Protein 1WWV (pdb70)

Solvent-accessible surface area: 6374 Å² total; per-residue (Å²): 133,120,95,62,129,84,79,85,79,44,0,87,80,39,74,56,59,87,2,17,98,57,2,133,50,48,61,105,53,0,86,127,28,81,14,163,107,28,133,26,36,0,131,54,0,8,133,29,46,54,137,41,0,72,95,56,49,0,169,65,108,47,48,6,110,69,0,42,34,22,7,126,132,10,74,60,67,8,78,123,152,125,55,165,112,78,42,124,114,125,124

Secondary structure (DSSP, 8-state):
----S-S---TTT--TTTHHHHHHHH-HHHHTS-HHHH---HHHHTT--TTTGGGGT---HHHHHHHHHHHHHHHHHHS-SSTTT------

Radius of gyration: 14.3 Å; Cα contacts (8 Å, |Δi|>4): 81; chains: 1; bounding box: 41×28×28 Å

Organism: Homo sapiens (NCBI:txid9606)

GO terms:
  GO:0005938 cell cortex (C, IDA)
  GO:0030674 protein-macromolecule adaptor activity (F, IDA)
  GO:0005886 plasma membrane (C, TAS)
  GO:0005911 cell-cell junction (C, TAS)
  GO:0007169 cell surface receptor protein tyrosine kinase signaling pathway (P, TAS)
  GO:0005515 protein binding (F, IPI)

CATH classification: 1.10.150.50

Nearest PDB structures (foldseek):
  1wwv-assembly1_A  TM=8.717E-01  e=1.378E-13  Homo sapiens
  6qwv-assembly1_C  TM=7.365E-01  e=6.106E-02  Homo sapiens
  8p2m-assembly1_A  TM=7.527E-01  e=7.814E-02  Caenorhabditis elegans
  8gnj-assembly1_A  TM=6.851E-01  e=7.347E-02  Homo sapiens
  8p2m-assembly1_I  TM=7.032E-01  e=1.448E-01  Caenorhabditis elegans

Sequence (91 aa):
GSSGSSGMEPVETWTPGKVATWLRGLDDSLQDYPFEDWQLPGKNLLQLCPQSLEALAVRSLGHQELILGGVEQLQALSSRLQTENSGPSSGGSSGSSGMEPVETWTPGKVATWLRGLDDSLQDYPFEDWQLPGKNLLQLCPQSLEALAVRSLGHQELILGGVEQLQALSSRLQTENSGPSSGGSSGSSGMEPVETWTPGKVATWLRGLDDSLQDYPFEDWQLPGKNLLQLCPQSLEALAVRSLGHQELILGGVEQLQALSSRLQTENSGPSSGGSSGSSGMEPVETWTPGKVATWLRGLDDSLQDYPFEDWQLPGKNLLQLCPQSLEALAVRSLGHQELILGGVEQLQALSSRLQTENSGPSSGGSSGSSGMEPVETWTPGKVATWLRGLDDSLQDYPFEDWQLPGKNLLQLCPQSLEALAVRSLGHQELILGGVEQLQALSSRLQTENSGPSSGGSSGSSGMEPVETWTPGKVATWLRGLDDSLQDYPFEDWQLPGKNLLQLCPQSLEALAVRSLGHQELILGGVEQLQALSSRLQTENSGPSSGGSSGSSGMEPVETWTPGKVATWLRGLDDSLQDYPFEDWQLPGKNLLQLCPQSLEALAVRSLGHQELILGGVEQLQALSSRLQTENSGPSSGGSSGSSGMEPVETWTPGKVATWLRGLDDSLQDYPFEDWQLPGKNLLQLCPQSLEALAVRSLGHQELILGGVEQLQALSSRLQTENSGPSSGGSSGSSGMEPVETWTPGKVATWLRGLDDSLQDYPFEDWQLPGKNLLQLCPQSLEALAVRSLGHQELILGGVEQLQALSSRLQTENSGPSSGGSSGSSGMEPVETWTPGKVATWLRGLDDSLQDYPFEDWQLPGKNLLQLCPQSLEALAVRSLGHQELILGGVEQLQALSSRLQTENSGPSSGGSSGSSGMEPVETWTPGKVATWLRGLDDSLQDYPFEDWQLPGKNLLQLCPQSLEALAVRSLGHQELILGGVEQLQALSSRLQTENSGPSSGGSSGSSGMEPVETWTPGKVATWLRGLDDSLQDYPFEDWQLPGKNLLQLCPQSLEALAVRSLGHQELILGGVEQLQALSSRLQTENSGPSSGGSSGSSGMEPVETWTPGKVATWLRGLDDSLQDYPFEDWQLPGKNLLQLCPQSLEALAVRSLGHQELILGGVEQLQALSSRLQTENSGPSSGGSSGSSGMEPVETWTPGKVATWLRGLDDSLQDYPFEDWQLPGKNLLQLCPQSLEALAVRSLGHQELILGGVEQLQALSSRLQTENSGPSSGGSSGSSGMEPVETWTPGKVATWLRGLDDSLQDYPFEDWQLPGKNLLQLCPQSLEALAVRSLGHQELILGGVEQLQALSSRLQTENSGPSSGGSSGSSGMEPVETWTPGKVATWLRGLDDSLQDYPFEDWQLPGKNLLQLCPQSLEALAVRSLGHQELILGGVEQLQALSSRLQTENSGPSSGGSSGSSGMEPVETWTPGKVATWLRGLDDSLQDYPFEDWQLPGKNLLQLCPQSLEALAVRSLGHQELILGGVEQLQALSSRLQTENSGPSSGGSSGSSGMEPVETWTPGKVATWLRGLDDSLQDYPFEDWQLPGKNLLQLCPQSLEALAVRSLGHQELILGGVEQLQALSSRLQTENSGPSSGGSSGSSGMEPVETWTPGKVATWLRGLDDSLQDYPFEDWQLPGKNLLQLCPQSLEALAVRSLGHQELILGGVEQLQALSSRLQTENSGPSSGGSSGSSGMEPVETWTPGKVATWLRGLDDSLQDYPFEDWQLPGKNLLQLCPQSLEALAVRSLGHQELILGGVEQLQALSSRLQTENSGPSSG

Structure (mmCIF, N/CA/C/O backbone):
data_1WWV
#
_entry.id   1WWV
#
loop_
_atom_site.group_PDB
_atom_site.id
_atom_site.type_symbol
_atom_site.label_atom_id
_atom_site.label_alt_id
_atom_site.label_comp_id
_atom_site.label_asym_id
_atom_site.label_entity_id
_atom_site.label_seq_id
_atom_site.pdbx_PDB_ins_code
_atom_site.Cartn_x
_atom_site.Cartn_y
_atom_site.Cartn_z
_atom_site.occupancy
_atom_site.B_iso_or_equiv
_atom_site.auth_seq_id
_atom_site.auth_comp_id
_atom_site.auth_asym_id
_atom_site.auth_atom_id
_atom_site.pdbx_PDB_model_num
ATOM 1 N N . GLY A 1 1 ? 13.255 16.485 4.589 1.00 0.00 1 GLY A N 1
ATOM 2 C CA . GLY A 1 1 ? 13.997 16.486 3.341 1.00 0.00 1 GLY A CA 1
ATOM 3 C C . GLY A 1 1 ? 13.342 15.630 2.276 1.00 0.00 1 GLY A C 1
ATOM 4 O O . GLY A 1 1 ? 12.222 15.152 2.457 1.00 0.00 1 GLY A O 1
ATOM 8 N N . SER A 1 2 ? 14.040 15.436 1.162 1.00 0.00 2 SER A N 1
ATOM 9 C CA . SER A 1 2 ? 13.516 14.636 0.061 1.00 0.00 2 SER A CA 1
ATOM 10 C C . SER A 1 2 ? 14.616 13.782 -0.561 1.00 0.00 2 SER A C 1
ATOM 11 O O . SER A 1 2 ? 15.638 14.298 -1.014 1.00 0.00 2 SER A O 1
ATOM 19 N N . SER A 1 3 ? 14.400 12.470 -0.579 1.00 0.00 3 SER A N 1
ATOM 20 C CA . SER A 1 3 ? 15.373 11.542 -1.141 1.00 0.00 3 SER A CA 1
ATOM 21 C C . SER A 1 3 ? 15.205 11.427 -2.653 1.00 0.00 3 SER A C 1
ATOM 22 O O . SER A 1 3 ? 14.122 11.664 -3.188 1.00 0.00 3 SER A O 1
ATOM 30 N N . GLY A 1 4 ? 16.285 11.062 -3.337 1.00 0.00 4 GLY A N 1
ATOM 31 C CA . GLY A 1 4 ? 16.237 10.922 -4.780 1.00 0.00 4 GLY A CA 1
ATOM 32 C C . GLY A 1 4 ? 16.267 9.472 -5.223 1.00 0.00 4 GLY A C 1
ATOM 33 O O . GLY A 1 4 ? 17.315 8.956 -5.611 1.00 0.00 4 GLY A O 1
ATOM 37 N N . SER A 1 5 ? 15.114 8.813 -5.165 1.00 0.00 5 SER A N 1
ATOM 38 C CA . SER A 1 5 ? 15.014 7.413 -5.558 1.00 0.00 5 SER A CA 1
ATOM 39 C C . SER A 1 5 ? 16.203 6.614 -5.033 1.00 0.00 5 SER A C 1
ATOM 40 O O . SER A 1 5 ? 16.713 5.721 -5.710 1.00 0.00 5 SER A O 1
ATOM 48 N N . SER A 1 6 ? 16.640 6.943 -3.822 1.00 0.00 6 SER A N 1
ATOM 49 C CA . SER A 1 6 ? 17.772 6.260 -3.206 1.00 0.00 6 SER A CA 1
ATOM 50 C C . SER A 1 6 ? 17.332 5.493 -1.962 1.00 0.00 6 SER A C 1
ATOM 51 O O . SER A 1 6 ? 16.951 6.088 -0.955 1.00 0.00 6 SER A O 1
ATOM 59 N N . GLY A 1 7 ? 17.389 4.167 -2.041 1.00 0.00 7 GLY A N 1
ATOM 60 C CA . GLY A 1 7 ? 16.994 3.339 -0.916 1.00 0.00 7 GLY A CA 1
ATOM 61 C C . GLY A 1 7 ? 15.551 2.885 -1.009 1.00 0.00 7 GLY A C 1
ATOM 62 O O . GLY A 1 7 ? 14.733 3.525 -1.669 1.00 0.00 7 GLY A O 1
ATOM 66 N N . MET A 1 8 ? 15.238 1.775 -0.349 1.00 0.00 8 MET A N 1
ATOM 67 C CA . MET A 1 8 ? 13.883 1.235 -0.361 1.00 0.00 8 MET A CA 1
ATOM 68 C C . MET A 1 8 ? 13.225 1.389 1.006 1.00 0.00 8 MET A C 1
ATOM 69 O O . MET A 1 8 ? 13.216 0.457 1.809 1.00 0.00 8 MET A O 1
ATOM 83 N N . GLU A 1 9 ? 12.674 2.572 1.263 1.00 0.00 9 GLU A N 1
ATOM 84 C CA . GLU A 1 9 ? 12.015 2.847 2.535 1.00 0.00 9 GLU A CA 1
ATOM 85 C C . GLU A 1 9 ? 10.747 2.010 2.682 1.00 0.00 9 GLU A C 1
ATOM 86 O O . GLU A 1 9 ? 10.133 1.590 1.701 1.00 0.00 9 GLU A O 1
ATOM 98 N N . PRO A 1 10 ? 10.347 1.760 3.937 1.00 0.00 10 PRO A N 1
ATOM 99 C CA . PRO A 1 10 ? 9.149 0.971 4.244 1.00 0.00 10 PRO A CA 1
ATOM 100 C C . PRO A 1 10 ? 7.863 1.702 3.874 1.00 0.00 10 PRO A C 1
ATOM 101 O O . PRO A 1 10 ? 7.783 2.927 3.974 1.00 0.00 10 PRO A O 1
ATOM 112 N N . VAL A 1 11 ? 6.858 0.944 3.448 1.00 0.00 11 VAL A N 1
ATOM 113 C CA . VAL A 1 11 ? 5.575 1.520 3.065 1.00 0.00 11 VAL A CA 1
ATOM 114 C C . VAL A 1 11 ? 4.839 2.078 4.278 1.00 0.00 11 VAL A C 1
ATOM 115 O O . VAL A 1 11 ? 4.063 3.026 4.163 1.00 0.00 11 VAL A O 1
ATOM 128 N N . GLU A 1 12 ? 5.089 1.483 5.440 1.00 0.00 12 GLU A N 1
ATOM 129 C CA . GLU A 1 12 ? 4.450 1.921 6.675 1.00 0.00 12 GLU A CA 1
ATOM 130 C C . GLU A 1 12 ? 4.812 3.369 6.992 1.00 0.00 12 GLU A C 1
ATOM 131 O O . GLU A 1 12 ? 4.200 4.001 7.854 1.00 0.00 12 GLU A O 1
ATOM 143 N N . THR A 1 13 ? 5.812 3.890 6.288 1.00 0.00 13 THR A N 1
ATOM 144 C CA . THR A 1 13 ? 6.258 5.263 6.494 1.00 0.00 13 THR A CA 1
ATOM 145 C C . THR A 1 13 ? 5.878 6.147 5.312 1.00 0.00 13 THR A C 1
ATOM 146 O O . THR A 1 13 ? 5.759 7.365 5.450 1.00 0.00 13 THR A O 1
ATOM 157 N N . TRP A 1 14 ? 5.686 5.528 4.153 1.00 0.00 14 TRP A N 1
ATOM 158 C CA . TRP A 1 14 ? 5.318 6.261 2.947 1.00 0.00 14 TRP A CA 1
ATOM 159 C C . TRP A 1 14 ? 4.232 7.289 3.245 1.00 0.00 14 TRP A C 1
ATOM 160 O O . TRP A 1 14 ? 3.475 7.147 4.206 1.00 0.00 14 TRP A O 1
ATOM 181 N N . THR A 1 15 ? 4.161 8.326 2.416 1.00 0.00 15 THR A N 1
ATOM 182 C CA . THR A 1 15 ? 3.169 9.379 2.592 1.00 0.00 15 THR A CA 1
ATOM 183 C C . THR A 1 15 ? 1.884 9.055 1.838 1.00 0.00 15 THR A C 1
ATOM 184 O O . THR A 1 15 ? 1.872 8.264 0.895 1.00 0.00 15 THR A O 1
ATOM 195 N N . PRO A 1 16 ? 0.775 9.679 2.262 1.00 0.00 16 PRO A N 1
ATOM 196 C CA . PRO A 1 16 ? -0.536 9.474 1.639 1.00 0.00 16 PRO A CA 1
ATOM 197 C C . PRO A 1 16 ? -0.614 10.074 0.240 1.00 0.00 16 PRO A C 1
ATOM 198 O O . PRO A 1 16 ? -1.662 10.042 -0.403 1.00 0.00 16 PRO A O 1
ATOM 209 N N . GLY A 1 17 ? 0.504 10.623 -0.227 1.00 0.00 17 GLY A N 1
ATOM 210 C CA . GLY A 1 17 ? 0.540 11.223 -1.548 1.00 0.00 17 GLY A CA 1
ATOM 211 C C . GLY A 1 17 ? 1.252 10.349 -2.562 1.00 0.00 17 GLY A C 1
ATOM 212 O O . GLY A 1 17 ? 1.100 10.536 -3.770 1.00 0.00 17 GLY A O 1
ATOM 216 N N . LYS A 1 18 ? 2.034 9.394 -2.072 1.00 0.00 18 LYS A N 1
ATOM 217 C CA . LYS A 1 18 ? 2.774 8.488 -2.943 1.00 0.00 18 LYS A CA 1
ATOM 218 C C . LYS A 1 18 ? 1.956 7.236 -3.246 1.00 0.00 18 LYS A C 1
ATOM 219 O O . LYS A 1 18 ? 1.962 6.736 -4.371 1.00 0.00 18 LYS A O 1
ATOM 238 N N . VAL A 1 19 ? 1.253 6.735 -2.235 1.00 0.00 19 VAL A N 1
ATOM 239 C CA . VAL A 1 19 ? 0.428 5.543 -2.395 1.00 0.00 19 VAL A CA 1
ATOM 240 C C . VAL A 1 19 ? -0.362 5.592 -3.698 1.00 0.00 19 VAL A C 1
ATOM 241 O O . VAL A 1 19 ? -0.382 4.625 -4.459 1.00 0.00 19 VAL A O 1
ATOM 254 N N . ALA A 1 20 ? -1.011 6.724 -3.948 1.00 0.00 20 ALA A N 1
ATOM 255 C CA . ALA A 1 20 ? -1.801 6.900 -5.160 1.00 0.00 20 ALA A CA 1
ATOM 256 C C . ALA A 1 20 ? -1.041 6.406 -6.387 1.00 0.00 20 ALA A C 1
ATOM 257 O O . ALA A 1 20 ? -1.633 5.863 -7.320 1.00 0.00 20 ALA A O 1
ATOM 264 N N . THR A 1 21 ? 0.275 6.597 -6.379 1.00 0.00 21 THR A N 1
ATOM 265 C CA . THR A 1 21 ? 1.115 6.173 -7.492 1.00 0.00 21 THR A CA 1
ATOM 266 C C . THR A 1 21 ? 1.318 4.662 -7.482 1.00 0.00 21 THR A C 1
ATOM 267 O O . THR A 1 21 ? 1.427 4.035 -8.536 1.00 0.00 21 THR A O 1
ATOM 278 N N . TRP A 1 22 ? 1.368 4.084 -6.288 1.00 0.00 22 TRP A N 1
ATOM 279 C CA . TRP A 1 22 ? 1.557 2.645 -6.142 1.00 0.00 22 TRP A CA 1
ATOM 280 C C . TRP A 1 22 ? 0.246 1.899 -6.363 1.00 0.00 22 TRP A C 1
ATOM 281 O O . TRP A 1 22 ? 0.243 0.701 -6.650 1.00 0.00 22 TRP A O 1
ATOM 302 N N . LEU A 1 23 ? -0.866 2.612 -6.229 1.00 0.00 23 LEU A N 1
ATOM 303 C CA . LEU A 1 23 ? -2.185 2.016 -6.414 1.00 0.00 23 LEU A CA 1
ATOM 304 C C . LEU A 1 23 ? -2.591 2.041 -7.884 1.00 0.00 23 LEU A C 1
ATOM 305 O O . LEU A 1 23 ? -3.155 1.076 -8.399 1.00 0.00 23 LEU A O 1
ATOM 321 N N . ARG A 1 24 ? -2.299 3.151 -8.555 1.00 0.00 24 ARG A N 1
ATOM 322 C CA . ARG A 1 24 ? -2.634 3.302 -9.966 1.00 0.00 24 ARG A CA 1
ATOM 323 C C . ARG A 1 24 ? -1.821 2.336 -10.823 1.00 0.00 24 ARG A C 1
ATOM 324 O O . ARG A 1 24 ? -2.266 1.908 -11.887 1.00 0.00 24 ARG A O 1
ATOM 345 N N . GLY A 1 25 ? -0.624 1.998 -10.352 1.00 0.00 25 GLY A N 1
ATOM 346 C CA . GLY A 1 25 ? 0.233 1.087 -11.088 1.00 0.00 25 GLY A CA 1
ATOM 347 C C . GLY A 1 25 ? -0.209 -0.357 -10.957 1.00 0.00 25 GLY A C 1
ATOM 348 O O . GLY A 1 25 ? -0.137 -1.125 -11.917 1.00 0.00 25 GLY A O 1
ATOM 352 N N . LEU A 1 26 ? -0.664 -0.729 -9.766 1.00 0.00 26 LEU A N 1
ATOM 353 C CA . LEU A 1 26 ? -1.118 -2.092 -9.512 1.00 0.00 26 LEU A CA 1
ATOM 354 C C . LEU A 1 26 ? -1.893 -2.639 -10.706 1.00 0.00 26 LEU A C 1
ATOM 355 O O . LEU A 1 26 ? -1.598 -3.725 -11.205 1.00 0.00 26 LEU A O 1
ATOM 371 N N . ASP A 1 27 ? -2.884 -1.880 -11.160 1.00 0.00 27 ASP A N 1
ATOM 372 C CA . ASP A 1 27 ? -3.700 -2.288 -12.298 1.00 0.00 27 ASP A CA 1
ATOM 373 C C . ASP A 1 27 ? -4.651 -1.170 -12.712 1.00 0.00 27 ASP A C 1
ATOM 374 O O . ASP A 1 27 ? -4.902 -0.239 -11.946 1.00 0.00 27 ASP A O 1
ATOM 383 N N . ASP A 1 28 ? -5.177 -1.268 -13.928 1.00 0.00 28 ASP A N 1
ATOM 384 C CA . ASP A 1 28 ? -6.102 -0.265 -14.445 1.00 0.00 28 ASP A CA 1
ATOM 385 C C . ASP A 1 28 ? -7.459 -0.372 -13.757 1.00 0.00 28 ASP A C 1
ATOM 386 O O . ASP A 1 28 ? -8.096 0.638 -13.457 1.00 0.00 28 ASP A O 1
ATOM 395 N N . SER A 1 29 ? -7.898 -1.603 -13.513 1.00 0.00 29 SER A N 1
ATOM 396 C CA . SER A 1 29 ? -9.182 -1.843 -12.866 1.00 0.00 29 SER A CA 1
ATOM 397 C C . SER A 1 29 ? -9.299 -1.038 -11.575 1.00 0.00 29 SER A C 1
ATOM 398 O O . SER A 1 29 ? -10.399 -0.803 -11.073 1.00 0.00 29 SER A O 1
ATOM 406 N N . LEU A 1 30 ? -8.156 -0.619 -11.042 1.00 0.00 30 LEU A N 1
ATOM 407 C CA . LEU A 1 30 ? -8.128 0.160 -9.809 1.00 0.00 30 LEU A CA 1
ATOM 408 C C . LEU A 1 30 ? -7.819 1.626 -10.097 1.00 0.00 30 LEU A C 1
ATOM 409 O O . LEU A 1 30 ? -8.147 2.506 -9.303 1.00 0.00 30 LEU A O 1
ATOM 425 N N . GLN A 1 31 ? -7.189 1.878 -11.240 1.00 0.00 31 GLN A N 1
ATOM 426 C CA . GLN A 1 31 ? -6.837 3.238 -11.633 1.00 0.00 31 GLN A CA 1
ATOM 427 C C . GLN A 1 31 ? -8.068 4.139 -11.635 1.00 0.00 31 GLN A C 1
ATOM 428 O O . GLN A 1 31 ? -7.952 5.364 -11.655 1.00 0.00 31 GLN A O 1
ATOM 442 N N . ASP A 1 32 ? -9.245 3.524 -11.615 1.00 0.00 32 ASP A N 1
ATOM 443 C CA . ASP A 1 32 ? -10.498 4.271 -11.614 1.00 0.00 32 ASP A CA 1
ATOM 444 C C . ASP A 1 32 ? -10.751 4.906 -10.251 1.00 0.00 32 ASP A C 1
ATOM 445 O O . ASP A 1 32 ? -11.110 6.080 -10.158 1.00 0.00 32 ASP A O 1
ATOM 454 N N . TYR A 1 33 ? -10.562 4.123 -9.195 1.00 0.00 33 TYR A N 1
ATOM 455 C CA . TYR A 1 33 ? -10.773 4.607 -7.836 1.00 0.00 33 TYR A CA 1
ATOM 456 C C . TYR A 1 33 ? -10.028 5.918 -7.603 1.00 0.00 33 TYR A C 1
ATOM 457 O O . TYR A 1 33 ? -8.881 6.092 -8.015 1.00 0.00 33 TYR A O 1
ATOM 475 N N . PRO A 1 34 ? -10.695 6.864 -6.926 1.00 0.00 34 PRO A N 1
ATOM 476 C CA . PRO A 1 34 ? -10.117 8.176 -6.621 1.00 0.00 34 PRO A CA 1
ATOM 477 C C . PRO A 1 34 ? -8.996 8.090 -5.590 1.00 0.00 34 PRO A C 1
ATOM 478 O O . PRO A 1 34 ? -9.204 8.366 -4.408 1.00 0.00 34 PRO A O 1
ATOM 489 N N . PHE A 1 35 ? -7.808 7.708 -6.046 1.00 0.00 35 PHE A N 1
ATOM 490 C CA . PHE A 1 35 ? -6.654 7.585 -5.163 1.00 0.00 35 PHE A CA 1
ATOM 491 C C . PHE A 1 35 ? -6.210 8.954 -4.654 1.00 0.00 35 PHE A C 1
ATOM 492 O O . PHE A 1 35 ? -6.011 9.147 -3.455 1.00 0.00 35 PHE A O 1
ATOM 509 N N . GLU A 1 36 ? -6.058 9.900 -5.575 1.00 0.00 36 GLU A N 1
ATOM 510 C CA . GLU A 1 36 ? -5.637 11.250 -5.221 1.00 0.00 36 GLU A CA 1
ATOM 511 C C . GLU A 1 36 ? -6.505 11.814 -4.099 1.00 0.00 36 GLU A C 1
ATOM 512 O O . GLU A 1 36 ? -6.094 12.724 -3.379 1.00 0.00 36 GLU A O 1
ATOM 524 N N . ASP A 1 37 ? -7.707 11.267 -3.959 1.00 0.00 37 ASP A N 1
ATOM 525 C CA . ASP A 1 37 ? -8.634 11.714 -2.925 1.00 0.00 37 ASP A CA 1
ATOM 526 C C . ASP A 1 37 ? -8.519 10.843 -1.678 1.00 0.00 37 ASP A C 1
ATOM 527 O O . ASP A 1 37 ? -8.657 11.329 -0.555 1.00 0.00 37 ASP A O 1
ATOM 536 N N . TRP A 1 38 ? -8.267 9.556 -1.883 1.00 0.00 38 TRP A N 1
ATOM 537 C CA . TRP A 1 38 ? -8.134 8.617 -0.775 1.00 0.00 38 TRP A CA 1
ATOM 538 C C . TRP A 1 38 ? -7.254 9.197 0.327 1.00 0.00 38 TRP A C 1
ATOM 539 O O . TRP A 1 38 ? -7.464 8.924 1.509 1.00 0.00 38 TRP A O 1
ATOM 560 N N . GLN A 1 39 ? -6.268 9.997 -0.068 1.00 0.00 39 GLN A N 1
ATOM 561 C CA . GLN A 1 39 ? -5.357 10.614 0.888 1.00 0.00 39 GLN A CA 1
ATOM 562 C C . GLN A 1 39 ? -5.031 9.654 2.028 1.00 0.00 39 GLN A C 1
ATOM 563 O O . GLN A 1 39 ? -4.919 10.063 3.185 1.00 0.00 39 GLN A O 1
ATOM 577 N N . LEU A 1 40 ? -4.882 8.377 1.695 1.00 0.00 40 LEU A N 1
ATOM 578 C CA . LEU A 1 40 ? -4.569 7.358 2.691 1.00 0.00 40 LEU A CA 1
ATOM 579 C C . LEU A 1 40 ? -3.061 7.197 2.850 1.00 0.00 40 LEU A C 1
ATOM 580 O O . LEU A 1 40 ? -2.340 6.894 1.899 1.00 0.00 40 LEU A O 1
ATOM 596 N N . PRO A 1 41 ? -2.571 7.400 4.082 1.00 0.00 41 PRO A N 1
ATOM 597 C CA . PRO A 1 41 ? -1.144 7.280 4.396 1.00 0.00 41 PRO A CA 1
ATOM 598 C C . PRO A 1 41 ? -0.656 5.836 4.335 1.00 0.00 41 PRO A C 1
ATOM 599 O O . PRO A 1 41 ? -1.445 4.899 4.446 1.00 0.00 41 PRO A O 1
ATOM 610 N N . GLY A 1 42 ? 0.650 5.665 4.156 1.00 0.00 42 GLY A N 1
ATOM 611 C CA . GLY A 1 42 ? 1.220 4.332 4.083 1.00 0.00 42 GLY A CA 1
ATOM 612 C C . GLY A 1 42 ? 0.913 3.502 5.314 1.00 0.00 42 GLY A C 1
ATOM 613 O O . GLY A 1 42 ? 0.434 2.373 5.208 1.00 0.00 42 GLY A O 1
ATOM 617 N N . LYS A 1 43 ? 1.192 4.061 6.487 1.00 0.00 43 LYS A N 1
ATOM 618 C CA . LYS A 1 43 ? 0.944 3.366 7.744 1.00 0.00 43 LYS A CA 1
ATOM 619 C C . LYS A 1 43 ? -0.406 2.656 7.716 1.00 0.00 43 LYS A C 1
ATOM 620 O O . LYS A 1 43 ? -0.577 1.604 8.331 1.00 0.00 43 LYS A O 1
ATOM 639 N N . ASN A 1 44 ? -1.361 3.237 6.998 1.00 0.00 44 ASN A N 1
ATOM 640 C CA . ASN A 1 44 ? -2.695 2.659 6.889 1.00 0.00 44 ASN A CA 1
ATOM 641 C C . ASN A 1 44 ? -2.782 1.711 5.697 1.00 0.00 44 ASN A C 1
ATOM 642 O O . ASN A 1 44 ? -3.608 0.798 5.674 1.00 0.00 44 ASN A O 1
ATOM 653 N N . LEU A 1 45 ? -1.923 1.934 4.708 1.00 0.00 45 LEU A N 1
ATOM 654 C CA . LEU A 1 45 ? -1.902 1.099 3.511 1.00 0.00 45 LEU A CA 1
ATOM 655 C C . LEU A 1 45 ? -1.467 -0.324 3.848 1.00 0.00 45 LEU A C 1
ATOM 656 O O . LEU A 1 45 ? -1.941 -1.288 3.245 1.00 0.00 45 LEU A O 1
ATOM 672 N N . LEU A 1 46 ? -0.565 -0.448 4.814 1.00 0.00 46 LEU A N 1
ATOM 673 C CA . LEU A 1 46 ? -0.067 -1.754 5.234 1.00 0.00 46 LEU A CA 1
ATOM 674 C C . LEU A 1 46 ? -0.980 -2.371 6.288 1.00 0.00 46 LEU A C 1
ATOM 675 O O . LEU A 1 46 ? -0.916 -3.572 6.551 1.00 0.00 46 LEU A O 1
ATOM 691 N N . GLN A 1 47 ? -1.830 -1.543 6.887 1.00 0.00 47 GLN A N 1
ATOM 692 C CA . GLN A 1 47 ? -2.757 -2.008 7.911 1.00 0.00 47 GLN A CA 1
ATOM 693 C C . GLN A 1 47 ? -4.191 -2.000 7.393 1.00 0.00 47 GLN A C 1
ATOM 694 O O . GLN A 1 47 ? -5.143 -1.943 8.171 1.00 0.00 47 GLN A O 1
ATOM 708 N N . LEU A 1 48 ? -4.338 -2.057 6.073 1.00 0.00 48 LEU A N 1
ATOM 709 C CA . LEU A 1 48 ? -5.656 -2.055 5.450 1.00 0.00 48 LEU A CA 1
ATOM 710 C C . LEU A 1 48 ? -6.400 -3.353 5.747 1.00 0.00 48 LEU A C 1
ATOM 711 O O . LEU A 1 48 ? -5.841 -4.281 6.334 1.00 0.00 48 LEU A O 1
ATOM 727 N N . CYS A 1 49 ? -7.662 -3.413 5.336 1.00 0.00 49 CYS A N 1
ATOM 728 C CA . CYS A 1 49 ? -8.483 -4.599 5.556 1.00 0.00 49 CYS A CA 1
ATOM 729 C C . CYS A 1 49 ? -9.710 -4.586 4.651 1.00 0.00 49 CYS A C 1
ATOM 730 O O . CYS A 1 49 ? -10.113 -3.549 4.125 1.00 0.00 49 CYS A O 1
ATOM 738 N N . PRO A 1 50 ? -10.319 -5.766 4.464 1.00 0.00 50 PRO A N 1
ATOM 739 C CA . PRO A 1 50 ? -11.509 -5.918 3.621 1.00 0.00 50 PRO A CA 1
ATOM 740 C C . PRO A 1 50 ? -12.743 -5.268 4.238 1.00 0.00 50 PRO A C 1
ATOM 741 O O . PRO A 1 50 ? -13.759 -5.085 3.569 1.00 0.00 50 PRO A O 1
ATOM 752 N N . GLN A 1 51 ? -12.646 -4.922 5.518 1.00 0.00 51 GLN A N 1
ATOM 753 C CA . GLN A 1 51 ? -13.756 -4.293 6.225 1.00 0.00 51 GLN A CA 1
ATOM 754 C C . GLN A 1 51 ? -13.697 -2.775 6.089 1.00 0.00 51 GLN A C 1
ATOM 755 O O . GLN A 1 51 ? -14.717 -2.093 6.185 1.00 0.00 51 GLN A O 1
ATOM 769 N N . SER A 1 52 ? -12.495 -2.252 5.867 1.00 0.00 52 SER A N 1
ATOM 770 C CA . SER A 1 52 ? -12.302 -0.814 5.723 1.00 0.00 52 SER A CA 1
ATOM 771 C C . SER A 1 52 ? -12.450 -0.389 4.265 1.00 0.00 52 SER A C 1
ATOM 772 O O . SER A 1 52 ? -13.254 0.485 3.939 1.00 0.00 52 SER A O 1
ATOM 780 N N . LEU A 1 53 ? -11.668 -1.014 3.391 1.00 0.00 53 LEU A N 1
ATOM 781 C CA . LEU A 1 53 ? -11.711 -0.702 1.967 1.00 0.00 53 LEU A CA 1
ATOM 782 C C . LEU A 1 53 ? -13.137 -0.400 1.518 1.00 0.00 53 LEU A C 1
ATOM 783 O O . LEU A 1 53 ? -13.371 0.532 0.749 1.00 0.00 53 LEU A O 1
ATOM 799 N N . GLU A 1 54 ? -14.086 -1.193 2.005 1.00 0.00 54 GLU A N 1
ATOM 800 C CA . GLU A 1 54 ? -15.489 -1.008 1.655 1.00 0.00 54 GLU A CA 1
ATOM 801 C C . GLU A 1 54 ? -15.884 0.463 1.748 1.00 0.00 54 GLU A C 1
ATOM 802 O O . GLU A 1 54 ? -16.503 1.009 0.835 1.00 0.00 54 GLU A O 1
ATOM 814 N N . ALA A 1 55 ? -15.522 1.098 2.858 1.00 0.00 55 ALA A N 1
ATOM 815 C CA . ALA A 1 55 ? -15.837 2.505 3.071 1.00 0.00 55 ALA A CA 1
ATOM 816 C C . ALA A 1 55 ? -15.413 3.349 1.874 1.00 0.00 55 ALA A C 1
ATOM 817 O O . ALA A 1 55 ? -16.068 4.335 1.533 1.00 0.00 55 ALA A O 1
ATOM 824 N N . LEU A 1 56 ? -14.313 2.958 1.240 1.00 0.00 56 LEU A N 1
ATOM 825 C CA . LEU A 1 56 ? -13.800 3.679 0.080 1.00 0.00 56 LEU A CA 1
ATOM 826 C C . LEU A 1 56 ? -14.503 3.228 -1.196 1.00 0.00 56 LEU A C 1
ATOM 827 O O . LEU A 1 56 ? -13.964 3.363 -2.294 1.00 0.00 56 LEU A O 1
ATOM 843 N N . ALA A 1 57 ? -15.711 2.694 -1.044 1.00 0.00 57 ALA A N 1
ATOM 844 C CA . ALA A 1 57 ? -16.489 2.228 -2.184 1.00 0.00 57 ALA A CA 1
ATOM 845 C C . ALA A 1 57 ? -15.837 1.011 -2.833 1.00 0.00 57 ALA A C 1
ATOM 846 O O . ALA A 1 57 ? -15.946 0.807 -4.042 1.00 0.00 57 ALA A O 1
ATOM 853 N N . VAL A 1 58 ? -15.159 0.206 -2.021 1.00 0.00 58 VAL A N 1
ATOM 854 C CA . VAL A 1 58 ? -14.490 -0.991 -2.516 1.00 0.00 58 VAL A CA 1
ATOM 855 C C . VAL A 1 58 ? -15.094 -2.251 -1.905 1.00 0.00 58 VAL A C 1
ATOM 856 O O . VAL A 1 58 ? -14.467 -2.913 -1.078 1.00 0.00 58 VAL A O 1
ATOM 869 N N . ARG A 1 59 ? -16.314 -2.576 -2.318 1.00 0.00 59 ARG A N 1
ATOM 870 C CA . ARG A 1 59 ? -17.003 -3.757 -1.810 1.00 0.00 59 ARG A CA 1
ATOM 871 C C . ARG A 1 59 ? -16.603 -5.000 -2.598 1.00 0.00 59 ARG A C 1
ATOM 872 O O . ARG A 1 59 ? -16.340 -6.055 -2.021 1.00 0.00 59 ARG A O 1
ATOM 893 N N . SER A 1 60 ? -16.561 -4.869 -3.920 1.00 0.00 60 SER A N 1
ATOM 894 C CA . SER A 1 60 ? -16.197 -5.983 -4.788 1.00 0.00 60 SER A CA 1
ATOM 895 C C . SER A 1 60 ? -14.972 -6.714 -4.249 1.00 0.00 60 SER A C 1
ATOM 896 O O . SER A 1 60 ? -14.073 -6.102 -3.670 1.00 0.00 60 SER A O 1
ATOM 904 N N . LEU A 1 61 ? -14.942 -8.028 -4.443 1.00 0.00 61 LEU A N 1
ATOM 905 C CA . LEU A 1 61 ? -13.827 -8.845 -3.977 1.00 0.00 61 LEU A CA 1
ATOM 906 C C . LEU A 1 61 ? -12.656 -8.776 -4.952 1.00 0.00 61 LEU A C 1
ATOM 907 O O . LEU A 1 61 ? -11.525 -8.489 -4.561 1.00 0.00 61 LEU A O 1
ATOM 923 N N . GLY A 1 62 ? -12.936 -9.040 -6.225 1.00 0.00 62 GLY A N 1
ATOM 924 C CA . GLY A 1 62 ? -11.897 -9.001 -7.237 1.00 0.00 62 GLY A CA 1
ATOM 925 C C . GLY A 1 62 ? -10.940 -7.841 -7.041 1.00 0.00 62 GLY A C 1
ATOM 926 O O . GLY A 1 62 ? -9.722 -8.019 -7.072 1.00 0.00 62 GLY A O 1
ATOM 930 N N . HIS A 1 63 ? -11.492 -6.648 -6.840 1.00 0.00 63 HIS A N 1
ATOM 931 C CA . HIS A 1 63 ? -10.679 -5.454 -6.639 1.00 0.00 63 HIS A CA 1
ATOM 932 C C . HIS A 1 63 ? -9.859 -5.564 -5.357 1.00 0.00 63 HIS A C 1
ATOM 933 O O . HIS A 1 63 ? -8.695 -5.165 -5.318 1.00 0.00 63 HIS A O 1
ATOM 948 N N . GLN A 1 64 ? -10.474 -6.107 -4.311 1.00 0.00 64 GLN A N 1
ATOM 949 C CA . GLN A 1 64 ? -9.800 -6.268 -3.028 1.00 0.00 64 GLN A CA 1
ATOM 950 C C . GLN A 1 64 ? -8.608 -7.211 -3.153 1.00 0.00 64 GLN A C 1
ATOM 951 O O . GLN A 1 64 ? -7.524 -6.924 -2.648 1.00 0.00 64 GLN A O 1
ATOM 965 N N . GLU A 1 65 ? -8.818 -8.336 -3.830 1.00 0.00 65 GLU A N 1
ATOM 966 C CA . GLU A 1 65 ? -7.760 -9.321 -4.020 1.00 0.00 65 GLU A CA 1
ATOM 967 C C . GLU A 1 65 ? -6.570 -8.707 -4.752 1.00 0.00 65 GLU A C 1
ATOM 968 O O . GLU A 1 65 ? -5.415 -8.984 -4.425 1.00 0.00 65 GLU A O 1
ATOM 980 N N . LEU A 1 66 ? -6.860 -7.872 -5.743 1.00 0.00 66 LEU A N 1
ATOM 981 C CA . LEU A 1 66 ? -5.815 -7.218 -6.523 1.00 0.00 66 LEU A CA 1
ATOM 982 C C . LEU A 1 66 ? -4.870 -6.434 -5.618 1.00 0.00 66 LEU A C 1
ATOM 983 O O . LEU A 1 66 ? -3.653 -6.613 -5.672 1.00 0.00 66 LEU A O 1
ATOM 999 N N . ILE A 1 67 ? -5.439 -5.568 -4.787 1.00 0.00 67 ILE A N 1
ATOM 1000 C CA . ILE A 1 67 ? -4.647 -4.759 -3.868 1.00 0.00 67 ILE A CA 1
ATOM 1001 C C . ILE A 1 67 ? -4.121 -5.600 -2.710 1.00 0.00 67 ILE A C 1
ATOM 1002 O O . ILE A 1 67 ? -2.920 -5.855 -2.609 1.00 0.00 67 ILE A O 1
ATOM 1018 N N . LEU A 1 68 ? -5.027 -6.029 -1.838 1.00 0.00 68 LEU A N 1
ATOM 1019 C CA . LEU A 1 68 ? -4.655 -6.843 -0.687 1.00 0.00 68 LEU A CA 1
ATOM 1020 C C . LEU A 1 68 ? -3.530 -7.810 -1.044 1.00 0.00 68 LEU A C 1
ATOM 1021 O O . LEU A 1 68 ? -2.606 -8.020 -0.260 1.00 0.00 68 LEU A O 1
ATOM 1037 N N . GLY A 1 69 ? -3.615 -8.395 -2.235 1.00 0.00 69 GLY A N 1
ATOM 1038 C CA . GLY A 1 69 ? -2.598 -9.331 -2.676 1.00 0.00 69 GLY A CA 1
ATOM 1039 C C . GLY A 1 69 ? -1.217 -8.706 -2.724 1.00 0.00 69 GLY A C 1
ATOM 1040 O O . GLY A 1 69 ? -0.265 -9.245 -2.162 1.00 0.00 69 GLY A O 1
ATOM 1044 N N . GLY A 1 70 ? -1.108 -7.566 -3.398 1.00 0.00 70 GLY A N 1
ATOM 1045 C CA . GLY A 1 70 ? 0.170 -6.887 -3.506 1.00 0.00 70 GLY A CA 1
ATOM 1046 C C . GLY A 1 70 ? 0.674 -6.384 -2.168 1.00 0.00 70 GLY A C 1
ATOM 1047 O O . GLY A 1 70 ? 1.875 -6.413 -1.898 1.00 0.00 70 GLY A O 1
ATOM 1051 N N . VAL A 1 71 ? -0.245 -5.920 -1.328 1.00 0.00 71 VAL A N 1
ATOM 1052 C CA . VAL A 1 71 ? 0.113 -5.407 -0.011 1.00 0.00 71 VAL A CA 1
ATOM 1053 C C . VAL A 1 71 ? 0.855 -6.460 0.806 1.00 0.00 71 VAL A C 1
ATOM 1054 O O . VAL A 1 71 ? 1.831 -6.154 1.490 1.00 0.00 71 VAL A O 1
ATOM 1067 N N . GLU A 1 72 ? 0.386 -7.701 0.727 1.00 0.00 72 GLU A N 1
ATOM 1068 C CA . GLU A 1 72 ? 1.006 -8.799 1.460 1.00 0.00 72 GLU A CA 1
ATOM 1069 C C . GLU A 1 72 ? 2.511 -8.838 1.210 1.00 0.00 72 GLU A C 1
ATOM 1070 O O . GLU A 1 72 ? 3.290 -9.158 2.108 1.00 0.00 72 GLU A O 1
ATOM 1082 N N . GLN A 1 73 ? 2.910 -8.511 -0.014 1.00 0.00 73 GLN A N 1
ATOM 1083 C CA . GLN A 1 73 ? 4.321 -8.510 -0.382 1.00 0.00 73 GLN A CA 1
ATOM 1084 C C . GLN A 1 73 ? 5.048 -7.328 0.250 1.00 0.00 73 GLN A C 1
ATOM 1085 O O . GLN A 1 73 ? 6.211 -7.437 0.640 1.00 0.00 73 GLN A O 1
ATOM 1099 N N . LEU A 1 74 ? 4.355 -6.198 0.347 1.00 0.00 74 LEU A N 1
ATOM 1100 C CA . LEU A 1 74 ? 4.935 -4.994 0.932 1.00 0.00 74 LEU A CA 1
ATOM 1101 C C . LEU A 1 74 ? 5.206 -5.187 2.420 1.00 0.00 74 LEU A C 1
ATOM 1102 O O . LEU A 1 74 ? 6.323 -4.971 2.890 1.00 0.00 74 LEU A O 1
ATOM 1118 N N . GLN A 1 75 ? 4.178 -5.597 3.156 1.00 0.00 75 GLN A N 1
ATOM 1119 C CA . GLN A 1 75 ? 4.306 -5.821 4.591 1.00 0.00 75 GLN A CA 1
ATOM 1120 C C . GLN A 1 75 ? 5.608 -6.547 4.914 1.00 0.00 75 GLN A C 1
ATOM 1121 O O . GLN A 1 75 ? 6.153 -6.408 6.008 1.00 0.00 75 GLN A O 1
ATOM 1135 N N . ALA A 1 76 ? 6.100 -7.324 3.954 1.00 0.00 76 ALA A N 1
ATOM 1136 C CA . ALA A 1 76 ? 7.338 -8.071 4.136 1.00 0.00 76 ALA A CA 1
ATOM 1137 C C . ALA A 1 76 ? 8.553 -7.158 4.015 1.00 0.00 76 ALA A C 1
ATOM 1138 O O . ALA A 1 76 ? 9.272 -6.931 4.990 1.00 0.00 76 ALA A O 1
ATOM 1145 N N . LEU A 1 77 ? 8.779 -6.637 2.814 1.00 0.00 77 LEU A N 1
ATOM 1146 C CA . LEU A 1 77 ? 9.908 -5.748 2.566 1.00 0.00 77 LEU A CA 1
ATOM 1147 C C . LEU A 1 77 ? 9.929 -4.599 3.570 1.00 0.00 77 LEU A C 1
ATOM 1148 O O . LEU A 1 77 ? 10.994 -4.154 3.997 1.00 0.00 77 LEU A O 1
ATOM 1164 N N . SER A 1 78 ? 8.744 -4.126 3.943 1.00 0.00 78 SER A N 1
ATOM 1165 C CA . SER A 1 78 ? 8.626 -3.028 4.896 1.00 0.00 78 SER A CA 1
ATOM 1166 C C . SER A 1 78 ? 9.010 -3.484 6.300 1.00 0.00 78 SER A C 1
ATOM 1167 O O . SER A 1 78 ? 9.861 -2.878 6.951 1.00 0.00 78 SER A O 1
ATOM 1175 N N . SER A 1 79 ? 8.375 -4.557 6.761 1.00 0.00 79 SER A N 1
ATOM 1176 C CA . SER A 1 79 ? 8.646 -5.093 8.090 1.00 0.00 79 SER A CA 1
ATOM 1177 C C . SER A 1 79 ? 9.948 -5.889 8.100 1.00 0.00 79 SER A C 1
ATOM 1178 O O . SER A 1 79 ? 9.962 -7.080 7.788 1.00 0.00 79 SER A O 1
ATOM 1186 N N . ARG A 1 80 ? 11.039 -5.222 8.459 1.00 0.00 80 ARG A N 1
ATOM 1187 C CA . ARG A 1 80 ? 12.347 -5.865 8.509 1.00 0.00 80 ARG A CA 1
ATOM 1188 C C . ARG A 1 80 ? 12.733 -6.202 9.946 1.00 0.00 80 ARG A C 1
ATOM 1189 O O . ARG A 1 80 ? 12.103 -5.734 10.895 1.00 0.00 80 ARG A O 1
ATOM 1210 N N . LEU A 1 81 ? 13.771 -7.017 10.098 1.00 0.00 81 LEU A N 1
ATOM 1211 C CA . LEU A 1 81 ? 14.241 -7.418 11.420 1.00 0.00 81 LEU A CA 1
ATOM 1212 C C . LEU A 1 81 ? 15.509 -6.659 11.800 1.00 0.00 81 LEU A C 1
ATOM 1213 O O . LEU A 1 81 ? 16.595 -6.960 11.305 1.00 0.00 81 LEU A O 1
ATOM 1229 N N . GLN A 1 82 ? 15.361 -5.676 12.682 1.00 0.00 82 GLN A N 1
ATOM 1230 C CA . GLN A 1 82 ? 16.495 -4.875 13.129 1.00 0.00 82 GLN A CA 1
ATOM 1231 C C . GLN A 1 82 ? 17.439 -4.572 11.969 1.00 0.00 82 GLN A C 1
ATOM 1232 O O . GLN A 1 82 ? 18.643 -4.814 12.055 1.00 0.00 82 GLN A O 1
ATOM 1246 N N . THR A 1 83 ? 16.884 -4.041 10.884 1.00 0.00 83 THR A N 1
ATOM 1247 C CA . THR A 1 83 ? 17.675 -3.707 9.707 1.00 0.00 83 THR A CA 1
ATOM 1248 C C . THR A 1 83 ? 18.558 -2.492 9.965 1.00 0.00 83 THR A C 1
ATOM 1249 O O . THR A 1 83 ? 19.624 -2.350 9.367 1.00 0.00 83 THR A O 1
ATOM 1260 N N . GLU A 1 84 ? 18.109 -1.618 10.861 1.00 0.00 84 GLU A N 1
ATOM 1261 C CA . GLU A 1 84 ? 18.860 -0.415 11.198 1.00 0.00 84 GLU A CA 1
ATOM 1262 C C . GLU A 1 84 ? 20.329 -0.743 11.447 1.00 0.00 84 GLU A C 1
ATOM 1263 O O . GLU A 1 84 ? 21.222 -0.059 10.950 1.00 0.00 84 GLU A O 1
ATOM 1275 N N . ASN A 1 85 ? 20.571 -1.796 12.222 1.00 0.00 85 ASN A N 1
ATOM 1276 C CA . ASN A 1 85 ? 21.932 -2.215 12.539 1.00 0.00 85 ASN A CA 1
ATOM 1277 C C . ASN A 1 85 ? 22.514 -3.066 11.415 1.00 0.00 85 ASN A C 1
ATOM 1278 O O . ASN A 1 85 ? 23.582 -2.764 10.883 1.00 0.00 85 ASN A O 1
ATOM 1289 N N . SER A 1 86 ? 21.805 -4.132 11.059 1.00 0.00 86 SER A N 1
ATOM 1290 C CA . SER A 1 86 ? 22.253 -5.030 10.001 1.00 0.00 86 SER A CA 1
ATOM 1291 C C . SER A 1 86 ? 21.078 -5.808 9.415 1.00 0.00 86 SER A C 1
ATOM 1292 O O . SER A 1 86 ? 20.179 -6.234 10.139 1.00 0.00 86 SER A O 1
ATOM 1300 N N . GLY A 1 87 ? 21.094 -5.990 8.098 1.00 0.00 87 GLY A N 1
ATOM 1301 C CA . GLY A 1 87 ? 20.026 -6.716 7.436 1.00 0.00 87 GLY A CA 1
ATOM 1302 C C . GLY A 1 87 ? 20.548 -7.755 6.463 1.00 0.00 87 GLY A C 1
ATOM 1303 O O . GLY A 1 87 ? 21.742 -8.053 6.421 1.00 0.00 87 GLY A O 1
ATOM 1307 N N . PRO A 1 88 ? 19.640 -8.326 5.658 1.00 0.00 88 PRO A N 1
ATOM 1308 C CA . PRO A 1 88 ? 19.991 -9.347 4.667 1.00 0.00 88 PRO A CA 1
ATOM 1309 C C . PRO A 1 88 ? 20.802 -8.776 3.509 1.00 0.00 88 PRO A C 1
ATOM 1310 O O . PRO A 1 88 ? 20.688 -7.595 3.182 1.00 0.00 88 PRO A O 1
ATOM 1321 N N . SER A 1 89 ? 21.620 -9.622 2.892 1.00 0.00 89 SER A N 1
ATOM 1322 C CA . SER A 1 89 ? 22.453 -9.200 1.771 1.00 0.00 89 SER A CA 1
ATOM 1323 C C . SER A 1 89 ? 22.103 -9.983 0.509 1.00 0.00 89 SER A C 1
ATOM 1324 O O . SER A 1 89 ? 22.216 -11.208 0.474 1.00 0.00 89 SER A O 1
ATOM 1332 N N . SER A 1 90 ? 21.678 -9.265 -0.526 1.00 0.00 90 SER A N 1
ATOM 1333 C CA . SER A 1 90 ? 21.308 -9.892 -1.789 1.00 0.00 90 SER A CA 1
ATOM 1334 C C . SER A 1 90 ? 22.475 -9.865 -2.771 1.00 0.00 90 SER A C 1
ATOM 1335 O O . SER A 1 90 ? 22.716 -8.861 -3.440 1.00 0.00 90 SER A O 1
ATOM 1343 N N . GLY A 1 91 ? 23.198 -10.978 -2.853 1.00 0.00 91 GLY A N 1
ATOM 1344 C CA . GLY A 1 91 ? 24.331 -11.063 -3.755 1.00 0.00 91 GLY A CA 1
ATOM 1345 C C . GLY A 1 91 ? 24.824 -12.485 -3.935 1.00 0.00 91 GLY A C 1
ATOM 1346 O O . GLY A 1 91 ? 24.038 -13.390 -4.214 1.00 0.00 91 GLY A O 1
ATOM 1350 N N . GLY A 1 1 ? 21.564 11.381 5.266 1.00 0.00 1 GLY A N 2
ATOM 1351 C CA . GLY A 1 1 ? 21.857 11.086 3.876 1.00 0.00 1 GLY A CA 2
ATOM 1352 C C . GLY A 1 1 ? 21.203 12.068 2.924 1.00 0.00 1 GLY A C 2
ATOM 1353 O O . GLY A 1 1 ? 20.275 12.783 3.301 1.00 0.00 1 GLY A O 2
ATOM 1357 N N . SER A 1 2 ? 21.689 12.105 1.688 1.00 0.00 2 SER A N 2
ATOM 1358 C CA . SER A 1 2 ? 21.150 13.011 0.681 1.00 0.00 2 SER A CA 2
ATOM 1359 C C . SER A 1 2 ? 21.582 12.586 -0.719 1.00 0.00 2 SER A C 2
ATOM 1360 O O . SER A 1 2 ? 22.364 11.650 -0.882 1.00 0.00 2 SER A O 2
ATOM 1368 N N . SER A 1 3 ? 21.065 13.282 -1.727 1.00 0.00 3 SER A N 2
ATOM 1369 C CA . SER A 1 3 ? 21.394 12.976 -3.115 1.00 0.00 3 SER A CA 2
ATOM 1370 C C . SER A 1 3 ? 21.580 11.474 -3.310 1.00 0.00 3 SER A C 2
ATOM 1371 O O . SER A 1 3 ? 22.510 11.035 -3.986 1.00 0.00 3 SER A O 2
ATOM 1379 N N . GLY A 1 4 ? 20.687 10.690 -2.713 1.00 0.00 4 GLY A N 2
ATOM 1380 C CA . GLY A 1 4 ? 20.769 9.247 -2.832 1.00 0.00 4 GLY A CA 2
ATOM 1381 C C . GLY A 1 4 ? 19.789 8.533 -1.923 1.00 0.00 4 GLY A C 2
ATOM 1382 O O . GLY A 1 4 ? 19.394 9.065 -0.885 1.00 0.00 4 GLY A O 2
ATOM 1386 N N . SER A 1 5 ? 19.393 7.325 -2.313 1.00 0.00 5 SER A N 2
ATOM 1387 C CA . SER A 1 5 ? 18.449 6.539 -1.527 1.00 0.00 5 SER A CA 2
ATOM 1388 C C . SER A 1 5 ? 18.934 5.101 -1.373 1.00 0.00 5 SER A C 2
ATOM 1389 O O . SER A 1 5 ? 18.878 4.311 -2.315 1.00 0.00 5 SER A O 2
ATOM 1397 N N . SER A 1 6 ? 19.412 4.770 -0.178 1.00 0.00 6 SER A N 2
ATOM 1398 C CA . SER A 1 6 ? 19.912 3.429 0.101 1.00 0.00 6 SER A CA 2
ATOM 1399 C C . SER A 1 6 ? 18.764 2.478 0.427 1.00 0.00 6 SER A C 2
ATOM 1400 O O . SER A 1 6 ? 17.767 2.875 1.030 1.00 0.00 6 SER A O 2
ATOM 1408 N N . GLY A 1 7 ? 18.913 1.220 0.024 1.00 0.00 7 GLY A N 2
ATOM 1409 C CA . GLY A 1 7 ? 17.882 0.231 0.282 1.00 0.00 7 GLY A CA 2
ATOM 1410 C C . GLY A 1 7 ? 16.498 0.728 -0.086 1.00 0.00 7 GLY A C 2
ATOM 1411 O O . GLY A 1 7 ? 16.356 1.684 -0.847 1.00 0.00 7 GLY A O 2
ATOM 1415 N N . MET A 1 8 ? 15.474 0.076 0.455 1.00 0.00 8 MET A N 2
ATOM 1416 C CA . MET A 1 8 ? 14.094 0.457 0.179 1.00 0.00 8 MET A CA 2
ATOM 1417 C C . MET A 1 8 ? 13.397 0.935 1.449 1.00 0.00 8 MET A C 2
ATOM 1418 O O . MET A 1 8 ? 13.601 0.377 2.526 1.00 0.00 8 MET A O 2
ATOM 1432 N N . GLU A 1 9 ? 12.575 1.971 1.314 1.00 0.00 9 GLU A N 2
ATOM 1433 C CA . GLU A 1 9 ? 11.850 2.524 2.451 1.00 0.00 9 GLU A CA 2
ATOM 1434 C C . GLU A 1 9 ? 10.582 1.722 2.730 1.00 0.00 9 GLU A C 2
ATOM 1435 O O . GLU A 1 9 ? 9.892 1.267 1.817 1.00 0.00 9 GLU A O 2
ATOM 1447 N N . PRO A 1 10 ? 10.267 1.544 4.021 1.00 0.00 10 PRO A N 2
ATOM 1448 C CA . PRO A 1 10 ? 9.081 0.797 4.451 1.00 0.00 10 PRO A CA 2
ATOM 1449 C C . PRO A 1 10 ? 7.785 1.535 4.135 1.00 0.00 10 PRO A C 2
ATOM 1450 O O . PRO A 1 10 ? 7.618 2.700 4.498 1.00 0.00 10 PRO A O 2
ATOM 1461 N N . VAL A 1 11 ? 6.869 0.850 3.458 1.00 0.00 11 VAL A N 2
ATOM 1462 C CA . VAL A 1 11 ? 5.586 1.441 3.095 1.00 0.00 11 VAL A CA 2
ATOM 1463 C C . VAL A 1 11 ? 4.868 1.992 4.321 1.00 0.00 11 VAL A C 2
ATOM 1464 O O . VAL A 1 11 ? 4.157 2.992 4.238 1.00 0.00 11 VAL A O 2
ATOM 1477 N N . GLU A 1 12 ? 5.060 1.331 5.459 1.00 0.00 12 GLU A N 2
ATOM 1478 C CA . GLU A 1 12 ? 4.429 1.756 6.703 1.00 0.00 12 GLU A CA 2
ATOM 1479 C C . GLU A 1 12 ? 4.775 3.208 7.021 1.00 0.00 12 GLU A C 2
ATOM 1480 O O . GLU A 1 12 ? 4.131 3.844 7.856 1.00 0.00 12 GLU A O 2
ATOM 1492 N N . THR A 1 13 ? 5.799 3.727 6.349 1.00 0.00 13 THR A N 2
ATOM 1493 C CA . THR A 1 13 ? 6.233 5.102 6.560 1.00 0.00 13 THR A CA 2
ATOM 1494 C C . THR A 1 13 ? 5.889 5.977 5.360 1.00 0.00 13 THR A C 2
ATOM 1495 O O . THR A 1 13 ? 5.732 7.191 5.490 1.00 0.00 13 THR A O 2
ATOM 1506 N N . TRP A 1 14 ? 5.774 5.353 4.193 1.00 0.00 14 TRP A N 2
ATOM 1507 C CA . TRP A 1 14 ? 5.448 6.077 2.969 1.00 0.00 14 TRP A CA 2
ATOM 1508 C C . TRP A 1 14 ? 4.383 7.136 3.230 1.00 0.00 14 TRP A C 2
ATOM 1509 O O . TRP A 1 14 ? 3.562 6.996 4.138 1.00 0.00 14 TRP A O 2
ATOM 1530 N N . THR A 1 15 ? 4.400 8.197 2.429 1.00 0.00 15 THR A N 2
ATOM 1531 C CA . THR A 1 15 ? 3.436 9.280 2.574 1.00 0.00 15 THR A CA 2
ATOM 1532 C C . THR A 1 15 ? 2.139 8.964 1.838 1.00 0.00 15 THR A C 2
ATOM 1533 O O . THR A 1 15 ? 2.105 8.159 0.907 1.00 0.00 15 THR A O 2
ATOM 1544 N N . PRO A 1 16 ? 1.044 9.613 2.263 1.00 0.00 16 PRO A N 2
ATOM 1545 C CA . PRO A 1 16 ? -0.276 9.418 1.656 1.00 0.00 16 PRO A CA 2
ATOM 1546 C C . PRO A 1 16 ? -0.359 9.998 0.248 1.00 0.00 16 PRO A C 2
ATOM 1547 O O . PRO A 1 16 ? -1.415 9.974 -0.383 1.00 0.00 16 PRO A O 2
ATOM 1558 N N . GLY A 1 17 ? 0.764 10.518 -0.239 1.00 0.00 17 GLY A N 2
ATOM 1559 C CA . GLY A 1 17 ? 0.796 11.097 -1.570 1.00 0.00 17 GLY A CA 2
ATOM 1560 C C . GLY A 1 17 ? 1.492 10.201 -2.575 1.00 0.00 17 GLY A C 2
ATOM 1561 O O . GLY A 1 17 ? 1.384 10.409 -3.784 1.00 0.00 17 GLY A O 2
ATOM 1565 N N . LYS A 1 18 ? 2.210 9.200 -2.076 1.00 0.00 18 LYS A N 2
ATOM 1566 C CA . LYS A 1 18 ? 2.927 8.268 -2.938 1.00 0.00 18 LYS A CA 2
ATOM 1567 C C . LYS A 1 18 ? 2.063 7.054 -3.264 1.00 0.00 18 LYS A C 2
ATOM 1568 O O . LYS A 1 18 ? 2.002 6.613 -4.412 1.00 0.00 18 LYS A O 2
ATOM 1587 N N . VAL A 1 19 ? 1.395 6.519 -2.247 1.00 0.00 19 VAL A N 2
ATOM 1588 C CA . VAL A 1 19 ? 0.532 5.357 -2.427 1.00 0.00 19 VAL A CA 2
ATOM 1589 C C . VAL A 1 19 ? -0.295 5.479 -3.702 1.00 0.00 19 VAL A C 2
ATOM 1590 O O . VAL A 1 19 ? -0.527 4.492 -4.400 1.00 0.00 19 VAL A O 2
ATOM 1603 N N . ALA A 1 20 ? -0.736 6.696 -4.000 1.00 0.00 20 ALA A N 2
ATOM 1604 C CA . ALA A 1 20 ? -1.536 6.948 -5.193 1.00 0.00 20 ALA A CA 2
ATOM 1605 C C . ALA A 1 20 ? -0.894 6.321 -6.426 1.00 0.00 20 ALA A C 2
ATOM 1606 O O . ALA A 1 20 ? -1.580 5.746 -7.272 1.00 0.00 20 ALA A O 2
ATOM 1613 N N . THR A 1 21 ? 0.427 6.436 -6.524 1.00 0.00 21 THR A N 2
ATOM 1614 C CA . THR A 1 21 ? 1.161 5.883 -7.655 1.00 0.00 21 THR A CA 2
ATOM 1615 C C . THR A 1 21 ? 1.203 4.360 -7.591 1.00 0.00 21 THR A C 2
ATOM 1616 O O . THR A 1 21 ? 0.894 3.680 -8.570 1.00 0.00 21 THR A O 2
ATOM 1627 N N . TRP A 1 22 ? 1.585 3.832 -6.434 1.00 0.00 22 TRP A N 2
ATOM 1628 C CA . TRP A 1 22 ? 1.665 2.388 -6.244 1.00 0.00 22 TRP A CA 2
ATOM 1629 C C . TRP A 1 22 ? 0.305 1.734 -6.457 1.00 0.00 22 TRP A C 2
ATOM 1630 O O . TRP A 1 22 ? 0.219 0.556 -6.809 1.00 0.00 22 TRP A O 2
ATOM 1651 N N . LEU A 1 23 ? -0.757 2.503 -6.242 1.00 0.00 23 LEU A N 2
ATOM 1652 C CA . LEU A 1 23 ? -2.115 1.997 -6.412 1.00 0.00 23 LEU A CA 2
ATOM 1653 C C . LEU A 1 23 ? -2.554 2.095 -7.869 1.00 0.00 23 LEU A C 2
ATOM 1654 O O . LEU A 1 23 ? -3.196 1.186 -8.396 1.00 0.00 23 LEU A O 2
ATOM 1670 N N . ARG A 1 24 ? -2.203 3.202 -8.515 1.00 0.00 24 ARG A N 2
ATOM 1671 C CA . ARG A 1 24 ? -2.561 3.418 -9.911 1.00 0.00 24 ARG A CA 2
ATOM 1672 C C . ARG A 1 24 ? -1.844 2.420 -10.816 1.00 0.00 24 ARG A C 2
ATOM 1673 O O . ARG A 1 24 ? -2.425 1.904 -11.770 1.00 0.00 24 ARG A O 2
ATOM 1694 N N . GLY A 1 25 ? -0.578 2.154 -10.510 1.00 0.00 25 GLY A N 2
ATOM 1695 C CA . GLY A 1 25 ? 0.197 1.219 -11.305 1.00 0.00 25 GLY A CA 2
ATOM 1696 C C . GLY A 1 25 ? -0.320 -0.202 -11.198 1.00 0.00 25 GLY A C 2
ATOM 1697 O O . GLY A 1 25 ? -0.328 -0.944 -12.181 1.00 0.00 25 GLY A O 2
ATOM 1701 N N . LEU A 1 26 ? -0.752 -0.583 -10.001 1.00 0.00 26 LEU A N 2
ATOM 1702 C CA . LEU A 1 26 ? -1.272 -1.926 -9.767 1.00 0.00 26 LEU A CA 2
ATOM 1703 C C . LEU A 1 26 ? -2.014 -2.444 -10.995 1.00 0.00 26 LEU A C 2
ATOM 1704 O O . LEU A 1 26 ? -1.650 -3.472 -11.566 1.00 0.00 26 LEU A O 2
ATOM 1720 N N . ASP A 1 27 ? -3.056 -1.723 -11.396 1.00 0.00 27 ASP A N 2
ATOM 1721 C CA . ASP A 1 27 ? -3.849 -2.108 -12.559 1.00 0.00 27 ASP A CA 2
ATOM 1722 C C . ASP A 1 27 ? -4.891 -1.042 -12.882 1.00 0.00 27 ASP A C 2
ATOM 1723 O O . ASP A 1 27 ? -5.255 -0.236 -12.026 1.00 0.00 27 ASP A O 2
ATOM 1732 N N . ASP A 1 28 ? -5.366 -1.043 -14.123 1.00 0.00 28 ASP A N 2
ATOM 1733 C CA . ASP A 1 28 ? -6.366 -0.076 -14.559 1.00 0.00 28 ASP A CA 2
ATOM 1734 C C . ASP A 1 28 ? -7.674 -0.266 -13.798 1.00 0.00 28 ASP A C 2
ATOM 1735 O O . ASP A 1 28 ? -8.326 0.704 -13.412 1.00 0.00 28 ASP A O 2
ATOM 1744 N N . SER A 1 29 ? -8.053 -1.523 -13.586 1.00 0.00 29 SER A N 2
ATOM 1745 C CA . SER A 1 29 ? -9.285 -1.840 -12.875 1.00 0.00 29 SER A CA 2
ATOM 1746 C C . SER A 1 29 ? -9.359 -1.085 -11.551 1.00 0.00 29 SER A C 2
ATOM 1747 O O . SER A 1 29 ? -10.430 -0.952 -10.957 1.00 0.00 29 SER A O 2
ATOM 1755 N N . LEU A 1 30 ? -8.214 -0.591 -11.095 1.00 0.00 30 LEU A N 2
ATOM 1756 C CA . LEU A 1 30 ? -8.146 0.152 -9.841 1.00 0.00 30 LEU A CA 2
ATOM 1757 C C . LEU A 1 30 ? -7.787 1.613 -10.093 1.00 0.00 30 LEU A C 2
ATOM 1758 O O . LEU A 1 30 ? -8.151 2.494 -9.314 1.00 0.00 30 LEU A O 2
ATOM 1774 N N . GLN A 1 31 ? -7.073 1.862 -11.186 1.00 0.00 31 GLN A N 2
ATOM 1775 C CA . GLN A 1 31 ? -6.666 3.217 -11.540 1.00 0.00 31 GLN A CA 2
ATOM 1776 C C . GLN A 1 31 ? -7.879 4.132 -11.674 1.00 0.00 31 GLN A C 2
ATOM 1777 O O . GLN A 1 31 ? -7.744 5.354 -11.731 1.00 0.00 31 GLN A O 2
ATOM 1791 N N . ASP A 1 32 ? -9.064 3.532 -11.723 1.00 0.00 32 ASP A N 2
ATOM 1792 C CA . ASP A 1 32 ? -10.301 4.293 -11.849 1.00 0.00 32 ASP A CA 2
ATOM 1793 C C . ASP A 1 32 ? -10.654 4.979 -10.533 1.00 0.00 32 ASP A C 2
ATOM 1794 O O . ASP A 1 32 ? -11.092 6.129 -10.519 1.00 0.00 32 ASP A O 2
ATOM 1803 N N . TYR A 1 33 ? -10.460 4.265 -9.430 1.00 0.00 33 TYR A N 2
ATOM 1804 C CA . TYR A 1 33 ? -10.761 4.803 -8.109 1.00 0.00 33 TYR A CA 2
ATOM 1805 C C . TYR A 1 33 ? -9.932 6.052 -7.827 1.00 0.00 33 TYR A C 2
ATOM 1806 O O . TYR A 1 33 ? -8.753 6.137 -8.173 1.00 0.00 33 TYR A O 2
ATOM 1824 N N . PRO A 1 34 ? -10.561 7.047 -7.183 1.00 0.00 34 PRO A N 2
ATOM 1825 C CA . PRO A 1 34 ? -9.901 8.309 -6.839 1.00 0.00 34 PRO A CA 2
ATOM 1826 C C . PRO A 1 34 ? -8.850 8.136 -5.747 1.00 0.00 34 PRO A C 2
ATOM 1827 O O . PRO A 1 34 ? -9.107 8.412 -4.575 1.00 0.00 34 PRO A O 2
ATOM 1838 N N . PHE A 1 35 ? -7.666 7.677 -6.139 1.00 0.00 35 PHE A N 2
ATOM 1839 C CA . PHE A 1 35 ? -6.577 7.466 -5.194 1.00 0.00 35 PHE A CA 2
ATOM 1840 C C . PHE A 1 35 ? -6.077 8.795 -4.634 1.00 0.00 35 PHE A C 2
ATOM 1841 O O . PHE A 1 35 ? -5.919 8.950 -3.424 1.00 0.00 35 PHE A O 2
ATOM 1858 N N . GLU A 1 36 ? -5.831 9.750 -5.526 1.00 0.00 36 GLU A N 2
ATOM 1859 C CA . GLU A 1 36 ? -5.347 11.065 -5.121 1.00 0.00 36 GLU A CA 2
ATOM 1860 C C . GLU A 1 36 ? -6.271 11.686 -4.077 1.00 0.00 36 GLU A C 2
ATOM 1861 O O . GLU A 1 36 ? -5.894 12.632 -3.383 1.00 0.00 36 GLU A O 2
ATOM 1873 N N . ASP A 1 37 ? -7.481 11.149 -3.971 1.00 0.00 37 ASP A N 2
ATOM 1874 C CA . ASP A 1 37 ? -8.458 11.649 -3.011 1.00 0.00 37 ASP A CA 2
ATOM 1875 C C . ASP A 1 37 ? -8.439 10.817 -1.733 1.00 0.00 37 ASP A C 2
ATOM 1876 O O . ASP A 1 37 ? -8.805 11.300 -0.661 1.00 0.00 37 ASP A O 2
ATOM 1885 N N . TRP A 1 38 ? -8.012 9.565 -1.854 1.00 0.00 38 TRP A N 2
ATOM 1886 C CA . TRP A 1 38 ? -7.947 8.666 -0.707 1.00 0.00 38 TRP A CA 2
ATOM 1887 C C . TRP A 1 38 ? -7.037 9.231 0.377 1.00 0.00 38 TRP A C 2
ATOM 1888 O O . TRP A 1 38 ? -7.228 8.959 1.562 1.00 0.00 38 TRP A O 2
ATOM 1909 N N . GLN A 1 39 ? -6.050 10.019 -0.036 1.00 0.00 39 GLN A N 2
ATOM 1910 C CA . GLN A 1 39 ? -5.111 10.622 0.903 1.00 0.00 39 GLN A CA 2
ATOM 1911 C C . GLN A 1 39 ? -4.792 9.664 2.045 1.00 0.00 39 GLN A C 2
ATOM 1912 O O . GLN A 1 39 ? -4.683 10.074 3.202 1.00 0.00 39 GLN A O 2
ATOM 1926 N N . LEU A 1 40 ? -4.645 8.386 1.715 1.00 0.00 40 LEU A N 2
ATOM 1927 C CA . LEU A 1 40 ? -4.339 7.368 2.714 1.00 0.00 40 LEU A CA 2
ATOM 1928 C C . LEU A 1 40 ? -2.831 7.189 2.865 1.00 0.00 40 LEU A C 2
ATOM 1929 O O . LEU A 1 40 ? -2.121 6.866 1.913 1.00 0.00 40 LEU A O 2
ATOM 1945 N N . PRO A 1 41 ? -2.330 7.401 4.091 1.00 0.00 41 PRO A N 2
ATOM 1946 C CA . PRO A 1 41 ? -0.902 7.266 4.397 1.00 0.00 41 PRO A CA 2
ATOM 1947 C C . PRO A 1 41 ? -0.434 5.815 4.349 1.00 0.00 41 PRO A C 2
ATOM 1948 O O . PRO A 1 41 ? -1.228 4.890 4.514 1.00 0.00 41 PRO A O 2
ATOM 1959 N N . GLY A 1 42 ? 0.862 5.624 4.122 1.00 0.00 42 GLY A N 2
ATOM 1960 C CA . GLY A 1 42 ? 1.414 4.283 4.057 1.00 0.00 42 GLY A CA 2
ATOM 1961 C C . GLY A 1 42 ? 1.210 3.509 5.344 1.00 0.00 42 GLY A C 2
ATOM 1962 O O . GLY A 1 42 ? 0.848 2.332 5.320 1.00 0.00 42 GLY A O 2
ATOM 1966 N N . LYS A 1 43 ? 1.444 4.170 6.473 1.00 0.00 43 LYS A N 2
ATOM 1967 C CA . LYS A 1 43 ? 1.284 3.538 7.777 1.00 0.00 43 LYS A CA 2
ATOM 1968 C C . LYS A 1 43 ? -0.047 2.797 7.864 1.00 0.00 43 LYS A C 2
ATOM 1969 O O . LYS A 1 43 ? -0.130 1.719 8.450 1.00 0.00 43 LYS A O 2
ATOM 1988 N N . ASN A 1 44 ? -1.084 3.383 7.275 1.00 0.00 44 ASN A N 2
ATOM 1989 C CA . ASN A 1 44 ? -2.411 2.778 7.286 1.00 0.00 44 ASN A CA 2
ATOM 1990 C C . ASN A 1 44 ? -2.588 1.834 6.100 1.00 0.00 44 ASN A C 2
ATOM 1991 O O . ASN A 1 44 ? -3.349 0.869 6.170 1.00 0.00 44 ASN A O 2
ATOM 2002 N N . LEU A 1 45 ? -1.880 2.120 5.013 1.00 0.00 45 LEU A N 2
ATOM 2003 C CA . LEU A 1 45 ? -1.957 1.296 3.812 1.00 0.00 45 LEU A CA 2
ATOM 2004 C C . LEU A 1 45 ? -1.646 -0.163 4.130 1.00 0.00 45 LEU A C 2
ATOM 2005 O O . LEU A 1 45 ? -2.271 -1.075 3.587 1.00 0.00 45 LEU A O 2
ATOM 2021 N N . LEU A 1 46 ? -0.679 -0.376 5.016 1.00 0.00 46 LEU A N 2
ATOM 2022 C CA . LEU A 1 46 ? -0.287 -1.725 5.409 1.00 0.00 46 LEU A CA 2
ATOM 2023 C C . LEU A 1 46 ? -1.229 -2.277 6.475 1.00 0.00 46 LEU A C 2
ATOM 2024 O O . LEU A 1 46 ? -1.247 -3.479 6.737 1.00 0.00 46 LEU A O 2
ATOM 2040 N N . GLN A 1 47 ? -2.010 -1.391 7.083 1.00 0.00 47 GLN A N 2
ATOM 2041 C CA . GLN A 1 47 ? -2.956 -1.790 8.119 1.00 0.00 47 GLN A CA 2
ATOM 2042 C C . GLN A 1 47 ? -4.355 -1.967 7.539 1.00 0.00 47 GLN A C 2
ATOM 2043 O O . GLN A 1 47 ? -5.269 -2.428 8.225 1.00 0.00 47 GLN A O 2
ATOM 2057 N N . LEU A 1 48 ? -4.517 -1.596 6.274 1.00 0.00 48 LEU A N 2
ATOM 2058 C CA . LEU A 1 48 ? -5.807 -1.713 5.601 1.00 0.00 48 LEU A CA 2
ATOM 2059 C C . LEU A 1 48 ? -6.345 -3.137 5.700 1.00 0.00 48 LEU A C 2
ATOM 2060 O O . LEU A 1 48 ? -5.617 -4.063 6.059 1.00 0.00 48 LEU A O 2
ATOM 2076 N N . CYS A 1 49 ? -7.623 -3.304 5.378 1.00 0.00 49 CYS A N 2
ATOM 2077 C CA . CYS A 1 49 ? -8.260 -4.615 5.430 1.00 0.00 49 CYS A CA 2
ATOM 2078 C C . CYS A 1 49 ? -9.308 -4.754 4.330 1.00 0.00 49 CYS A C 2
ATOM 2079 O O . CYS A 1 49 ? -9.792 -3.769 3.772 1.00 0.00 49 CYS A O 2
ATOM 2087 N N . PRO A 1 50 ? -9.667 -6.006 4.010 1.00 0.00 50 PRO A N 2
ATOM 2088 C CA . PRO A 1 50 ? -10.660 -6.304 2.974 1.00 0.00 50 PRO A CA 2
ATOM 2089 C C . PRO A 1 50 ? -12.071 -5.902 3.390 1.00 0.00 50 PRO A C 2
ATOM 2090 O O . PRO A 1 50 ? -12.948 -5.718 2.547 1.00 0.00 50 PRO A O 2
ATOM 2101 N N . GLN A 1 51 ? -12.281 -5.766 4.696 1.00 0.00 51 GLN A N 2
ATOM 2102 C CA . GLN A 1 51 ? -13.586 -5.386 5.223 1.00 0.00 51 GLN A CA 2
ATOM 2103 C C . GLN A 1 51 ? -13.722 -3.868 5.298 1.00 0.00 51 GLN A C 2
ATOM 2104 O O . GLN A 1 51 ? -14.827 -3.330 5.239 1.00 0.00 51 GLN A O 2
ATOM 2118 N N . SER A 1 52 ? -12.590 -3.184 5.428 1.00 0.00 52 SER A N 2
ATOM 2119 C CA . SER A 1 52 ? -12.583 -1.728 5.515 1.00 0.00 52 SER A CA 2
ATOM 2120 C C . SER A 1 52 ? -12.667 -1.100 4.128 1.00 0.00 52 SER A C 2
ATOM 2121 O O . SER A 1 52 ? -13.504 -0.233 3.875 1.00 0.00 52 SER A O 2
ATOM 2129 N N . LEU A 1 53 ? -11.794 -1.545 3.230 1.00 0.00 53 LEU A N 2
ATOM 2130 C CA . LEU A 1 53 ? -11.768 -1.028 1.867 1.00 0.00 53 LEU A CA 2
ATOM 2131 C C . LEU A 1 53 ? -13.179 -0.730 1.370 1.00 0.00 53 LEU A C 2
ATOM 2132 O O . LEU A 1 53 ? -13.397 0.228 0.630 1.00 0.00 53 LEU A O 2
ATOM 2148 N N . GLU A 1 54 ? -14.134 -1.557 1.785 1.00 0.00 54 GLU A N 2
ATOM 2149 C CA . GLU A 1 54 ? -15.524 -1.380 1.384 1.00 0.00 54 GLU A CA 2
ATOM 2150 C C . GLU A 1 54 ? -15.960 0.072 1.555 1.00 0.00 54 GLU A C 2
ATOM 2151 O O . GLU A 1 54 ? -16.506 0.681 0.635 1.00 0.00 54 GLU A O 2
ATOM 2163 N N . ALA A 1 55 ? -15.715 0.621 2.740 1.00 0.00 55 ALA A N 2
ATOM 2164 C CA . ALA A 1 55 ? -16.080 2.002 3.033 1.00 0.00 55 ALA A CA 2
ATOM 2165 C C . ALA A 1 55 ? -15.583 2.944 1.942 1.00 0.00 55 ALA A C 2
ATOM 2166 O O . ALA A 1 55 ? -16.175 3.997 1.699 1.00 0.00 55 ALA A O 2
ATOM 2173 N N . LEU A 1 56 ? -14.492 2.561 1.288 1.00 0.00 56 LEU A N 2
ATOM 2174 C CA . LEU A 1 56 ? -13.914 3.372 0.222 1.00 0.00 56 LEU A CA 2
ATOM 2175 C C . LEU A 1 56 ? -14.572 3.060 -1.118 1.00 0.00 56 LEU A C 2
ATOM 2176 O O . LEU A 1 56 ? -14.020 3.361 -2.176 1.00 0.00 56 LEU A O 2
ATOM 2192 N N . ALA A 1 57 ? -15.755 2.456 -1.065 1.00 0.00 57 ALA A N 2
ATOM 2193 C CA . ALA A 1 57 ? -16.489 2.107 -2.274 1.00 0.00 57 ALA A CA 2
ATOM 2194 C C . ALA A 1 57 ? -15.852 0.914 -2.978 1.00 0.00 57 ALA A C 2
ATOM 2195 O O . ALA A 1 57 ? -15.984 0.753 -4.192 1.00 0.00 57 ALA A O 2
ATOM 2202 N N . VAL A 1 58 ? -15.160 0.079 -2.210 1.00 0.00 58 VAL A N 2
ATOM 2203 C CA . VAL A 1 58 ? -14.502 -1.100 -2.760 1.00 0.00 58 VAL A CA 2
ATOM 2204 C C . VAL A 1 58 ? -15.120 -2.381 -2.210 1.00 0.00 58 VAL A C 2
ATOM 2205 O O . VAL A 1 58 ? -14.569 -3.009 -1.306 1.00 0.00 58 VAL A O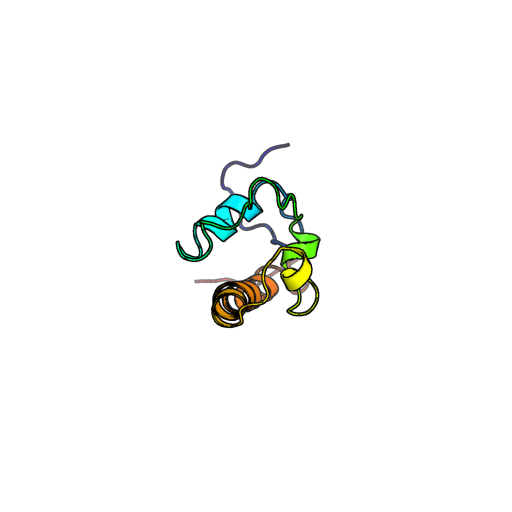 2
ATOM 2218 N N . ARG A 1 59 ? -16.267 -2.762 -2.762 1.00 0.00 59 ARG A N 2
ATOM 2219 C CA . ARG A 1 59 ? -16.960 -3.969 -2.327 1.00 0.00 59 ARG A CA 2
ATOM 2220 C C . ARG A 1 59 ? -16.582 -5.160 -3.202 1.00 0.00 59 ARG A C 2
ATOM 2221 O O . ARG A 1 59 ? -16.408 -6.274 -2.710 1.00 0.00 59 ARG A O 2
ATOM 2242 N N . SER A 1 60 ? -16.455 -4.915 -4.502 1.00 0.00 60 SER A N 2
ATOM 2243 C CA . SER A 1 60 ? -16.102 -5.968 -5.447 1.00 0.00 60 SER A CA 2
ATOM 2244 C C . SER A 1 60 ? -14.894 -6.759 -4.952 1.00 0.00 60 SER A C 2
ATOM 2245 O O . SER A 1 60 ? -13.753 -6.311 -5.072 1.00 0.00 60 SER A O 2
ATOM 2253 N N . LEU A 1 61 ? -15.154 -7.937 -4.397 1.00 0.00 61 LEU A N 2
ATOM 2254 C CA . LEU A 1 61 ? -14.090 -8.792 -3.883 1.00 0.00 61 LEU A CA 2
ATOM 2255 C C . LEU A 1 61 ? -12.872 -8.757 -4.801 1.00 0.00 61 LEU A C 2
ATOM 2256 O O . LEU A 1 61 ? -11.782 -8.365 -4.388 1.00 0.00 61 LEU A O 2
ATOM 2272 N N . GLY A 1 62 ? -13.067 -9.169 -6.050 1.00 0.00 62 GLY A N 2
ATOM 2273 C CA . GLY A 1 62 ? -11.977 -9.175 -7.008 1.00 0.00 62 GLY A CA 2
ATOM 2274 C C . GLY A 1 62 ? -11.043 -7.994 -6.831 1.00 0.00 62 GLY A C 2
ATOM 2275 O O . GLY A 1 62 ? -9.828 -8.164 -6.733 1.00 0.00 62 GLY A O 2
ATOM 2279 N N . HIS A 1 63 ? -11.611 -6.793 -6.792 1.00 0.00 63 HIS A N 2
ATOM 2280 C CA . HIS A 1 63 ? -10.821 -5.578 -6.626 1.00 0.00 63 HIS A CA 2
ATOM 2281 C C . HIS A 1 63 ? -9.913 -5.683 -5.404 1.00 0.00 63 HIS A C 2
ATOM 2282 O O . HIS A 1 63 ? -8.725 -5.370 -5.475 1.00 0.00 63 HIS A O 2
ATOM 2297 N N . GLN A 1 64 ? -10.481 -6.125 -4.287 1.00 0.00 64 GLN A N 2
ATOM 2298 C CA . GLN A 1 64 ? -9.723 -6.269 -3.050 1.00 0.00 64 GLN A CA 2
ATOM 2299 C C . GLN A 1 64 ? -8.496 -7.149 -3.263 1.00 0.00 64 GLN A C 2
ATOM 2300 O O . GLN A 1 64 ? -7.370 -6.739 -2.983 1.00 0.00 64 GLN A O 2
ATOM 2314 N N . GLU A 1 65 ? -8.722 -8.361 -3.761 1.00 0.00 65 GLU A N 2
ATOM 2315 C CA . GLU A 1 65 ? -7.634 -9.299 -4.010 1.00 0.00 65 GLU A CA 2
ATOM 2316 C C . GLU A 1 65 ? -6.488 -8.618 -4.753 1.00 0.00 65 GLU A C 2
ATOM 2317 O O . GLU A 1 65 ? -5.325 -8.737 -4.366 1.00 0.00 65 GLU A O 2
ATOM 2329 N N . LEU A 1 66 ? -6.825 -7.905 -5.822 1.00 0.00 66 LEU A N 2
ATOM 2330 C CA . LEU A 1 66 ? -5.825 -7.205 -6.621 1.00 0.00 66 LEU A CA 2
ATOM 2331 C C . LEU A 1 66 ? -4.896 -6.384 -5.733 1.00 0.00 66 LEU A C 2
ATOM 2332 O O . LEU A 1 66 ? -3.677 -6.560 -5.763 1.00 0.00 66 LEU A O 2
ATOM 2348 N N . ILE A 1 67 ? -5.479 -5.490 -4.942 1.00 0.00 67 ILE A N 2
ATOM 2349 C CA . ILE A 1 67 ? -4.703 -4.645 -4.043 1.00 0.00 67 ILE A CA 2
ATOM 2350 C C . ILE A 1 67 ? -4.064 -5.468 -2.929 1.00 0.00 67 ILE A C 2
ATOM 2351 O O . ILE A 1 67 ? -2.840 -5.514 -2.800 1.00 0.00 67 ILE A O 2
ATOM 2367 N N . LEU A 1 68 ? -4.900 -6.119 -2.128 1.00 0.00 68 LEU A N 2
ATOM 2368 C CA . LEU A 1 68 ? -4.418 -6.943 -1.026 1.00 0.00 68 LEU A CA 2
ATOM 2369 C C . LEU A 1 68 ? -3.191 -7.747 -1.443 1.00 0.00 68 LEU A C 2
ATOM 2370 O O . LEU A 1 68 ? -2.244 -7.899 -0.673 1.00 0.00 68 LEU A O 2
ATOM 2386 N N . GLY A 1 69 ? -3.213 -8.259 -2.670 1.00 0.00 69 GLY A N 2
ATOM 2387 C CA . GLY A 1 69 ? -2.096 -9.038 -3.170 1.00 0.00 69 GLY A CA 2
ATOM 2388 C C . GLY A 1 69 ? -0.778 -8.299 -3.059 1.00 0.00 69 GLY A C 2
ATOM 2389 O O . GLY A 1 69 ? 0.233 -8.875 -2.659 1.00 0.00 69 GLY A O 2
ATOM 2393 N N . GLY A 1 70 ? -0.787 -7.018 -3.417 1.00 0.00 70 GLY A N 2
ATOM 2394 C CA . GLY A 1 70 ? 0.424 -6.221 -3.350 1.00 0.00 70 GLY A CA 2
ATOM 2395 C C . GLY A 1 70 ? 0.750 -5.780 -1.937 1.00 0.00 70 GLY A C 2
ATOM 2396 O O . GLY A 1 70 ? 1.920 -5.685 -1.563 1.00 0.00 70 GLY A O 2
ATOM 2400 N N . VAL A 1 71 ? -0.285 -5.507 -1.150 1.00 0.00 71 VAL A N 2
ATOM 2401 C CA . VAL A 1 71 ? -0.103 -5.072 0.230 1.00 0.00 71 VAL A CA 2
ATOM 2402 C C . VAL A 1 71 ? 0.547 -6.167 1.069 1.00 0.00 71 VAL A C 2
ATOM 2403 O O . VAL A 1 71 ? 1.556 -5.936 1.733 1.00 0.00 71 VAL A O 2
ATOM 2416 N N . GLU A 1 72 ? -0.041 -7.359 1.034 1.00 0.00 72 GLU A N 2
ATOM 2417 C CA . GLU A 1 72 ? 0.482 -8.489 1.793 1.00 0.00 72 GLU A CA 2
ATOM 2418 C C . GLU A 1 72 ? 1.980 -8.657 1.557 1.00 0.00 72 GLU A C 2
ATOM 2419 O O . GLU A 1 72 ? 2.726 -9.008 2.470 1.00 0.00 72 GLU A O 2
ATOM 2431 N N . GLN A 1 73 ? 2.411 -8.405 0.325 1.00 0.00 73 GLN A N 2
ATOM 2432 C CA . GLN A 1 73 ? 3.819 -8.530 -0.031 1.00 0.00 73 GLN A CA 2
ATOM 2433 C C . GLN A 1 73 ? 4.626 -7.357 0.518 1.00 0.00 73 GLN A C 2
ATOM 2434 O O . GLN A 1 73 ? 5.794 -7.508 0.877 1.00 0.00 73 GLN A O 2
ATOM 2448 N N . LEU A 1 74 ? 3.995 -6.190 0.580 1.00 0.00 74 LEU A N 2
ATOM 2449 C CA . LEU A 1 74 ? 4.654 -4.991 1.086 1.00 0.00 74 LEU A CA 2
ATOM 2450 C C . LEU A 1 74 ? 5.008 -5.145 2.561 1.00 0.00 74 LEU A C 2
ATOM 2451 O O . LEU A 1 74 ? 6.159 -4.957 2.955 1.00 0.00 74 LEU A O 2
ATOM 2467 N N . GLN A 1 75 ? 4.013 -5.490 3.371 1.00 0.00 75 GLN A N 2
ATOM 2468 C CA . GLN A 1 75 ? 4.221 -5.671 4.803 1.00 0.00 75 GLN A CA 2
ATOM 2469 C C . GLN A 1 75 ? 5.490 -6.474 5.071 1.00 0.00 75 GLN A C 2
ATOM 2470 O O . GLN A 1 75 ? 6.102 -6.349 6.131 1.00 0.00 75 GLN A O 2
ATOM 2484 N N . ALA A 1 76 ? 5.878 -7.298 4.104 1.00 0.00 76 ALA A N 2
ATOM 2485 C CA . ALA A 1 76 ? 7.075 -8.120 4.235 1.00 0.00 76 ALA A CA 2
ATOM 2486 C C . ALA A 1 76 ? 8.337 -7.289 4.027 1.00 0.00 76 ALA A C 2
ATOM 2487 O O . ALA A 1 76 ? 9.125 -7.095 4.954 1.00 0.00 76 ALA A O 2
ATOM 2494 N N . LEU A 1 77 ? 8.524 -6.802 2.805 1.00 0.00 77 LEU A N 2
ATOM 2495 C CA . LEU A 1 77 ? 9.691 -5.992 2.475 1.00 0.00 77 LEU A CA 2
ATOM 2496 C C . LEU A 1 77 ? 9.831 -4.819 3.440 1.00 0.00 77 LEU A C 2
ATOM 2497 O O . LEU A 1 77 ? 10.920 -4.544 3.944 1.00 0.00 77 LEU A O 2
ATOM 2513 N N . SER A 1 78 ? 8.721 -4.133 3.695 1.00 0.00 78 SER A N 2
ATOM 2514 C CA . SER A 1 78 ? 8.721 -2.989 4.599 1.00 0.00 78 SER A CA 2
ATOM 2515 C C . SER A 1 78 ? 9.379 -3.346 5.928 1.00 0.00 78 SER A C 2
ATOM 2516 O O . SER A 1 78 ? 10.473 -2.874 6.238 1.00 0.00 78 SER A O 2
ATOM 2524 N N . SER A 1 79 ? 8.705 -4.183 6.710 1.00 0.00 79 SER A N 2
ATOM 2525 C CA . SER A 1 79 ? 9.222 -4.601 8.007 1.00 0.00 79 SER A CA 2
ATOM 2526 C C . SER A 1 79 ? 9.401 -6.116 8.058 1.00 0.00 79 SER A C 2
ATOM 2527 O O . SER A 1 79 ? 8.525 -6.870 7.635 1.00 0.00 79 SER A O 2
ATOM 2535 N N . ARG A 1 80 ? 10.543 -6.553 8.579 1.00 0.00 80 ARG A N 2
ATOM 2536 C CA . ARG A 1 80 ? 10.839 -7.976 8.684 1.00 0.00 80 ARG A CA 2
ATOM 2537 C C . ARG A 1 80 ? 10.918 -8.409 10.146 1.00 0.00 80 ARG A C 2
ATOM 2538 O O . ARG A 1 80 ? 11.939 -8.218 10.807 1.00 0.00 80 ARG A O 2
ATOM 2559 N N . LEU A 1 81 ? 9.832 -8.991 10.644 1.00 0.00 81 LEU A N 2
ATOM 2560 C CA . LEU A 1 81 ? 9.778 -9.450 12.027 1.00 0.00 81 LEU A CA 2
ATOM 2561 C C . LEU A 1 81 ? 10.457 -10.807 12.178 1.00 0.00 81 LEU A C 2
ATOM 2562 O O . LEU A 1 81 ? 11.511 -10.918 12.804 1.00 0.00 81 LEU A O 2
ATOM 2578 N N . GLN A 1 82 ? 9.847 -11.836 11.598 1.00 0.00 82 GLN A N 2
ATOM 2579 C CA . GLN A 1 82 ? 10.394 -13.186 11.667 1.00 0.00 82 GLN A CA 2
ATOM 2580 C C . GLN A 1 82 ? 10.047 -13.979 10.412 1.00 0.00 82 GLN A C 2
ATOM 2581 O O . GLN A 1 82 ? 8.942 -13.869 9.881 1.00 0.00 82 GLN A O 2
ATOM 2595 N N . THR A 1 83 ? 10.999 -14.779 9.941 1.00 0.00 83 THR A N 2
ATOM 2596 C CA . THR A 1 83 ? 10.795 -15.589 8.747 1.00 0.00 83 THR A CA 2
ATOM 2597 C C . THR A 1 83 ? 10.755 -17.074 9.090 1.00 0.00 83 THR A C 2
ATOM 2598 O O . THR A 1 83 ? 11.796 -17.705 9.272 1.00 0.00 83 THR A O 2
ATOM 2609 N N . GLU A 1 84 ? 9.549 -17.625 9.177 1.00 0.00 84 GLU A N 2
ATOM 2610 C CA . GLU A 1 84 ? 9.375 -19.036 9.499 1.00 0.00 84 GLU A CA 2
ATOM 2611 C C . GLU A 1 84 ? 9.639 -19.910 8.275 1.00 0.00 84 GLU A C 2
ATOM 2612 O O . GLU A 1 84 ? 9.657 -19.424 7.145 1.00 0.00 84 GLU A O 2
ATOM 2624 N N . ASN A 1 85 ? 9.842 -21.202 8.511 1.00 0.00 85 ASN A N 2
ATOM 2625 C CA . ASN A 1 85 ? 10.106 -22.144 7.429 1.00 0.00 85 ASN A CA 2
ATOM 2626 C C . ASN A 1 85 ? 9.092 -23.284 7.441 1.00 0.00 85 ASN A C 2
ATOM 2627 O O . ASN A 1 85 ? 8.934 -23.976 8.447 1.00 0.00 85 ASN A O 2
ATOM 2638 N N . SER A 1 86 ? 8.409 -23.473 6.317 1.00 0.00 86 SER A N 2
ATOM 2639 C CA . SER A 1 86 ? 7.408 -24.527 6.199 1.00 0.00 86 SER A CA 2
ATOM 2640 C C . SER A 1 86 ? 8.043 -25.902 6.383 1.00 0.00 86 SER A C 2
ATOM 2641 O O . SER A 1 86 ? 7.700 -26.638 7.307 1.00 0.00 86 SER A O 2
ATOM 2649 N N . GLY A 1 87 ? 8.972 -26.241 5.494 1.00 0.00 87 GLY A N 2
ATOM 2650 C CA . GLY A 1 87 ? 9.641 -27.527 5.574 1.00 0.00 87 GLY A CA 2
ATOM 2651 C C . GLY A 1 87 ? 9.710 -28.229 4.233 1.00 0.00 87 GLY A C 2
ATOM 2652 O O . GLY A 1 87 ? 8.809 -28.115 3.401 1.00 0.00 87 GLY A O 2
ATOM 2656 N N . PRO A 1 88 ? 10.803 -28.973 4.006 1.00 0.00 88 PRO A N 2
ATOM 2657 C CA . PRO A 1 88 ? 11.013 -29.710 2.756 1.00 0.00 88 PRO A CA 2
ATOM 2658 C C . PRO A 1 88 ? 10.059 -30.891 2.612 1.00 0.00 88 PRO A C 2
ATOM 2659 O O . PRO A 1 88 ? 10.109 -31.625 1.625 1.00 0.00 88 PRO A O 2
ATOM 2670 N N . SER A 1 89 ? 9.189 -31.067 3.601 1.00 0.00 89 SER A N 2
ATOM 2671 C CA . SER A 1 89 ? 8.225 -32.161 3.585 1.00 0.00 89 SER A CA 2
ATOM 2672 C C . SER A 1 89 ? 7.632 -32.342 2.191 1.00 0.00 89 SER A C 2
ATOM 2673 O O . SER A 1 89 ? 6.714 -31.623 1.797 1.00 0.00 89 SER A O 2
ATOM 2681 N N . SER A 1 90 ? 8.163 -33.309 1.450 1.00 0.00 90 SER A N 2
ATOM 2682 C CA . SER A 1 90 ? 7.690 -33.583 0.098 1.00 0.00 90 SER A CA 2
ATOM 2683 C C . SER A 1 90 ? 7.353 -32.288 -0.633 1.00 0.00 90 SER A C 2
ATOM 2684 O O . SER A 1 90 ? 6.481 -32.260 -1.500 1.00 0.00 90 SER A O 2
ATOM 2692 N N . GLY A 1 91 ? 8.051 -31.214 -0.275 1.00 0.00 91 GLY A N 2
ATOM 2693 C CA . GLY A 1 91 ? 7.812 -29.929 -0.905 1.00 0.00 91 GLY A CA 2
ATOM 2694 C C . GLY A 1 91 ? 7.708 -30.034 -2.414 1.00 0.00 91 GLY A C 2
ATOM 2695 O O . GLY A 1 91 ? 8.375 -30.863 -3.032 1.00 0.00 91 GLY A O 2
ATOM 2699 N N . GLY A 1 1 ? 16.473 8.201 14.897 1.00 0.00 1 GLY A N 3
ATOM 2700 C CA . GLY A 1 1 ? 16.038 7.555 13.672 1.00 0.00 1 GLY A CA 3
ATOM 2701 C C . GLY A 1 1 ? 16.836 8.004 12.464 1.00 0.00 1 GLY A C 3
ATOM 2702 O O . GLY A 1 1 ? 16.444 8.938 11.765 1.00 0.00 1 GLY A O 3
ATOM 2706 N N . SER A 1 2 ? 17.960 7.339 12.219 1.00 0.00 2 SER A N 3
ATOM 2707 C CA . SER A 1 2 ? 18.819 7.679 11.091 1.00 0.00 2 SER A CA 3
ATOM 2708 C C . SER A 1 2 ? 19.317 6.419 10.388 1.00 0.00 2 SER A C 3
ATOM 2709 O O . SER A 1 2 ? 19.751 5.466 11.034 1.00 0.00 2 SER A O 3
ATOM 2717 N N . SER A 1 3 ? 19.250 6.424 9.061 1.00 0.00 3 SER A N 3
ATOM 2718 C CA . SER A 1 3 ? 19.690 5.282 8.269 1.00 0.00 3 SER A CA 3
ATOM 2719 C C . SER A 1 3 ? 20.934 5.630 7.457 1.00 0.00 3 SER A C 3
ATOM 2720 O O . SER A 1 3 ? 21.118 6.773 7.042 1.00 0.00 3 SER A O 3
ATOM 2728 N N . GLY A 1 4 ? 21.787 4.633 7.236 1.00 0.00 4 GLY A N 3
ATOM 2729 C CA . GLY A 1 4 ? 23.003 4.853 6.475 1.00 0.00 4 GLY A CA 3
ATOM 2730 C C . GLY A 1 4 ? 22.931 4.260 5.082 1.00 0.00 4 GLY A C 3
ATOM 2731 O O . GLY A 1 4 ? 23.333 4.896 4.108 1.00 0.00 4 GLY A O 3
ATOM 2735 N N . SER A 1 5 ? 22.418 3.038 4.987 1.00 0.00 5 SER A N 3
ATOM 2736 C CA . SER A 1 5 ? 22.299 2.356 3.703 1.00 0.00 5 SER A CA 3
ATOM 2737 C C . SER A 1 5 ? 20.938 2.624 3.069 1.00 0.00 5 SER A C 3
ATOM 2738 O O . SER A 1 5 ? 19.897 2.399 3.688 1.00 0.00 5 SER A O 3
ATOM 2746 N N . SER A 1 6 ? 20.953 3.107 1.831 1.00 0.00 6 SER A N 3
ATOM 2747 C CA . SER A 1 6 ? 19.720 3.410 1.113 1.00 0.00 6 SER A CA 3
ATOM 2748 C C . SER A 1 6 ? 19.228 2.190 0.340 1.00 0.00 6 SER A C 3
ATOM 2749 O O . SER A 1 6 ? 19.778 1.838 -0.702 1.00 0.00 6 SER A O 3
ATOM 2757 N N . GLY A 1 7 ? 18.185 1.548 0.861 1.00 0.00 7 GLY A N 3
ATOM 2758 C CA . GLY A 1 7 ? 17.635 0.375 0.208 1.00 0.00 7 GLY A CA 3
ATOM 2759 C C . GLY A 1 7 ? 16.230 0.606 -0.312 1.00 0.00 7 GLY A C 3
ATOM 2760 O O . GLY A 1 7 ? 16.025 0.766 -1.515 1.00 0.00 7 GLY A O 3
ATOM 2764 N N . MET A 1 8 ? 15.260 0.621 0.596 1.00 0.00 8 MET A N 3
ATOM 2765 C CA . MET A 1 8 ? 13.867 0.833 0.221 1.00 0.00 8 MET A CA 3
ATOM 2766 C C . MET A 1 8 ? 13.020 1.169 1.445 1.00 0.00 8 MET A C 3
ATOM 2767 O O . MET A 1 8 ? 12.797 0.320 2.308 1.00 0.00 8 MET A O 3
ATOM 2781 N N . GLU A 1 9 ? 12.553 2.411 1.513 1.00 0.00 9 GLU A N 3
ATOM 2782 C CA . GLU A 1 9 ? 11.732 2.858 2.632 1.00 0.00 9 GLU A CA 3
ATOM 2783 C C . GLU A 1 9 ? 10.523 1.946 2.818 1.00 0.00 9 GLU A C 3
ATOM 2784 O O . GLU A 1 9 ? 9.938 1.445 1.857 1.00 0.00 9 GLU A O 3
ATOM 2796 N N . PRO A 1 10 ? 10.137 1.725 4.084 1.00 0.00 10 PRO A N 3
ATOM 2797 C CA . PRO A 1 10 ? 8.995 0.873 4.426 1.00 0.00 10 PRO A CA 3
ATOM 2798 C C . PRO A 1 10 ? 7.664 1.501 4.027 1.00 0.00 10 PRO A C 3
ATOM 2799 O O . PRO A 1 10 ? 7.418 2.679 4.287 1.00 0.00 10 PRO A O 3
ATOM 2810 N N . VAL A 1 11 ? 6.806 0.707 3.394 1.00 0.00 11 VAL A N 3
ATOM 2811 C CA . VAL A 1 11 ? 5.498 1.185 2.961 1.00 0.00 11 VAL A CA 3
ATOM 2812 C C . VAL A 1 11 ? 4.660 1.645 4.148 1.00 0.00 11 VAL A C 3
ATOM 2813 O O . VAL A 1 11 ? 3.626 2.289 3.977 1.00 0.00 11 VAL A O 3
ATOM 2826 N N . GLU A 1 12 ? 5.114 1.310 5.352 1.00 0.00 12 GLU A N 3
ATOM 2827 C CA . GLU A 1 12 ? 4.405 1.689 6.568 1.00 0.00 12 GLU A CA 3
ATOM 2828 C C . GLU A 1 12 ? 4.695 3.141 6.937 1.00 0.00 12 GLU A C 3
ATOM 2829 O O . GLU A 1 12 ? 3.959 3.757 7.709 1.00 0.00 12 GLU A O 3
ATOM 2841 N N . THR A 1 13 ? 5.772 3.683 6.379 1.00 0.00 13 THR A N 3
ATOM 2842 C CA . THR A 1 13 ? 6.161 5.062 6.649 1.00 0.00 13 THR A CA 3
ATOM 2843 C C . THR A 1 13 ? 5.830 5.968 5.469 1.00 0.00 13 THR A C 3
ATOM 2844 O O . THR A 1 13 ? 5.823 7.192 5.597 1.00 0.00 13 THR A O 3
ATOM 2855 N N . TRP A 1 14 ? 5.555 5.360 4.321 1.00 0.00 14 TRP A N 3
ATOM 2856 C CA . TRP A 1 14 ? 5.221 6.113 3.117 1.00 0.00 14 TRP A CA 3
ATOM 2857 C C . TRP A 1 14 ? 4.155 7.163 3.410 1.00 0.00 14 TRP A C 3
ATOM 2858 O O . TRP A 1 14 ? 3.384 7.031 4.361 1.00 0.00 14 TRP A O 3
ATOM 2879 N N . THR A 1 15 ? 4.115 8.206 2.587 1.00 0.00 15 THR A N 3
ATOM 2880 C CA . THR A 1 15 ? 3.144 9.279 2.759 1.00 0.00 15 THR A CA 3
ATOM 2881 C C . THR A 1 15 ? 1.861 8.986 1.990 1.00 0.00 15 THR A C 3
ATOM 2882 O O . THR A 1 15 ? 1.844 8.209 1.035 1.00 0.00 15 THR A O 3
ATOM 2893 N N . PRO A 1 16 ? 0.758 9.623 2.413 1.00 0.00 16 PRO A N 3
ATOM 2894 C CA . PRO A 1 16 ? -0.551 9.448 1.776 1.00 0.00 16 PRO A CA 3
ATOM 2895 C C . PRO A 1 16 ? -0.606 10.070 0.385 1.00 0.00 16 PRO A C 3
ATOM 2896 O O . PRO A 1 16 ? -1.650 10.063 -0.267 1.00 0.00 16 PRO A O 3
ATOM 2907 N N . GLY A 1 17 ? 0.524 10.606 -0.064 1.00 0.00 17 GLY A N 3
ATOM 2908 C CA . GLY A 1 17 ? 0.582 11.225 -1.376 1.00 0.00 17 GLY A CA 3
ATOM 2909 C C . GLY A 1 17 ? 1.263 10.343 -2.403 1.00 0.00 17 GLY A C 3
ATOM 2910 O O . GLY A 1 17 ? 1.141 10.570 -3.607 1.00 0.00 17 GLY A O 3
ATOM 2914 N N . LYS A 1 18 ? 1.986 9.334 -1.928 1.00 0.00 18 LYS A N 3
ATOM 2915 C CA . LYS A 1 18 ? 2.691 8.414 -2.813 1.00 0.00 18 LYS A CA 3
ATOM 2916 C C . LYS A 1 18 ? 1.839 7.184 -3.110 1.00 0.00 18 LYS A C 3
ATOM 2917 O O . LYS A 1 18 ? 1.826 6.682 -4.233 1.00 0.00 18 LYS A O 3
ATOM 2936 N N . VAL A 1 19 ? 1.127 6.704 -2.095 1.00 0.00 19 VAL A N 3
ATOM 2937 C CA . VAL A 1 19 ? 0.270 5.534 -2.248 1.00 0.00 19 VAL A CA 3
ATOM 2938 C C . VAL A 1 19 ? -0.518 5.597 -3.552 1.00 0.00 19 VAL A C 3
ATOM 2939 O O . VAL A 1 19 ? -0.551 4.632 -4.316 1.00 0.00 19 VAL A O 3
ATOM 2952 N N . ALA A 1 20 ? -1.150 6.739 -3.801 1.00 0.00 20 ALA A N 3
ATOM 2953 C CA . ALA A 1 20 ? -1.936 6.929 -5.014 1.00 0.00 20 ALA A CA 3
ATOM 2954 C C . ALA A 1 20 ? -1.153 6.493 -6.248 1.00 0.00 20 ALA A C 3
ATOM 2955 O O . ALA A 1 20 ? -1.723 5.970 -7.206 1.00 0.00 20 ALA A O 3
ATOM 2962 N N . THR A 1 21 ? 0.158 6.714 -6.221 1.00 0.00 21 THR A N 3
ATOM 2963 C CA . THR A 1 21 ? 1.018 6.347 -7.338 1.00 0.00 21 THR A CA 3
ATOM 2964 C C . THR A 1 21 ? 1.288 4.847 -7.354 1.00 0.00 21 THR A C 3
ATOM 2965 O O . THR A 1 21 ? 1.547 4.265 -8.408 1.00 0.00 21 THR A O 3
ATOM 2976 N N . TRP A 1 22 ? 1.224 4.226 -6.182 1.00 0.00 22 TRP A N 3
ATOM 2977 C CA . TRP A 1 22 ? 1.460 2.792 -6.063 1.00 0.00 22 TRP A CA 3
ATOM 2978 C C . TRP A 1 22 ? 0.175 2.007 -6.300 1.00 0.00 22 TRP A C 3
ATOM 2979 O O . TRP A 1 22 ? 0.207 0.794 -6.515 1.00 0.00 22 TRP A O 3
ATOM 3000 N N . LEU A 1 23 ? -0.955 2.704 -6.259 1.00 0.00 23 LEU A N 3
ATOM 3001 C CA . LEU A 1 23 ? -2.252 2.071 -6.471 1.00 0.00 23 LEU A CA 3
ATOM 3002 C C . LEU A 1 23 ? -2.657 2.137 -7.940 1.00 0.00 23 LEU A C 3
ATOM 3003 O O . LEU A 1 23 ? -3.140 1.155 -8.505 1.00 0.00 23 LEU A O 3
ATOM 3019 N N . ARG A 1 24 ? -2.456 3.298 -8.553 1.00 0.00 24 ARG A N 3
ATOM 3020 C CA . ARG A 1 24 ? -2.799 3.491 -9.956 1.00 0.00 24 ARG A CA 3
ATOM 3021 C C . ARG A 1 24 ? -1.970 2.574 -10.850 1.00 0.00 24 ARG A C 3
ATOM 3022 O O . ARG A 1 24 ? -2.361 2.266 -11.975 1.00 0.00 24 ARG A O 3
ATOM 3043 N N . GLY A 1 25 ? -0.820 2.141 -10.340 1.00 0.00 25 GLY A N 3
ATOM 3044 C CA . GLY A 1 25 ? 0.046 1.263 -11.106 1.00 0.00 25 GLY A CA 3
ATOM 3045 C C . GLY A 1 25 ? -0.310 -0.200 -10.932 1.00 0.00 25 GLY A C 3
ATOM 3046 O O . GLY A 1 25 ? -0.171 -0.995 -11.863 1.00 0.00 25 GLY A O 3
ATOM 3050 N N . LEU A 1 26 ? -0.770 -0.557 -9.738 1.00 0.00 26 LEU A N 3
ATOM 3051 C CA . LEU A 1 26 ? -1.146 -1.936 -9.445 1.00 0.00 26 LEU A CA 3
ATOM 3052 C C . LEU A 1 26 ? -1.786 -2.596 -10.662 1.00 0.00 26 LEU A C 3
ATOM 3053 O O . LEU A 1 26 ? -1.365 -3.671 -11.091 1.00 0.00 26 LEU A O 3
ATOM 3069 N N . ASP A 1 27 ? -2.803 -1.946 -11.215 1.00 0.00 27 ASP A N 3
ATOM 3070 C CA . ASP A 1 27 ? -3.499 -2.468 -12.386 1.00 0.00 27 ASP A CA 3
ATOM 3071 C C . ASP A 1 27 ? -4.464 -1.431 -12.952 1.00 0.00 27 ASP A C 3
ATOM 3072 O O . ASP A 1 27 ? -4.757 -0.424 -12.307 1.00 0.00 27 ASP A O 3
ATOM 3081 N N . ASP A 1 28 ? -4.952 -1.683 -14.162 1.00 0.00 28 ASP A N 3
ATOM 3082 C CA . ASP A 1 28 ? -5.883 -0.771 -14.816 1.00 0.00 28 ASP A CA 3
ATOM 3083 C C . ASP A 1 28 ? -7.283 -0.907 -14.224 1.00 0.00 28 ASP A C 3
ATOM 3084 O O . ASP A 1 28 ? -8.090 0.019 -14.296 1.00 0.00 28 ASP A O 3
ATOM 3093 N N . SER A 1 29 ? -7.563 -2.068 -13.640 1.00 0.00 29 SER A N 3
ATOM 3094 C CA . SER A 1 29 ? -8.866 -2.326 -13.040 1.00 0.00 29 SER A CA 3
ATOM 3095 C C . SER A 1 29 ? -9.060 -1.488 -11.780 1.00 0.00 29 SER A C 3
ATOM 3096 O O . SER A 1 29 ? -10.187 -1.272 -11.331 1.00 0.00 29 SER A O 3
ATOM 3104 N N . LEU A 1 30 ? -7.954 -1.018 -11.214 1.00 0.00 30 LEU A N 3
ATOM 3105 C CA . LEU A 1 30 ? -8.001 -0.203 -10.005 1.00 0.00 30 LEU A CA 3
ATOM 3106 C C . LEU A 1 30 ? -7.792 1.271 -10.334 1.00 0.00 30 LEU A C 3
ATOM 3107 O O . LEU A 1 30 ? -7.827 2.125 -9.448 1.00 0.00 30 LEU A O 3
ATOM 3123 N N . GLN A 1 31 ? -7.577 1.562 -11.613 1.00 0.00 31 GLN A N 3
ATOM 3124 C CA . GLN A 1 31 ? -7.365 2.934 -12.059 1.00 0.00 31 GLN A CA 3
ATOM 3125 C C . GLN A 1 31 ? -8.695 3.647 -12.278 1.00 0.00 31 GLN A C 3
ATOM 3126 O O . GLN A 1 31 ? -8.830 4.462 -13.191 1.00 0.00 31 GLN A O 3
ATOM 3140 N N . ASP A 1 32 ? -9.673 3.335 -11.435 1.00 0.00 32 ASP A N 3
ATOM 3141 C CA . ASP A 1 32 ? -10.993 3.947 -11.536 1.00 0.00 32 ASP A CA 3
ATOM 3142 C C . ASP A 1 32 ? -11.352 4.682 -10.248 1.00 0.00 32 ASP A C 3
ATOM 3143 O O . ASP A 1 32 ? -12.128 5.637 -10.262 1.00 0.00 32 ASP A O 3
ATOM 3152 N N . TYR A 1 33 ? -10.782 4.230 -9.137 1.00 0.00 33 TYR A N 3
ATOM 3153 C CA . TYR A 1 33 ? -11.044 4.842 -7.840 1.00 0.00 33 TYR A CA 3
ATOM 3154 C C . TYR A 1 33 ? -10.197 6.096 -7.648 1.00 0.00 33 TYR A C 3
ATOM 3155 O O . TYR A 1 33 ? -9.031 6.155 -8.040 1.00 0.00 33 TYR A O 3
ATOM 3173 N N . PRO A 1 34 ? -10.796 7.125 -7.030 1.00 0.00 34 PRO A N 3
ATOM 3174 C CA . PRO A 1 34 ? -10.116 8.397 -6.770 1.00 0.00 34 PRO A CA 3
ATOM 3175 C C . PRO A 1 34 ? -9.028 8.267 -5.711 1.00 0.00 34 PRO A C 3
ATOM 3176 O O . PRO A 1 34 ? -9.244 8.588 -4.542 1.00 0.00 34 PRO A O 3
ATOM 3187 N N . PHE A 1 35 ? -7.857 7.794 -6.126 1.00 0.00 35 PHE A N 3
ATOM 3188 C CA . PHE A 1 35 ? -6.734 7.621 -5.212 1.00 0.00 35 PHE A CA 3
ATOM 3189 C C . PHE A 1 35 ? -6.237 8.970 -4.700 1.00 0.00 35 PHE A C 3
ATOM 3190 O O . PHE A 1 35 ? -5.857 9.102 -3.537 1.00 0.00 35 PHE A O 3
ATOM 3207 N N . GLU A 1 36 ? -6.243 9.968 -5.578 1.00 0.00 36 GLU A N 3
ATOM 3208 C CA . GLU A 1 36 ? -5.791 11.307 -5.215 1.00 0.00 36 GLU A CA 3
ATOM 3209 C C . GLU A 1 36 ? -6.645 11.882 -4.088 1.00 0.00 36 GLU A C 3
ATOM 3210 O O . GLU A 1 36 ? -6.234 12.816 -3.399 1.00 0.00 36 GLU A O 3
ATOM 3222 N N . ASP A 1 37 ? -7.834 11.318 -3.908 1.00 0.00 37 ASP A N 3
ATOM 3223 C CA . ASP A 1 37 ? -8.746 11.774 -2.866 1.00 0.00 37 ASP A CA 3
ATOM 3224 C C . ASP A 1 37 ? -8.613 10.915 -1.613 1.00 0.00 37 ASP A C 3
ATOM 3225 O O . ASP A 1 37 ? -8.772 11.402 -0.494 1.00 0.00 37 ASP A O 3
ATOM 3234 N N . TRP A 1 38 ? -8.321 9.634 -1.809 1.00 0.00 38 TRP A N 3
ATOM 3235 C CA . TRP A 1 38 ? -8.167 8.706 -0.694 1.00 0.00 38 TRP A CA 3
ATOM 3236 C C . TRP A 1 38 ? -7.284 9.305 0.395 1.00 0.00 38 TRP A C 3
ATOM 3237 O O . TRP A 1 38 ? -7.571 9.165 1.584 1.00 0.00 38 TRP A O 3
ATOM 3258 N N . GLN A 1 39 ? -6.212 9.973 -0.018 1.00 0.00 39 GLN A N 3
ATOM 3259 C CA . GLN A 1 39 ? -5.288 10.593 0.925 1.00 0.00 39 GLN A CA 3
ATOM 3260 C C . GLN A 1 39 ? -4.981 9.651 2.084 1.00 0.00 39 GLN A C 3
ATOM 3261 O O . GLN A 1 39 ? -4.837 10.084 3.228 1.00 0.00 39 GLN A O 3
ATOM 3275 N N . LEU A 1 40 ? -4.881 8.361 1.782 1.00 0.00 40 LEU A N 3
ATOM 3276 C CA . LEU A 1 40 ? -4.590 7.357 2.799 1.00 0.00 40 LEU A CA 3
ATOM 3277 C C . LEU A 1 40 ? -3.085 7.177 2.972 1.00 0.00 40 LEU A C 3
ATOM 3278 O O . LEU A 1 40 ? -2.360 6.866 2.027 1.00 0.00 40 LEU A O 3
ATOM 3294 N N . PRO A 1 41 ? -2.604 7.374 4.208 1.00 0.00 41 PRO A N 3
ATOM 3295 C CA . PRO A 1 41 ? -1.181 7.235 4.535 1.00 0.00 41 PRO A CA 3
ATOM 3296 C C . PRO A 1 41 ? -0.711 5.786 4.477 1.00 0.00 41 PRO A C 3
ATOM 3297 O O . PRO A 1 41 ? -1.509 4.859 4.606 1.00 0.00 41 PRO A O 3
ATOM 3308 N N . GLY A 1 42 ? 0.590 5.598 4.281 1.00 0.00 42 GLY A N 3
ATOM 3309 C CA . GLY A 1 42 ? 1.144 4.258 4.210 1.00 0.00 42 GLY A CA 3
ATOM 3310 C C . GLY A 1 42 ? 0.903 3.463 5.477 1.00 0.00 42 GLY A C 3
ATOM 3311 O O . GLY A 1 42 ? 0.456 2.317 5.425 1.00 0.00 42 GLY A O 3
ATOM 3315 N N . LYS A 1 43 ? 1.200 4.071 6.621 1.00 0.00 43 LYS A N 3
ATOM 3316 C CA . LYS A 1 43 ? 1.014 3.413 7.908 1.00 0.00 43 LYS A CA 3
ATOM 3317 C C . LYS A 1 43 ? -0.271 2.590 7.919 1.00 0.00 43 LYS A C 3
ATOM 3318 O O . LYS A 1 43 ? -0.326 1.516 8.515 1.00 0.00 43 LYS A O 3
ATOM 3337 N N . ASN A 1 44 ? -1.301 3.102 7.253 1.00 0.00 44 ASN A N 3
ATOM 3338 C CA . ASN A 1 44 ? -2.585 2.414 7.185 1.00 0.00 44 ASN A CA 3
ATOM 3339 C C . ASN A 1 44 ? -2.628 1.460 5.995 1.00 0.00 44 ASN A C 3
ATOM 3340 O O . ASN A 1 44 ? -3.245 0.395 6.061 1.00 0.00 44 ASN A O 3
ATOM 3351 N N . LEU A 1 45 ? -1.970 1.848 4.909 1.00 0.00 45 LEU A N 3
ATOM 3352 C CA . LEU A 1 45 ? -1.933 1.027 3.703 1.00 0.00 45 LEU A CA 3
ATOM 3353 C C . LEU A 1 45 ? -1.634 -0.429 4.045 1.00 0.00 45 LEU A C 3
ATOM 3354 O O . LEU A 1 45 ? -2.273 -1.344 3.523 1.00 0.00 45 LEU A O 3
ATOM 3370 N N . LEU A 1 46 ? -0.661 -0.637 4.926 1.00 0.00 46 LEU A N 3
ATOM 3371 C CA . LEU A 1 46 ? -0.279 -1.983 5.340 1.00 0.00 46 LEU A CA 3
ATOM 3372 C C . LEU A 1 46 ? -1.237 -2.519 6.398 1.00 0.00 46 LEU A C 3
ATOM 3373 O O . LEU A 1 46 ? -1.296 -3.724 6.642 1.00 0.00 46 LEU A O 3
ATOM 3389 N N . GLN A 1 47 ? -1.987 -1.617 7.022 1.00 0.00 47 GLN A N 3
ATOM 3390 C CA . GLN A 1 47 ? -2.944 -2.001 8.054 1.00 0.00 47 GLN A CA 3
ATOM 3391 C C . GLN A 1 47 ? -4.370 -1.966 7.514 1.00 0.00 47 GLN A C 3
ATOM 3392 O O . GLN A 1 47 ? -5.333 -1.886 8.278 1.00 0.00 47 GLN A O 3
ATOM 3406 N N . LEU A 1 48 ? -4.498 -2.025 6.193 1.00 0.00 48 LEU A N 3
ATOM 3407 C CA . LEU A 1 48 ? -5.808 -2.000 5.550 1.00 0.00 48 LEU A CA 3
ATOM 3408 C C . LEU A 1 48 ? -6.554 -3.310 5.783 1.00 0.00 48 LEU A C 3
ATOM 3409 O O . LEU A 1 48 ? -6.076 -4.188 6.502 1.00 0.00 48 LEU A O 3
ATOM 3425 N N . CYS A 1 49 ? -7.726 -3.434 5.170 1.00 0.00 49 CYS A N 3
ATOM 3426 C CA . CYS A 1 49 ? -8.538 -4.638 5.310 1.00 0.00 49 CYS A CA 3
ATOM 3427 C C . CYS A 1 49 ? -9.677 -4.646 4.296 1.00 0.00 49 CYS A C 3
ATOM 3428 O O . CYS A 1 49 ? -10.050 -3.615 3.736 1.00 0.00 49 CYS A O 3
ATOM 3436 N N . PRO A 1 50 ? -10.243 -5.837 4.051 1.00 0.00 50 PRO A N 3
ATOM 3437 C CA . PRO A 1 50 ? -11.347 -6.009 3.102 1.00 0.00 50 PRO A CA 3
ATOM 3438 C C . PRO A 1 50 ? -12.645 -5.385 3.603 1.00 0.00 50 PRO A C 3
ATOM 3439 O O . PRO A 1 50 ? -13.576 -5.163 2.829 1.00 0.00 50 PRO A O 3
ATOM 3450 N N . GLN A 1 51 ? -12.699 -5.105 4.901 1.00 0.00 51 GLN A N 3
ATOM 3451 C CA . GLN A 1 51 ? -13.884 -4.507 5.505 1.00 0.00 51 GLN A CA 3
ATOM 3452 C C . GLN A 1 51 ? -13.804 -2.985 5.468 1.00 0.00 51 GLN A C 3
ATOM 3453 O O . GLN A 1 51 ? -14.814 -2.305 5.284 1.00 0.00 51 GLN A O 3
ATOM 3467 N N . SER A 1 52 ? -12.597 -2.456 5.644 1.00 0.00 52 SER A N 3
ATOM 3468 C CA . SER A 1 52 ? -12.386 -1.013 5.635 1.00 0.00 52 SER A CA 3
ATOM 3469 C C . SER A 1 52 ? -12.456 -0.463 4.213 1.00 0.00 52 SER A C 3
ATOM 3470 O O . SER A 1 52 ? -13.111 0.548 3.958 1.00 0.00 52 SER A O 3
ATOM 3478 N N . LEU A 1 53 ? -11.775 -1.135 3.292 1.00 0.00 53 LEU A N 3
ATOM 3479 C CA . LEU A 1 53 ? -11.758 -0.715 1.895 1.00 0.00 53 LEU A CA 3
ATOM 3480 C C . LEU A 1 53 ? -13.162 -0.366 1.414 1.00 0.00 53 LEU A C 3
ATOM 3481 O O . LEU A 1 53 ? -13.343 0.540 0.602 1.00 0.00 53 LEU A O 3
ATOM 3497 N N . GLU A 1 54 ? -14.154 -1.091 1.923 1.00 0.00 54 GLU A N 3
ATOM 3498 C CA . GLU A 1 54 ? -15.543 -0.856 1.546 1.00 0.00 54 GLU A CA 3
ATOM 3499 C C . GLU A 1 54 ? -15.918 0.611 1.736 1.00 0.00 54 GLU A C 3
ATOM 3500 O O . GLU A 1 54 ? -16.650 1.184 0.930 1.00 0.00 54 GLU A O 3
ATOM 3512 N N . ALA A 1 55 ? -15.410 1.211 2.807 1.00 0.00 55 ALA A N 3
ATOM 3513 C CA . ALA A 1 55 ? -15.690 2.611 3.103 1.00 0.00 55 ALA A CA 3
ATOM 3514 C C . ALA A 1 55 ? -15.296 3.508 1.934 1.00 0.00 55 ALA A C 3
ATOM 3515 O O . ALA A 1 55 ? -15.952 4.515 1.663 1.00 0.00 55 ALA A O 3
ATOM 3522 N N . LEU A 1 56 ? -14.222 3.138 1.246 1.00 0.00 56 LEU A N 3
ATOM 3523 C CA . LEU A 1 56 ? -13.740 3.910 0.106 1.00 0.00 56 LEU A CA 3
ATOM 3524 C C . LEU A 1 56 ? -14.428 3.468 -1.181 1.00 0.00 56 LEU A C 3
ATOM 3525 O O . LEU A 1 56 ? -13.887 3.631 -2.274 1.00 0.00 56 LEU A O 3
ATOM 3541 N N . ALA A 1 57 ? -15.627 2.910 -1.044 1.00 0.00 57 ALA A N 3
ATOM 3542 C CA . ALA A 1 57 ? -16.391 2.449 -2.195 1.00 0.00 57 ALA A CA 3
ATOM 3543 C C . ALA A 1 57 ? -15.746 1.219 -2.825 1.00 0.00 57 ALA A C 3
ATOM 3544 O O . ALA A 1 57 ? -15.882 0.980 -4.025 1.00 0.00 57 ALA A O 3
ATOM 3551 N N . VAL A 1 58 ? -15.043 0.441 -2.008 1.00 0.00 58 VAL A N 3
ATOM 3552 C CA . VAL A 1 58 ? -14.377 -0.765 -2.486 1.00 0.00 58 VAL A CA 3
ATOM 3553 C C . VAL A 1 58 ? -14.908 -2.004 -1.774 1.00 0.00 58 VAL A C 3
ATOM 3554 O O . VAL A 1 58 ? -14.358 -2.434 -0.760 1.00 0.00 58 VAL A O 3
ATOM 3567 N N . ARG A 1 59 ? -15.981 -2.575 -2.312 1.00 0.00 59 ARG A N 3
ATOM 3568 C CA . ARG A 1 59 ? -16.587 -3.766 -1.728 1.00 0.00 59 ARG A CA 3
ATOM 3569 C C . ARG A 1 59 ? -16.260 -5.005 -2.556 1.00 0.00 59 ARG A C 3
ATOM 3570 O O . ARG A 1 59 ? -15.962 -6.067 -2.011 1.00 0.00 59 ARG A O 3
ATOM 3591 N N . SER A 1 60 ? -16.317 -4.860 -3.877 1.00 0.00 60 SER A N 3
ATOM 3592 C CA . SER A 1 60 ? -16.031 -5.969 -4.780 1.00 0.00 60 SER A CA 3
ATOM 3593 C C . SER A 1 60 ? -14.770 -6.710 -4.348 1.00 0.00 60 SER A C 3
ATOM 3594 O O . SER A 1 60 ? -13.716 -6.104 -4.148 1.00 0.00 60 SER A O 3
ATOM 3602 N N . LEU A 1 61 ? -14.885 -8.026 -4.205 1.00 0.00 61 LEU A N 3
ATOM 3603 C CA . LEU A 1 61 ? -13.754 -8.853 -3.796 1.00 0.00 61 LEU A CA 3
ATOM 3604 C C . LEU A 1 61 ? -12.613 -8.751 -4.803 1.00 0.00 61 LEU A C 3
ATOM 3605 O O . LEU A 1 61 ? -11.489 -8.396 -4.449 1.00 0.00 61 LEU A O 3
ATOM 3621 N N . GLY A 1 62 ? -12.910 -9.062 -6.061 1.00 0.00 62 GLY A N 3
ATOM 3622 C CA . GLY A 1 62 ? -11.899 -8.998 -7.100 1.00 0.00 62 GLY A CA 3
ATOM 3623 C C . GLY A 1 62 ? -10.942 -7.839 -6.906 1.00 0.00 62 GLY A C 3
ATOM 3624 O O . GLY A 1 62 ? -9.724 -8.020 -6.931 1.00 0.00 62 GLY A O 3
ATOM 3628 N N . HIS A 1 63 ? -11.491 -6.645 -6.712 1.00 0.00 63 HIS A N 3
ATOM 3629 C CA . HIS A 1 63 ? -10.677 -5.451 -6.514 1.00 0.00 63 HIS A CA 3
ATOM 3630 C C . HIS A 1 63 ? -9.794 -5.595 -5.278 1.00 0.00 63 HIS A C 3
ATOM 3631 O O . HIS A 1 63 ? -8.578 -5.421 -5.350 1.00 0.00 63 HIS A O 3
ATOM 3646 N N . GLN A 1 64 ? -10.414 -5.915 -4.147 1.00 0.00 64 GLN A N 3
ATOM 3647 C CA . GLN A 1 64 ? -9.684 -6.081 -2.896 1.00 0.00 64 GLN A CA 3
ATOM 3648 C C . GLN A 1 64 ? -8.495 -7.018 -3.080 1.00 0.00 64 GLN A C 3
ATOM 3649 O O . GLN A 1 64 ? -7.383 -6.717 -2.646 1.00 0.00 64 GLN A O 3
ATOM 3663 N N . GLU A 1 65 ? -8.738 -8.154 -3.726 1.00 0.00 65 GLU A N 3
ATOM 3664 C CA . GLU A 1 65 ? -7.686 -9.135 -3.966 1.00 0.00 65 GLU A CA 3
ATOM 3665 C C . GLU A 1 65 ? -6.521 -8.510 -4.727 1.00 0.00 65 GLU A C 3
ATOM 3666 O O . GLU A 1 65 ? -5.358 -8.692 -4.365 1.00 0.00 65 GLU A O 3
ATOM 3678 N N . LEU A 1 66 ? -6.842 -7.771 -5.784 1.00 0.00 66 LEU A N 3
ATOM 3679 C CA . LEU A 1 66 ? -5.823 -7.118 -6.598 1.00 0.00 66 LEU A CA 3
ATOM 3680 C C . LEU A 1 66 ? -4.865 -6.310 -5.727 1.00 0.00 66 LEU A C 3
ATOM 3681 O O . LEU A 1 66 ? -3.651 -6.512 -5.771 1.00 0.00 66 LEU A O 3
ATOM 3697 N N . ILE A 1 67 ? -5.419 -5.398 -4.936 1.00 0.00 67 ILE A N 3
ATOM 3698 C CA . ILE A 1 67 ? -4.615 -4.563 -4.053 1.00 0.00 67 ILE A CA 3
ATOM 3699 C C . ILE A 1 67 ? -4.018 -5.383 -2.914 1.00 0.00 67 ILE A C 3
ATOM 3700 O O . ILE A 1 67 ? -2.800 -5.543 -2.822 1.00 0.00 67 ILE A O 3
ATOM 3716 N N . LEU A 1 68 ? -4.883 -5.902 -2.050 1.00 0.00 68 LEU A N 3
ATOM 3717 C CA . LEU A 1 68 ? -4.442 -6.709 -0.917 1.00 0.00 68 LEU A CA 3
ATOM 3718 C C . LEU A 1 68 ? -3.255 -7.586 -1.302 1.00 0.00 68 LEU A C 3
ATOM 3719 O O . LEU A 1 68 ? -2.283 -7.696 -0.556 1.00 0.00 68 LEU A O 3
ATOM 3735 N N . GLY A 1 69 ? -3.340 -8.207 -2.475 1.00 0.00 69 GLY A N 3
ATOM 3736 C CA . GLY A 1 69 ? -2.265 -9.064 -2.940 1.00 0.00 69 GLY A CA 3
ATOM 3737 C C . GLY A 1 69 ? -0.910 -8.390 -2.861 1.00 0.00 69 GLY A C 3
ATOM 3738 O O . GLY A 1 69 ? 0.022 -8.923 -2.260 1.00 0.00 69 GLY A O 3
ATOM 3742 N N . GLY A 1 70 ? -0.799 -7.213 -3.470 1.00 0.00 70 GLY A N 3
ATOM 3743 C CA . GLY A 1 70 ? 0.456 -6.485 -3.456 1.00 0.00 70 GLY A CA 3
ATOM 3744 C C . GLY A 1 70 ? 0.844 -6.025 -2.064 1.00 0.00 70 GLY A C 3
ATOM 3745 O O . GLY A 1 70 ? 2.019 -6.049 -1.699 1.00 0.00 70 GLY A O 3
ATOM 3749 N N . VAL A 1 71 ? -0.147 -5.602 -1.285 1.00 0.00 71 VAL A N 3
ATOM 3750 C CA . VAL A 1 71 ? 0.096 -5.133 0.074 1.00 0.00 71 VAL A CA 3
ATOM 3751 C C . VAL A 1 71 ? 0.720 -6.229 0.930 1.00 0.00 71 VAL A C 3
ATOM 3752 O O . VAL A 1 71 ? 1.627 -5.971 1.721 1.00 0.00 71 VAL A O 3
ATOM 3765 N N . GLU A 1 72 ? 0.228 -7.453 0.766 1.00 0.00 72 GLU A N 3
ATOM 3766 C CA . GLU A 1 72 ? 0.738 -8.589 1.524 1.00 0.00 72 GLU A CA 3
ATOM 3767 C C . GLU A 1 72 ? 2.242 -8.749 1.319 1.00 0.00 72 GLU A C 3
ATOM 3768 O O . GLU A 1 72 ? 2.985 -8.997 2.268 1.00 0.00 72 GLU A O 3
ATOM 3780 N N . GLN A 1 73 ? 2.682 -8.606 0.073 1.00 0.00 73 GLN A N 3
ATOM 3781 C CA . GLN A 1 73 ? 4.096 -8.736 -0.257 1.00 0.00 73 GLN A CA 3
ATOM 3782 C C . GLN A 1 73 ? 4.908 -7.608 0.371 1.00 0.00 73 GLN A C 3
ATOM 3783 O O . GLN A 1 73 ? 6.009 -7.828 0.876 1.00 0.00 73 GLN A O 3
ATOM 3797 N N . LEU A 1 74 ? 4.357 -6.399 0.336 1.00 0.00 74 LEU A N 3
ATOM 3798 C CA . LEU A 1 74 ? 5.030 -5.235 0.902 1.00 0.00 74 LEU A CA 3
ATOM 3799 C C . LEU A 1 74 ? 5.274 -5.420 2.396 1.00 0.00 74 LEU A C 3
ATOM 3800 O O . LEU A 1 74 ? 6.407 -5.320 2.866 1.00 0.00 74 LEU A O 3
ATOM 3816 N N . GLN A 1 75 ? 4.205 -5.693 3.136 1.00 0.00 75 GLN A N 3
ATOM 3817 C CA . GLN A 1 75 ? 4.304 -5.894 4.577 1.00 0.00 75 GLN A CA 3
ATOM 3818 C C . GLN A 1 75 ? 5.565 -6.675 4.932 1.00 0.00 75 GLN A C 3
ATOM 3819 O O . GLN A 1 75 ? 6.097 -6.546 6.034 1.00 0.00 75 GLN A O 3
ATOM 3833 N N . ALA A 1 76 ? 6.039 -7.485 3.990 1.00 0.00 76 ALA A N 3
ATOM 3834 C CA . ALA A 1 76 ? 7.238 -8.285 4.203 1.00 0.00 76 ALA A CA 3
ATOM 3835 C C . ALA A 1 76 ? 8.497 -7.437 4.053 1.00 0.00 76 ALA A C 3
ATOM 3836 O O . ALA A 1 76 ? 9.200 -7.174 5.030 1.00 0.00 76 ALA A O 3
ATOM 3843 N N . LEU A 1 77 ? 8.777 -7.014 2.826 1.00 0.00 77 LEU A N 3
ATOM 3844 C CA . LEU A 1 77 ? 9.952 -6.197 2.547 1.00 0.00 77 LEU A CA 3
ATOM 3845 C C . LEU A 1 77 ? 10.044 -5.026 3.521 1.00 0.00 77 LEU A C 3
ATOM 3846 O O . LEU A 1 77 ? 11.126 -4.686 3.998 1.00 0.00 77 LEU A O 3
ATOM 3862 N N . SER A 1 78 ? 8.900 -4.414 3.812 1.00 0.00 78 SER A N 3
ATOM 3863 C CA . SER A 1 78 ? 8.852 -3.280 4.727 1.00 0.00 78 SER A CA 3
ATOM 3864 C C . SER A 1 78 ? 9.279 -3.697 6.131 1.00 0.00 78 SER A C 3
ATOM 3865 O O . SER A 1 78 ? 10.354 -3.324 6.601 1.00 0.00 78 SER A O 3
ATOM 3873 N N . SER A 1 79 ? 8.428 -4.472 6.796 1.00 0.00 79 SER A N 3
ATOM 3874 C CA . SER A 1 79 ? 8.714 -4.936 8.149 1.00 0.00 79 SER A CA 3
ATOM 3875 C C . SER A 1 79 ? 10.203 -5.220 8.322 1.00 0.00 79 SER A C 3
ATOM 3876 O O . SER A 1 79 ? 10.870 -4.608 9.155 1.00 0.00 79 SER A O 3
ATOM 3884 N N . ARG A 1 80 ? 10.717 -6.154 7.528 1.00 0.00 80 ARG A N 3
ATOM 3885 C CA . ARG A 1 80 ? 12.127 -6.521 7.593 1.00 0.00 80 ARG A CA 3
ATOM 3886 C C . ARG A 1 80 ? 12.862 -6.081 6.331 1.00 0.00 80 ARG A C 3
ATOM 3887 O O . ARG A 1 80 ? 12.492 -6.461 5.219 1.00 0.00 80 ARG A O 3
ATOM 3908 N N . LEU A 1 81 ? 13.905 -5.277 6.510 1.00 0.00 81 LEU A N 3
ATOM 3909 C CA . LEU A 1 81 ? 14.692 -4.784 5.385 1.00 0.00 81 LEU A CA 3
ATOM 3910 C C . LEU A 1 81 ? 16.105 -5.359 5.416 1.00 0.00 81 LEU A C 3
ATOM 3911 O O . LEU A 1 81 ? 16.820 -5.219 6.407 1.00 0.00 81 LEU A O 3
ATOM 3927 N N . GLN A 1 82 ? 16.499 -6.005 4.323 1.00 0.00 82 GLN A N 3
ATOM 3928 C CA . GLN A 1 82 ? 17.827 -6.600 4.225 1.00 0.00 82 GLN A CA 3
ATOM 3929 C C . GLN A 1 82 ? 18.715 -5.797 3.280 1.00 0.00 82 GLN A C 3
ATOM 3930 O O . GLN A 1 82 ? 19.523 -6.360 2.542 1.00 0.00 82 GLN A O 3
ATOM 3944 N N . THR A 1 83 ? 18.559 -4.477 3.309 1.00 0.00 83 THR A N 3
ATOM 3945 C CA . THR A 1 83 ? 19.345 -3.596 2.454 1.00 0.00 83 THR A CA 3
ATOM 3946 C C . THR A 1 83 ? 19.445 -4.150 1.038 1.00 0.00 83 THR A C 3
ATOM 3947 O O . THR A 1 83 ? 20.504 -4.092 0.413 1.00 0.00 83 THR A O 3
ATOM 3958 N N . GLU A 1 84 ? 18.337 -4.685 0.537 1.00 0.00 84 GLU A N 3
ATOM 3959 C CA . GLU A 1 84 ? 18.301 -5.250 -0.807 1.00 0.00 84 GLU A CA 3
ATOM 3960 C C . GLU A 1 84 ? 17.669 -4.270 -1.792 1.00 0.00 84 GLU A C 3
ATOM 3961 O O . GLU A 1 84 ? 17.182 -3.210 -1.403 1.00 0.00 84 GLU A O 3
ATOM 3973 N N . ASN A 1 85 ? 17.681 -4.635 -3.070 1.00 0.00 85 ASN A N 3
ATOM 3974 C CA . ASN A 1 85 ? 17.110 -3.789 -4.112 1.00 0.00 85 ASN A CA 3
ATOM 3975 C C . ASN A 1 85 ? 16.140 -4.580 -4.984 1.00 0.00 85 ASN A C 3
ATOM 3976 O O . ASN A 1 85 ? 16.526 -5.550 -5.637 1.00 0.00 85 ASN A O 3
ATOM 3987 N N . SER A 1 86 ? 14.879 -4.158 -4.992 1.00 0.00 86 SER A N 3
ATOM 3988 C CA . SER A 1 86 ? 13.853 -4.828 -5.781 1.00 0.00 86 SER A CA 3
ATOM 3989 C C . SER A 1 86 ? 13.248 -3.875 -6.807 1.00 0.00 86 SER A C 3
ATOM 3990 O O . SER A 1 86 ? 12.737 -2.812 -6.457 1.00 0.00 86 SER A O 3
ATOM 3998 N N . GLY A 1 87 ? 13.310 -4.264 -8.077 1.00 0.00 87 GLY A N 3
ATOM 3999 C CA . GLY A 1 87 ? 12.764 -3.433 -9.135 1.00 0.00 87 GLY A CA 3
ATOM 4000 C C . GLY A 1 87 ? 13.038 -3.998 -10.514 1.00 0.00 87 GLY A C 3
ATOM 4001 O O . GLY A 1 87 ? 13.998 -3.618 -11.185 1.00 0.00 87 GLY A O 3
ATOM 4005 N N . PRO A 1 88 ? 12.180 -4.930 -10.957 1.00 0.00 88 PRO A N 3
ATOM 4006 C CA . PRO A 1 88 ? 12.314 -5.569 -12.270 1.00 0.00 88 PRO A CA 3
ATOM 4007 C C . PRO A 1 88 ? 12.015 -4.608 -13.415 1.00 0.00 88 PRO A C 3
ATOM 4008 O O . PRO A 1 88 ? 12.333 -4.888 -14.571 1.00 0.00 88 PRO A O 3
ATOM 4019 N N . SER A 1 89 ? 11.402 -3.475 -13.087 1.00 0.00 89 SER A N 3
ATOM 4020 C CA . SER A 1 89 ? 11.056 -2.475 -14.090 1.00 0.00 89 SER A CA 3
ATOM 4021 C C . SER A 1 89 ? 11.869 -1.199 -13.887 1.00 0.00 89 SER A C 3
ATOM 4022 O O . SER A 1 89 ? 11.392 -0.235 -13.290 1.00 0.00 89 SER A O 3
ATOM 4030 N N . SER A 1 90 ? 13.100 -1.204 -14.388 1.00 0.00 90 SER A N 3
ATOM 4031 C CA . SER A 1 90 ? 13.982 -0.049 -14.259 1.00 0.00 90 SER A CA 3
ATOM 4032 C C . SER A 1 90 ? 13.216 1.248 -14.500 1.00 0.00 90 SER A C 3
ATOM 4033 O O . SER A 1 90 ? 13.290 2.182 -13.702 1.00 0.00 90 SER A O 3
ATOM 4041 N N . GLY A 1 91 ? 12.481 1.298 -15.607 1.00 0.00 91 GLY A N 3
ATOM 4042 C CA . GLY A 1 91 ? 11.713 2.485 -15.934 1.00 0.00 91 GLY A CA 3
ATOM 4043 C C . GLY A 1 91 ? 10.266 2.378 -15.495 1.00 0.00 91 GLY A C 3
ATOM 4044 O O . GLY A 1 91 ? 9.680 3.352 -15.021 1.00 0.00 91 GLY A O 3
ATOM 4048 N N . GLY A 1 1 ? 11.782 17.008 -14.637 1.00 0.00 1 GLY A N 4
ATOM 4049 C CA . GLY A 1 1 ? 12.494 15.874 -14.079 1.00 0.00 1 GLY A CA 4
ATOM 4050 C C . GLY A 1 1 ? 12.018 15.520 -12.684 1.00 0.00 1 GLY A C 4
ATOM 4051 O O . GLY A 1 1 ? 12.825 15.225 -11.802 1.00 0.00 1 GLY A O 4
ATOM 4055 N N . SER A 1 2 ? 10.705 15.550 -12.483 1.00 0.00 2 SER A N 4
ATOM 4056 C CA . SER A 1 2 ? 10.123 15.235 -11.183 1.00 0.00 2 SER A CA 4
ATOM 4057 C C . SER A 1 2 ? 10.368 13.774 -10.818 1.00 0.00 2 SER A C 4
ATOM 4058 O O . SER A 1 2 ? 9.523 12.912 -11.059 1.00 0.00 2 SER A O 4
ATOM 4066 N N . SER A 1 3 ? 11.532 13.504 -10.235 1.00 0.00 3 SER A N 4
ATOM 4067 C CA . SER A 1 3 ? 11.891 12.148 -9.839 1.00 0.00 3 SER A CA 4
ATOM 4068 C C . SER A 1 3 ? 12.933 12.166 -8.724 1.00 0.00 3 SER A C 4
ATOM 4069 O O . SER A 1 3 ? 13.729 13.098 -8.617 1.00 0.00 3 SER A O 4
ATOM 4077 N N . GLY A 1 4 ? 12.922 11.126 -7.895 1.00 0.00 4 GLY A N 4
ATOM 4078 C CA . GLY A 1 4 ? 13.869 11.041 -6.799 1.00 0.00 4 GLY A CA 4
ATOM 4079 C C . GLY A 1 4 ? 13.624 9.836 -5.913 1.00 0.00 4 GLY A C 4
ATOM 4080 O O . GLY A 1 4 ? 12.519 9.295 -5.881 1.00 0.00 4 GLY A O 4
ATOM 4084 N N . SER A 1 5 ? 14.658 9.413 -5.192 1.00 0.00 5 SER A N 4
ATOM 4085 C CA . SER A 1 5 ? 14.551 8.260 -4.306 1.00 0.00 5 SER A CA 4
ATOM 4086 C C . SER A 1 5 ? 15.805 8.116 -3.449 1.00 0.00 5 SER A C 4
ATOM 4087 O O . SER A 1 5 ? 16.890 7.836 -3.958 1.00 0.00 5 SER A O 4
ATOM 4095 N N . SER A 1 6 ? 15.647 8.310 -2.143 1.00 0.00 6 SER A N 4
ATOM 4096 C CA . SER A 1 6 ? 16.766 8.206 -1.214 1.00 0.00 6 SER A CA 4
ATOM 4097 C C . SER A 1 6 ? 16.449 7.224 -0.090 1.00 0.00 6 SER A C 4
ATOM 4098 O O . SER A 1 6 ? 15.894 7.602 0.941 1.00 0.00 6 SER A O 4
ATOM 4106 N N . GLY A 1 7 ? 16.807 5.960 -0.297 1.00 0.00 7 GLY A N 4
ATOM 4107 C CA . GLY A 1 7 ? 16.553 4.943 0.706 1.00 0.00 7 GLY A CA 4
ATOM 4108 C C . GLY A 1 7 ? 15.176 4.324 0.569 1.00 0.00 7 GLY A C 4
ATOM 4109 O O . GLY A 1 7 ? 14.164 5.013 0.692 1.00 0.00 7 GLY A O 4
ATOM 4113 N N . MET A 1 8 ? 15.138 3.021 0.312 1.00 0.00 8 MET A N 4
ATOM 4114 C CA . MET A 1 8 ? 13.874 2.309 0.158 1.00 0.00 8 MET A CA 4
ATOM 4115 C C . MET A 1 8 ? 13.083 2.317 1.462 1.00 0.00 8 MET A C 4
ATOM 4116 O O . MET A 1 8 ? 13.068 1.328 2.194 1.00 0.00 8 MET A O 4
ATOM 4130 N N . GLU A 1 9 ? 12.428 3.438 1.744 1.00 0.00 9 GLU A N 4
ATOM 4131 C CA . GLU A 1 9 ? 11.635 3.573 2.961 1.00 0.00 9 GLU A CA 4
ATOM 4132 C C . GLU A 1 9 ? 10.483 2.573 2.973 1.00 0.00 9 GLU A C 4
ATOM 4133 O O . GLU A 1 9 ? 9.967 2.169 1.931 1.00 0.00 9 GLU A O 4
ATOM 4145 N N . PRO A 1 10 ? 10.068 2.163 4.182 1.00 0.00 10 PRO A N 4
ATOM 4146 C CA . PRO A 1 10 ? 8.972 1.206 4.360 1.00 0.00 10 PRO A CA 4
ATOM 4147 C C . PRO A 1 10 ? 7.618 1.800 3.988 1.00 0.00 10 PRO A C 4
ATOM 4148 O O . PRO A 1 10 ? 7.338 2.963 4.276 1.00 0.00 10 PRO A O 4
ATOM 4159 N N . VAL A 1 11 ? 6.779 0.992 3.346 1.00 0.00 11 VAL A N 4
ATOM 4160 C CA . VAL A 1 11 ? 5.453 1.437 2.936 1.00 0.00 11 VAL A CA 4
ATOM 4161 C C . VAL A 1 11 ? 4.642 1.924 4.132 1.00 0.00 11 VAL A C 4
ATOM 4162 O O . VAL A 1 11 ? 3.662 2.651 3.975 1.00 0.00 11 VAL A O 4
ATOM 4175 N N . GLU A 1 12 ? 5.059 1.518 5.327 1.00 0.00 12 GLU A N 4
ATOM 4176 C CA . GLU A 1 12 ? 4.371 1.913 6.551 1.00 0.00 12 GLU A CA 4
ATOM 4177 C C . GLU A 1 12 ? 4.655 3.374 6.887 1.00 0.00 12 GLU A C 4
ATOM 4178 O O . GLU A 1 12 ? 3.816 4.065 7.466 1.00 0.00 12 GLU A O 4
ATOM 4190 N N . THR A 1 13 ? 5.845 3.839 6.521 1.00 0.00 13 THR A N 4
ATOM 4191 C CA . THR A 1 13 ? 6.242 5.216 6.784 1.00 0.00 13 THR A CA 4
ATOM 4192 C C . THR A 1 13 ? 5.822 6.137 5.645 1.00 0.00 13 THR A C 4
ATOM 4193 O O . THR A 1 13 ? 5.623 7.336 5.844 1.00 0.00 13 THR A O 4
ATOM 4204 N N . TRP A 1 14 ? 5.687 5.570 4.452 1.00 0.00 14 TRP A N 4
ATOM 4205 C CA . TRP A 1 14 ? 5.289 6.342 3.280 1.00 0.00 14 TRP A CA 4
ATOM 4206 C C . TRP A 1 14 ? 4.179 7.328 3.628 1.00 0.00 14 TRP A C 4
ATOM 4207 O O . TRP A 1 14 ? 3.509 7.188 4.652 1.00 0.00 14 TRP A O 4
ATOM 4228 N N . THR A 1 15 ? 3.989 8.326 2.771 1.00 0.00 15 THR A N 4
ATOM 4229 C CA . THR A 1 15 ? 2.961 9.335 2.989 1.00 0.00 15 THR A CA 4
ATOM 4230 C C . THR A 1 15 ? 1.702 9.020 2.189 1.00 0.00 15 THR A C 4
ATOM 4231 O O . THR A 1 15 ? 1.730 8.273 1.211 1.00 0.00 15 THR A O 4
ATOM 4242 N N . PRO A 1 16 ? 0.570 9.602 2.613 1.00 0.00 16 PRO A N 4
ATOM 4243 C CA . PRO A 1 16 ? -0.721 9.398 1.948 1.00 0.00 16 PRO A CA 4
ATOM 4244 C C . PRO A 1 16 ? -0.778 10.061 0.576 1.00 0.00 16 PRO A C 4
ATOM 4245 O O . PRO A 1 16 ? -1.809 10.036 -0.093 1.00 0.00 16 PRO A O 4
ATOM 4256 N N . GLY A 1 17 ? 0.339 10.653 0.163 1.00 0.00 17 GLY A N 4
ATOM 4257 C CA . GLY A 1 17 ? 0.394 11.314 -1.127 1.00 0.00 17 GLY A CA 4
ATOM 4258 C C . GLY A 1 17 ? 1.148 10.503 -2.162 1.00 0.00 17 GLY A C 4
ATOM 4259 O O . GLY A 1 17 ? 1.004 10.728 -3.364 1.00 0.00 17 GLY A O 4
ATOM 4263 N N . LYS A 1 18 ? 1.957 9.558 -1.696 1.00 0.00 18 LYS A N 4
ATOM 4264 C CA . LYS A 1 18 ? 2.739 8.710 -2.588 1.00 0.00 18 LYS A CA 4
ATOM 4265 C C . LYS A 1 18 ? 1.974 7.437 -2.937 1.00 0.00 18 LYS A C 4
ATOM 4266 O O . LYS A 1 18 ? 2.025 6.962 -4.071 1.00 0.00 18 LYS A O 4
ATOM 4285 N N . VAL A 1 19 ? 1.266 6.889 -1.954 1.00 0.00 19 VAL A N 4
ATOM 4286 C CA . VAL A 1 19 ? 0.489 5.672 -2.158 1.00 0.00 19 VAL A CA 4
ATOM 4287 C C . VAL A 1 19 ? -0.305 5.739 -3.458 1.00 0.00 19 VAL A C 4
ATOM 4288 O O . VAL A 1 19 ? -0.210 4.848 -4.301 1.00 0.00 19 VAL A O 4
ATOM 4301 N N . ALA A 1 20 ? -1.088 6.802 -3.613 1.00 0.00 20 ALA A N 4
ATOM 4302 C CA . ALA A 1 20 ? -1.897 6.986 -4.811 1.00 0.00 20 ALA A CA 4
ATOM 4303 C C . ALA A 1 20 ? -1.142 6.538 -6.058 1.00 0.00 20 ALA A C 4
ATOM 4304 O O . ALA A 1 20 ? -1.747 6.135 -7.052 1.00 0.00 20 ALA A O 4
ATOM 4311 N N . THR A 1 21 ? 0.184 6.613 -5.999 1.00 0.00 21 THR A N 4
ATOM 4312 C CA . THR A 1 21 ? 1.022 6.217 -7.124 1.00 0.00 21 THR A CA 4
ATOM 4313 C C . THR A 1 21 ? 1.126 4.699 -7.225 1.00 0.00 21 THR A C 4
ATOM 4314 O O . THR A 1 21 ? 0.957 4.127 -8.302 1.00 0.00 21 THR A O 4
ATOM 4325 N N . TRP A 1 22 ? 1.403 4.054 -6.099 1.00 0.00 22 TRP A N 4
ATOM 4326 C CA . TRP A 1 22 ? 1.528 2.601 -6.061 1.00 0.00 22 TRP A CA 4
ATOM 4327 C C . TRP A 1 22 ? 0.193 1.931 -6.370 1.00 0.00 22 TRP A C 4
ATOM 4328 O O . TRP A 1 22 ? 0.142 0.922 -7.075 1.00 0.00 22 TRP A O 4
ATOM 4349 N N . LEU A 1 23 ? -0.885 2.498 -5.840 1.00 0.00 23 LEU A N 4
ATOM 4350 C CA . LEU A 1 23 ? -2.221 1.956 -6.060 1.00 0.00 23 LEU A CA 4
ATOM 4351 C C . LEU A 1 23 ? -2.603 2.030 -7.535 1.00 0.00 23 LEU A C 4
ATOM 4352 O O . LEU A 1 23 ? -3.216 1.109 -8.074 1.00 0.00 23 LEU A O 4
ATOM 4368 N N . ARG A 1 24 ? -2.234 3.131 -8.182 1.00 0.00 24 ARG A N 4
ATOM 4369 C CA . ARG A 1 24 ? -2.537 3.324 -9.594 1.00 0.00 24 ARG A CA 4
ATOM 4370 C C . ARG A 1 24 ? -1.706 2.384 -10.462 1.00 0.00 24 ARG A C 4
ATOM 4371 O O . ARG A 1 24 ? -2.147 1.954 -11.527 1.00 0.00 24 ARG A O 4
ATOM 4392 N N . GLY A 1 25 ? -0.500 2.069 -9.999 1.00 0.00 25 GLY A N 4
ATOM 4393 C CA . GLY A 1 25 ? 0.374 1.183 -10.745 1.00 0.00 25 GLY A CA 4
ATOM 4394 C C . GLY A 1 25 ? -0.004 -0.276 -10.582 1.00 0.00 25 GLY A C 4
ATOM 4395 O O . GLY A 1 25 ? 0.337 -1.111 -11.421 1.00 0.00 25 GLY A O 4
ATOM 4399 N N . LEU A 1 26 ? -0.708 -0.585 -9.499 1.00 0.00 26 LEU A N 4
ATOM 4400 C CA . LEU A 1 26 ? -1.131 -1.955 -9.226 1.00 0.00 26 LEU A CA 4
ATOM 4401 C C . LEU A 1 26 ? -1.741 -2.594 -10.470 1.00 0.00 26 LEU A C 4
ATOM 4402 O O . LEU A 1 26 ? -1.141 -3.476 -11.085 1.00 0.00 26 LEU A O 4
ATOM 4418 N N . ASP A 1 27 ? -2.935 -2.141 -10.836 1.00 0.00 27 ASP A N 4
ATOM 4419 C CA . ASP A 1 27 ? -3.625 -2.666 -12.008 1.00 0.00 27 ASP A CA 4
ATOM 4420 C C . ASP A 1 27 ? -4.394 -1.561 -12.726 1.00 0.00 27 ASP A C 4
ATOM 4421 O O . ASP A 1 27 ? -4.520 -0.447 -12.217 1.00 0.00 27 ASP A O 4
ATOM 4430 N N . ASP A 1 28 ? -4.905 -1.877 -13.911 1.00 0.00 28 ASP A N 4
ATOM 4431 C CA . ASP A 1 28 ? -5.662 -0.911 -14.699 1.00 0.00 28 ASP A CA 4
ATOM 4432 C C . ASP A 1 28 ? -7.116 -0.855 -14.240 1.00 0.00 28 ASP A C 4
ATOM 4433 O O . ASP A 1 28 ? -7.822 0.119 -14.501 1.00 0.00 28 ASP A O 4
ATOM 4442 N N . SER A 1 29 ? -7.556 -1.906 -13.557 1.00 0.00 29 SER A N 4
ATOM 4443 C CA . SER A 1 29 ? -8.928 -1.979 -13.066 1.00 0.00 29 SER A CA 4
ATOM 4444 C C . SER A 1 29 ? -9.074 -1.220 -11.750 1.00 0.00 29 SER A C 4
ATOM 4445 O O . SER A 1 29 ? -10.187 -0.928 -11.310 1.00 0.00 29 SER A O 4
ATOM 4453 N N . LEU A 1 30 ? -7.944 -0.904 -11.128 1.00 0.00 30 LEU A N 4
ATOM 4454 C CA . LEU A 1 30 ? -7.945 -0.179 -9.862 1.00 0.00 30 LEU A CA 4
ATOM 4455 C C . LEU A 1 30 ? -7.581 1.287 -10.074 1.00 0.00 30 LEU A C 4
ATOM 4456 O O . LEU A 1 30 ? -8.008 2.158 -9.316 1.00 0.00 30 LEU A O 4
ATOM 4472 N N . GLN A 1 31 ? -6.791 1.552 -11.110 1.00 0.00 31 GLN A N 4
ATOM 4473 C CA . GLN A 1 31 ? -6.372 2.913 -11.422 1.00 0.00 31 GLN A CA 4
ATOM 4474 C C . GLN A 1 31 ? -7.577 3.838 -11.551 1.00 0.00 31 GLN A C 4
ATOM 4475 O O . GLN A 1 31 ? -7.448 5.059 -11.453 1.00 0.00 31 GLN A O 4
ATOM 4489 N N . ASP A 1 32 ? -8.747 3.250 -11.770 1.00 0.00 32 ASP A N 4
ATOM 4490 C CA . ASP A 1 32 ? -9.977 4.022 -11.911 1.00 0.00 32 ASP A CA 4
ATOM 4491 C C . ASP A 1 32 ? -10.341 4.708 -10.599 1.00 0.00 32 ASP A C 4
ATOM 4492 O O . ASP A 1 32 ? -10.568 5.917 -10.561 1.00 0.00 32 ASP A O 4
ATOM 4501 N N . TYR A 1 33 ? -10.397 3.928 -9.525 1.00 0.00 33 TYR A N 4
ATOM 4502 C CA . TYR A 1 33 ? -10.737 4.460 -8.211 1.00 0.00 33 TYR A CA 4
ATOM 4503 C C . TYR A 1 33 ? -9.967 5.746 -7.927 1.00 0.00 33 TYR A C 4
ATOM 4504 O O . TYR A 1 33 ? -8.784 5.874 -8.243 1.00 0.00 33 TYR A O 4
ATOM 4522 N N . PRO A 1 34 ? -10.653 6.722 -7.315 1.00 0.00 34 PRO A N 4
ATOM 4523 C CA . PRO A 1 34 ? -10.055 8.016 -6.973 1.00 0.00 34 PRO A CA 4
ATOM 4524 C C . PRO A 1 34 ? -9.027 7.901 -5.852 1.00 0.00 34 PRO A C 4
ATOM 4525 O O . PRO A 1 34 ? -9.326 8.182 -4.691 1.00 0.00 34 PRO A O 4
ATOM 4536 N N . PHE A 1 35 ? -7.815 7.487 -6.207 1.00 0.00 35 PHE A N 4
ATOM 4537 C CA . PHE A 1 35 ? -6.743 7.335 -5.230 1.00 0.00 35 PHE A CA 4
ATOM 4538 C C . PHE A 1 35 ? -6.281 8.695 -4.714 1.00 0.00 35 PHE A C 4
ATOM 4539 O O . PHE A 1 35 ? -6.112 8.888 -3.511 1.00 0.00 35 PHE A O 4
ATOM 4556 N N . GLU A 1 36 ? -6.077 9.632 -5.634 1.00 0.00 36 GLU A N 4
ATOM 4557 C CA . GLU A 1 36 ? -5.633 10.973 -5.272 1.00 0.00 36 GLU A CA 4
ATOM 4558 C C . GLU A 1 36 ? -6.605 11.622 -4.291 1.00 0.00 36 GLU A C 4
ATOM 4559 O O . GLU A 1 36 ? -6.299 12.649 -3.685 1.00 0.00 36 GLU A O 4
ATOM 4571 N N . ASP A 1 37 ? -7.777 11.015 -4.140 1.00 0.00 37 ASP A N 4
ATOM 4572 C CA . ASP A 1 37 ? -8.795 11.533 -3.233 1.00 0.00 37 ASP A CA 4
ATOM 4573 C C . ASP A 1 37 ? -9.069 10.544 -2.104 1.00 0.00 37 ASP A C 4
ATOM 4574 O O . ASP A 1 37 ? -10.139 10.563 -1.495 1.00 0.00 37 ASP A O 4
ATOM 4583 N N . TRP A 1 38 ? -8.096 9.683 -1.830 1.00 0.00 38 TRP A N 4
ATOM 4584 C CA . TRP A 1 38 ? -8.233 8.686 -0.774 1.00 0.00 38 TRP A CA 4
ATOM 4585 C C . TRP A 1 38 ? -7.603 9.178 0.524 1.00 0.00 38 TRP A C 4
ATOM 4586 O O . TRP A 1 38 ? -8.116 8.914 1.611 1.00 0.00 38 TRP A O 4
ATOM 4607 N N . GLN A 1 39 ? -6.490 9.894 0.403 1.00 0.00 39 GLN A N 4
ATOM 4608 C CA . GLN A 1 39 ? -5.791 10.422 1.568 1.00 0.00 39 GLN A CA 4
ATOM 4609 C C . GLN A 1 39 ? -5.465 9.308 2.558 1.00 0.00 39 GLN A C 4
ATOM 4610 O O . GLN A 1 39 ? -5.635 9.469 3.767 1.00 0.00 39 GLN A O 4
ATOM 4624 N N . LEU A 1 40 ? -4.996 8.180 2.037 1.00 0.00 40 LEU A N 4
ATOM 4625 C CA . LEU A 1 40 ? -4.646 7.038 2.876 1.00 0.00 40 LEU A CA 4
ATOM 4626 C C . LEU A 1 40 ? -3.135 6.941 3.061 1.00 0.00 40 LEU A C 4
ATOM 4627 O O . LEU A 1 40 ? -2.384 6.702 2.115 1.00 0.00 40 LEU A O 4
ATOM 4643 N N . PRO A 1 41 ? -2.678 7.129 4.307 1.00 0.00 41 PRO A N 4
ATOM 4644 C CA . PRO A 1 41 ? -1.253 7.065 4.646 1.00 0.00 41 PRO A CA 4
ATOM 4645 C C . PRO A 1 41 ? -0.698 5.648 4.552 1.00 0.00 41 PRO A C 4
ATOM 4646 O O . PRO A 1 41 ? -1.445 4.673 4.621 1.00 0.00 41 PRO A O 4
ATOM 4657 N N . GLY A 1 42 ? 0.618 5.542 4.393 1.00 0.00 42 GLY A N 4
ATOM 4658 C CA . GLY A 1 42 ? 1.250 4.240 4.292 1.00 0.00 42 GLY A CA 4
ATOM 4659 C C . GLY A 1 42 ? 0.998 3.376 5.512 1.00 0.00 42 GLY A C 4
ATOM 4660 O O . GLY A 1 42 ? 0.523 2.247 5.395 1.00 0.00 42 GLY A O 4
ATOM 4664 N N . LYS A 1 43 ? 1.319 3.908 6.687 1.00 0.00 43 LYS A N 4
ATOM 4665 C CA . LYS A 1 43 ? 1.125 3.179 7.935 1.00 0.00 43 LYS A CA 4
ATOM 4666 C C . LYS A 1 43 ? -0.200 2.424 7.924 1.00 0.00 43 LYS A C 4
ATOM 4667 O O . LYS A 1 43 ? -0.290 1.301 8.418 1.00 0.00 43 LYS A O 4
ATOM 4686 N N . ASN A 1 44 ? -1.227 3.049 7.357 1.00 0.00 44 ASN A N 4
ATOM 4687 C CA . ASN A 1 44 ? -2.548 2.435 7.281 1.00 0.00 44 ASN A CA 4
ATOM 4688 C C . ASN A 1 44 ? -2.647 1.503 6.077 1.00 0.00 44 ASN A C 4
ATOM 4689 O O . ASN A 1 44 ? -3.319 0.473 6.129 1.00 0.00 44 ASN A O 4
ATOM 4700 N N . LEU A 1 45 ? -1.972 1.873 4.994 1.00 0.00 45 LEU A N 4
ATOM 4701 C CA . LEU A 1 45 ? -1.983 1.070 3.775 1.00 0.00 45 LEU A CA 4
ATOM 4702 C C . LEU A 1 45 ? -1.701 -0.396 4.086 1.00 0.00 45 LEU A C 4
ATOM 4703 O O . LEU A 1 45 ? -2.306 -1.294 3.500 1.00 0.00 45 LEU A O 4
ATOM 4719 N N . LEU A 1 46 ? -0.780 -0.632 5.014 1.00 0.00 46 LEU A N 4
ATOM 4720 C CA . LEU A 1 46 ? -0.419 -1.990 5.406 1.00 0.00 46 LEU A CA 4
ATOM 4721 C C . LEU A 1 46 ? -1.383 -2.528 6.459 1.00 0.00 46 LEU A C 4
ATOM 4722 O O . LEU A 1 46 ? -1.435 -3.732 6.708 1.00 0.00 46 LEU A O 4
ATOM 4738 N N . GLN A 1 47 ? -2.145 -1.627 7.070 1.00 0.00 47 GLN A N 4
ATOM 4739 C CA . GLN A 1 47 ? -3.109 -2.012 8.095 1.00 0.00 47 GLN A CA 4
ATOM 4740 C C . GLN A 1 47 ? -4.520 -2.070 7.520 1.00 0.00 47 GLN A C 4
ATOM 4741 O O . GLN A 1 47 ? -5.484 -2.340 8.239 1.00 0.00 47 GLN A O 4
ATOM 4755 N N . LEU A 1 48 ? -4.636 -1.815 6.222 1.00 0.00 48 LEU A N 4
ATOM 4756 C CA . LEU A 1 48 ? -5.931 -1.838 5.550 1.00 0.00 48 LEU A CA 4
ATOM 4757 C C . LEU A 1 48 ? -6.650 -3.160 5.799 1.00 0.00 48 LEU A C 4
ATOM 4758 O O . LEU A 1 48 ? -6.113 -4.057 6.449 1.00 0.00 48 LEU A O 4
ATOM 4774 N N . CYS A 1 49 ? -7.866 -3.273 5.277 1.00 0.00 49 CYS A N 4
ATOM 4775 C CA . CYS A 1 49 ? -8.659 -4.486 5.442 1.00 0.00 49 CYS A CA 4
ATOM 4776 C C . CYS A 1 49 ? -9.750 -4.571 4.379 1.00 0.00 49 CYS A C 4
ATOM 4777 O O . CYS A 1 49 ? -10.118 -3.578 3.751 1.00 0.00 49 CYS A O 4
ATOM 4785 N N . PRO A 1 50 ? -10.280 -5.785 4.170 1.00 0.00 50 PRO A N 4
ATOM 4786 C CA . PRO A 1 50 ? -11.336 -6.029 3.183 1.00 0.00 50 PRO A CA 4
ATOM 4787 C C . PRO A 1 50 ? -12.668 -5.411 3.594 1.00 0.00 50 PRO A C 4
ATOM 4788 O O . PRO A 1 50 ? -13.543 -5.189 2.757 1.00 0.00 50 PRO A O 4
ATOM 4799 N N . GLN A 1 51 ? -12.813 -5.135 4.886 1.00 0.00 51 GLN A N 4
ATOM 4800 C CA . GLN A 1 51 ? -14.040 -4.542 5.406 1.00 0.00 51 GLN A CA 4
ATOM 4801 C C . GLN A 1 51 ? -13.963 -3.019 5.378 1.00 0.00 51 GLN A C 4
ATOM 4802 O O . GLN A 1 51 ? -14.918 -2.347 4.991 1.00 0.00 51 GLN A O 4
ATOM 4816 N N . SER A 1 52 ? -12.820 -2.482 5.792 1.00 0.00 52 SER A N 4
ATOM 4817 C CA . SER A 1 52 ? -12.619 -1.038 5.819 1.00 0.00 52 SER A CA 4
ATOM 4818 C C . SER A 1 52 ? -12.621 -0.463 4.406 1.00 0.00 52 SER A C 4
ATOM 4819 O O . SER A 1 52 ? -13.201 0.593 4.153 1.00 0.00 52 SER A O 4
ATOM 4827 N N . LEU A 1 53 ? -11.967 -1.166 3.487 1.00 0.00 53 LEU A N 4
ATOM 4828 C CA . LEU A 1 53 ? -11.891 -0.727 2.098 1.00 0.00 53 LEU A CA 4
ATOM 4829 C C . LEU A 1 53 ? -13.264 -0.304 1.585 1.00 0.00 53 LEU A C 4
ATOM 4830 O O . LEU A 1 53 ? -13.385 0.662 0.833 1.00 0.00 53 LEU A O 4
ATOM 4846 N N . GLU A 1 54 ? -14.295 -1.034 2.000 1.00 0.00 54 GLU A N 4
ATOM 4847 C CA . GLU A 1 54 ? -15.660 -0.732 1.583 1.00 0.00 54 GLU A CA 4
ATOM 4848 C C . GLU A 1 54 ? -15.962 0.755 1.744 1.00 0.00 54 GLU A C 4
ATOM 4849 O O . GLU A 1 54 ? -16.689 1.341 0.943 1.00 0.00 54 GLU A O 4
ATOM 4861 N N . ALA A 1 55 ? -15.399 1.357 2.786 1.00 0.00 55 ALA A N 4
ATOM 4862 C CA . ALA A 1 55 ? -15.606 2.775 3.052 1.00 0.00 55 ALA A CA 4
ATOM 4863 C C . ALA A 1 55 ? -15.164 3.627 1.867 1.00 0.00 55 ALA A C 4
ATOM 4864 O O . ALA A 1 55 ? -15.784 4.644 1.554 1.00 0.00 55 ALA A O 4
ATOM 4871 N N . LEU A 1 56 ? -14.087 3.207 1.212 1.00 0.00 56 LEU A N 4
ATOM 4872 C CA . LEU A 1 56 ? -13.560 3.932 0.061 1.00 0.00 56 LEU A CA 4
ATOM 4873 C C . LEU A 1 56 ? -14.264 3.501 -1.222 1.00 0.00 56 LEU A C 4
ATOM 4874 O O . LEU A 1 56 ? -13.720 3.643 -2.317 1.00 0.00 56 LEU A O 4
ATOM 4890 N N . ALA A 1 57 ? -15.476 2.976 -1.079 1.00 0.00 57 ALA A N 4
ATOM 4891 C CA . ALA A 1 57 ? -16.255 2.528 -2.226 1.00 0.00 57 ALA A CA 4
ATOM 4892 C C . ALA A 1 57 ? -15.619 1.306 -2.880 1.00 0.00 57 ALA A C 4
ATOM 4893 O O . ALA A 1 57 ? -15.698 1.128 -4.095 1.00 0.00 57 ALA A O 4
ATOM 4900 N N . VAL A 1 58 ? -14.986 0.467 -2.065 1.00 0.00 58 VAL A N 4
ATOM 4901 C CA . VAL A 1 58 ? -14.336 -0.738 -2.564 1.00 0.00 58 VAL A CA 4
ATOM 4902 C C . VAL A 1 58 ? -14.897 -1.985 -1.889 1.00 0.00 58 VAL A C 4
ATOM 4903 O O . VAL A 1 58 ? -14.332 -2.484 -0.916 1.00 0.00 58 VAL A O 4
ATOM 4916 N N . ARG A 1 59 ? -16.013 -2.483 -2.413 1.00 0.00 59 ARG A N 4
ATOM 4917 C CA . ARG A 1 59 ? -16.652 -3.671 -1.861 1.00 0.00 59 ARG A CA 4
ATOM 4918 C C . ARG A 1 59 ? -16.373 -4.893 -2.732 1.00 0.00 59 ARG A C 4
ATOM 4919 O O . ARG A 1 59 ? -16.213 -6.004 -2.228 1.00 0.00 59 ARG A O 4
ATOM 4940 N N . SER A 1 60 ? -16.318 -4.678 -4.043 1.00 0.00 60 SER A N 4
ATOM 4941 C CA . SER A 1 60 ? -16.063 -5.762 -4.985 1.00 0.00 60 SER A CA 4
ATOM 4942 C C . SER A 1 60 ? -14.838 -6.569 -4.566 1.00 0.00 60 SER A C 4
ATOM 4943 O O . SER A 1 60 ? -13.764 -6.013 -4.333 1.00 0.00 60 SER A O 4
ATOM 4951 N N . LEU A 1 61 ? -15.007 -7.883 -4.473 1.00 0.00 61 LEU A N 4
ATOM 4952 C CA . LEU A 1 61 ? -13.916 -8.769 -4.083 1.00 0.00 61 LEU A CA 4
ATOM 4953 C C . LEU A 1 61 ? -12.773 -8.702 -5.091 1.00 0.00 61 LEU A C 4
ATOM 4954 O O . LEU A 1 61 ? -11.657 -8.311 -4.754 1.00 0.00 61 LEU A O 4
ATOM 4970 N N . GLY A 1 62 ? -13.061 -9.086 -6.331 1.00 0.00 62 GLY A N 4
ATOM 4971 C CA . GLY A 1 62 ? -12.049 -9.060 -7.370 1.00 0.00 62 GLY A CA 4
ATOM 4972 C C . GLY A 1 62 ? -11.082 -7.904 -7.209 1.00 0.00 62 GLY A C 4
ATOM 4973 O O . GLY A 1 62 ? -9.866 -8.086 -7.279 1.00 0.00 62 GLY A O 4
ATOM 4977 N N . HIS A 1 63 ? -11.623 -6.708 -6.994 1.00 0.00 63 HIS A N 4
ATOM 4978 C CA . HIS A 1 63 ? -10.799 -5.516 -6.823 1.00 0.00 63 HIS A CA 4
ATOM 4979 C C . HIS A 1 63 ? -9.959 -5.613 -5.554 1.00 0.00 63 HIS A C 4
ATOM 4980 O O . HIS A 1 63 ? -8.755 -5.360 -5.575 1.00 0.00 63 HIS A O 4
ATOM 4995 N N . GLN A 1 64 ? -10.602 -5.981 -4.451 1.00 0.00 64 GLN A N 4
ATOM 4996 C CA . GLN A 1 64 ? -9.913 -6.110 -3.172 1.00 0.00 64 GLN A CA 4
ATOM 4997 C C . GLN A 1 64 ? -8.741 -7.079 -3.280 1.00 0.00 64 GLN A C 4
ATOM 4998 O O . GLN A 1 64 ? -7.595 -6.713 -3.020 1.00 0.00 64 GLN A O 4
ATOM 5012 N N . GLU A 1 65 ? -9.036 -8.317 -3.666 1.00 0.00 65 GLU A N 4
ATOM 5013 C CA . GLU A 1 65 ? -8.006 -9.339 -3.807 1.00 0.00 65 GLU A CA 4
ATOM 5014 C C . GLU A 1 65 ? -6.808 -8.799 -4.583 1.00 0.00 65 GLU A C 4
ATOM 5015 O O . GLU A 1 65 ? -5.657 -9.033 -4.211 1.00 0.00 65 GLU A O 4
ATOM 5027 N N . LEU A 1 66 ? -7.086 -8.078 -5.663 1.00 0.00 66 LEU A N 4
ATOM 5028 C CA . LEU A 1 66 ? -6.032 -7.505 -6.493 1.00 0.00 66 LEU A CA 4
ATOM 5029 C C . LEU A 1 66 ? -5.083 -6.653 -5.656 1.00 0.00 66 LEU A C 4
ATOM 5030 O O . LEU A 1 66 ? -3.862 -6.779 -5.763 1.00 0.00 66 LEU A O 4
ATOM 5046 N N . ILE A 1 67 ? -5.651 -5.788 -4.823 1.00 0.00 67 ILE A N 4
ATOM 5047 C CA . ILE A 1 67 ? -4.855 -4.918 -3.966 1.00 0.00 67 ILE A CA 4
ATOM 5048 C C . ILE A 1 67 ? -4.254 -5.696 -2.799 1.00 0.00 67 ILE A C 4
ATOM 5049 O O . ILE A 1 67 ? -3.034 -5.816 -2.681 1.00 0.00 67 ILE A O 4
ATOM 5065 N N . LEU A 1 68 ? -5.119 -6.224 -1.940 1.00 0.00 68 LEU A N 4
ATOM 5066 C CA . LEU A 1 68 ? -4.675 -6.993 -0.783 1.00 0.00 68 LEU A CA 4
ATOM 5067 C C . LEU A 1 68 ? -3.450 -7.835 -1.126 1.00 0.00 68 LEU A C 4
ATOM 5068 O O . LEU A 1 68 ? -2.499 -7.910 -0.349 1.00 0.00 68 LEU A O 4
ATOM 5084 N N . GLY A 1 69 ? -3.480 -8.465 -2.296 1.00 0.00 69 GLY A N 4
ATOM 5085 C CA . GLY A 1 69 ? -2.365 -9.291 -2.722 1.00 0.00 69 GLY A CA 4
ATOM 5086 C C . GLY A 1 69 ? -1.054 -8.531 -2.740 1.00 0.00 69 GLY A C 4
ATOM 5087 O O . GLY A 1 69 ? -0.050 -9.000 -2.206 1.00 0.00 69 GLY A O 4
ATOM 5091 N N . GLY A 1 70 ? -1.061 -7.353 -3.357 1.00 0.00 70 GLY A N 4
ATOM 5092 C CA . GLY A 1 70 ? 0.143 -6.547 -3.432 1.00 0.00 70 GLY A CA 4
ATOM 5093 C C . GLY A 1 70 ? 0.586 -6.040 -2.074 1.00 0.00 70 GLY A C 4
ATOM 5094 O O . GLY A 1 70 ? 1.766 -6.116 -1.729 1.00 0.00 70 GLY A O 4
ATOM 5098 N N . VAL A 1 71 ? -0.361 -5.519 -1.300 1.00 0.00 71 VAL A N 4
ATOM 5099 C CA . VAL A 1 71 ? -0.061 -4.997 0.028 1.00 0.00 71 VAL A CA 4
ATOM 5100 C C . VAL A 1 71 ? 0.693 -6.023 0.865 1.00 0.00 71 VAL A C 4
ATOM 5101 O O . VAL A 1 71 ? 1.786 -5.751 1.361 1.00 0.00 71 VAL A O 4
ATOM 5114 N N . GLU A 1 72 ? 0.102 -7.205 1.017 1.00 0.00 72 GLU A N 4
ATOM 5115 C CA . GLU A 1 72 ? 0.720 -8.272 1.795 1.00 0.00 72 GLU A CA 4
ATOM 5116 C C . GLU A 1 72 ? 2.180 -8.464 1.394 1.00 0.00 72 GLU A C 4
ATOM 5117 O O . GLU A 1 72 ? 3.028 -8.773 2.230 1.00 0.00 72 GLU A O 4
ATOM 5129 N N . GLN A 1 73 ? 2.463 -8.278 0.109 1.00 0.00 73 GLN A N 4
ATOM 5130 C CA . GLN A 1 73 ? 3.819 -8.431 -0.404 1.00 0.00 73 GLN A CA 4
ATOM 5131 C C . GLN A 1 73 ? 4.705 -7.272 0.043 1.00 0.00 73 GLN A C 4
ATOM 5132 O O . GLN A 1 73 ? 5.899 -7.448 0.286 1.00 0.00 73 GLN A O 4
ATOM 5146 N N . LEU A 1 74 ? 4.111 -6.089 0.150 1.00 0.00 74 LEU A N 4
ATOM 5147 C CA . LEU A 1 74 ? 4.846 -4.900 0.568 1.00 0.00 74 LEU A CA 4
ATOM 5148 C C . LEU A 1 74 ? 5.262 -5.003 2.032 1.00 0.00 74 LEU A C 4
ATOM 5149 O O . LEU A 1 74 ? 6.435 -4.837 2.366 1.00 0.00 74 LEU A O 4
ATOM 5165 N N . GLN A 1 75 ? 4.294 -5.280 2.899 1.00 0.00 75 GLN A N 4
ATOM 5166 C CA . GLN A 1 75 ? 4.560 -5.407 4.327 1.00 0.00 75 GLN A CA 4
ATOM 5167 C C . GLN A 1 75 ? 5.842 -6.195 4.573 1.00 0.00 75 GLN A C 4
ATOM 5168 O O . GLN A 1 75 ? 6.561 -5.944 5.540 1.00 0.00 75 GLN A O 4
ATOM 5182 N N . ALA A 1 76 ? 6.123 -7.150 3.692 1.00 0.00 76 ALA A N 4
ATOM 5183 C CA . ALA A 1 76 ? 7.319 -7.974 3.813 1.00 0.00 76 ALA A CA 4
ATOM 5184 C C . ALA A 1 76 ? 8.581 -7.144 3.604 1.00 0.00 76 ALA A C 4
ATOM 5185 O O . ALA A 1 76 ? 9.338 -6.899 4.545 1.00 0.00 76 ALA A O 4
ATOM 5192 N N . LEU A 1 77 ? 8.803 -6.714 2.367 1.00 0.00 77 LEU A N 4
ATOM 5193 C CA . LEU A 1 77 ? 9.975 -5.911 2.035 1.00 0.00 77 LEU A CA 4
ATOM 5194 C C . LEU A 1 77 ? 10.070 -4.686 2.939 1.00 0.00 77 LEU A C 4
ATOM 5195 O O . LEU A 1 77 ? 11.139 -4.096 3.090 1.00 0.00 77 LEU A O 4
ATOM 5211 N N . SER A 1 78 ? 8.945 -4.312 3.540 1.00 0.00 78 SER A N 4
ATOM 5212 C CA . SER A 1 78 ? 8.901 -3.156 4.428 1.00 0.00 78 SER A CA 4
ATOM 5213 C C . SER A 1 78 ? 9.444 -3.512 5.809 1.00 0.00 78 SER A C 4
ATOM 5214 O O . SER A 1 78 ? 10.151 -2.721 6.433 1.00 0.00 78 SER A O 4
ATOM 5222 N N . SER A 1 79 ? 9.106 -4.708 6.280 1.00 0.00 79 SER A N 4
ATOM 5223 C CA . SER A 1 79 ? 9.556 -5.169 7.589 1.00 0.00 79 SER A CA 4
ATOM 5224 C C . SER A 1 79 ? 11.042 -4.883 7.784 1.00 0.00 79 SER A C 4
ATOM 5225 O O . SER A 1 79 ? 11.434 -4.194 8.726 1.00 0.00 79 SER A O 4
ATOM 5233 N N . ARG A 1 80 ? 11.863 -5.420 6.888 1.00 0.00 80 ARG A N 4
ATOM 5234 C CA . ARG A 1 80 ? 13.306 -5.224 6.961 1.00 0.00 80 ARG A CA 4
ATOM 5235 C C . ARG A 1 80 ? 13.801 -4.380 5.791 1.00 0.00 80 ARG A C 4
ATOM 5236 O O . ARG A 1 80 ? 13.339 -4.536 4.659 1.00 0.00 80 ARG A O 4
ATOM 5257 N N . LEU A 1 81 ? 14.742 -3.484 6.070 1.00 0.00 81 LEU A N 4
ATOM 5258 C CA . LEU A 1 81 ? 15.299 -2.614 5.040 1.00 0.00 81 LEU A CA 4
ATOM 5259 C C . LEU A 1 81 ? 16.462 -3.294 4.324 1.00 0.00 81 LEU A C 4
ATOM 5260 O O . LEU A 1 81 ? 16.984 -4.306 4.791 1.00 0.00 81 LEU A O 4
ATOM 5276 N N . GLN A 1 82 ? 16.862 -2.729 3.189 1.00 0.00 82 GLN A N 4
ATOM 5277 C CA . GLN A 1 82 ? 17.964 -3.281 2.409 1.00 0.00 82 GLN A CA 4
ATOM 5278 C C . GLN A 1 82 ? 17.703 -4.741 2.054 1.00 0.00 82 GLN A C 4
ATOM 5279 O O . GLN A 1 82 ? 18.536 -5.612 2.306 1.00 0.00 82 GLN A O 4
ATOM 5293 N N . THR A 1 83 ? 16.539 -5.002 1.466 1.00 0.00 83 THR A N 4
ATOM 5294 C CA . THR A 1 83 ? 16.167 -6.356 1.076 1.00 0.00 83 THR A CA 4
ATOM 5295 C C . THR A 1 83 ? 16.921 -6.796 -0.173 1.00 0.00 83 THR A C 4
ATOM 5296 O O . THR A 1 83 ? 17.501 -5.973 -0.880 1.00 0.00 83 THR A O 4
ATOM 5307 N N . GLU A 1 84 ? 16.907 -8.098 -0.440 1.00 0.00 84 GLU A N 4
ATOM 5308 C CA . GLU A 1 84 ? 17.590 -8.646 -1.605 1.00 0.00 84 GLU A CA 4
ATOM 5309 C C . GLU A 1 84 ? 16.626 -9.451 -2.473 1.00 0.00 84 GLU A C 4
ATOM 5310 O O . GLU A 1 84 ? 15.722 -10.113 -1.964 1.00 0.00 84 GLU A O 4
ATOM 5322 N N . ASN A 1 85 ? 16.827 -9.388 -3.785 1.00 0.00 85 ASN A N 4
ATOM 5323 C CA . ASN A 1 85 ? 15.975 -10.109 -4.724 1.00 0.00 85 ASN A CA 4
ATOM 5324 C C . ASN A 1 85 ? 16.642 -10.215 -6.092 1.00 0.00 85 ASN A C 4
ATOM 5325 O O . ASN A 1 85 ? 17.625 -9.529 -6.370 1.00 0.00 85 ASN A O 4
ATOM 5336 N N . SER A 1 86 ? 16.099 -11.079 -6.944 1.00 0.00 86 SER A N 4
ATOM 5337 C CA . SER A 1 86 ? 16.643 -11.278 -8.282 1.00 0.00 86 SER A CA 4
ATOM 5338 C C . SER A 1 86 ? 15.557 -11.107 -9.340 1.00 0.00 86 SER A C 4
ATOM 5339 O O . SER A 1 86 ? 14.714 -11.983 -9.528 1.00 0.00 86 SER A O 4
ATOM 5347 N N . GLY A 1 87 ? 15.585 -9.970 -10.030 1.00 0.00 87 GLY A N 4
ATOM 5348 C CA . GLY A 1 87 ? 14.599 -9.703 -11.061 1.00 0.00 87 GLY A CA 4
ATOM 5349 C C . GLY A 1 87 ? 13.552 -8.702 -10.616 1.00 0.00 87 GLY A C 4
ATOM 5350 O O . GLY A 1 87 ? 12.466 -9.066 -10.165 1.00 0.00 87 GLY A O 4
ATOM 5354 N N . PRO A 1 88 ? 13.876 -7.406 -10.740 1.00 0.00 88 PRO A N 4
ATOM 5355 C CA . PRO A 1 88 ? 12.969 -6.322 -10.351 1.00 0.00 88 PRO A CA 4
ATOM 5356 C C . PRO A 1 88 ? 11.766 -6.211 -11.282 1.00 0.00 88 PRO A C 4
ATOM 5357 O O . PRO A 1 88 ? 10.757 -5.597 -10.937 1.00 0.00 88 PRO A O 4
ATOM 5368 N N . SER A 1 89 ? 11.881 -6.809 -12.464 1.00 0.00 89 SER A N 4
ATOM 5369 C CA . SER A 1 89 ? 10.804 -6.774 -13.446 1.00 0.00 89 SER A CA 4
ATOM 5370 C C . SER A 1 89 ? 9.493 -7.254 -12.831 1.00 0.00 89 SER A C 4
ATOM 5371 O O . SER A 1 89 ? 8.451 -6.619 -12.990 1.00 0.00 89 SER A O 4
ATOM 5379 N N . SER A 1 90 ? 9.553 -8.381 -12.129 1.00 0.00 90 SER A N 4
ATOM 5380 C CA . SER A 1 90 ? 8.371 -8.950 -11.493 1.00 0.00 90 SER A CA 4
ATOM 5381 C C . SER A 1 90 ? 7.226 -9.082 -12.493 1.00 0.00 90 SER A C 4
ATOM 5382 O O . SER A 1 90 ? 6.078 -8.765 -12.186 1.00 0.00 90 SER A O 4
ATOM 5390 N N . GLY A 1 91 ? 7.549 -9.554 -13.694 1.00 0.00 91 GLY A N 4
ATOM 5391 C CA . GLY A 1 91 ? 6.539 -9.720 -14.722 1.00 0.00 91 GLY A CA 4
ATOM 5392 C C . GLY A 1 91 ? 6.794 -8.844 -15.933 1.00 0.00 91 GLY A C 4
ATOM 5393 O O . GLY A 1 91 ? 5.942 -8.726 -16.813 1.00 0.00 91 GLY A O 4
ATOM 5397 N N . GLY A 1 1 ? 13.589 16.155 -8.445 1.00 0.00 1 GLY A N 5
ATOM 5398 C CA . GLY A 1 1 ? 14.943 16.096 -7.927 1.00 0.00 1 GLY A CA 5
ATOM 5399 C C . GLY A 1 1 ? 14.993 16.222 -6.418 1.00 0.00 1 GLY A C 5
ATOM 5400 O O . GLY A 1 1 ? 14.881 17.321 -5.875 1.00 0.00 1 GLY A O 5
ATOM 5404 N N . SER A 1 2 ? 15.160 15.092 -5.737 1.00 0.00 2 SER A N 5
ATOM 5405 C CA . SER A 1 2 ? 15.219 15.079 -4.280 1.00 0.00 2 SER A CA 5
ATOM 5406 C C . SER A 1 2 ? 16.632 15.386 -3.791 1.00 0.00 2 SER A C 5
ATOM 5407 O O . SER A 1 2 ? 17.613 15.104 -4.478 1.00 0.00 2 SER A O 5
ATOM 5415 N N . SER A 1 3 ? 16.725 15.965 -2.598 1.00 0.00 3 SER A N 5
ATOM 5416 C CA . SER A 1 3 ? 18.016 16.314 -2.017 1.00 0.00 3 SER A CA 5
ATOM 5417 C C . SER A 1 3 ? 18.999 15.153 -2.141 1.00 0.00 3 SER A C 5
ATOM 5418 O O . SER A 1 3 ? 20.161 15.345 -2.497 1.00 0.00 3 SER A O 5
ATOM 5426 N N . GLY A 1 4 ? 18.523 13.948 -1.843 1.00 0.00 4 GLY A N 5
ATOM 5427 C CA . GLY A 1 4 ? 19.371 12.774 -1.927 1.00 0.00 4 GLY A CA 5
ATOM 5428 C C . GLY A 1 4 ? 18.577 11.483 -1.924 1.00 0.00 4 GLY A C 5
ATOM 5429 O O . GLY A 1 4 ? 17.355 11.497 -2.074 1.00 0.00 4 GLY A O 5
ATOM 5433 N N . SER A 1 5 ? 19.272 10.362 -1.754 1.00 0.00 5 SER A N 5
ATOM 5434 C CA . SER A 1 5 ? 18.624 9.056 -1.738 1.00 0.00 5 SER A CA 5
ATOM 5435 C C . SER A 1 5 ? 19.330 8.111 -0.771 1.00 0.00 5 SER A C 5
ATOM 5436 O O . SER A 1 5 ? 20.515 8.276 -0.479 1.00 0.00 5 SER A O 5
ATOM 5444 N N . SER A 1 6 ? 18.594 7.121 -0.277 1.00 0.00 6 SER A N 5
ATOM 5445 C CA . SER A 1 6 ? 19.148 6.151 0.661 1.00 0.00 6 SER A CA 5
ATOM 5446 C C . SER A 1 6 ? 19.025 4.733 0.112 1.00 0.00 6 SER A C 5
ATOM 5447 O O . SER A 1 6 ? 20.001 3.986 0.065 1.00 0.00 6 SER A O 5
ATOM 5455 N N . GLY A 1 7 ? 17.815 4.369 -0.304 1.00 0.00 7 GLY A N 5
ATOM 5456 C CA . GLY A 1 7 ? 17.585 3.042 -0.844 1.00 0.00 7 GLY A CA 5
ATOM 5457 C C . GLY A 1 7 ? 16.110 2.718 -0.976 1.00 0.00 7 GLY A C 5
ATOM 5458 O O . GLY A 1 7 ? 15.460 3.132 -1.936 1.00 0.00 7 GLY A O 5
ATOM 5462 N N . MET A 1 8 ? 15.581 1.973 -0.011 1.00 0.00 8 MET A N 5
ATOM 5463 C CA . MET A 1 8 ? 14.173 1.592 -0.025 1.00 0.00 8 MET A CA 5
ATOM 5464 C C . MET A 1 8 ? 13.560 1.728 1.365 1.00 0.00 8 MET A C 5
ATOM 5465 O O . MET A 1 8 ? 13.866 0.948 2.266 1.00 0.00 8 MET A O 5
ATOM 5479 N N . GLU A 1 9 ? 12.694 2.723 1.531 1.00 0.00 9 GLU A N 5
ATOM 5480 C CA . GLU A 1 9 ? 12.040 2.960 2.813 1.00 0.00 9 GLU A CA 5
ATOM 5481 C C . GLU A 1 9 ? 10.791 2.094 2.954 1.00 0.00 9 GLU A C 5
ATOM 5482 O O . GLU A 1 9 ? 10.171 1.689 1.971 1.00 0.00 9 GLU A O 5
ATOM 5494 N N . PRO A 1 10 ? 10.413 1.803 4.208 1.00 0.00 10 PRO A N 5
ATOM 5495 C CA . PRO A 1 10 ? 9.236 0.982 4.509 1.00 0.00 10 PRO A CA 5
ATOM 5496 C C . PRO A 1 10 ? 7.931 1.698 4.177 1.00 0.00 10 PRO A C 5
ATOM 5497 O O . PRO A 1 10 ? 7.835 2.919 4.292 1.00 0.00 10 PRO A O 5
ATOM 5508 N N . VAL A 1 11 ? 6.928 0.928 3.766 1.00 0.00 11 VAL A N 5
ATOM 5509 C CA . VAL A 1 11 ? 5.627 1.488 3.419 1.00 0.00 11 VAL A CA 5
ATOM 5510 C C . VAL A 1 11 ? 4.905 2.007 4.658 1.00 0.00 11 VAL A C 5
ATOM 5511 O O . VAL A 1 11 ? 4.187 3.005 4.596 1.00 0.00 11 VAL A O 5
ATOM 5524 N N . GLU A 1 12 ? 5.100 1.323 5.780 1.00 0.00 12 GLU A N 5
ATOM 5525 C CA . GLU A 1 12 ? 4.466 1.716 7.033 1.00 0.00 12 GLU A CA 5
ATOM 5526 C C . GLU A 1 12 ? 4.781 3.170 7.371 1.00 0.00 12 GLU A C 5
ATOM 5527 O O . GLU A 1 12 ? 4.140 3.774 8.231 1.00 0.00 12 GLU A O 5
ATOM 5539 N N . THR A 1 13 ? 5.776 3.728 6.686 1.00 0.00 13 THR A N 5
ATOM 5540 C CA . THR A 1 13 ? 6.179 5.110 6.913 1.00 0.00 13 THR A CA 5
ATOM 5541 C C . THR A 1 13 ? 5.791 5.996 5.735 1.00 0.00 13 THR A C 5
ATOM 5542 O O . THR A 1 13 ? 5.636 7.208 5.883 1.00 0.00 13 THR A O 5
ATOM 5553 N N . TRP A 1 14 ? 5.637 5.384 4.567 1.00 0.00 14 TRP A N 5
ATOM 5554 C CA . TRP A 1 14 ? 5.267 6.119 3.362 1.00 0.00 14 TRP A CA 5
ATOM 5555 C C . TRP A 1 14 ? 4.173 7.138 3.661 1.00 0.00 14 TRP A C 5
ATOM 5556 O O . TRP A 1 14 ? 3.414 6.988 4.620 1.00 0.00 14 TRP A O 5
ATOM 5577 N N . THR A 1 15 ? 4.095 8.176 2.834 1.00 0.00 15 THR A N 5
ATOM 5578 C CA . THR A 1 15 ? 3.094 9.221 3.011 1.00 0.00 15 THR A CA 5
ATOM 5579 C C . THR A 1 15 ? 1.821 8.899 2.236 1.00 0.00 15 THR A C 5
ATOM 5580 O O . THR A 1 15 ? 1.829 8.132 1.273 1.00 0.00 15 THR A O 5
ATOM 5591 N N . PRO A 1 16 ? 0.700 9.499 2.663 1.00 0.00 16 PRO A N 5
ATOM 5592 C CA . PRO A 1 16 ? -0.602 9.292 2.021 1.00 0.00 16 PRO A CA 5
ATOM 5593 C C . PRO A 1 16 ? -0.673 9.927 0.636 1.00 0.00 16 PRO A C 5
ATOM 5594 O O . PRO A 1 16 ? -1.714 9.896 -0.019 1.00 0.00 16 PRO A O 5
ATOM 5605 N N . GLY A 1 17 ? 0.442 10.502 0.196 1.00 0.00 17 GLY A N 5
ATOM 5606 C CA . GLY A 1 17 ? 0.484 11.136 -1.109 1.00 0.00 17 GLY A CA 5
ATOM 5607 C C . GLY A 1 17 ? 1.217 10.297 -2.137 1.00 0.00 17 GLY A C 5
ATOM 5608 O O . GLY A 1 17 ? 1.108 10.540 -3.339 1.00 0.00 17 GLY A O 5
ATOM 5612 N N . LYS A 1 18 ? 1.967 9.307 -1.665 1.00 0.00 18 LYS A N 5
ATOM 5613 C CA . LYS A 1 18 ? 2.722 8.429 -2.551 1.00 0.00 18 LYS A CA 5
ATOM 5614 C C . LYS A 1 18 ? 1.914 7.184 -2.901 1.00 0.00 18 LYS A C 5
ATOM 5615 O O . LYS A 1 18 ? 1.926 6.724 -4.043 1.00 0.00 18 LYS A O 5
ATOM 5634 N N . VAL A 1 19 ? 1.210 6.643 -1.911 1.00 0.00 19 VAL A N 5
ATOM 5635 C CA . VAL A 1 19 ? 0.394 5.452 -2.115 1.00 0.00 19 VAL A CA 5
ATOM 5636 C C . VAL A 1 19 ? -0.457 5.578 -3.373 1.00 0.00 19 VAL A C 5
ATOM 5637 O O . VAL A 1 19 ? -0.608 4.621 -4.131 1.00 0.00 19 VAL A O 5
ATOM 5650 N N . ALA A 1 20 ? -1.011 6.767 -3.590 1.00 0.00 20 ALA A N 5
ATOM 5651 C CA . ALA A 1 20 ? -1.845 7.019 -4.759 1.00 0.00 20 ALA A CA 5
ATOM 5652 C C . ALA A 1 20 ? -1.178 6.505 -6.030 1.00 0.00 20 ALA A C 5
ATOM 5653 O O . ALA A 1 20 ? -1.852 6.075 -6.967 1.00 0.00 20 ALA A O 5
ATOM 5660 N N . THR A 1 21 ? 0.150 6.552 -6.058 1.00 0.00 21 THR A N 5
ATOM 5661 C CA . THR A 1 21 ? 0.907 6.092 -7.215 1.00 0.00 21 THR A CA 5
ATOM 5662 C C . THR A 1 21 ? 1.059 4.575 -7.206 1.00 0.00 21 THR A C 5
ATOM 5663 O O . THR A 1 21 ? 0.961 3.926 -8.247 1.00 0.00 21 THR A O 5
ATOM 5674 N N . TRP A 1 22 ? 1.297 4.017 -6.025 1.00 0.00 22 TRP A N 5
ATOM 5675 C CA . TRP A 1 22 ? 1.462 2.574 -5.881 1.00 0.00 22 TRP A CA 5
ATOM 5676 C C . TRP A 1 22 ? 0.133 1.853 -6.077 1.00 0.00 22 TRP A C 5
ATOM 5677 O O . TRP A 1 22 ? 0.100 0.685 -6.465 1.00 0.00 22 TRP A O 5
ATOM 5698 N N . LEU A 1 23 ? -0.962 2.555 -5.805 1.00 0.00 23 LEU A N 5
ATOM 5699 C CA . LEU A 1 23 ? -2.295 1.981 -5.952 1.00 0.00 23 LEU A CA 5
ATOM 5700 C C . LEU A 1 23 ? -2.739 2.000 -7.411 1.00 0.00 23 LEU A C 5
ATOM 5701 O O . LEU A 1 23 ? -3.146 0.976 -7.960 1.00 0.00 23 LEU A O 5
ATOM 5717 N N . ARG A 1 24 ? -2.655 3.171 -8.035 1.00 0.00 24 ARG A N 5
ATOM 5718 C CA . ARG A 1 24 ? -3.046 3.323 -9.431 1.00 0.00 24 ARG A CA 5
ATOM 5719 C C . ARG A 1 24 ? -2.151 2.488 -10.341 1.00 0.00 24 ARG A C 5
ATOM 5720 O O . ARG A 1 24 ? -2.528 2.154 -11.463 1.00 0.00 24 ARG A O 5
ATOM 5741 N N . GLY A 1 25 ? -0.961 2.155 -9.848 1.00 0.00 25 GLY A N 5
ATOM 5742 C CA . GLY A 1 25 ? -0.030 1.363 -10.630 1.00 0.00 25 GLY A CA 5
ATOM 5743 C C . GLY A 1 25 ? -0.278 -0.126 -10.493 1.00 0.00 25 GLY A C 5
ATOM 5744 O O . GLY A 1 25 ? -0.090 -0.885 -11.446 1.00 0.00 25 GLY A O 5
ATOM 5748 N N . LEU A 1 26 ? -0.699 -0.547 -9.306 1.00 0.00 26 LEU A N 5
ATOM 5749 C CA . LEU A 1 26 ? -0.972 -1.957 -9.046 1.00 0.00 26 LEU A CA 5
ATOM 5750 C C . LEU A 1 26 ? -1.602 -2.623 -10.265 1.00 0.00 26 LEU A C 5
ATOM 5751 O O . LEU A 1 26 ? -1.230 -3.735 -10.639 1.00 0.00 26 LEU A O 5
ATOM 5767 N N . ASP A 1 27 ? -2.557 -1.934 -10.881 1.00 0.00 27 ASP A N 5
ATOM 5768 C CA . ASP A 1 27 ? -3.237 -2.457 -12.061 1.00 0.00 27 ASP A CA 5
ATOM 5769 C C . ASP A 1 27 ? -4.187 -1.417 -12.646 1.00 0.00 27 ASP A C 5
ATOM 5770 O O . ASP A 1 27 ? -4.625 -0.500 -11.950 1.00 0.00 27 ASP A O 5
ATOM 5779 N N . ASP A 1 28 ? -4.500 -1.565 -13.929 1.00 0.00 28 ASP A N 5
ATOM 5780 C CA . ASP A 1 28 ? -5.398 -0.638 -14.608 1.00 0.00 28 ASP A CA 5
ATOM 5781 C C . ASP A 1 28 ? -6.803 -0.712 -14.019 1.00 0.00 28 ASP A C 5
ATOM 5782 O O . ASP A 1 28 ? -7.426 0.313 -13.742 1.00 0.00 28 ASP A O 5
ATOM 5791 N N . SER A 1 29 ? -7.297 -1.932 -13.831 1.00 0.00 29 SER A N 5
ATOM 5792 C CA . SER A 1 29 ? -8.631 -2.140 -13.280 1.00 0.00 29 SER A CA 5
ATOM 5793 C C . SER A 1 29 ? -8.805 -1.370 -11.975 1.00 0.00 29 SER A C 5
ATOM 5794 O O . SER A 1 29 ? -9.927 -1.139 -11.522 1.00 0.00 29 SER A O 5
ATOM 5802 N N . LEU A 1 30 ? -7.688 -0.974 -11.375 1.00 0.00 30 LEU A N 5
ATOM 5803 C CA . LEU A 1 30 ? -7.715 -0.229 -10.121 1.00 0.00 30 LEU A CA 5
ATOM 5804 C C . LEU A 1 30 ? -7.509 1.262 -10.369 1.00 0.00 30 LEU A C 5
ATOM 5805 O O . LEU A 1 30 ? -7.937 2.098 -9.574 1.00 0.00 30 LEU A O 5
ATOM 5821 N N . GLN A 1 31 ? -6.854 1.587 -11.479 1.00 0.00 31 GLN A N 5
ATOM 5822 C CA . GLN A 1 31 ? -6.593 2.977 -11.832 1.00 0.00 31 GLN A CA 5
ATOM 5823 C C . GLN A 1 31 ? -7.887 3.784 -11.861 1.00 0.00 31 GLN A C 5
ATOM 5824 O O . GLN A 1 31 ? -7.863 5.015 -11.871 1.00 0.00 31 GLN A O 5
ATOM 5838 N N . ASP A 1 32 ? -9.015 3.082 -11.875 1.00 0.00 32 ASP A N 5
ATOM 5839 C CA . ASP A 1 32 ? -10.320 3.733 -11.902 1.00 0.00 32 ASP A CA 5
ATOM 5840 C C . ASP A 1 32 ? -10.600 4.445 -10.582 1.00 0.00 32 ASP A C 5
ATOM 5841 O O . ASP A 1 32 ? -10.924 5.632 -10.563 1.00 0.00 32 ASP A O 5
ATOM 5850 N N . TYR A 1 33 ? -10.474 3.711 -9.482 1.00 0.00 33 TYR A N 5
ATOM 5851 C CA . TYR A 1 33 ? -10.717 4.271 -8.158 1.00 0.00 33 TYR A CA 5
ATOM 5852 C C . TYR A 1 33 ? -9.922 5.557 -7.957 1.00 0.00 33 TYR A C 5
ATOM 5853 O O . TYR A 1 33 ? -8.747 5.654 -8.313 1.00 0.00 33 TYR A O 5
ATOM 5871 N N . PRO A 1 34 ? -10.577 6.570 -7.370 1.00 0.00 34 PRO A N 5
ATOM 5872 C CA . PRO A 1 34 ? -9.951 7.870 -7.106 1.00 0.00 34 PRO A CA 5
ATOM 5873 C C . PRO A 1 34 ? -8.892 7.791 -6.011 1.00 0.00 34 PRO A C 5
ATOM 5874 O O . PRO A 1 34 ? -9.158 8.111 -4.852 1.00 0.00 34 PRO A O 5
ATOM 5885 N N . PHE A 1 35 ? -7.691 7.365 -6.386 1.00 0.00 35 PHE A N 5
ATOM 5886 C CA . PHE A 1 35 ? -6.591 7.244 -5.436 1.00 0.00 35 PHE A CA 5
ATOM 5887 C C . PHE A 1 35 ? -6.044 8.618 -5.061 1.00 0.00 35 PHE A C 5
ATOM 5888 O O . PHE A 1 35 ? -5.329 8.763 -4.069 1.00 0.00 35 PHE A O 5
ATOM 5905 N N . GLU A 1 36 ? -6.384 9.623 -5.862 1.00 0.00 36 GLU A N 5
ATOM 5906 C CA . GLU A 1 36 ? -5.925 10.985 -5.615 1.00 0.00 36 GLU A CA 5
ATOM 5907 C C . GLU A 1 36 ? -6.768 11.656 -4.535 1.00 0.00 36 GLU A C 5
ATOM 5908 O O . GLU A 1 36 ? -6.350 12.643 -3.930 1.00 0.00 36 GLU A O 5
ATOM 5920 N N . ASP A 1 37 ? -7.957 11.113 -4.299 1.00 0.00 37 ASP A N 5
ATOM 5921 C CA . ASP A 1 37 ? -8.860 11.657 -3.291 1.00 0.00 37 ASP A CA 5
ATOM 5922 C C . ASP A 1 37 ? -9.012 10.693 -2.119 1.00 0.00 37 ASP A C 5
ATOM 5923 O O . ASP A 1 37 ? -9.937 10.817 -1.317 1.00 0.00 37 ASP A O 5
ATOM 5932 N N . TRP A 1 38 ? -8.098 9.734 -2.027 1.00 0.00 38 TRP A N 5
ATOM 5933 C CA . TRP A 1 38 ? -8.130 8.748 -0.952 1.00 0.00 38 TRP A CA 5
ATOM 5934 C C . TRP A 1 38 ? -7.448 9.286 0.301 1.00 0.00 38 TRP A C 5
ATOM 5935 O O . TRP A 1 38 ? -7.982 9.175 1.404 1.00 0.00 38 TRP A O 5
ATOM 5956 N N . GLN A 1 39 ? -6.266 9.867 0.122 1.00 0.00 39 GLN A N 5
ATOM 5957 C CA . GLN A 1 39 ? -5.511 10.421 1.240 1.00 0.00 39 GLN A CA 5
ATOM 5958 C C . GLN A 1 39 ? -5.193 9.342 2.270 1.00 0.00 39 GLN A C 5
ATOM 5959 O O . GLN A 1 39 ? -5.196 9.599 3.475 1.00 0.00 39 GLN A O 5
ATOM 5973 N N . LEU A 1 40 ? -4.920 8.135 1.789 1.00 0.00 40 LEU A N 5
ATOM 5974 C CA . LEU A 1 40 ? -4.600 7.015 2.668 1.00 0.00 40 LEU A CA 5
ATOM 5975 C C . LEU A 1 40 ? -3.092 6.894 2.868 1.00 0.00 40 LEU A C 5
ATOM 5976 O O . LEU A 1 40 ? -2.336 6.629 1.933 1.00 0.00 40 LEU A O 5
ATOM 5992 N N . PRO A 1 41 ? -2.643 7.089 4.117 1.00 0.00 41 PRO A N 5
ATOM 5993 C CA . PRO A 1 41 ? -1.223 7.004 4.470 1.00 0.00 41 PRO A CA 5
ATOM 5994 C C . PRO A 1 41 ? -0.693 5.576 4.398 1.00 0.00 41 PRO A C 5
ATOM 5995 O O . PRO A 1 41 ? -1.457 4.615 4.473 1.00 0.00 41 PRO A O 5
ATOM 6006 N N . GLY A 1 42 ? 0.623 5.445 4.252 1.00 0.00 42 GLY A N 5
ATOM 6007 C CA . GLY A 1 42 ? 1.233 4.131 4.173 1.00 0.00 42 GLY A CA 5
ATOM 6008 C C . GLY A 1 42 ? 0.976 3.296 5.412 1.00 0.00 42 GLY A C 5
ATOM 6009 O O . GLY A 1 42 ? 0.495 2.167 5.321 1.00 0.00 42 GLY A O 5
ATOM 6013 N N . LYS A 1 43 ? 1.299 3.852 6.575 1.00 0.00 43 LYS A N 5
ATOM 6014 C CA . LYS A 1 43 ? 1.101 3.153 7.839 1.00 0.00 43 LYS A CA 5
ATOM 6015 C C . LYS A 1 43 ? -0.210 2.373 7.830 1.00 0.00 43 LYS A C 5
ATOM 6016 O O . LYS A 1 43 ? -0.272 1.239 8.303 1.00 0.00 43 LYS A O 5
ATOM 6035 N N . ASN A 1 44 ? -1.256 2.989 7.288 1.00 0.00 44 ASN A N 5
ATOM 6036 C CA . ASN A 1 44 ? -2.566 2.352 7.217 1.00 0.00 44 ASN A CA 5
ATOM 6037 C C . ASN A 1 44 ? -2.640 1.391 6.034 1.00 0.00 44 ASN A C 5
ATOM 6038 O O . ASN A 1 44 ? -3.327 0.370 6.091 1.00 0.00 44 ASN A O 5
ATOM 6049 N N . LEU A 1 45 ? -1.928 1.724 4.963 1.00 0.00 45 LEU A N 5
ATOM 6050 C CA . LEU A 1 45 ? -1.911 0.891 3.766 1.00 0.00 45 LEU A CA 5
ATOM 6051 C C . LEU A 1 45 ? -1.610 -0.562 4.117 1.00 0.00 45 LEU A C 5
ATOM 6052 O O . LEU A 1 45 ? -2.236 -1.483 3.590 1.00 0.00 45 LEU A O 5
ATOM 6068 N N . LEU A 1 46 ? -0.648 -0.761 5.013 1.00 0.00 46 LEU A N 5
ATOM 6069 C CA . LEU A 1 46 ? -0.265 -2.103 5.437 1.00 0.00 46 LEU A CA 5
ATOM 6070 C C . LEU A 1 46 ? -1.214 -2.627 6.510 1.00 0.00 46 LEU A C 5
ATOM 6071 O O . LEU A 1 46 ? -1.269 -3.829 6.769 1.00 0.00 46 LEU A O 5
ATOM 6087 N N . GLN A 1 47 ? -1.961 -1.717 7.128 1.00 0.00 47 GLN A N 5
ATOM 6088 C CA . GLN A 1 47 ? -2.909 -2.089 8.171 1.00 0.00 47 GLN A CA 5
ATOM 6089 C C . GLN A 1 47 ? -4.332 -2.129 7.624 1.00 0.00 47 GLN A C 5
ATOM 6090 O O . GLN A 1 47 ? -5.291 -2.325 8.372 1.00 0.00 47 GLN A O 5
ATOM 6104 N N . LEU A 1 48 ? -4.463 -1.943 6.315 1.00 0.00 48 LEU A N 5
ATOM 6105 C CA . LEU A 1 48 ? -5.769 -1.958 5.666 1.00 0.00 48 LEU A CA 5
ATOM 6106 C C . LEU A 1 48 ? -6.500 -3.268 5.944 1.00 0.00 48 LEU A C 5
ATOM 6107 O O . LEU A 1 48 ? -6.000 -4.127 6.671 1.00 0.00 48 LEU A O 5
ATOM 6123 N N . CYS A 1 49 ? -7.683 -3.414 5.358 1.00 0.00 49 CYS A N 5
ATOM 6124 C CA . CYS A 1 49 ? -8.483 -4.621 5.541 1.00 0.00 49 CYS A CA 5
ATOM 6125 C C . CYS A 1 49 ? -9.573 -4.716 4.479 1.00 0.00 49 CYS A C 5
ATOM 6126 O O . CYS A 1 49 ? -9.931 -3.732 3.831 1.00 0.00 49 CYS A O 5
ATOM 6134 N N . PRO A 1 50 ? -10.115 -5.929 4.294 1.00 0.00 50 PRO A N 5
ATOM 6135 C CA . PRO A 1 50 ? -11.172 -6.183 3.311 1.00 0.00 50 PRO A CA 5
ATOM 6136 C C . PRO A 1 50 ? -12.498 -5.544 3.708 1.00 0.00 50 PRO A C 5
ATOM 6137 O O . PRO A 1 50 ? -13.365 -5.319 2.864 1.00 0.00 50 PRO A O 5
ATOM 6148 N N . GLN A 1 51 ? -12.648 -5.254 4.996 1.00 0.00 51 GLN A N 5
ATOM 6149 C CA . GLN A 1 51 ? -13.870 -4.641 5.504 1.00 0.00 51 GLN A CA 5
ATOM 6150 C C . GLN A 1 51 ? -13.775 -3.119 5.457 1.00 0.00 51 GLN A C 5
ATOM 6151 O O . GLN A 1 51 ? -14.750 -2.436 5.144 1.00 0.00 51 GLN A O 5
ATOM 6165 N N . SER A 1 52 ? -12.595 -2.594 5.770 1.00 0.00 52 SER A N 5
ATOM 6166 C CA . SER A 1 52 ? -12.374 -1.153 5.767 1.00 0.00 52 SER A CA 5
ATOM 6167 C C . SER A 1 52 ? -12.437 -0.596 4.348 1.00 0.00 52 SER A C 5
ATOM 6168 O O . SER A 1 52 ? -13.084 0.421 4.096 1.00 0.00 52 SER A O 5
ATOM 6176 N N . LEU A 1 53 ? -11.761 -1.270 3.425 1.00 0.00 53 LEU A N 5
ATOM 6177 C CA . LEU A 1 53 ? -11.738 -0.844 2.030 1.00 0.00 53 LEU A CA 5
ATOM 6178 C C . LEU A 1 53 ? -13.134 -0.447 1.559 1.00 0.00 53 LEU A C 5
ATOM 6179 O O . LEU A 1 53 ? -13.303 0.551 0.860 1.00 0.00 53 LEU A O 5
ATOM 6195 N N . GLU A 1 54 ? -14.131 -1.235 1.950 1.00 0.00 54 GLU A N 5
ATOM 6196 C CA . GLU A 1 54 ? -15.512 -0.965 1.569 1.00 0.00 54 GLU A CA 5
ATOM 6197 C C . GLU A 1 54 ? -15.851 0.510 1.764 1.00 0.00 54 GLU A C 5
ATOM 6198 O O . GLU A 1 54 ? -16.575 1.103 0.964 1.00 0.00 54 GLU A O 5
ATOM 6210 N N . ALA A 1 55 ? -15.324 1.096 2.834 1.00 0.00 55 ALA A N 5
ATOM 6211 C CA . ALA A 1 55 ? -15.569 2.501 3.134 1.00 0.00 55 ALA A CA 5
ATOM 6212 C C . ALA A 1 55 ? -15.144 3.393 1.972 1.00 0.00 55 ALA A C 5
ATOM 6213 O O . ALA A 1 55 ? -15.775 4.414 1.697 1.00 0.00 55 ALA A O 5
ATOM 6220 N N . LEU A 1 56 ? -14.070 3.002 1.295 1.00 0.00 56 LEU A N 5
ATOM 6221 C CA . LEU A 1 56 ? -13.560 3.767 0.162 1.00 0.00 56 LEU A CA 5
ATOM 6222 C C . LEU A 1 56 ? -14.243 3.343 -1.134 1.00 0.00 56 LEU A C 5
ATOM 6223 O O . LEU A 1 56 ? -13.656 3.424 -2.212 1.00 0.00 56 LEU A O 5
ATOM 6239 N N . ALA A 1 57 ? -15.488 2.892 -1.020 1.00 0.00 57 ALA A N 5
ATOM 6240 C CA . ALA A 1 57 ? -16.253 2.459 -2.182 1.00 0.00 57 ALA A CA 5
ATOM 6241 C C . ALA A 1 57 ? -15.599 1.256 -2.853 1.00 0.00 57 ALA A C 5
ATOM 6242 O O . ALA A 1 57 ? -15.674 1.095 -4.071 1.00 0.00 57 ALA A O 5
ATOM 6249 N N . VAL A 1 58 ? -14.957 0.413 -2.050 1.00 0.00 58 VAL A N 5
ATOM 6250 C CA . VAL A 1 58 ? -14.289 -0.776 -2.566 1.00 0.00 58 VAL A CA 5
ATOM 6251 C C . VAL A 1 58 ? -14.850 -2.041 -1.927 1.00 0.00 58 VAL A C 5
ATOM 6252 O O . VAL A 1 58 ? -14.294 -2.558 -0.957 1.00 0.00 58 VAL A O 5
ATOM 6265 N N . ARG A 1 59 ? -15.954 -2.537 -2.477 1.00 0.00 59 ARG A N 5
ATOM 6266 C CA . ARG A 1 59 ? -16.590 -3.742 -1.960 1.00 0.00 59 ARG A CA 5
ATOM 6267 C C . ARG A 1 59 ? -16.244 -4.952 -2.823 1.00 0.00 59 ARG A C 5
ATOM 6268 O O . ARG A 1 59 ? -15.950 -6.031 -2.307 1.00 0.00 59 ARG A O 5
ATOM 6289 N N . SER A 1 60 ? -16.280 -4.765 -4.138 1.00 0.00 60 SER A N 5
ATOM 6290 C CA . SER A 1 60 ? -15.974 -5.843 -5.072 1.00 0.00 60 SER A CA 5
ATOM 6291 C C . SER A 1 60 ? -14.742 -6.620 -4.620 1.00 0.00 60 SER A C 5
ATOM 6292 O O . SER A 1 60 ? -13.671 -6.046 -4.419 1.00 0.00 60 SER A O 5
ATOM 6300 N N . LEU A 1 61 ? -14.901 -7.929 -4.462 1.00 0.00 61 LEU A N 5
ATOM 6301 C CA . LEU A 1 61 ? -13.802 -8.788 -4.034 1.00 0.00 61 LEU A CA 5
ATOM 6302 C C . LEU A 1 61 ? -12.668 -8.770 -5.054 1.00 0.00 61 LEU A C 5
ATOM 6303 O O . LEU A 1 61 ? -11.506 -8.576 -4.702 1.00 0.00 61 LEU A O 5
ATOM 6319 N N . GLY A 1 62 ? -13.015 -8.973 -6.321 1.00 0.00 62 GLY A N 5
ATOM 6320 C CA . GLY A 1 62 ? -12.016 -8.974 -7.373 1.00 0.00 62 GLY A CA 5
ATOM 6321 C C . GLY A 1 62 ? -11.054 -7.808 -7.261 1.00 0.00 62 GLY A C 5
ATOM 6322 O O . GLY A 1 62 ? -9.854 -7.958 -7.495 1.00 0.00 62 GLY A O 5
ATOM 6326 N N . HIS A 1 63 ? -11.581 -6.641 -6.904 1.00 0.00 63 HIS A N 5
ATOM 6327 C CA . HIS A 1 63 ? -10.760 -5.443 -6.762 1.00 0.00 63 HIS A CA 5
ATOM 6328 C C . HIS A 1 63 ? -9.978 -5.473 -5.452 1.00 0.00 63 HIS A C 5
ATOM 6329 O O . HIS A 1 63 ? -8.790 -5.153 -5.422 1.00 0.00 63 HIS A O 5
ATOM 6344 N N . GLN A 1 64 ? -10.653 -5.858 -4.374 1.00 0.00 64 GLN A N 5
ATOM 6345 C CA . GLN A 1 64 ? -10.020 -5.927 -3.062 1.00 0.00 64 GLN A CA 5
ATOM 6346 C C . GLN A 1 64 ? -8.804 -6.847 -3.092 1.00 0.00 64 GLN A C 5
ATOM 6347 O O . GLN A 1 64 ? -7.781 -6.559 -2.471 1.00 0.00 64 GLN A O 5
ATOM 6361 N N . GLU A 1 65 ? -8.923 -7.954 -3.818 1.00 0.00 65 GLU A N 5
ATOM 6362 C CA . GLU A 1 65 ? -7.833 -8.916 -3.927 1.00 0.00 65 GLU A CA 5
ATOM 6363 C C . GLU A 1 65 ? -6.649 -8.314 -4.679 1.00 0.00 65 GLU A C 5
ATOM 6364 O O . GLU A 1 65 ? -5.495 -8.490 -4.286 1.00 0.00 65 GLU A O 5
ATOM 6376 N N . LEU A 1 66 ? -6.944 -7.604 -5.763 1.00 0.00 66 LEU A N 5
ATOM 6377 C CA . LEU A 1 66 ? -5.905 -6.976 -6.572 1.00 0.00 66 LEU A CA 5
ATOM 6378 C C . LEU A 1 66 ? -4.971 -6.139 -5.704 1.00 0.00 66 LEU A C 5
ATOM 6379 O O . LEU A 1 66 ? -3.753 -6.167 -5.880 1.00 0.00 66 LEU A O 5
ATOM 6395 N N . ILE A 1 67 ? -5.550 -5.396 -4.767 1.00 0.00 67 ILE A N 5
ATOM 6396 C CA . ILE A 1 67 ? -4.769 -4.554 -3.869 1.00 0.00 67 ILE A CA 5
ATOM 6397 C C . ILE A 1 67 ? -4.269 -5.347 -2.667 1.00 0.00 67 ILE A C 5
ATOM 6398 O O . ILE A 1 67 ? -3.070 -5.594 -2.527 1.00 0.00 67 ILE A O 5
ATOM 6414 N N . LEU A 1 68 ? -5.195 -5.745 -1.802 1.00 0.00 68 LEU A N 5
ATOM 6415 C CA . LEU A 1 68 ? -4.849 -6.513 -0.611 1.00 0.00 68 LEU A CA 5
ATOM 6416 C C . LEU A 1 68 ? -3.717 -7.493 -0.904 1.00 0.00 68 LEU A C 5
ATOM 6417 O O . LEU A 1 68 ? -2.779 -7.625 -0.119 1.00 0.00 68 LEU A O 5
ATOM 6433 N N . GLY A 1 69 ? -3.812 -8.176 -2.040 1.00 0.00 69 GLY A N 5
ATOM 6434 C CA . GLY A 1 69 ? -2.788 -9.133 -2.418 1.00 0.00 69 GLY A CA 5
ATOM 6435 C C . GLY A 1 69 ? -1.419 -8.496 -2.549 1.00 0.00 69 GLY A C 5
ATOM 6436 O O . GLY A 1 69 ? -0.442 -8.984 -1.982 1.00 0.00 69 GLY A O 5
ATOM 6440 N N . GLY A 1 70 ? -1.346 -7.401 -3.300 1.00 0.00 70 GLY A N 5
ATOM 6441 C CA . GLY A 1 70 ? -0.081 -6.715 -3.491 1.00 0.00 70 GLY A CA 5
ATOM 6442 C C . GLY A 1 70 ? 0.486 -6.172 -2.194 1.00 0.00 70 GLY A C 5
ATOM 6443 O O . GLY A 1 70 ? 1.694 -6.228 -1.965 1.00 0.00 70 GLY A O 5
ATOM 6447 N N . VAL A 1 71 ? -0.388 -5.644 -1.343 1.00 0.00 71 VAL A N 5
ATOM 6448 C CA . VAL A 1 71 ? 0.032 -5.088 -0.063 1.00 0.00 71 VAL A CA 5
ATOM 6449 C C . VAL A 1 71 ? 0.738 -6.138 0.787 1.00 0.00 71 VAL A C 5
ATOM 6450 O O . VAL A 1 71 ? 1.840 -5.910 1.285 1.00 0.00 71 VAL A O 5
ATOM 6463 N N . GLU A 1 72 ? 0.095 -7.290 0.949 1.00 0.00 72 GLU A N 5
ATOM 6464 C CA . GLU A 1 72 ? 0.662 -8.376 1.740 1.00 0.00 72 GLU A CA 5
ATOM 6465 C C . GLU A 1 72 ? 2.132 -8.593 1.392 1.00 0.00 72 GLU A C 5
ATOM 6466 O O . GLU A 1 72 ? 2.942 -8.927 2.257 1.00 0.00 72 GLU A O 5
ATOM 6478 N N . GLN A 1 73 ? 2.468 -8.399 0.121 1.00 0.00 73 GLN A N 5
ATOM 6479 C CA . GLN A 1 73 ? 3.840 -8.575 -0.342 1.00 0.00 73 GLN A CA 5
ATOM 6480 C C . GLN A 1 73 ? 4.740 -7.465 0.192 1.00 0.00 73 GLN A C 5
ATOM 6481 O O . GLN A 1 73 ? 5.921 -7.686 0.464 1.00 0.00 73 GLN A O 5
ATOM 6495 N N . LEU A 1 74 ? 4.175 -6.271 0.338 1.00 0.00 74 LEU A N 5
ATOM 6496 C CA . LEU A 1 74 ? 4.927 -5.126 0.839 1.00 0.00 74 LEU A CA 5
ATOM 6497 C C . LEU A 1 74 ? 5.335 -5.336 2.294 1.00 0.00 74 LEU A C 5
ATOM 6498 O O . LEU A 1 74 ? 6.513 -5.249 2.636 1.00 0.00 74 LEU A O 5
ATOM 6514 N N . GLN A 1 75 ? 4.352 -5.614 3.144 1.00 0.00 75 GLN A N 5
ATOM 6515 C CA . GLN A 1 75 ? 4.609 -5.838 4.562 1.00 0.00 75 GLN A CA 5
ATOM 6516 C C . GLN A 1 75 ? 5.929 -6.574 4.766 1.00 0.00 75 GLN A C 5
ATOM 6517 O O . GLN A 1 75 ? 6.597 -6.400 5.784 1.00 0.00 75 GLN A O 5
ATOM 6531 N N . ALA A 1 76 ? 6.299 -7.397 3.790 1.00 0.00 76 ALA A N 5
ATOM 6532 C CA . ALA A 1 76 ? 7.540 -8.159 3.862 1.00 0.00 76 ALA A CA 5
ATOM 6533 C C . ALA A 1 76 ? 8.751 -7.256 3.653 1.00 0.00 76 ALA A C 5
ATOM 6534 O O . ALA A 1 76 ? 9.516 -7.001 4.584 1.00 0.00 76 ALA A O 5
ATOM 6541 N N . LEU A 1 77 ? 8.919 -6.775 2.426 1.00 0.00 77 LEU A N 5
ATOM 6542 C CA . LEU A 1 77 ? 10.039 -5.900 2.095 1.00 0.00 77 LEU A CA 5
ATOM 6543 C C . LEU A 1 77 ? 10.096 -4.706 3.042 1.00 0.00 77 LEU A C 5
ATOM 6544 O O . LEU A 1 77 ? 11.144 -4.404 3.613 1.00 0.00 77 LEU A O 5
ATOM 6560 N N . SER A 1 78 ? 8.962 -4.033 3.207 1.00 0.00 78 SER A N 5
ATOM 6561 C CA . SER A 1 78 ? 8.884 -2.871 4.085 1.00 0.00 78 SER A CA 5
ATOM 6562 C C . SER A 1 78 ? 9.673 -3.106 5.369 1.00 0.00 78 SER A C 5
ATOM 6563 O O . SER A 1 78 ? 10.518 -2.295 5.748 1.00 0.00 78 SER A O 5
ATOM 6571 N N . SER A 1 79 ? 9.392 -4.222 6.034 1.00 0.00 79 SER A N 5
ATOM 6572 C CA . SER A 1 79 ? 10.072 -4.563 7.277 1.00 0.00 79 SER A CA 5
ATOM 6573 C C . SER A 1 79 ? 9.777 -6.005 7.680 1.00 0.00 79 SER A C 5
ATOM 6574 O O . SER A 1 79 ? 8.642 -6.349 8.010 1.00 0.00 79 SER A O 5
ATOM 6582 N N . ARG A 1 80 ? 10.808 -6.844 7.650 1.00 0.00 80 ARG A N 5
ATOM 6583 C CA . ARG A 1 80 ? 10.660 -8.249 8.010 1.00 0.00 80 ARG A CA 5
ATOM 6584 C C . ARG A 1 80 ? 10.449 -8.405 9.513 1.00 0.00 80 ARG A C 5
ATOM 6585 O O . ARG A 1 80 ? 11.389 -8.282 10.299 1.00 0.00 80 ARG A O 5
ATOM 6606 N N . LEU A 1 81 ? 9.210 -8.677 9.906 1.00 0.00 81 LEU A N 5
ATOM 6607 C CA . LEU A 1 81 ? 8.874 -8.850 11.315 1.00 0.00 81 LEU A CA 5
ATOM 6608 C C . LEU A 1 81 ? 8.446 -10.286 11.601 1.00 0.00 81 LEU A C 5
ATOM 6609 O O . LEU A 1 81 ? 7.255 -10.598 11.608 1.00 0.00 81 LEU A O 5
ATOM 6625 N N . GLN A 1 82 ? 9.424 -11.154 11.837 1.00 0.00 82 GLN A N 5
ATOM 6626 C CA . GLN A 1 82 ? 9.147 -12.556 12.125 1.00 0.00 82 GLN A CA 5
ATOM 6627 C C . GLN A 1 82 ? 8.509 -12.714 13.501 1.00 0.00 82 GLN A C 5
ATOM 6628 O O . GLN A 1 82 ? 9.185 -13.035 14.478 1.00 0.00 82 GLN A O 5
ATOM 6642 N N . THR A 1 83 ? 7.201 -12.486 13.571 1.00 0.00 83 THR A N 5
ATOM 6643 C CA . THR A 1 83 ? 6.471 -12.601 14.828 1.00 0.00 83 THR A CA 5
ATOM 6644 C C . THR A 1 83 ? 6.063 -14.045 15.096 1.00 0.00 83 THR A C 5
ATOM 6645 O O . THR A 1 83 ? 5.605 -14.747 14.195 1.00 0.00 83 THR A O 5
ATOM 6656 N N . GLU A 1 84 ? 6.232 -14.482 16.340 1.00 0.00 84 GLU A N 5
ATOM 6657 C CA . GLU A 1 84 ? 5.880 -15.843 16.726 1.00 0.00 84 GLU A CA 5
ATOM 6658 C C . GLU A 1 84 ? 4.368 -16.044 16.694 1.00 0.00 84 GLU A C 5
ATOM 6659 O O . GLU A 1 84 ? 3.690 -15.892 17.709 1.00 0.00 84 GLU A O 5
ATOM 6671 N N . ASN A 1 85 ? 3.847 -16.387 15.520 1.00 0.00 85 ASN A N 5
ATOM 6672 C CA . ASN A 1 85 ? 2.415 -16.608 15.355 1.00 0.00 85 ASN A CA 5
ATOM 6673 C C . ASN A 1 85 ? 2.147 -17.665 14.288 1.00 0.00 85 ASN A C 5
ATOM 6674 O O . ASN A 1 85 ? 2.914 -17.808 13.336 1.00 0.00 85 ASN A O 5
ATOM 6685 N N . SER A 1 86 ? 1.054 -18.402 14.454 1.00 0.00 86 SER A N 5
ATOM 6686 C CA . SER A 1 86 ? 0.686 -19.448 13.507 1.00 0.00 86 SER A CA 5
ATOM 6687 C C . SER A 1 86 ? -0.135 -18.875 12.356 1.00 0.00 86 SER A C 5
ATOM 6688 O O . SER A 1 86 ? -1.162 -18.232 12.571 1.00 0.00 86 SER A O 5
ATOM 6696 N N . GLY A 1 87 ? 0.326 -19.113 11.132 1.00 0.00 87 GLY A N 5
ATOM 6697 C CA . GLY A 1 87 ? -0.377 -18.614 9.965 1.00 0.00 87 GLY A CA 5
ATOM 6698 C C . GLY A 1 87 ? -1.719 -19.290 9.763 1.00 0.00 87 GLY A C 5
ATOM 6699 O O . GLY A 1 87 ? -2.305 -19.844 10.693 1.00 0.00 87 GLY A O 5
ATOM 6703 N N . PRO A 1 88 ? -2.226 -19.248 8.522 1.00 0.00 88 PRO A N 5
ATOM 6704 C CA . PRO A 1 88 ? -3.513 -19.856 8.172 1.00 0.00 88 PRO A CA 5
ATOM 6705 C C . PRO A 1 88 ? -3.464 -21.379 8.206 1.00 0.00 88 PRO A C 5
ATOM 6706 O O . PRO A 1 88 ? -4.446 -22.049 7.888 1.00 0.00 88 PRO A O 5
ATOM 6717 N N . SER A 1 89 ? -2.313 -21.921 8.594 1.00 0.00 89 SER A N 5
ATOM 6718 C CA . SER A 1 89 ? -2.135 -23.366 8.666 1.00 0.00 89 SER A CA 5
ATOM 6719 C C . SER A 1 89 ? -3.429 -24.053 9.094 1.00 0.00 89 SER A C 5
ATOM 6720 O O . SER A 1 89 ? -3.919 -24.955 8.415 1.00 0.00 89 SER A O 5
ATOM 6728 N N . SER A 1 90 ? -3.976 -23.618 10.224 1.00 0.00 90 SER A N 5
ATOM 6729 C CA . SER A 1 90 ? -5.211 -24.192 10.746 1.00 0.00 90 SER A CA 5
ATOM 6730 C C . SER A 1 90 ? -6.207 -23.096 11.113 1.00 0.00 90 SER A C 5
ATOM 6731 O O . SER A 1 90 ? -7.258 -23.366 11.692 1.00 0.00 90 SER A O 5
ATOM 6739 N N . GLY A 1 91 ? -5.867 -21.857 10.771 1.00 0.00 91 GLY A N 5
ATOM 6740 C CA . GLY A 1 91 ? -6.740 -20.738 11.072 1.00 0.00 91 GLY A CA 5
ATOM 6741 C C . GLY A 1 91 ? -5.979 -19.527 11.574 1.00 0.00 91 GLY A C 5
ATOM 6742 O O . GLY A 1 91 ? -4.778 -19.604 11.832 1.00 0.00 91 GLY A O 5
ATOM 6746 N N . GLY A 1 1 ? 13.534 16.474 2.433 1.00 0.00 1 GLY A N 6
ATOM 6747 C CA . GLY A 1 1 ? 14.950 16.711 2.644 1.00 0.00 1 GLY A CA 6
ATOM 6748 C C . GLY A 1 1 ? 15.661 17.145 1.378 1.00 0.00 1 GLY A C 6
ATOM 6749 O O . GLY A 1 1 ? 15.054 17.750 0.494 1.00 0.00 1 GLY A O 6
ATOM 6753 N N . SER A 1 2 ? 16.951 16.838 1.290 1.00 0.00 2 SER A N 6
ATOM 6754 C CA . SER A 1 2 ? 17.747 17.205 0.124 1.00 0.00 2 SER A CA 6
ATOM 6755 C C . SER A 1 2 ? 17.146 16.620 -1.150 1.00 0.00 2 SER A C 6
ATOM 6756 O O . SER A 1 2 ? 16.247 15.780 -1.097 1.00 0.00 2 SER A O 6
ATOM 6764 N N . SER A 1 3 ? 17.648 17.071 -2.295 1.00 0.00 3 SER A N 6
ATOM 6765 C CA . SER A 1 3 ? 17.159 16.597 -3.584 1.00 0.00 3 SER A CA 6
ATOM 6766 C C . SER A 1 3 ? 17.780 15.249 -3.938 1.00 0.00 3 SER A C 6
ATOM 6767 O O . SER A 1 3 ? 18.999 15.124 -4.050 1.00 0.00 3 SER A O 6
ATOM 6775 N N . GLY A 1 4 ? 16.931 14.241 -4.112 1.00 0.00 4 GLY A N 6
ATOM 6776 C CA . GLY A 1 4 ? 17.413 12.914 -4.451 1.00 0.00 4 GLY A CA 6
ATOM 6777 C C . GLY A 1 4 ? 17.784 12.102 -3.226 1.00 0.00 4 GLY A C 6
ATOM 6778 O O . GLY A 1 4 ? 18.413 12.614 -2.301 1.00 0.00 4 GLY A O 6
ATOM 6782 N N . SER A 1 5 ? 17.392 10.832 -3.220 1.00 0.00 5 SER A N 6
ATOM 6783 C CA . SER A 1 5 ? 17.683 9.948 -2.097 1.00 0.00 5 SER A CA 6
ATOM 6784 C C . SER A 1 5 ? 17.583 8.485 -2.517 1.00 0.00 5 SER A C 6
ATOM 6785 O O . SER A 1 5 ? 16.576 8.058 -3.082 1.00 0.00 5 SER A O 6
ATOM 6793 N N . SER A 1 6 ? 18.634 7.722 -2.236 1.00 0.00 6 SER A N 6
ATOM 6794 C CA . SER A 1 6 ? 18.667 6.307 -2.587 1.00 0.00 6 SER A CA 6
ATOM 6795 C C . SER A 1 6 ? 18.150 5.449 -1.437 1.00 0.00 6 SER A C 6
ATOM 6796 O O . SER A 1 6 ? 18.006 5.922 -0.310 1.00 0.00 6 SER A O 6
ATOM 6804 N N . GLY A 1 7 ? 17.870 4.183 -1.730 1.00 0.00 7 GLY A N 6
ATOM 6805 C CA . GLY A 1 7 ? 17.371 3.278 -0.712 1.00 0.00 7 GLY A CA 6
ATOM 6806 C C . GLY A 1 7 ? 15.918 2.906 -0.927 1.00 0.00 7 GLY A C 6
ATOM 6807 O O . GLY A 1 7 ? 15.232 3.509 -1.753 1.00 0.00 7 GLY A O 6
ATOM 6811 N N . MET A 1 8 ? 15.446 1.910 -0.185 1.00 0.00 8 MET A N 6
ATOM 6812 C CA . MET A 1 8 ? 14.064 1.459 -0.300 1.00 0.00 8 MET A CA 6
ATOM 6813 C C . MET A 1 8 ? 13.339 1.584 1.036 1.00 0.00 8 MET A C 6
ATOM 6814 O O . MET A 1 8 ? 13.236 0.616 1.789 1.00 0.00 8 MET A O 6
ATOM 6828 N N . GLU A 1 9 ? 12.838 2.782 1.323 1.00 0.00 9 GLU A N 6
ATOM 6829 C CA . GLU A 1 9 ? 12.124 3.031 2.569 1.00 0.00 9 GLU A CA 6
ATOM 6830 C C . GLU A 1 9 ? 10.885 2.146 2.673 1.00 0.00 9 GLU A C 6
ATOM 6831 O O . GLU A 1 9 ? 10.313 1.716 1.671 1.00 0.00 9 GLU A O 6
ATOM 6843 N N . PRO A 1 10 ? 10.459 1.867 3.914 1.00 0.00 10 PRO A N 6
ATOM 6844 C CA . PRO A 1 10 ? 9.285 1.031 4.179 1.00 0.00 10 PRO A CA 6
ATOM 6845 C C . PRO A 1 10 ? 7.983 1.719 3.782 1.00 0.00 10 PRO A C 6
ATOM 6846 O O . PRO A 1 10 ? 7.883 2.945 3.809 1.00 0.00 10 PRO A O 6
ATOM 6857 N N . VAL A 1 11 ? 6.986 0.920 3.414 1.00 0.00 11 VAL A N 6
ATOM 6858 C CA . VAL A 1 11 ? 5.689 1.452 3.013 1.00 0.00 11 VAL A CA 6
ATOM 6859 C C . VAL A 1 11 ? 4.944 2.043 4.205 1.00 0.00 11 VAL A C 6
ATOM 6860 O O . VAL A 1 11 ? 4.119 2.942 4.050 1.00 0.00 11 VAL A O 6
ATOM 6873 N N . GLU A 1 12 ? 5.244 1.532 5.395 1.00 0.00 12 GLU A N 6
ATOM 6874 C CA . GLU A 1 12 ? 4.602 2.009 6.615 1.00 0.00 12 GLU A CA 6
ATOM 6875 C C . GLU A 1 12 ? 4.969 3.465 6.888 1.00 0.00 12 GLU A C 6
ATOM 6876 O O . GLU A 1 12 ? 4.278 4.163 7.631 1.00 0.00 12 GLU A O 6
ATOM 6888 N N . THR A 1 13 ? 6.062 3.918 6.281 1.00 0.00 13 THR A N 6
ATOM 6889 C CA . THR A 1 13 ? 6.523 5.289 6.460 1.00 0.00 13 THR A CA 6
ATOM 6890 C C . THR A 1 13 ? 6.136 6.158 5.268 1.00 0.00 13 THR A C 6
ATOM 6891 O O . THR A 1 13 ? 6.129 7.386 5.360 1.00 0.00 13 THR A O 6
ATOM 6902 N N . TRP A 1 14 ? 5.815 5.514 4.152 1.00 0.00 14 TRP A N 6
ATOM 6903 C CA . TRP A 1 14 ? 5.427 6.230 2.942 1.00 0.00 14 TRP A CA 6
ATOM 6904 C C . TRP A 1 14 ? 4.336 7.253 3.241 1.00 0.00 14 TRP A C 6
ATOM 6905 O O . TRP A 1 14 ? 3.593 7.117 4.214 1.00 0.00 14 TRP A O 6
ATOM 6926 N N . THR A 1 15 ? 4.243 8.277 2.398 1.00 0.00 15 THR A N 6
ATOM 6927 C CA . THR A 1 15 ? 3.243 9.322 2.573 1.00 0.00 15 THR A CA 6
ATOM 6928 C C . THR A 1 15 ? 1.949 8.973 1.848 1.00 0.00 15 THR A C 6
ATOM 6929 O O . THR A 1 15 ? 1.929 8.167 0.917 1.00 0.00 15 THR A O 6
ATOM 6940 N N . PRO A 1 16 ? 0.841 9.592 2.281 1.00 0.00 16 PRO A N 6
ATOM 6941 C CA . PRO A 1 16 ? -0.478 9.363 1.685 1.00 0.00 16 PRO A CA 6
ATOM 6942 C C . PRO A 1 16 ? -0.588 9.940 0.279 1.00 0.00 16 PRO A C 6
ATOM 6943 O O . PRO A 1 16 ? -1.647 9.886 -0.345 1.00 0.00 16 PRO A O 6
ATOM 6954 N N . GLY A 1 17 ? 0.515 10.494 -0.216 1.00 0.00 17 GLY A N 6
ATOM 6955 C CA . GLY A 1 17 ? 0.522 11.074 -1.547 1.00 0.00 17 GLY A CA 6
ATOM 6956 C C . GLY A 1 17 ? 1.231 10.196 -2.558 1.00 0.00 17 GLY A C 6
ATOM 6957 O O . GLY A 1 17 ? 1.102 10.397 -3.766 1.00 0.00 17 GLY A O 6
ATOM 6961 N N . LYS A 1 18 ? 1.985 9.218 -2.066 1.00 0.00 18 LYS A N 6
ATOM 6962 C CA . LYS A 1 18 ? 2.719 8.306 -2.934 1.00 0.00 18 LYS A CA 6
ATOM 6963 C C . LYS A 1 18 ? 1.908 7.043 -3.206 1.00 0.00 18 LYS A C 6
ATOM 6964 O O . LYS A 1 18 ? 1.923 6.510 -4.316 1.00 0.00 18 LYS A O 6
ATOM 6983 N N . VAL A 1 19 ? 1.201 6.568 -2.185 1.00 0.00 19 VAL A N 6
ATOM 6984 C CA . VAL A 1 19 ? 0.381 5.369 -2.315 1.00 0.00 19 VAL A CA 6
ATOM 6985 C C . VAL A 1 19 ? -0.444 5.404 -3.596 1.00 0.00 19 VAL A C 6
ATOM 6986 O O . VAL A 1 19 ? -0.685 4.370 -4.219 1.00 0.00 19 VAL A O 6
ATOM 6999 N N . ALA A 1 20 ? -0.876 6.600 -3.983 1.00 0.00 20 ALA A N 6
ATOM 7000 C CA . ALA A 1 20 ? -1.673 6.769 -5.192 1.00 0.00 20 ALA A CA 6
ATOM 7001 C C . ALA A 1 20 ? -0.921 6.269 -6.420 1.00 0.00 20 ALA A C 6
ATOM 7002 O O . ALA A 1 20 ? -1.516 5.709 -7.341 1.00 0.00 20 ALA A O 6
ATOM 7009 N N . THR A 1 21 ? 0.393 6.475 -6.429 1.00 0.00 21 THR A N 6
ATOM 7010 C CA . THR A 1 21 ? 1.226 6.047 -7.545 1.00 0.00 21 THR A CA 6
ATOM 7011 C C . THR A 1 21 ? 1.437 4.538 -7.527 1.00 0.00 21 THR A C 6
ATOM 7012 O O . THR A 1 21 ? 1.558 3.906 -8.576 1.00 0.00 21 THR A O 6
ATOM 7023 N N . TRP A 1 22 ? 1.479 3.966 -6.329 1.00 0.00 22 TRP A N 6
ATOM 7024 C CA . TRP A 1 22 ? 1.674 2.528 -6.175 1.00 0.00 22 TRP A CA 6
ATOM 7025 C C . TRP A 1 22 ? 0.368 1.774 -6.400 1.00 0.00 22 TRP A C 6
ATOM 7026 O O . TRP A 1 22 ? 0.371 0.566 -6.642 1.00 0.00 22 TRP A O 6
ATOM 7047 N N . LEU A 1 23 ? -0.746 2.493 -6.321 1.00 0.00 23 LEU A N 6
ATOM 7048 C CA . LEU A 1 23 ? -2.061 1.891 -6.517 1.00 0.00 23 LEU A CA 6
ATOM 7049 C C . LEU A 1 23 ? -2.484 1.973 -7.980 1.00 0.00 23 LEU A C 6
ATOM 7050 O O . LEU A 1 23 ? -3.112 1.054 -8.506 1.00 0.00 23 LEU A O 6
ATOM 7066 N N . ARG A 1 24 ? -2.135 3.077 -8.631 1.00 0.00 24 ARG A N 6
ATOM 7067 C CA . ARG A 1 24 ? -2.478 3.278 -10.033 1.00 0.00 24 ARG A CA 6
ATOM 7068 C C . ARG A 1 24 ? -1.678 2.337 -10.929 1.00 0.00 24 ARG A C 6
ATOM 7069 O O . ARG A 1 24 ? -2.077 2.047 -12.056 1.00 0.00 24 ARG A O 6
ATOM 7090 N N . GLY A 1 25 ? -0.546 1.863 -10.419 1.00 0.00 25 GLY A N 6
ATOM 7091 C CA . GLY A 1 25 ? 0.293 0.960 -11.186 1.00 0.00 25 GLY A CA 6
ATOM 7092 C C . GLY A 1 25 ? -0.090 -0.494 -10.991 1.00 0.00 25 GLY A C 6
ATOM 7093 O O . GLY A 1 25 ? 0.118 -1.323 -11.878 1.00 0.00 25 GLY A O 6
ATOM 7097 N N . LEU A 1 26 ? -0.650 -0.805 -9.827 1.00 0.00 26 LEU A N 6
ATOM 7098 C CA . LEU A 1 26 ? -1.063 -2.170 -9.518 1.00 0.00 26 LEU A CA 6
ATOM 7099 C C . LEU A 1 26 ? -1.852 -2.776 -10.674 1.00 0.00 26 LEU A C 6
ATOM 7100 O O . LEU A 1 26 ? -1.560 -3.884 -11.124 1.00 0.00 26 LEU A O 6
ATOM 7116 N N . ASP A 1 27 ? -2.851 -2.041 -11.151 1.00 0.00 27 ASP A N 6
ATOM 7117 C CA . ASP A 1 27 ? -3.680 -2.505 -12.257 1.00 0.00 27 ASP A CA 6
ATOM 7118 C C . ASP A 1 27 ? -4.581 -1.384 -12.767 1.00 0.00 27 ASP A C 6
ATOM 7119 O O . ASP A 1 27 ? -4.768 -0.370 -12.095 1.00 0.00 27 ASP A O 6
ATOM 7128 N N . ASP A 1 28 ? -5.135 -1.574 -13.959 1.00 0.00 28 ASP A N 6
ATOM 7129 C CA . ASP A 1 28 ? -6.016 -0.579 -14.560 1.00 0.00 28 ASP A CA 6
ATOM 7130 C C . ASP A 1 28 ? -7.424 -0.679 -13.979 1.00 0.00 28 ASP A C 6
ATOM 7131 O O . ASP A 1 28 ? -8.167 0.302 -13.956 1.00 0.00 28 ASP A O 6
ATOM 7140 N N . SER A 1 29 ? -7.783 -1.870 -13.513 1.00 0.00 29 SER A N 6
ATOM 7141 C CA . SER A 1 29 ? -9.103 -2.099 -12.937 1.00 0.00 29 SER A CA 6
ATOM 7142 C C . SER A 1 29 ? -9.299 -1.261 -11.678 1.00 0.00 29 SER A C 6
ATOM 7143 O O . SER A 1 29 ? -10.425 -1.059 -11.222 1.00 0.00 29 SER A O 6
ATOM 7151 N N . LEU A 1 30 ? -8.196 -0.774 -11.121 1.00 0.00 30 LEU A N 6
ATOM 7152 C CA . LEU A 1 30 ? -8.244 0.043 -9.914 1.00 0.00 30 LEU A CA 6
ATOM 7153 C C . LEU A 1 30 ? -7.952 1.506 -10.235 1.00 0.00 30 LEU A C 6
ATOM 7154 O O . LEU A 1 30 ? -8.314 2.402 -9.473 1.00 0.00 30 LEU A O 6
ATOM 7170 N N . GLN A 1 31 ? -7.295 1.738 -11.367 1.00 0.00 31 GLN A N 6
ATOM 7171 C CA . GLN A 1 31 ? -6.956 3.092 -11.788 1.00 0.00 31 GLN A CA 6
ATOM 7172 C C . GLN A 1 31 ? -8.184 3.996 -11.758 1.00 0.00 31 GLN A C 6
ATOM 7173 O O . GLN A 1 31 ? -8.065 5.218 -11.673 1.00 0.00 31 GLN A O 6
ATOM 7187 N N . ASP A 1 32 ? -9.362 3.387 -11.828 1.00 0.00 32 ASP A N 6
ATOM 7188 C CA . ASP A 1 32 ? -10.613 4.136 -11.808 1.00 0.00 32 ASP A CA 6
ATOM 7189 C C . ASP A 1 32 ? -10.830 4.794 -10.448 1.00 0.00 32 ASP A C 6
ATOM 7190 O O . ASP A 1 32 ? -11.104 5.991 -10.363 1.00 0.00 32 ASP A O 6
ATOM 7199 N N . TYR A 1 33 ? -10.707 4.003 -9.388 1.00 0.00 33 TYR A N 6
ATOM 7200 C CA . TYR A 1 33 ? -10.894 4.507 -8.033 1.00 0.00 33 TYR A CA 6
ATOM 7201 C C . TYR A 1 33 ? -10.020 5.732 -7.782 1.00 0.00 33 TYR A C 6
ATOM 7202 O O . TYR A 1 33 ? -8.825 5.745 -8.075 1.00 0.00 33 TYR A O 6
ATOM 7220 N N . PRO A 1 34 ? -10.631 6.789 -7.226 1.00 0.00 34 PRO A N 6
ATOM 7221 C CA . PRO A 1 34 ? -9.929 8.039 -6.922 1.00 0.00 34 PRO A CA 6
ATOM 7222 C C . PRO A 1 34 ? -8.939 7.883 -5.773 1.00 0.00 34 PRO A C 6
ATOM 7223 O O . PRO A 1 34 ? -9.268 8.145 -4.616 1.00 0.00 34 PRO A O 6
ATOM 7234 N N . PHE A 1 35 ? -7.723 7.456 -6.100 1.00 0.00 35 PHE A N 6
ATOM 7235 C CA . PHE A 1 35 ? -6.685 7.264 -5.094 1.00 0.00 35 PHE A CA 6
ATOM 7236 C C . PHE A 1 35 ? -6.235 8.603 -4.515 1.00 0.00 35 PHE A C 6
ATOM 7237 O O . PHE A 1 35 ? -5.883 8.695 -3.340 1.00 0.00 35 PHE A O 6
ATOM 7254 N N . GLU A 1 36 ? -6.249 9.637 -5.351 1.00 0.00 36 GLU A N 6
ATOM 7255 C CA . GLU A 1 36 ? -5.841 10.970 -4.922 1.00 0.00 36 GLU A CA 6
ATOM 7256 C C . GLU A 1 36 ? -6.795 11.516 -3.864 1.00 0.00 36 GLU A C 6
ATOM 7257 O O . GLU A 1 36 ? -6.457 12.444 -3.128 1.00 0.00 36 GLU A O 6
ATOM 7269 N N . ASP A 1 37 ? -7.987 10.936 -3.794 1.00 0.00 37 ASP A N 6
ATOM 7270 C CA . ASP A 1 37 ? -8.991 11.363 -2.826 1.00 0.00 37 ASP A CA 6
ATOM 7271 C C . ASP A 1 37 ? -8.882 10.555 -1.537 1.00 0.00 37 ASP A C 6
ATOM 7272 O O . ASP A 1 37 ? -9.181 11.054 -0.453 1.00 0.00 37 ASP A O 6
ATOM 7281 N N . TRP A 1 38 ? -8.453 9.304 -1.664 1.00 0.00 38 TRP A N 6
ATOM 7282 C CA . TRP A 1 38 ? -8.306 8.426 -0.509 1.00 0.00 38 TRP A CA 6
ATOM 7283 C C . TRP A 1 38 ? -7.420 9.068 0.553 1.00 0.00 38 TRP A C 6
ATOM 7284 O O . TRP A 1 38 ? -7.694 8.962 1.748 1.00 0.00 38 TRP A O 6
ATOM 7305 N N . GLN A 1 39 ? -6.358 9.733 0.110 1.00 0.00 39 GLN A N 6
ATOM 7306 C CA . GLN A 1 39 ? -5.432 10.391 1.024 1.00 0.00 39 GLN A CA 6
ATOM 7307 C C . GLN A 1 39 ? -5.075 9.475 2.190 1.00 0.00 39 GLN A C 6
ATOM 7308 O O . GLN A 1 39 ? -5.036 9.906 3.343 1.00 0.00 39 GLN A O 6
ATOM 7322 N N . LEU A 1 40 ? -4.815 8.209 1.882 1.00 0.00 40 LEU A N 6
ATOM 7323 C CA . LEU A 1 40 ? -4.461 7.231 2.905 1.00 0.00 40 LEU A CA 6
ATOM 7324 C C . LEU A 1 40 ? -2.947 7.089 3.021 1.00 0.00 40 LEU A C 6
ATOM 7325 O O . LEU A 1 40 ? -2.251 6.781 2.054 1.00 0.00 40 LEU A O 6
ATOM 7341 N N . PRO A 1 41 ? -2.422 7.316 4.235 1.00 0.00 41 PRO A N 6
ATOM 7342 C CA . PRO A 1 41 ? -0.986 7.217 4.508 1.00 0.00 41 PRO A CA 6
ATOM 7343 C C . PRO A 1 41 ? -0.483 5.778 4.453 1.00 0.00 41 PRO A C 6
ATOM 7344 O O . PRO A 1 41 ? -1.251 4.835 4.638 1.00 0.00 41 PRO A O 6
ATOM 7355 N N . GLY A 1 42 ? 0.812 5.618 4.197 1.00 0.00 42 GLY A N 6
ATOM 7356 C CA . GLY A 1 42 ? 1.394 4.291 4.123 1.00 0.00 42 GLY A CA 6
ATOM 7357 C C . GLY A 1 42 ? 1.152 3.480 5.380 1.00 0.00 42 GLY A C 6
ATOM 7358 O O . GLY A 1 42 ? 0.820 2.296 5.310 1.00 0.00 42 GLY A O 6
ATOM 7362 N N . LYS A 1 43 ? 1.319 4.116 6.534 1.00 0.00 43 LYS A N 6
ATOM 7363 C CA . LYS A 1 43 ? 1.116 3.447 7.814 1.00 0.00 43 LYS A CA 6
ATOM 7364 C C . LYS A 1 43 ? -0.169 2.626 7.801 1.00 0.00 43 LYS A C 6
ATOM 7365 O O . LYS A 1 43 ? -0.203 1.502 8.300 1.00 0.00 43 LYS A O 6
ATOM 7384 N N . ASN A 1 44 ? -1.224 3.194 7.225 1.00 0.00 44 ASN A N 6
ATOM 7385 C CA . ASN A 1 44 ? -2.511 2.513 7.146 1.00 0.00 44 ASN A CA 6
ATOM 7386 C C . ASN A 1 44 ? -2.543 1.546 5.966 1.00 0.00 44 ASN A C 6
ATOM 7387 O O . ASN A 1 44 ? -3.157 0.480 6.039 1.00 0.00 44 ASN A O 6
ATOM 7398 N N . LEU A 1 45 ? -1.879 1.925 4.880 1.00 0.00 45 LEU A N 6
ATOM 7399 C CA . LEU A 1 45 ? -1.831 1.092 3.683 1.00 0.00 45 LEU A CA 6
ATOM 7400 C C . LEU A 1 45 ? -1.518 -0.358 4.041 1.00 0.00 45 LEU A C 6
ATOM 7401 O O . LEU A 1 45 ? -2.143 -1.285 3.525 1.00 0.00 45 LEU A O 6
ATOM 7417 N N . LEU A 1 46 ? -0.548 -0.546 4.929 1.00 0.00 46 LEU A N 6
ATOM 7418 C CA . LEU A 1 46 ? -0.154 -1.883 5.359 1.00 0.00 46 LEU A CA 6
ATOM 7419 C C . LEU A 1 46 ? -1.138 -2.439 6.384 1.00 0.00 46 LEU A C 6
ATOM 7420 O O . LEU A 1 46 ? -1.270 -3.653 6.536 1.00 0.00 46 LEU A O 6
ATOM 7436 N N . GLN A 1 47 ? -1.827 -1.541 7.082 1.00 0.00 47 GLN A N 6
ATOM 7437 C CA . GLN A 1 47 ? -2.800 -1.942 8.091 1.00 0.00 47 GLN A CA 6
ATOM 7438 C C . GLN A 1 47 ? -4.216 -1.906 7.526 1.00 0.00 47 GLN A C 6
ATOM 7439 O O . GLN A 1 47 ? -5.192 -1.828 8.273 1.00 0.00 47 GLN A O 6
ATOM 7453 N N . LEU A 1 48 ? -4.321 -1.964 6.203 1.00 0.00 48 LEU A N 6
ATOM 7454 C CA . LEU A 1 48 ? -5.619 -1.937 5.537 1.00 0.00 48 LEU A CA 6
ATOM 7455 C C . LEU A 1 48 ? -6.353 -3.262 5.722 1.00 0.00 48 LEU A C 6
ATOM 7456 O O . LEU A 1 48 ? -5.836 -4.187 6.350 1.00 0.00 48 LEU A O 6
ATOM 7472 N N . CYS A 1 49 ? -7.558 -3.346 5.170 1.00 0.00 49 CYS A N 6
ATOM 7473 C CA . CYS A 1 49 ? -8.363 -4.558 5.273 1.00 0.00 49 CYS A CA 6
ATOM 7474 C C . CYS A 1 49 ? -9.562 -4.496 4.332 1.00 0.00 49 CYS A C 6
ATOM 7475 O O . CYS A 1 49 ? -9.990 -3.425 3.902 1.00 0.00 49 CYS A O 6
ATOM 7483 N N . PRO A 1 50 ? -10.116 -5.672 4.002 1.00 0.00 50 PRO A N 6
ATOM 7484 C CA . PRO A 1 50 ? -11.272 -5.779 3.107 1.00 0.00 50 PRO A CA 6
ATOM 7485 C C . PRO A 1 50 ? -12.550 -5.244 3.744 1.00 0.00 50 PRO A C 6
ATOM 7486 O O . PRO A 1 50 ? -13.568 -5.083 3.072 1.00 0.00 50 PRO A O 6
ATOM 7497 N N . GLN A 1 51 ? -12.488 -4.971 5.044 1.00 0.00 51 GLN A N 6
ATOM 7498 C CA . GLN A 1 51 ? -13.641 -4.454 5.771 1.00 0.00 51 GLN A CA 6
ATOM 7499 C C . GLN A 1 51 ? -13.672 -2.930 5.731 1.00 0.00 51 GLN A C 6
ATOM 7500 O O . GLN A 1 51 ? -14.741 -2.320 5.755 1.00 0.00 51 GLN A O 6
ATOM 7514 N N . SER A 1 52 ? -12.493 -2.321 5.670 1.00 0.00 52 SER A N 6
ATOM 7515 C CA . SER A 1 52 ? -12.385 -0.867 5.630 1.00 0.00 52 SER A CA 6
ATOM 7516 C C . SER A 1 52 ? -12.487 -0.353 4.197 1.00 0.00 52 SER A C 6
ATOM 7517 O O . SER A 1 52 ? -13.213 0.602 3.918 1.00 0.00 52 SER A O 6
ATOM 7525 N N . LEU A 1 53 ? -11.754 -0.993 3.293 1.00 0.00 53 LEU A N 6
ATOM 7526 C CA . LEU A 1 53 ? -11.761 -0.602 1.887 1.00 0.00 53 LEU A CA 6
ATOM 7527 C C . LEU A 1 53 ? -13.182 -0.334 1.404 1.00 0.00 53 LEU A C 6
ATOM 7528 O O . LEU A 1 53 ? -13.411 0.555 0.584 1.00 0.00 53 LEU A O 6
ATOM 7544 N N . GLU A 1 54 ? -14.133 -1.107 1.919 1.00 0.00 54 GLU A N 6
ATOM 7545 C CA . GLU A 1 54 ? -15.532 -0.951 1.539 1.00 0.00 54 GLU A CA 6
ATOM 7546 C C . GLU A 1 54 ? -15.986 0.495 1.714 1.00 0.00 54 GLU A C 6
ATOM 7547 O O . GLU A 1 54 ? -16.708 1.036 0.877 1.00 0.00 54 GLU A O 6
ATOM 7559 N N . ALA A 1 55 ? -15.556 1.116 2.808 1.00 0.00 55 ALA A N 6
ATOM 7560 C CA . ALA A 1 55 ? -15.915 2.499 3.092 1.00 0.00 55 ALA A CA 6
ATOM 7561 C C . ALA A 1 55 ? -15.540 3.414 1.931 1.00 0.00 55 ALA A C 6
ATOM 7562 O O . ALA A 1 55 ? -16.227 4.399 1.656 1.00 0.00 55 ALA A O 6
ATOM 7569 N N . LEU A 1 56 ? -14.446 3.084 1.254 1.00 0.00 56 LEU A N 6
ATOM 7570 C CA . LEU A 1 56 ? -13.978 3.876 0.122 1.00 0.00 56 LEU A CA 6
ATOM 7571 C C . LEU A 1 56 ? -14.638 3.417 -1.174 1.00 0.00 56 LEU A C 6
ATOM 7572 O O . LEU A 1 56 ? -14.074 3.568 -2.257 1.00 0.00 56 LEU A O 6
ATOM 7588 N N . ALA A 1 57 ? -15.837 2.857 -1.055 1.00 0.00 57 ALA A N 6
ATOM 7589 C CA . ALA A 1 57 ? -16.576 2.379 -2.218 1.00 0.00 57 ALA A CA 6
ATOM 7590 C C . ALA A 1 57 ? -15.871 1.193 -2.867 1.00 0.00 57 ALA A C 6
ATOM 7591 O O . ALA A 1 57 ? -15.996 0.967 -4.071 1.00 0.00 57 ALA A O 6
ATOM 7598 N N . VAL A 1 58 ? -15.128 0.439 -2.063 1.00 0.00 58 VAL A N 6
ATOM 7599 C CA . VAL A 1 58 ? -14.402 -0.724 -2.560 1.00 0.00 58 VAL A CA 6
ATOM 7600 C C . VAL A 1 58 ? -14.904 -2.005 -1.904 1.00 0.00 58 VAL A C 6
ATOM 7601 O O . VAL A 1 58 ? -14.335 -2.475 -0.918 1.00 0.00 58 VAL A O 6
ATOM 7614 N N . ARG A 1 59 ? -15.973 -2.568 -2.459 1.00 0.00 59 ARG A N 6
ATOM 7615 C CA . ARG A 1 59 ? -16.552 -3.796 -1.928 1.00 0.00 59 ARG A CA 6
ATOM 7616 C C . ARG A 1 59 ? -16.176 -4.994 -2.795 1.00 0.00 59 ARG A C 6
ATOM 7617 O O . ARG A 1 59 ? -15.808 -6.051 -2.284 1.00 0.00 59 ARG A O 6
ATOM 7638 N N . SER A 1 60 ? -16.272 -4.820 -4.109 1.00 0.00 60 SER A N 6
ATOM 7639 C CA . SER A 1 60 ? -15.946 -5.888 -5.047 1.00 0.00 60 SER A CA 6
ATOM 7640 C C . SER A 1 60 ? -14.705 -6.650 -4.593 1.00 0.00 60 SER A C 6
ATOM 7641 O O . SER A 1 60 ? -13.626 -6.073 -4.448 1.00 0.00 60 SER A O 6
ATOM 7649 N N . LEU A 1 61 ? -14.865 -7.949 -4.369 1.00 0.00 61 LEU A N 6
ATOM 7650 C CA . LEU A 1 61 ? -13.759 -8.793 -3.931 1.00 0.00 61 LEU A CA 6
ATOM 7651 C C . LEU A 1 61 ? -12.607 -8.743 -4.930 1.00 0.00 61 LEU A C 6
ATOM 7652 O O . LEU A 1 61 ? -11.472 -8.437 -4.570 1.00 0.00 61 LEU A O 6
ATOM 7668 N N . GLY A 1 62 ? -12.910 -9.044 -6.189 1.00 0.00 62 GLY A N 6
ATOM 7669 C CA . GLY A 1 62 ? -11.890 -9.026 -7.222 1.00 0.00 62 GLY A CA 6
ATOM 7670 C C . GLY A 1 62 ? -10.981 -7.817 -7.118 1.00 0.00 62 GLY A C 6
ATOM 7671 O O . GLY A 1 62 ? -9.761 -7.937 -7.236 1.00 0.00 62 GLY A O 6
ATOM 7675 N N . HIS A 1 63 ? -11.576 -6.649 -6.897 1.00 0.00 63 HIS A N 6
ATOM 7676 C CA . HIS A 1 63 ? -10.811 -5.413 -6.778 1.00 0.00 63 HIS A CA 6
ATOM 7677 C C . HIS A 1 63 ? -9.944 -5.429 -5.523 1.00 0.00 63 HIS A C 6
ATOM 7678 O O . HIS A 1 63 ? -8.781 -5.028 -5.557 1.00 0.00 63 HIS A O 6
ATOM 7693 N N . GLN A 1 64 ? -10.519 -5.892 -4.418 1.00 0.00 64 GLN A N 6
ATOM 7694 C CA . GLN A 1 64 ? -9.798 -5.959 -3.153 1.00 0.00 64 GLN A CA 6
ATOM 7695 C C . GLN A 1 64 ? -8.592 -6.885 -3.261 1.00 0.00 64 GLN A C 6
ATOM 7696 O O . GLN A 1 64 ? -7.527 -6.598 -2.717 1.00 0.00 64 GLN A O 6
ATOM 7710 N N . GLU A 1 65 ? -8.768 -7.998 -3.966 1.00 0.00 65 GLU A N 6
ATOM 7711 C CA . GLU A 1 65 ? -7.693 -8.967 -4.144 1.00 0.00 65 GLU A CA 6
ATOM 7712 C C . GLU A 1 65 ? -6.509 -8.339 -4.872 1.00 0.00 65 GLU A C 6
ATOM 7713 O O . GLU A 1 65 ? -5.352 -8.626 -4.562 1.00 0.00 65 GLU A O 6
ATOM 7725 N N . LEU A 1 66 ? -6.805 -7.480 -5.841 1.00 0.00 66 LEU A N 6
ATOM 7726 C CA . LEU A 1 66 ? -5.766 -6.810 -6.614 1.00 0.00 66 LEU A CA 6
ATOM 7727 C C . LEU A 1 66 ? -4.820 -6.036 -5.701 1.00 0.00 66 LEU A C 6
ATOM 7728 O O . LEU A 1 66 ? -3.603 -6.208 -5.763 1.00 0.00 66 LEU A O 6
ATOM 7744 N N . ILE A 1 67 ? -5.390 -5.187 -4.852 1.00 0.00 67 ILE A N 6
ATOM 7745 C CA . ILE A 1 67 ? -4.598 -4.390 -3.923 1.00 0.00 67 ILE A CA 6
ATOM 7746 C C . ILE A 1 67 ? -4.094 -5.239 -2.761 1.00 0.00 67 ILE A C 6
ATOM 7747 O O . ILE A 1 67 ? -2.887 -5.390 -2.565 1.00 0.00 67 ILE A O 6
ATOM 7763 N N . LEU A 1 68 ? -5.026 -5.795 -1.994 1.00 0.00 68 LEU A N 6
ATOM 7764 C CA . LEU A 1 68 ? -4.677 -6.632 -0.852 1.00 0.00 68 LEU A CA 6
ATOM 7765 C C . LEU A 1 68 ? -3.480 -7.520 -1.173 1.00 0.00 68 LEU A C 6
ATOM 7766 O O . LEU A 1 68 ? -2.568 -7.668 -0.360 1.00 0.00 68 LEU A O 6
ATOM 7782 N N . GLY A 1 69 ? -3.489 -8.109 -2.365 1.00 0.00 69 GLY A N 6
ATOM 7783 C CA . GLY A 1 69 ? -2.398 -8.974 -2.773 1.00 0.00 69 GLY A CA 6
ATOM 7784 C C . GLY A 1 69 ? -1.052 -8.279 -2.710 1.00 0.00 69 GLY A C 6
ATOM 7785 O O . GLY A 1 69 ? -0.120 -8.772 -2.075 1.00 0.00 69 GLY A O 6
ATOM 7789 N N . GLY A 1 70 ? -0.949 -7.130 -3.371 1.00 0.00 70 GLY A N 6
ATOM 7790 C CA . GLY A 1 70 ? 0.297 -6.386 -3.375 1.00 0.00 70 GLY A CA 6
ATOM 7791 C C . GLY A 1 70 ? 0.749 -6.004 -1.979 1.00 0.00 70 GLY A C 6
ATOM 7792 O O . GLY A 1 70 ? 1.933 -6.093 -1.656 1.00 0.00 70 GLY A O 6
ATOM 7796 N N . VAL A 1 71 ? -0.197 -5.574 -1.150 1.00 0.00 71 VAL A N 6
ATOM 7797 C CA . VAL A 1 71 ? 0.110 -5.175 0.219 1.00 0.00 71 VAL A CA 6
ATOM 7798 C C . VAL A 1 71 ? 0.815 -6.297 0.973 1.00 0.00 71 VAL A C 6
ATOM 7799 O O . VAL A 1 71 ? 1.898 -6.103 1.524 1.00 0.00 71 VAL A O 6
ATOM 7812 N N . GLU A 1 72 ? 0.192 -7.472 0.992 1.00 0.00 72 GLU A N 6
ATOM 7813 C CA . GLU A 1 72 ? 0.760 -8.626 1.680 1.00 0.00 72 GLU A CA 6
ATOM 7814 C C . GLU A 1 72 ? 2.258 -8.738 1.408 1.00 0.00 72 GLU A C 6
ATOM 7815 O O . GLU A 1 72 ? 3.035 -9.085 2.296 1.00 0.00 72 GLU A O 6
ATOM 7827 N N . GLN A 1 73 ? 2.653 -8.442 0.174 1.00 0.00 73 GLN A N 6
ATOM 7828 C CA . GLN A 1 73 ? 4.056 -8.512 -0.216 1.00 0.00 73 GLN A CA 6
ATOM 7829 C C . GLN A 1 73 ? 4.846 -7.356 0.389 1.00 0.00 73 GLN A C 6
ATOM 7830 O O . GLN A 1 73 ? 5.988 -7.528 0.819 1.00 0.00 73 GLN A O 6
ATOM 7844 N N . LEU A 1 74 ? 4.233 -6.178 0.419 1.00 0.00 74 LEU A N 6
ATOM 7845 C CA . LEU A 1 74 ? 4.879 -4.992 0.971 1.00 0.00 74 LEU A CA 6
ATOM 7846 C C . LEU A 1 74 ? 5.194 -5.183 2.451 1.00 0.00 74 LEU A C 6
ATOM 7847 O O . LEU A 1 74 ? 6.339 -5.031 2.876 1.00 0.00 74 LEU A O 6
ATOM 7863 N N . GLN A 1 75 ? 4.171 -5.520 3.230 1.00 0.00 75 GLN A N 6
ATOM 7864 C CA . GLN A 1 75 ? 4.340 -5.733 4.662 1.00 0.00 75 GLN A CA 6
ATOM 7865 C C . GLN A 1 75 ? 5.644 -6.469 4.953 1.00 0.00 75 GLN A C 6
ATOM 7866 O O . GLN A 1 75 ? 6.268 -6.258 5.993 1.00 0.00 75 GLN A O 6
ATOM 7880 N N . ALA A 1 76 ? 6.049 -7.332 4.028 1.00 0.00 76 ALA A N 6
ATOM 7881 C CA . ALA A 1 76 ? 7.280 -8.098 4.185 1.00 0.00 76 ALA A CA 6
ATOM 7882 C C . ALA A 1 76 ? 8.505 -7.223 3.944 1.00 0.00 76 ALA A C 6
ATOM 7883 O O . ALA A 1 76 ? 9.245 -6.903 4.875 1.00 0.00 76 ALA A O 6
ATOM 7890 N N . LEU A 1 77 ? 8.715 -6.840 2.689 1.00 0.00 77 LEU A N 6
ATOM 7891 C CA . LEU A 1 77 ? 9.852 -6.001 2.325 1.00 0.00 77 LEU A CA 6
ATOM 7892 C C . LEU A 1 77 ? 9.938 -4.777 3.231 1.00 0.00 77 LEU A C 6
ATOM 7893 O O . LEU A 1 77 ? 11.012 -4.204 3.417 1.00 0.00 77 LEU A O 6
ATOM 7909 N N . SER A 1 78 ? 8.800 -4.383 3.795 1.00 0.00 78 SER A N 6
ATOM 7910 C CA . SER A 1 78 ? 8.747 -3.226 4.680 1.00 0.00 78 SER A CA 6
ATOM 7911 C C . SER A 1 78 ? 9.261 -3.583 6.072 1.00 0.00 78 SER A C 6
ATOM 7912 O O . SER A 1 78 ? 10.088 -2.871 6.642 1.00 0.00 78 SER A O 6
ATOM 7920 N N . SER A 1 79 ? 8.765 -4.691 6.613 1.00 0.00 79 SER A N 6
ATOM 7921 C CA . SER A 1 79 ? 9.170 -5.142 7.939 1.00 0.00 79 SER A CA 6
ATOM 7922 C C . SER A 1 79 ? 10.543 -5.806 7.891 1.00 0.00 79 SER A C 6
ATOM 7923 O O . SER A 1 79 ? 11.523 -5.270 8.409 1.00 0.00 79 SER A O 6
ATOM 7931 N N . ARG A 1 80 ? 10.604 -6.978 7.266 1.00 0.00 80 ARG A N 6
ATOM 7932 C CA . ARG A 1 80 ? 11.855 -7.717 7.151 1.00 0.00 80 ARG A CA 6
ATOM 7933 C C . ARG A 1 80 ? 12.437 -8.020 8.529 1.00 0.00 80 ARG A C 6
ATOM 7934 O O . ARG A 1 80 ? 13.654 -8.117 8.693 1.00 0.00 80 ARG A O 6
ATOM 7955 N N . LEU A 1 81 ? 11.560 -8.168 9.516 1.00 0.00 81 LEU A N 6
ATOM 7956 C CA . LEU A 1 81 ? 11.986 -8.460 10.880 1.00 0.00 81 LEU A CA 6
ATOM 7957 C C . LEU A 1 81 ? 12.317 -9.940 11.043 1.00 0.00 81 LEU A C 6
ATOM 7958 O O . LEU A 1 81 ? 12.057 -10.745 10.149 1.00 0.00 81 LEU A O 6
ATOM 7974 N N . GLN A 1 82 ? 12.890 -10.290 12.190 1.00 0.00 82 GLN A N 6
ATOM 7975 C CA . GLN A 1 82 ? 13.254 -11.674 12.470 1.00 0.00 82 GLN A CA 6
ATOM 7976 C C . GLN A 1 82 ? 14.001 -12.289 11.291 1.00 0.00 82 GLN A C 6
ATOM 7977 O O . GLN A 1 82 ? 13.819 -13.464 10.972 1.00 0.00 82 GLN A O 6
ATOM 7991 N N . THR A 1 83 ? 14.842 -11.487 10.645 1.00 0.00 83 THR A N 6
ATOM 7992 C CA . THR A 1 83 ? 15.615 -11.952 9.501 1.00 0.00 83 THR A CA 6
ATOM 7993 C C . THR A 1 83 ? 16.494 -13.139 9.876 1.00 0.00 83 THR A C 6
ATOM 7994 O O . THR A 1 83 ? 17.515 -12.980 10.543 1.00 0.00 83 THR A O 6
ATOM 8005 N N . GLU A 1 84 ? 16.090 -14.329 9.443 1.00 0.00 84 GLU A N 6
ATOM 8006 C CA . GLU A 1 84 ? 16.842 -15.544 9.734 1.00 0.00 84 GLU A CA 6
ATOM 8007 C C . GLU A 1 84 ? 17.849 -15.839 8.627 1.00 0.00 84 GLU A C 6
ATOM 8008 O O . GLU A 1 84 ? 17.495 -16.376 7.578 1.00 0.00 84 GLU A O 6
ATOM 8020 N N . ASN A 1 85 ? 19.107 -15.483 8.869 1.00 0.00 85 ASN A N 6
ATOM 8021 C CA . ASN A 1 85 ? 20.166 -15.708 7.892 1.00 0.00 85 ASN A CA 6
ATOM 8022 C C . ASN A 1 85 ? 20.724 -17.124 8.011 1.00 0.00 85 ASN A C 6
ATOM 8023 O O . ASN A 1 85 ? 20.683 -17.900 7.057 1.00 0.00 85 ASN A O 6
ATOM 8034 N N . SER A 1 86 ? 21.245 -17.451 9.189 1.00 0.00 86 SER A N 6
ATOM 8035 C CA . SER A 1 86 ? 21.814 -18.771 9.433 1.00 0.00 86 SER A CA 6
ATOM 8036 C C . SER A 1 86 ? 20.721 -19.835 9.473 1.00 0.00 86 SER A C 6
ATOM 8037 O O . SER A 1 86 ? 20.706 -20.757 8.658 1.00 0.00 86 SER A O 6
ATOM 8045 N N . GLY A 1 87 ? 19.806 -19.700 10.428 1.00 0.00 87 GLY A N 6
ATOM 8046 C CA . GLY A 1 87 ? 18.722 -20.655 10.558 1.00 0.00 87 GLY A CA 6
ATOM 8047 C C . GLY A 1 87 ? 19.041 -21.765 11.540 1.00 0.00 87 GLY A C 6
ATOM 8048 O O . GLY A 1 87 ? 20.187 -22.197 11.670 1.00 0.00 87 GLY A O 6
ATOM 8052 N N . PRO A 1 88 ? 18.011 -22.243 12.254 1.00 0.00 88 PRO A N 6
ATOM 8053 C CA . PRO A 1 88 ? 18.163 -23.314 13.243 1.00 0.00 88 PRO A CA 6
ATOM 8054 C C . PRO A 1 88 ? 18.467 -24.661 12.597 1.00 0.00 88 PRO A C 6
ATOM 8055 O O . PRO A 1 88 ? 18.574 -25.679 13.281 1.00 0.00 88 PRO A O 6
ATOM 8066 N N . SER A 1 89 ? 18.605 -24.660 11.275 1.00 0.00 89 SER A N 6
ATOM 8067 C CA . SER A 1 89 ? 18.893 -25.883 10.535 1.00 0.00 89 SER A CA 6
ATOM 8068 C C . SER A 1 89 ? 19.842 -26.783 11.321 1.00 0.00 89 SER A C 6
ATOM 8069 O O . SER A 1 89 ? 19.573 -27.968 11.517 1.00 0.00 89 SER A O 6
ATOM 8077 N N . SER A 1 90 ? 20.955 -26.210 11.769 1.00 0.00 90 SER A N 6
ATOM 8078 C CA . SER A 1 90 ? 21.947 -26.959 12.531 1.00 0.00 90 SER A CA 6
ATOM 8079 C C . SER A 1 90 ? 21.470 -27.194 13.961 1.00 0.00 90 SER A C 6
ATOM 8080 O O . SER A 1 90 ? 21.385 -26.262 14.760 1.00 0.00 90 SER A O 6
ATOM 8088 N N . GLY A 1 91 ? 21.160 -28.448 14.277 1.00 0.00 91 GLY A N 6
ATOM 8089 C CA . GLY A 1 91 ? 20.696 -28.784 15.610 1.00 0.00 91 GLY A CA 6
ATOM 8090 C C . GLY A 1 91 ? 19.202 -29.037 15.657 1.00 0.00 91 GLY A C 6
ATOM 8091 O O . GLY A 1 91 ? 18.582 -29.323 14.633 1.00 0.00 91 GLY A O 6
ATOM 8095 N N . GLY A 1 1 ? 18.618 18.006 -1.437 1.00 0.00 1 GLY A N 7
ATOM 8096 C CA . GLY A 1 1 ? 17.556 17.986 -0.448 1.00 0.00 1 GLY A CA 7
ATOM 8097 C C . GLY A 1 1 ? 17.524 16.693 0.342 1.00 0.00 1 GLY A C 7
ATOM 8098 O O . GLY A 1 1 ? 16.514 15.989 0.353 1.00 0.00 1 GLY A O 7
ATOM 8102 N N . SER A 1 2 ? 18.633 16.378 1.005 1.00 0.00 2 SER A N 7
ATOM 8103 C CA . SER A 1 2 ? 18.730 15.158 1.797 1.00 0.00 2 SER A CA 7
ATOM 8104 C C . SER A 1 2 ? 18.095 13.981 1.062 1.00 0.00 2 SER A C 7
ATOM 8105 O O . SER A 1 2 ? 17.375 13.180 1.657 1.00 0.00 2 SER A O 7
ATOM 8113 N N . SER A 1 3 ? 18.369 13.885 -0.235 1.00 0.00 3 SER A N 7
ATOM 8114 C CA . SER A 1 3 ? 17.822 12.809 -1.053 1.00 0.00 3 SER A CA 7
ATOM 8115 C C . SER A 1 3 ? 18.930 11.879 -1.538 1.00 0.00 3 SER A C 7
ATOM 8116 O O . SER A 1 3 ? 20.023 12.324 -1.884 1.00 0.00 3 SER A O 7
ATOM 8124 N N . GLY A 1 4 ? 18.638 10.582 -1.559 1.00 0.00 4 GLY A N 7
ATOM 8125 C CA . GLY A 1 4 ? 19.618 9.608 -2.003 1.00 0.00 4 GLY A CA 7
ATOM 8126 C C . GLY A 1 4 ? 19.735 8.430 -1.055 1.00 0.00 4 GLY A C 7
ATOM 8127 O O . GLY A 1 4 ? 20.378 8.527 -0.010 1.00 0.00 4 GLY A O 7
ATOM 8131 N N . SER A 1 5 ? 19.111 7.315 -1.420 1.00 0.00 5 SER A N 7
ATOM 8132 C CA . SER A 1 5 ? 19.143 6.115 -0.592 1.00 0.00 5 SER A CA 7
ATOM 8133 C C . SER A 1 5 ? 19.424 4.878 -1.439 1.00 0.00 5 SER A C 7
ATOM 8134 O O . SER A 1 5 ? 19.187 4.872 -2.647 1.00 0.00 5 SER A O 7
ATOM 8142 N N . SER A 1 6 ? 19.931 3.831 -0.796 1.00 0.00 6 SER A N 7
ATOM 8143 C CA . SER A 1 6 ? 20.249 2.588 -1.490 1.00 0.00 6 SER A CA 7
ATOM 8144 C C . SER A 1 6 ? 18.979 1.904 -1.988 1.00 0.00 6 SER A C 7
ATOM 8145 O O . SER A 1 6 ? 18.770 1.760 -3.192 1.00 0.00 6 SER A O 7
ATOM 8153 N N . GLY A 1 7 ? 18.134 1.484 -1.051 1.00 0.00 7 GLY A N 7
ATOM 8154 C CA . GLY A 1 7 ? 16.896 0.820 -1.413 1.00 0.00 7 GLY A CA 7
ATOM 8155 C C . GLY A 1 7 ? 15.720 1.775 -1.465 1.00 0.00 7 GLY A C 7
ATOM 8156 O O . GLY A 1 7 ? 15.732 2.745 -2.222 1.00 0.00 7 GLY A O 7
ATOM 8160 N N . MET A 1 8 ? 14.700 1.499 -0.658 1.00 0.00 8 MET A N 7
ATOM 8161 C CA . MET A 1 8 ? 13.510 2.341 -0.616 1.00 0.00 8 MET A CA 7
ATOM 8162 C C . MET A 1 8 ? 12.902 2.354 0.783 1.00 0.00 8 MET A C 7
ATOM 8163 O O . MET A 1 8 ? 12.946 1.353 1.497 1.00 0.00 8 MET A O 7
ATOM 8177 N N . GLU A 1 9 ? 12.338 3.494 1.168 1.00 0.00 9 GLU A N 7
ATOM 8178 C CA . GLU A 1 9 ? 11.723 3.636 2.482 1.00 0.00 9 GLU A CA 7
ATOM 8179 C C . GLU A 1 9 ? 10.534 2.690 2.632 1.00 0.00 9 GLU A C 7
ATOM 8180 O O . GLU A 1 9 ? 9.901 2.289 1.655 1.00 0.00 9 GLU A O 7
ATOM 8192 N N . PRO A 1 10 ? 10.223 2.325 3.884 1.00 0.00 10 PRO A N 7
ATOM 8193 C CA . PRO A 1 10 ? 9.110 1.422 4.192 1.00 0.00 10 PRO A CA 7
ATOM 8194 C C . PRO A 1 10 ? 7.753 2.070 3.940 1.00 0.00 10 PRO A C 7
ATOM 8195 O O . PRO A 1 10 ? 7.589 3.278 4.107 1.00 0.00 10 PRO A O 7
ATOM 8206 N N . VAL A 1 11 ? 6.780 1.258 3.537 1.00 0.00 11 VAL A N 7
ATOM 8207 C CA . VAL A 1 11 ? 5.436 1.752 3.263 1.00 0.00 11 VAL A CA 7
ATOM 8208 C C . VAL A 1 11 ? 4.776 2.279 4.531 1.00 0.00 11 VAL A C 7
ATOM 8209 O O . VAL A 1 11 ? 4.080 3.294 4.504 1.00 0.00 11 VAL A O 7
ATOM 8222 N N . GLU A 1 12 ? 4.999 1.584 5.642 1.00 0.00 12 GLU A N 7
ATOM 8223 C CA . GLU A 1 12 ? 4.424 1.983 6.921 1.00 0.00 12 GLU A CA 7
ATOM 8224 C C . GLU A 1 12 ? 4.779 3.431 7.249 1.00 0.00 12 GLU A C 7
ATOM 8225 O O . GLU A 1 12 ? 4.181 4.044 8.133 1.00 0.00 12 GLU A O 7
ATOM 8237 N N . THR A 1 13 ? 5.758 3.971 6.529 1.00 0.00 13 THR A N 7
ATOM 8238 C CA . THR A 1 13 ? 6.194 5.345 6.744 1.00 0.00 13 THR A CA 7
ATOM 8239 C C . THR A 1 13 ? 5.774 6.242 5.585 1.00 0.00 13 THR A C 7
ATOM 8240 O O . THR A 1 13 ? 5.657 7.458 5.740 1.00 0.00 13 THR A O 7
ATOM 8251 N N . TRP A 1 14 ? 5.548 5.636 4.425 1.00 0.00 14 TRP A N 7
ATOM 8252 C CA . TRP A 1 14 ? 5.140 6.382 3.240 1.00 0.00 14 TRP A CA 7
ATOM 8253 C C . TRP A 1 14 ? 3.997 7.338 3.566 1.00 0.00 14 TRP A C 7
ATOM 8254 O O . TRP A 1 14 ? 3.222 7.103 4.492 1.00 0.00 14 TRP A O 7
ATOM 8275 N N . THR A 1 15 ? 3.899 8.419 2.797 1.00 0.00 15 THR A N 7
ATOM 8276 C CA . THR A 1 15 ? 2.852 9.411 3.005 1.00 0.00 15 THR A CA 7
ATOM 8277 C C . THR A 1 15 ? 1.590 9.048 2.231 1.00 0.00 15 THR A C 7
ATOM 8278 O O . THR A 1 15 ? 1.627 8.313 1.244 1.00 0.00 15 THR A O 7
ATOM 8289 N N . PRO A 1 16 ? 0.443 9.575 2.686 1.00 0.00 16 PRO A N 7
ATOM 8290 C CA . PRO A 1 16 ? -0.853 9.321 2.050 1.00 0.00 16 PRO A CA 7
ATOM 8291 C C . PRO A 1 16 ? -0.971 9.995 0.687 1.00 0.00 16 PRO A C 7
ATOM 8292 O O . PRO A 1 16 ? -2.016 9.932 0.041 1.00 0.00 16 PRO A O 7
ATOM 8303 N N . GLY A 1 17 ? 0.109 10.638 0.254 1.00 0.00 17 GLY A N 7
ATOM 8304 C CA . GLY A 1 17 ? 0.105 11.313 -1.031 1.00 0.00 17 GLY A CA 7
ATOM 8305 C C . GLY A 1 17 ? 0.880 10.552 -2.088 1.00 0.00 17 GLY A C 7
ATOM 8306 O O . GLY A 1 17 ? 0.752 10.828 -3.281 1.00 0.00 17 GLY A O 7
ATOM 8310 N N . LYS A 1 18 ? 1.687 9.592 -1.651 1.00 0.00 18 LYS A N 7
ATOM 8311 C CA . LYS A 1 18 ? 2.487 8.788 -2.568 1.00 0.00 18 LYS A CA 7
ATOM 8312 C C . LYS A 1 18 ? 1.742 7.518 -2.969 1.00 0.00 18 LYS A C 7
ATOM 8313 O O . LYS A 1 18 ? 1.749 7.125 -4.136 1.00 0.00 18 LYS A O 7
ATOM 8332 N N . VAL A 1 19 ? 1.098 6.882 -1.995 1.00 0.00 19 VAL A N 7
ATOM 8333 C CA . VAL A 1 19 ? 0.347 5.659 -2.248 1.00 0.00 19 VAL A CA 7
ATOM 8334 C C . VAL A 1 19 ? -0.465 5.768 -3.534 1.00 0.00 19 VAL A C 7
ATOM 8335 O O . VAL A 1 19 ? -0.468 4.854 -4.358 1.00 0.00 19 VAL A O 7
ATOM 8348 N N . ALA A 1 20 ? -1.153 6.893 -3.699 1.00 0.00 20 ALA A N 7
ATOM 8349 C CA . ALA A 1 20 ? -1.967 7.124 -4.886 1.00 0.00 20 ALA A CA 7
ATOM 8350 C C . ALA A 1 20 ? -1.278 6.589 -6.136 1.00 0.00 20 ALA A C 7
ATOM 8351 O O . ALA A 1 20 ? -1.928 6.061 -7.039 1.00 0.00 20 ALA A O 7
ATOM 8358 N N . THR A 1 21 ? 0.044 6.731 -6.185 1.00 0.00 21 THR A N 7
ATOM 8359 C CA . THR A 1 21 ? 0.821 6.264 -7.326 1.00 0.00 21 THR A CA 7
ATOM 8360 C C . THR A 1 21 ? 0.907 4.742 -7.347 1.00 0.00 21 THR A C 7
ATOM 8361 O O . THR A 1 21 ? 0.460 4.099 -8.297 1.00 0.00 21 THR A O 7
ATOM 8372 N N . TRP A 1 22 ? 1.483 4.173 -6.295 1.00 0.00 22 TRP A N 7
ATOM 8373 C CA . TRP A 1 22 ? 1.627 2.725 -6.193 1.00 0.00 22 TRP A CA 7
ATOM 8374 C C . TRP A 1 22 ? 0.295 2.027 -6.442 1.00 0.00 22 TRP A C 7
ATOM 8375 O O . TRP A 1 22 ? 0.250 0.943 -7.026 1.00 0.00 22 TRP A O 7
ATOM 8396 N N . LEU A 1 23 ? -0.789 2.653 -5.997 1.00 0.00 23 LEU A N 7
ATOM 8397 C CA . LEU A 1 23 ? -2.123 2.091 -6.172 1.00 0.00 23 LEU A CA 7
ATOM 8398 C C . LEU A 1 23 ? -2.525 2.091 -7.644 1.00 0.00 23 LEU A C 7
ATOM 8399 O O . LEU A 1 23 ? -3.119 1.131 -8.135 1.00 0.00 23 LEU A O 7
ATOM 8415 N N . ARG A 1 24 ? -2.195 3.173 -8.342 1.00 0.00 24 ARG A N 7
ATOM 8416 C CA . ARG A 1 24 ? -2.520 3.297 -9.757 1.00 0.00 24 ARG A CA 7
ATOM 8417 C C . ARG A 1 24 ? -1.735 2.285 -10.587 1.00 0.00 24 ARG A C 7
ATOM 8418 O O . ARG A 1 24 ? -2.257 1.712 -11.542 1.00 0.00 24 ARG A O 7
ATOM 8439 N N . GLY A 1 25 ? -0.477 2.072 -10.214 1.00 0.00 25 GLY A N 7
ATOM 8440 C CA . GLY A 1 25 ? 0.360 1.130 -10.935 1.00 0.00 25 GLY A CA 7
ATOM 8441 C C . GLY A 1 25 ? -0.093 -0.305 -10.754 1.00 0.00 25 GLY A C 7
ATOM 8442 O O . GLY A 1 25 ? -0.012 -1.111 -11.681 1.00 0.00 25 GLY A O 7
ATOM 8446 N N . LEU A 1 26 ? -0.571 -0.626 -9.556 1.00 0.00 26 LEU A N 7
ATOM 8447 C CA . LEU A 1 26 ? -1.038 -1.975 -9.255 1.00 0.00 26 LEU A CA 7
ATOM 8448 C C . LEU A 1 26 ? -1.701 -2.606 -10.475 1.00 0.00 26 LEU A C 7
ATOM 8449 O O . LEU A 1 26 ? -1.281 -3.664 -10.945 1.00 0.00 26 LEU A O 7
ATOM 8465 N N . ASP A 1 27 ? -2.738 -1.950 -10.985 1.00 0.00 27 ASP A N 7
ATOM 8466 C CA . ASP A 1 27 ? -3.457 -2.444 -12.152 1.00 0.00 27 ASP A CA 7
ATOM 8467 C C . ASP A 1 27 ? -4.343 -1.354 -12.747 1.00 0.00 27 ASP A C 7
ATOM 8468 O O . ASP A 1 27 ? -4.597 -0.331 -12.111 1.00 0.00 27 ASP A O 7
ATOM 8477 N N . ASP A 1 28 ? -4.809 -1.580 -13.971 1.00 0.00 28 ASP A N 7
ATOM 8478 C CA . ASP A 1 28 ? -5.667 -0.617 -14.652 1.00 0.00 28 ASP A CA 7
ATOM 8479 C C . ASP A 1 28 ? -7.072 -0.626 -14.059 1.00 0.00 28 ASP A C 7
ATOM 8480 O O . ASP A 1 28 ? -7.633 0.425 -13.748 1.00 0.00 28 ASP A O 7
ATOM 8489 N N . SER A 1 29 ? -7.636 -1.820 -13.905 1.00 0.00 29 SER A N 7
ATOM 8490 C CA . SER A 1 29 ? -8.978 -1.966 -13.354 1.00 0.00 29 SER A CA 7
ATOM 8491 C C . SER A 1 29 ? -9.135 -1.141 -12.080 1.00 0.00 29 SER A C 7
ATOM 8492 O O . SER A 1 29 ? -10.245 -0.754 -11.709 1.00 0.00 29 SER A O 7
ATOM 8500 N N . LEU A 1 30 ? -8.017 -0.874 -11.414 1.00 0.00 30 LEU A N 7
ATOM 8501 C CA . LEU A 1 30 ? -8.029 -0.094 -10.181 1.00 0.00 30 LEU A CA 7
ATOM 8502 C C . LEU A 1 30 ? -7.617 1.350 -10.446 1.00 0.00 30 LEU A C 7
ATOM 8503 O O . LEU A 1 30 ? -8.108 2.274 -9.798 1.00 0.00 30 LEU A O 7
ATOM 8519 N N . GLN A 1 31 ? -6.715 1.537 -11.404 1.00 0.00 31 GLN A N 7
ATOM 8520 C CA . GLN A 1 31 ? -6.239 2.869 -11.756 1.00 0.00 31 GLN A CA 7
ATOM 8521 C C . GLN A 1 31 ? -7.403 3.846 -11.888 1.00 0.00 31 GLN A C 7
ATOM 8522 O O . GLN A 1 31 ? -7.225 5.059 -11.773 1.00 0.00 31 GLN A O 7
ATOM 8536 N N . ASP A 1 32 ? -8.594 3.309 -12.129 1.00 0.00 32 ASP A N 7
ATOM 8537 C CA . ASP A 1 32 ? -9.788 4.133 -12.276 1.00 0.00 32 ASP A CA 7
ATOM 8538 C C . ASP A 1 32 ? -10.213 4.719 -10.934 1.00 0.00 32 ASP A C 7
ATOM 8539 O O . ASP A 1 32 ? -10.539 5.902 -10.836 1.00 0.00 32 ASP A O 7
ATOM 8548 N N . TYR A 1 33 ? -10.208 3.883 -9.901 1.00 0.00 33 TYR A N 7
ATOM 8549 C CA . TYR A 1 33 ? -10.596 4.317 -8.564 1.00 0.00 33 TYR A CA 7
ATOM 8550 C C . TYR A 1 33 ? -9.928 5.641 -8.206 1.00 0.00 33 TYR A C 7
ATOM 8551 O O . TYR A 1 33 ? -8.762 5.882 -8.519 1.00 0.00 33 TYR A O 7
ATOM 8569 N N . PRO A 1 34 ? -10.684 6.520 -7.532 1.00 0.00 34 PRO A N 7
ATOM 8570 C CA . PRO A 1 34 ? -10.187 7.835 -7.114 1.00 0.00 34 PRO A CA 7
ATOM 8571 C C . PRO A 1 34 ? -9.143 7.735 -6.007 1.00 0.00 34 PRO A C 7
ATOM 8572 O O . PRO A 1 34 ? -9.449 7.932 -4.831 1.00 0.00 34 PRO A O 7
ATOM 8583 N N . PHE A 1 35 ? -7.908 7.427 -6.391 1.00 0.00 35 PHE A N 7
ATOM 8584 C CA . PHE A 1 35 ? -6.819 7.300 -5.430 1.00 0.00 35 PHE A CA 7
ATOM 8585 C C . PHE A 1 35 ? -6.387 8.669 -4.913 1.00 0.00 35 PHE A C 7
ATOM 8586 O O . PHE A 1 35 ? -5.870 8.790 -3.803 1.00 0.00 35 PHE A O 7
ATOM 8603 N N . GLU A 1 36 ? -6.604 9.698 -5.727 1.00 0.00 36 GLU A N 7
ATOM 8604 C CA . GLU A 1 36 ? -6.236 11.058 -5.352 1.00 0.00 36 GLU A CA 7
ATOM 8605 C C . GLU A 1 36 ? -7.173 11.598 -4.276 1.00 0.00 36 GLU A C 7
ATOM 8606 O O . GLU A 1 36 ? -6.898 12.627 -3.658 1.00 0.00 36 GLU A O 7
ATOM 8618 N N . ASP A 1 37 ? -8.281 10.898 -4.059 1.00 0.00 37 ASP A N 7
ATOM 8619 C CA . ASP A 1 37 ? -9.260 11.306 -3.058 1.00 0.00 37 ASP A CA 7
ATOM 8620 C C . ASP A 1 37 ? -9.362 10.269 -1.944 1.00 0.00 37 ASP A C 7
ATOM 8621 O O . ASP A 1 37 ? -10.396 10.150 -1.287 1.00 0.00 37 ASP A O 7
ATOM 8630 N N . TRP A 1 38 ? -8.284 9.521 -1.739 1.00 0.00 38 TRP A N 7
ATOM 8631 C CA . TRP A 1 38 ? -8.253 8.492 -0.705 1.00 0.00 38 TRP A CA 7
ATOM 8632 C C . TRP A 1 38 ? -7.567 9.008 0.555 1.00 0.00 38 TRP A C 7
ATOM 8633 O O . TRP A 1 38 ? -8.028 8.760 1.668 1.00 0.00 38 TRP A O 7
ATOM 8654 N N . GLN A 1 39 ? -6.463 9.725 0.371 1.00 0.00 39 GLN A N 7
ATOM 8655 C CA . GLN A 1 39 ? -5.714 10.275 1.494 1.00 0.00 39 GLN A CA 7
ATOM 8656 C C . GLN A 1 39 ? -5.402 9.192 2.522 1.00 0.00 39 GLN A C 7
ATOM 8657 O O . GLN A 1 39 ? -5.490 9.423 3.729 1.00 0.00 39 GLN A O 7
ATOM 8671 N N . LEU A 1 40 ? -5.038 8.010 2.037 1.00 0.00 40 LEU A N 7
ATOM 8672 C CA . LEU A 1 40 ? -4.713 6.890 2.914 1.00 0.00 40 LEU A CA 7
ATOM 8673 C C . LEU A 1 40 ? -3.211 6.812 3.164 1.00 0.00 40 LEU A C 7
ATOM 8674 O O . LEU A 1 40 ? -2.417 6.574 2.253 1.00 0.00 40 LEU A O 7
ATOM 8690 N N . PRO A 1 41 ? -2.809 7.016 4.427 1.00 0.00 41 PRO A N 7
ATOM 8691 C CA . PRO A 1 41 ? -1.399 6.970 4.827 1.00 0.00 41 PRO A CA 7
ATOM 8692 C C . PRO A 1 41 ? -0.825 5.559 4.768 1.00 0.00 41 PRO A C 7
ATOM 8693 O O . PRO A 1 41 ? -1.526 4.582 5.030 1.00 0.00 41 PRO A O 7
ATOM 8704 N N . GLY A 1 42 ? 0.455 5.460 4.423 1.00 0.00 42 GLY A N 7
ATOM 8705 C CA . GLY A 1 42 ? 1.101 4.163 4.336 1.00 0.00 42 GLY A CA 7
ATOM 8706 C C . GLY A 1 42 ? 0.917 3.338 5.594 1.00 0.00 42 GLY A C 7
ATOM 8707 O O . GLY A 1 42 ? 0.521 2.174 5.531 1.00 0.00 42 GLY A O 7
ATOM 8711 N N . LYS A 1 43 ? 1.207 3.941 6.743 1.00 0.00 43 LYS A N 7
ATOM 8712 C CA . LYS A 1 43 ? 1.072 3.255 8.022 1.00 0.00 43 LYS A CA 7
ATOM 8713 C C . LYS A 1 43 ? -0.176 2.380 8.042 1.00 0.00 43 LYS A C 7
ATOM 8714 O O . LYS A 1 43 ? -0.162 1.274 8.580 1.00 0.00 43 LYS A O 7
ATOM 8733 N N . ASN A 1 44 ? -1.255 2.882 7.449 1.00 0.00 44 ASN A N 7
ATOM 8734 C CA . ASN A 1 44 ? -2.512 2.144 7.398 1.00 0.00 44 ASN A CA 7
ATOM 8735 C C . ASN A 1 44 ? -2.574 1.261 6.155 1.00 0.00 44 ASN A C 7
ATOM 8736 O O . ASN A 1 44 ? -3.122 0.158 6.190 1.00 0.00 44 ASN A O 7
ATOM 8747 N N . LEU A 1 45 ? -2.008 1.752 5.058 1.00 0.00 45 LEU A N 7
ATOM 8748 C CA . LEU A 1 45 ? -1.998 1.008 3.803 1.00 0.00 45 LEU A CA 7
ATOM 8749 C C . LEU A 1 45 ? -1.628 -0.453 4.039 1.00 0.00 45 LEU A C 7
ATOM 8750 O O . LEU A 1 45 ? -2.183 -1.354 3.410 1.00 0.00 45 LEU A O 7
ATOM 8766 N N . LEU A 1 46 ? -0.689 -0.679 4.951 1.00 0.00 46 LEU A N 7
ATOM 8767 C CA . LEU A 1 46 ? -0.245 -2.032 5.273 1.00 0.00 46 LEU A CA 7
ATOM 8768 C C . LEU A 1 46 ? -1.160 -2.671 6.313 1.00 0.00 46 LEU A C 7
ATOM 8769 O O . LEU A 1 46 ? -1.217 -3.895 6.433 1.00 0.00 46 LEU A O 7
ATOM 8785 N N . GLN A 1 47 ? -1.873 -1.835 7.060 1.00 0.00 47 GLN A N 7
ATOM 8786 C CA . GLN A 1 47 ? -2.786 -2.320 8.089 1.00 0.00 47 GLN A CA 7
ATOM 8787 C C . GLN A 1 47 ? -4.234 -2.223 7.621 1.00 0.00 47 GLN A C 7
ATOM 8788 O O . GLN A 1 47 ? -5.159 -2.186 8.433 1.00 0.00 47 GLN A O 7
ATOM 8802 N N . LEU A 1 48 ? -4.424 -2.182 6.307 1.00 0.00 48 LEU A N 7
ATOM 8803 C CA . LEU A 1 48 ? -5.761 -2.090 5.730 1.00 0.00 48 LEU A CA 7
ATOM 8804 C C . LEU A 1 48 ? -6.553 -3.369 5.981 1.00 0.00 48 LEU A C 7
ATOM 8805 O O . LEU A 1 48 ? -6.075 -4.285 6.652 1.00 0.00 48 LEU A O 7
ATOM 8821 N N . CYS A 1 49 ? -7.763 -3.426 5.436 1.00 0.00 49 CYS A N 7
ATOM 8822 C CA . CYS A 1 49 ? -8.620 -4.595 5.600 1.00 0.00 49 CYS A CA 7
ATOM 8823 C C . CYS A 1 49 ? -9.730 -4.605 4.553 1.00 0.00 49 CYS A C 7
ATOM 8824 O O . CYS A 1 49 ? -10.048 -3.587 3.939 1.00 0.00 49 CYS A O 7
ATOM 8832 N N . PRO A 1 50 ? -10.334 -5.784 4.343 1.00 0.00 50 PRO A N 7
ATOM 8833 C CA . PRO A 1 50 ? -11.417 -5.957 3.370 1.00 0.00 50 PRO A CA 7
ATOM 8834 C C . PRO A 1 50 ? -12.704 -5.264 3.806 1.00 0.00 50 PRO A C 7
ATOM 8835 O O . PRO A 1 50 ? -13.561 -4.953 2.980 1.00 0.00 50 PRO A O 7
ATOM 8846 N N . GLN A 1 51 ? -12.830 -5.026 5.108 1.00 0.00 51 GLN A N 7
ATOM 8847 C CA . GLN A 1 51 ? -14.013 -4.370 5.652 1.00 0.00 51 GLN A CA 7
ATOM 8848 C C . GLN A 1 51 ? -13.868 -2.853 5.596 1.00 0.00 51 GLN A C 7
ATOM 8849 O O . GLN A 1 51 ? -14.842 -2.134 5.368 1.00 0.00 51 GLN A O 7
ATOM 8863 N N . SER A 1 52 ? -12.648 -2.371 5.807 1.00 0.00 52 SER A N 7
ATOM 8864 C CA . SER A 1 52 ? -12.376 -0.939 5.785 1.00 0.00 52 SER A CA 7
ATOM 8865 C C . SER A 1 52 ? -12.372 -0.409 4.355 1.00 0.00 52 SER A C 7
ATOM 8866 O O . SER A 1 52 ? -12.987 0.617 4.058 1.00 0.00 52 SER A O 7
ATOM 8874 N N . LEU A 1 53 ? -11.675 -1.114 3.471 1.00 0.00 53 LEU A N 7
ATOM 8875 C CA . LEU A 1 53 ? -11.590 -0.716 2.070 1.00 0.00 53 LEU A CA 7
ATOM 8876 C C . LEU A 1 53 ? -12.951 -0.267 1.548 1.00 0.00 53 LEU A C 7
ATOM 8877 O O . LEU A 1 53 ? -13.043 0.668 0.753 1.00 0.00 53 LEU A O 7
ATOM 8893 N N . GLU A 1 54 ? -14.005 -0.939 2.002 1.00 0.00 54 GLU A N 7
ATOM 8894 C CA . GLU A 1 54 ? -15.361 -0.607 1.581 1.00 0.00 54 GLU A CA 7
ATOM 8895 C C . GLU A 1 54 ? -15.622 0.890 1.719 1.00 0.00 54 GLU A C 7
ATOM 8896 O O . GLU A 1 54 ? -16.235 1.507 0.848 1.00 0.00 54 GLU A O 7
ATOM 8908 N N . ALA A 1 55 ? -15.153 1.468 2.820 1.00 0.00 55 ALA A N 7
ATOM 8909 C CA . ALA A 1 55 ? -15.335 2.892 3.072 1.00 0.00 55 ALA A CA 7
ATOM 8910 C C . ALA A 1 55 ? -14.832 3.726 1.899 1.00 0.00 55 ALA A C 7
ATOM 8911 O O . ALA A 1 55 ? -15.406 4.764 1.570 1.00 0.00 55 ALA A O 7
ATOM 8918 N N . LEU A 1 56 ? -13.755 3.265 1.271 1.00 0.00 56 LEU A N 7
ATOM 8919 C CA . LEU A 1 56 ? -13.174 3.970 0.133 1.00 0.00 56 LEU A CA 7
ATOM 8920 C C . LEU A 1 56 ? -13.842 3.544 -1.170 1.00 0.00 56 LEU A C 7
ATOM 8921 O O . LEU A 1 56 ? -13.232 3.594 -2.238 1.00 0.00 56 LEU A O 7
ATOM 8937 N N . ALA A 1 57 ? -15.101 3.129 -1.075 1.00 0.00 57 ALA A N 7
ATOM 8938 C CA . ALA A 1 57 ? -15.854 2.700 -2.247 1.00 0.00 57 ALA A CA 7
ATOM 8939 C C . ALA A 1 57 ? -15.256 1.434 -2.851 1.00 0.00 57 ALA A C 7
ATOM 8940 O O . ALA A 1 57 ? -15.267 1.249 -4.068 1.00 0.00 57 ALA A O 7
ATOM 8947 N N . VAL A 1 58 ? -14.734 0.564 -1.992 1.00 0.00 58 VAL A N 7
ATOM 8948 C CA . VAL A 1 58 ? -14.131 -0.686 -2.440 1.00 0.00 58 VAL A CA 7
ATOM 8949 C C . VAL A 1 58 ? -14.748 -1.882 -1.724 1.00 0.00 58 VAL A C 7
ATOM 8950 O O . VAL A 1 58 ? -14.214 -2.362 -0.724 1.00 0.00 58 VAL A O 7
ATOM 8963 N N . ARG A 1 59 ? -15.875 -2.358 -2.243 1.00 0.00 59 ARG A N 7
ATOM 8964 C CA . ARG A 1 59 ? -16.566 -3.498 -1.653 1.00 0.00 59 ARG A CA 7
ATOM 8965 C C . ARG A 1 59 ? -16.303 -4.769 -2.457 1.00 0.00 59 ARG A C 7
ATOM 8966 O O . ARG A 1 59 ? -16.082 -5.839 -1.890 1.00 0.00 59 ARG A O 7
ATOM 8987 N N . SER A 1 60 ? -16.330 -4.642 -3.779 1.00 0.00 60 SER A N 7
ATOM 8988 C CA . SER A 1 60 ? -16.100 -5.780 -4.661 1.00 0.00 60 SER A CA 7
ATOM 8989 C C . SER A 1 60 ? -14.848 -6.545 -4.245 1.00 0.00 60 SER A C 7
ATOM 8990 O O . SER A 1 60 ? -13.784 -5.957 -4.046 1.00 0.00 60 SER A O 7
ATOM 8998 N N . LEU A 1 61 ? -14.982 -7.860 -4.114 1.00 0.00 61 LEU A N 7
ATOM 8999 C CA . LEU A 1 61 ? -13.862 -8.709 -3.721 1.00 0.00 61 LEU A CA 7
ATOM 9000 C C . LEU A 1 61 ? -12.752 -8.663 -4.766 1.00 0.00 61 LEU A C 7
ATOM 9001 O O . LEU A 1 61 ? -11.621 -8.279 -4.469 1.00 0.00 61 LEU A O 7
ATOM 9017 N N . GLY A 1 62 ? -13.083 -9.056 -5.992 1.00 0.00 62 GLY A N 7
ATOM 9018 C CA . GLY A 1 62 ? -12.104 -9.051 -7.063 1.00 0.00 62 GLY A CA 7
ATOM 9019 C C . GLY A 1 62 ? -11.123 -7.900 -6.947 1.00 0.00 62 GLY A C 7
ATOM 9020 O O . GLY A 1 62 ? -9.910 -8.109 -6.926 1.00 0.00 62 GLY A O 7
ATOM 9024 N N . HIS A 1 63 ? -11.649 -6.682 -6.872 1.00 0.00 63 HIS A N 7
ATOM 9025 C CA . HIS A 1 63 ? -10.812 -5.493 -6.758 1.00 0.00 63 HIS A CA 7
ATOM 9026 C C . HIS A 1 63 ? -9.948 -5.556 -5.502 1.00 0.00 63 HIS A C 7
ATOM 9027 O O . HIS A 1 63 ? -8.738 -5.334 -5.558 1.00 0.00 63 HIS A O 7
ATOM 9042 N N . GLN A 1 64 ? -10.577 -5.858 -4.371 1.00 0.00 64 GLN A N 7
ATOM 9043 C CA . GLN A 1 64 ? -9.865 -5.948 -3.102 1.00 0.00 64 GLN A CA 7
ATOM 9044 C C . GLN A 1 64 ? -8.695 -6.921 -3.202 1.00 0.00 64 GLN A C 7
ATOM 9045 O O . GLN A 1 64 ? -7.579 -6.607 -2.789 1.00 0.00 64 GLN A O 7
ATOM 9059 N N . GLU A 1 65 ? -8.958 -8.102 -3.752 1.00 0.00 65 GLU A N 7
ATOM 9060 C CA . GLU A 1 65 ? -7.926 -9.120 -3.905 1.00 0.00 65 GLU A CA 7
ATOM 9061 C C . GLU A 1 65 ? -6.692 -8.545 -4.593 1.00 0.00 65 GLU A C 7
ATOM 9062 O O . GLU A 1 65 ? -5.562 -8.761 -4.151 1.00 0.00 65 GLU A O 7
ATOM 9074 N N . LEU A 1 66 ? -6.915 -7.811 -5.678 1.00 0.00 66 LEU A N 7
ATOM 9075 C CA . LEU A 1 66 ? -5.821 -7.204 -6.429 1.00 0.00 66 LEU A CA 7
ATOM 9076 C C . LEU A 1 66 ? -4.909 -6.400 -5.508 1.00 0.00 66 LEU A C 7
ATOM 9077 O O . LEU A 1 66 ? -3.696 -6.613 -5.480 1.00 0.00 66 LEU A O 7
ATOM 9093 N N . ILE A 1 67 ? -5.500 -5.479 -4.755 1.00 0.00 67 ILE A N 7
ATOM 9094 C CA . ILE A 1 67 ? -4.740 -4.646 -3.831 1.00 0.00 67 ILE A CA 7
ATOM 9095 C C . ILE A 1 67 ? -4.195 -5.470 -2.669 1.00 0.00 67 ILE A C 7
ATOM 9096 O O . ILE A 1 67 ? -2.982 -5.597 -2.499 1.00 0.00 67 ILE A O 7
ATOM 9112 N N . LEU A 1 68 ? -5.099 -6.030 -1.873 1.00 0.00 68 LEU A N 7
ATOM 9113 C CA . LEU A 1 68 ? -4.710 -6.845 -0.727 1.00 0.00 68 LEU A CA 7
ATOM 9114 C C . LEU A 1 68 ? -3.554 -7.773 -1.086 1.00 0.00 68 LEU A C 7
ATOM 9115 O O . LEU A 1 68 ? -2.597 -7.912 -0.326 1.00 0.00 68 LEU A O 7
ATOM 9131 N N . GLY A 1 69 ? -3.650 -8.405 -2.252 1.00 0.00 69 GLY A N 7
ATOM 9132 C CA . GLY A 1 69 ? -2.604 -9.310 -2.693 1.00 0.00 69 GLY A CA 7
ATOM 9133 C C . GLY A 1 69 ? -1.249 -8.636 -2.774 1.00 0.00 69 GLY A C 7
ATOM 9134 O O . GLY A 1 69 ? -0.264 -9.142 -2.239 1.00 0.00 69 GLY A O 7
ATOM 9138 N N . GLY A 1 70 ? -1.199 -7.490 -3.446 1.00 0.00 70 GLY A N 7
ATOM 9139 C CA . GLY A 1 70 ? 0.050 -6.765 -3.584 1.00 0.00 70 GLY A CA 7
ATOM 9140 C C . GLY A 1 70 ? 0.578 -6.260 -2.255 1.00 0.00 70 GLY A C 7
ATOM 9141 O O . GLY A 1 70 ? 1.781 -6.306 -1.999 1.00 0.00 70 GLY A O 7
ATOM 9145 N N . VAL A 1 71 ? -0.324 -5.775 -1.408 1.00 0.00 71 VAL A N 7
ATOM 9146 C CA . VAL A 1 71 ? 0.057 -5.259 -0.099 1.00 0.00 71 VAL A CA 7
ATOM 9147 C C . VAL A 1 71 ? 0.775 -6.323 0.724 1.00 0.00 71 VAL A C 7
ATOM 9148 O O . VAL A 1 71 ? 1.786 -6.045 1.368 1.00 0.00 71 VAL A O 7
ATOM 9161 N N . GLU A 1 72 ? 0.245 -7.542 0.696 1.00 0.00 72 GLU A N 7
ATOM 9162 C CA . GLU A 1 72 ? 0.836 -8.648 1.440 1.00 0.00 72 GLU A CA 7
ATOM 9163 C C . GLU A 1 72 ? 2.346 -8.701 1.227 1.00 0.00 72 GLU A C 7
ATOM 9164 O O . GLU A 1 72 ? 3.109 -8.909 2.170 1.00 0.00 72 GLU A O 7
ATOM 9176 N N . GLN A 1 73 ? 2.769 -8.513 -0.019 1.00 0.00 73 GLN A N 7
ATOM 9177 C CA . GLN A 1 73 ? 4.187 -8.541 -0.356 1.00 0.00 73 GLN A CA 7
ATOM 9178 C C . GLN A 1 73 ? 4.914 -7.343 0.245 1.00 0.00 73 GLN A C 7
ATOM 9179 O O . GLN A 1 73 ? 6.063 -7.452 0.675 1.00 0.00 73 GLN A O 7
ATOM 9193 N N . LEU A 1 74 ? 4.237 -6.200 0.272 1.00 0.00 74 LEU A N 7
ATOM 9194 C CA . LEU A 1 74 ? 4.819 -4.979 0.821 1.00 0.00 74 LEU A CA 7
ATOM 9195 C C . LEU A 1 74 ? 5.129 -5.144 2.305 1.00 0.00 74 LEU A C 7
ATOM 9196 O O . LEU A 1 74 ? 6.261 -4.932 2.739 1.00 0.00 74 LEU A O 7
ATOM 9212 N N . GLN A 1 75 ? 4.116 -5.524 3.077 1.00 0.00 75 GLN A N 7
ATOM 9213 C CA . GLN A 1 75 ? 4.282 -5.718 4.513 1.00 0.00 75 GLN A CA 7
ATOM 9214 C C . GLN A 1 75 ? 5.580 -6.459 4.816 1.00 0.00 75 GLN A C 7
ATOM 9215 O O . GLN A 1 75 ? 6.169 -6.289 5.883 1.00 0.00 75 GLN A O 7
ATOM 9229 N N . ALA A 1 76 ? 6.020 -7.283 3.870 1.00 0.00 76 ALA A N 7
ATOM 9230 C CA . ALA A 1 76 ? 7.249 -8.049 4.035 1.00 0.00 76 ALA A CA 7
ATOM 9231 C C . ALA A 1 76 ? 8.476 -7.169 3.825 1.00 0.00 76 ALA A C 7
ATOM 9232 O O . ALA A 1 76 ? 9.213 -6.878 4.769 1.00 0.00 76 ALA A O 7
ATOM 9239 N N . LEU A 1 77 ? 8.692 -6.749 2.584 1.00 0.00 77 LEU A N 7
ATOM 9240 C CA . LEU A 1 77 ? 9.832 -5.902 2.250 1.00 0.00 77 LEU A CA 7
ATOM 9241 C C . LEU A 1 77 ? 9.949 -4.736 3.227 1.00 0.00 77 LEU A C 7
ATOM 9242 O O . LEU A 1 77 ? 11.034 -4.440 3.727 1.00 0.00 77 LEU A O 7
ATOM 9258 N N . SER A 1 78 ? 8.825 -4.081 3.497 1.00 0.00 78 SER A N 7
ATOM 9259 C CA . SER A 1 78 ? 8.802 -2.947 4.413 1.00 0.00 78 SER A CA 7
ATOM 9260 C C . SER A 1 78 ? 9.413 -3.324 5.759 1.00 0.00 78 SER A C 7
ATOM 9261 O O . SER A 1 78 ? 10.315 -2.649 6.255 1.00 0.00 78 SER A O 7
ATOM 9269 N N . SER A 1 79 ? 8.914 -4.408 6.346 1.00 0.00 79 SER A N 7
ATOM 9270 C CA . SER A 1 79 ? 9.408 -4.874 7.636 1.00 0.00 79 SER A CA 7
ATOM 9271 C C . SER A 1 79 ? 10.598 -5.811 7.456 1.00 0.00 79 SER A C 7
ATOM 9272 O O . SER A 1 79 ? 10.433 -6.984 7.121 1.00 0.00 79 SER A O 7
ATOM 9280 N N . ARG A 1 80 ? 11.797 -5.285 7.682 1.00 0.00 80 ARG A N 7
ATOM 9281 C CA . ARG A 1 80 ? 13.016 -6.073 7.544 1.00 0.00 80 ARG A CA 7
ATOM 9282 C C . ARG A 1 80 ? 13.944 -5.852 8.735 1.00 0.00 80 ARG A C 7
ATOM 9283 O O . ARG A 1 80 ? 13.886 -4.814 9.397 1.00 0.00 80 ARG A O 7
ATOM 9304 N N . LEU A 1 81 ? 14.799 -6.833 9.003 1.00 0.00 81 LEU A N 7
ATOM 9305 C CA . LEU A 1 81 ? 15.739 -6.746 10.114 1.00 0.00 81 LEU A CA 7
ATOM 9306 C C . LEU A 1 81 ? 17.033 -7.488 9.792 1.00 0.00 81 LEU A C 7
ATOM 9307 O O . LEU A 1 81 ? 17.099 -8.247 8.825 1.00 0.00 81 LEU A O 7
ATOM 9323 N N . GLN A 1 82 ? 18.056 -7.265 10.610 1.00 0.00 82 GLN A N 7
ATOM 9324 C CA . GLN A 1 82 ? 19.347 -7.914 10.412 1.00 0.00 82 GLN A CA 7
ATOM 9325 C C . GLN A 1 82 ? 19.948 -8.348 11.745 1.00 0.00 82 GLN A C 7
ATOM 9326 O O . GLN A 1 82 ? 19.979 -7.577 12.705 1.00 0.00 82 GLN A O 7
ATOM 9340 N N . THR A 1 83 ? 20.425 -9.588 11.798 1.00 0.00 83 THR A N 7
ATOM 9341 C CA . THR A 1 83 ? 21.024 -10.125 13.014 1.00 0.00 83 THR A CA 7
ATOM 9342 C C . THR A 1 83 ? 22.175 -9.248 13.493 1.00 0.00 83 THR A C 7
ATOM 9343 O O . THR A 1 83 ? 22.212 -8.837 14.652 1.00 0.00 83 THR A O 7
ATOM 9354 N N . GLU A 1 84 ? 23.112 -8.966 12.594 1.00 0.00 84 GLU A N 7
ATOM 9355 C CA . GLU A 1 84 ? 24.265 -8.137 12.927 1.00 0.00 84 GLU A CA 7
ATOM 9356 C C . GLU A 1 84 ? 24.223 -6.815 12.166 1.00 0.00 84 GLU A C 7
ATOM 9357 O O . GLU A 1 84 ? 23.822 -6.768 11.004 1.00 0.00 84 GLU A O 7
ATOM 9369 N N . ASN A 1 85 ? 24.640 -5.742 12.831 1.00 0.00 85 ASN A N 7
ATOM 9370 C CA . ASN A 1 85 ? 24.649 -4.419 12.219 1.00 0.00 85 ASN A CA 7
ATOM 9371 C C . ASN A 1 85 ? 25.672 -4.349 11.089 1.00 0.00 85 ASN A C 7
ATOM 9372 O O . ASN A 1 85 ? 26.876 -4.280 11.332 1.00 0.00 85 ASN A O 7
ATOM 9383 N N . SER A 1 86 ? 25.182 -4.368 9.853 1.00 0.00 86 SER A N 7
ATOM 9384 C CA . SER A 1 86 ? 26.054 -4.310 8.685 1.00 0.00 86 SER A CA 7
ATOM 9385 C C . SER A 1 86 ? 25.242 -4.092 7.412 1.00 0.00 86 SER A C 7
ATOM 9386 O O . SER A 1 86 ? 24.012 -4.109 7.436 1.00 0.00 86 SER A O 7
ATOM 9394 N N . GLY A 1 87 ? 25.941 -3.886 6.300 1.00 0.00 87 GLY A N 7
ATOM 9395 C CA . GLY A 1 87 ? 25.270 -3.666 5.032 1.00 0.00 87 GLY A CA 7
ATOM 9396 C C . GLY A 1 87 ? 25.045 -4.954 4.264 1.00 0.00 87 GLY A C 7
ATOM 9397 O O . GLY A 1 87 ? 25.230 -6.053 4.787 1.00 0.00 87 GLY A O 7
ATOM 9401 N N . PRO A 1 88 ? 24.635 -4.826 2.994 1.00 0.00 88 PRO A N 7
ATOM 9402 C CA . PRO A 1 88 ? 24.374 -5.979 2.126 1.00 0.00 88 PRO A CA 7
ATOM 9403 C C . PRO A 1 88 ? 25.653 -6.715 1.742 1.00 0.00 88 PRO A C 7
ATOM 9404 O O . PRO A 1 88 ? 26.277 -6.407 0.727 1.00 0.00 88 PRO A O 7
ATOM 9415 N N . SER A 1 89 ? 26.037 -7.691 2.560 1.00 0.00 89 SER A N 7
ATOM 9416 C CA . SER A 1 89 ? 27.243 -8.469 2.307 1.00 0.00 89 SER A CA 7
ATOM 9417 C C . SER A 1 89 ? 27.376 -8.800 0.823 1.00 0.00 89 SER A C 7
ATOM 9418 O O . SER A 1 89 ? 26.448 -9.326 0.208 1.00 0.00 89 SER A O 7
ATOM 9426 N N . SER A 1 90 ? 28.536 -8.487 0.255 1.00 0.00 90 SER A N 7
ATOM 9427 C CA . SER A 1 90 ? 28.790 -8.746 -1.157 1.00 0.00 90 SER A CA 7
ATOM 9428 C C . SER A 1 90 ? 28.542 -10.214 -1.493 1.00 0.00 90 SER A C 7
ATOM 9429 O O . SER A 1 90 ? 29.185 -11.106 -0.941 1.00 0.00 90 SER A O 7
ATOM 9437 N N . GLY A 1 91 ? 27.604 -10.456 -2.403 1.00 0.00 91 GLY A N 7
ATOM 9438 C CA . GLY A 1 91 ? 27.286 -11.816 -2.798 1.00 0.00 91 GLY A CA 7
ATOM 9439 C C . GLY A 1 91 ? 27.296 -12.777 -1.626 1.00 0.00 91 GLY A C 7
ATOM 9440 O O . GLY A 1 91 ? 26.755 -13.879 -1.714 1.00 0.00 91 GLY A O 7
ATOM 9444 N N . GLY A 1 1 ? 27.540 13.895 4.426 1.00 0.00 1 GLY A N 8
ATOM 9445 C CA . GLY A 1 1 ? 27.537 13.601 3.005 1.00 0.00 1 GLY A CA 8
ATOM 9446 C C . GLY A 1 1 ? 28.258 12.309 2.678 1.00 0.00 1 GLY A C 8
ATOM 9447 O O . GLY A 1 1 ? 28.348 11.411 3.516 1.00 0.00 1 GLY A O 8
ATOM 9451 N N . SER A 1 2 ? 28.772 12.212 1.456 1.00 0.00 2 SER A N 8
ATOM 9452 C CA . SER A 1 2 ? 29.484 11.018 1.019 1.00 0.00 2 SER A CA 8
ATOM 9453 C C . SER A 1 2 ? 28.643 9.767 1.253 1.00 0.00 2 SER A C 8
ATOM 9454 O O . SER A 1 2 ? 29.140 8.753 1.744 1.00 0.00 2 SER A O 8
ATOM 9462 N N . SER A 1 3 ? 27.364 9.846 0.898 1.00 0.00 3 SER A N 8
ATOM 9463 C CA . SER A 1 3 ? 26.451 8.723 1.073 1.00 0.00 3 SER A CA 8
ATOM 9464 C C . SER A 1 3 ? 26.074 8.115 -0.275 1.00 0.00 3 SER A C 8
ATOM 9465 O O . SER A 1 3 ? 26.068 8.799 -1.297 1.00 0.00 3 SER A O 8
ATOM 9473 N N . GLY A 1 4 ? 25.760 6.823 -0.266 1.00 0.00 4 GLY A N 8
ATOM 9474 C CA . GLY A 1 4 ? 25.386 6.142 -1.493 1.00 0.00 4 GLY A CA 8
ATOM 9475 C C . GLY A 1 4 ? 24.081 5.384 -1.360 1.00 0.00 4 GLY A C 8
ATOM 9476 O O . GLY A 1 4 ? 23.350 5.558 -0.386 1.00 0.00 4 GLY A O 8
ATOM 9480 N N . SER A 1 5 ? 23.787 4.539 -2.344 1.00 0.00 5 SER A N 8
ATOM 9481 C CA . SER A 1 5 ? 22.557 3.755 -2.335 1.00 0.00 5 SER A CA 8
ATOM 9482 C C . SER A 1 5 ? 22.495 2.855 -1.104 1.00 0.00 5 SER A C 8
ATOM 9483 O O . SER A 1 5 ? 23.522 2.392 -0.608 1.00 0.00 5 SER A O 8
ATOM 9491 N N . SER A 1 6 ? 21.282 2.614 -0.617 1.00 0.00 6 SER A N 8
ATOM 9492 C CA . SER A 1 6 ? 21.085 1.774 0.559 1.00 0.00 6 SER A CA 8
ATOM 9493 C C . SER A 1 6 ? 19.988 0.743 0.311 1.00 0.00 6 SER A C 8
ATOM 9494 O O . SER A 1 6 ? 20.208 -0.460 0.448 1.00 0.00 6 SER A O 8
ATOM 9502 N N . GLY A 1 7 ? 18.803 1.224 -0.054 1.00 0.00 7 GLY A N 8
ATOM 9503 C CA . GLY A 1 7 ? 17.689 0.332 -0.315 1.00 0.00 7 GLY A CA 8
ATOM 9504 C C . GLY A 1 7 ? 16.402 1.080 -0.600 1.00 0.00 7 GLY A C 8
ATOM 9505 O O . GLY A 1 7 ? 16.417 2.137 -1.231 1.00 0.00 7 GLY A O 8
ATOM 9509 N N . MET A 1 8 ? 15.284 0.531 -0.136 1.00 0.00 8 MET A N 8
ATOM 9510 C CA . MET A 1 8 ? 13.983 1.154 -0.345 1.00 0.00 8 MET A CA 8
ATOM 9511 C C . MET A 1 8 ? 13.262 1.367 0.983 1.00 0.00 8 MET A C 8
ATOM 9512 O O . MET A 1 8 ? 13.074 0.427 1.754 1.00 0.00 8 MET A O 8
ATOM 9526 N N . GLU A 1 9 ? 12.862 2.608 1.241 1.00 0.00 9 GLU A N 8
ATOM 9527 C CA . GLU A 1 9 ? 12.163 2.943 2.477 1.00 0.00 9 GLU A CA 8
ATOM 9528 C C . GLU A 1 9 ? 10.912 2.085 2.644 1.00 0.00 9 GLU A C 8
ATOM 9529 O O . GLU A 1 9 ? 10.300 1.639 1.673 1.00 0.00 9 GLU A O 8
ATOM 9541 N N . PRO A 1 10 ? 10.522 1.847 3.905 1.00 0.00 10 PRO A N 8
ATOM 9542 C CA . PRO A 1 10 ? 9.342 1.042 4.230 1.00 0.00 10 PRO A CA 8
ATOM 9543 C C . PRO A 1 10 ? 8.040 1.743 3.857 1.00 0.00 10 PRO A C 8
ATOM 9544 O O . PRO A 1 10 ? 7.964 2.972 3.856 1.00 0.00 10 PRO A O 8
ATOM 9555 N N . VAL A 1 11 ? 7.018 0.955 3.540 1.00 0.00 11 VAL A N 8
ATOM 9556 C CA . VAL A 1 11 ? 5.719 1.501 3.166 1.00 0.00 11 VAL A CA 8
ATOM 9557 C C . VAL A 1 11 ? 5.002 2.091 4.375 1.00 0.00 11 VAL A C 8
ATOM 9558 O O . VAL A 1 11 ? 4.281 3.081 4.258 1.00 0.00 11 VAL A O 8
ATOM 9571 N N . GLU A 1 12 ? 5.207 1.477 5.535 1.00 0.00 12 GLU A N 8
ATOM 9572 C CA . GLU A 1 12 ? 4.579 1.942 6.767 1.00 0.00 12 GLU A CA 8
ATOM 9573 C C . GLU A 1 12 ? 4.942 3.398 7.046 1.00 0.00 12 GLU A C 8
ATOM 9574 O O . GLU A 1 12 ? 4.338 4.048 7.899 1.00 0.00 12 GLU A O 8
ATOM 9586 N N . THR A 1 13 ? 5.934 3.904 6.320 1.00 0.00 13 THR A N 8
ATOM 9587 C CA . THR A 1 13 ? 6.380 5.281 6.489 1.00 0.00 13 THR A CA 8
ATOM 9588 C C . THR A 1 13 ? 5.985 6.138 5.292 1.00 0.00 13 THR A C 8
ATOM 9589 O O . THR A 1 13 ? 5.819 7.352 5.414 1.00 0.00 13 THR A O 8
ATOM 9600 N N . TRP A 1 14 ? 5.834 5.499 4.138 1.00 0.00 14 TRP A N 8
ATOM 9601 C CA . TRP A 1 14 ? 5.458 6.205 2.918 1.00 0.00 14 TRP A CA 8
ATOM 9602 C C . TRP A 1 14 ? 4.373 7.239 3.200 1.00 0.00 14 TRP A C 8
ATOM 9603 O O . TRP A 1 14 ? 3.600 7.100 4.148 1.00 0.00 14 TRP A O 8
ATOM 9624 N N . THR A 1 15 ? 4.322 8.277 2.371 1.00 0.00 15 THR A N 8
ATOM 9625 C CA . THR A 1 15 ? 3.333 9.335 2.533 1.00 0.00 15 THR A CA 8
ATOM 9626 C C . THR A 1 15 ? 2.038 8.994 1.804 1.00 0.00 15 THR A C 8
ATOM 9627 O O . THR A 1 15 ? 2.014 8.182 0.879 1.00 0.00 15 THR A O 8
ATOM 9638 N N . PRO A 1 16 ? 0.934 9.627 2.229 1.00 0.00 16 PRO A N 8
ATOM 9639 C CA . PRO A 1 16 ? -0.385 9.407 1.629 1.00 0.00 16 PRO A CA 8
ATOM 9640 C C . PRO A 1 16 ? -0.482 9.976 0.217 1.00 0.00 16 PRO A C 8
ATOM 9641 O O . PRO A 1 16 ? -1.541 9.933 -0.408 1.00 0.00 16 PRO A O 8
ATOM 9652 N N . GLY A 1 17 ? 0.630 10.508 -0.279 1.00 0.00 17 GLY A N 8
ATOM 9653 C CA . GLY A 1 17 ? 0.648 11.078 -1.614 1.00 0.00 17 GLY A CA 8
ATOM 9654 C C . GLY A 1 17 ? 1.326 10.171 -2.622 1.00 0.00 17 GLY A C 8
ATOM 9655 O O . GLY A 1 17 ? 1.145 10.328 -3.830 1.00 0.00 17 GLY A O 8
ATOM 9659 N N . LYS A 1 18 ? 2.111 9.220 -2.127 1.00 0.00 18 LYS A N 8
ATOM 9660 C CA . LYS A 1 18 ? 2.820 8.284 -2.991 1.00 0.00 18 LYS A CA 8
ATOM 9661 C C . LYS A 1 18 ? 1.978 7.039 -3.251 1.00 0.00 18 LYS A C 8
ATOM 9662 O O . LYS A 1 18 ? 1.955 6.514 -4.364 1.00 0.00 18 LYS A O 8
ATOM 9681 N N . VAL A 1 19 ? 1.286 6.572 -2.216 1.00 0.00 19 VAL A N 8
ATOM 9682 C CA . VAL A 1 19 ? 0.440 5.390 -2.333 1.00 0.00 19 VAL A CA 8
ATOM 9683 C C . VAL A 1 19 ? -0.404 5.442 -3.602 1.00 0.00 19 VAL A C 8
ATOM 9684 O O . VAL A 1 19 ? -0.571 4.435 -4.290 1.00 0.00 19 VAL A O 8
ATOM 9697 N N . ALA A 1 20 ? -0.934 6.622 -3.905 1.00 0.00 20 ALA A N 8
ATOM 9698 C CA . ALA A 1 20 ? -1.760 6.806 -5.093 1.00 0.00 20 ALA A CA 8
ATOM 9699 C C . ALA A 1 20 ? -1.025 6.348 -6.348 1.00 0.00 20 ALA A C 8
ATOM 9700 O O . ALA A 1 20 ? -1.635 5.826 -7.282 1.00 0.00 20 ALA A O 8
ATOM 9707 N N . THR A 1 21 ? 0.289 6.549 -6.366 1.00 0.00 21 THR A N 8
ATOM 9708 C CA . THR A 1 21 ? 1.107 6.158 -7.507 1.00 0.00 21 THR A CA 8
ATOM 9709 C C . THR A 1 21 ? 1.341 4.652 -7.527 1.00 0.00 21 THR A C 8
ATOM 9710 O O . THR A 1 21 ? 1.454 4.046 -8.592 1.00 0.00 21 THR A O 8
ATOM 9721 N N . TRP A 1 22 ? 1.411 4.054 -6.343 1.00 0.00 22 TRP A N 8
ATOM 9722 C CA . TRP A 1 22 ? 1.631 2.617 -6.225 1.00 0.00 22 TRP A CA 8
ATOM 9723 C C . TRP A 1 22 ? 0.326 1.850 -6.410 1.00 0.00 22 TRP A C 8
ATOM 9724 O O . TRP A 1 22 ? 0.330 0.688 -6.820 1.00 0.00 22 TRP A O 8
ATOM 9745 N N . LEU A 1 23 ? -0.789 2.505 -6.106 1.00 0.00 23 LEU A N 8
ATOM 9746 C CA . LEU A 1 23 ? -2.102 1.883 -6.239 1.00 0.00 23 LEU A CA 8
ATOM 9747 C C . LEU A 1 23 ? -2.581 1.928 -7.686 1.00 0.00 23 LEU A C 8
ATOM 9748 O O . LEU A 1 23 ? -3.166 0.968 -8.187 1.00 0.00 23 LEU A O 8
ATOM 9764 N N . ARG A 1 24 ? -2.328 3.049 -8.353 1.00 0.00 24 ARG A N 8
ATOM 9765 C CA . ARG A 1 24 ? -2.733 3.219 -9.744 1.00 0.00 24 ARG A CA 8
ATOM 9766 C C . ARG A 1 24 ? -1.955 2.275 -10.656 1.00 0.00 24 ARG A C 8
ATOM 9767 O O . ARG A 1 24 ? -2.476 1.798 -11.663 1.00 0.00 24 ARG A O 8
ATOM 9788 N N . GLY A 1 25 ? -0.702 2.010 -10.295 1.00 0.00 25 GLY A N 8
ATOM 9789 C CA . GLY A 1 25 ? 0.127 1.125 -11.091 1.00 0.00 25 GLY A CA 8
ATOM 9790 C C . GLY A 1 25 ? -0.270 -0.330 -10.944 1.00 0.00 25 GLY A C 8
ATOM 9791 O O . GLY A 1 25 ? -0.135 -1.117 -11.882 1.00 0.00 25 GLY A O 8
ATOM 9795 N N . LEU A 1 26 ? -0.759 -0.692 -9.763 1.00 0.00 26 LEU A N 8
ATOM 9796 C CA . LEU A 1 26 ? -1.176 -2.064 -9.495 1.00 0.00 26 LEU A CA 8
ATOM 9797 C C . LEU A 1 26 ? -1.931 -2.646 -10.686 1.00 0.00 26 LEU A C 8
ATOM 9798 O O . LEU A 1 26 ? -1.656 -3.764 -11.121 1.00 0.00 26 LEU A O 8
ATOM 9814 N N . ASP A 1 27 ? -2.882 -1.880 -11.209 1.00 0.00 27 ASP A N 8
ATOM 9815 C CA . ASP A 1 27 ? -3.675 -2.318 -12.351 1.00 0.00 27 ASP A CA 8
ATOM 9816 C C . ASP A 1 27 ? -4.582 -1.196 -12.846 1.00 0.00 27 ASP A C 8
ATOM 9817 O O . ASP A 1 27 ? -4.884 -0.258 -12.108 1.00 0.00 27 ASP A O 8
ATOM 9826 N N . ASP A 1 28 ? -5.012 -1.299 -14.098 1.00 0.00 28 ASP A N 8
ATOM 9827 C CA . ASP A 1 28 ? -5.886 -0.293 -14.691 1.00 0.00 28 ASP A CA 8
ATOM 9828 C C . ASP A 1 28 ? -7.291 -0.379 -14.105 1.00 0.00 28 ASP A C 8
ATOM 9829 O O . ASP A 1 28 ? -7.939 0.640 -13.867 1.00 0.00 28 ASP A O 8
ATOM 9838 N N . SER A 1 29 ? -7.757 -1.603 -13.876 1.00 0.00 29 SER A N 8
ATOM 9839 C CA . SER A 1 29 ? -9.088 -1.822 -13.322 1.00 0.00 29 SER A CA 8
ATOM 9840 C C . SER A 1 29 ? -9.287 -1.009 -12.047 1.00 0.00 29 SER A C 8
ATOM 9841 O O . SER A 1 29 ? -10.417 -0.714 -11.654 1.00 0.00 29 SER A O 8
ATOM 9849 N N . LEU A 1 30 ? -8.182 -0.648 -11.404 1.00 0.00 30 LEU A N 8
ATOM 9850 C CA . LEU A 1 30 ? -8.233 0.133 -10.173 1.00 0.00 30 LEU A CA 8
ATOM 9851 C C . LEU A 1 30 ? -7.898 1.596 -10.442 1.00 0.00 30 LEU A C 8
ATOM 9852 O O . LEU A 1 30 ? -8.395 2.491 -9.758 1.00 0.00 30 LEU A O 8
ATOM 9868 N N . GLN A 1 31 ? -7.055 1.831 -11.442 1.00 0.00 31 GLN A N 8
ATOM 9869 C CA . GLN A 1 31 ? -6.656 3.187 -11.801 1.00 0.00 31 GLN A CA 8
ATOM 9870 C C . GLN A 1 31 ? -7.861 4.120 -11.829 1.00 0.00 31 GLN A C 8
ATOM 9871 O O . GLN A 1 31 ? -7.720 5.337 -11.707 1.00 0.00 31 GLN A O 8
ATOM 9885 N N . ASP A 1 32 ? -9.047 3.542 -11.991 1.00 0.00 32 ASP A N 8
ATOM 9886 C CA . ASP A 1 32 ? -10.278 4.322 -12.035 1.00 0.00 32 ASP A CA 8
ATOM 9887 C C . ASP A 1 32 ? -10.578 4.940 -10.673 1.00 0.00 32 ASP A C 8
ATOM 9888 O O . ASP A 1 32 ? -10.881 6.129 -10.572 1.00 0.00 32 ASP A O 8
ATOM 9897 N N . TYR A 1 33 ? -10.493 4.125 -9.627 1.00 0.00 33 TYR A N 8
ATOM 9898 C CA . TYR A 1 33 ? -10.759 4.590 -8.271 1.00 0.00 33 TYR A CA 8
ATOM 9899 C C . TYR A 1 33 ? -9.960 5.852 -7.962 1.00 0.00 33 TYR A C 8
ATOM 9900 O O . TYR A 1 33 ? -8.766 5.947 -8.247 1.00 0.00 33 TYR A O 8
ATOM 9918 N N . PRO A 1 34 ? -10.633 6.845 -7.362 1.00 0.00 34 PRO A N 8
ATOM 9919 C CA . PRO A 1 34 ? -10.006 8.119 -6.998 1.00 0.00 34 PRO A CA 8
ATOM 9920 C C . PRO A 1 34 ? -9.011 7.970 -5.852 1.00 0.00 34 PRO A C 8
ATOM 9921 O O . PRO A 1 34 ? -9.335 8.245 -4.697 1.00 0.00 34 PRO A O 8
ATOM 9932 N N . PHE A 1 35 ? -7.800 7.532 -6.180 1.00 0.00 35 PHE A N 8
ATOM 9933 C CA . PHE A 1 35 ? -6.758 7.346 -5.177 1.00 0.00 35 PHE A CA 8
ATOM 9934 C C . PHE A 1 35 ? -6.324 8.685 -4.588 1.00 0.00 35 PHE A C 8
ATOM 9935 O O . PHE A 1 35 ? -6.160 8.817 -3.376 1.00 0.00 35 PHE A O 8
ATOM 9952 N N . GLU A 1 36 ? -6.139 9.674 -5.456 1.00 0.00 36 GLU A N 8
ATOM 9953 C CA . GLU A 1 36 ? -5.722 11.002 -5.023 1.00 0.00 36 GLU A CA 8
ATOM 9954 C C . GLU A 1 36 ? -6.659 11.541 -3.945 1.00 0.00 36 GLU A C 8
ATOM 9955 O O . GLU A 1 36 ? -6.325 12.491 -3.236 1.00 0.00 36 GLU A O 8
ATOM 9967 N N . ASP A 1 37 ? -7.831 10.928 -3.828 1.00 0.00 37 ASP A N 8
ATOM 9968 C CA . ASP A 1 37 ? -8.816 11.344 -2.837 1.00 0.00 37 ASP A CA 8
ATOM 9969 C C . ASP A 1 37 ? -8.657 10.550 -1.544 1.00 0.00 37 ASP A C 8
ATOM 9970 O O . ASP A 1 37 ? -8.821 11.088 -0.449 1.00 0.00 37 ASP A O 8
ATOM 9979 N N . TRP A 1 38 ? -8.336 9.268 -1.680 1.00 0.00 38 TRP A N 8
ATOM 9980 C CA . TRP A 1 38 ? -8.155 8.400 -0.522 1.00 0.00 38 TRP A CA 8
ATOM 9981 C C . TRP A 1 38 ? -7.274 9.067 0.527 1.00 0.00 38 TRP A C 8
ATOM 9982 O O . TRP A 1 38 ? -7.512 8.932 1.727 1.00 0.00 38 TRP A O 8
ATOM 10003 N N . GLN A 1 39 ? -6.256 9.788 0.068 1.00 0.00 39 GLN A N 8
ATOM 10004 C CA . GLN A 1 39 ? -5.339 10.476 0.969 1.00 0.00 39 GLN A CA 8
ATOM 10005 C C . GLN A 1 39 ? -4.966 9.586 2.150 1.00 0.00 39 GLN A C 8
ATOM 10006 O O . GLN A 1 39 ? -4.867 10.052 3.286 1.00 0.00 39 GLN A O 8
ATOM 10020 N N . LEU A 1 40 ? -4.760 8.303 1.875 1.00 0.00 40 LEU A N 8
ATOM 10021 C CA . LEU A 1 40 ? -4.397 7.346 2.915 1.00 0.00 40 LEU A CA 8
ATOM 10022 C C . LEU A 1 40 ? -2.883 7.188 3.005 1.00 0.00 40 LEU A C 8
ATOM 10023 O O . LEU A 1 40 ? -2.207 6.872 2.026 1.00 0.00 40 LEU A O 8
ATOM 10039 N N . PRO A 1 41 ? -2.335 7.410 4.210 1.00 0.00 41 PRO A N 8
ATOM 10040 C CA . PRO A 1 41 ? -0.895 7.296 4.458 1.00 0.00 41 PRO A CA 8
ATOM 10041 C C . PRO A 1 41 ? -0.409 5.852 4.395 1.00 0.00 41 PRO A C 8
ATOM 10042 O O . PRO A 1 41 ? -1.190 4.916 4.561 1.00 0.00 41 PRO A O 8
ATOM 10053 N N . GLY A 1 42 ? 0.887 5.678 4.154 1.00 0.00 42 GLY A N 8
ATOM 10054 C CA . GLY A 1 42 ? 1.454 4.345 4.074 1.00 0.00 42 GLY A CA 8
ATOM 10055 C C . GLY A 1 42 ? 1.240 3.546 5.345 1.00 0.00 42 GLY A C 8
ATOM 10056 O O . GLY A 1 42 ? 0.874 2.372 5.295 1.00 0.00 42 GLY A O 8
ATOM 10060 N N . LYS A 1 43 ? 1.471 4.183 6.488 1.00 0.00 43 LYS A N 8
ATOM 10061 C CA . LYS A 1 43 ? 1.301 3.526 7.778 1.00 0.00 43 LYS A CA 8
ATOM 10062 C C . LYS A 1 43 ? -0.042 2.807 7.851 1.00 0.00 43 LYS A C 8
ATOM 10063 O O . LYS A 1 43 ? -0.168 1.771 8.502 1.00 0.00 43 LYS A O 8
ATOM 10082 N N . ASN A 1 44 ? -1.043 3.364 7.177 1.00 0.00 44 ASN A N 8
ATOM 10083 C CA . ASN A 1 44 ? -2.377 2.775 7.165 1.00 0.00 44 ASN A CA 8
ATOM 10084 C C . ASN A 1 44 ? -2.513 1.758 6.036 1.00 0.00 44 ASN A C 8
ATOM 10085 O O . ASN A 1 44 ? -3.142 0.712 6.200 1.00 0.00 44 ASN A O 8
ATOM 10096 N N . LEU A 1 45 ? -1.918 2.072 4.890 1.00 0.00 45 LEU A N 8
ATOM 10097 C CA . LEU A 1 45 ? -1.971 1.186 3.733 1.00 0.00 45 LEU A CA 8
ATOM 10098 C C . LEU A 1 45 ? -1.738 -0.264 4.146 1.00 0.00 45 LEU A C 8
ATOM 10099 O O . LEU A 1 45 ? -2.510 -1.154 3.788 1.00 0.00 45 LEU A O 8
ATOM 10115 N N . LEU A 1 46 ? -0.670 -0.493 4.902 1.00 0.00 46 LEU A N 8
ATOM 10116 C CA . LEU A 1 46 ? -0.335 -1.835 5.366 1.00 0.00 46 LEU A CA 8
ATOM 10117 C C . LEU A 1 46 ? -1.315 -2.300 6.438 1.00 0.00 46 LEU A C 8
ATOM 10118 O O . LEU A 1 46 ? -1.487 -3.499 6.656 1.00 0.00 46 LEU A O 8
ATOM 10134 N N . GLN A 1 47 ? -1.957 -1.344 7.101 1.00 0.00 47 GLN A N 8
ATOM 10135 C CA . GLN A 1 47 ? -2.922 -1.657 8.149 1.00 0.00 47 GLN A CA 8
ATOM 10136 C C . GLN A 1 47 ? -4.341 -1.683 7.592 1.00 0.00 47 GLN A C 8
ATOM 10137 O O . GLN A 1 47 ? -5.316 -1.680 8.345 1.00 0.00 47 GLN A O 8
ATOM 10151 N N . LEU A 1 48 ? -4.452 -1.710 6.268 1.00 0.00 48 LEU A N 8
ATOM 10152 C CA . LEU A 1 48 ? -5.753 -1.736 5.609 1.00 0.00 48 LEU A CA 8
ATOM 10153 C C . LEU A 1 48 ? -6.425 -3.094 5.785 1.00 0.00 48 LEU A C 8
ATOM 10154 O O . LEU A 1 48 ? -5.779 -4.073 6.165 1.00 0.00 48 LEU A O 8
ATOM 10170 N N . CYS A 1 49 ? -7.722 -3.147 5.506 1.00 0.00 49 CYS A N 8
ATOM 10171 C CA . CYS A 1 49 ? -8.482 -4.386 5.632 1.00 0.00 49 CYS A CA 8
ATOM 10172 C C . CYS A 1 49 ? -9.586 -4.456 4.582 1.00 0.00 49 CYS A C 8
ATOM 10173 O O . CYS A 1 49 ? -9.982 -3.450 3.994 1.00 0.00 49 CYS A O 8
ATOM 10181 N N . PRO A 1 50 ? -10.094 -5.674 4.339 1.00 0.00 50 PRO A N 8
ATOM 10182 C CA . PRO A 1 50 ? -11.159 -5.905 3.358 1.00 0.00 50 PRO A CA 8
ATOM 10183 C C . PRO A 1 50 ? -12.497 -5.328 3.808 1.00 0.00 50 PRO A C 8
ATOM 10184 O O . PRO A 1 50 ? -13.415 -5.169 3.004 1.00 0.00 50 PRO A O 8
ATOM 10195 N N . GLN A 1 51 ? -12.599 -5.017 5.096 1.00 0.00 51 GLN A N 8
ATOM 10196 C CA . GLN A 1 51 ? -13.826 -4.459 5.652 1.00 0.00 51 GLN A CA 8
ATOM 10197 C C . GLN A 1 51 ? -13.812 -2.935 5.579 1.00 0.00 51 GLN A C 8
ATOM 10198 O O . GLN A 1 51 ? -14.857 -2.301 5.435 1.00 0.00 51 GLN A O 8
ATOM 10212 N N . SER A 1 52 ? -12.621 -2.354 5.680 1.00 0.00 52 SER A N 8
ATOM 10213 C CA . SER A 1 52 ? -12.471 -0.904 5.630 1.00 0.00 52 SER A CA 8
ATOM 10214 C C . SER A 1 52 ? -12.526 -0.402 4.191 1.00 0.00 52 SER A C 8
ATOM 10215 O O . SER A 1 52 ? -13.139 0.627 3.903 1.00 0.00 52 SER A O 8
ATOM 10223 N N . LEU A 1 53 ? -11.881 -1.135 3.290 1.00 0.00 53 LEU A N 8
ATOM 10224 C CA . LEU A 1 53 ? -11.855 -0.765 1.879 1.00 0.00 53 LEU A CA 8
ATOM 10225 C C . LEU A 1 53 ? -13.264 -0.494 1.362 1.00 0.00 53 LEU A C 8
ATOM 10226 O O . LEU A 1 53 ? -13.472 0.396 0.537 1.00 0.00 53 LEU A O 8
ATOM 10242 N N . GLU A 1 54 ? -14.228 -1.266 1.853 1.00 0.00 54 GLU A N 8
ATOM 10243 C CA . GLU A 1 54 ? -15.618 -1.107 1.440 1.00 0.00 54 GLU A CA 8
ATOM 10244 C C . GLU A 1 54 ? -16.082 0.333 1.634 1.00 0.00 54 GLU A C 8
ATOM 10245 O O . GLU A 1 54 ? -16.878 0.851 0.852 1.00 0.00 54 GLU A O 8
ATOM 10257 N N . ALA A 1 55 ? -15.578 0.975 2.683 1.00 0.00 55 ALA A N 8
ATOM 10258 C CA . ALA A 1 55 ? -15.939 2.355 2.980 1.00 0.00 55 ALA A CA 8
ATOM 10259 C C . ALA A 1 55 ? -15.511 3.289 1.853 1.00 0.00 55 ALA A C 8
ATOM 10260 O O . ALA A 1 55 ? -16.177 4.286 1.572 1.00 0.00 55 ALA A O 8
ATOM 10267 N N . LEU A 1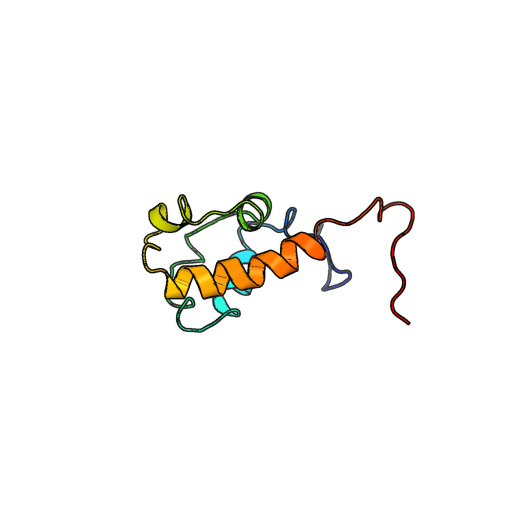 56 ? -14.395 2.961 1.211 1.00 0.00 56 LEU A N 8
ATOM 10268 C CA . LEU A 1 56 ? -13.877 3.772 0.114 1.00 0.00 56 LEU A CA 8
ATOM 10269 C C . LEU A 1 56 ? -14.523 3.373 -1.209 1.00 0.00 56 LEU A C 8
ATOM 10270 O O . LEU A 1 56 ? -13.950 3.583 -2.278 1.00 0.00 56 LEU A O 8
ATOM 10286 N N . ALA A 1 57 ? -15.719 2.800 -1.129 1.00 0.00 57 ALA A N 8
ATOM 10287 C CA . ALA A 1 57 ? -16.444 2.377 -2.320 1.00 0.00 57 ALA A CA 8
ATOM 10288 C C . ALA A 1 57 ? -15.771 1.175 -2.975 1.00 0.00 57 ALA A C 8
ATOM 10289 O O . ALA A 1 57 ? -15.872 0.978 -4.186 1.00 0.00 57 ALA A O 8
ATOM 10296 N N . VAL A 1 58 ? -15.082 0.376 -2.167 1.00 0.00 58 VAL A N 8
ATOM 10297 C CA . VAL A 1 58 ? -14.392 -0.807 -2.668 1.00 0.00 58 VAL A CA 8
ATOM 10298 C C . VAL A 1 58 ? -14.920 -2.074 -2.005 1.00 0.00 58 VAL A C 8
ATOM 10299 O O . VAL A 1 58 ? -14.377 -2.534 -1.001 1.00 0.00 58 VAL A O 8
ATOM 10312 N N . ARG A 1 59 ? -15.982 -2.634 -2.574 1.00 0.00 59 ARG A N 8
ATOM 10313 C CA . ARG A 1 59 ? -16.585 -3.849 -2.038 1.00 0.00 59 ARG A CA 8
ATOM 10314 C C . ARG A 1 59 ? -16.210 -5.061 -2.885 1.00 0.00 59 ARG A C 8
ATOM 10315 O O . ARG A 1 59 ? -15.850 -6.113 -2.356 1.00 0.00 59 ARG A O 8
ATOM 10336 N N . SER A 1 60 ? -16.298 -4.907 -4.202 1.00 0.00 60 SER A N 8
ATOM 10337 C CA . SER A 1 60 ? -15.973 -5.990 -5.122 1.00 0.00 60 SER A CA 8
ATOM 10338 C C . SER A 1 60 ? -14.725 -6.738 -4.662 1.00 0.00 60 SER A C 8
ATOM 10339 O O . SER A 1 60 ? -13.640 -6.162 -4.572 1.00 0.00 60 SER A O 8
ATOM 10347 N N . LEU A 1 61 ? -14.888 -8.024 -4.371 1.00 0.00 61 LEU A N 8
ATOM 10348 C CA . LEU A 1 61 ? -13.776 -8.852 -3.919 1.00 0.00 61 LEU A CA 8
ATOM 10349 C C . LEU A 1 61 ? -12.638 -8.837 -4.934 1.00 0.00 61 LEU A C 8
ATOM 10350 O O . LEU A 1 61 ? -11.478 -8.630 -4.580 1.00 0.00 61 LEU A O 8
ATOM 10366 N N . GLY A 1 62 ? -12.978 -9.057 -6.201 1.00 0.00 62 GLY A N 8
ATOM 10367 C CA . GLY A 1 62 ? -11.974 -9.062 -7.249 1.00 0.00 62 GLY A CA 8
ATOM 10368 C C . GLY A 1 62 ? -11.043 -7.869 -7.165 1.00 0.00 62 GLY A C 8
ATOM 10369 O O . GLY A 1 62 ? -9.824 -8.016 -7.263 1.00 0.00 62 GLY A O 8
ATOM 10373 N N . HIS A 1 63 ? -11.616 -6.684 -6.985 1.00 0.00 63 HIS A N 8
ATOM 10374 C CA . HIS A 1 63 ? -10.829 -5.460 -6.889 1.00 0.00 63 HIS A CA 8
ATOM 10375 C C . HIS A 1 63 ? -9.966 -5.466 -5.631 1.00 0.00 63 HIS A C 8
ATOM 10376 O O . HIS A 1 63 ? -8.802 -5.068 -5.664 1.00 0.00 63 HIS A O 8
ATOM 10391 N N . GLN A 1 64 ? -10.545 -5.919 -4.524 1.00 0.00 64 GLN A N 8
ATOM 10392 C CA . GLN A 1 64 ? -9.829 -5.975 -3.255 1.00 0.00 64 GLN A CA 8
ATOM 10393 C C . GLN A 1 64 ? -8.601 -6.873 -3.363 1.00 0.00 64 GLN A C 8
ATOM 10394 O O . GLN A 1 64 ? -7.481 -6.445 -3.082 1.00 0.00 64 GLN A O 8
ATOM 10408 N N . GLU A 1 65 ? -8.818 -8.119 -3.770 1.00 0.00 65 GLU A N 8
ATOM 10409 C CA . GLU A 1 65 ? -7.728 -9.077 -3.913 1.00 0.00 65 GLU A CA 8
ATOM 10410 C C . GLU A 1 65 ? -6.530 -8.437 -4.609 1.00 0.00 65 GLU A C 8
ATOM 10411 O O . GLU A 1 65 ? -5.391 -8.575 -4.160 1.00 0.00 65 GLU A O 8
ATOM 10423 N N . LEU A 1 66 ? -6.794 -7.738 -5.707 1.00 0.00 66 LEU A N 8
ATOM 10424 C CA . LEU A 1 66 ? -5.738 -7.077 -6.465 1.00 0.00 66 LEU A CA 8
ATOM 10425 C C . LEU A 1 66 ? -4.839 -6.256 -5.546 1.00 0.00 66 LEU A C 8
ATOM 10426 O O . LEU A 1 66 ? -3.614 -6.311 -5.650 1.00 0.00 66 LEU A O 8
ATOM 10442 N N . ILE A 1 67 ? -5.457 -5.497 -4.647 1.00 0.00 67 ILE A N 8
ATOM 10443 C CA . ILE A 1 67 ? -4.712 -4.668 -3.707 1.00 0.00 67 ILE A CA 8
ATOM 10444 C C . ILE A 1 67 ? -4.134 -5.507 -2.573 1.00 0.00 67 ILE A C 8
ATOM 10445 O O . ILE A 1 67 ? -2.917 -5.648 -2.448 1.00 0.00 67 ILE A O 8
ATOM 10461 N N . LEU A 1 68 ? -5.014 -6.063 -1.748 1.00 0.00 68 LEU A N 8
ATOM 10462 C CA . LEU A 1 68 ? -4.592 -6.891 -0.623 1.00 0.00 68 LEU A CA 8
ATOM 10463 C C . LEU A 1 68 ? -3.367 -7.722 -0.989 1.00 0.00 68 LEU A C 8
ATOM 10464 O O . LEU A 1 68 ? -2.393 -7.775 -0.238 1.00 0.00 68 LEU A O 8
ATOM 10480 N N . GLY A 1 69 ? -3.422 -8.370 -2.149 1.00 0.00 69 GLY A N 8
ATOM 10481 C CA . GLY A 1 69 ? -2.310 -9.188 -2.595 1.00 0.00 69 GLY A CA 8
ATOM 10482 C C . GLY A 1 69 ? -0.989 -8.446 -2.549 1.00 0.00 69 GLY A C 8
ATOM 10483 O O . GLY A 1 69 ? -0.069 -8.845 -1.836 1.00 0.00 69 GLY A O 8
ATOM 10487 N N . GLY A 1 70 ? -0.893 -7.363 -3.314 1.00 0.00 70 GLY A N 8
ATOM 10488 C CA . GLY A 1 70 ? 0.330 -6.582 -3.345 1.00 0.00 70 GLY A CA 8
ATOM 10489 C C . GLY A 1 70 ? 0.734 -6.083 -1.972 1.00 0.00 70 GLY A C 8
ATOM 10490 O O . GLY A 1 70 ? 1.910 -6.120 -1.611 1.00 0.00 70 GLY A O 8
ATOM 10494 N N . VAL A 1 71 ? -0.244 -5.613 -1.204 1.00 0.00 71 VAL A N 8
ATOM 10495 C CA . VAL A 1 71 ? 0.015 -5.103 0.138 1.00 0.00 71 VAL A CA 8
ATOM 10496 C C . VAL A 1 71 ? 0.674 -6.165 1.011 1.00 0.00 71 VAL A C 8
ATOM 10497 O O . VAL A 1 71 ? 1.628 -5.882 1.735 1.00 0.00 71 VAL A O 8
ATOM 10510 N N . GLU A 1 72 ? 0.158 -7.388 0.937 1.00 0.00 72 GLU A N 8
ATOM 10511 C CA . GLU A 1 72 ? 0.697 -8.493 1.722 1.00 0.00 72 GLU A CA 8
ATOM 10512 C C . GLU A 1 72 ? 2.205 -8.614 1.527 1.00 0.00 72 GLU A C 8
ATOM 10513 O O . GLU A 1 72 ? 2.958 -8.732 2.493 1.00 0.00 72 GLU A O 8
ATOM 10525 N N . GLN A 1 73 ? 2.638 -8.584 0.270 1.00 0.00 73 GLN A N 8
ATOM 10526 C CA . GLN A 1 73 ? 4.056 -8.692 -0.052 1.00 0.00 73 GLN A CA 8
ATOM 10527 C C . GLN A 1 73 ? 4.829 -7.493 0.488 1.00 0.00 73 GLN A C 8
ATOM 10528 O O . GLN A 1 73 ? 5.969 -7.627 0.935 1.00 0.00 73 GLN A O 8
ATOM 10542 N N . LEU A 1 74 ? 4.203 -6.323 0.444 1.00 0.00 74 LEU A N 8
ATOM 10543 C CA . LEU A 1 74 ? 4.832 -5.099 0.929 1.00 0.00 74 LEU A CA 8
ATOM 10544 C C . LEU A 1 74 ? 5.178 -5.215 2.410 1.00 0.00 74 LEU A C 8
ATOM 10545 O O . LEU A 1 74 ? 6.334 -5.055 2.801 1.00 0.00 74 LEU A O 8
ATOM 10561 N N . GLN A 1 75 ? 4.168 -5.494 3.228 1.00 0.00 75 GLN A N 8
ATOM 10562 C CA . GLN A 1 75 ? 4.367 -5.632 4.666 1.00 0.00 75 GLN A CA 8
ATOM 10563 C C . GLN A 1 75 ? 5.643 -6.410 4.967 1.00 0.00 75 GLN A C 8
ATOM 10564 O O . GLN A 1 75 ? 6.301 -6.174 5.980 1.00 0.00 75 GLN A O 8
ATOM 10578 N N . ALA A 1 76 ? 5.987 -7.340 4.081 1.00 0.00 76 ALA A N 8
ATOM 10579 C CA . ALA A 1 76 ? 7.186 -8.151 4.252 1.00 0.00 76 ALA A CA 8
ATOM 10580 C C . ALA A 1 76 ? 8.445 -7.335 3.979 1.00 0.00 76 ALA A C 8
ATOM 10581 O O . ALA A 1 76 ? 9.202 -7.018 4.897 1.00 0.00 76 ALA A O 8
ATOM 10588 N N . LEU A 1 77 ? 8.663 -6.998 2.713 1.00 0.00 77 LEU A N 8
ATOM 10589 C CA . LEU A 1 77 ? 9.831 -6.219 2.319 1.00 0.00 77 LEU A CA 8
ATOM 10590 C C . LEU A 1 77 ? 9.977 -4.976 3.191 1.00 0.00 77 LEU A C 8
ATOM 10591 O O . LEU A 1 77 ? 11.057 -4.690 3.706 1.00 0.00 77 LEU A O 8
ATOM 10607 N N . SER A 1 78 ? 8.880 -4.242 3.354 1.00 0.00 78 SER A N 8
ATOM 10608 C CA . SER A 1 78 ? 8.885 -3.029 4.163 1.00 0.00 78 SER A CA 8
ATOM 10609 C C . SER A 1 78 ? 9.473 -3.300 5.545 1.00 0.00 78 SER A C 8
ATOM 10610 O O . SER A 1 78 ? 10.450 -2.671 5.951 1.00 0.00 78 SER A O 8
ATOM 10618 N N . SER A 1 79 ? 8.870 -4.242 6.263 1.00 0.00 79 SER A N 8
ATOM 10619 C CA . SER A 1 79 ? 9.330 -4.595 7.601 1.00 0.00 79 SER A CA 8
ATOM 10620 C C . SER A 1 79 ? 10.491 -5.582 7.534 1.00 0.00 79 SER A C 8
ATOM 10621 O O . SER A 1 79 ? 10.490 -6.607 8.217 1.00 0.00 79 SER A O 8
ATOM 10629 N N . ARG A 1 80 ? 11.480 -5.267 6.704 1.00 0.00 80 ARG A N 8
ATOM 10630 C CA . ARG A 1 80 ? 12.648 -6.126 6.546 1.00 0.00 80 ARG A CA 8
ATOM 10631 C C . ARG A 1 80 ? 13.926 -5.296 6.463 1.00 0.00 80 ARG A C 8
ATOM 10632 O O . ARG A 1 80 ? 14.040 -4.392 5.634 1.00 0.00 80 ARG A O 8
ATOM 10653 N N . LEU A 1 81 ? 14.884 -5.609 7.328 1.00 0.00 81 LEU A N 8
ATOM 10654 C CA . LEU A 1 81 ? 16.155 -4.893 7.354 1.00 0.00 81 LEU A CA 8
ATOM 10655 C C . LEU A 1 81 ? 16.962 -5.170 6.089 1.00 0.00 81 LEU A C 8
ATOM 10656 O O . LEU A 1 81 ? 17.670 -6.172 6.001 1.00 0.00 81 LEU A O 8
ATOM 10672 N N . GLN A 1 82 ? 16.850 -4.273 5.114 1.00 0.00 82 GLN A N 8
ATOM 10673 C CA . GLN A 1 82 ? 17.571 -4.421 3.855 1.00 0.00 82 GLN A CA 8
ATOM 10674 C C . GLN A 1 82 ? 19.077 -4.327 4.076 1.00 0.00 82 GLN A C 8
ATOM 10675 O O . GLN A 1 82 ? 19.680 -3.271 3.881 1.00 0.00 82 GLN A O 8
ATOM 10689 N N . THR A 1 83 ? 19.681 -5.439 4.485 1.00 0.00 83 THR A N 8
ATOM 10690 C CA . THR A 1 83 ? 21.116 -5.482 4.735 1.00 0.00 83 THR A CA 8
ATOM 10691 C C . THR A 1 83 ? 21.878 -4.660 3.702 1.00 0.00 83 THR A C 8
ATOM 10692 O O . THR A 1 83 ? 21.785 -4.915 2.501 1.00 0.00 83 THR A O 8
ATOM 10703 N N . GLU A 1 84 ? 22.633 -3.674 4.176 1.00 0.00 84 GLU A N 8
ATOM 10704 C CA . GLU A 1 84 ? 23.411 -2.814 3.292 1.00 0.00 84 GLU A CA 8
ATOM 10705 C C . GLU A 1 84 ? 24.387 -3.637 2.455 1.00 0.00 84 GLU A C 8
ATOM 10706 O O . GLU A 1 84 ? 24.710 -4.773 2.798 1.00 0.00 84 GLU A O 8
ATOM 10718 N N . ASN A 1 85 ? 24.852 -3.053 1.355 1.00 0.00 85 ASN A N 8
ATOM 10719 C CA . ASN A 1 85 ? 25.790 -3.731 0.468 1.00 0.00 85 ASN A CA 8
ATOM 10720 C C . ASN A 1 85 ? 25.122 -4.913 -0.228 1.00 0.00 85 ASN A C 8
ATOM 10721 O O . ASN A 1 85 ? 25.737 -5.963 -0.419 1.00 0.00 85 ASN A O 8
ATOM 10732 N N . SER A 1 86 ? 23.861 -4.735 -0.607 1.00 0.00 86 SER A N 8
ATOM 10733 C CA . SER A 1 86 ? 23.108 -5.787 -1.280 1.00 0.00 86 SER A CA 8
ATOM 10734 C C . SER A 1 86 ? 23.391 -5.784 -2.779 1.00 0.00 86 SER A C 8
ATOM 10735 O O . SER A 1 86 ? 23.789 -6.798 -3.349 1.00 0.00 86 SER A O 8
ATOM 10743 N N . GLY A 1 87 ? 23.180 -4.633 -3.412 1.00 0.00 87 GLY A N 8
ATOM 10744 C CA . GLY A 1 87 ? 23.417 -4.518 -4.839 1.00 0.00 87 GLY A CA 8
ATOM 10745 C C . GLY A 1 87 ? 22.647 -3.371 -5.463 1.00 0.00 87 GLY A C 8
ATOM 10746 O O . GLY A 1 87 ? 21.737 -2.804 -4.859 1.00 0.00 87 GLY A O 8
ATOM 10750 N N . PRO A 1 88 ? 23.014 -3.012 -6.703 1.00 0.00 88 PRO A N 8
ATOM 10751 C CA . PRO A 1 88 ? 22.365 -1.921 -7.436 1.00 0.00 88 PRO A CA 8
ATOM 10752 C C . PRO A 1 88 ? 20.941 -2.271 -7.853 1.00 0.00 88 PRO A C 8
ATOM 10753 O O . PRO A 1 88 ? 20.157 -1.393 -8.214 1.00 0.00 88 PRO A O 8
ATOM 10764 N N . SER A 1 89 ? 20.613 -3.558 -7.802 1.00 0.00 89 SER A N 8
ATOM 10765 C CA . SER A 1 89 ? 19.283 -4.023 -8.179 1.00 0.00 89 SER A CA 8
ATOM 10766 C C . SER A 1 89 ? 18.204 -3.241 -7.437 1.00 0.00 89 SER A C 8
ATOM 10767 O O . SER A 1 89 ? 18.132 -3.273 -6.208 1.00 0.00 89 SER A O 8
ATOM 10775 N N . SER A 1 90 ? 17.365 -2.539 -8.193 1.00 0.00 90 SER A N 8
ATOM 10776 C CA . SER A 1 90 ? 16.291 -1.745 -7.608 1.00 0.00 90 SER A CA 8
ATOM 10777 C C . SER A 1 90 ? 15.197 -2.645 -7.041 1.00 0.00 90 SER A C 8
ATOM 10778 O O . SER A 1 90 ? 14.680 -2.401 -5.951 1.00 0.00 90 SER A O 8
ATOM 10786 N N . GLY A 1 91 ? 14.850 -3.687 -7.790 1.00 0.00 91 GLY A N 8
ATOM 10787 C CA . GLY A 1 91 ? 13.819 -4.608 -7.346 1.00 0.00 91 GLY A CA 8
ATOM 10788 C C . GLY A 1 91 ? 12.492 -3.918 -7.099 1.00 0.00 91 GLY A C 8
ATOM 10789 O O . GLY A 1 91 ? 11.997 -3.898 -5.973 1.00 0.00 91 GLY A O 8
ATOM 10793 N N . GLY A 1 1 ? 11.547 14.375 -0.498 1.00 0.00 1 GLY A N 9
ATOM 10794 C CA . GLY A 1 1 ? 12.955 14.216 -0.811 1.00 0.00 1 GLY A CA 9
ATOM 10795 C C . GLY A 1 1 ? 13.536 12.939 -0.238 1.00 0.00 1 GLY A C 9
ATOM 10796 O O . GLY A 1 1 ? 13.121 12.484 0.828 1.00 0.00 1 GLY A O 9
ATOM 10800 N N . SER A 1 2 ? 14.499 12.358 -0.947 1.00 0.00 2 SER A N 9
ATOM 10801 C CA . SER A 1 2 ? 15.134 11.122 -0.505 1.00 0.00 2 SER A CA 9
ATOM 10802 C C . SER A 1 2 ? 16.502 10.950 -1.159 1.00 0.00 2 SER A C 9
ATOM 10803 O O . SER A 1 2 ? 16.623 10.971 -2.384 1.00 0.00 2 SER A O 9
ATOM 10811 N N . SER A 1 3 ? 17.529 10.780 -0.333 1.00 0.00 3 SER A N 9
ATOM 10812 C CA . SER A 1 3 ? 18.889 10.608 -0.830 1.00 0.00 3 SER A CA 9
ATOM 10813 C C . SER A 1 3 ? 19.583 9.448 -0.123 1.00 0.00 3 SER A C 9
ATOM 10814 O O . SER A 1 3 ? 19.148 9.003 0.938 1.00 0.00 3 SER A O 9
ATOM 10822 N N . GLY A 1 4 ? 20.666 8.961 -0.721 1.00 0.00 4 GLY A N 9
ATOM 10823 C CA . GLY A 1 4 ? 21.404 7.857 -0.136 1.00 0.00 4 GLY A CA 9
ATOM 10824 C C . GLY A 1 4 ? 20.497 6.849 0.543 1.00 0.00 4 GLY A C 9
ATOM 10825 O O . GLY A 1 4 ? 19.441 6.500 0.015 1.00 0.00 4 GLY A O 9
ATOM 10829 N N . SER A 1 5 ? 20.911 6.379 1.715 1.00 0.00 5 SER A N 9
ATOM 10830 C CA . SER A 1 5 ? 20.131 5.402 2.465 1.00 0.00 5 SER A CA 9
ATOM 10831 C C . SER A 1 5 ? 19.930 4.127 1.650 1.00 0.00 5 SER A C 9
ATOM 10832 O O . SER A 1 5 ? 18.819 3.606 1.556 1.00 0.00 5 SER A O 9
ATOM 10840 N N . SER A 1 6 ? 21.015 3.631 1.063 1.00 0.00 6 SER A N 9
ATOM 10841 C CA . SER A 1 6 ? 20.959 2.420 0.253 1.00 0.00 6 SER A CA 9
ATOM 10842 C C . SER A 1 6 ? 20.125 1.344 0.941 1.00 0.00 6 SER A C 9
ATOM 10843 O O . SER A 1 6 ? 20.434 0.921 2.054 1.00 0.00 6 SER A O 9
ATOM 10851 N N . GLY A 1 7 ? 19.065 0.905 0.269 1.00 0.00 7 GLY A N 9
ATOM 10852 C CA . GLY A 1 7 ? 18.202 -0.118 0.831 1.00 0.00 7 GLY A CA 9
ATOM 10853 C C . GLY A 1 7 ? 16.772 -0.004 0.340 1.00 0.00 7 GLY A C 9
ATOM 10854 O O . GLY A 1 7 ? 16.484 -0.288 -0.822 1.00 0.00 7 GLY A O 9
ATOM 10858 N N . MET A 1 8 ? 15.875 0.411 1.227 1.00 0.00 8 MET A N 9
ATOM 10859 C CA . MET A 1 8 ? 14.467 0.561 0.877 1.00 0.00 8 MET A CA 9
ATOM 10860 C C . MET A 1 8 ? 13.685 1.189 2.026 1.00 0.00 8 MET A C 9
ATOM 10861 O O . MET A 1 8 ? 13.902 0.857 3.191 1.00 0.00 8 MET A O 9
ATOM 10875 N N . GLU A 1 9 ? 12.776 2.099 1.690 1.00 0.00 9 GLU A N 9
ATOM 10876 C CA . GLU A 1 9 ? 11.963 2.774 2.695 1.00 0.00 9 GLU A CA 9
ATOM 10877 C C . GLU A 1 9 ? 10.701 1.972 3.002 1.00 0.00 9 GLU A C 9
ATOM 10878 O O . GLU A 1 9 ? 10.055 1.418 2.112 1.00 0.00 9 GLU A O 9
ATOM 10890 N N . PRO A 1 10 ? 10.341 1.908 4.293 1.00 0.00 10 PRO A N 9
ATOM 10891 C CA . PRO A 1 10 ? 9.155 1.177 4.748 1.00 0.00 10 PRO A CA 9
ATOM 10892 C C . PRO A 1 10 ? 7.857 1.853 4.318 1.00 0.00 10 PRO A C 9
ATOM 10893 O O . PRO A 1 10 ? 7.697 3.064 4.469 1.00 0.00 10 PRO A O 9
ATOM 10904 N N . VAL A 1 11 ? 6.933 1.062 3.782 1.00 0.00 11 VAL A N 9
ATOM 10905 C CA . VAL A 1 11 ? 5.648 1.585 3.332 1.00 0.00 11 VAL A CA 9
ATOM 10906 C C . VAL A 1 11 ? 4.826 2.108 4.504 1.00 0.00 11 VAL A C 9
ATOM 10907 O O . VAL A 1 11 ? 4.062 3.062 4.362 1.00 0.00 11 VAL A O 9
ATOM 10920 N N . GLU A 1 12 ? 4.989 1.477 5.663 1.00 0.00 12 GLU A N 9
ATOM 10921 C CA . GLU A 1 12 ? 4.261 1.880 6.860 1.00 0.00 12 GLU A CA 9
ATOM 10922 C C . GLU A 1 12 ? 4.494 3.356 7.167 1.00 0.00 12 GLU A C 9
ATOM 10923 O O . GLU A 1 12 ? 3.769 3.960 7.958 1.00 0.00 12 GLU A O 9
ATOM 10935 N N . THR A 1 13 ? 5.512 3.932 6.537 1.00 0.00 13 THR A N 9
ATOM 10936 C CA . THR A 1 13 ? 5.843 5.337 6.743 1.00 0.00 13 THR A CA 9
ATOM 10937 C C . THR A 1 13 ? 5.506 6.168 5.510 1.00 0.00 13 THR A C 9
ATOM 10938 O O . THR A 1 13 ? 5.271 7.372 5.608 1.00 0.00 13 THR A O 9
ATOM 10949 N N . TRP A 1 14 ? 5.482 5.518 4.353 1.00 0.00 14 TRP A N 9
ATOM 10950 C CA . TRP A 1 14 ? 5.172 6.198 3.100 1.00 0.00 14 TRP A CA 9
ATOM 10951 C C . TRP A 1 14 ? 4.068 7.230 3.300 1.00 0.00 14 TRP A C 9
ATOM 10952 O O . TRP A 1 14 ? 3.151 7.027 4.097 1.00 0.00 14 TRP A O 9
ATOM 10973 N N . THR A 1 15 ? 4.160 8.339 2.572 1.00 0.00 15 THR A N 9
ATOM 10974 C CA . THR A 1 15 ? 3.169 9.402 2.671 1.00 0.00 15 THR A CA 9
ATOM 10975 C C . THR A 1 15 ? 1.870 9.010 1.975 1.00 0.00 15 THR A C 9
ATOM 10976 O O . THR A 1 15 ? 1.852 8.187 1.060 1.00 0.00 15 THR A O 9
ATOM 10987 N N . PRO A 1 16 ? 0.756 9.613 2.417 1.00 0.00 16 PRO A N 9
ATOM 10988 C CA . PRO A 1 16 ? -0.568 9.343 1.849 1.00 0.00 16 PRO A CA 9
ATOM 10989 C C . PRO A 1 16 ? -0.714 9.891 0.434 1.00 0.00 16 PRO A C 9
ATOM 10990 O O . PRO A 1 16 ? -1.790 9.823 -0.161 1.00 0.00 16 PRO A O 9
ATOM 11001 N N . GLY A 1 17 ? 0.375 10.435 -0.102 1.00 0.00 17 GLY A N 9
ATOM 11002 C CA . GLY A 1 17 ? 0.345 10.986 -1.444 1.00 0.00 17 GLY A CA 9
ATOM 11003 C C . GLY A 1 17 ? 1.058 10.104 -2.449 1.00 0.00 17 GLY A C 9
ATOM 11004 O O . GLY A 1 17 ? 0.954 10.316 -3.657 1.00 0.00 17 GLY A O 9
ATOM 11008 N N . LYS A 1 18 ? 1.787 9.111 -1.950 1.00 0.00 18 LYS A N 9
ATOM 11009 C CA . LYS A 1 18 ? 2.521 8.193 -2.812 1.00 0.00 18 LYS A CA 9
ATOM 11010 C C . LYS A 1 18 ? 1.700 6.939 -3.097 1.00 0.00 18 LYS A C 9
ATOM 11011 O O . LYS A 1 18 ? 1.642 6.468 -4.233 1.00 0.00 18 LYS A O 9
ATOM 11030 N N . VAL A 1 19 ? 1.064 6.405 -2.059 1.00 0.00 19 VAL A N 9
ATOM 11031 C CA . VAL A 1 19 ? 0.243 5.208 -2.199 1.00 0.00 19 VAL A CA 9
ATOM 11032 C C . VAL A 1 19 ? -0.592 5.260 -3.474 1.00 0.00 19 VAL A C 9
ATOM 11033 O O . VAL A 1 19 ? -0.821 4.238 -4.120 1.00 0.00 19 VAL A O 9
ATOM 11046 N N . ALA A 1 20 ? -1.044 6.458 -3.830 1.00 0.00 20 ALA A N 9
ATOM 11047 C CA . ALA A 1 20 ? -1.851 6.644 -5.029 1.00 0.00 20 ALA A CA 9
ATOM 11048 C C . ALA A 1 20 ? -1.118 6.143 -6.268 1.00 0.00 20 ALA A C 9
ATOM 11049 O O . ALA A 1 20 ? -1.709 5.495 -7.133 1.00 0.00 20 ALA A O 9
ATOM 11056 N N . THR A 1 21 ? 0.174 6.447 -6.349 1.00 0.00 21 THR A N 9
ATOM 11057 C CA . THR A 1 21 ? 0.987 6.028 -7.484 1.00 0.00 21 THR A CA 9
ATOM 11058 C C . THR A 1 21 ? 1.134 4.512 -7.526 1.00 0.00 21 THR A C 9
ATOM 11059 O O . THR A 1 21 ? 0.870 3.881 -8.550 1.00 0.00 21 THR A O 9
ATOM 11070 N N . TRP A 1 22 ? 1.556 3.932 -6.408 1.00 0.00 22 TRP A N 9
ATOM 11071 C CA . TRP A 1 22 ? 1.736 2.487 -6.318 1.00 0.00 22 TRP A CA 9
ATOM 11072 C C . TRP A 1 22 ? 0.430 1.756 -6.605 1.00 0.00 22 TRP A C 9
ATOM 11073 O O . TRP A 1 22 ? 0.432 0.649 -7.146 1.00 0.00 22 TRP A O 9
ATOM 11094 N N . LEU A 1 23 ? -0.685 2.380 -6.240 1.00 0.00 23 LEU A N 9
ATOM 11095 C CA . LEU A 1 23 ? -2.000 1.788 -6.460 1.00 0.00 23 LEU A CA 9
ATOM 11096 C C . LEU A 1 23 ? -2.406 1.892 -7.926 1.00 0.00 23 LEU A C 9
ATOM 11097 O O . LEU A 1 23 ? -3.055 0.996 -8.466 1.00 0.00 23 LEU A O 9
ATOM 11113 N N . ARG A 1 24 ? -2.019 2.991 -8.566 1.00 0.00 24 ARG A N 9
ATOM 11114 C CA . ARG A 1 24 ? -2.342 3.212 -9.970 1.00 0.00 24 ARG A CA 9
ATOM 11115 C C . ARG A 1 24 ? -1.609 2.213 -10.860 1.00 0.00 24 ARG A C 9
ATOM 11116 O O . ARG A 1 24 ? -2.089 1.854 -11.935 1.00 0.00 24 ARG A O 9
ATOM 11137 N N . GLY A 1 25 ? -0.442 1.767 -10.405 1.00 0.00 25 GLY A N 9
ATOM 11138 C CA . GLY A 1 25 ? 0.339 0.814 -11.172 1.00 0.00 25 GLY A CA 9
ATOM 11139 C C . GLY A 1 25 ? -0.142 -0.612 -10.988 1.00 0.00 25 GLY A C 9
ATOM 11140 O O . GLY A 1 25 ? 0.001 -1.444 -11.885 1.00 0.00 25 GLY A O 9
ATOM 11144 N N . LEU A 1 26 ? -0.713 -0.896 -9.822 1.00 0.00 26 LEU A N 9
ATOM 11145 C CA . LEU A 1 26 ? -1.215 -2.232 -9.522 1.00 0.00 26 LEU A CA 9
ATOM 11146 C C . LEU A 1 26 ? -1.938 -2.825 -10.727 1.00 0.00 26 LEU A C 9
ATOM 11147 O O . LEU A 1 26 ? -1.581 -3.899 -11.211 1.00 0.00 26 LEU A O 9
ATOM 11163 N N . ASP A 1 27 ? -2.955 -2.118 -11.208 1.00 0.00 27 ASP A N 9
ATOM 11164 C CA . ASP A 1 27 ? -3.726 -2.572 -12.358 1.00 0.00 27 ASP A CA 9
ATOM 11165 C C . ASP A 1 27 ? -4.492 -1.414 -12.991 1.00 0.00 27 ASP A C 9
ATOM 11166 O O . ASP A 1 27 ? -4.533 -0.312 -12.444 1.00 0.00 27 ASP A O 9
ATOM 11175 N N . ASP A 1 28 ? -5.096 -1.672 -14.146 1.00 0.00 28 ASP A N 9
ATOM 11176 C CA . ASP A 1 28 ? -5.861 -0.651 -14.853 1.00 0.00 28 ASP A CA 9
ATOM 11177 C C . ASP A 1 28 ? -7.303 -0.610 -14.356 1.00 0.00 28 ASP A C 9
ATOM 11178 O O . ASP A 1 28 ? -7.977 0.414 -14.461 1.00 0.00 28 ASP A O 9
ATOM 11187 N N . SER A 1 29 ? -7.769 -1.731 -13.815 1.00 0.00 29 SER A N 9
ATOM 11188 C CA . SER A 1 29 ? -9.132 -1.825 -13.307 1.00 0.00 29 SER A CA 9
ATOM 11189 C C . SER A 1 29 ? -9.278 -1.056 -11.997 1.00 0.00 29 SER A C 9
ATOM 11190 O O . SER A 1 29 ? -10.390 -0.804 -11.532 1.00 0.00 29 SER A O 9
ATOM 11198 N N . LEU A 1 30 ? -8.147 -0.685 -11.407 1.00 0.00 30 LEU A N 9
ATOM 11199 C CA . LEU A 1 30 ? -8.146 0.056 -10.151 1.00 0.00 30 LEU A CA 9
ATOM 11200 C C . LEU A 1 30 ? -7.734 1.507 -10.375 1.00 0.00 30 LEU A C 9
ATOM 11201 O O . LEU A 1 30 ? -8.231 2.413 -9.707 1.00 0.00 30 LEU A O 9
ATOM 11217 N N . GLN A 1 31 ? -6.824 1.719 -11.321 1.00 0.00 31 GLN A N 9
ATOM 11218 C CA . GLN A 1 31 ? -6.347 3.061 -11.634 1.00 0.00 31 GLN A CA 9
ATOM 11219 C C . GLN A 1 31 ? -7.512 4.038 -11.756 1.00 0.00 31 GLN A C 9
ATOM 11220 O O . GLN A 1 31 ? -7.333 5.251 -11.636 1.00 0.00 31 GLN A O 9
ATOM 11234 N N . ASP A 1 32 ? -8.704 3.503 -11.995 1.00 0.00 32 ASP A N 9
ATOM 11235 C CA . ASP A 1 32 ? -9.898 4.328 -12.133 1.00 0.00 32 ASP A CA 9
ATOM 11236 C C . ASP A 1 32 ? -10.298 4.934 -10.792 1.00 0.00 32 ASP A C 9
ATOM 11237 O O . ASP A 1 32 ? -10.626 6.118 -10.707 1.00 0.00 32 ASP A O 9
ATOM 11246 N N . TYR A 1 33 ? -10.269 4.115 -9.747 1.00 0.00 33 TYR A N 9
ATOM 11247 C CA . TYR A 1 33 ? -10.632 4.570 -8.409 1.00 0.00 33 TYR A CA 9
ATOM 11248 C C . TYR A 1 33 ? -9.866 5.836 -8.038 1.00 0.00 33 TYR A C 9
ATOM 11249 O O . TYR A 1 33 ? -8.675 5.976 -8.317 1.00 0.00 33 TYR A O 9
ATOM 11267 N N . PRO A 1 34 ? -10.565 6.781 -7.391 1.00 0.00 34 PRO A N 9
ATOM 11268 C CA . PRO A 1 34 ? -9.972 8.052 -6.966 1.00 0.00 34 PRO A CA 9
ATOM 11269 C C . PRO A 1 34 ? -8.973 7.873 -5.827 1.00 0.00 34 PRO A C 9
ATOM 11270 O O . PRO A 1 34 ? -9.312 8.053 -4.657 1.00 0.00 34 PRO A O 9
ATOM 11281 N N . PHE A 1 35 ? -7.741 7.519 -6.177 1.00 0.00 35 PHE A N 9
ATOM 11282 C CA . PHE A 1 35 ? -6.693 7.315 -5.184 1.00 0.00 35 PHE A CA 9
ATOM 11283 C C . PHE A 1 35 ? -6.253 8.645 -4.577 1.00 0.00 35 PHE A C 9
ATOM 11284 O O . PHE A 1 35 ? -5.848 8.705 -3.417 1.00 0.00 35 PHE A O 9
ATOM 11301 N N . GLU A 1 36 ? -6.335 9.707 -5.372 1.00 0.00 36 GLU A N 9
ATOM 11302 C CA . GLU A 1 36 ? -5.944 11.035 -4.914 1.00 0.00 36 GLU A CA 9
ATOM 11303 C C . GLU A 1 36 ? -6.951 11.581 -3.906 1.00 0.00 36 GLU A C 9
ATOM 11304 O O . GLU A 1 36 ? -6.713 12.607 -3.269 1.00 0.00 36 GLU A O 9
ATOM 11316 N N . ASP A 1 37 ? -8.076 10.888 -3.767 1.00 0.00 37 ASP A N 9
ATOM 11317 C CA . ASP A 1 37 ? -9.119 11.302 -2.836 1.00 0.00 37 ASP A CA 9
ATOM 11318 C C . ASP A 1 37 ? -9.042 10.499 -1.542 1.00 0.00 37 ASP A C 9
ATOM 11319 O O . ASP A 1 37 ? -9.514 10.944 -0.495 1.00 0.00 37 ASP A O 9
ATOM 11328 N N . TRP A 1 38 ? -8.446 9.315 -1.621 1.00 0.00 38 TRP A N 9
ATOM 11329 C CA . TRP A 1 38 ? -8.309 8.449 -0.455 1.00 0.00 38 TRP A CA 9
ATOM 11330 C C . TRP A 1 38 ? -7.473 9.123 0.628 1.00 0.00 38 TRP A C 9
ATOM 11331 O O . TRP A 1 38 ? -7.845 9.121 1.801 1.00 0.00 38 TRP A O 9
ATOM 11352 N N . GLN A 1 39 ? -6.345 9.698 0.226 1.00 0.00 39 GLN A N 9
ATOM 11353 C CA . GLN A 1 39 ? -5.457 10.375 1.164 1.00 0.00 39 GLN A CA 9
ATOM 11354 C C . GLN A 1 39 ? -5.093 9.459 2.328 1.00 0.00 39 GLN A C 9
ATOM 11355 O O . GLN A 1 39 ? -4.996 9.901 3.473 1.00 0.00 39 GLN A O 9
ATOM 11369 N N . LEU A 1 40 ? -4.894 8.180 2.027 1.00 0.00 40 LEU A N 9
ATOM 11370 C CA . LEU A 1 40 ? -4.541 7.200 3.049 1.00 0.00 40 LEU A CA 9
ATOM 11371 C C . LEU A 1 40 ? -3.027 7.068 3.177 1.00 0.00 40 LEU A C 9
ATOM 11372 O O . LEU A 1 40 ? -2.324 6.752 2.217 1.00 0.00 40 LEU A O 9
ATOM 11388 N N . PRO A 1 41 ? -2.512 7.314 4.390 1.00 0.00 41 PRO A N 9
ATOM 11389 C CA . PRO A 1 41 ? -1.076 7.226 4.674 1.00 0.00 41 PRO A CA 9
ATOM 11390 C C . PRO A 1 41 ? -0.566 5.789 4.640 1.00 0.00 41 PRO A C 9
ATOM 11391 O O . PRO A 1 41 ? -1.297 4.853 4.959 1.00 0.00 41 PRO A O 9
ATOM 11402 N N . GLY A 1 42 ? 0.695 5.623 4.251 1.00 0.00 42 GLY A N 9
ATOM 11403 C CA . GLY A 1 42 ? 1.281 4.297 4.183 1.00 0.00 42 GLY A CA 9
ATOM 11404 C C . GLY A 1 42 ? 1.053 3.496 5.450 1.00 0.00 42 GLY A C 9
ATOM 11405 O O . GLY A 1 42 ? 0.760 2.302 5.395 1.00 0.00 42 GLY A O 9
ATOM 11409 N N . LYS A 1 43 ? 1.189 4.155 6.596 1.00 0.00 43 LYS A N 9
ATOM 11410 C CA . LYS A 1 43 ? 0.996 3.498 7.883 1.00 0.00 43 LYS A CA 9
ATOM 11411 C C . LYS A 1 43 ? -0.248 2.616 7.864 1.00 0.00 43 LYS A C 9
ATOM 11412 O O . LYS A 1 43 ? -0.214 1.468 8.305 1.00 0.00 43 LYS A O 9
ATOM 11431 N N . ASN A 1 44 ? -1.346 3.161 7.348 1.00 0.00 44 ASN A N 9
ATOM 11432 C CA . ASN A 1 44 ? -2.601 2.423 7.270 1.00 0.00 44 ASN A CA 9
ATOM 11433 C C . ASN A 1 44 ? -2.603 1.478 6.073 1.00 0.00 44 ASN A C 9
ATOM 11434 O O . ASN A 1 44 ? -3.215 0.409 6.112 1.00 0.00 44 ASN A O 9
ATOM 11445 N N . LEU A 1 45 ? -1.915 1.878 5.009 1.00 0.00 45 LEU A N 9
ATOM 11446 C CA . LEU A 1 45 ? -1.836 1.067 3.799 1.00 0.00 45 LEU A CA 9
ATOM 11447 C C . LEU A 1 45 ? -1.554 -0.393 4.140 1.00 0.00 45 LEU A C 9
ATOM 11448 O O . LEU A 1 45 ? -2.173 -1.302 3.586 1.00 0.00 45 LEU A O 9
ATOM 11464 N N . LEU A 1 46 ? -0.617 -0.611 5.056 1.00 0.00 46 LEU A N 9
ATOM 11465 C CA . LEU A 1 46 ? -0.254 -1.961 5.474 1.00 0.00 46 LEU A CA 9
ATOM 11466 C C . LEU A 1 46 ? -1.209 -2.475 6.546 1.00 0.00 46 LEU A C 9
ATOM 11467 O O . LEU A 1 46 ? -1.295 -3.678 6.787 1.00 0.00 46 LEU A O 9
ATOM 11483 N N . GLN A 1 47 ? -1.925 -1.554 7.183 1.00 0.00 47 GLN A N 9
ATOM 11484 C CA . GLN A 1 47 ? -2.876 -1.915 8.229 1.00 0.00 47 GLN A CA 9
ATOM 11485 C C . GLN A 1 47 ? -4.303 -1.913 7.691 1.00 0.00 47 GLN A C 9
ATOM 11486 O O . GLN A 1 47 ? -5.266 -1.985 8.456 1.00 0.00 47 GLN A O 9
ATOM 11500 N N . LEU A 1 48 ? -4.433 -1.828 6.372 1.00 0.00 48 LEU A N 9
ATOM 11501 C CA . LEU A 1 48 ? -5.743 -1.815 5.731 1.00 0.00 48 LEU A CA 9
ATOM 11502 C C . LEU A 1 48 ? -6.463 -3.144 5.938 1.00 0.00 48 LEU A C 9
ATOM 11503 O O . LEU A 1 48 ? -5.885 -4.101 6.454 1.00 0.00 48 LEU A O 9
ATOM 11519 N N . CYS A 1 49 ? -7.726 -3.197 5.529 1.00 0.00 49 CYS A N 9
ATOM 11520 C CA . CYS A 1 49 ? -8.525 -4.409 5.667 1.00 0.00 49 CYS A CA 9
ATOM 11521 C C . CYS A 1 49 ? -9.693 -4.405 4.687 1.00 0.00 49 CYS A C 9
ATOM 11522 O O . CYS A 1 49 ? -10.096 -3.365 4.167 1.00 0.00 49 CYS A O 9
ATOM 11530 N N . PRO A 1 50 ? -10.251 -5.597 4.426 1.00 0.00 50 PRO A N 9
ATOM 11531 C CA . PRO A 1 50 ? -11.380 -5.758 3.506 1.00 0.00 50 PRO A CA 9
ATOM 11532 C C . PRO A 1 50 ? -12.671 -5.167 4.062 1.00 0.00 50 PRO A C 9
ATOM 11533 O O . PRO A 1 50 ? -13.645 -4.985 3.333 1.00 0.00 50 PRO A O 9
ATOM 11544 N N . GLN A 1 51 ? -12.669 -4.868 5.357 1.00 0.00 51 GLN A N 9
ATOM 11545 C CA . GLN A 1 51 ? -13.841 -4.297 6.011 1.00 0.00 51 GLN A CA 9
ATOM 11546 C C . GLN A 1 51 ? -13.839 -2.776 5.899 1.00 0.00 51 GLN A C 9
ATOM 11547 O O . GLN A 1 51 ? -14.896 -2.147 5.844 1.00 0.00 51 GLN A O 9
ATOM 11561 N N . SER A 1 52 ? -12.646 -2.191 5.865 1.00 0.00 52 SER A N 9
ATOM 11562 C CA . SER A 1 52 ? -12.507 -0.743 5.764 1.00 0.00 52 SER A CA 9
ATOM 11563 C C . SER A 1 52 ? -12.565 -0.292 4.308 1.00 0.00 52 SER A C 9
ATOM 11564 O O . SER A 1 52 ? -13.269 0.659 3.967 1.00 0.00 52 SER A O 9
ATOM 11572 N N . LEU A 1 53 ? -11.818 -0.982 3.452 1.00 0.00 53 LEU A N 9
ATOM 11573 C CA . LEU A 1 53 ? -11.783 -0.654 2.031 1.00 0.00 53 LEU A CA 9
ATOM 11574 C C . LEU A 1 53 ? -13.178 -0.320 1.514 1.00 0.00 53 LEU A C 9
ATOM 11575 O O . LEU A 1 53 ? -13.348 0.590 0.703 1.00 0.00 53 LEU A O 9
ATOM 11591 N N . GLU A 1 54 ? -14.174 -1.061 1.991 1.00 0.00 54 GLU A N 9
ATOM 11592 C CA . GLU A 1 54 ? -15.555 -0.841 1.578 1.00 0.00 54 GLU A CA 9
ATOM 11593 C C . GLU A 1 54 ? -15.940 0.628 1.726 1.00 0.00 54 GLU A C 9
ATOM 11594 O O . GLU A 1 54 ? -16.581 1.204 0.848 1.00 0.00 54 GLU A O 9
ATOM 11606 N N . ALA A 1 55 ? -15.544 1.227 2.844 1.00 0.00 55 ALA A N 9
ATOM 11607 C CA . ALA A 1 55 ? -15.846 2.629 3.108 1.00 0.00 55 ALA A CA 9
ATOM 11608 C C . ALA A 1 55 ? -15.363 3.518 1.967 1.00 0.00 55 ALA A C 9
ATOM 11609 O O . ALA A 1 55 ? -15.985 4.534 1.652 1.00 0.00 55 ALA A O 9
ATOM 11616 N N . LEU A 1 56 ? -14.250 3.132 1.353 1.00 0.00 56 LEU A N 9
ATOM 11617 C CA . LEU A 1 56 ? -13.682 3.895 0.247 1.00 0.00 56 LEU A CA 9
ATOM 11618 C C . LEU A 1 56 ? -14.301 3.471 -1.081 1.00 0.00 56 LEU A C 9
ATOM 11619 O O . LEU A 1 56 ? -13.671 3.581 -2.133 1.00 0.00 56 LEU A O 9
ATOM 11635 N N . ALA A 1 57 ? -15.537 2.988 -1.025 1.00 0.00 57 ALA A N 9
ATOM 11636 C CA . ALA A 1 57 ? -16.242 2.552 -2.224 1.00 0.00 57 ALA A CA 9
ATOM 11637 C C . ALA A 1 57 ? -15.555 1.347 -2.857 1.00 0.00 57 ALA A C 9
ATOM 11638 O O . ALA A 1 57 ? -15.500 1.223 -4.081 1.00 0.00 57 ALA A O 9
ATOM 11645 N N . VAL A 1 58 ? -15.031 0.461 -2.016 1.00 0.00 58 VAL A N 9
ATOM 11646 C CA . VAL A 1 58 ? -14.347 -0.735 -2.494 1.00 0.00 58 VAL A CA 9
ATOM 11647 C C . VAL A 1 58 ? -14.924 -1.991 -1.852 1.00 0.00 58 VAL A C 9
ATOM 11648 O O . VAL A 1 58 ? -14.380 -2.507 -0.875 1.00 0.00 58 VAL A O 9
ATOM 11661 N N . ARG A 1 59 ? -16.029 -2.479 -2.407 1.00 0.00 59 ARG A N 9
ATOM 11662 C CA . ARG A 1 59 ? -16.680 -3.676 -1.888 1.00 0.00 59 ARG A CA 9
ATOM 11663 C C . ARG A 1 59 ? -16.334 -4.895 -2.737 1.00 0.00 59 ARG A C 9
ATOM 11664 O O . ARG A 1 59 ? -16.059 -5.973 -2.210 1.00 0.00 59 ARG A O 9
ATOM 11685 N N . SER A 1 60 ? -16.351 -4.717 -4.054 1.00 0.00 60 SER A N 9
ATOM 11686 C CA . SER A 1 60 ? -16.043 -5.803 -4.977 1.00 0.00 60 SER A CA 9
ATOM 11687 C C . SER A 1 60 ? -14.830 -6.595 -4.498 1.00 0.00 60 SER A C 9
ATOM 11688 O O . SER A 1 60 ? -13.736 -6.049 -4.350 1.00 0.00 60 SER A O 9
ATOM 11696 N N . LEU A 1 61 ? -15.032 -7.886 -4.257 1.00 0.00 61 LEU A N 9
ATOM 11697 C CA . LEU A 1 61 ? -13.955 -8.755 -3.794 1.00 0.00 61 LEU A CA 9
ATOM 11698 C C . LEU A 1 61 ? -12.785 -8.740 -4.772 1.00 0.00 61 LEU A C 9
ATOM 11699 O O . LEU A 1 61 ? -11.633 -8.568 -4.375 1.00 0.00 61 LEU A O 9
ATOM 11715 N N . GLY A 1 62 ? -13.089 -8.917 -6.054 1.00 0.00 62 GLY A N 9
ATOM 11716 C CA . GLY A 1 62 ? -12.051 -8.918 -7.069 1.00 0.00 62 GLY A CA 9
ATOM 11717 C C . GLY A 1 62 ? -11.098 -7.748 -6.925 1.00 0.00 62 GLY A C 9
ATOM 11718 O O . GLY A 1 62 ? -9.882 -7.932 -6.868 1.00 0.00 62 GLY A O 9
ATOM 11722 N N . HIS A 1 63 ? -11.651 -6.540 -6.868 1.00 0.00 63 HIS A N 9
ATOM 11723 C CA . HIS A 1 63 ? -10.841 -5.335 -6.731 1.00 0.00 63 HIS A CA 9
ATOM 11724 C C . HIS A 1 63 ? -9.977 -5.401 -5.476 1.00 0.00 63 HIS A C 9
ATOM 11725 O O . HIS A 1 63 ? -8.812 -5.004 -5.493 1.00 0.00 63 HIS A O 9
ATOM 11740 N N . GLN A 1 64 ? -10.555 -5.904 -4.391 1.00 0.00 64 GLN A N 9
ATOM 11741 C CA . GLN A 1 64 ? -9.837 -6.020 -3.127 1.00 0.00 64 GLN A CA 9
ATOM 11742 C C . GLN A 1 64 ? -8.634 -6.946 -3.268 1.00 0.00 64 GLN A C 9
ATOM 11743 O O . GLN A 1 64 ? -7.522 -6.599 -2.871 1.00 0.00 64 GLN A O 9
ATOM 11757 N N . GLU A 1 65 ? -8.865 -8.127 -3.834 1.00 0.00 65 GLU A N 9
ATOM 11758 C CA . GLU A 1 65 ? -7.799 -9.103 -4.025 1.00 0.00 65 GLU A CA 9
ATOM 11759 C C . GLU A 1 65 ? -6.617 -8.481 -4.763 1.00 0.00 65 GLU A C 9
ATOM 11760 O O . GLU A 1 65 ? -5.459 -8.742 -4.435 1.00 0.00 65 GLU A O 9
ATOM 11772 N N . LEU A 1 66 ? -6.917 -7.657 -5.761 1.00 0.00 66 LEU A N 9
ATOM 11773 C CA . LEU A 1 66 ? -5.881 -6.997 -6.546 1.00 0.00 66 LEU A CA 9
ATOM 11774 C C . LEU A 1 66 ? -4.960 -6.173 -5.651 1.00 0.00 66 LEU A C 9
ATOM 11775 O O . LEU A 1 66 ? -3.737 -6.268 -5.749 1.00 0.00 66 LEU A O 9
ATOM 11791 N N . ILE A 1 67 ? -5.557 -5.369 -4.779 1.00 0.00 67 ILE A N 9
ATOM 11792 C CA . ILE A 1 67 ? -4.791 -4.532 -3.864 1.00 0.00 67 ILE A CA 9
ATOM 11793 C C . ILE A 1 67 ? -4.194 -5.359 -2.731 1.00 0.00 67 ILE A C 9
ATOM 11794 O O . ILE A 1 67 ? -2.979 -5.550 -2.660 1.00 0.00 67 ILE A O 9
ATOM 11810 N N . LEU A 1 68 ? -5.056 -5.850 -1.847 1.00 0.00 68 LEU A N 9
ATOM 11811 C CA . LEU A 1 68 ? -4.615 -6.660 -0.717 1.00 0.00 68 LEU A CA 9
ATOM 11812 C C . LEU A 1 68 ? -3.444 -7.555 -1.112 1.00 0.00 68 LEU A C 9
ATOM 11813 O O . LEU A 1 68 ? -2.483 -7.706 -0.359 1.00 0.00 68 LEU A O 9
ATOM 11829 N N . GLY A 1 69 ? -3.531 -8.144 -2.301 1.00 0.00 69 GLY A N 9
ATOM 11830 C CA . GLY A 1 69 ? -2.472 -9.015 -2.776 1.00 0.00 69 GLY A CA 9
ATOM 11831 C C . GLY A 1 69 ? -1.124 -8.324 -2.807 1.00 0.00 69 GLY A C 9
ATOM 11832 O O . GLY A 1 69 ? -0.143 -8.837 -2.271 1.00 0.00 69 GLY A O 9
ATOM 11836 N N . GLY A 1 70 ? -1.073 -7.154 -3.438 1.00 0.00 70 GLY A N 9
ATOM 11837 C CA . GLY A 1 70 ? 0.171 -6.412 -3.526 1.00 0.00 70 GLY A CA 9
ATOM 11838 C C . GLY A 1 70 ? 0.691 -5.990 -2.166 1.00 0.00 70 GLY A C 9
ATOM 11839 O O . GLY A 1 70 ? 1.895 -6.039 -1.912 1.00 0.00 70 GLY A O 9
ATOM 11843 N N . VAL A 1 71 ? -0.216 -5.571 -1.290 1.00 0.00 71 VAL A N 9
ATOM 11844 C CA . VAL A 1 71 ? 0.158 -5.138 0.051 1.00 0.00 71 VAL A CA 9
ATOM 11845 C C . VAL A 1 71 ? 0.858 -6.256 0.814 1.00 0.00 71 VAL A C 9
ATOM 11846 O O . VAL A 1 71 ? 1.825 -6.016 1.537 1.00 0.00 71 VAL A O 9
ATOM 11859 N N . GLU A 1 72 ? 0.364 -7.479 0.648 1.00 0.00 72 GLU A N 9
ATOM 11860 C CA . GLU A 1 72 ? 0.943 -8.634 1.322 1.00 0.00 72 GLU A CA 9
ATOM 11861 C C . GLU A 1 72 ? 2.454 -8.682 1.119 1.00 0.00 72 GLU A C 9
ATOM 11862 O O . GLU A 1 72 ? 3.204 -9.012 2.037 1.00 0.00 72 GLU A O 9
ATOM 11874 N N . GLN A 1 73 ? 2.893 -8.352 -0.092 1.00 0.00 73 GLN A N 9
ATOM 11875 C CA . GLN A 1 73 ? 4.315 -8.358 -0.416 1.00 0.00 73 GLN A CA 9
ATOM 11876 C C . GLN A 1 73 ? 5.038 -7.210 0.281 1.00 0.00 73 GLN A C 9
ATOM 11877 O O . GLN A 1 73 ? 6.143 -7.381 0.796 1.00 0.00 73 GLN A O 9
ATOM 11891 N N . LEU A 1 74 ? 4.407 -6.041 0.293 1.00 0.00 74 LEU A N 9
ATOM 11892 C CA . LEU A 1 74 ? 4.990 -4.864 0.926 1.00 0.00 74 LEU A CA 9
ATOM 11893 C C . LEU A 1 74 ? 5.236 -5.110 2.411 1.00 0.00 74 LEU A C 9
ATOM 11894 O O . LEU A 1 74 ? 6.355 -4.955 2.898 1.00 0.00 74 LEU A O 9
ATOM 11910 N N . GLN A 1 75 ? 4.183 -5.496 3.124 1.00 0.00 75 GLN A N 9
ATOM 11911 C CA . GLN A 1 75 ? 4.285 -5.765 4.553 1.00 0.00 75 GLN A CA 9
ATOM 11912 C C . GLN A 1 75 ? 5.588 -6.488 4.879 1.00 0.00 75 GLN A C 9
ATOM 11913 O O . GLN A 1 75 ? 6.163 -6.299 5.951 1.00 0.00 75 GLN A O 9
ATOM 11927 N N . ALA A 1 76 ? 6.049 -7.316 3.947 1.00 0.00 76 ALA A N 9
ATOM 11928 C CA . ALA A 1 76 ? 7.285 -8.066 4.135 1.00 0.00 76 ALA A CA 9
ATOM 11929 C C . ALA A 1 76 ? 8.503 -7.162 3.984 1.00 0.00 76 ALA A C 9
ATOM 11930 O O . ALA A 1 76 ? 9.190 -6.860 4.961 1.00 0.00 76 ALA A O 9
ATOM 11937 N N . LEU A 1 77 ? 8.767 -6.733 2.755 1.00 0.00 77 LEU A N 9
ATOM 11938 C CA . LEU A 1 77 ? 9.905 -5.863 2.476 1.00 0.00 77 LEU A CA 9
ATOM 11939 C C . LEU A 1 77 ? 10.001 -4.744 3.508 1.00 0.00 77 LEU A C 9
ATOM 11940 O O . LEU A 1 77 ? 11.072 -4.480 4.054 1.00 0.00 77 LEU A O 9
ATOM 11956 N N . SER A 1 78 ? 8.873 -4.092 3.773 1.00 0.00 78 SER A N 9
ATOM 11957 C CA . SER A 1 78 ? 8.830 -3.000 4.739 1.00 0.00 78 SER A CA 9
ATOM 11958 C C . SER A 1 78 ? 9.351 -3.457 6.098 1.00 0.00 78 SER A C 9
ATOM 11959 O O . SER A 1 78 ? 10.366 -2.960 6.585 1.00 0.00 78 SER A O 9
ATOM 11967 N N . SER A 1 79 ? 8.647 -4.407 6.705 1.00 0.00 79 SER A N 9
ATOM 11968 C CA . SER A 1 79 ? 9.035 -4.930 8.010 1.00 0.00 79 SER A CA 9
ATOM 11969 C C . SER A 1 79 ? 9.851 -6.210 7.862 1.00 0.00 79 SER A C 9
ATOM 11970 O O . SER A 1 79 ? 9.299 -7.289 7.644 1.00 0.00 79 SER A O 9
ATOM 11978 N N . ARG A 1 80 ? 11.168 -6.083 7.983 1.00 0.00 80 ARG A N 9
ATOM 11979 C CA . ARG A 1 80 ? 12.061 -7.229 7.861 1.00 0.00 80 ARG A CA 9
ATOM 11980 C C . ARG A 1 80 ? 11.936 -8.147 9.074 1.00 0.00 80 ARG A C 9
ATOM 11981 O O . ARG A 1 80 ? 11.443 -7.739 10.126 1.00 0.00 80 ARG A O 9
ATOM 12002 N N . LEU A 1 81 ? 12.384 -9.387 8.919 1.00 0.00 81 LEU A N 9
ATOM 12003 C CA . LEU A 1 81 ? 12.322 -10.364 10.001 1.00 0.00 81 LEU A CA 9
ATOM 12004 C C . LEU A 1 81 ? 13.695 -10.974 10.263 1.00 0.00 81 LEU A C 9
ATOM 12005 O O . LEU A 1 81 ? 14.449 -11.252 9.331 1.00 0.00 81 LEU A O 9
ATOM 12021 N N . GLN A 1 82 ? 14.012 -11.181 11.537 1.00 0.00 82 GLN A N 9
ATOM 12022 C CA . GLN A 1 82 ? 15.294 -11.761 11.921 1.00 0.00 82 GLN A CA 9
ATOM 12023 C C . GLN A 1 82 ? 15.216 -13.284 11.950 1.00 0.00 82 GLN A C 9
ATOM 12024 O O . GLN A 1 82 ? 16.034 -13.970 11.337 1.00 0.00 82 GLN A O 9
ATOM 12038 N N . THR A 1 83 ? 14.227 -13.807 12.668 1.00 0.00 83 THR A N 9
ATOM 12039 C CA . THR A 1 83 ? 14.043 -15.249 12.779 1.00 0.00 83 THR A CA 9
ATOM 12040 C C . THR A 1 83 ? 12.638 -15.658 12.353 1.00 0.00 83 THR A C 9
ATOM 12041 O O . THR A 1 83 ? 11.658 -15.332 13.022 1.00 0.00 83 THR A O 9
ATOM 12052 N N . GLU A 1 84 ? 12.548 -16.375 11.237 1.00 0.00 84 GLU A N 9
ATOM 12053 C CA . GLU A 1 84 ? 11.261 -16.829 10.724 1.00 0.00 84 GLU A CA 9
ATOM 12054 C C . GLU A 1 84 ? 10.503 -17.626 11.782 1.00 0.00 84 GLU A C 9
ATOM 12055 O O . GLU A 1 84 ? 11.075 -18.042 12.788 1.00 0.00 84 GLU A O 9
ATOM 12067 N N . ASN A 1 85 ? 9.211 -17.832 11.546 1.00 0.00 85 ASN A N 9
ATOM 12068 C CA . ASN A 1 85 ? 8.373 -18.578 12.478 1.00 0.00 85 ASN A CA 9
ATOM 12069 C C . ASN A 1 85 ? 8.953 -19.964 12.741 1.00 0.00 85 ASN A C 9
ATOM 12070 O O . ASN A 1 85 ? 9.107 -20.768 11.821 1.00 0.00 85 ASN A O 9
ATOM 12081 N N . SER A 1 86 ? 9.271 -20.238 14.002 1.00 0.00 86 SER A N 9
ATOM 12082 C CA . SER A 1 86 ? 9.836 -21.526 14.386 1.00 0.00 86 SER A CA 9
ATOM 12083 C C . SER A 1 86 ? 8.760 -22.607 14.408 1.00 0.00 86 SER A C 9
ATOM 12084 O O . SER A 1 86 ? 7.567 -22.310 14.456 1.00 0.00 86 SER A O 9
ATOM 12092 N N . GLY A 1 87 ? 9.191 -23.864 14.371 1.00 0.00 87 GLY A N 9
ATOM 12093 C CA . GLY A 1 87 ? 8.253 -24.971 14.387 1.00 0.00 87 GLY A CA 9
ATOM 12094 C C . GLY A 1 87 ? 8.705 -26.127 13.517 1.00 0.00 87 GLY A C 9
ATOM 12095 O O . GLY A 1 87 ? 9.603 -25.992 12.686 1.00 0.00 87 GLY A O 9
ATOM 12099 N N . PRO A 1 88 ? 8.076 -27.296 13.705 1.00 0.00 88 PRO A N 9
ATOM 12100 C CA . PRO A 1 88 ? 8.403 -28.504 12.941 1.00 0.00 88 PRO A CA 9
ATOM 12101 C C . PRO A 1 88 ? 7.978 -28.398 11.480 1.00 0.00 88 PRO A C 9
ATOM 12102 O O . PRO A 1 88 ? 7.431 -27.380 11.055 1.00 0.00 88 PRO A O 9
ATOM 12113 N N . SER A 1 89 ? 8.231 -29.456 10.717 1.00 0.00 89 SER A N 9
ATOM 12114 C CA . SER A 1 89 ? 7.877 -29.481 9.303 1.00 0.00 89 SER A CA 9
ATOM 12115 C C . SER A 1 89 ? 6.832 -30.557 9.023 1.00 0.00 89 SER A C 9
ATOM 12116 O O . SER A 1 89 ? 6.700 -31.521 9.777 1.00 0.00 89 SER A O 9
ATOM 12124 N N . SER A 1 90 ? 6.092 -30.385 7.933 1.00 0.00 90 SER A N 9
ATOM 12125 C CA . SER A 1 90 ? 5.056 -31.338 7.554 1.00 0.00 90 SER A CA 9
ATOM 12126 C C . SER A 1 90 ? 5.154 -31.687 6.072 1.00 0.00 90 SER A C 9
ATOM 12127 O O . SER A 1 90 ? 5.242 -32.858 5.702 1.00 0.00 90 SER A O 9
ATOM 12135 N N . GLY A 1 91 ? 5.139 -30.661 5.226 1.00 0.00 91 GLY A N 9
ATOM 12136 C CA . GLY A 1 91 ? 5.226 -30.879 3.794 1.00 0.00 91 GLY A CA 9
ATOM 12137 C C . GLY A 1 91 ? 5.551 -29.609 3.033 1.00 0.00 91 GLY A C 9
ATOM 12138 O O . GLY A 1 91 ? 4.814 -28.626 3.109 1.00 0.00 91 GLY A O 9
ATOM 12142 N N . GLY A 1 1 ? 18.585 6.192 16.172 1.00 0.00 1 GLY A N 10
ATOM 12143 C CA . GLY A 1 1 ? 17.875 5.742 14.989 1.00 0.00 1 GLY A CA 10
ATOM 12144 C C . GLY A 1 1 ? 18.794 5.090 13.974 1.00 0.00 1 GLY A C 10
ATOM 12145 O O . GLY A 1 1 ? 19.940 4.765 14.283 1.00 0.00 1 GLY A O 10
ATOM 12149 N N . SER A 1 2 ? 18.289 4.897 12.760 1.00 0.00 2 SER A N 10
ATOM 12150 C CA . SER A 1 2 ? 19.071 4.274 11.698 1.00 0.00 2 SER A CA 10
ATOM 12151 C C . SER A 1 2 ? 18.972 5.081 10.407 1.00 0.00 2 SER A C 10
ATOM 12152 O O . SER A 1 2 ? 17.898 5.559 10.040 1.00 0.00 2 SER A O 10
ATOM 12160 N N . SER A 1 3 ? 20.101 5.229 9.721 1.00 0.00 3 SER A N 10
ATOM 12161 C CA . SER A 1 3 ? 20.144 5.981 8.472 1.00 0.00 3 SER A CA 10
ATOM 12162 C C . SER A 1 3 ? 20.535 5.077 7.307 1.00 0.00 3 SER A C 10
ATOM 12163 O O . SER A 1 3 ? 21.114 4.009 7.502 1.00 0.00 3 SER A O 10
ATOM 12171 N N . GLY A 1 4 ? 20.214 5.514 6.093 1.00 0.00 4 GLY A N 10
ATOM 12172 C CA . GLY A 1 4 ? 20.539 4.734 4.913 1.00 0.00 4 GLY A CA 10
ATOM 12173 C C . GLY A 1 4 ? 19.647 5.068 3.734 1.00 0.00 4 GLY A C 10
ATOM 12174 O O . GLY A 1 4 ? 18.422 5.017 3.839 1.00 0.00 4 GLY A O 10
ATOM 12178 N N . SER A 1 5 ? 20.263 5.411 2.607 1.00 0.00 5 SER A N 10
ATOM 12179 C CA . SER A 1 5 ? 19.516 5.761 1.404 1.00 0.00 5 SER A CA 10
ATOM 12180 C C . SER A 1 5 ? 19.314 4.536 0.516 1.00 0.00 5 SER A C 10
ATOM 12181 O O . SER A 1 5 ? 18.242 4.342 -0.056 1.00 0.00 5 SER A O 10
ATOM 12189 N N . SER A 1 6 ? 20.352 3.714 0.407 1.00 0.00 6 SER A N 10
ATOM 12190 C CA . SER A 1 6 ? 20.291 2.511 -0.414 1.00 0.00 6 SER A CA 10
ATOM 12191 C C . SER A 1 6 ? 18.904 1.878 -0.348 1.00 0.00 6 SER A C 10
ATOM 12192 O O . SER A 1 6 ? 18.170 1.860 -1.335 1.00 0.00 6 SER A O 10
ATOM 12200 N N . GLY A 1 7 ? 18.553 1.359 0.824 1.00 0.00 7 GLY A N 10
ATOM 12201 C CA . GLY A 1 7 ? 17.255 0.732 0.999 1.00 0.00 7 GLY A CA 10
ATOM 12202 C C . GLY A 1 7 ? 16.109 1.695 0.761 1.00 0.00 7 GLY A C 10
ATOM 12203 O O . GLY A 1 7 ? 16.290 2.911 0.818 1.00 0.00 7 GLY A O 10
ATOM 12207 N N . MET A 1 8 ? 14.927 1.150 0.492 1.00 0.00 8 MET A N 10
ATOM 12208 C CA . MET A 1 8 ? 13.747 1.971 0.244 1.00 0.00 8 MET A CA 10
ATOM 12209 C C . MET A 1 8 ? 13.003 2.259 1.543 1.00 0.00 8 MET A C 10
ATOM 12210 O O . MET A 1 8 ? 13.068 1.479 2.492 1.00 0.00 8 MET A O 10
ATOM 12224 N N . GLU A 1 9 ? 12.297 3.386 1.578 1.00 0.00 9 GLU A N 10
ATOM 12225 C CA . GLU A 1 9 ? 11.542 3.776 2.763 1.00 0.00 9 GLU A CA 10
ATOM 12226 C C . GLU A 1 9 ? 10.417 2.784 3.043 1.00 0.00 9 GLU A C 10
ATOM 12227 O O . GLU A 1 9 ? 9.861 2.165 2.135 1.00 0.00 9 GLU A O 10
ATOM 12239 N N . PRO A 1 10 ? 10.073 2.627 4.330 1.00 0.00 10 PRO A N 10
ATOM 12240 C CA . PRO A 1 10 ? 9.012 1.712 4.760 1.00 0.00 10 PRO A CA 10
ATOM 12241 C C . PRO A 1 10 ? 7.627 2.196 4.348 1.00 0.00 10 PRO A C 10
ATOM 12242 O O . PRO A 1 10 ? 7.234 3.322 4.654 1.00 0.00 10 PRO A O 10
ATOM 12253 N N . VAL A 1 11 ? 6.888 1.338 3.650 1.00 0.00 11 VAL A N 10
ATOM 12254 C CA . VAL A 1 11 ? 5.545 1.678 3.197 1.00 0.00 11 VAL A CA 10
ATOM 12255 C C . VAL A 1 11 ? 4.662 2.101 4.365 1.00 0.00 11 VAL A C 10
ATOM 12256 O O . VAL A 1 11 ? 3.721 2.876 4.195 1.00 0.00 11 VAL A O 10
ATOM 12269 N N . GLU A 1 12 ? 4.971 1.587 5.551 1.00 0.00 12 GLU A N 10
ATOM 12270 C CA . GLU A 1 12 ? 4.204 1.913 6.748 1.00 0.00 12 GLU A CA 10
ATOM 12271 C C . GLU A 1 12 ? 4.333 3.394 7.090 1.00 0.00 12 GLU A C 10
ATOM 12272 O O . GLU A 1 12 ? 3.558 3.930 7.883 1.00 0.00 12 GLU A O 10
ATOM 12284 N N . THR A 1 13 ? 5.319 4.051 6.487 1.00 0.00 13 THR A N 10
ATOM 12285 C CA . THR A 1 13 ? 5.552 5.470 6.729 1.00 0.00 13 THR A CA 10
ATOM 12286 C C . THR A 1 13 ? 5.175 6.304 5.510 1.00 0.00 13 THR A C 10
ATOM 12287 O O . THR A 1 13 ? 4.878 7.493 5.627 1.00 0.00 13 THR A O 10
ATOM 12298 N N . TRP A 1 14 ? 5.189 5.674 4.341 1.00 0.00 14 TRP A N 10
ATOM 12299 C CA . TRP A 1 14 ? 4.848 6.360 3.099 1.00 0.00 14 TRP A CA 10
ATOM 12300 C C . TRP A 1 14 ? 3.687 7.325 3.312 1.00 0.00 14 TRP A C 10
ATOM 12301 O O . TRP A 1 14 ? 2.746 7.029 4.049 1.00 0.00 14 TRP A O 10
ATOM 12322 N N . THR A 1 15 ? 3.759 8.483 2.662 1.00 0.00 15 THR A N 10
ATOM 12323 C CA . THR A 1 15 ? 2.715 9.492 2.781 1.00 0.00 15 THR A CA 10
ATOM 12324 C C . THR A 1 15 ? 1.444 9.056 2.061 1.00 0.00 15 THR A C 10
ATOM 12325 O O . THR A 1 15 ? 1.475 8.255 1.126 1.00 0.00 15 THR A O 10
ATOM 12336 N N . PRO A 1 16 ? 0.298 9.594 2.503 1.00 0.00 16 PRO A N 10
ATOM 12337 C CA . PRO A 1 16 ? -1.006 9.276 1.913 1.00 0.00 16 PRO A CA 10
ATOM 12338 C C . PRO A 1 16 ? -1.163 9.850 0.510 1.00 0.00 16 PRO A C 10
ATOM 12339 O O . PRO A 1 16 ? -2.223 9.733 -0.104 1.00 0.00 16 PRO A O 10
ATOM 12350 N N . GLY A 1 17 ? -0.101 10.472 0.007 1.00 0.00 17 GLY A N 10
ATOM 12351 C CA . GLY A 1 17 ? -0.143 11.055 -1.321 1.00 0.00 17 GLY A CA 10
ATOM 12352 C C . GLY A 1 17 ? 0.652 10.253 -2.332 1.00 0.00 17 GLY A C 10
ATOM 12353 O O . GLY A 1 17 ? 0.572 10.501 -3.535 1.00 0.00 17 GLY A O 10
ATOM 12357 N N . LYS A 1 18 ? 1.424 9.288 -1.844 1.00 0.00 18 LYS A N 10
ATOM 12358 C CA . LYS A 1 18 ? 2.238 8.445 -2.712 1.00 0.00 18 LYS A CA 10
ATOM 12359 C C . LYS A 1 18 ? 1.496 7.164 -3.078 1.00 0.00 18 LYS A C 10
ATOM 12360 O O . LYS A 1 18 ? 1.479 6.754 -4.239 1.00 0.00 18 LYS A O 10
ATOM 12379 N N . VAL A 1 19 ? 0.882 6.535 -2.081 1.00 0.00 19 VAL A N 10
ATOM 12380 C CA . VAL A 1 19 ? 0.136 5.302 -2.298 1.00 0.00 19 VAL A CA 10
ATOM 12381 C C . VAL A 1 19 ? -0.692 5.379 -3.576 1.00 0.00 19 VAL A C 10
ATOM 12382 O O . VAL A 1 19 ? -0.922 4.369 -4.241 1.00 0.00 19 VAL A O 10
ATOM 12395 N N . ALA A 1 20 ? -1.138 6.584 -3.914 1.00 0.00 20 ALA A N 10
ATOM 12396 C CA . ALA A 1 20 ? -1.939 6.794 -5.113 1.00 0.00 20 ALA A CA 10
ATOM 12397 C C . ALA A 1 20 ? -1.222 6.267 -6.351 1.00 0.00 20 ALA A C 10
ATOM 12398 O O . ALA A 1 20 ? -1.829 5.620 -7.206 1.00 0.00 20 ALA A O 10
ATOM 12405 N N . THR A 1 21 ? 0.074 6.548 -6.443 1.00 0.00 21 THR A N 10
ATOM 12406 C CA . THR A 1 21 ? 0.874 6.103 -7.578 1.00 0.00 21 THR A CA 10
ATOM 12407 C C . THR A 1 21 ? 1.038 4.588 -7.575 1.00 0.00 21 THR A C 10
ATOM 12408 O O . THR A 1 21 ? 0.704 3.916 -8.551 1.00 0.00 21 THR A O 10
ATOM 12419 N N . TRP A 1 22 ? 1.553 4.056 -6.473 1.00 0.00 22 TRP A N 10
ATOM 12420 C CA . TRP A 1 22 ? 1.761 2.618 -6.344 1.00 0.00 22 TRP A CA 10
ATOM 12421 C C . TRP A 1 22 ? 0.475 1.853 -6.639 1.00 0.00 22 TRP A C 10
ATOM 12422 O O . TRP A 1 22 ? 0.511 0.725 -7.132 1.00 0.00 22 TRP A O 10
ATOM 12443 N N . LEU A 1 23 ? -0.660 2.473 -6.334 1.00 0.00 23 LEU A N 10
ATOM 12444 C CA . LEU A 1 23 ? -1.958 1.851 -6.567 1.00 0.00 23 LEU A CA 10
ATOM 12445 C C . LEU A 1 23 ? -2.299 1.842 -8.054 1.00 0.00 23 LEU A C 10
ATOM 12446 O O . LEU A 1 23 ? -2.825 0.858 -8.574 1.00 0.00 23 LEU A O 10
ATOM 12462 N N . ARG A 1 24 ? -1.993 2.943 -8.732 1.00 0.00 24 ARG A N 10
ATOM 12463 C CA . ARG A 1 24 ? -2.266 3.062 -10.160 1.00 0.00 24 ARG A CA 10
ATOM 12464 C C . ARG A 1 24 ? -1.473 2.027 -10.953 1.00 0.00 24 ARG A C 10
ATOM 12465 O O . ARG A 1 24 ? -1.925 1.546 -11.991 1.00 0.00 24 ARG A O 10
ATOM 12486 N N . GLY A 1 25 ? -0.286 1.690 -10.456 1.00 0.00 25 GLY A N 10
ATOM 12487 C CA . GLY A 1 25 ? 0.551 0.715 -11.130 1.00 0.00 25 GLY A CA 10
ATOM 12488 C C . GLY A 1 25 ? 0.045 -0.703 -10.957 1.00 0.00 25 GLY A C 10
ATOM 12489 O O . GLY A 1 25 ? 0.104 -1.510 -11.886 1.00 0.00 25 GLY A O 10
ATOM 12493 N N . LEU A 1 26 ? -0.453 -1.010 -9.764 1.00 0.00 26 LEU A N 10
ATOM 12494 C CA . LEU A 1 26 ? -0.971 -2.342 -9.471 1.00 0.00 26 LEU A CA 10
ATOM 12495 C C . LEU A 1 26 ? -1.727 -2.909 -10.668 1.00 0.00 26 LEU A C 10
ATOM 12496 O O . LEU A 1 26 ? -1.424 -4.003 -11.145 1.00 0.00 26 LEU A O 10
ATOM 12512 N N . ASP A 1 27 ? -2.709 -2.156 -11.151 1.00 0.00 27 ASP A N 10
ATOM 12513 C CA . ASP A 1 27 ? -3.507 -2.581 -12.295 1.00 0.00 27 ASP A CA 10
ATOM 12514 C C . ASP A 1 27 ? -4.290 -1.409 -12.878 1.00 0.00 27 ASP A C 10
ATOM 12515 O O . ASP A 1 27 ? -4.369 -0.340 -12.272 1.00 0.00 27 ASP A O 10
ATOM 12524 N N . ASP A 1 28 ? -4.866 -1.616 -14.057 1.00 0.00 28 ASP A N 10
ATOM 12525 C CA . ASP A 1 28 ? -5.643 -0.576 -14.722 1.00 0.00 28 ASP A CA 10
ATOM 12526 C C . ASP A 1 28 ? -7.103 -0.624 -14.283 1.00 0.00 28 ASP A C 10
ATOM 12527 O O . ASP A 1 28 ? -7.848 0.338 -14.465 1.00 0.00 28 ASP A O 10
ATOM 12536 N N . SER A 1 29 ? -7.505 -1.752 -13.705 1.00 0.00 29 SER A N 10
ATOM 12537 C CA . SER A 1 29 ? -8.877 -1.928 -13.245 1.00 0.00 29 SER A CA 10
ATOM 12538 C C . SER A 1 29 ? -9.119 -1.158 -11.949 1.00 0.00 29 SER A C 10
ATOM 12539 O O . SER A 1 29 ? -10.256 -1.020 -11.498 1.00 0.00 29 SER A O 10
ATOM 12547 N N . LEU A 1 30 ? -8.040 -0.659 -11.356 1.00 0.00 30 LEU A N 10
ATOM 12548 C CA . LEU A 1 30 ? -8.132 0.097 -10.112 1.00 0.00 30 LEU A CA 10
ATOM 12549 C C . LEU A 1 30 ? -7.838 1.575 -10.349 1.00 0.00 30 LEU A C 10
ATOM 12550 O O . LEU A 1 30 ? -8.330 2.439 -9.625 1.00 0.00 30 LEU A O 10
ATOM 12566 N N . GLN A 1 31 ? -7.035 1.856 -11.370 1.00 0.00 31 GLN A N 10
ATOM 12567 C CA . GLN A 1 31 ? -6.677 3.229 -11.704 1.00 0.00 31 GLN A CA 10
ATOM 12568 C C . GLN A 1 31 ? -7.915 4.118 -11.753 1.00 0.00 31 GLN A C 10
ATOM 12569 O O . GLN A 1 31 ? -7.817 5.342 -11.663 1.00 0.00 31 GLN A O 10
ATOM 12583 N N . ASP A 1 32 ? -9.079 3.494 -11.898 1.00 0.00 32 ASP A N 10
ATOM 12584 C CA . ASP A 1 32 ? -10.338 4.229 -11.959 1.00 0.00 32 ASP A CA 10
ATOM 12585 C C . ASP A 1 32 ? -10.663 4.862 -10.609 1.00 0.00 32 ASP A C 10
ATOM 12586 O O . ASP A 1 32 ? -10.966 6.052 -10.528 1.00 0.00 32 ASP A O 10
ATOM 12595 N N . TYR A 1 33 ? -10.600 4.057 -9.554 1.00 0.00 33 TYR A N 10
ATOM 12596 C CA . TYR A 1 33 ? -10.892 4.538 -8.208 1.00 0.00 33 TYR A CA 10
ATOM 12597 C C . TYR A 1 33 ? -10.130 5.826 -7.913 1.00 0.00 33 TYR A C 10
ATOM 12598 O O . TYR A 1 33 ? -8.953 5.972 -8.244 1.00 0.00 33 TYR A O 10
ATOM 12616 N N . PRO A 1 34 ? -10.816 6.785 -7.273 1.00 0.00 34 PRO A N 10
ATOM 12617 C CA . PRO A 1 34 ? -10.225 8.078 -6.917 1.00 0.00 34 PRO A CA 10
ATOM 12618 C C . PRO A 1 34 ? -9.180 7.953 -5.814 1.00 0.00 34 PRO A C 10
ATOM 12619 O O . PRO A 1 34 ? -9.486 8.127 -4.633 1.00 0.00 34 PRO A O 10
ATOM 12630 N N . PHE A 1 35 ? -7.946 7.652 -6.205 1.00 0.00 35 PHE A N 10
ATOM 12631 C CA . PHE A 1 35 ? -6.856 7.504 -5.248 1.00 0.00 35 PHE A CA 10
ATOM 12632 C C . PHE A 1 35 ? -6.444 8.858 -4.678 1.00 0.00 35 PHE A C 10
ATOM 12633 O O . PHE A 1 35 ? -5.993 8.952 -3.537 1.00 0.00 35 PHE A O 10
ATOM 12650 N N . GLU A 1 36 ? -6.603 9.905 -5.483 1.00 0.00 36 GLU A N 10
ATOM 12651 C CA . GLU A 1 36 ? -6.246 11.254 -5.059 1.00 0.00 36 GLU A CA 10
ATOM 12652 C C . GLU A 1 36 ? -7.177 11.740 -3.952 1.00 0.00 36 GLU A C 10
ATOM 12653 O O . GLU A 1 36 ? -6.927 12.769 -3.324 1.00 0.00 36 GLU A O 10
ATOM 12665 N N . ASP A 1 37 ? -8.250 10.994 -3.719 1.00 0.00 37 ASP A N 10
ATOM 12666 C CA . ASP A 1 37 ? -9.219 11.347 -2.688 1.00 0.00 37 ASP A CA 10
ATOM 12667 C C . ASP A 1 37 ? -9.115 10.399 -1.497 1.00 0.00 37 ASP A C 10
ATOM 12668 O O . ASP A 1 37 ? -9.438 10.768 -0.368 1.00 0.00 37 ASP A O 10
ATOM 12677 N N . TRP A 1 38 ? -8.665 9.177 -1.758 1.00 0.00 38 TRP A N 10
ATOM 12678 C CA . TRP A 1 38 ? -8.521 8.176 -0.708 1.00 0.00 38 TRP A CA 10
ATOM 12679 C C . TRP A 1 38 ? -7.731 8.733 0.471 1.00 0.00 38 TRP A C 10
ATOM 12680 O O . TRP A 1 38 ? -8.001 8.397 1.624 1.00 0.00 38 TRP A O 10
ATOM 12701 N N . GLN A 1 39 ? -6.755 9.585 0.174 1.00 0.00 39 GLN A N 10
ATOM 12702 C CA . GLN A 1 39 ? -5.926 10.188 1.211 1.00 0.00 39 GLN A CA 10
ATOM 12703 C C . GLN A 1 39 ? -5.544 9.159 2.269 1.00 0.00 39 GLN A C 10
ATOM 12704 O O . GLN A 1 39 ? -5.506 9.464 3.462 1.00 0.00 39 GLN A O 10
ATOM 12718 N N . LEU A 1 40 ? -5.262 7.939 1.826 1.00 0.00 40 LEU A N 10
ATOM 12719 C CA . LEU A 1 40 ? -4.883 6.863 2.736 1.00 0.00 40 LEU A CA 10
ATOM 12720 C C . LEU A 1 40 ? -3.369 6.810 2.915 1.00 0.00 40 LEU A C 10
ATOM 12721 O O . LEU A 1 40 ? -2.616 6.551 1.976 1.00 0.00 40 LEU A O 10
ATOM 12737 N N . PRO A 1 41 ? -2.911 7.060 4.151 1.00 0.00 41 PRO A N 10
ATOM 12738 C CA . PRO A 1 41 ? -1.483 7.044 4.484 1.00 0.00 41 PRO A CA 10
ATOM 12739 C C . PRO A 1 41 ? -0.894 5.638 4.444 1.00 0.00 41 PRO A C 10
ATOM 12740 O O . PRO A 1 41 ? -1.616 4.648 4.556 1.00 0.00 41 PRO A O 10
ATOM 12751 N N . GLY A 1 42 ? 0.423 5.558 4.282 1.00 0.00 42 GLY A N 10
ATOM 12752 C CA . GLY A 1 42 ? 1.087 4.268 4.230 1.00 0.00 42 GLY A CA 10
ATOM 12753 C C . GLY A 1 42 ? 0.848 3.442 5.479 1.00 0.00 42 GLY A C 10
ATOM 12754 O O . GLY A 1 42 ? 0.408 2.295 5.399 1.00 0.00 42 GLY A O 10
ATOM 12758 N N . LYS A 1 43 ? 1.140 4.025 6.637 1.00 0.00 43 LYS A N 10
ATOM 12759 C CA . LYS A 1 43 ? 0.955 3.336 7.909 1.00 0.00 43 LYS A CA 10
ATOM 12760 C C . LYS A 1 43 ? -0.352 2.551 7.917 1.00 0.00 43 LYS A C 10
ATOM 12761 O O . LYS A 1 43 ? -0.430 1.464 8.488 1.00 0.00 43 LYS A O 10
ATOM 12780 N N . ASN A 1 44 ? -1.376 3.108 7.278 1.00 0.00 44 ASN A N 10
ATOM 12781 C CA . ASN A 1 44 ? -2.680 2.458 7.212 1.00 0.00 44 ASN A CA 10
ATOM 12782 C C . ASN A 1 44 ? -2.728 1.451 6.067 1.00 0.00 44 ASN A C 10
ATOM 12783 O O . ASN A 1 44 ? -3.417 0.433 6.150 1.00 0.00 44 ASN A O 10
ATOM 12794 N N . LEU A 1 45 ? -1.992 1.740 5.000 1.00 0.00 45 LEU A N 10
ATOM 12795 C CA . LEU A 1 45 ? -1.950 0.860 3.838 1.00 0.00 45 LEU A CA 10
ATOM 12796 C C . LEU A 1 45 ? -1.634 -0.574 4.253 1.00 0.00 45 LEU A C 10
ATOM 12797 O O . LEU A 1 45 ? -2.384 -1.501 3.942 1.00 0.00 45 LEU A O 10
ATOM 12813 N N . LEU A 1 46 ? -0.522 -0.749 4.957 1.00 0.00 46 LEU A N 10
ATOM 12814 C CA . LEU A 1 46 ? -0.108 -2.070 5.417 1.00 0.00 46 LEU A CA 10
ATOM 12815 C C . LEU A 1 46 ? -1.042 -2.585 6.507 1.00 0.00 46 LEU A C 10
ATOM 12816 O O . LEU A 1 46 ? -1.119 -3.788 6.754 1.00 0.00 46 LEU A O 10
ATOM 12832 N N . GLN A 1 47 ? -1.753 -1.666 7.153 1.00 0.00 47 GLN A N 10
ATOM 12833 C CA . GLN A 1 47 ? -2.684 -2.029 8.215 1.00 0.00 47 GLN A CA 10
ATOM 12834 C C . GLN A 1 47 ? -4.121 -2.027 7.703 1.00 0.00 47 GLN A C 10
ATOM 12835 O O . GLN A 1 47 ? -5.068 -2.134 8.482 1.00 0.00 47 GLN A O 10
ATOM 12849 N N . LEU A 1 48 ? -4.275 -1.904 6.390 1.00 0.00 48 LEU A N 10
ATOM 12850 C CA . LEU A 1 48 ? -5.597 -1.889 5.773 1.00 0.00 48 LEU A CA 10
ATOM 12851 C C . LEU A 1 48 ? -6.382 -3.146 6.134 1.00 0.00 48 LEU A C 10
ATOM 12852 O O . LEU A 1 48 ? -5.903 -3.993 6.889 1.00 0.00 48 LEU A O 10
ATOM 12868 N N . CYS A 1 49 ? -7.587 -3.261 5.589 1.00 0.00 49 CYS A N 10
ATOM 12869 C CA . CYS A 1 49 ? -8.438 -4.416 5.853 1.00 0.00 49 CYS A CA 10
ATOM 12870 C C . CYS A 1 49 ? -9.615 -4.457 4.884 1.00 0.00 49 CYS A C 10
ATOM 12871 O O . CYS A 1 49 ? -9.966 -3.460 4.252 1.00 0.00 49 CYS A O 10
ATOM 12879 N N . PRO A 1 50 ? -10.240 -5.638 4.760 1.00 0.00 50 PRO A N 10
ATOM 12880 C CA . PRO A 1 50 ? -11.386 -5.838 3.869 1.00 0.00 50 PRO A CA 10
ATOM 12881 C C . PRO A 1 50 ? -12.636 -5.117 4.362 1.00 0.00 50 PRO A C 10
ATOM 12882 O O . PRO A 1 50 ? -13.581 -4.904 3.602 1.00 0.00 50 PRO A O 10
ATOM 12893 N N . GLN A 1 51 ? -12.635 -4.744 5.637 1.00 0.00 51 GLN A N 10
ATOM 12894 C CA . GLN A 1 51 ? -13.770 -4.047 6.230 1.00 0.00 51 GLN A CA 10
ATOM 12895 C C . GLN A 1 51 ? -13.619 -2.537 6.082 1.00 0.00 51 GLN A C 10
ATOM 12896 O O . GLN A 1 51 ? -14.606 -1.816 5.934 1.00 0.00 51 GLN A O 10
ATOM 12910 N N . SER A 1 52 ? -12.378 -2.064 6.125 1.00 0.00 52 SER A N 10
ATOM 12911 C CA . SER A 1 52 ? -12.098 -0.638 6.000 1.00 0.00 52 SER A CA 10
ATOM 12912 C C . SER A 1 52 ? -12.198 -0.191 4.544 1.00 0.00 52 SER A C 10
ATOM 12913 O O . SER A 1 52 ? -12.880 0.785 4.228 1.00 0.00 52 SER A O 10
ATOM 12921 N N . LEU A 1 53 ? -11.512 -0.910 3.663 1.00 0.00 53 LEU A N 10
ATOM 12922 C CA . LEU A 1 53 ? -11.522 -0.589 2.240 1.00 0.00 53 LEU A CA 10
ATOM 12923 C C . LEU A 1 53 ? -12.915 -0.162 1.788 1.00 0.00 53 LEU A C 10
ATOM 12924 O O . LEU A 1 53 ? -13.069 0.824 1.067 1.00 0.00 53 LEU A O 10
ATOM 12940 N N . GLU A 1 54 ? -13.927 -0.910 2.218 1.00 0.00 54 GLU A N 10
ATOM 12941 C CA . GLU A 1 54 ? -15.307 -0.607 1.858 1.00 0.00 54 GLU A CA 10
ATOM 12942 C C . GLU A 1 54 ? -15.597 0.883 2.019 1.00 0.00 54 GLU A C 10
ATOM 12943 O O . GLU A 1 54 ? -16.238 1.497 1.166 1.00 0.00 54 GLU A O 10
ATOM 12955 N N . ALA A 1 55 ? -15.120 1.457 3.118 1.00 0.00 55 ALA A N 10
ATOM 12956 C CA . ALA A 1 55 ? -15.326 2.874 3.390 1.00 0.00 55 ALA A CA 10
ATOM 12957 C C . ALA A 1 55 ? -14.936 3.727 2.188 1.00 0.00 55 ALA A C 10
ATOM 12958 O O . ALA A 1 55 ? -15.578 4.737 1.895 1.00 0.00 55 ALA A O 10
ATOM 12965 N N . LEU A 1 56 ? -13.881 3.315 1.494 1.00 0.00 56 LEU A N 10
ATOM 12966 C CA . LEU A 1 56 ? -13.405 4.042 0.322 1.00 0.00 56 LEU A CA 10
ATOM 12967 C C . LEU A 1 56 ? -14.172 3.623 -0.928 1.00 0.00 56 LEU A C 10
ATOM 12968 O O . LEU A 1 56 ? -13.673 3.748 -2.046 1.00 0.00 56 LEU A O 10
ATOM 12984 N N . ALA A 1 57 ? -15.389 3.127 -0.730 1.00 0.00 57 ALA A N 10
ATOM 12985 C CA . ALA A 1 57 ? -16.227 2.694 -1.841 1.00 0.00 57 ALA A CA 10
ATOM 12986 C C . ALA A 1 57 ? -15.648 1.456 -2.516 1.00 0.00 57 ALA A C 10
ATOM 12987 O O . ALA A 1 57 ? -15.803 1.263 -3.722 1.00 0.00 57 ALA A O 10
ATOM 12994 N N . VAL A 1 58 ? -14.978 0.618 -1.730 1.00 0.00 58 VAL A N 10
ATOM 12995 C CA . VAL A 1 58 ? -14.374 -0.602 -2.252 1.00 0.00 58 VAL A CA 10
ATOM 12996 C C . VAL A 1 58 ? -15.018 -1.840 -1.637 1.00 0.00 58 VAL A C 10
ATOM 12997 O O . VAL A 1 58 ? -14.494 -2.415 -0.683 1.00 0.00 58 VAL A O 10
ATOM 13010 N N . ARG A 1 59 ? -16.157 -2.244 -2.189 1.00 0.00 59 ARG A N 10
ATOM 13011 C CA . ARG A 1 59 ? -16.874 -3.413 -1.694 1.00 0.00 59 ARG A CA 10
ATOM 13012 C C . ARG A 1 59 ? -16.556 -4.643 -2.539 1.00 0.00 59 ARG A C 10
ATOM 13013 O O . ARG A 1 59 ? -16.442 -5.753 -2.019 1.00 0.00 59 ARG A O 10
ATOM 13034 N N . SER A 1 60 ? -16.415 -4.438 -3.844 1.00 0.00 60 SER A N 10
ATOM 13035 C CA . SER A 1 60 ? -16.115 -5.530 -4.762 1.00 0.00 60 SER A CA 10
ATOM 13036 C C . SER A 1 60 ? -14.951 -6.370 -4.245 1.00 0.00 60 SER A C 10
ATOM 13037 O O . SER A 1 60 ? -14.039 -5.856 -3.597 1.00 0.00 60 SER A O 10
ATOM 13045 N N . LEU A 1 61 ? -14.990 -7.666 -4.536 1.00 0.00 61 LEU A N 10
ATOM 13046 C CA . LEU A 1 61 ? -13.939 -8.580 -4.101 1.00 0.00 61 LEU A CA 10
ATOM 13047 C C . LEU A 1 61 ? -12.739 -8.516 -5.040 1.00 0.00 61 LEU A C 10
ATOM 13048 O O . LEU A 1 61 ? -11.643 -8.127 -4.639 1.00 0.00 61 LEU A O 10
ATOM 13064 N N . GLY A 1 62 ? -12.955 -8.899 -6.295 1.00 0.00 62 GLY A N 10
ATOM 13065 C CA . GLY A 1 62 ? -11.883 -8.876 -7.273 1.00 0.00 62 GLY A CA 10
ATOM 13066 C C . GLY A 1 62 ? -10.933 -7.713 -7.065 1.00 0.00 62 GLY A C 10
ATOM 13067 O O . GLY A 1 62 ? -9.715 -7.877 -7.133 1.00 0.00 62 GLY A O 10
ATOM 13071 N N . HIS A 1 63 ? -11.491 -6.533 -6.812 1.00 0.00 63 HIS A N 10
ATOM 13072 C CA . HIS A 1 63 ? -10.685 -5.337 -6.595 1.00 0.00 63 HIS A CA 10
ATOM 13073 C C . HIS A 1 63 ? -9.840 -5.474 -5.332 1.00 0.00 63 HIS A C 10
ATOM 13074 O O . HIS A 1 63 ? -8.645 -5.181 -5.340 1.00 0.00 63 HIS A O 10
ATOM 13089 N N . GLN A 1 64 ? -10.470 -5.919 -4.249 1.00 0.00 64 GLN A N 10
ATOM 13090 C CA . GLN A 1 64 ? -9.775 -6.093 -2.979 1.00 0.00 64 GLN A CA 10
ATOM 13091 C C . GLN A 1 64 ? -8.609 -7.066 -3.125 1.00 0.00 64 GLN A C 10
ATOM 13092 O O . GLN A 1 64 ? -7.509 -6.806 -2.640 1.00 0.00 64 GLN A O 10
ATOM 13106 N N . GLU A 1 65 ? -8.860 -8.185 -3.796 1.00 0.00 65 GLU A N 10
ATOM 13107 C CA . GLU A 1 65 ? -7.830 -9.197 -4.004 1.00 0.00 65 GLU A CA 10
ATOM 13108 C C . GLU A 1 65 ? -6.631 -8.609 -4.742 1.00 0.00 65 GLU A C 10
ATOM 13109 O O . GLU A 1 65 ? -5.480 -8.877 -4.392 1.00 0.00 65 GLU A O 10
ATOM 13121 N N . LEU A 1 66 ? -6.908 -7.808 -5.764 1.00 0.00 66 LEU A N 10
ATOM 13122 C CA . LEU A 1 66 ? -5.853 -7.182 -6.553 1.00 0.00 66 LEU A CA 10
ATOM 13123 C C . LEU A 1 66 ? -4.948 -6.327 -5.672 1.00 0.00 66 LEU A C 10
ATOM 13124 O O . LEU A 1 66 ? -3.724 -6.456 -5.713 1.00 0.00 66 LEU A O 10
ATOM 13140 N N . ILE A 1 67 ? -5.558 -5.457 -4.874 1.00 0.00 67 ILE A N 10
ATOM 13141 C CA . ILE A 1 67 ? -4.807 -4.584 -3.981 1.00 0.00 67 ILE A CA 10
ATOM 13142 C C . ILE A 1 67 ? -4.194 -5.373 -2.829 1.00 0.00 67 ILE A C 10
ATOM 13143 O O . ILE A 1 67 ? -2.972 -5.446 -2.693 1.00 0.00 67 ILE A O 10
ATOM 13159 N N . LEU A 1 68 ? -5.050 -5.964 -2.002 1.00 0.00 68 LEU A N 10
ATOM 13160 C CA . LEU A 1 68 ? -4.593 -6.751 -0.862 1.00 0.00 68 LEU A CA 10
ATOM 13161 C C . LEU A 1 68 ? -3.511 -7.741 -1.282 1.00 0.00 68 LEU A C 10
ATOM 13162 O O . LEU A 1 68 ? -2.582 -8.019 -0.525 1.00 0.00 68 LEU A O 10
ATOM 13178 N N . GLY A 1 69 ? -3.638 -8.269 -2.495 1.00 0.00 69 GLY A N 10
ATOM 13179 C CA . GLY A 1 69 ? -2.663 -9.221 -2.996 1.00 0.00 69 GLY A CA 10
ATOM 13180 C C . GLY A 1 69 ? -1.280 -8.616 -3.133 1.00 0.00 69 GLY A C 10
ATOM 13181 O O . GLY A 1 69 ? -0.275 -9.316 -3.022 1.00 0.00 69 GLY A O 10
ATOM 13185 N N . GLY A 1 70 ? -1.228 -7.310 -3.378 1.00 0.00 70 GLY A N 10
ATOM 13186 C CA . GLY A 1 70 ? 0.047 -6.634 -3.529 1.00 0.00 70 GLY A CA 10
ATOM 13187 C C . GLY A 1 70 ? 0.574 -6.092 -2.216 1.00 0.00 70 GLY A C 10
ATOM 13188 O O . GLY A 1 70 ? 1.785 -6.041 -1.998 1.00 0.00 70 GLY A O 10
ATOM 13192 N N . VAL A 1 71 ? -0.336 -5.683 -1.337 1.00 0.00 71 VAL A N 10
ATOM 13193 C CA . VAL A 1 71 ? 0.044 -5.141 -0.038 1.00 0.00 71 VAL A CA 10
ATOM 13194 C C . VAL A 1 71 ? 0.761 -6.189 0.806 1.00 0.00 71 VAL A C 10
ATOM 13195 O O . VAL A 1 71 ? 1.805 -5.915 1.397 1.00 0.00 71 VAL A O 10
ATOM 13208 N N . GLU A 1 72 ? 0.193 -7.389 0.857 1.00 0.00 72 GLU A N 10
ATOM 13209 C CA . GLU A 1 72 ? 0.778 -8.479 1.629 1.00 0.00 72 GLU A CA 10
ATOM 13210 C C . GLU A 1 72 ? 2.262 -8.635 1.311 1.00 0.00 72 GLU A C 10
ATOM 13211 O O . GLU A 1 72 ? 3.060 -8.985 2.180 1.00 0.00 72 GLU A O 10
ATOM 13223 N N . GLN A 1 73 ? 2.624 -8.374 0.059 1.00 0.00 73 GLN A N 10
ATOM 13224 C CA . GLN A 1 73 ? 4.011 -8.487 -0.375 1.00 0.00 73 GLN A CA 10
ATOM 13225 C C . GLN A 1 73 ? 4.860 -7.367 0.217 1.00 0.00 73 GLN A C 10
ATOM 13226 O O . GLN A 1 73 ? 6.013 -7.579 0.592 1.00 0.00 73 GLN A O 10
ATOM 13240 N N . LEU A 1 74 ? 4.281 -6.173 0.297 1.00 0.00 74 LEU A N 10
ATOM 13241 C CA . LEU A 1 74 ? 4.985 -5.018 0.844 1.00 0.00 74 LEU A CA 10
ATOM 13242 C C . LEU A 1 74 ? 5.297 -5.219 2.323 1.00 0.00 74 LEU A C 10
ATOM 13243 O O . LEU A 1 74 ? 6.447 -5.102 2.745 1.00 0.00 74 LEU A O 10
ATOM 13259 N N . GLN A 1 75 ? 4.266 -5.526 3.104 1.00 0.00 75 GLN A N 10
ATOM 13260 C CA . GLN A 1 75 ? 4.431 -5.745 4.536 1.00 0.00 75 GLN A CA 10
ATOM 13261 C C . GLN A 1 75 ? 5.739 -6.474 4.827 1.00 0.00 75 GLN A C 10
ATOM 13262 O O . GLN A 1 75 ? 6.325 -6.313 5.897 1.00 0.00 75 GLN A O 10
ATOM 13276 N N . ALA A 1 76 ? 6.191 -7.275 3.868 1.00 0.00 76 ALA A N 10
ATOM 13277 C CA . ALA A 1 76 ? 7.430 -8.027 4.021 1.00 0.00 76 ALA A CA 10
ATOM 13278 C C . ALA A 1 76 ? 8.643 -7.106 3.950 1.00 0.00 76 ALA A C 10
ATOM 13279 O O . ALA A 1 76 ? 9.345 -6.909 4.943 1.00 0.00 76 ALA A O 10
ATOM 13286 N N . LEU A 1 77 ? 8.885 -6.544 2.771 1.00 0.00 77 LEU A N 10
ATOM 13287 C CA . LEU A 1 77 ? 10.015 -5.643 2.570 1.00 0.00 77 LEU A CA 10
ATOM 13288 C C . LEU A 1 77 ? 9.947 -4.462 3.533 1.00 0.00 77 LEU A C 10
ATOM 13289 O O . LEU A 1 77 ? 10.955 -3.808 3.801 1.00 0.00 77 LEU A O 10
ATOM 13305 N N . SER A 1 78 ? 8.753 -4.195 4.052 1.00 0.00 78 SER A N 10
ATOM 13306 C CA . SER A 1 78 ? 8.553 -3.092 4.984 1.00 0.00 78 SER A CA 10
ATOM 13307 C C . SER A 1 78 ? 9.177 -3.407 6.341 1.00 0.00 78 SER A C 10
ATOM 13308 O O . SER A 1 78 ? 8.838 -4.406 6.975 1.00 0.00 78 SER A O 10
ATOM 13316 N N . SER A 1 79 ? 10.090 -2.547 6.779 1.00 0.00 79 SER A N 10
ATOM 13317 C CA . SER A 1 79 ? 10.764 -2.734 8.059 1.00 0.00 79 SER A CA 10
ATOM 13318 C C . SER A 1 79 ? 11.714 -3.927 8.002 1.00 0.00 79 SER A C 10
ATOM 13319 O O . SER A 1 79 ? 11.935 -4.606 9.005 1.00 0.00 79 SER A O 10
ATOM 13327 N N . ARG A 1 80 ? 12.272 -4.176 6.823 1.00 0.00 80 ARG A N 10
ATOM 13328 C CA . ARG A 1 80 ? 13.197 -5.287 6.634 1.00 0.00 80 ARG A CA 10
ATOM 13329 C C . ARG A 1 80 ? 14.431 -4.841 5.855 1.00 0.00 80 ARG A C 10
ATOM 13330 O O . ARG A 1 80 ? 14.325 -4.121 4.861 1.00 0.00 80 ARG A O 10
ATOM 13351 N N . LEU A 1 81 ? 15.601 -5.273 6.313 1.00 0.00 81 LEU A N 10
ATOM 13352 C CA . LEU A 1 81 ? 16.856 -4.918 5.660 1.00 0.00 81 LEU A CA 10
ATOM 13353 C C . LEU A 1 81 ? 16.988 -5.623 4.313 1.00 0.00 81 LEU A C 10
ATOM 13354 O O . LEU A 1 81 ? 16.852 -6.842 4.225 1.00 0.00 81 LEU A O 10
ATOM 13370 N N . GLN A 1 82 ? 17.255 -4.846 3.268 1.00 0.00 82 GLN A N 10
ATOM 13371 C CA . GLN A 1 82 ? 17.406 -5.397 1.927 1.00 0.00 82 GLN A CA 10
ATOM 13372 C C . GLN A 1 82 ? 18.701 -6.194 1.808 1.00 0.00 82 GLN A C 10
ATOM 13373 O O . GLN A 1 82 ? 19.707 -5.694 1.304 1.00 0.00 82 GLN A O 10
ATOM 13387 N N . THR A 1 83 ? 18.670 -7.438 2.277 1.00 0.00 83 THR A N 10
ATOM 13388 C CA . THR A 1 83 ? 19.841 -8.303 2.226 1.00 0.00 83 THR A CA 10
ATOM 13389 C C . THR A 1 83 ? 19.446 -9.770 2.350 1.00 0.00 83 THR A C 10
ATOM 13390 O O . THR A 1 83 ? 18.921 -10.196 3.378 1.00 0.00 83 THR A O 10
ATOM 13401 N N . GLU A 1 84 ? 19.703 -10.539 1.296 1.00 0.00 84 GLU A N 10
ATOM 13402 C CA . GLU A 1 84 ? 19.373 -11.959 1.288 1.00 0.00 84 GLU A CA 10
ATOM 13403 C C . GLU A 1 84 ? 20.068 -12.673 0.132 1.00 0.00 84 GLU A C 10
ATOM 13404 O O . GLU A 1 84 ? 20.245 -12.106 -0.945 1.00 0.00 84 GLU A O 10
ATOM 13416 N N . ASN A 1 85 ? 20.461 -13.921 0.366 1.00 0.00 85 ASN A N 10
ATOM 13417 C CA . ASN A 1 85 ? 21.138 -14.713 -0.654 1.00 0.00 85 ASN A CA 10
ATOM 13418 C C . ASN A 1 85 ? 20.486 -14.514 -2.019 1.00 0.00 85 ASN A C 10
ATOM 13419 O O . ASN A 1 85 ? 21.140 -14.101 -2.977 1.00 0.00 85 ASN A O 10
ATOM 13430 N N . SER A 1 86 ? 19.192 -14.809 -2.100 1.00 0.00 86 SER A N 10
ATOM 13431 C CA . SER A 1 86 ? 18.452 -14.666 -3.348 1.00 0.00 86 SER A CA 10
ATOM 13432 C C . SER A 1 86 ? 18.893 -13.414 -4.101 1.00 0.00 86 SER A C 10
ATOM 13433 O O . SER A 1 86 ? 19.335 -13.489 -5.246 1.00 0.00 86 SER A O 10
ATOM 13441 N N . GLY A 1 87 ? 18.770 -12.263 -3.446 1.00 0.00 87 GLY A N 10
ATOM 13442 C CA . GLY A 1 87 ? 19.160 -11.011 -4.068 1.00 0.00 87 GLY A CA 10
ATOM 13443 C C . GLY A 1 87 ? 18.531 -10.822 -5.434 1.00 0.00 87 GLY A C 10
ATOM 13444 O O . GLY A 1 87 ? 17.507 -11.423 -5.758 1.00 0.00 87 GLY A O 10
ATOM 13448 N N . PRO A 1 88 ? 19.150 -9.967 -6.262 1.00 0.00 88 PRO A N 10
ATOM 13449 C CA . PRO A 1 88 ? 18.661 -9.679 -7.613 1.00 0.00 88 PRO A CA 10
ATOM 13450 C C . PRO A 1 88 ? 18.830 -10.866 -8.556 1.00 0.00 88 PRO A C 10
ATOM 13451 O O . PRO A 1 88 ? 18.190 -10.933 -9.605 1.00 0.00 88 PRO A O 10
ATOM 13462 N N . SER A 1 89 ? 19.694 -11.801 -8.174 1.00 0.00 89 SER A N 10
ATOM 13463 C CA . SER A 1 89 ? 19.948 -12.985 -8.987 1.00 0.00 89 SER A CA 10
ATOM 13464 C C . SER A 1 89 ? 18.644 -13.697 -9.333 1.00 0.00 89 SER A C 10
ATOM 13465 O O . SER A 1 89 ? 18.055 -14.380 -8.495 1.00 0.00 89 SER A O 10
ATOM 13473 N N . SER A 1 90 ? 18.199 -13.532 -10.574 1.00 0.00 90 SER A N 10
ATOM 13474 C CA . SER A 1 90 ? 16.962 -14.155 -11.032 1.00 0.00 90 SER A CA 10
ATOM 13475 C C . SER A 1 90 ? 17.155 -14.804 -12.399 1.00 0.00 90 SER A C 10
ATOM 13476 O O . SER A 1 90 ? 16.757 -15.948 -12.618 1.00 0.00 90 SER A O 10
ATOM 13484 N N . GLY A 1 91 ? 17.768 -14.063 -13.318 1.00 0.00 91 GLY A N 10
ATOM 13485 C CA . GLY A 1 91 ? 18.002 -14.581 -14.653 1.00 0.00 91 GLY A CA 10
ATOM 13486 C C . GLY A 1 91 ? 17.618 -13.592 -15.735 1.00 0.00 91 GLY A C 10
ATOM 13487 O O . GLY A 1 91 ? 17.120 -12.505 -15.442 1.00 0.00 91 GLY A O 10
ATOM 13491 N N . GLY A 1 1 ? 18.251 17.670 -9.231 1.00 0.00 1 GLY A N 11
ATOM 13492 C CA . GLY A 1 1 ? 18.294 16.820 -8.056 1.00 0.00 1 GLY A CA 11
ATOM 13493 C C . GLY A 1 1 ? 17.242 17.194 -7.031 1.00 0.00 1 GLY A C 11
ATOM 13494 O O . GLY A 1 1 ? 17.475 18.046 -6.175 1.00 0.00 1 GLY A O 11
ATOM 13498 N N . SER A 1 2 ? 16.079 16.555 -7.119 1.00 0.00 2 SER A N 11
ATOM 13499 C CA . SER A 1 2 ? 14.985 16.829 -6.195 1.00 0.00 2 SER A CA 11
ATOM 13500 C C . SER A 1 2 ? 15.138 16.014 -4.915 1.00 0.00 2 SER A C 11
ATOM 13501 O O . SER A 1 2 ? 15.123 14.784 -4.943 1.00 0.00 2 SER A O 11
ATOM 13509 N N . SER A 1 3 ? 15.285 16.710 -3.792 1.00 0.00 3 SER A N 11
ATOM 13510 C CA . SER A 1 3 ? 15.445 16.053 -2.500 1.00 0.00 3 SER A CA 11
ATOM 13511 C C . SER A 1 3 ? 14.592 14.790 -2.425 1.00 0.00 3 SER A C 11
ATOM 13512 O O . SER A 1 3 ? 13.364 14.854 -2.449 1.00 0.00 3 SER A O 11
ATOM 13520 N N . GLY A 1 4 ? 15.255 13.640 -2.333 1.00 0.00 4 GLY A N 11
ATOM 13521 C CA . GLY A 1 4 ? 14.543 12.378 -2.255 1.00 0.00 4 GLY A CA 11
ATOM 13522 C C . GLY A 1 4 ? 15.256 11.363 -1.383 1.00 0.00 4 GLY A C 11
ATOM 13523 O O . GLY A 1 4 ? 16.456 11.137 -1.537 1.00 0.00 4 GLY A O 11
ATOM 13527 N N . SER A 1 5 ? 14.516 10.751 -0.465 1.00 0.00 5 SER A N 11
ATOM 13528 C CA . SER A 1 5 ? 15.086 9.759 0.439 1.00 0.00 5 SER A CA 11
ATOM 13529 C C . SER A 1 5 ? 15.946 8.758 -0.326 1.00 0.00 5 SER A C 11
ATOM 13530 O O . SER A 1 5 ? 15.508 8.178 -1.319 1.00 0.00 5 SER A O 11
ATOM 13538 N N . SER A 1 6 ? 17.173 8.560 0.144 1.00 0.00 6 SER A N 11
ATOM 13539 C CA . SER A 1 6 ? 18.098 7.633 -0.497 1.00 0.00 6 SER A CA 11
ATOM 13540 C C . SER A 1 6 ? 17.616 6.193 -0.344 1.00 0.00 6 SER A C 11
ATOM 13541 O O . SER A 1 6 ? 17.307 5.522 -1.328 1.00 0.00 6 SER A O 11
ATOM 13549 N N . GLY A 1 7 ? 17.554 5.725 0.899 1.00 0.00 7 GLY A N 11
ATOM 13550 C CA . GLY A 1 7 ? 17.109 4.368 1.160 1.00 0.00 7 GLY A CA 11
ATOM 13551 C C . GLY A 1 7 ? 15.643 4.166 0.834 1.00 0.00 7 GLY A C 11
ATOM 13552 O O . GLY A 1 7 ? 14.978 5.078 0.343 1.00 0.00 7 GLY A O 11
ATOM 13556 N N . MET A 1 8 ? 15.137 2.968 1.107 1.00 0.00 8 MET A N 11
ATOM 13557 C CA . MET A 1 8 ? 13.740 2.649 0.839 1.00 0.00 8 MET A CA 11
ATOM 13558 C C . MET A 1 8 ? 12.946 2.554 2.138 1.00 0.00 8 MET A C 11
ATOM 13559 O O . MET A 1 8 ? 12.959 1.522 2.809 1.00 0.00 8 MET A O 11
ATOM 13573 N N . GLU A 1 9 ? 12.256 3.635 2.486 1.00 0.00 9 GLU A N 11
ATOM 13574 C CA . GLU A 1 9 ? 11.457 3.672 3.705 1.00 0.00 9 GLU A CA 11
ATOM 13575 C C . GLU A 1 9 ? 10.302 2.678 3.629 1.00 0.00 9 GLU A C 11
ATOM 13576 O O . GLU A 1 9 ? 9.807 2.344 2.552 1.00 0.00 9 GLU A O 11
ATOM 13588 N N . PRO A 1 10 ? 9.862 2.192 4.799 1.00 0.00 10 PRO A N 11
ATOM 13589 C CA . PRO A 1 10 ? 8.760 1.230 4.893 1.00 0.00 10 PRO A CA 11
ATOM 13590 C C . PRO A 1 10 ? 7.415 1.851 4.533 1.00 0.00 10 PRO A C 11
ATOM 13591 O O . PRO A 1 10 ? 7.155 3.014 4.840 1.00 0.00 10 PRO A O 11
ATOM 13602 N N . VAL A 1 11 ? 6.562 1.068 3.879 1.00 0.00 11 VAL A N 11
ATOM 13603 C CA . VAL A 1 11 ? 5.243 1.541 3.479 1.00 0.00 11 VAL A CA 11
ATOM 13604 C C . VAL A 1 11 ? 4.432 1.996 4.687 1.00 0.00 11 VAL A C 11
ATOM 13605 O O . VAL A 1 11 ? 3.730 3.005 4.631 1.00 0.00 11 VAL A O 11
ATOM 13618 N N . GLU A 1 12 ? 4.534 1.243 5.778 1.00 0.00 12 GLU A N 11
ATOM 13619 C CA . GLU A 1 12 ? 3.809 1.570 7.001 1.00 0.00 12 GLU A CA 11
ATOM 13620 C C . GLU A 1 12 ? 4.108 2.998 7.446 1.00 0.00 12 GLU A C 11
ATOM 13621 O O . GLU A 1 12 ? 3.387 3.570 8.264 1.00 0.00 12 GLU A O 11
ATOM 13633 N N . THR A 1 13 ? 5.178 3.569 6.902 1.00 0.00 13 THR A N 11
ATOM 13634 C CA . THR A 1 13 ? 5.575 4.930 7.243 1.00 0.00 13 THR A CA 11
ATOM 13635 C C . THR A 1 13 ? 5.329 5.883 6.079 1.00 0.00 13 THR A C 11
ATOM 13636 O O . THR A 1 13 ? 5.280 7.099 6.261 1.00 0.00 13 THR A O 11
ATOM 13647 N N . TRP A 1 14 ? 5.174 5.323 4.885 1.00 0.00 14 TRP A N 11
ATOM 13648 C CA . TRP A 1 14 ? 4.932 6.124 3.691 1.00 0.00 14 TRP A CA 11
ATOM 13649 C C . TRP A 1 14 ? 3.818 7.137 3.932 1.00 0.00 14 TRP A C 11
ATOM 13650 O O . TRP A 1 14 ? 2.973 6.950 4.808 1.00 0.00 14 TRP A O 11
ATOM 13671 N N . THR A 1 15 ? 3.821 8.211 3.148 1.00 0.00 15 THR A N 11
ATOM 13672 C CA . THR A 1 15 ? 2.811 9.254 3.277 1.00 0.00 15 THR A CA 11
ATOM 13673 C C . THR A 1 15 ? 1.553 8.901 2.492 1.00 0.00 15 THR A C 11
ATOM 13674 O O . THR A 1 15 ? 1.587 8.135 1.529 1.00 0.00 15 THR A O 11
ATOM 13685 N N . PRO A 1 16 ? 0.414 9.472 2.911 1.00 0.00 16 PRO A N 11
ATOM 13686 C CA . PRO A 1 16 ? -0.878 9.233 2.260 1.00 0.00 16 PRO A CA 11
ATOM 13687 C C . PRO A 1 16 ? -0.955 9.866 0.875 1.00 0.00 16 PRO A C 11
ATOM 13688 O O . PRO A 1 16 ? -2.000 9.839 0.226 1.00 0.00 16 PRO A O 11
ATOM 13699 N N . GLY A 1 17 ? 0.160 10.435 0.427 1.00 0.00 17 GLY A N 11
ATOM 13700 C CA . GLY A 1 17 ? 0.197 11.067 -0.880 1.00 0.00 17 GLY A CA 11
ATOM 13701 C C . GLY A 1 17 ? 0.965 10.248 -1.898 1.00 0.00 17 GLY A C 11
ATOM 13702 O O . GLY A 1 17 ? 0.879 10.499 -3.100 1.00 0.00 17 GLY A O 11
ATOM 13706 N N . LYS A 1 18 ? 1.721 9.266 -1.417 1.00 0.00 18 LYS A N 11
ATOM 13707 C CA . LYS A 1 18 ? 2.508 8.407 -2.293 1.00 0.00 18 LYS A CA 11
ATOM 13708 C C . LYS A 1 18 ? 1.730 7.148 -2.663 1.00 0.00 18 LYS A C 11
ATOM 13709 O O . LYS A 1 18 ? 1.749 6.710 -3.813 1.00 0.00 18 LYS A O 11
ATOM 13728 N N . VAL A 1 19 ? 1.046 6.570 -1.681 1.00 0.00 19 VAL A N 11
ATOM 13729 C CA . VAL A 1 19 ? 0.260 5.363 -1.904 1.00 0.00 19 VAL A CA 11
ATOM 13730 C C . VAL A 1 19 ? -0.500 5.439 -3.223 1.00 0.00 19 VAL A C 11
ATOM 13731 O O . VAL A 1 19 ? -0.837 4.414 -3.817 1.00 0.00 19 VAL A O 11
ATOM 13744 N N . ALA A 1 20 ? -0.767 6.659 -3.678 1.00 0.00 20 ALA A N 11
ATOM 13745 C CA . ALA A 1 20 ? -1.485 6.868 -4.929 1.00 0.00 20 ALA A CA 11
ATOM 13746 C C . ALA A 1 20 ? -0.686 6.339 -6.115 1.00 0.00 20 ALA A C 11
ATOM 13747 O O . ALA A 1 20 ? -1.234 5.688 -7.005 1.00 0.00 20 ALA A O 11
ATOM 13754 N N . THR A 1 21 ? 0.613 6.623 -6.122 1.00 0.00 21 THR A N 11
ATOM 13755 C CA . THR A 1 21 ? 1.486 6.177 -7.200 1.00 0.00 21 THR A CA 11
ATOM 13756 C C . THR A 1 21 ? 1.541 4.655 -7.270 1.00 0.00 21 THR A C 11
ATOM 13757 O O . THR A 1 21 ? 1.348 4.066 -8.334 1.00 0.00 21 THR A O 11
ATOM 13768 N N . TRP A 1 22 ? 1.804 4.025 -6.132 1.00 0.00 22 TRP A N 11
ATOM 13769 C CA . TRP A 1 22 ? 1.882 2.570 -6.064 1.00 0.00 22 TRP A CA 11
ATOM 13770 C C . TRP A 1 22 ? 0.548 1.934 -6.438 1.00 0.00 22 TRP A C 11
ATOM 13771 O O . TRP A 1 22 ? 0.507 0.892 -7.093 1.00 0.00 22 TRP A O 11
ATOM 13792 N N . LEU A 1 23 ? -0.542 2.568 -6.020 1.00 0.00 23 LEU A N 11
ATOM 13793 C CA . LEU A 1 23 ? -1.880 2.064 -6.312 1.00 0.00 23 LEU A CA 11
ATOM 13794 C C . LEU A 1 23 ? -2.244 2.300 -7.774 1.00 0.00 23 LEU A C 11
ATOM 13795 O O . LEU A 1 23 ? -2.996 1.529 -8.369 1.00 0.00 23 LEU A O 11
ATOM 13811 N N . ARG A 1 24 ? -1.703 3.371 -8.347 1.00 0.00 24 ARG A N 11
ATOM 13812 C CA . ARG A 1 24 ? -1.970 3.708 -9.740 1.00 0.00 24 ARG A CA 11
ATOM 13813 C C . ARG A 1 24 ? -1.294 2.714 -10.680 1.00 0.00 24 ARG A C 11
ATOM 13814 O O . ARG A 1 24 ? -1.805 2.417 -11.758 1.00 0.00 24 ARG A O 11
ATOM 13835 N N . GLY A 1 25 ? -0.139 2.203 -10.261 1.00 0.00 25 GLY A N 11
ATOM 13836 C CA . GLY A 1 25 ? 0.589 1.249 -11.077 1.00 0.00 25 GLY A CA 11
ATOM 13837 C C . GLY A 1 25 ? -0.009 -0.143 -11.014 1.00 0.00 25 GLY A C 11
ATOM 13838 O O . GLY A 1 25 ? 0.396 -1.035 -11.761 1.00 0.00 25 GLY A O 11
ATOM 13842 N N . LEU A 1 26 ? -0.974 -0.330 -10.120 1.00 0.00 26 LEU A N 11
ATOM 13843 C CA . LEU A 1 26 ? -1.628 -1.625 -9.961 1.00 0.00 26 LEU A CA 11
ATOM 13844 C C . LEU A 1 26 ? -2.551 -1.917 -11.140 1.00 0.00 26 LEU A C 11
ATOM 13845 O O . LEU A 1 26 ? -2.597 -1.158 -12.108 1.00 0.00 26 LEU A O 11
ATOM 13861 N N . ASP A 1 27 ? -3.284 -3.021 -11.051 1.00 0.00 27 ASP A N 11
ATOM 13862 C CA . ASP A 1 27 ? -4.209 -3.412 -12.108 1.00 0.00 27 ASP A CA 11
ATOM 13863 C C . ASP A 1 27 ? -4.909 -2.192 -12.697 1.00 0.00 27 ASP A C 11
ATOM 13864 O O . ASP A 1 27 ? -5.307 -1.281 -11.970 1.00 0.00 27 ASP A O 11
ATOM 13873 N N . ASP A 1 28 ? -5.055 -2.179 -14.017 1.00 0.00 28 ASP A N 11
ATOM 13874 C CA . ASP A 1 28 ? -5.707 -1.070 -14.704 1.00 0.00 28 ASP A CA 11
ATOM 13875 C C . ASP A 1 28 ? -7.098 -0.819 -14.131 1.00 0.00 28 ASP A C 11
ATOM 13876 O O . ASP A 1 28 ? -7.540 0.325 -14.027 1.00 0.00 28 ASP A O 11
ATOM 13885 N N . SER A 1 29 ? -7.784 -1.896 -13.762 1.00 0.00 29 SER A N 11
ATOM 13886 C CA . SER A 1 29 ? -9.127 -1.792 -13.203 1.00 0.00 29 SER A CA 11
ATOM 13887 C C . SER A 1 29 ? -9.112 -1.011 -11.893 1.00 0.00 29 SER A C 11
ATOM 13888 O O . SER A 1 29 ? -10.137 -0.480 -11.462 1.00 0.00 29 SER A O 11
ATOM 13896 N N . LEU A 1 30 ? -7.944 -0.944 -11.265 1.00 0.00 30 LEU A N 11
ATOM 13897 C CA . LEU A 1 30 ? -7.794 -0.227 -10.004 1.00 0.00 30 LEU A CA 11
ATOM 13898 C C . LEU A 1 30 ? -7.410 1.230 -10.247 1.00 0.00 30 LEU A C 11
ATOM 13899 O O . LEU A 1 30 ? -7.662 2.095 -9.409 1.00 0.00 30 LEU A O 11
ATOM 13915 N N . GLN A 1 31 ? -6.802 1.491 -11.400 1.00 0.00 31 GLN A N 11
ATOM 13916 C CA . GLN A 1 31 ? -6.386 2.843 -11.753 1.00 0.00 31 GLN A CA 11
ATOM 13917 C C . GLN A 1 31 ? -7.579 3.793 -11.770 1.00 0.00 31 GLN A C 11
ATOM 13918 O O . GLN A 1 31 ? -7.415 5.013 -11.724 1.00 0.00 31 GLN A O 11
ATOM 13932 N N . ASP A 1 32 ? -8.779 3.227 -11.836 1.00 0.00 32 ASP A N 11
ATOM 13933 C CA . ASP A 1 32 ? -10.000 4.024 -11.857 1.00 0.00 32 ASP A CA 11
ATOM 13934 C C . ASP A 1 32 ? -10.262 4.654 -10.493 1.00 0.00 32 ASP A C 11
ATOM 13935 O O . ASP A 1 32 ? -10.561 5.845 -10.395 1.00 0.00 32 ASP A O 11
ATOM 13944 N N . TYR A 1 33 ? -10.149 3.849 -9.443 1.00 0.00 33 TYR A N 11
ATOM 13945 C CA . TYR A 1 33 ? -10.377 4.327 -8.085 1.00 0.00 33 TYR A CA 11
ATOM 13946 C C . TYR A 1 33 ? -9.589 5.606 -7.818 1.00 0.00 33 TYR A C 11
ATOM 13947 O O . TYR A 1 33 ? -8.396 5.703 -8.109 1.00 0.00 33 TYR A O 11
ATOM 13965 N N . PRO A 1 34 ? -10.270 6.611 -7.250 1.00 0.00 34 PRO A N 11
ATOM 13966 C CA . PRO A 1 34 ? -9.655 7.903 -6.929 1.00 0.00 34 PRO A CA 11
ATOM 13967 C C . PRO A 1 34 ? -8.657 7.801 -5.781 1.00 0.00 34 PRO A C 11
ATOM 13968 O O . PRO A 1 34 ? -8.976 8.127 -4.638 1.00 0.00 34 PRO A O 11
ATOM 13979 N N . PHE A 1 35 ? -7.448 7.345 -6.093 1.00 0.00 35 PHE A N 11
ATOM 13980 C CA . PHE A 1 35 ? -6.403 7.200 -5.086 1.00 0.00 35 PHE A CA 11
ATOM 13981 C C . PHE A 1 35 ? -6.030 8.554 -4.490 1.00 0.00 35 PHE A C 11
ATOM 13982 O O . PHE A 1 35 ? -5.879 8.688 -3.276 1.00 0.00 35 PHE A O 11
ATOM 13999 N N . GLU A 1 36 ? -5.882 9.553 -5.353 1.00 0.00 36 GLU A N 11
ATOM 14000 C CA . GLU A 1 36 ? -5.525 10.896 -4.912 1.00 0.00 36 GLU A CA 11
ATOM 14001 C C . GLU A 1 36 ? -6.560 11.440 -3.931 1.00 0.00 36 GLU A C 11
ATOM 14002 O O . GLU A 1 36 ? -6.331 12.452 -3.268 1.00 0.00 36 GLU A O 11
ATOM 14014 N N . ASP A 1 37 ? -7.699 10.761 -3.846 1.00 0.00 37 ASP A N 11
ATOM 14015 C CA . ASP A 1 37 ? -8.770 11.175 -2.946 1.00 0.00 37 ASP A CA 11
ATOM 14016 C C . ASP A 1 37 ? -8.752 10.348 -1.664 1.00 0.00 37 ASP A C 11
ATOM 14017 O O . ASP A 1 37 ? -9.104 10.840 -0.592 1.00 0.00 37 ASP A O 11
ATOM 14026 N N . TRP A 1 38 ? -8.342 9.090 -1.783 1.00 0.00 38 TRP A N 11
ATOM 14027 C CA . TRP A 1 38 ? -8.279 8.195 -0.633 1.00 0.00 38 TRP A CA 11
ATOM 14028 C C . TRP A 1 38 ? -7.570 8.863 0.539 1.00 0.00 38 TRP A C 11
ATOM 14029 O O . TRP A 1 38 ? -8.020 8.772 1.681 1.00 0.00 38 TRP A O 11
ATOM 14050 N N . GLN A 1 39 ? -6.459 9.533 0.249 1.00 0.00 39 GLN A N 11
ATOM 14051 C CA . GLN A 1 39 ? -5.688 10.216 1.281 1.00 0.00 39 GLN A CA 11
ATOM 14052 C C . GLN A 1 39 ? -5.389 9.278 2.447 1.00 0.00 39 GLN A C 11
ATOM 14053 O O . GLN A 1 39 ? -5.354 9.700 3.603 1.00 0.00 39 GLN A O 11
ATOM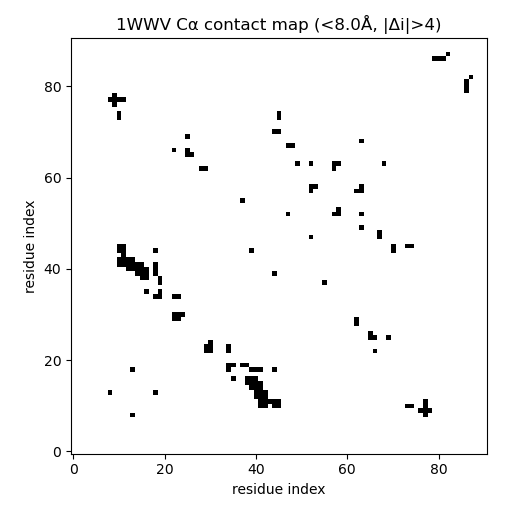 14067 N N . LEU A 1 40 ? -5.174 8.005 2.135 1.00 0.00 40 LEU A N 11
ATOM 14068 C CA . LEU A 1 40 ? -4.878 7.007 3.156 1.00 0.00 40 LEU A CA 11
ATOM 14069 C C . LEU A 1 40 ? -3.373 6.871 3.365 1.00 0.00 40 LEU A C 11
ATOM 14070 O O . LEU A 1 40 ? -2.613 6.606 2.433 1.00 0.00 40 LEU A O 11
ATOM 14086 N N . PRO A 1 41 ? -2.930 7.054 4.618 1.00 0.00 41 PRO A N 11
ATOM 14087 C CA . PRO A 1 41 ? -1.512 6.955 4.978 1.00 0.00 41 PRO A CA 11
ATOM 14088 C C . PRO A 1 41 ? -0.994 5.523 4.900 1.00 0.00 41 PRO A C 11
ATOM 14089 O O . PRO A 1 41 ? -1.709 4.575 5.222 1.00 0.00 41 PRO A O 11
ATOM 14100 N N . GLY A 1 42 ? 0.256 5.373 4.470 1.00 0.00 42 GLY A N 11
ATOM 14101 C CA . GLY A 1 42 ? 0.849 4.053 4.358 1.00 0.00 42 GLY A CA 11
ATOM 14102 C C . GLY A 1 42 ? 0.617 3.207 5.594 1.00 0.00 42 GLY A C 11
ATOM 14103 O O . GLY A 1 42 ? 0.199 2.053 5.496 1.00 0.00 42 GLY A O 11
ATOM 14107 N N . LYS A 1 43 ? 0.889 3.779 6.761 1.00 0.00 43 LYS A N 11
ATOM 14108 C CA . LYS A 1 43 ? 0.709 3.071 8.022 1.00 0.00 43 LYS A CA 11
ATOM 14109 C C . LYS A 1 43 ? -0.590 2.271 8.016 1.00 0.00 43 LYS A C 11
ATOM 14110 O O . LYS A 1 43 ? -0.648 1.159 8.539 1.00 0.00 43 LYS A O 11
ATOM 14129 N N . ASN A 1 44 ? -1.630 2.845 7.420 1.00 0.00 44 ASN A N 11
ATOM 14130 C CA . ASN A 1 44 ? -2.929 2.185 7.345 1.00 0.00 44 ASN A CA 11
ATOM 14131 C C . ASN A 1 44 ? -2.983 1.225 6.160 1.00 0.00 44 ASN A C 11
ATOM 14132 O O . ASN A 1 44 ? -3.708 0.229 6.187 1.00 0.00 44 ASN A O 11
ATOM 14143 N N . LEU A 1 45 ? -2.212 1.530 5.123 1.00 0.00 45 LEU A N 11
ATOM 14144 C CA . LEU A 1 45 ? -2.171 0.694 3.928 1.00 0.00 45 LEU A CA 11
ATOM 14145 C C . LEU A 1 45 ? -1.865 -0.756 4.288 1.00 0.00 45 LEU A C 11
ATOM 14146 O O . LEU A 1 45 ? -2.564 -1.675 3.858 1.00 0.00 45 LEU A O 11
ATOM 14162 N N . LEU A 1 46 ? -0.818 -0.954 5.081 1.00 0.00 46 LEU A N 11
ATOM 14163 C CA . LEU A 1 46 ? -0.420 -2.293 5.502 1.00 0.00 46 LEU A CA 11
ATOM 14164 C C . LEU A 1 46 ? -1.370 -2.835 6.566 1.00 0.00 46 LEU A C 11
ATOM 14165 O O . LEU A 1 46 ? -1.405 -4.037 6.825 1.00 0.00 46 LEU A O 11
ATOM 14181 N N . GLN A 1 47 ? -2.139 -1.939 7.176 1.00 0.00 47 GLN A N 11
ATOM 14182 C CA . GLN A 1 47 ? -3.090 -2.327 8.211 1.00 0.00 47 GLN A CA 11
ATOM 14183 C C . GLN A 1 47 ? -4.525 -2.178 7.715 1.00 0.00 47 GLN A C 11
ATOM 14184 O O . GLN A 1 47 ? -5.463 -2.108 8.510 1.00 0.00 47 GLN A O 11
ATOM 14198 N N . LEU A 1 48 ? -4.688 -2.128 6.398 1.00 0.00 48 LEU A N 11
ATOM 14199 C CA . LEU A 1 48 ? -6.009 -1.986 5.795 1.00 0.00 48 LEU A CA 11
ATOM 14200 C C . LEU A 1 48 ? -6.863 -3.222 6.057 1.00 0.00 48 LEU A C 11
ATOM 14201 O O . LEU A 1 48 ? -6.358 -4.255 6.500 1.00 0.00 48 LEU A O 11
ATOM 14217 N N . CYS A 1 49 ? -8.157 -3.111 5.780 1.00 0.00 49 CYS A N 11
ATOM 14218 C CA . CYS A 1 49 ? -9.081 -4.220 5.984 1.00 0.00 49 CYS A CA 11
ATOM 14219 C C . CYS A 1 49 ? -10.174 -4.220 4.920 1.00 0.00 49 CYS A C 11
ATOM 14220 O O . CYS A 1 49 ? -10.454 -3.205 4.282 1.00 0.00 49 CYS A O 11
ATOM 14228 N N . PRO A 1 50 ? -10.807 -5.386 4.722 1.00 0.00 50 PRO A N 11
ATOM 14229 C CA . PRO A 1 50 ? -11.879 -5.547 3.735 1.00 0.00 50 PRO A CA 11
ATOM 14230 C C . PRO A 1 50 ? -13.153 -4.812 4.138 1.00 0.00 50 PRO A C 11
ATOM 14231 O O . PRO A 1 50 ? -14.034 -4.580 3.310 1.00 0.00 50 PRO A O 11
ATOM 14242 N N . GLN A 1 51 ? -13.243 -4.447 5.412 1.00 0.00 51 GLN A N 11
ATOM 14243 C CA . GLN A 1 51 ? -14.410 -3.738 5.923 1.00 0.00 51 GLN A CA 11
ATOM 14244 C C . GLN A 1 51 ? -14.226 -2.229 5.801 1.00 0.00 51 GLN A C 11
ATOM 14245 O O . GLN A 1 51 ? -15.199 -1.479 5.726 1.00 0.00 51 GLN A O 11
ATOM 14259 N N . SER A 1 52 ? -12.971 -1.790 5.783 1.00 0.00 52 SER A N 11
ATOM 14260 C CA . SER A 1 52 ? -12.660 -0.369 5.675 1.00 0.00 52 SER A CA 11
ATOM 14261 C C . SER A 1 52 ? -12.572 0.057 4.212 1.00 0.00 52 SER A C 11
ATOM 14262 O O . SER A 1 52 ? -12.871 1.202 3.868 1.00 0.00 52 SER A O 11
ATOM 14270 N N . LEU A 1 53 ? -12.159 -0.870 3.356 1.00 0.00 53 LEU A N 11
ATOM 14271 C CA . LEU A 1 53 ? -12.031 -0.592 1.930 1.00 0.00 53 LEU A CA 11
ATOM 14272 C C . LEU A 1 53 ? -13.387 -0.261 1.315 1.00 0.00 53 LEU A C 11
ATOM 14273 O O . LEU A 1 53 ? -13.470 0.468 0.328 1.00 0.00 53 LEU A O 11
ATOM 14289 N N . GLU A 1 54 ? -14.447 -0.801 1.909 1.00 0.00 54 GLU A N 11
ATOM 14290 C CA . GLU A 1 54 ? -15.800 -0.561 1.420 1.00 0.00 54 GLU A CA 11
ATOM 14291 C C . GLU A 1 54 ? -16.133 0.928 1.449 1.00 0.00 54 GLU A C 11
ATOM 14292 O O . GLU A 1 54 ? -16.904 1.418 0.624 1.00 0.00 54 GLU A O 11
ATOM 14304 N N . ALA A 1 55 ? -15.547 1.641 2.405 1.00 0.00 55 ALA A N 11
ATOM 14305 C CA . ALA A 1 55 ? -15.780 3.073 2.542 1.00 0.00 55 ALA A CA 11
ATOM 14306 C C . ALA A 1 55 ? -15.238 3.835 1.337 1.00 0.00 55 ALA A C 11
ATOM 14307 O O . ALA A 1 55 ? -15.794 4.857 0.934 1.00 0.00 55 ALA A O 11
ATOM 14314 N N . LEU A 1 56 ? -14.149 3.331 0.766 1.00 0.00 56 LEU A N 11
ATOM 14315 C CA . LEU A 1 56 ? -13.531 3.965 -0.394 1.00 0.00 56 LEU A CA 11
ATOM 14316 C C . LEU A 1 56 ? -14.171 3.474 -1.688 1.00 0.00 56 LEU A C 11
ATOM 14317 O O . LEU A 1 56 ? -13.536 3.468 -2.743 1.00 0.00 56 LEU A O 11
ATOM 14333 N N . ALA A 1 57 ? -15.432 3.064 -1.601 1.00 0.00 57 ALA A N 11
ATOM 14334 C CA . ALA A 1 57 ? -16.159 2.575 -2.766 1.00 0.00 57 ALA A CA 11
ATOM 14335 C C . ALA A 1 57 ? -15.558 1.272 -3.281 1.00 0.00 57 ALA A C 11
ATOM 14336 O O . ALA A 1 57 ? -15.690 0.939 -4.459 1.00 0.00 57 ALA A O 11
ATOM 14343 N N . VAL A 1 58 ? -14.896 0.538 -2.392 1.00 0.00 58 VAL A N 11
ATOM 14344 C CA . VAL A 1 58 ? -14.275 -0.729 -2.757 1.00 0.00 58 VAL A CA 11
ATOM 14345 C C . VAL A 1 58 ? -14.894 -1.888 -1.984 1.00 0.00 58 VAL A C 11
ATOM 14346 O O . VAL A 1 58 ? -14.368 -2.312 -0.955 1.00 0.00 58 VAL A O 11
ATOM 14359 N N . ARG A 1 59 ? -16.015 -2.396 -2.487 1.00 0.00 59 ARG A N 11
ATOM 14360 C CA . ARG A 1 59 ? -16.707 -3.506 -1.843 1.00 0.00 59 ARG A CA 11
ATOM 14361 C C . ARG A 1 59 ? -16.471 -4.808 -2.603 1.00 0.00 59 ARG A C 11
ATOM 14362 O O . ARG A 1 59 ? -16.334 -5.873 -2.001 1.00 0.00 59 ARG A O 11
ATOM 14383 N N . SER A 1 60 ? -16.425 -4.714 -3.928 1.00 0.00 60 SER A N 11
ATOM 14384 C CA . SER A 1 60 ? -16.210 -5.884 -4.770 1.00 0.00 60 SER A CA 11
ATOM 14385 C C . SER A 1 60 ? -15.014 -6.695 -4.279 1.00 0.00 60 SER A C 11
ATOM 14386 O O . SER A 1 60 ? -13.878 -6.218 -4.294 1.00 0.00 60 SER A O 11
ATOM 14394 N N . LEU A 1 61 ? -15.277 -7.922 -3.845 1.00 0.00 61 LEU A N 11
ATOM 14395 C CA . LEU A 1 61 ? -14.223 -8.800 -3.349 1.00 0.00 61 LEU A CA 11
ATOM 14396 C C . LEU A 1 61 ? -13.074 -8.890 -4.347 1.00 0.00 61 LEU A C 11
ATOM 14397 O O . LEU A 1 61 ? -11.935 -8.551 -4.030 1.00 0.00 61 LEU A O 11
ATOM 14413 N N . GLY A 1 62 ? -13.382 -9.347 -5.557 1.00 0.00 62 GLY A N 11
ATOM 14414 C CA . GLY A 1 62 ? -12.365 -9.471 -6.585 1.00 0.00 62 GLY A CA 11
ATOM 14415 C C . GLY A 1 62 ? -11.348 -8.348 -6.532 1.00 0.00 62 GLY A C 11
ATOM 14416 O O . GLY A 1 62 ? -10.144 -8.594 -6.460 1.00 0.00 62 GLY A O 11
ATOM 14420 N N . HIS A 1 63 ? -11.833 -7.111 -6.570 1.00 0.00 63 HIS A N 11
ATOM 14421 C CA . HIS A 1 63 ? -10.957 -5.945 -6.528 1.00 0.00 63 HIS A CA 11
ATOM 14422 C C . HIS A 1 63 ? -10.109 -5.949 -5.259 1.00 0.00 63 HIS A C 11
ATOM 14423 O O . HIS A 1 63 ? -8.900 -5.726 -5.310 1.00 0.00 63 HIS A O 11
ATOM 14438 N N . GLN A 1 64 ? -10.752 -6.202 -4.124 1.00 0.00 64 GLN A N 11
ATOM 14439 C CA . GLN A 1 64 ? -10.057 -6.232 -2.843 1.00 0.00 64 GLN A CA 11
ATOM 14440 C C . GLN A 1 64 ? -8.853 -7.167 -2.899 1.00 0.00 64 GLN A C 11
ATOM 14441 O O . GLN A 1 64 ? -7.767 -6.824 -2.433 1.00 0.00 64 GLN A O 11
ATOM 14455 N N . GLU A 1 65 ? -9.054 -8.349 -3.473 1.00 0.00 65 GLU A N 11
ATOM 14456 C CA . GLU A 1 65 ? -7.985 -9.334 -3.588 1.00 0.00 65 GLU A CA 11
ATOM 14457 C C . GLU A 1 65 ? -6.818 -8.776 -4.398 1.00 0.00 65 GLU A C 11
ATOM 14458 O O . GLU A 1 65 ? -5.653 -9.002 -4.066 1.00 0.00 65 GLU A O 11
ATOM 14470 N N . LEU A 1 66 ? -7.138 -8.048 -5.462 1.00 0.00 66 LEU A N 11
ATOM 14471 C CA . LEU A 1 66 ? -6.117 -7.457 -6.320 1.00 0.00 66 LEU A CA 11
ATOM 14472 C C . LEU A 1 66 ? -5.205 -6.530 -5.524 1.00 0.00 66 LEU A C 11
ATOM 14473 O O . LEU A 1 66 ? -3.980 -6.645 -5.584 1.00 0.00 66 LEU A O 11
ATOM 14489 N N . ILE A 1 67 ? -5.809 -5.613 -4.776 1.00 0.00 67 ILE A N 11
ATOM 14490 C CA . ILE A 1 67 ? -5.052 -4.668 -3.965 1.00 0.00 67 ILE A CA 11
ATOM 14491 C C . ILE A 1 67 ? -4.421 -5.360 -2.761 1.00 0.00 67 ILE A C 11
ATOM 14492 O O . ILE A 1 67 ? -3.198 -5.382 -2.614 1.00 0.00 67 ILE A O 11
ATOM 14508 N N . LEU A 1 68 ? -5.262 -5.926 -1.903 1.00 0.00 68 LEU A N 11
ATOM 14509 C CA . LEU A 1 68 ? -4.788 -6.621 -0.711 1.00 0.00 68 LEU A CA 11
ATOM 14510 C C . LEU A 1 68 ? -3.596 -7.514 -1.041 1.00 0.00 68 LEU A C 11
ATOM 14511 O O . LEU A 1 68 ? -2.687 -7.678 -0.228 1.00 0.00 68 LEU A O 11
ATOM 14527 N N . GLY A 1 69 ? -3.607 -8.089 -2.240 1.00 0.00 69 GLY A N 11
ATOM 14528 C CA . GLY A 1 69 ? -2.520 -8.956 -2.657 1.00 0.00 69 GLY A CA 11
ATOM 14529 C C . GLY A 1 69 ? -1.190 -8.231 -2.719 1.00 0.00 69 GLY A C 11
ATOM 14530 O O . GLY A 1 69 ? -0.186 -8.718 -2.202 1.00 0.00 69 GLY A O 11
ATOM 14534 N N . GLY A 1 70 ? -1.184 -7.064 -3.355 1.00 0.00 70 GLY A N 11
ATOM 14535 C CA . GLY A 1 70 ? 0.039 -6.290 -3.473 1.00 0.00 70 GLY A CA 11
ATOM 14536 C C . GLY A 1 70 ? 0.561 -5.823 -2.129 1.00 0.00 70 GLY A C 11
ATOM 14537 O O . GLY A 1 70 ? 1.771 -5.745 -1.917 1.00 0.00 70 GLY A O 11
ATOM 14541 N N . VAL A 1 71 ? -0.354 -5.509 -1.217 1.00 0.00 71 VAL A N 11
ATOM 14542 C CA . VAL A 1 71 ? 0.021 -5.046 0.114 1.00 0.00 71 VAL A CA 11
ATOM 14543 C C . VAL A 1 71 ? 0.758 -6.134 0.887 1.00 0.00 71 VAL A C 11
ATOM 14544 O O . VAL A 1 71 ? 1.615 -5.844 1.721 1.00 0.00 71 VAL A O 11
ATOM 14557 N N . GLU A 1 72 ? 0.417 -7.387 0.604 1.00 0.00 72 GLU A N 11
ATOM 14558 C CA . GLU A 1 72 ? 1.047 -8.519 1.274 1.00 0.00 72 GLU A CA 11
ATOM 14559 C C . GLU A 1 72 ? 2.551 -8.536 1.015 1.00 0.00 72 GLU A C 11
ATOM 14560 O O . GLU A 1 72 ? 3.342 -8.828 1.912 1.00 0.00 72 GLU A O 11
ATOM 14572 N N . GLN A 1 73 ? 2.938 -8.221 -0.217 1.00 0.00 73 GLN A N 11
ATOM 14573 C CA . GLN A 1 73 ? 4.346 -8.202 -0.594 1.00 0.00 73 GLN A CA 11
ATOM 14574 C C . GLN A 1 73 ? 5.054 -6.993 0.009 1.00 0.00 73 GLN A C 11
ATOM 14575 O O . GLN A 1 73 ? 6.258 -7.030 0.267 1.00 0.00 73 GLN A O 11
ATOM 14589 N N . LEU A 1 74 ? 4.300 -5.922 0.230 1.00 0.00 74 LEU A N 11
ATOM 14590 C CA . LEU A 1 74 ? 4.855 -4.700 0.802 1.00 0.00 74 LEU A CA 11
ATOM 14591 C C . LEU A 1 74 ? 5.251 -4.912 2.260 1.00 0.00 74 LEU A C 11
ATOM 14592 O O . LEU A 1 74 ? 6.361 -4.571 2.667 1.00 0.00 74 LEU A O 11
ATOM 14608 N N . GLN A 1 75 ? 4.336 -5.480 3.040 1.00 0.00 75 GLN A N 11
ATOM 14609 C CA . GLN A 1 75 ? 4.591 -5.739 4.452 1.00 0.00 75 GLN A CA 11
ATOM 14610 C C . GLN A 1 75 ? 5.897 -6.505 4.637 1.00 0.00 75 GLN A C 11
ATOM 14611 O O . GLN A 1 75 ? 6.504 -6.466 5.707 1.00 0.00 75 GLN A O 11
ATOM 14625 N N . ALA A 1 76 ? 6.323 -7.202 3.589 1.00 0.00 76 ALA A N 11
ATOM 14626 C CA . ALA A 1 76 ? 7.557 -7.976 3.636 1.00 0.00 76 ALA A CA 11
ATOM 14627 C C . ALA A 1 76 ? 8.776 -7.075 3.473 1.00 0.00 76 ALA A C 11
ATOM 14628 O O . ALA A 1 76 ? 9.546 -6.878 4.414 1.00 0.00 76 ALA A O 11
ATOM 14635 N N . LEU A 1 77 ? 8.947 -6.530 2.273 1.00 0.00 77 LEU A N 11
ATOM 14636 C CA . LEU A 1 77 ? 10.075 -5.650 1.987 1.00 0.00 77 LEU A CA 11
ATOM 14637 C C . LEU A 1 77 ? 10.155 -4.519 3.007 1.00 0.00 77 LEU A C 11
ATOM 14638 O O . LEU A 1 77 ? 11.222 -4.238 3.554 1.00 0.00 77 LEU A O 11
ATOM 14654 N N . SER A 1 78 ? 9.021 -3.874 3.259 1.00 0.00 78 SER A N 11
ATOM 14655 C CA . SER A 1 78 ? 8.963 -2.772 4.213 1.00 0.00 78 SER A CA 11
ATOM 14656 C C . SER A 1 78 ? 9.581 -3.177 5.547 1.00 0.00 78 SER A C 11
ATOM 14657 O O . SER A 1 78 ? 10.609 -2.637 5.957 1.00 0.00 78 SER A O 11
ATOM 14665 N N . SER A 1 79 ? 8.947 -4.130 6.222 1.00 0.00 79 SER A N 11
ATOM 14666 C CA . SER A 1 79 ? 9.431 -4.605 7.512 1.00 0.00 79 SER A CA 11
ATOM 14667 C C . SER A 1 79 ? 9.618 -6.120 7.499 1.00 0.00 79 SER A C 11
ATOM 14668 O O . SER A 1 79 ? 8.789 -6.853 6.961 1.00 0.00 79 SER A O 11
ATOM 14676 N N . ARG A 1 80 ? 10.712 -6.580 8.096 1.00 0.00 80 ARG A N 11
ATOM 14677 C CA . ARG A 1 80 ? 11.009 -8.006 8.152 1.00 0.00 80 ARG A CA 11
ATOM 14678 C C . ARG A 1 80 ? 11.213 -8.463 9.594 1.00 0.00 80 ARG A C 11
ATOM 14679 O O . ARG A 1 80 ? 11.959 -7.843 10.353 1.00 0.00 80 ARG A O 11
ATOM 14700 N N . LEU A 1 81 ? 10.544 -9.549 9.964 1.00 0.00 81 LEU A N 11
ATOM 14701 C CA . LEU A 1 81 ? 10.651 -10.089 11.315 1.00 0.00 81 LEU A CA 11
ATOM 14702 C C . LEU A 1 81 ? 11.771 -11.121 11.403 1.00 0.00 81 LEU A C 11
ATOM 14703 O O . LEU A 1 81 ? 12.588 -11.087 12.322 1.00 0.00 81 LEU A O 11
ATOM 14719 N N . GLN A 1 82 ? 11.803 -12.035 10.439 1.00 0.00 82 GLN A N 11
ATOM 14720 C CA . GLN A 1 82 ? 12.824 -13.075 10.407 1.00 0.00 82 GLN A CA 11
ATOM 14721 C C . GLN A 1 82 ? 13.337 -13.292 8.986 1.00 0.00 82 GLN A C 11
ATOM 14722 O O . GLN A 1 82 ? 12.655 -12.969 8.013 1.00 0.00 82 GLN A O 11
ATOM 14736 N N . THR A 1 83 ? 14.543 -13.840 8.875 1.00 0.00 83 THR A N 11
ATOM 14737 C CA . THR A 1 83 ? 15.147 -14.097 7.574 1.00 0.00 83 THR A CA 11
ATOM 14738 C C . THR A 1 83 ? 15.912 -15.417 7.575 1.00 0.00 83 THR A C 11
ATOM 14739 O O . THR A 1 83 ? 16.523 -15.789 8.576 1.00 0.00 83 THR A O 11
ATOM 14750 N N . GLU A 1 84 ? 15.873 -16.118 6.446 1.00 0.00 84 GLU A N 11
ATOM 14751 C CA . GLU A 1 84 ? 16.563 -17.397 6.319 1.00 0.00 84 GLU A CA 11
ATOM 14752 C C . GLU A 1 84 ? 18.065 -17.190 6.144 1.00 0.00 84 GLU A C 11
ATOM 14753 O O . GLU A 1 84 ? 18.499 -16.250 5.478 1.00 0.00 84 GLU A O 11
ATOM 14765 N N . ASN A 1 85 ? 18.852 -18.074 6.747 1.00 0.00 85 ASN A N 11
ATOM 14766 C CA . ASN A 1 85 ? 20.305 -17.988 6.659 1.00 0.00 85 ASN A CA 11
ATOM 14767 C C . ASN A 1 85 ? 20.888 -19.250 6.030 1.00 0.00 85 ASN A C 11
ATOM 14768 O O . ASN A 1 85 ? 21.582 -19.187 5.016 1.00 0.00 85 ASN A O 11
ATOM 14779 N N . SER A 1 86 ? 20.599 -20.396 6.640 1.00 0.00 86 SER A N 11
ATOM 14780 C CA . SER A 1 86 ? 21.097 -21.673 6.142 1.00 0.00 86 SER A CA 11
ATOM 14781 C C . SER A 1 86 ? 20.313 -22.834 6.746 1.00 0.00 86 SER A C 11
ATOM 14782 O O . SER A 1 86 ? 19.940 -22.803 7.918 1.00 0.00 86 SER A O 11
ATOM 14790 N N . GLY A 1 87 ? 20.068 -23.860 5.936 1.00 0.00 87 GLY A N 11
ATOM 14791 C CA . GLY A 1 87 ? 19.330 -25.017 6.407 1.00 0.00 87 GLY A CA 11
ATOM 14792 C C . GLY A 1 87 ? 19.196 -26.091 5.345 1.00 0.00 87 GLY A C 11
ATOM 14793 O O . GLY A 1 87 ? 19.847 -26.046 4.301 1.00 0.00 87 GLY A O 11
ATOM 14797 N N . PRO A 1 88 ? 18.334 -27.084 5.608 1.00 0.00 88 PRO A N 11
ATOM 14798 C CA . PRO A 1 88 ? 18.097 -28.193 4.679 1.00 0.00 88 PRO A CA 11
ATOM 14799 C C . PRO A 1 88 ? 17.354 -27.749 3.424 1.00 0.00 88 PRO A C 11
ATOM 14800 O O . PRO A 1 88 ? 16.152 -27.487 3.462 1.00 0.00 88 PRO A O 11
ATOM 14811 N N . SER A 1 89 ? 18.077 -27.668 2.311 1.00 0.00 89 SER A N 11
ATOM 14812 C CA . SER A 1 89 ? 17.487 -27.252 1.045 1.00 0.00 89 SER A CA 11
ATOM 14813 C C . SER A 1 89 ? 17.596 -28.363 0.004 1.00 0.00 89 SER A C 11
ATOM 14814 O O . SER A 1 89 ? 18.586 -29.093 -0.039 1.00 0.00 89 SER A O 11
ATOM 14822 N N . SER A 1 90 ? 16.571 -28.483 -0.833 1.00 0.00 90 SER A N 11
ATOM 14823 C CA . SER A 1 90 ? 16.548 -29.507 -1.871 1.00 0.00 90 SER A CA 11
ATOM 14824 C C . SER A 1 90 ? 16.688 -28.880 -3.255 1.00 0.00 90 SER A C 11
ATOM 14825 O O . SER A 1 90 ? 15.720 -28.373 -3.820 1.00 0.00 90 SER A O 11
ATOM 14833 N N . GLY A 1 91 ? 17.902 -28.919 -3.796 1.00 0.00 91 GLY A N 11
ATOM 14834 C CA . GLY A 1 91 ? 18.148 -28.352 -5.109 1.00 0.00 91 GLY A CA 11
ATOM 14835 C C . GLY A 1 91 ? 19.054 -29.223 -5.956 1.00 0.00 91 GLY A C 11
ATOM 14836 O O . GLY A 1 91 ? 20.070 -29.725 -5.477 1.00 0.00 91 GLY A O 11
ATOM 14840 N N . GLY A 1 1 ? 16.790 12.030 -6.907 1.00 0.00 1 GLY A N 12
ATOM 14841 C CA . GLY A 1 1 ? 18.003 12.547 -6.301 1.00 0.00 1 GLY A CA 12
ATOM 14842 C C . GLY A 1 1 ? 18.598 11.590 -5.287 1.00 0.00 1 GLY A C 12
ATOM 14843 O O . GLY A 1 1 ? 18.950 10.459 -5.623 1.00 0.00 1 GLY A O 12
ATOM 14847 N N . SER A 1 2 ? 18.713 12.044 -4.043 1.00 0.00 2 SER A N 12
ATOM 14848 C CA . SER A 1 2 ? 19.275 11.222 -2.978 1.00 0.00 2 SER A CA 12
ATOM 14849 C C . SER A 1 2 ? 18.170 10.610 -2.123 1.00 0.00 2 SER A C 12
ATOM 14850 O O . SER A 1 2 ? 17.630 11.260 -1.228 1.00 0.00 2 SER A O 12
ATOM 14858 N N . SER A 1 3 ? 17.838 9.354 -2.407 1.00 0.00 3 SER A N 12
ATOM 14859 C CA . SER A 1 3 ? 16.794 8.654 -1.668 1.00 0.00 3 SER A CA 12
ATOM 14860 C C . SER A 1 3 ? 17.038 8.745 -0.165 1.00 0.00 3 SER A C 12
ATOM 14861 O O . SER A 1 3 ? 16.223 9.293 0.576 1.00 0.00 3 SER A O 12
ATOM 14869 N N . GLY A 1 4 ? 18.169 8.203 0.279 1.00 0.00 4 GLY A N 12
ATOM 14870 C CA . GLY A 1 4 ? 18.501 8.233 1.691 1.00 0.00 4 GLY A CA 12
ATOM 14871 C C . GLY A 1 4 ? 19.599 7.251 2.049 1.00 0.00 4 GLY A C 12
ATOM 14872 O O . GLY A 1 4 ? 20.673 7.265 1.448 1.00 0.00 4 GLY A O 12
ATOM 14876 N N . SER A 1 5 ? 19.331 6.398 3.032 1.00 0.00 5 SER A N 12
ATOM 14877 C CA . SER A 1 5 ? 20.307 5.408 3.473 1.00 0.00 5 SER A CA 12
ATOM 14878 C C . SER A 1 5 ? 20.206 4.136 2.638 1.00 0.00 5 SER A C 12
ATOM 14879 O O . SER A 1 5 ? 19.178 3.869 2.015 1.00 0.00 5 SER A O 12
ATOM 14887 N N . SER A 1 6 ? 21.280 3.354 2.630 1.00 0.00 6 SER A N 12
ATOM 14888 C CA . SER A 1 6 ? 21.316 2.111 1.869 1.00 0.00 6 SER A CA 12
ATOM 14889 C C . SER A 1 6 ? 20.107 1.239 2.196 1.00 0.00 6 SER A C 12
ATOM 14890 O O . SER A 1 6 ? 19.834 0.948 3.360 1.00 0.00 6 SER A O 12
ATOM 14898 N N . GLY A 1 7 ? 19.386 0.824 1.158 1.00 0.00 7 GLY A N 12
ATOM 14899 C CA . GLY A 1 7 ? 18.215 -0.011 1.355 1.00 0.00 7 GLY A CA 12
ATOM 14900 C C . GLY A 1 7 ? 16.979 0.559 0.688 1.00 0.00 7 GLY A C 12
ATOM 14901 O O . GLY A 1 7 ? 17.057 1.553 -0.033 1.00 0.00 7 GLY A O 12
ATOM 14905 N N . MET A 1 8 ? 15.835 -0.074 0.928 1.00 0.00 8 MET A N 12
ATOM 14906 C CA . MET A 1 8 ? 14.577 0.376 0.344 1.00 0.00 8 MET A CA 12
ATOM 14907 C C . MET A 1 8 ? 13.634 0.902 1.422 1.00 0.00 8 MET A C 12
ATOM 14908 O O . MET A 1 8 ? 13.300 0.189 2.367 1.00 0.00 8 MET A O 12
ATOM 14922 N N . GLU A 1 9 ? 13.211 2.154 1.272 1.00 0.00 9 GLU A N 12
ATOM 14923 C CA . GLU A 1 9 ? 12.309 2.774 2.235 1.00 0.00 9 GLU A CA 12
ATOM 14924 C C . GLU A 1 9 ? 11.028 1.958 2.384 1.00 0.00 9 GLU A C 12
ATOM 14925 O O . GLU A 1 9 ? 10.404 1.550 1.404 1.00 0.00 9 GLU A O 12
ATOM 14937 N N . PRO A 1 10 ? 10.625 1.714 3.640 1.00 0.00 10 PRO A N 12
ATOM 14938 C CA . PRO A 1 10 ? 9.416 0.945 3.948 1.00 0.00 10 PRO A CA 12
ATOM 14939 C C . PRO A 1 10 ? 8.141 1.698 3.582 1.00 0.00 10 PRO A C 12
ATOM 14940 O O . PRO A 1 10 ? 8.136 2.925 3.496 1.00 0.00 10 PRO A O 12
ATOM 14951 N N . VAL A 1 11 ? 7.061 0.953 3.367 1.00 0.00 11 VAL A N 12
ATOM 14952 C CA . VAL A 1 11 ? 5.779 1.551 3.012 1.00 0.00 11 VAL A CA 12
ATOM 14953 C C . VAL A 1 11 ? 5.119 2.198 4.224 1.00 0.00 11 VAL A C 12
ATOM 14954 O O . VAL A 1 11 ? 4.456 3.227 4.106 1.00 0.00 11 VAL A O 12
ATOM 14967 N N . GLU A 1 12 ? 5.306 1.586 5.390 1.00 0.00 12 GLU A N 12
ATOM 14968 C CA . GLU A 1 12 ? 4.728 2.103 6.624 1.00 0.00 12 GLU A CA 12
ATOM 14969 C C . GLU A 1 12 ? 5.225 3.518 6.907 1.00 0.00 12 GLU A C 12
ATOM 14970 O O . GLU A 1 12 ? 4.704 4.208 7.784 1.00 0.00 12 GLU A O 12
ATOM 14982 N N . THR A 1 13 ? 6.239 3.943 6.159 1.00 0.00 13 THR A N 12
ATOM 14983 C CA . THR A 1 13 ? 6.808 5.274 6.330 1.00 0.00 13 THR A CA 12
ATOM 14984 C C . THR A 1 13 ? 6.431 6.187 5.169 1.00 0.00 13 THR A C 12
ATOM 14985 O O . THR A 1 13 ? 6.487 7.411 5.286 1.00 0.00 13 THR A O 12
ATOM 14996 N N . TRP A 1 14 ? 6.045 5.584 4.050 1.00 0.00 14 TRP A N 12
ATOM 14997 C CA . TRP A 1 14 ? 5.657 6.344 2.868 1.00 0.00 14 TRP A CA 12
ATOM 14998 C C . TRP A 1 14 ? 4.594 7.381 3.212 1.00 0.00 14 TRP A C 12
ATOM 14999 O O . TRP A 1 14 ? 3.991 7.336 4.285 1.00 0.00 14 TRP A O 12
ATOM 15020 N N . THR A 1 15 ? 4.368 8.318 2.295 1.00 0.00 15 THR A N 12
ATOM 15021 C CA . THR A 1 15 ? 3.378 9.367 2.503 1.00 0.00 15 THR A CA 12
ATOM 15022 C C . THR A 1 15 ? 2.080 9.051 1.770 1.00 0.00 15 THR A C 12
ATOM 15023 O O . THR A 1 15 ? 2.048 8.261 0.826 1.00 0.00 15 THR A O 12
ATOM 15034 N N . PRO A 1 16 ? 0.981 9.681 2.212 1.00 0.00 16 PRO A N 12
ATOM 15035 C CA . PRO A 1 16 ? -0.341 9.484 1.610 1.00 0.00 16 PRO A CA 12
ATOM 15036 C C . PRO A 1 16 ? -0.438 10.086 0.213 1.00 0.00 16 PRO A C 12
ATOM 15037 O O . PRO A 1 16 ? -1.496 10.059 -0.413 1.00 0.00 16 PRO A O 12
ATOM 15048 N N . GLY A 1 17 ? 0.675 10.630 -0.271 1.00 0.00 17 GLY A N 12
ATOM 15049 C CA . GLY A 1 17 ? 0.693 11.231 -1.592 1.00 0.00 17 GLY A CA 12
ATOM 15050 C C . GLY A 1 17 ? 1.369 10.348 -2.622 1.00 0.00 17 GLY A C 12
ATOM 15051 O O . GLY A 1 17 ? 1.191 10.536 -3.825 1.00 0.00 17 GLY A O 12
ATOM 15055 N N . LYS A 1 18 ? 2.149 9.382 -2.149 1.00 0.00 18 LYS A N 12
ATOM 15056 C CA . LYS A 1 18 ? 2.855 8.465 -3.037 1.00 0.00 18 LYS A CA 12
ATOM 15057 C C . LYS A 1 18 ? 2.047 7.191 -3.258 1.00 0.00 18 LYS A C 12
ATOM 15058 O O . LYS A 1 18 ? 2.097 6.590 -4.331 1.00 0.00 18 LYS A O 12
ATOM 15077 N N . VAL A 1 19 ? 1.302 6.783 -2.235 1.00 0.00 19 VAL A N 12
ATOM 15078 C CA . VAL A 1 19 ? 0.481 5.582 -2.318 1.00 0.00 19 VAL A CA 12
ATOM 15079 C C . VAL A 1 19 ? -0.351 5.572 -3.596 1.00 0.00 19 VAL A C 12
ATOM 15080 O O . VAL A 1 19 ? -0.572 4.520 -4.196 1.00 0.00 19 VAL A O 12
ATOM 15093 N N . ALA A 1 20 ? -0.808 6.750 -4.007 1.00 0.00 20 ALA A N 12
ATOM 15094 C CA . ALA A 1 20 ? -1.614 6.877 -5.215 1.00 0.00 20 ALA A CA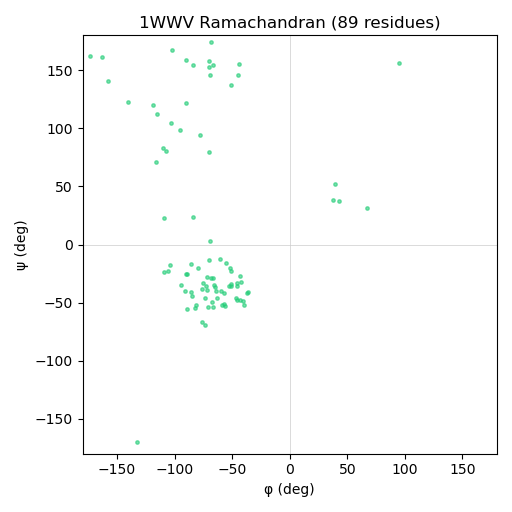 12
ATOM 15095 C C . ALA A 1 20 ? -0.883 6.303 -6.425 1.00 0.00 20 ALA A C 12
ATOM 15096 O O . ALA A 1 20 ? -1.507 5.789 -7.354 1.00 0.00 20 ALA A O 12
ATOM 15103 N N . THR A 1 21 ? 0.443 6.395 -6.408 1.00 0.00 21 THR A N 12
ATOM 15104 C CA . THR A 1 21 ? 1.258 5.887 -7.504 1.00 0.00 21 THR A CA 12
ATOM 15105 C C . THR A 1 21 ? 1.411 4.373 -7.419 1.00 0.00 21 THR A C 12
ATOM 15106 O O . THR A 1 21 ? 1.483 3.689 -8.440 1.00 0.00 21 THR A O 12
ATOM 15117 N N . TRP A 1 22 ? 1.460 3.856 -6.197 1.00 0.00 22 TRP A N 12
ATOM 15118 C CA . TRP A 1 22 ? 1.604 2.421 -5.979 1.00 0.00 22 TRP A CA 12
ATOM 15119 C C . TRP A 1 22 ? 0.267 1.708 -6.146 1.00 0.00 22 TRP A C 12
ATOM 15120 O O . TRP A 1 22 ? 0.221 0.499 -6.376 1.00 0.00 22 TRP A O 12
ATOM 15141 N N . LEU A 1 23 ? -0.820 2.463 -6.030 1.00 0.00 23 LEU A N 12
ATOM 15142 C CA . LEU A 1 23 ? -2.159 1.902 -6.168 1.00 0.00 23 LEU A CA 12
ATOM 15143 C C . LEU A 1 23 ? -2.617 1.938 -7.623 1.00 0.00 23 LEU A C 12
ATOM 15144 O O . LEU A 1 23 ? -3.207 0.980 -8.122 1.00 0.00 23 LEU A O 12
ATOM 15160 N N . ARG A 1 24 ? -2.337 3.048 -8.299 1.00 0.00 24 ARG A N 12
ATOM 15161 C CA . ARG A 1 24 ? -2.719 3.207 -9.697 1.00 0.00 24 ARG A CA 12
ATOM 15162 C C . ARG A 1 24 ? -1.928 2.254 -10.588 1.00 0.00 24 ARG A C 12
ATOM 15163 O O . ARG A 1 24 ? -2.422 1.799 -11.619 1.00 0.00 24 ARG A O 12
ATOM 15184 N N . GLY A 1 25 ? -0.697 1.958 -10.184 1.00 0.00 25 GLY A N 12
ATOM 15185 C CA . GLY A 1 25 ? 0.143 1.062 -10.957 1.00 0.00 25 GLY A CA 12
ATOM 15186 C C . GLY A 1 25 ? -0.269 -0.390 -10.810 1.00 0.00 25 GLY A C 12
ATOM 15187 O O . GLY A 1 25 ? -0.181 -1.167 -11.761 1.00 0.00 25 GLY A O 12
ATOM 15191 N N . LEU A 1 26 ? -0.716 -0.758 -9.615 1.00 0.00 26 LEU A N 12
ATOM 15192 C CA . LEU A 1 26 ? -1.141 -2.127 -9.345 1.00 0.00 26 LEU A CA 12
ATOM 15193 C C . LEU A 1 26 ? -1.887 -2.711 -10.540 1.00 0.00 26 LEU A C 12
ATOM 15194 O O . LEU A 1 26 ? -1.608 -3.830 -10.972 1.00 0.00 26 LEU A O 12
ATOM 15210 N N . ASP A 1 27 ? -2.834 -1.946 -11.071 1.00 0.00 27 ASP A N 12
ATOM 15211 C CA . ASP A 1 27 ? -3.618 -2.387 -12.220 1.00 0.00 27 ASP A CA 12
ATOM 15212 C C . ASP A 1 27 ? -4.545 -1.276 -12.703 1.00 0.00 27 ASP A C 12
ATOM 15213 O O . ASP A 1 27 ? -4.770 -0.291 -11.999 1.00 0.00 27 ASP A O 12
ATOM 15222 N N . ASP A 1 28 ? -5.079 -1.440 -13.908 1.00 0.00 28 ASP A N 12
ATOM 15223 C CA . ASP A 1 28 ? -5.982 -0.451 -14.486 1.00 0.00 28 ASP A CA 12
ATOM 15224 C C . ASP A 1 28 ? -7.382 -0.583 -13.896 1.00 0.00 28 ASP A C 12
ATOM 15225 O O . ASP A 1 28 ? -8.069 0.413 -13.673 1.00 0.00 28 ASP A O 12
ATOM 15234 N N . SER A 1 29 ? -7.799 -1.820 -13.646 1.00 0.00 29 SER A N 12
ATOM 15235 C CA . SER A 1 29 ? -9.120 -2.084 -13.086 1.00 0.00 29 SER A CA 12
ATOM 15236 C C . SER A 1 29 ? -9.334 -1.288 -11.802 1.00 0.00 29 SER A C 12
ATOM 15237 O O . SER A 1 29 ? -10.462 -1.136 -11.332 1.00 0.00 29 SER A O 12
ATOM 15245 N N . LEU A 1 30 ? -8.242 -0.783 -11.238 1.00 0.00 30 LEU A N 12
ATOM 15246 C CA . LEU A 1 30 ? -8.308 -0.002 -10.007 1.00 0.00 30 LEU A CA 12
ATOM 15247 C C . LEU A 1 30 ? -7.995 1.466 -10.276 1.00 0.00 30 LEU A C 12
ATOM 15248 O O . LEU A 1 30 ? -8.321 2.337 -9.470 1.00 0.00 30 LEU A O 12
ATOM 15264 N N . GLN A 1 31 ? -7.363 1.732 -11.414 1.00 0.00 31 GLN A N 12
ATOM 15265 C CA . GLN A 1 31 ? -7.007 3.095 -11.789 1.00 0.00 31 GLN A CA 12
ATOM 15266 C C . GLN A 1 31 ? -8.230 4.006 -11.755 1.00 0.00 31 GLN A C 12
ATOM 15267 O O . GLN A 1 31 ? -8.105 5.231 -11.751 1.00 0.00 31 GLN A O 12
ATOM 15281 N N . ASP A 1 32 ? -9.412 3.400 -11.730 1.00 0.00 32 ASP A N 12
ATOM 15282 C CA . ASP A 1 32 ? -10.659 4.156 -11.695 1.00 0.00 32 ASP A CA 12
ATOM 15283 C C . ASP A 1 32 ? -10.848 4.828 -10.339 1.00 0.00 32 ASP A C 12
ATOM 15284 O O . ASP A 1 32 ? -11.079 6.035 -10.260 1.00 0.00 32 ASP A O 12
ATOM 15293 N N . TYR A 1 33 ? -10.751 4.039 -9.275 1.00 0.00 33 TYR A N 12
ATOM 15294 C CA . TYR A 1 33 ? -10.915 4.557 -7.922 1.00 0.00 33 TYR A CA 12
ATOM 15295 C C . TYR A 1 33 ? -10.052 5.796 -7.704 1.00 0.00 33 TYR A C 12
ATOM 15296 O O . TYR A 1 33 ? -8.865 5.822 -8.029 1.00 0.00 33 TYR A O 12
ATOM 15314 N N . PRO A 1 34 ? -10.662 6.849 -7.139 1.00 0.00 34 PRO A N 12
ATOM 15315 C CA . PRO A 1 34 ? -9.968 8.111 -6.863 1.00 0.00 34 PRO A CA 12
ATOM 15316 C C . PRO A 1 34 ? -8.945 7.976 -5.740 1.00 0.00 34 PRO A C 12
ATOM 15317 O O . PRO A 1 34 ? -9.231 8.293 -4.585 1.00 0.00 34 PRO A O 12
ATOM 15328 N N . PHE A 1 35 ? -7.751 7.506 -6.087 1.00 0.00 35 PHE A N 12
ATOM 15329 C CA . PHE A 1 35 ? -6.685 7.330 -5.108 1.00 0.00 35 PHE A CA 12
ATOM 15330 C C . PHE A 1 35 ? -6.186 8.679 -4.599 1.00 0.00 35 PHE A C 12
ATOM 15331 O O . PHE A 1 35 ? -5.956 8.856 -3.404 1.00 0.00 35 PHE A O 12
ATOM 15348 N N . GLU A 1 36 ? -6.019 9.626 -5.517 1.00 0.00 36 GLU A N 12
ATOM 15349 C CA . GLU A 1 36 ? -5.546 10.959 -5.161 1.00 0.00 36 GLU A CA 12
ATOM 15350 C C . GLU A 1 36 ? -6.446 11.592 -4.104 1.00 0.00 36 GLU A C 12
ATOM 15351 O O . GLU A 1 36 ? -6.052 12.542 -3.427 1.00 0.00 36 GLU A O 12
ATOM 15363 N N . ASP A 1 37 ? -7.655 11.059 -3.970 1.00 0.00 37 ASP A N 12
ATOM 15364 C CA . ASP A 1 37 ? -8.612 11.571 -2.996 1.00 0.00 37 ASP A CA 12
ATOM 15365 C C . ASP A 1 37 ? -8.536 10.781 -1.693 1.00 0.00 37 ASP A C 12
ATOM 15366 O O . ASP A 1 37 ? -8.856 11.299 -0.622 1.00 0.00 37 ASP A O 12
ATOM 15375 N N . TRP A 1 38 ? -8.112 9.527 -1.791 1.00 0.00 38 TRP A N 12
ATOM 15376 C CA . TRP A 1 38 ? -7.995 8.665 -0.620 1.00 0.00 38 TRP A CA 12
ATOM 15377 C C . TRP A 1 38 ? -7.082 9.293 0.428 1.00 0.00 38 TRP A C 12
ATOM 15378 O O . TRP A 1 38 ? -7.348 9.204 1.626 1.00 0.00 38 TRP A O 12
ATOM 15399 N N . GLN A 1 39 ? -6.008 9.925 -0.031 1.00 0.00 39 GLN A N 12
ATOM 15400 C CA . GLN A 1 39 ? -5.057 10.566 0.869 1.00 0.00 39 GLN A CA 12
ATOM 15401 C C . GLN A 1 39 ? -4.712 9.651 2.039 1.00 0.00 39 GLN A C 12
ATOM 15402 O O . GLN A 1 39 ? -4.514 10.111 3.164 1.00 0.00 39 GLN A O 12
ATOM 15416 N N . LEU A 1 40 ? -4.641 8.352 1.766 1.00 0.00 40 LEU A N 12
ATOM 15417 C CA . LEU A 1 40 ? -4.320 7.371 2.796 1.00 0.00 40 LEU A CA 12
ATOM 15418 C C . LEU A 1 40 ? -2.811 7.205 2.939 1.00 0.00 40 LEU A C 12
ATOM 15419 O O . LEU A 1 40 ? -2.103 6.884 1.984 1.00 0.00 40 LEU A O 12
ATOM 15435 N N . PRO A 1 41 ? -2.304 7.427 4.161 1.00 0.00 41 PRO A N 12
ATOM 15436 C CA . PRO A 1 41 ? -0.874 7.305 4.459 1.00 0.00 41 PRO A CA 12
ATOM 15437 C C . PRO A 1 41 ? -0.393 5.859 4.415 1.00 0.00 41 PRO A C 12
ATOM 15438 O O . PRO A 1 41 ? -1.172 4.929 4.620 1.00 0.00 41 PRO A O 12
ATOM 15449 N N . GLY A 1 42 ? 0.896 5.676 4.146 1.00 0.00 42 GLY A N 12
ATOM 15450 C CA . GLY A 1 42 ? 1.458 4.339 4.080 1.00 0.00 42 GLY A CA 12
ATOM 15451 C C . GLY A 1 42 ? 1.184 3.533 5.334 1.00 0.00 42 GLY A C 12
ATOM 15452 O O . GLY A 1 42 ? 0.637 2.432 5.266 1.00 0.00 42 GLY A O 12
ATOM 15456 N N . LYS A 1 43 ? 1.565 4.081 6.483 1.00 0.00 43 LYS A N 12
ATOM 15457 C CA . LYS A 1 43 ? 1.357 3.405 7.759 1.00 0.00 43 LYS A CA 12
ATOM 15458 C C . LYS A 1 43 ? -0.026 2.765 7.817 1.00 0.00 43 LYS A C 12
ATOM 15459 O O . LYS A 1 43 ? -0.233 1.776 8.519 1.00 0.00 43 LYS A O 12
ATOM 15478 N N . ASN A 1 44 ? -0.969 3.335 7.074 1.00 0.00 44 ASN A N 12
ATOM 15479 C CA . ASN A 1 44 ? -2.332 2.819 7.041 1.00 0.00 44 ASN A CA 12
ATOM 15480 C C . ASN A 1 44 ? -2.499 1.794 5.923 1.00 0.00 44 ASN A C 12
ATOM 15481 O O . ASN A 1 44 ? -3.257 0.832 6.056 1.00 0.00 44 ASN A O 12
ATOM 15492 N N . LEU A 1 45 ? -1.785 2.005 4.823 1.00 0.00 45 LEU A N 12
ATOM 15493 C CA . LEU A 1 45 ? -1.853 1.100 3.681 1.00 0.00 45 LEU A CA 12
ATOM 15494 C C . LEU A 1 45 ? -1.703 -0.351 4.127 1.00 0.00 45 LEU A C 12
ATOM 15495 O O . LEU A 1 45 ? -2.564 -1.188 3.854 1.00 0.00 45 LEU A O 12
ATOM 15511 N N . LEU A 1 46 ? -0.605 -0.642 4.817 1.00 0.00 46 LEU A N 12
ATOM 15512 C CA . LEU A 1 46 ? -0.343 -1.992 5.304 1.00 0.00 46 LEU A CA 12
ATOM 15513 C C . LEU A 1 46 ? -1.353 -2.390 6.375 1.00 0.00 46 LEU A C 12
ATOM 15514 O O . LEU A 1 46 ? -1.488 -3.568 6.706 1.00 0.00 46 LEU A O 12
ATOM 15530 N N . GLN A 1 47 ? -2.060 -1.400 6.911 1.00 0.00 47 GLN A N 12
ATOM 15531 C CA . GLN A 1 47 ? -3.059 -1.648 7.945 1.00 0.00 47 GLN A CA 12
ATOM 15532 C C . GLN A 1 47 ? -4.430 -1.898 7.327 1.00 0.00 47 GLN A C 12
ATOM 15533 O O . GLN A 1 47 ? -5.287 -2.543 7.932 1.00 0.00 47 GLN A O 12
ATOM 15547 N N . LEU A 1 48 ? -4.632 -1.383 6.119 1.00 0.00 48 LEU A N 12
ATOM 15548 C CA . LEU A 1 48 ? -5.901 -1.549 5.419 1.00 0.00 48 LEU A CA 12
ATOM 15549 C C . LEU A 1 48 ? -6.425 -2.973 5.573 1.00 0.00 48 LEU A C 12
ATOM 15550 O O . LEU A 1 48 ? -5.659 -3.903 5.828 1.00 0.00 48 LEU A O 12
ATOM 15566 N N . CYS A 1 49 ? -7.734 -3.137 5.414 1.00 0.00 49 CYS A N 12
ATOM 15567 C CA . CYS A 1 49 ? -8.361 -4.448 5.534 1.00 0.00 49 CYS A CA 12
ATOM 15568 C C . CYS A 1 49 ? -9.383 -4.666 4.424 1.00 0.00 49 CYS A C 12
ATOM 15569 O O . CYS A 1 49 ? -9.850 -3.724 3.783 1.00 0.00 49 CYS A O 12
ATOM 15577 N N . PRO A 1 50 ? -9.740 -5.937 4.188 1.00 0.00 50 PRO A N 12
ATOM 15578 C CA . PRO A 1 50 ? -10.710 -6.309 3.154 1.00 0.00 50 PRO A CA 12
ATOM 15579 C C . PRO A 1 50 ? -12.128 -5.874 3.506 1.00 0.00 50 PRO A C 12
ATOM 15580 O O . PRO A 1 50 ? -12.961 -5.671 2.623 1.00 0.00 50 PRO A O 12
ATOM 15591 N N . GLN A 1 51 ? -12.394 -5.731 4.800 1.00 0.00 51 GLN A N 12
ATOM 15592 C CA . GLN A 1 51 ? -13.713 -5.320 5.268 1.00 0.00 51 GLN A CA 12
ATOM 15593 C C . GLN A 1 51 ? -13.816 -3.800 5.338 1.00 0.00 51 GLN A C 12
ATOM 15594 O O . GLN A 1 51 ? -14.894 -3.232 5.164 1.00 0.00 51 GLN A O 12
ATOM 15608 N N . SER A 1 52 ? -12.687 -3.146 5.594 1.00 0.00 52 SER A N 12
ATOM 15609 C CA . SER A 1 52 ? -12.651 -1.692 5.692 1.00 0.00 52 SER A CA 12
ATOM 15610 C C . SER A 1 52 ? -12.642 -1.054 4.306 1.00 0.00 52 SER A C 12
ATOM 15611 O O . SER A 1 52 ? -13.287 -0.031 4.076 1.00 0.00 52 SER A O 12
ATOM 15619 N N . LEU A 1 53 ? -11.906 -1.667 3.385 1.00 0.00 53 LEU A N 12
ATOM 15620 C CA . LEU A 1 53 ? -11.811 -1.160 2.020 1.00 0.00 53 LEU A CA 12
ATOM 15621 C C . LEU A 1 53 ? -13.190 -0.798 1.477 1.00 0.00 53 LEU A C 12
ATOM 15622 O O . LEU A 1 53 ? -13.332 0.144 0.698 1.00 0.00 53 LEU A O 12
ATOM 15638 N N . GLU A 1 54 ? -14.202 -1.552 1.895 1.00 0.00 54 GLU A N 12
ATOM 15639 C CA . GLU A 1 54 ? -15.569 -1.309 1.451 1.00 0.00 54 GLU A CA 12
ATOM 15640 C C . GLU A 1 54 ? -15.960 0.150 1.669 1.00 0.00 54 GLU A C 12
ATOM 15641 O O . GLU A 1 54 ? -16.650 0.749 0.844 1.00 0.00 54 GLU A O 12
ATOM 15653 N N . ALA A 1 55 ? -15.516 0.715 2.786 1.00 0.00 55 ALA A N 12
ATOM 15654 C CA . ALA A 1 55 ? -15.817 2.103 3.113 1.00 0.00 55 ALA A CA 12
ATOM 15655 C C . ALA A 1 55 ? -15.347 3.042 2.007 1.00 0.00 55 ALA A C 12
ATOM 15656 O O . ALA A 1 55 ? -15.967 4.075 1.750 1.00 0.00 55 ALA A O 12
ATOM 15663 N N . LEU A 1 56 ? -14.248 2.678 1.356 1.00 0.00 56 LEU A N 12
ATOM 15664 C CA . LEU A 1 56 ? -13.693 3.488 0.277 1.00 0.00 56 LEU A CA 12
ATOM 15665 C C . LEU A 1 56 ? -14.317 3.111 -1.063 1.00 0.00 56 LEU A C 12
ATOM 15666 O O . LEU A 1 56 ? -13.693 3.262 -2.113 1.00 0.00 56 LEU A O 12
ATOM 15682 N N . ALA A 1 57 ? -15.552 2.623 -1.018 1.00 0.00 57 ALA A N 12
ATOM 15683 C CA . ALA A 1 57 ? -16.261 2.229 -2.229 1.00 0.00 57 ALA A CA 12
ATOM 15684 C C . ALA A 1 57 ? -15.593 1.029 -2.891 1.00 0.00 57 ALA A C 12
ATOM 15685 O O . ALA A 1 57 ? -15.710 0.829 -4.100 1.00 0.00 57 ALA A O 12
ATOM 15692 N N . VAL A 1 58 ? -14.893 0.232 -2.090 1.00 0.00 58 VAL A N 12
ATOM 15693 C CA . VAL A 1 58 ? -14.206 -0.950 -2.599 1.00 0.00 58 VAL A CA 12
ATOM 15694 C C . VAL A 1 58 ? -14.776 -2.223 -1.984 1.00 0.00 58 VAL A C 12
ATOM 15695 O O . VAL A 1 58 ? -14.265 -2.723 -0.982 1.00 0.00 58 VAL A O 12
ATOM 15708 N N . ARG A 1 59 ? -15.836 -2.744 -2.592 1.00 0.00 59 ARG A N 12
ATOM 15709 C CA . ARG A 1 59 ? -16.477 -3.960 -2.105 1.00 0.00 59 ARG A CA 12
ATOM 15710 C C . ARG A 1 59 ? -16.139 -5.148 -3.000 1.00 0.00 59 ARG A C 12
ATOM 15711 O O . ARG A 1 59 ? -15.777 -6.220 -2.514 1.00 0.00 59 ARG A O 12
ATOM 15732 N N . SER A 1 60 ? -16.259 -4.951 -4.308 1.00 0.00 60 SER A N 12
ATOM 15733 C CA . SER A 1 60 ? -15.971 -6.007 -5.271 1.00 0.00 60 SER A CA 12
ATOM 15734 C C . SER A 1 60 ? -14.715 -6.777 -4.873 1.00 0.00 60 SER A C 12
ATOM 15735 O O . SER A 1 60 ? -13.626 -6.208 -4.784 1.00 0.00 60 SER A O 12
ATOM 15743 N N . LEU A 1 61 ? -14.875 -8.074 -4.633 1.00 0.00 61 LEU A N 12
ATOM 15744 C CA . LEU A 1 61 ? -13.755 -8.924 -4.244 1.00 0.00 61 LEU A CA 12
ATOM 15745 C C . LEU A 1 61 ? -12.610 -8.809 -5.246 1.00 0.00 61 LEU A C 12
ATOM 15746 O O . LEU A 1 61 ? -11.517 -8.358 -4.906 1.00 0.00 61 LEU A O 12
ATOM 15762 N N . GLY A 1 62 ? -12.871 -9.219 -6.484 1.00 0.00 62 GLY A N 12
ATOM 15763 C CA . GLY A 1 62 ? -11.853 -9.152 -7.517 1.00 0.00 62 GLY A CA 12
ATOM 15764 C C . GLY A 1 62 ? -10.970 -7.927 -7.382 1.00 0.00 62 GLY A C 12
ATOM 15765 O O . GLY A 1 62 ? -9.759 -8.000 -7.593 1.00 0.00 62 GLY A O 12
ATOM 15769 N N . HIS A 1 63 ? -11.576 -6.798 -7.031 1.00 0.00 63 HIS A N 12
ATOM 15770 C CA . HIS A 1 63 ? -10.837 -5.551 -6.869 1.00 0.00 63 HIS A CA 12
ATOM 15771 C C . HIS A 1 63 ? -9.987 -5.584 -5.603 1.00 0.00 63 HIS A C 12
ATOM 15772 O O . HIS A 1 63 ? -8.799 -5.264 -5.634 1.00 0.00 63 HIS A O 12
ATOM 15787 N N . GLN A 1 64 ? -10.604 -5.972 -4.492 1.00 0.00 64 GLN A N 12
ATOM 15788 C CA . GLN A 1 64 ? -9.903 -6.045 -3.215 1.00 0.00 64 GLN A CA 12
ATOM 15789 C C . GLN A 1 64 ? -8.683 -6.954 -3.315 1.00 0.00 64 GLN A C 12
ATOM 15790 O O . GLN A 1 64 ? -7.605 -6.617 -2.825 1.00 0.00 64 GLN A O 12
ATOM 15804 N N . GLU A 1 65 ? -8.860 -8.107 -3.952 1.00 0.00 65 GLU A N 12
ATOM 15805 C CA . GLU A 1 65 ? -7.773 -9.065 -4.114 1.00 0.00 65 GLU A CA 12
ATOM 15806 C C . GLU A 1 65 ? -6.575 -8.417 -4.803 1.00 0.00 65 GLU A C 12
ATOM 15807 O O . GLU A 1 65 ? -5.434 -8.574 -4.368 1.00 0.00 65 GLU A O 12
ATOM 15819 N N . LEU A 1 66 ? -6.844 -7.688 -5.881 1.00 0.00 66 LEU A N 12
ATOM 15820 C CA . LEU A 1 66 ? -5.789 -7.015 -6.632 1.00 0.00 66 LEU A CA 12
ATOM 15821 C C . LEU A 1 66 ? -4.935 -6.148 -5.713 1.00 0.00 66 LEU A C 12
ATOM 15822 O O . LEU A 1 66 ? -3.728 -6.359 -5.590 1.00 0.00 66 LEU A O 12
ATOM 15838 N N . ILE A 1 67 ? -5.569 -5.174 -5.069 1.00 0.00 67 ILE A N 12
ATOM 15839 C CA . ILE A 1 67 ? -4.866 -4.278 -4.158 1.00 0.00 67 ILE A CA 12
ATOM 15840 C C . ILE A 1 67 ? -4.253 -5.047 -2.994 1.00 0.00 67 ILE A C 12
ATOM 15841 O O . ILE A 1 67 ? -3.031 -5.107 -2.850 1.00 0.00 67 ILE A O 12
ATOM 15857 N N . LEU A 1 68 ? -5.108 -5.636 -2.165 1.00 0.00 68 LEU A N 12
ATOM 15858 C CA . LEU A 1 68 ? -4.650 -6.405 -1.013 1.00 0.00 68 LEU A CA 12
ATOM 15859 C C . LEU A 1 68 ? -3.493 -7.323 -1.395 1.00 0.00 68 LEU A C 12
ATOM 15860 O O . LEU A 1 68 ? -2.527 -7.465 -0.648 1.00 0.00 68 LEU A O 12
ATOM 15876 N N . GLY A 1 69 ? -3.599 -7.943 -2.567 1.00 0.00 69 GLY A N 12
ATOM 15877 C CA . GLY A 1 69 ? -2.555 -8.838 -3.029 1.00 0.00 69 GLY A CA 12
ATOM 15878 C C . GLY A 1 69 ? -1.165 -8.298 -2.754 1.00 0.00 69 GLY A C 12
ATOM 15879 O O . GLY A 1 69 ? -0.348 -8.962 -2.118 1.00 0.00 69 GLY A O 12
ATOM 15883 N N . GLY A 1 70 ? -0.895 -7.089 -3.237 1.00 0.00 70 GLY A N 12
ATOM 15884 C CA . GLY A 1 70 ? 0.406 -6.482 -3.032 1.00 0.00 70 GLY A CA 12
ATOM 15885 C C . GLY A 1 70 ? 0.594 -5.979 -1.614 1.00 0.00 70 GLY A C 12
ATOM 15886 O O . GLY A 1 70 ? 1.651 -6.173 -1.014 1.00 0.00 70 GLY A O 12
ATOM 15890 N N . VAL A 1 71 ? -0.434 -5.329 -1.077 1.00 0.00 71 VAL A N 12
ATOM 15891 C CA . VAL A 1 71 ? -0.377 -4.796 0.279 1.00 0.00 71 VAL A CA 12
ATOM 15892 C C . VAL A 1 71 ? 0.172 -5.831 1.254 1.00 0.00 71 VAL A C 12
ATOM 15893 O O . VAL A 1 71 ? 0.693 -5.485 2.313 1.00 0.00 71 VAL A O 12
ATOM 15906 N N . GLU A 1 72 ? 0.051 -7.103 0.887 1.00 0.00 72 GLU A N 12
ATOM 15907 C CA . GLU A 1 72 ? 0.536 -8.190 1.731 1.00 0.00 72 GLU A CA 12
ATOM 15908 C C . GLU A 1 72 ? 2.038 -8.388 1.554 1.00 0.00 72 GLU A C 12
ATOM 15909 O O . GLU A 1 72 ? 2.763 -8.613 2.523 1.00 0.00 72 GLU A O 12
ATOM 15921 N N . GLN A 1 73 ? 2.498 -8.302 0.310 1.00 0.00 73 GLN A N 12
ATOM 15922 C CA . GLN A 1 73 ? 3.913 -8.473 0.005 1.00 0.00 73 GLN A CA 12
ATOM 15923 C C . GLN A 1 73 ? 4.728 -7.291 0.521 1.00 0.00 73 GLN A C 12
ATOM 15924 O O . GLN A 1 73 ? 5.904 -7.434 0.857 1.00 0.00 73 GLN A O 12
ATOM 15938 N N . LEU A 1 74 ? 4.095 -6.125 0.581 1.00 0.00 74 LEU A N 12
ATOM 15939 C CA . LEU A 1 74 ? 4.761 -4.917 1.055 1.00 0.00 74 LEU A CA 12
ATOM 15940 C C . LEU A 1 74 ? 5.188 -5.067 2.512 1.00 0.00 74 LEU A C 12
ATOM 15941 O O . LEU A 1 74 ? 6.352 -4.859 2.852 1.00 0.00 74 LEU A O 12
ATOM 15957 N N . GLN A 1 75 ? 4.237 -5.431 3.367 1.00 0.00 75 GLN A N 12
ATOM 15958 C CA . GLN A 1 75 ? 4.516 -5.611 4.787 1.00 0.00 75 GLN A CA 12
ATOM 15959 C C . GLN A 1 75 ? 5.777 -6.443 4.994 1.00 0.00 75 GLN A C 12
ATOM 15960 O O . GLN A 1 75 ? 6.456 -6.317 6.013 1.00 0.00 75 GLN A O 12
ATOM 15974 N N . ALA A 1 76 ? 6.085 -7.293 4.020 1.00 0.00 76 ALA A N 12
ATOM 15975 C CA . ALA A 1 76 ? 7.266 -8.145 4.094 1.00 0.00 76 ALA A CA 12
ATOM 15976 C C . ALA A 1 76 ? 8.538 -7.343 3.838 1.00 0.00 76 ALA A C 12
ATOM 15977 O O . ALA A 1 76 ? 9.332 -7.112 4.751 1.00 0.00 76 ALA A O 12
ATOM 15984 N N . LEU A 1 77 ? 8.725 -6.923 2.592 1.00 0.00 77 LEU A N 12
ATOM 15985 C CA . LEU A 1 77 ? 9.902 -6.147 2.216 1.00 0.00 77 LEU A CA 12
ATOM 15986 C C . LEU A 1 77 ? 10.079 -4.944 3.136 1.00 0.00 77 LEU A C 12
ATOM 15987 O O . LEU A 1 77 ? 11.202 -4.552 3.454 1.00 0.00 77 LEU A O 12
ATOM 16003 N N . SER A 1 78 ? 8.962 -4.363 3.563 1.00 0.00 78 SER A N 12
ATOM 16004 C CA . SER A 1 78 ? 8.993 -3.203 4.447 1.00 0.00 78 SER A CA 12
ATOM 16005 C C . SER A 1 78 ? 9.511 -3.587 5.829 1.00 0.00 78 SER A C 12
ATOM 16006 O O . SER A 1 78 ? 10.398 -2.931 6.376 1.00 0.00 78 SER A O 12
ATOM 16014 N N . SER A 1 79 ? 8.951 -4.654 6.389 1.00 0.00 79 SER A N 12
ATOM 16015 C CA . SER A 1 79 ? 9.353 -5.124 7.710 1.00 0.00 79 SER A CA 12
ATOM 16016 C C . SER A 1 79 ? 10.221 -6.375 7.600 1.00 0.00 79 SER A C 12
ATOM 16017 O O . SER A 1 79 ? 9.710 -7.492 7.516 1.00 0.00 79 SER A O 12
ATOM 16025 N N . ARG A 1 80 ? 11.535 -6.177 7.602 1.00 0.00 80 ARG A N 12
ATOM 16026 C CA . ARG A 1 80 ? 12.474 -7.288 7.502 1.00 0.00 80 ARG A CA 12
ATOM 16027 C C . ARG A 1 80 ? 13.201 -7.506 8.825 1.00 0.00 80 ARG A C 12
ATOM 16028 O O . ARG A 1 80 ? 14.391 -7.823 8.848 1.00 0.00 80 ARG A O 12
ATOM 16049 N N . LEU A 1 81 ? 12.478 -7.335 9.927 1.00 0.00 81 LEU A N 12
ATOM 16050 C CA . LEU A 1 81 ? 13.053 -7.513 11.255 1.00 0.00 81 LEU A CA 12
ATOM 16051 C C . LEU A 1 81 ? 12.236 -8.507 12.074 1.00 0.00 81 LEU A C 12
ATOM 16052 O O . LEU A 1 81 ? 11.049 -8.709 11.817 1.00 0.00 81 LEU A O 12
ATOM 16068 N N . GLN A 1 82 ? 12.878 -9.121 13.062 1.00 0.00 82 GLN A N 12
ATOM 16069 C CA . GLN A 1 82 ? 12.209 -10.093 13.920 1.00 0.00 82 GLN A CA 12
ATOM 16070 C C . GLN A 1 82 ? 11.457 -11.126 13.088 1.00 0.00 82 GLN A C 12
ATOM 16071 O O . GLN A 1 82 ? 10.377 -11.579 13.468 1.00 0.00 82 GLN A O 12
ATOM 16085 N N . THR A 1 83 ? 12.036 -11.497 11.949 1.00 0.00 83 THR A N 12
ATOM 16086 C CA . THR A 1 83 ? 11.420 -12.476 11.063 1.00 0.00 83 THR A CA 12
ATOM 16087 C C . THR A 1 83 ? 11.376 -13.855 11.712 1.00 0.00 83 THR A C 12
ATOM 16088 O O . THR A 1 83 ? 12.394 -14.538 11.807 1.00 0.00 83 THR A O 12
ATOM 16099 N N . GLU A 1 84 ? 10.189 -14.257 12.157 1.00 0.00 84 GLU A N 12
ATOM 16100 C CA . GLU A 1 84 ? 10.014 -15.555 12.797 1.00 0.00 84 GLU A CA 12
ATOM 16101 C C . GLU A 1 84 ? 8.852 -16.320 12.169 1.00 0.00 84 GLU A C 12
ATOM 16102 O O . GLU A 1 84 ? 8.075 -15.762 11.395 1.00 0.00 84 GLU A O 12
ATOM 16114 N N . ASN A 1 85 ? 8.741 -17.600 12.509 1.00 0.00 85 ASN A N 12
ATOM 16115 C CA . ASN A 1 85 ? 7.676 -18.442 11.978 1.00 0.00 85 ASN A CA 12
ATOM 16116 C C . ASN A 1 85 ? 7.211 -19.454 13.021 1.00 0.00 85 ASN A C 12
ATOM 16117 O O . ASN A 1 85 ? 8.018 -20.000 13.773 1.00 0.00 85 ASN A O 12
ATOM 16128 N N . SER A 1 86 ? 5.906 -19.699 13.059 1.00 0.00 86 SER A N 12
ATOM 16129 C CA . SER A 1 86 ? 5.333 -20.643 14.011 1.00 0.00 86 SER A CA 12
ATOM 16130 C C . SER A 1 86 ? 5.963 -22.024 13.854 1.00 0.00 86 SER A C 12
ATOM 16131 O O . SER A 1 86 ? 6.309 -22.676 14.838 1.00 0.00 86 SER A O 12
ATOM 16139 N N . GLY A 1 87 ? 6.110 -22.462 12.607 1.00 0.00 87 GLY A N 12
ATOM 16140 C CA . GLY A 1 87 ? 6.698 -23.762 12.343 1.00 0.00 87 GLY A CA 12
ATOM 16141 C C . GLY A 1 87 ? 6.663 -24.126 10.871 1.00 0.00 87 GLY A C 12
ATOM 16142 O O . GLY A 1 87 ? 5.921 -23.540 10.083 1.00 0.00 87 GLY A O 12
ATOM 16146 N N . PRO A 1 88 ? 7.481 -25.115 10.482 1.00 0.00 88 PRO A N 12
ATOM 16147 C CA . PRO A 1 88 ? 7.559 -25.578 9.094 1.00 0.00 88 PRO A CA 12
ATOM 16148 C C . PRO A 1 88 ? 6.299 -26.316 8.657 1.00 0.00 88 PRO A C 12
ATOM 16149 O O . PRO A 1 88 ? 5.742 -27.113 9.412 1.00 0.00 88 PRO A O 12
ATOM 16160 N N . SER A 1 89 ? 5.855 -26.046 7.433 1.00 0.00 89 SER A N 12
ATOM 16161 C CA . SER A 1 89 ? 4.657 -26.684 6.897 1.00 0.00 89 SER A CA 12
ATOM 16162 C C . SER A 1 89 ? 4.905 -28.164 6.626 1.00 0.00 89 SER A C 12
ATOM 16163 O O . SER A 1 89 ? 5.357 -28.542 5.546 1.00 0.00 89 SER A O 12
ATOM 16171 N N . SER A 1 90 ? 4.605 -28.999 7.617 1.00 0.00 90 SER A N 12
ATOM 16172 C CA . SER A 1 90 ? 4.797 -30.438 7.488 1.00 0.00 90 SER A CA 12
ATOM 16173 C C . SER A 1 90 ? 6.238 -30.761 7.104 1.00 0.00 90 SER A C 12
ATOM 16174 O O . SER A 1 90 ? 6.490 -31.622 6.261 1.00 0.00 90 SER A O 12
ATOM 16182 N N . GLY A 1 91 ? 7.182 -30.063 7.728 1.00 0.00 91 GLY A N 12
ATOM 16183 C CA . GLY A 1 91 ? 8.586 -30.289 7.439 1.00 0.00 91 GLY A CA 12
ATOM 16184 C C . GLY A 1 91 ? 9.303 -31.001 8.568 1.00 0.00 91 GLY A C 12
ATOM 16185 O O . GLY A 1 91 ? 10.519 -31.192 8.518 1.00 0.00 91 GLY A O 12
ATOM 16189 N N . GLY A 1 1 ? 11.910 16.976 -1.496 1.00 0.00 1 GLY A N 13
ATOM 16190 C CA . GLY A 1 1 ? 12.255 16.095 -2.597 1.00 0.00 1 GLY A CA 13
ATOM 16191 C C . GLY A 1 1 ? 12.162 14.631 -2.217 1.00 0.00 1 GLY A C 13
ATOM 16192 O O . GLY A 1 1 ? 13.015 14.114 -1.496 1.00 0.00 1 GLY A O 13
ATOM 16196 N N . SER A 1 2 ? 11.122 13.960 -2.703 1.00 0.00 2 SER A N 13
ATOM 16197 C CA . SER A 1 2 ? 10.917 12.547 -2.406 1.00 0.00 2 SER A CA 13
ATOM 16198 C C . SER A 1 2 ? 12.068 11.706 -2.951 1.00 0.00 2 SER A C 13
ATOM 16199 O O . SER A 1 2 ? 12.626 10.866 -2.244 1.00 0.00 2 SER A O 13
ATOM 16207 N N . SER A 1 3 ? 12.416 11.937 -4.213 1.00 0.00 3 SER A N 13
ATOM 16208 C CA . SER A 1 3 ? 13.497 11.198 -4.855 1.00 0.00 3 SER A CA 13
ATOM 16209 C C . SER A 1 3 ? 14.836 11.509 -4.192 1.00 0.00 3 SER A C 13
ATOM 16210 O O . SER A 1 3 ? 15.316 12.640 -4.239 1.00 0.00 3 SER A O 13
ATOM 16218 N N . GLY A 1 4 ? 15.433 10.494 -3.575 1.00 0.00 4 GLY A N 13
ATOM 16219 C CA . GLY A 1 4 ? 16.710 10.678 -2.911 1.00 0.00 4 GLY A CA 13
ATOM 16220 C C . GLY A 1 4 ? 16.742 10.053 -1.530 1.00 0.00 4 GLY A C 13
ATOM 16221 O O . GLY A 1 4 ? 16.615 10.750 -0.523 1.00 0.00 4 GLY A O 13
ATOM 16225 N N . SER A 1 5 ? 16.909 8.736 -1.482 1.00 0.00 5 SER A N 13
ATOM 16226 C CA . SER A 1 5 ? 16.951 8.016 -0.215 1.00 0.00 5 SER A CA 13
ATOM 16227 C C . SER A 1 5 ? 18.004 6.912 -0.251 1.00 0.00 5 SER A C 13
ATOM 16228 O O . SER A 1 5 ? 18.360 6.414 -1.319 1.00 0.00 5 SER A O 13
ATOM 16236 N N . SER A 1 6 ? 18.497 6.534 0.924 1.00 0.00 6 SER A N 13
ATOM 16237 C CA . SER A 1 6 ? 19.512 5.492 1.027 1.00 0.00 6 SER A CA 13
ATOM 16238 C C . SER A 1 6 ? 18.992 4.171 0.469 1.00 0.00 6 SER A C 13
ATOM 16239 O O . SER A 1 6 ? 19.544 3.628 -0.487 1.00 0.00 6 SER A O 13
ATOM 16247 N N . GLY A 1 7 ? 17.925 3.659 1.074 1.00 0.00 7 GLY A N 13
ATOM 16248 C CA . GLY A 1 7 ? 17.347 2.405 0.625 1.00 0.00 7 GLY A CA 13
ATOM 16249 C C . GLY A 1 7 ? 15.858 2.513 0.365 1.00 0.00 7 GLY A C 13
ATOM 16250 O O . GLY A 1 7 ? 15.342 3.602 0.116 1.00 0.00 7 GLY A O 13
ATOM 16254 N N . MET A 1 8 ? 15.165 1.380 0.421 1.00 0.00 8 MET A N 13
ATOM 16255 C CA . MET A 1 8 ? 13.726 1.353 0.189 1.00 0.00 8 MET A CA 13
ATOM 16256 C C . MET A 1 8 ? 12.961 1.585 1.489 1.00 0.00 8 MET A C 13
ATOM 16257 O O . MET A 1 8 ? 12.783 0.665 2.286 1.00 0.00 8 MET A O 13
ATOM 16271 N N . GLU A 1 9 ? 12.512 2.819 1.694 1.00 0.00 9 GLU A N 13
ATOM 16272 C CA . GLU A 1 9 ? 11.768 3.170 2.897 1.00 0.00 9 GLU A CA 13
ATOM 16273 C C . GLU A 1 9 ? 10.535 2.285 3.052 1.00 0.00 9 GLU A C 13
ATOM 16274 O O . GLU A 1 9 ? 9.962 1.799 2.076 1.00 0.00 9 GLU A O 13
ATOM 16286 N N . PRO A 1 10 ? 10.116 2.069 4.308 1.00 0.00 10 PRO A N 13
ATOM 16287 C CA . PRO A 1 10 ? 8.947 1.241 4.621 1.00 0.00 10 PRO A CA 13
ATOM 16288 C C . PRO A 1 10 ? 7.640 1.900 4.194 1.00 0.00 10 PRO A C 13
ATOM 16289 O O . PRO A 1 10 ? 7.505 3.122 4.237 1.00 0.00 10 PRO A O 13
ATOM 16300 N N . VAL A 1 11 ? 6.677 1.081 3.781 1.00 0.00 11 VAL A N 13
ATOM 16301 C CA . VAL A 1 11 ? 5.379 1.583 3.348 1.00 0.00 11 VAL A CA 13
ATOM 16302 C C . VAL A 1 11 ? 4.608 2.192 4.514 1.00 0.00 11 VAL A C 13
ATOM 16303 O O . VAL A 1 11 ? 3.891 3.179 4.348 1.00 0.00 11 VAL A O 13
ATOM 16316 N N . GLU A 1 12 ? 4.762 1.597 5.693 1.00 0.00 12 GLU A N 13
ATOM 16317 C CA . GLU A 1 12 ? 4.079 2.082 6.887 1.00 0.00 12 GLU A CA 13
ATOM 16318 C C . GLU A 1 12 ? 4.422 3.545 7.154 1.00 0.00 12 GLU A C 13
ATOM 16319 O O . GLU A 1 12 ? 3.725 4.232 7.900 1.00 0.00 12 GLU A O 13
ATOM 16331 N N . THR A 1 13 ? 5.502 4.015 6.538 1.00 0.00 13 THR A N 13
ATOM 16332 C CA . THR A 1 13 ? 5.940 5.395 6.709 1.00 0.00 13 THR A CA 13
ATOM 16333 C C . THR A 1 13 ? 5.552 6.248 5.507 1.00 0.00 13 THR A C 13
ATOM 16334 O O . THR A 1 13 ? 5.369 7.460 5.628 1.00 0.00 13 THR A O 13
ATOM 16345 N N . TRP A 1 14 ? 5.427 5.609 4.350 1.00 0.00 14 TRP A N 13
ATOM 16346 C CA . TRP A 1 14 ? 5.059 6.311 3.125 1.00 0.00 14 TRP A CA 13
ATOM 16347 C C . TRP A 1 14 ? 3.939 7.312 3.387 1.00 0.00 14 TRP A C 13
ATOM 16348 O O . TRP A 1 14 ? 3.083 7.092 4.244 1.00 0.00 14 TRP A O 13
ATOM 16369 N N . THR A 1 15 ? 3.951 8.414 2.643 1.00 0.00 15 THR A N 13
ATOM 16370 C CA . THR A 1 15 ? 2.936 9.449 2.796 1.00 0.00 15 THR A CA 13
ATOM 16371 C C . THR A 1 15 ? 1.654 9.075 2.062 1.00 0.00 15 THR A C 13
ATOM 16372 O O . THR A 1 15 ? 1.657 8.280 1.122 1.00 0.00 15 THR A O 13
ATOM 16383 N N . PRO A 1 16 ? 0.529 9.660 2.499 1.00 0.00 16 PRO A N 13
ATOM 16384 C CA . PRO A 1 16 ? -0.783 9.404 1.896 1.00 0.00 16 PRO A CA 13
ATOM 16385 C C . PRO A 1 16 ? -0.903 9.995 0.496 1.00 0.00 16 PRO A C 13
ATOM 16386 O O . PRO A 1 16 ? -1.960 9.926 -0.129 1.00 0.00 16 PRO A O 13
ATOM 16397 N N . GLY A 1 17 ? 0.189 10.576 0.008 1.00 0.00 17 GLY A N 13
ATOM 16398 C CA . GLY A 1 17 ? 0.185 11.170 -1.316 1.00 0.00 17 GLY A CA 13
ATOM 16399 C C . GLY A 1 17 ? 0.937 10.332 -2.330 1.00 0.00 17 GLY A C 13
ATOM 16400 O O . GLY A 1 17 ? 0.809 10.540 -3.537 1.00 0.00 17 GLY A O 13
ATOM 16404 N N . LYS A 1 18 ? 1.727 9.382 -1.841 1.00 0.00 18 LYS A N 13
ATOM 16405 C CA . LYS A 1 18 ? 2.504 8.509 -2.712 1.00 0.00 18 LYS A CA 13
ATOM 16406 C C . LYS A 1 18 ? 1.742 7.223 -3.014 1.00 0.00 18 LYS A C 13
ATOM 16407 O O . LYS A 1 18 ? 1.779 6.715 -4.135 1.00 0.00 18 LYS A O 13
ATOM 16426 N N . VAL A 1 19 ? 1.051 6.700 -2.006 1.00 0.00 19 VAL A N 13
ATOM 16427 C CA . VAL A 1 19 ? 0.278 5.474 -2.164 1.00 0.00 19 VAL A CA 13
ATOM 16428 C C . VAL A 1 19 ? -0.469 5.462 -3.493 1.00 0.00 19 VAL A C 13
ATOM 16429 O O . VAL A 1 19 ? -0.564 4.429 -4.154 1.00 0.00 19 VAL A O 13
ATOM 16442 N N . ALA A 1 20 ? -0.996 6.619 -3.879 1.00 0.00 20 ALA A N 13
ATOM 16443 C CA . ALA A 1 20 ? -1.732 6.743 -5.131 1.00 0.00 20 ALA A CA 13
ATOM 16444 C C . ALA A 1 20 ? -0.931 6.175 -6.298 1.00 0.00 20 ALA A C 13
ATOM 16445 O O . ALA A 1 20 ? -1.478 5.502 -7.172 1.00 0.00 20 ALA A O 13
ATOM 16452 N N . THR A 1 21 ? 0.370 6.450 -6.306 1.00 0.00 21 THR A N 13
ATOM 16453 C CA . THR A 1 21 ? 1.246 5.968 -7.366 1.00 0.00 21 THR A CA 13
ATOM 16454 C C . THR A 1 21 ? 1.354 4.448 -7.341 1.00 0.00 21 THR A C 13
ATOM 16455 O O . THR A 1 21 ? 1.153 3.785 -8.359 1.00 0.00 21 THR A O 13
ATOM 16466 N N . TRP A 1 22 ? 1.672 3.902 -6.173 1.00 0.00 22 TRP A N 13
ATOM 16467 C CA . TRP A 1 22 ? 1.806 2.458 -6.016 1.00 0.00 22 TRP A CA 13
ATOM 16468 C C . TRP A 1 22 ? 0.510 1.747 -6.391 1.00 0.00 22 TRP A C 13
ATOM 16469 O O . TRP A 1 22 ? 0.532 0.646 -6.945 1.00 0.00 22 TRP A O 13
ATOM 16490 N N . LEU A 1 23 ? -0.617 2.381 -6.088 1.00 0.00 23 LEU A N 13
ATOM 16491 C CA . LEU A 1 23 ? -1.923 1.808 -6.394 1.00 0.00 23 LEU A CA 13
ATOM 16492 C C . LEU A 1 23 ? -2.239 1.937 -7.881 1.00 0.00 23 LEU A C 13
ATOM 16493 O O . LEU A 1 23 ? -2.675 0.978 -8.518 1.00 0.00 23 LEU A O 13
ATOM 16509 N N . ARG A 1 24 ? -2.014 3.127 -8.427 1.00 0.00 24 ARG A N 13
ATOM 16510 C CA . ARG A 1 24 ? -2.274 3.381 -9.839 1.00 0.00 24 ARG A CA 13
ATOM 16511 C C . ARG A 1 24 ? -1.506 2.398 -10.718 1.00 0.00 24 ARG A C 13
ATOM 16512 O O . ARG A 1 24 ? -1.866 2.170 -11.872 1.00 0.00 24 ARG A O 13
ATOM 16533 N N . GLY A 1 25 ? -0.446 1.818 -10.164 1.00 0.00 25 GLY A N 13
ATOM 16534 C CA . GLY A 1 25 ? 0.356 0.867 -10.911 1.00 0.00 25 GLY A CA 13
ATOM 16535 C C . GLY A 1 25 ? -0.149 -0.555 -10.769 1.00 0.00 25 GLY A C 13
ATOM 16536 O O . GLY A 1 25 ? -0.020 -1.363 -11.689 1.00 0.00 25 GLY A O 13
ATOM 16540 N N . LEU A 1 26 ? -0.723 -0.864 -9.611 1.00 0.00 26 LEU A N 13
ATOM 16541 C CA . LEU A 1 26 ? -1.248 -2.200 -9.350 1.00 0.00 26 LEU A CA 13
ATOM 16542 C C . LEU A 1 26 ? -1.953 -2.758 -10.582 1.00 0.00 26 LEU A C 13
ATOM 16543 O O . LEU A 1 26 ? -1.616 -3.839 -11.065 1.00 0.00 26 LEU A O 13
ATOM 16559 N N . ASP A 1 27 ? -2.931 -2.014 -11.086 1.00 0.00 27 ASP A N 13
ATOM 16560 C CA . ASP A 1 27 ? -3.681 -2.434 -12.264 1.00 0.00 27 ASP A CA 13
ATOM 16561 C C . ASP A 1 27 ? -4.558 -1.298 -12.782 1.00 0.00 27 ASP A C 13
ATOM 16562 O O . ASP A 1 27 ? -4.746 -0.287 -12.105 1.00 0.00 27 ASP A O 13
ATOM 16571 N N . ASP A 1 28 ? -5.091 -1.472 -13.987 1.00 0.00 28 ASP A N 13
ATOM 16572 C CA . ASP A 1 28 ? -5.948 -0.462 -14.597 1.00 0.00 28 ASP A CA 13
ATOM 16573 C C . ASP A 1 28 ? -7.357 -0.522 -14.015 1.00 0.00 28 ASP A C 13
ATOM 16574 O O . ASP A 1 28 ? -7.980 0.510 -13.765 1.00 0.00 28 ASP A O 13
ATOM 16583 N N . SER A 1 29 ? -7.853 -1.737 -13.803 1.00 0.00 29 SER A N 13
ATOM 16584 C CA . SER A 1 29 ? -9.190 -1.931 -13.255 1.00 0.00 29 SER A CA 13
ATOM 16585 C C . SER A 1 29 ? -9.354 -1.176 -11.940 1.00 0.00 29 SER A C 13
ATOM 16586 O O . SER A 1 29 ? -10.470 -0.986 -11.454 1.00 0.00 29 SER A O 13
ATOM 16594 N N . LEU A 1 30 ? -8.234 -0.746 -11.369 1.00 0.00 30 LEU A N 13
ATOM 16595 C CA . LEU A 1 30 ? -8.252 -0.010 -10.109 1.00 0.00 30 LEU A CA 13
ATOM 16596 C C . LEU A 1 30 ? -7.791 1.430 -10.313 1.00 0.00 30 LEU A C 13
ATOM 16597 O O . LEU A 1 30 ? -8.298 2.350 -9.673 1.00 0.00 30 LEU A O 13
ATOM 16613 N N . GLN A 1 31 ? -6.827 1.616 -11.210 1.00 0.00 31 GLN A N 13
ATOM 16614 C CA . GLN A 1 31 ? -6.299 2.944 -11.499 1.00 0.00 31 GLN A CA 13
ATOM 16615 C C . GLN A 1 31 ? -7.426 3.966 -11.606 1.00 0.00 31 GLN A C 13
ATOM 16616 O O . GLN A 1 31 ? -7.210 5.164 -11.424 1.00 0.00 31 GLN A O 13
ATOM 16630 N N . ASP A 1 32 ? -8.629 3.485 -11.902 1.00 0.00 32 ASP A N 13
ATOM 16631 C CA . ASP A 1 32 ? -9.790 4.357 -12.032 1.00 0.00 32 ASP A CA 13
ATOM 16632 C C . ASP A 1 32 ? -10.165 4.967 -10.685 1.00 0.00 32 ASP A C 13
ATOM 16633 O O . ASP A 1 32 ? -10.450 6.161 -10.591 1.00 0.00 32 ASP A O 13
ATOM 16642 N N . TYR A 1 33 ? -10.165 4.140 -9.646 1.00 0.00 33 TYR A N 13
ATOM 16643 C CA . TYR A 1 33 ? -10.508 4.597 -8.305 1.00 0.00 33 TYR A CA 13
ATOM 16644 C C . TYR A 1 33 ? -9.780 5.895 -7.968 1.00 0.00 33 TYR A C 13
ATOM 16645 O O . TYR A 1 33 ? -8.604 6.077 -8.284 1.00 0.00 33 TYR A O 13
ATOM 16663 N N . PRO A 1 34 ? -10.496 6.820 -7.311 1.00 0.00 34 PRO A N 13
ATOM 16664 C CA . PRO A 1 34 ? -9.939 8.117 -6.915 1.00 0.00 34 PRO A CA 13
ATOM 16665 C C . PRO A 1 34 ? -8.902 7.989 -5.805 1.00 0.00 34 PRO A C 13
ATOM 16666 O O . PRO A 1 34 ? -9.202 8.213 -4.632 1.00 0.00 34 PRO A O 13
ATOM 16677 N N . PHE A 1 35 ? -7.680 7.627 -6.182 1.00 0.00 35 PHE A N 13
ATOM 16678 C CA . PHE A 1 35 ? -6.598 7.468 -5.218 1.00 0.00 35 PHE A CA 13
ATOM 16679 C C . PHE A 1 35 ? -6.136 8.823 -4.691 1.00 0.00 35 PHE A C 13
ATOM 16680 O O . PHE A 1 35 ? -5.743 8.948 -3.531 1.00 0.00 35 PHE A O 13
ATOM 16697 N N . GLU A 1 36 ? -6.187 9.835 -5.551 1.00 0.00 36 GLU A N 13
ATOM 16698 C CA . GLU A 1 36 ? -5.772 11.181 -5.172 1.00 0.00 36 GLU A CA 13
ATOM 16699 C C . GLU A 1 36 ? -6.668 11.735 -4.069 1.00 0.00 36 GLU A C 13
ATOM 16700 O O . GLU A 1 36 ? -6.272 12.634 -3.326 1.00 0.00 36 GLU A O 13
ATOM 16712 N N . ASP A 1 37 ? -7.877 11.193 -3.968 1.00 0.00 37 ASP A N 13
ATOM 16713 C CA . ASP A 1 37 ? -8.829 11.633 -2.955 1.00 0.00 37 ASP A CA 13
ATOM 16714 C C . ASP A 1 37 ? -8.723 10.773 -1.699 1.00 0.00 37 ASP A C 13
ATOM 16715 O O . ASP A 1 37 ? -8.914 11.258 -0.585 1.00 0.00 37 ASP A O 13
ATOM 16724 N N . TRP A 1 38 ? -8.418 9.494 -1.889 1.00 0.00 38 TRP A N 13
ATOM 16725 C CA . TRP A 1 38 ? -8.287 8.566 -0.771 1.00 0.00 38 TRP A CA 13
ATOM 16726 C C . TRP A 1 38 ? -7.427 9.165 0.336 1.00 0.00 38 TRP A C 13
ATOM 16727 O O . TRP A 1 38 ? -7.760 9.064 1.516 1.00 0.00 38 TRP A O 13
ATOM 16748 N N . GLN A 1 39 ? -6.319 9.788 -0.053 1.00 0.00 39 GLN A N 13
ATOM 16749 C CA . GLN A 1 39 ? -5.411 10.402 0.908 1.00 0.00 39 GLN A CA 13
ATOM 16750 C C . GLN A 1 39 ? -5.111 9.448 2.060 1.00 0.00 39 GLN A C 13
ATOM 16751 O O . GLN A 1 39 ? -4.976 9.870 3.210 1.00 0.00 39 GLN A O 13
ATOM 16765 N N . LEU A 1 40 ? -5.010 8.162 1.746 1.00 0.00 40 LEU A N 13
ATOM 16766 C CA . LEU A 1 40 ? -4.727 7.147 2.755 1.00 0.00 40 LEU A CA 13
ATOM 16767 C C . LEU A 1 40 ? -3.226 7.025 2.998 1.00 0.00 40 LEU A C 13
ATOM 16768 O O . LEU A 1 40 ? -2.449 6.715 2.095 1.00 0.00 40 LEU A O 13
ATOM 16784 N N . PRO A 1 41 ? -2.807 7.273 4.248 1.00 0.00 41 PRO A N 13
ATOM 16785 C CA . PRO A 1 41 ? -1.397 7.194 4.640 1.00 0.00 41 PRO A CA 13
ATOM 16786 C C . PRO A 1 41 ? -0.875 5.761 4.645 1.00 0.00 41 PRO A C 13
ATOM 16787 O O . PRO A 1 41 ? -1.613 4.823 4.943 1.00 0.00 41 PRO A O 13
ATOM 16798 N N . GLY A 1 42 ? 0.402 5.600 4.311 1.00 0.00 42 GLY A N 13
ATOM 16799 C CA . GLY A 1 42 ? 1.000 4.278 4.283 1.00 0.00 42 GLY A CA 13
ATOM 16800 C C . GLY A 1 42 ? 0.751 3.502 5.562 1.00 0.00 42 GLY A C 13
ATOM 16801 O O . GLY A 1 42 ? 0.250 2.378 5.528 1.00 0.00 42 GLY A O 13
ATOM 16805 N N . LYS A 1 43 ? 1.104 4.101 6.694 1.00 0.00 43 LYS A N 13
ATOM 16806 C CA . LYS A 1 43 ? 0.917 3.460 7.990 1.00 0.00 43 LYS A CA 13
ATOM 16807 C C . LYS A 1 43 ? -0.383 2.664 8.021 1.00 0.00 43 LYS A C 13
ATOM 16808 O O . LYS A 1 43 ? -0.455 1.598 8.630 1.00 0.00 43 LYS A O 13
ATOM 16827 N N . ASN A 1 44 ? -1.409 3.189 7.359 1.00 0.00 44 ASN A N 13
ATOM 16828 C CA . ASN A 1 44 ? -2.707 2.527 7.310 1.00 0.00 44 ASN A CA 13
ATOM 16829 C C . ASN A 1 44 ? -2.770 1.537 6.151 1.00 0.00 44 ASN A C 13
ATOM 16830 O O . ASN A 1 44 ? -3.411 0.489 6.248 1.00 0.00 44 ASN A O 13
ATOM 16841 N N . LEU A 1 45 ? -2.099 1.875 5.055 1.00 0.00 45 LEU A N 13
ATOM 16842 C CA . LEU A 1 45 ? -2.077 1.016 3.876 1.00 0.00 45 LEU A CA 13
ATOM 16843 C C . LEU A 1 45 ? -1.749 -0.424 4.258 1.00 0.00 45 LEU A C 13
ATOM 16844 O O . LEU A 1 45 ? -2.520 -1.343 3.977 1.00 0.00 45 LEU A O 13
ATOM 16860 N N . LEU A 1 46 ? -0.602 -0.613 4.901 1.00 0.00 46 LEU A N 13
ATOM 16861 C CA . LEU A 1 46 ? -0.173 -1.942 5.324 1.00 0.00 46 LEU A CA 13
ATOM 16862 C C . LEU A 1 46 ? -1.133 -2.521 6.358 1.00 0.00 46 LEU A C 13
ATOM 16863 O O . LEU A 1 46 ? -1.163 -3.731 6.581 1.00 0.00 46 LEU A O 13
ATOM 16879 N N . GLN A 1 47 ? -1.919 -1.650 6.982 1.00 0.00 47 GLN A N 13
ATOM 16880 C CA . GLN A 1 47 ? -2.882 -2.076 7.991 1.00 0.00 47 GLN A CA 13
ATOM 16881 C C . GLN A 1 47 ? -4.303 -2.027 7.441 1.00 0.00 47 GLN A C 13
ATOM 16882 O O . GLN A 1 47 ? -5.270 -1.933 8.198 1.00 0.00 47 GLN A O 13
ATOM 16896 N N . LEU A 1 48 ? -4.424 -2.090 6.120 1.00 0.00 48 LEU A N 13
ATOM 16897 C CA . LEU A 1 48 ? -5.728 -2.052 5.467 1.00 0.00 48 LEU A CA 13
ATOM 16898 C C . LEU A 1 48 ? -6.457 -3.382 5.630 1.00 0.00 48 LEU A C 13
ATOM 16899 O O . LEU A 1 48 ? -5.834 -4.418 5.865 1.00 0.00 48 LEU A O 13
ATOM 16915 N N . CYS A 1 49 ? -7.779 -3.346 5.501 1.00 0.00 49 CYS A N 13
ATOM 16916 C CA . CYS A 1 49 ? -8.593 -4.549 5.632 1.00 0.00 49 CYS A CA 13
ATOM 16917 C C . CYS A 1 49 ? -9.706 -4.569 4.590 1.00 0.00 49 CYS A C 13
ATOM 16918 O O . CYS A 1 49 ? -10.061 -3.544 4.006 1.00 0.00 49 CYS A O 13
ATOM 16926 N N . PRO A 1 50 ? -10.271 -5.761 4.349 1.00 0.00 50 PRO A N 13
ATOM 16927 C CA . PRO A 1 50 ? -11.352 -5.943 3.376 1.00 0.00 50 PRO A CA 13
ATOM 16928 C C . PRO A 1 50 ? -12.659 -5.307 3.836 1.00 0.00 50 PRO A C 13
ATOM 16929 O O . PRO A 1 50 ? -13.566 -5.085 3.035 1.00 0.00 50 PRO A O 13
ATOM 16940 N N . GLN A 1 51 ? -12.748 -5.018 5.130 1.00 0.00 51 GLN A N 13
ATOM 16941 C CA . GLN A 1 51 ? -13.945 -4.408 5.696 1.00 0.00 51 GLN A CA 13
ATOM 16942 C C . GLN A 1 51 ? -13.876 -2.888 5.606 1.00 0.00 51 GLN A C 13
ATOM 16943 O O . GLN A 1 51 ? -14.888 -2.222 5.385 1.00 0.00 51 GLN A O 13
ATOM 16957 N N . SER A 1 52 ? -12.676 -2.344 5.780 1.00 0.00 52 SER A N 13
ATOM 16958 C CA . SER A 1 52 ? -12.475 -0.900 5.723 1.00 0.00 52 SER A CA 13
ATOM 16959 C C . SER A 1 52 ? -12.550 -0.398 4.285 1.00 0.00 52 SER A C 13
ATOM 16960 O O . SER A 1 52 ? -13.241 0.579 3.991 1.00 0.00 52 SER A O 13
ATOM 16968 N N . LEU A 1 53 ? -11.835 -1.072 3.391 1.00 0.00 53 LEU A N 13
ATOM 16969 C CA . LEU A 1 53 ? -11.819 -0.695 1.982 1.00 0.00 53 LEU A CA 13
ATOM 16970 C C . LEU A 1 53 ? -13.231 -0.416 1.477 1.00 0.00 53 LEU A C 13
ATOM 16971 O O . LEU A 1 53 ? -13.452 0.523 0.713 1.00 0.00 53 LEU A O 13
ATOM 16987 N N . GLU A 1 54 ? -14.183 -1.236 1.912 1.00 0.00 54 GLU A N 13
ATOM 16988 C CA . GLU A 1 54 ? -15.574 -1.075 1.505 1.00 0.00 54 GLU A CA 13
ATOM 16989 C C . GLU A 1 54 ? -16.021 0.376 1.656 1.00 0.00 54 GLU A C 13
ATOM 16990 O O . GLU A 1 54 ? -16.727 0.911 0.803 1.00 0.00 54 GLU A O 13
ATOM 17002 N N . ALA A 1 55 ? -15.604 1.006 2.750 1.00 0.00 55 ALA A N 13
ATOM 17003 C CA . ALA A 1 55 ? -15.960 2.395 3.013 1.00 0.00 55 ALA A CA 13
ATOM 17004 C C . ALA A 1 55 ? -15.500 3.304 1.879 1.00 0.00 55 ALA A C 13
ATOM 17005 O O . ALA A 1 55 ? -16.153 4.300 1.564 1.00 0.00 55 ALA A O 13
ATOM 17012 N N . LEU A 1 56 ? -14.373 2.956 1.268 1.00 0.00 56 LEU A N 13
ATOM 17013 C CA . LEU A 1 56 ? -13.825 3.742 0.167 1.00 0.00 56 LEU A CA 13
ATOM 17014 C C . LEU A 1 56 ? -14.407 3.289 -1.168 1.00 0.00 56 LEU A C 13
ATOM 17015 O O . LEU A 1 56 ? -13.762 3.406 -2.209 1.00 0.00 56 LEU A O 13
ATOM 17031 N N . ALA A 1 57 ? -15.631 2.772 -1.129 1.00 0.00 57 ALA A N 13
ATOM 17032 C CA . ALA A 1 57 ? -16.302 2.306 -2.336 1.00 0.00 57 ALA A CA 13
ATOM 17033 C C . ALA A 1 57 ? -15.577 1.106 -2.938 1.00 0.00 57 ALA A C 13
ATOM 17034 O O . ALA A 1 57 ? -15.513 0.955 -4.158 1.00 0.00 57 ALA A O 13
ATOM 17041 N N . VAL A 1 58 ? -15.031 0.256 -2.074 1.00 0.00 58 VAL A N 13
ATOM 17042 C CA . VAL A 1 58 ? -14.311 -0.931 -2.521 1.00 0.00 58 VAL A CA 13
ATOM 17043 C C . VAL A 1 58 ? -14.843 -2.186 -1.838 1.00 0.00 58 VAL A C 13
ATOM 17044 O O . VAL A 1 58 ? -14.330 -2.605 -0.801 1.00 0.00 58 VAL A O 13
ATOM 17057 N N . ARG A 1 59 ? -15.875 -2.781 -2.427 1.00 0.00 59 ARG A N 13
ATOM 17058 C CA . ARG A 1 59 ? -16.478 -3.988 -1.875 1.00 0.00 59 ARG A CA 13
ATOM 17059 C C . ARG A 1 59 ? -16.196 -5.193 -2.767 1.00 0.00 59 ARG A C 13
ATOM 17060 O O . ARG A 1 59 ? -15.864 -6.275 -2.281 1.00 0.00 59 ARG A O 13
ATOM 17081 N N . SER A 1 60 ? -16.331 -4.999 -4.075 1.00 0.00 60 SER A N 13
ATOM 17082 C CA . SER A 1 60 ? -16.095 -6.071 -5.036 1.00 0.00 60 SER A CA 13
ATOM 17083 C C . SER A 1 60 ? -14.836 -6.854 -4.678 1.00 0.00 60 SER A C 13
ATOM 17084 O O . SER A 1 60 ? -13.717 -6.394 -4.912 1.00 0.00 60 SER A O 13
ATOM 17092 N N . LEU A 1 61 ? -15.026 -8.039 -4.109 1.00 0.00 61 LEU A N 13
ATOM 17093 C CA . LEU A 1 61 ? -13.906 -8.888 -3.718 1.00 0.00 61 LEU A CA 13
ATOM 17094 C C . LEU A 1 61 ? -12.806 -8.859 -4.774 1.00 0.00 61 LEU A C 13
ATOM 17095 O O . LEU A 1 61 ? -11.624 -8.745 -4.451 1.00 0.00 61 LEU A O 13
ATOM 17111 N N . GLY A 1 62 ? -13.203 -8.961 -6.039 1.00 0.00 62 GLY A N 13
ATOM 17112 C CA . GLY A 1 62 ? -12.238 -8.942 -7.123 1.00 0.00 62 GLY A CA 13
ATOM 17113 C C . GLY A 1 62 ? -11.242 -7.806 -6.993 1.00 0.00 62 GLY A C 13
ATOM 17114 O O . GLY A 1 62 ? -10.031 -8.028 -7.014 1.00 0.00 62 GLY A O 13
ATOM 17118 N N . HIS A 1 63 ? -11.753 -6.586 -6.860 1.00 0.00 63 HIS A N 13
ATOM 17119 C CA . HIS A 1 63 ? -10.899 -5.411 -6.728 1.00 0.00 63 HIS A CA 13
ATOM 17120 C C . HIS A 1 63 ? -10.011 -5.521 -5.492 1.00 0.00 63 HIS A C 13
ATOM 17121 O O . HIS A 1 63 ? -8.813 -5.249 -5.552 1.00 0.00 63 HIS A O 13
ATOM 17136 N N . GLN A 1 64 ? -10.609 -5.920 -4.374 1.00 0.00 64 GLN A N 13
ATOM 17137 C CA . GLN A 1 64 ? -9.872 -6.064 -3.124 1.00 0.00 64 GLN A CA 13
ATOM 17138 C C . GLN A 1 64 ? -8.682 -7.002 -3.298 1.00 0.00 64 GLN A C 13
ATOM 17139 O O . GLN A 1 64 ? -7.549 -6.650 -2.970 1.00 0.00 64 GLN A O 13
ATOM 17153 N N . GLU A 1 65 ? -8.947 -8.197 -3.817 1.00 0.00 65 GLU A N 13
ATOM 17154 C CA . GLU A 1 65 ? -7.897 -9.185 -4.034 1.00 0.00 65 GLU A CA 13
ATOM 17155 C C . GLU A 1 65 ? -6.689 -8.554 -4.719 1.00 0.00 65 GLU A C 13
ATOM 17156 O O . GLU A 1 65 ? -5.549 -8.744 -4.293 1.00 0.00 65 GLU A O 13
ATOM 17168 N N . LEU A 1 66 ? -6.946 -7.804 -5.785 1.00 0.00 66 LEU A N 13
ATOM 17169 C CA . LEU A 1 66 ? -5.881 -7.144 -6.531 1.00 0.00 66 LEU A CA 13
ATOM 17170 C C . LEU A 1 66 ? -4.986 -6.332 -5.601 1.00 0.00 66 LEU A C 13
ATOM 17171 O O . LEU A 1 66 ? -3.793 -6.609 -5.473 1.00 0.00 66 LEU A O 13
ATOM 17187 N N . ILE A 1 67 ? -5.570 -5.330 -4.952 1.00 0.00 67 ILE A N 13
ATOM 17188 C CA . ILE A 1 67 ? -4.826 -4.480 -4.030 1.00 0.00 67 ILE A CA 13
ATOM 17189 C C . ILE A 1 67 ? -4.191 -5.303 -2.915 1.00 0.00 67 ILE A C 13
ATOM 17190 O O . ILE A 1 67 ? -2.967 -5.402 -2.821 1.00 0.00 67 ILE A O 13
ATOM 17206 N N . LEU A 1 68 ? -5.031 -5.894 -2.071 1.00 0.00 68 LEU A N 13
ATOM 17207 C CA . LEU A 1 68 ? -4.552 -6.711 -0.962 1.00 0.00 68 LEU A CA 13
ATOM 17208 C C . LEU A 1 68 ? -3.350 -7.551 -1.383 1.00 0.00 68 LEU A C 13
ATOM 17209 O O . LEU A 1 68 ? -2.360 -7.642 -0.659 1.00 0.00 68 LEU A O 13
ATOM 17225 N N . GLY A 1 69 ? -3.444 -8.161 -2.560 1.00 0.00 69 GLY A N 13
ATOM 17226 C CA . GLY A 1 69 ? -2.357 -8.983 -3.058 1.00 0.00 69 GLY A CA 13
ATOM 17227 C C . GLY A 1 69 ? -0.998 -8.362 -2.808 1.00 0.00 69 GLY A C 13
ATOM 17228 O O . GLY A 1 69 ? -0.115 -8.995 -2.231 1.00 0.00 69 GLY A O 13
ATOM 17232 N N . GLY A 1 70 ? -0.828 -7.117 -3.244 1.00 0.00 70 GLY A N 13
ATOM 17233 C CA . GLY A 1 70 ? 0.437 -6.431 -3.056 1.00 0.00 70 GLY A CA 13
ATOM 17234 C C . GLY A 1 70 ? 0.650 -5.991 -1.621 1.00 0.00 70 GLY A C 13
ATOM 17235 O O . GLY A 1 70 ? 1.730 -6.179 -1.061 1.00 0.00 70 GLY A O 13
ATOM 17239 N N . VAL A 1 71 ? -0.382 -5.402 -1.025 1.00 0.00 71 VAL A N 13
ATOM 17240 C CA . VAL A 1 71 ? -0.303 -4.933 0.353 1.00 0.00 71 VAL A CA 13
ATOM 17241 C C . VAL A 1 71 ? 0.313 -5.993 1.260 1.00 0.00 71 VAL A C 13
ATOM 17242 O O . VAL A 1 71 ? 0.904 -5.674 2.290 1.00 0.00 71 VAL A O 13
ATOM 17255 N N . GLU A 1 72 ? 0.169 -7.255 0.868 1.00 0.00 72 GLU A N 13
ATOM 17256 C CA . GLU A 1 72 ? 0.710 -8.362 1.646 1.00 0.00 72 GLU A CA 13
ATOM 17257 C C . GLU A 1 72 ? 2.206 -8.526 1.391 1.00 0.00 72 GLU A C 13
ATOM 17258 O O . GLU A 1 72 ? 2.985 -8.737 2.321 1.00 0.00 72 GLU A O 13
ATOM 17270 N N . GLN A 1 73 ? 2.599 -8.428 0.125 1.00 0.00 73 GLN A N 13
ATOM 17271 C CA . GLN A 1 73 ? 4.000 -8.566 -0.252 1.00 0.00 73 GLN A CA 13
ATOM 17272 C C . GLN A 1 73 ? 4.825 -7.399 0.279 1.00 0.00 73 GLN A C 13
ATOM 17273 O O . GLN A 1 73 ? 6.019 -7.539 0.547 1.00 0.00 73 GLN A O 13
ATOM 17287 N N . LEU A 1 74 ? 4.182 -6.246 0.428 1.00 0.00 74 LEU A N 13
ATOM 17288 C CA . LEU A 1 74 ? 4.856 -5.053 0.927 1.00 0.00 74 LEU A CA 13
ATOM 17289 C C . LEU A 1 74 ? 5.319 -5.251 2.367 1.00 0.00 74 LEU A C 13
ATOM 17290 O O . LEU A 1 74 ? 6.495 -5.069 2.680 1.00 0.00 74 LEU A O 13
ATOM 17306 N N . GLN A 1 75 ? 4.387 -5.626 3.237 1.00 0.00 75 GLN A N 13
ATOM 17307 C CA . GLN A 1 75 ? 4.701 -5.850 4.643 1.00 0.00 75 GLN A CA 13
ATOM 17308 C C . GLN A 1 75 ? 6.028 -6.587 4.794 1.00 0.00 75 GLN A C 13
ATOM 17309 O O . GLN A 1 75 ? 6.714 -6.448 5.805 1.00 0.00 75 GLN A O 13
ATOM 17323 N N . ALA A 1 76 ? 6.382 -7.372 3.781 1.00 0.00 76 ALA A N 13
ATOM 17324 C CA . ALA A 1 76 ? 7.627 -8.129 3.801 1.00 0.00 76 ALA A CA 13
ATOM 17325 C C . ALA A 1 76 ? 8.826 -7.220 3.555 1.00 0.00 76 ALA A C 13
ATOM 17326 O O . ALA A 1 76 ? 9.624 -6.970 4.459 1.00 0.00 76 ALA A O 13
ATOM 17333 N N . LEU A 1 77 ? 8.948 -6.728 2.327 1.00 0.00 77 LEU A N 13
ATOM 17334 C CA . LEU A 1 77 ? 10.052 -5.847 1.962 1.00 0.00 77 LEU A CA 13
ATOM 17335 C C . LEU A 1 77 ? 10.136 -4.657 2.913 1.00 0.00 77 LEU A C 13
ATOM 17336 O O . LEU A 1 77 ? 11.217 -4.294 3.375 1.00 0.00 77 LEU A O 13
ATOM 17352 N N . SER A 1 78 ? 8.986 -4.056 3.203 1.00 0.00 78 SER A N 13
ATOM 17353 C CA . SER A 1 78 ? 8.930 -2.906 4.098 1.00 0.00 78 SER A CA 13
ATOM 17354 C C . SER A 1 78 ? 9.281 -3.311 5.526 1.00 0.00 78 SER A C 13
ATOM 17355 O O . SER A 1 78 ? 8.956 -4.413 5.968 1.00 0.00 78 SER A O 13
ATOM 17363 N N . SER A 1 79 ? 9.947 -2.412 6.243 1.00 0.00 79 SER A N 13
ATOM 17364 C CA . SER A 1 79 ? 10.346 -2.676 7.621 1.00 0.00 79 SER A CA 13
ATOM 17365 C C . SER A 1 79 ? 10.717 -4.144 7.807 1.00 0.00 79 SER A C 13
ATOM 17366 O O . SER A 1 79 ? 10.192 -4.821 8.691 1.00 0.00 79 SER A O 13
ATOM 17374 N N . ARG A 1 80 ? 11.625 -4.629 6.967 1.00 0.00 80 ARG A N 13
ATOM 17375 C CA . ARG A 1 80 ? 12.066 -6.017 7.037 1.00 0.00 80 ARG A CA 13
ATOM 17376 C C . ARG A 1 80 ? 12.177 -6.480 8.486 1.00 0.00 80 ARG A C 13
ATOM 17377 O O . ARG A 1 80 ? 13.160 -6.187 9.169 1.00 0.00 80 ARG A O 13
ATOM 17398 N N . LEU A 1 81 ? 11.164 -7.203 8.950 1.00 0.00 81 LEU A N 13
ATOM 17399 C CA . LEU A 1 81 ? 11.147 -7.706 10.320 1.00 0.00 81 LEU A CA 13
ATOM 17400 C C . LEU A 1 81 ? 12.277 -8.706 10.546 1.00 0.00 81 LEU A C 13
ATOM 17401 O O . LEU A 1 81 ? 13.079 -8.551 11.467 1.00 0.00 81 LEU A O 13
ATOM 17417 N N . GLN A 1 82 ? 12.333 -9.729 9.700 1.00 0.00 82 GLN A N 13
ATOM 17418 C CA . GLN A 1 82 ? 13.366 -10.753 9.808 1.00 0.00 82 GLN A CA 13
ATOM 17419 C C . GLN A 1 82 ? 13.329 -11.691 8.607 1.00 0.00 82 GLN A C 13
ATOM 17420 O O . GLN A 1 82 ? 12.260 -12.006 8.082 1.00 0.00 82 GLN A O 13
ATOM 17434 N N . THR A 1 83 ? 14.505 -12.136 8.173 1.00 0.00 83 THR A N 13
ATOM 17435 C CA . THR A 1 83 ? 14.608 -13.038 7.033 1.00 0.00 83 THR A CA 13
ATOM 17436 C C . THR A 1 83 ? 14.531 -14.495 7.475 1.00 0.00 83 THR A C 13
ATOM 17437 O O . THR A 1 83 ? 15.151 -14.886 8.462 1.00 0.00 83 THR A O 13
ATOM 17448 N N . GLU A 1 84 ? 13.765 -15.292 6.736 1.00 0.00 84 GLU A N 13
ATOM 17449 C CA . GLU A 1 84 ? 13.608 -16.707 7.054 1.00 0.00 84 GLU A CA 13
ATOM 17450 C C . GLU A 1 84 ? 13.914 -17.575 5.837 1.00 0.00 84 GLU A C 13
ATOM 17451 O O . GLU A 1 84 ? 14.789 -18.439 5.882 1.00 0.00 84 GLU A O 13
ATOM 17463 N N . ASN A 1 85 ? 13.187 -17.338 4.750 1.00 0.00 85 ASN A N 13
ATOM 17464 C CA . ASN A 1 85 ? 13.380 -18.099 3.520 1.00 0.00 85 ASN A CA 13
ATOM 17465 C C . ASN A 1 85 ? 14.264 -17.334 2.541 1.00 0.00 85 ASN A C 13
ATOM 17466 O O . ASN A 1 85 ? 14.054 -16.146 2.296 1.00 0.00 85 ASN A O 13
ATOM 17477 N N . SER A 1 86 ? 15.254 -18.024 1.982 1.00 0.00 86 SER A N 13
ATOM 17478 C CA . SER A 1 86 ? 16.173 -17.409 1.032 1.00 0.00 86 SER A CA 13
ATOM 17479 C C . SER A 1 86 ? 15.608 -17.467 -0.384 1.00 0.00 86 SER A C 13
ATOM 17480 O O . SER A 1 86 ? 15.478 -18.541 -0.970 1.00 0.00 86 SER A O 13
ATOM 17488 N N . GLY A 1 87 ? 15.273 -16.301 -0.929 1.00 0.00 87 GLY A N 13
ATOM 17489 C CA . GLY A 1 87 ? 14.726 -16.239 -2.272 1.00 0.00 87 GLY A CA 13
ATOM 17490 C C . GLY A 1 87 ? 13.627 -17.259 -2.497 1.00 0.00 87 GLY A C 13
ATOM 17491 O O . GLY A 1 87 ? 12.500 -17.102 -2.027 1.00 0.00 87 GLY A O 13
ATOM 17495 N N . PRO A 1 88 ? 13.951 -18.331 -3.234 1.00 0.00 88 PRO A N 13
ATOM 17496 C CA . PRO A 1 88 ? 12.995 -19.401 -3.539 1.00 0.00 88 PRO A CA 13
ATOM 17497 C C . PRO A 1 88 ? 12.642 -20.230 -2.309 1.00 0.00 88 PRO A C 13
ATOM 17498 O O . PRO A 1 88 ? 13.412 -20.295 -1.351 1.00 0.00 88 PRO A O 13
ATOM 17509 N N . SER A 1 89 ? 11.474 -20.863 -2.343 1.00 0.00 89 SER A N 13
ATOM 17510 C CA . SER A 1 89 ? 11.017 -21.686 -1.229 1.00 0.00 89 SER A CA 13
ATOM 17511 C C . SER A 1 89 ? 11.522 -23.119 -1.370 1.00 0.00 89 SER A C 13
ATOM 17512 O O . SER A 1 89 ? 11.064 -23.868 -2.232 1.00 0.00 89 SER A O 13
ATOM 17520 N N . SER A 1 90 ? 12.470 -23.492 -0.516 1.00 0.00 90 SER A N 13
ATOM 17521 C CA . SER A 1 90 ? 13.041 -24.833 -0.546 1.00 0.00 90 SER A CA 13
ATOM 17522 C C . SER A 1 90 ? 12.370 -25.733 0.488 1.00 0.00 90 SER A C 13
ATOM 17523 O O . SER A 1 90 ? 12.049 -25.296 1.592 1.00 0.00 90 SER A O 13
ATOM 17531 N N . GLY A 1 91 ? 12.161 -26.993 0.120 1.00 0.00 91 GLY A N 13
ATOM 17532 C CA . GLY A 1 91 ? 11.530 -27.935 1.025 1.00 0.00 91 GLY A CA 13
ATOM 17533 C C . GLY A 1 91 ? 11.787 -29.377 0.634 1.00 0.00 91 GLY A C 13
ATOM 17534 O O . GLY A 1 91 ? 12.919 -29.855 0.708 1.00 0.00 91 GLY A O 13
ATOM 17538 N N . GLY A 1 1 ? 11.722 18.925 -8.477 1.00 0.00 1 GLY A N 14
ATOM 17539 C CA . GLY A 1 1 ? 12.909 18.651 -7.688 1.00 0.00 1 GLY A CA 14
ATOM 17540 C C . GLY A 1 1 ? 12.757 17.418 -6.820 1.00 0.00 1 GLY A C 14
ATOM 17541 O O . GLY A 1 1 ? 11.844 17.339 -5.997 1.00 0.00 1 GLY A O 14
ATOM 17545 N N . SER A 1 2 ? 13.652 16.453 -7.003 1.00 0.00 2 SER A N 14
ATOM 17546 C CA . SER A 1 2 ? 13.610 15.215 -6.234 1.00 0.00 2 SER A CA 14
ATOM 17547 C C . SER A 1 2 ? 14.827 14.346 -6.536 1.00 0.00 2 SER A C 14
ATOM 17548 O O . SER A 1 2 ? 15.154 14.098 -7.697 1.00 0.00 2 SER A O 14
ATOM 17556 N N . SER A 1 3 ? 15.494 13.886 -5.482 1.00 0.00 3 SER A N 14
ATOM 17557 C CA . SER A 1 3 ? 16.677 13.048 -5.633 1.00 0.00 3 SER A CA 14
ATOM 17558 C C . SER A 1 3 ? 16.386 11.614 -5.201 1.00 0.00 3 SER A C 14
ATOM 17559 O O . SER A 1 3 ? 16.355 11.306 -4.010 1.00 0.00 3 SER A O 14
ATOM 17567 N N . GLY A 1 4 ? 16.173 10.739 -6.180 1.00 0.00 4 GLY A N 14
ATOM 17568 C CA . GLY A 1 4 ? 15.887 9.348 -5.882 1.00 0.00 4 GLY A CA 14
ATOM 17569 C C . GLY A 1 4 ? 16.982 8.692 -5.064 1.00 0.00 4 GLY A C 14
ATOM 17570 O O . GLY A 1 4 ? 18.031 8.330 -5.597 1.00 0.00 4 GLY A O 14
ATOM 17574 N N . SER A 1 5 ? 16.740 8.542 -3.766 1.00 0.00 5 SER A N 14
ATOM 17575 C CA . SER A 1 5 ? 17.717 7.931 -2.873 1.00 0.00 5 SER A CA 14
ATOM 17576 C C . SER A 1 5 ? 17.911 6.455 -3.207 1.00 0.00 5 SER A C 14
ATOM 17577 O O . SER A 1 5 ? 16.965 5.764 -3.587 1.00 0.00 5 SER A O 14
ATOM 17585 N N . SER A 1 6 ? 19.143 5.978 -3.061 1.00 0.00 6 SER A N 14
ATOM 17586 C CA . SER A 1 6 ? 19.463 4.585 -3.351 1.00 0.00 6 SER A CA 14
ATOM 17587 C C . SER A 1 6 ? 18.621 3.645 -2.494 1.00 0.00 6 SER A C 14
ATOM 17588 O O . SER A 1 6 ? 18.138 2.618 -2.970 1.00 0.00 6 SER A O 14
ATOM 17596 N N . GLY A 1 7 ? 18.449 4.004 -1.225 1.00 0.00 7 GLY A N 14
ATOM 17597 C CA . GLY A 1 7 ? 17.666 3.183 -0.321 1.00 0.00 7 GLY A CA 14
ATOM 17598 C C . GLY A 1 7 ? 16.174 3.390 -0.495 1.00 0.00 7 GLY A C 14
ATOM 17599 O O . GLY A 1 7 ? 15.732 4.467 -0.893 1.00 0.00 7 GLY A O 14
ATOM 17603 N N . MET A 1 8 ? 15.396 2.354 -0.199 1.00 0.00 8 MET A N 14
ATOM 17604 C CA . MET A 1 8 ? 13.945 2.427 -0.326 1.00 0.00 8 MET A CA 14
ATOM 17605 C C . MET A 1 8 ? 13.275 2.352 1.043 1.00 0.00 8 MET A C 14
ATOM 17606 O O . MET A 1 8 ? 13.366 1.337 1.733 1.00 0.00 8 MET A O 14
ATOM 17620 N N . GLU A 1 9 ? 12.604 3.432 1.428 1.00 0.00 9 GLU A N 14
ATOM 17621 C CA . GLU A 1 9 ? 11.920 3.487 2.715 1.00 0.00 9 GLU A CA 14
ATOM 17622 C C . GLU A 1 9 ? 10.708 2.560 2.728 1.00 0.00 9 GLU A C 14
ATOM 17623 O O . GLU A 1 9 ? 10.101 2.276 1.695 1.00 0.00 9 GLU A O 14
ATOM 17635 N N . PRO A 1 10 ? 10.348 2.075 3.925 1.00 0.00 10 PRO A N 14
ATOM 17636 C CA . PRO A 1 10 ? 9.206 1.172 4.102 1.00 0.00 10 PRO A CA 14
ATOM 17637 C C . PRO A 1 10 ? 7.872 1.873 3.875 1.00 0.00 10 PRO A C 14
ATOM 17638 O O . PRO A 1 10 ? 7.683 3.018 4.286 1.00 0.00 10 PRO A O 14
ATOM 17649 N N . VAL A 1 11 ? 6.948 1.180 3.218 1.00 0.00 11 VAL A N 14
ATOM 17650 C CA . VAL A 1 11 ? 5.629 1.736 2.937 1.00 0.00 11 VAL A CA 14
ATOM 17651 C C . VAL A 1 11 ? 4.978 2.273 4.207 1.00 0.00 11 VAL A C 14
ATOM 17652 O O . VAL A 1 11 ? 4.267 3.277 4.174 1.00 0.00 11 VAL A O 14
ATOM 17665 N N . GLU A 1 12 ? 5.228 1.599 5.325 1.00 0.00 12 GLU A N 14
ATOM 17666 C CA . GLU A 1 12 ? 4.665 2.009 6.606 1.00 0.00 12 GLU A CA 14
ATOM 17667 C C . GLU A 1 12 ? 5.032 3.456 6.922 1.00 0.00 12 GLU A C 14
ATOM 17668 O O . GLU A 1 12 ? 4.367 4.118 7.720 1.00 0.00 12 GLU A O 14
ATOM 17680 N N . THR A 1 13 ? 6.095 3.943 6.291 1.00 0.00 13 THR A N 14
ATOM 17681 C CA . THR A 1 13 ? 6.553 5.310 6.505 1.00 0.00 13 THR A CA 14
ATOM 17682 C C . THR A 1 13 ? 6.137 6.216 5.352 1.00 0.00 13 THR A C 14
ATOM 17683 O O . THR A 1 13 ? 6.026 7.431 5.514 1.00 0.00 13 THR A O 14
ATOM 17694 N N . TRP A 1 14 ? 5.909 5.617 4.188 1.00 0.00 14 TRP A N 14
ATOM 17695 C CA . TRP A 1 14 ? 5.505 6.372 3.007 1.00 0.00 14 TRP A CA 14
ATOM 17696 C C . TRP A 1 14 ? 4.403 7.369 3.349 1.00 0.00 14 TRP A C 14
ATOM 17697 O O . TRP A 1 14 ? 3.727 7.238 4.370 1.00 0.00 14 TRP A O 14
ATOM 17718 N N . THR A 1 15 ? 4.227 8.367 2.489 1.00 0.00 15 THR A N 14
ATOM 17719 C CA . THR A 1 15 ? 3.208 9.387 2.700 1.00 0.00 15 THR A CA 14
ATOM 17720 C C . THR A 1 15 ? 1.917 9.036 1.969 1.00 0.00 15 THR A C 14
ATOM 17721 O O . THR A 1 15 ? 1.905 8.239 1.030 1.00 0.00 15 THR A O 14
ATOM 17732 N N . PRO A 1 16 ? 0.804 9.642 2.406 1.00 0.00 16 PRO A N 14
ATOM 17733 C CA . PRO A 1 16 ? -0.513 9.409 1.805 1.00 0.00 16 PRO A CA 14
ATOM 17734 C C . PRO A 1 16 ? -0.624 10.000 0.404 1.00 0.00 16 PRO A C 14
ATOM 17735 O O . PRO A 1 16 ? -1.682 9.948 -0.220 1.00 0.00 16 PRO A O 14
ATOM 17746 N N . GLY A 1 17 ? 0.478 10.563 -0.085 1.00 0.00 17 GLY A N 14
ATOM 17747 C CA . GLY A 1 17 ? 0.482 11.155 -1.410 1.00 0.00 17 GLY A CA 14
ATOM 17748 C C . GLY A 1 17 ? 1.181 10.282 -2.433 1.00 0.00 17 GLY A C 14
ATOM 17749 O O . GLY A 1 17 ? 0.952 10.416 -3.635 1.00 0.00 17 GLY A O 14
ATOM 17753 N N . LYS A 1 18 ? 2.039 9.386 -1.957 1.00 0.00 18 LYS A N 14
ATOM 17754 C CA . LYS A 1 18 ? 2.775 8.487 -2.838 1.00 0.00 18 LYS A CA 14
ATOM 17755 C C . LYS A 1 18 ? 1.984 7.208 -3.094 1.00 0.00 18 LYS A C 14
ATOM 17756 O O . LYS A 1 18 ? 2.036 6.642 -4.186 1.00 0.00 18 LYS A O 14
ATOM 17775 N N . VAL A 1 19 ? 1.250 6.758 -2.081 1.00 0.00 19 VAL A N 14
ATOM 17776 C CA . VAL A 1 19 ? 0.446 5.548 -2.197 1.00 0.00 19 VAL A CA 14
ATOM 17777 C C . VAL A 1 19 ? -0.370 5.552 -3.485 1.00 0.00 19 VAL A C 14
ATOM 17778 O O . VAL A 1 19 ? -0.508 4.524 -4.147 1.00 0.00 19 VAL A O 14
ATOM 17791 N N . ALA A 1 20 ? -0.908 6.716 -3.834 1.00 0.00 20 ALA A N 14
ATOM 17792 C CA . ALA A 1 20 ? -1.708 6.855 -5.044 1.00 0.00 20 ALA A CA 14
ATOM 17793 C C . ALA A 1 20 ? -0.920 6.423 -6.276 1.00 0.00 20 ALA A C 14
ATOM 17794 O O . ALA A 1 20 ? -1.490 5.926 -7.248 1.00 0.00 20 ALA A O 14
ATOM 17801 N N . THR A 1 21 ? 0.394 6.616 -6.231 1.00 0.00 21 THR A N 14
ATOM 17802 C CA . THR A 1 21 ? 1.260 6.249 -7.344 1.00 0.00 21 THR A CA 14
ATOM 17803 C C . THR A 1 21 ? 1.518 4.746 -7.366 1.00 0.00 21 THR A C 14
ATOM 17804 O O . THR A 1 21 ? 1.821 4.175 -8.414 1.00 0.00 21 THR A O 14
ATOM 17815 N N . TRP A 1 22 ? 1.396 4.113 -6.206 1.00 0.00 22 TRP A N 14
ATOM 17816 C CA . TRP A 1 22 ? 1.616 2.675 -6.094 1.00 0.00 22 TRP A CA 14
ATOM 17817 C C . TRP A 1 22 ? 0.325 1.905 -6.350 1.00 0.00 22 TRP A C 14
ATOM 17818 O O . TRP A 1 22 ? 0.352 0.712 -6.657 1.00 0.00 22 TRP A O 14
ATOM 17839 N N . LEU A 1 23 ? -0.804 2.594 -6.224 1.00 0.00 23 LEU A N 14
ATOM 17840 C CA . LEU A 1 23 ? -2.107 1.974 -6.444 1.00 0.00 23 LEU A CA 14
ATOM 17841 C C . LEU A 1 23 ? -2.474 1.987 -7.924 1.00 0.00 23 LEU A C 14
ATOM 17842 O O . LEU A 1 23 ? -3.045 1.027 -8.441 1.00 0.00 23 LEU A O 14
ATOM 17858 N N . ARG A 1 24 ? -2.140 3.081 -8.601 1.00 0.00 24 ARG A N 14
ATOM 17859 C CA . ARG A 1 24 ? -2.434 3.219 -10.023 1.00 0.00 24 ARG A CA 14
ATOM 17860 C C . ARG A 1 24 ? -1.588 2.254 -10.849 1.00 0.00 24 ARG A C 14
ATOM 17861 O O . ARG A 1 24 ? -1.953 1.895 -11.967 1.00 0.00 24 ARG A O 14
ATOM 17882 N N . GLY A 1 25 ? -0.456 1.839 -10.289 1.00 0.00 25 GLY A N 14
ATOM 17883 C CA . GLY A 1 25 ? 0.424 0.920 -10.988 1.00 0.00 25 GLY A CA 14
ATOM 17884 C C . GLY A 1 25 ? 0.014 -0.528 -10.804 1.00 0.00 25 GLY A C 14
ATOM 17885 O O . GLY A 1 25 ? 0.269 -1.367 -11.669 1.00 0.00 25 GLY A O 14
ATOM 17889 N N . LEU A 1 26 ? -0.621 -0.823 -9.676 1.00 0.00 26 LEU A N 14
ATOM 17890 C CA . LEU A 1 26 ? -1.066 -2.180 -9.380 1.00 0.00 26 LEU A CA 14
ATOM 17891 C C . LEU A 1 26 ? -1.813 -2.779 -10.568 1.00 0.00 26 LEU A C 14
ATOM 17892 O O . LEU A 1 26 ? -1.533 -3.902 -10.987 1.00 0.00 26 LEU A O 14
ATOM 17908 N N . ASP A 1 27 ? -2.762 -2.021 -11.105 1.00 0.00 27 ASP A N 14
ATOM 17909 C CA . ASP A 1 27 ? -3.548 -2.476 -12.247 1.00 0.00 27 ASP A CA 14
ATOM 17910 C C . ASP A 1 27 ? -4.429 -1.351 -12.782 1.00 0.00 27 ASP A C 14
ATOM 17911 O O . ASP A 1 27 ? -4.628 -0.335 -12.116 1.00 0.00 27 ASP A O 14
ATOM 17920 N N . ASP A 1 28 ? -4.953 -1.540 -13.988 1.00 0.00 28 ASP A N 14
ATOM 17921 C CA . ASP A 1 28 ? -5.812 -0.542 -14.613 1.00 0.00 28 ASP A CA 14
ATOM 17922 C C . ASP A 1 28 ? -7.229 -0.616 -14.052 1.00 0.00 28 ASP A C 14
ATOM 17923 O O . ASP A 1 28 ? -7.922 0.396 -13.954 1.00 0.00 28 ASP A O 14
ATOM 17932 N N . SER A 1 29 ? -7.652 -1.822 -13.685 1.00 0.00 29 SER A N 14
ATOM 17933 C CA . SER A 1 29 ? -8.988 -2.029 -13.138 1.00 0.00 29 SER A CA 14
ATOM 17934 C C . SER A 1 29 ? -9.199 -1.183 -11.886 1.00 0.00 29 SER A C 14
ATOM 17935 O O . SER A 1 29 ? -10.333 -0.943 -11.469 1.00 0.00 29 SER A O 14
ATOM 17943 N N . LEU A 1 30 ? -8.100 -0.733 -11.291 1.00 0.00 30 LEU A N 14
ATOM 17944 C CA . LEU A 1 30 ? -8.163 0.087 -10.086 1.00 0.00 30 LEU A CA 14
ATOM 17945 C C . LEU A 1 30 ? -7.774 1.530 -10.389 1.00 0.00 30 LEU A C 14
ATOM 17946 O O . LEU A 1 30 ? -8.087 2.441 -9.622 1.00 0.00 30 LEU A O 14
ATOM 17962 N N . GLN A 1 31 ? -7.094 1.731 -11.513 1.00 0.00 31 GLN A N 14
ATOM 17963 C CA . GLN A 1 31 ? -6.665 3.065 -11.918 1.00 0.00 31 GLN A CA 14
ATOM 17964 C C . GLN A 1 31 ? -7.841 4.037 -11.923 1.00 0.00 31 GLN A C 14
ATOM 17965 O O . GLN A 1 31 ? -7.654 5.252 -11.874 1.00 0.00 31 GLN A O 14
ATOM 17979 N N . ASP A 1 32 ? -9.051 3.493 -11.983 1.00 0.00 32 ASP A N 14
ATOM 17980 C CA . ASP A 1 32 ? -10.258 4.312 -11.995 1.00 0.00 32 ASP A CA 14
ATOM 17981 C C . ASP A 1 32 ? -10.526 4.904 -10.615 1.00 0.00 32 ASP A C 14
ATOM 17982 O O . ASP A 1 32 ? -10.806 6.095 -10.483 1.00 0.00 32 ASP A O 14
ATOM 17991 N N . TYR A 1 33 ? -10.438 4.064 -9.589 1.00 0.00 33 TYR A N 14
ATOM 17992 C CA . TYR A 1 33 ? -10.674 4.503 -8.219 1.00 0.00 33 TYR A CA 14
ATOM 17993 C C . TYR A 1 33 ? -9.884 5.771 -7.910 1.00 0.00 33 TYR A C 14
ATOM 17994 O O . TYR A 1 33 ? -8.697 5.884 -8.218 1.00 0.00 33 TYR A O 14
ATOM 18012 N N . PRO A 1 34 ? -10.556 6.748 -7.283 1.00 0.00 34 PRO A N 14
ATOM 18013 C CA . PRO A 1 34 ? -9.937 8.025 -6.916 1.00 0.00 34 PRO A CA 14
ATOM 18014 C C . PRO A 1 34 ? -8.917 7.873 -5.793 1.00 0.00 34 PRO A C 14
ATOM 18015 O O . PRO A 1 34 ? -9.212 8.153 -4.631 1.00 0.00 34 PRO A O 14
ATOM 18026 N N . PHE A 1 35 ? -7.716 7.429 -6.147 1.00 0.00 35 PHE A N 14
ATOM 18027 C CA . PHE A 1 35 ? -6.651 7.240 -5.168 1.00 0.00 35 PHE A CA 14
ATOM 18028 C C . PHE A 1 35 ? -6.219 8.575 -4.570 1.00 0.00 35 PHE A C 14
ATOM 18029 O O . PHE A 1 35 ? -6.045 8.696 -3.357 1.00 0.00 35 PHE A O 14
ATOM 18046 N N . GLU A 1 36 ? -6.047 9.575 -5.429 1.00 0.00 36 GLU A N 14
ATOM 18047 C CA . GLU A 1 36 ? -5.634 10.901 -4.985 1.00 0.00 36 GLU A CA 14
ATOM 18048 C C . GLU A 1 36 ? -6.629 11.472 -3.979 1.00 0.00 36 GLU A C 14
ATOM 18049 O O . GLU A 1 36 ? -6.329 12.434 -3.271 1.00 0.00 36 GLU A O 14
ATOM 18061 N N . ASP A 1 37 ? -7.813 10.873 -3.921 1.00 0.00 37 ASP A N 14
ATOM 18062 C CA . ASP A 1 37 ? -8.852 11.321 -3.002 1.00 0.00 37 ASP A CA 14
ATOM 18063 C C . ASP A 1 37 ? -8.830 10.500 -1.716 1.00 0.00 37 ASP A C 14
ATOM 18064 O O . ASP A 1 37 ? -9.314 10.946 -0.675 1.00 0.00 37 ASP A O 14
ATOM 18073 N N . TRP A 1 38 ? -8.268 9.300 -1.796 1.00 0.00 38 TRP A N 14
ATOM 18074 C CA . TRP A 1 38 ? -8.184 8.417 -0.638 1.00 0.00 38 TRP A CA 14
ATOM 18075 C C . TRP A 1 38 ? -7.366 9.057 0.478 1.00 0.00 38 TRP A C 14
ATOM 18076 O O . TRP A 1 38 ? -7.729 8.975 1.650 1.00 0.00 38 TRP A O 14
ATOM 18097 N N . GLN A 1 39 ? -6.261 9.694 0.104 1.00 0.00 39 GLN A N 14
ATOM 18098 C CA . GLN A 1 39 ? -5.391 10.348 1.075 1.00 0.00 39 GLN A CA 14
ATOM 18099 C C . GLN A 1 39 ? -5.018 9.391 2.203 1.00 0.00 39 GLN A C 14
ATOM 18100 O O . GLN A 1 39 ? -4.924 9.790 3.364 1.00 0.00 39 GLN A O 14
ATOM 18114 N N . LEU A 1 40 ? -4.807 8.127 1.854 1.00 0.00 40 LEU A N 14
ATOM 18115 C CA . LEU A 1 40 ? -4.444 7.112 2.837 1.00 0.00 40 LEU A CA 14
ATOM 18116 C C . LEU A 1 40 ? -2.930 7.027 2.998 1.00 0.00 40 LEU A C 14
ATOM 18117 O O . LEU A 1 40 ? -2.196 6.732 2.055 1.00 0.00 40 LEU A O 14
ATOM 18133 N N . PRO A 1 41 ? -2.449 7.290 4.222 1.00 0.00 41 PRO A N 14
ATOM 18134 C CA . PRO A 1 41 ? -1.018 7.247 4.537 1.00 0.00 41 PRO A CA 14
ATOM 18135 C C . PRO A 1 41 ? -0.462 5.827 4.517 1.00 0.00 41 PRO A C 14
ATOM 18136 O O . PRO A 1 41 ? -1.143 4.878 4.903 1.00 0.00 41 PRO A O 14
ATOM 18147 N N . GLY A 1 42 ? 0.780 5.688 4.063 1.00 0.00 42 GLY A N 14
ATOM 18148 C CA . GLY A 1 42 ? 1.406 4.380 4.002 1.00 0.00 42 GLY A CA 14
ATOM 18149 C C . GLY A 1 42 ? 1.151 3.557 5.248 1.00 0.00 42 GLY A C 14
ATOM 18150 O O . GLY A 1 42 ? 0.580 2.468 5.177 1.00 0.00 42 GLY A O 14
ATOM 18154 N N . LYS A 1 43 ? 1.578 4.075 6.395 1.00 0.00 43 LYS A N 14
ATOM 18155 C CA . LYS A 1 43 ? 1.394 3.380 7.664 1.00 0.00 43 LYS A CA 14
ATOM 18156 C C . LYS A 1 43 ? 0.047 2.667 7.704 1.00 0.00 43 LYS A C 14
ATOM 18157 O O . LYS A 1 43 ? -0.070 1.571 8.251 1.00 0.00 43 LYS A O 14
ATOM 18176 N N . ASN A 1 44 ? -0.968 3.295 7.119 1.00 0.00 44 ASN A N 14
ATOM 18177 C CA . ASN A 1 44 ? -2.308 2.719 7.087 1.00 0.00 44 ASN A CA 14
ATOM 18178 C C . ASN A 1 44 ? -2.434 1.699 5.959 1.00 0.00 44 ASN A C 14
ATOM 18179 O O . ASN A 1 44 ? -3.105 0.676 6.104 1.00 0.00 44 ASN A O 14
ATOM 18190 N N . LEU A 1 45 ? -1.785 1.984 4.835 1.00 0.00 45 LEU A N 14
ATOM 18191 C CA . LEU A 1 45 ? -1.824 1.092 3.682 1.00 0.00 45 LEU A CA 14
ATOM 18192 C C . LEU A 1 45 ? -1.542 -0.348 4.097 1.00 0.00 45 LEU A C 14
ATOM 18193 O O . LEU A 1 45 ? -2.117 -1.288 3.547 1.00 0.00 45 LEU A O 14
ATOM 18209 N N . LEU A 1 46 ? -0.654 -0.514 5.071 1.00 0.00 46 LEU A N 14
ATOM 18210 C CA . LEU A 1 46 ? -0.297 -1.840 5.563 1.00 0.00 46 LEU A CA 14
ATOM 18211 C C . LEU A 1 46 ? -1.243 -2.282 6.675 1.00 0.00 46 LEU A C 14
ATOM 18212 O O . LEU A 1 46 ? -1.292 -3.459 7.028 1.00 0.00 46 LEU A O 14
ATOM 18228 N N . GLN A 1 47 ? -1.993 -1.329 7.220 1.00 0.00 47 GLN A N 14
ATOM 18229 C CA . GLN A 1 47 ? -2.938 -1.621 8.291 1.00 0.00 47 GLN A CA 14
ATOM 18230 C C . GLN A 1 47 ? -4.361 -1.714 7.750 1.00 0.00 47 GLN A C 14
ATOM 18231 O O . GLN A 1 47 ? -5.304 -1.982 8.496 1.00 0.00 47 GLN A O 14
ATOM 18245 N N . LEU A 1 48 ? -4.510 -1.491 6.449 1.00 0.00 48 LEU A N 14
ATOM 18246 C CA . LEU A 1 48 ? -5.819 -1.550 5.807 1.00 0.00 48 LEU A CA 14
ATOM 18247 C C . LEU A 1 48 ? -6.462 -2.918 6.006 1.00 0.00 48 LEU A C 14
ATOM 18248 O O . LEU A 1 48 ? -5.857 -3.822 6.584 1.00 0.00 48 LEU A O 14
ATOM 18264 N N . CYS A 1 49 ? -7.690 -3.065 5.521 1.00 0.00 49 CYS A N 14
ATOM 18265 C CA . CYS A 1 49 ? -8.416 -4.324 5.644 1.00 0.00 49 CYS A CA 14
ATOM 18266 C C . CYS A 1 49 ? -9.626 -4.348 4.716 1.00 0.00 49 CYS A C 14
ATOM 18267 O O . CYS A 1 49 ? -10.101 -3.312 4.249 1.00 0.00 49 CYS A O 14
ATOM 18275 N N . PRO A 1 50 ? -10.136 -5.557 4.439 1.00 0.00 50 PRO A N 14
ATOM 18276 C CA . PRO A 1 50 ? -11.296 -5.745 3.563 1.00 0.00 50 PRO A CA 14
ATOM 18277 C C . PRO A 1 50 ? -12.588 -5.236 4.194 1.00 0.00 50 PRO A C 14
ATOM 18278 O O . PRO A 1 50 ? -13.600 -5.077 3.514 1.00 0.00 50 PRO A O 14
ATOM 18289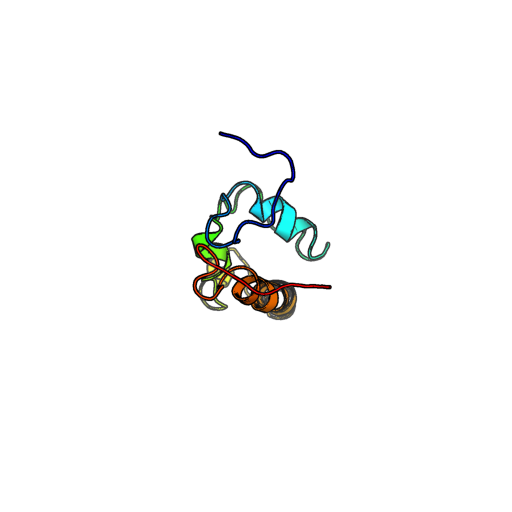 N N . GLN A 1 51 ? -12.544 -4.982 5.498 1.00 0.00 51 GLN A N 14
ATOM 18290 C CA . GLN A 1 51 ? -13.712 -4.491 6.220 1.00 0.00 51 GLN A CA 14
ATOM 18291 C C . GLN A 1 51 ? -13.802 -2.970 6.139 1.00 0.00 51 GLN A C 14
ATOM 18292 O O . GLN A 1 51 ? -14.889 -2.399 6.215 1.00 0.00 51 GLN A O 14
ATOM 18306 N N . SER A 1 52 ? -12.652 -2.322 5.985 1.00 0.00 52 SER A N 14
ATOM 18307 C CA . SER A 1 52 ? -12.601 -0.867 5.898 1.00 0.00 52 SER A CA 14
ATOM 18308 C C . SER A 1 52 ? -12.660 -0.407 4.444 1.00 0.00 52 SER A C 14
ATOM 18309 O O . SER A 1 52 ? -13.331 0.573 4.117 1.00 0.00 52 SER A O 14
ATOM 18317 N N . LEU A 1 53 ? -11.954 -1.122 3.575 1.00 0.00 53 LEU A N 14
ATOM 18318 C CA . LEU A 1 53 ? -11.925 -0.789 2.155 1.00 0.00 53 LEU A CA 14
ATOM 18319 C C . LEU A 1 53 ? -13.328 -0.491 1.637 1.00 0.00 53 LEU A C 14
ATOM 18320 O O . LEU A 1 53 ? -13.521 0.415 0.827 1.00 0.00 53 LEU A O 14
ATOM 18336 N N . GLU A 1 54 ? -14.305 -1.258 2.112 1.00 0.00 54 GLU A N 14
ATOM 18337 C CA . GLU A 1 54 ? -15.690 -1.075 1.697 1.00 0.00 54 GLU A CA 14
ATOM 18338 C C . GLU A 1 54 ? -16.117 0.382 1.854 1.00 0.00 54 GLU A C 14
ATOM 18339 O O . GLU A 1 54 ? -16.872 0.910 1.038 1.00 0.00 54 GLU A O 14
ATOM 18351 N N . ALA A 1 55 ? -15.627 1.026 2.909 1.00 0.00 55 ALA A N 14
ATOM 18352 C CA . ALA A 1 55 ? -15.956 2.421 3.172 1.00 0.00 55 ALA A CA 14
ATOM 18353 C C . ALA A 1 55 ? -15.489 3.320 2.032 1.00 0.00 55 ALA A C 14
ATOM 18354 O O . ALA A 1 55 ? -16.106 4.347 1.745 1.00 0.00 55 ALA A O 14
ATOM 18361 N N . LEU A 1 56 ? -14.397 2.928 1.385 1.00 0.00 56 LEU A N 14
ATOM 18362 C CA . LEU A 1 56 ? -13.847 3.699 0.276 1.00 0.00 56 LEU A CA 14
ATOM 18363 C C . LEU A 1 56 ? -14.472 3.270 -1.048 1.00 0.00 56 LEU A C 14
ATOM 18364 O O . LEU A 1 56 ? -13.852 3.387 -2.105 1.00 0.00 56 LEU A O 14
ATOM 18380 N N . ALA A 1 57 ? -15.703 2.775 -0.982 1.00 0.00 57 ALA A N 14
ATOM 18381 C CA . ALA A 1 57 ? -16.413 2.332 -2.176 1.00 0.00 57 ALA A CA 14
ATOM 18382 C C . ALA A 1 57 ? -15.739 1.113 -2.796 1.00 0.00 57 ALA A C 14
ATOM 18383 O O . ALA A 1 57 ? -15.800 0.907 -4.008 1.00 0.00 57 ALA A O 14
ATOM 18390 N N . VAL A 1 58 ? -15.095 0.308 -1.956 1.00 0.00 58 VAL A N 14
ATOM 18391 C CA . VAL A 1 58 ? -14.409 -0.891 -2.422 1.00 0.00 58 VAL A CA 14
ATOM 18392 C C . VAL A 1 58 ? -14.962 -2.139 -1.743 1.00 0.00 58 VAL A C 14
ATOM 18393 O O . VAL A 1 58 ? -14.421 -2.603 -0.738 1.00 0.00 58 VAL A O 14
ATOM 18406 N N . ARG A 1 59 ? -16.042 -2.679 -2.298 1.00 0.00 59 ARG A N 14
ATOM 18407 C CA . ARG A 1 59 ? -16.669 -3.874 -1.745 1.00 0.00 59 ARG A CA 14
ATOM 18408 C C . ARG A 1 59 ? -16.379 -5.093 -2.616 1.00 0.00 59 ARG A C 14
ATOM 18409 O O . ARG A 1 59 ? -16.218 -6.204 -2.112 1.00 0.00 59 ARG A O 14
ATOM 18430 N N . SER A 1 60 ? -16.314 -4.876 -3.926 1.00 0.00 60 SER A N 14
ATOM 18431 C CA . SER A 1 60 ? -16.048 -5.957 -4.868 1.00 0.00 60 SER A CA 14
ATOM 18432 C C . SER A 1 60 ? -14.803 -6.739 -4.459 1.00 0.00 60 SER A C 14
ATOM 18433 O O . SER A 1 60 ? -13.703 -6.188 -4.394 1.00 0.00 60 SER A O 14
ATOM 18441 N N . LEU A 1 61 ? -14.984 -8.026 -4.186 1.00 0.00 61 LEU A N 14
ATOM 18442 C CA . LEU A 1 61 ? -13.877 -8.886 -3.783 1.00 0.00 61 LEU A CA 14
ATOM 18443 C C . LEU A 1 61 ? -12.736 -8.812 -4.793 1.00 0.00 61 LEU A C 14
ATOM 18444 O O . LEU A 1 61 ? -11.592 -8.535 -4.433 1.00 0.00 61 LEU A O 14
ATOM 18460 N N . GLY A 1 62 ? -13.055 -9.061 -6.059 1.00 0.00 62 GLY A N 14
ATOM 18461 C CA . GLY A 1 62 ? -12.047 -9.015 -7.102 1.00 0.00 62 GLY A CA 14
ATOM 18462 C C . GLY A 1 62 ? -11.081 -7.860 -6.925 1.00 0.00 62 GLY A C 14
ATOM 18463 O O . GLY A 1 62 ? -9.865 -8.053 -6.914 1.00 0.00 62 GLY A O 14
ATOM 18467 N N . HIS A 1 63 ? -11.623 -6.654 -6.786 1.00 0.00 63 HIS A N 14
ATOM 18468 C CA . HIS A 1 63 ? -10.801 -5.462 -6.610 1.00 0.00 63 HIS A CA 14
ATOM 18469 C C . HIS A 1 63 ? -9.944 -5.574 -5.352 1.00 0.00 63 HIS A C 14
ATOM 18470 O O . HIS A 1 63 ? -8.744 -5.303 -5.382 1.00 0.00 63 HIS A O 14
ATOM 18485 N N . GLN A 1 64 ? -10.570 -5.975 -4.250 1.00 0.00 64 GLN A N 14
ATOM 18486 C CA . GLN A 1 64 ? -9.864 -6.121 -2.982 1.00 0.00 64 GLN A CA 14
ATOM 18487 C C . GLN A 1 64 ? -8.658 -7.043 -3.134 1.00 0.00 64 GLN A C 14
ATOM 18488 O O . GLN A 1 64 ? -7.580 -6.758 -2.615 1.00 0.00 64 GLN A O 14
ATOM 18502 N N . GLU A 1 65 ? -8.850 -8.148 -3.847 1.00 0.00 65 GLU A N 14
ATOM 18503 C CA . GLU A 1 65 ? -7.778 -9.111 -4.065 1.00 0.00 65 GLU A CA 14
ATOM 18504 C C . GLU A 1 65 ? -6.615 -8.470 -4.816 1.00 0.00 65 GLU A C 14
ATOM 18505 O O . GLU A 1 65 ? -5.448 -8.727 -4.514 1.00 0.00 65 GLU A O 14
ATOM 18517 N N . LEU A 1 66 ? -6.940 -7.636 -5.797 1.00 0.00 66 LEU A N 14
ATOM 18518 C CA . LEU A 1 66 ? -5.923 -6.957 -6.594 1.00 0.00 66 LEU A CA 14
ATOM 18519 C C . LEU A 1 66 ? -4.998 -6.131 -5.706 1.00 0.00 66 LEU A C 14
ATOM 18520 O O . LEU A 1 66 ? -3.778 -6.287 -5.749 1.00 0.00 66 LEU A O 14
ATOM 18536 N N . ILE A 1 67 ? -5.588 -5.253 -4.902 1.00 0.00 67 ILE A N 14
ATOM 18537 C CA . ILE A 1 67 ? -4.817 -4.404 -4.001 1.00 0.00 67 ILE A CA 14
ATOM 18538 C C . ILE A 1 67 ? -4.212 -5.218 -2.863 1.00 0.00 67 ILE A C 14
ATOM 18539 O O . ILE A 1 67 ? -2.997 -5.214 -2.659 1.00 0.00 67 ILE A O 14
ATOM 18555 N N . LEU A 1 68 ? -5.066 -5.917 -2.123 1.00 0.00 68 LEU A N 14
ATOM 18556 C CA . LEU A 1 68 ? -4.616 -6.738 -1.005 1.00 0.00 68 LEU A CA 14
ATOM 18557 C C . LEU A 1 68 ? -3.472 -7.655 -1.428 1.00 0.00 68 LEU A C 14
ATOM 18558 O O . LEU A 1 68 ? -2.550 -7.910 -0.656 1.00 0.00 68 LEU A O 14
ATOM 18574 N N . GLY A 1 69 ? -3.539 -8.145 -2.662 1.00 0.00 69 GLY A N 14
ATOM 18575 C CA . GLY A 1 69 ? -2.503 -9.026 -3.168 1.00 0.00 69 GLY A CA 14
ATOM 18576 C C . GLY A 1 69 ? -1.134 -8.376 -3.157 1.00 0.00 69 GLY A C 14
ATOM 18577 O O . GLY A 1 69 ? -0.118 -9.055 -3.013 1.00 0.00 69 GLY A O 14
ATOM 18581 N N . GLY A 1 70 ? -1.106 -7.056 -3.312 1.00 0.00 70 GLY A N 14
ATOM 18582 C CA . GLY A 1 70 ? 0.155 -6.336 -3.319 1.00 0.00 70 GLY A CA 14
ATOM 18583 C C . GLY A 1 70 ? 0.601 -5.936 -1.926 1.00 0.00 70 GLY A C 14
ATOM 18584 O O . GLY A 1 70 ? 1.788 -5.998 -1.606 1.00 0.00 70 GLY A O 14
ATOM 18588 N N . VAL A 1 71 ? -0.351 -5.524 -1.096 1.00 0.00 71 VAL A N 14
ATOM 18589 C CA . VAL A 1 71 ? -0.050 -5.112 0.269 1.00 0.00 71 VAL A CA 14
ATOM 18590 C C . VAL A 1 71 ? 0.613 -6.241 1.050 1.00 0.00 71 VAL A C 14
ATOM 18591 O O . VAL A 1 71 ? 1.573 -6.018 1.788 1.00 0.00 71 VAL A O 14
ATOM 18604 N N . GLU A 1 72 ? 0.094 -7.453 0.883 1.00 0.00 72 GLU A N 14
ATOM 18605 C CA . GLU A 1 72 ? 0.636 -8.617 1.573 1.00 0.00 72 GLU A CA 14
ATOM 18606 C C . GLU A 1 72 ? 2.123 -8.785 1.272 1.00 0.00 72 GLU A C 14
ATOM 18607 O O . GLU A 1 72 ? 2.881 -9.288 2.100 1.00 0.00 72 GLU A O 14
ATOM 18619 N N . GLN A 1 73 ? 2.530 -8.362 0.079 1.00 0.00 73 GLN A N 14
ATOM 18620 C CA . GLN A 1 73 ? 3.925 -8.467 -0.332 1.00 0.00 73 GLN A CA 14
ATOM 18621 C C . GLN A 1 73 ? 4.761 -7.354 0.290 1.00 0.00 73 GLN A C 14
ATOM 18622 O O . GLN A 1 73 ? 5.900 -7.576 0.704 1.00 0.00 73 GLN A O 14
ATOM 18636 N N . LEU A 1 74 ? 4.190 -6.156 0.353 1.00 0.00 74 LEU A N 14
ATOM 18637 C CA . LEU A 1 74 ? 4.884 -5.007 0.925 1.00 0.00 74 LEU A CA 14
ATOM 18638 C C . LEU A 1 74 ? 5.213 -5.247 2.395 1.00 0.00 74 LEU A C 14
ATOM 18639 O O . LEU A 1 74 ? 6.365 -5.121 2.811 1.00 0.00 74 LEU A O 14
ATOM 18655 N N . GLN A 1 75 ? 4.195 -5.595 3.176 1.00 0.00 75 GLN A N 14
ATOM 18656 C CA . GLN A 1 75 ? 4.378 -5.854 4.599 1.00 0.00 75 GLN A CA 14
ATOM 18657 C C . GLN A 1 75 ? 5.718 -6.534 4.861 1.00 0.00 75 GLN A C 14
ATOM 18658 O O . GLN A 1 75 ? 6.334 -6.331 5.906 1.00 0.00 75 GLN A O 14
ATOM 18672 N N . ALA A 1 76 ? 6.162 -7.343 3.904 1.00 0.00 76 ALA A N 14
ATOM 18673 C CA . ALA A 1 76 ? 7.429 -8.053 4.031 1.00 0.00 76 ALA A CA 14
ATOM 18674 C C . ALA A 1 76 ? 8.609 -7.102 3.861 1.00 0.00 76 ALA A C 14
ATOM 18675 O O . ALA A 1 76 ? 9.334 -6.819 4.815 1.00 0.00 76 ALA A O 14
ATOM 18682 N N . LEU A 1 77 ? 8.797 -6.613 2.640 1.00 0.00 77 LEU A N 14
ATOM 18683 C CA . LEU A 1 77 ? 9.891 -5.694 2.344 1.00 0.00 77 LEU A CA 14
ATOM 18684 C C . LEU A 1 77 ? 9.823 -4.460 3.238 1.00 0.00 77 LEU A C 14
ATOM 18685 O O . LEU A 1 77 ? 10.803 -3.730 3.382 1.00 0.00 77 LEU A O 14
ATOM 18701 N N . SER A 1 78 ? 8.659 -4.235 3.840 1.00 0.00 78 SER A N 14
ATOM 18702 C CA . SER A 1 78 ? 8.462 -3.089 4.719 1.00 0.00 78 SER A CA 14
ATOM 18703 C C . SER A 1 78 ? 8.674 -3.481 6.178 1.00 0.00 78 SER A C 14
ATOM 18704 O O . SER A 1 78 ? 8.927 -2.630 7.030 1.00 0.00 78 SER A O 14
ATOM 18712 N N . SER A 1 79 ? 8.570 -4.776 6.458 1.00 0.00 79 SER A N 14
ATOM 18713 C CA . SER A 1 79 ? 8.746 -5.282 7.814 1.00 0.00 79 SER A CA 14
ATOM 18714 C C . SER A 1 79 ? 10.152 -5.844 8.005 1.00 0.00 79 SER A C 14
ATOM 18715 O O . SER A 1 79 ? 10.955 -5.293 8.760 1.00 0.00 79 SER A O 14
ATOM 18723 N N . ARG A 1 80 ? 10.442 -6.943 7.317 1.00 0.00 80 ARG A N 14
ATOM 18724 C CA . ARG A 1 80 ? 11.749 -7.581 7.412 1.00 0.00 80 ARG A CA 14
ATOM 18725 C C . ARG A 1 80 ? 12.025 -8.047 8.838 1.00 0.00 80 ARG A C 14
ATOM 18726 O O . ARG A 1 80 ? 13.117 -7.840 9.370 1.00 0.00 80 ARG A O 14
ATOM 18747 N N . LEU A 1 81 ? 11.029 -8.676 9.453 1.00 0.00 81 LEU A N 14
ATOM 18748 C CA . LEU A 1 81 ? 11.164 -9.171 10.818 1.00 0.00 81 LEU A CA 14
ATOM 18749 C C . LEU A 1 81 ? 10.310 -10.416 11.033 1.00 0.00 81 LEU A C 14
ATOM 18750 O O . LEU A 1 81 ? 9.087 -10.371 10.905 1.00 0.00 81 LEU A O 14
ATOM 18766 N N . GLN A 1 82 ? 10.963 -11.526 11.361 1.00 0.00 82 GLN A N 14
ATOM 18767 C CA . GLN A 1 82 ? 10.263 -12.783 11.595 1.00 0.00 82 GLN A CA 14
ATOM 18768 C C . GLN A 1 82 ? 9.528 -13.239 10.338 1.00 0.00 82 GLN A C 14
ATOM 18769 O O . GLN A 1 82 ? 8.403 -13.736 10.409 1.00 0.00 82 GLN A O 14
ATOM 18783 N N . THR A 1 83 ? 10.169 -13.065 9.187 1.00 0.00 83 THR A N 14
ATOM 18784 C CA . THR A 1 83 ? 9.576 -13.456 7.915 1.00 0.00 83 THR A CA 14
ATOM 18785 C C . THR A 1 83 ? 9.846 -14.925 7.611 1.00 0.00 83 THR A C 14
ATOM 18786 O O . THR A 1 83 ? 10.994 -15.367 7.607 1.00 0.00 83 THR A O 14
ATOM 18797 N N . GLU A 1 84 ? 8.779 -15.678 7.357 1.00 0.00 84 GLU A N 14
ATOM 18798 C CA . GLU A 1 84 ? 8.903 -17.098 7.052 1.00 0.00 84 GLU A CA 14
ATOM 18799 C C . GLU A 1 84 ? 7.989 -17.488 5.894 1.00 0.00 84 GLU A C 14
ATOM 18800 O O . GLU A 1 84 ? 6.780 -17.265 5.941 1.00 0.00 84 GLU A O 14
ATOM 18812 N N . ASN A 1 85 ? 8.577 -18.069 4.853 1.00 0.00 85 ASN A N 14
ATOM 18813 C CA . ASN A 1 85 ? 7.817 -18.489 3.682 1.00 0.00 85 ASN A CA 14
ATOM 18814 C C . ASN A 1 85 ? 7.002 -19.743 3.982 1.00 0.00 85 ASN A C 14
ATOM 18815 O O . ASN A 1 85 ? 7.555 -20.831 4.143 1.00 0.00 85 ASN A O 14
ATOM 18826 N N . SER A 1 86 ? 5.684 -19.583 4.056 1.00 0.00 86 SER A N 14
ATOM 18827 C CA . SER A 1 86 ? 4.793 -20.702 4.340 1.00 0.00 86 SER A CA 14
ATOM 18828 C C . SER A 1 86 ? 4.880 -21.758 3.243 1.00 0.00 86 SER A C 14
ATOM 18829 O O . SER A 1 86 ? 4.845 -21.440 2.055 1.00 0.00 86 SER A O 14
ATOM 18837 N N . GLY A 1 87 ? 4.994 -23.018 3.651 1.00 0.00 87 GLY A N 14
ATOM 18838 C CA . GLY A 1 87 ? 5.084 -24.103 2.692 1.00 0.00 87 GLY A CA 14
ATOM 18839 C C . GLY A 1 87 ? 6.384 -24.875 2.810 1.00 0.00 87 GLY A C 14
ATOM 18840 O O . GLY A 1 87 ? 7.367 -24.585 2.128 1.00 0.00 87 GLY A O 14
ATOM 18844 N N . PRO A 1 88 ? 6.399 -25.883 3.695 1.00 0.00 88 PRO A N 14
ATOM 18845 C CA . PRO A 1 88 ? 7.582 -26.719 3.922 1.00 0.00 88 PRO A CA 14
ATOM 18846 C C . PRO A 1 88 ? 7.887 -27.626 2.735 1.00 0.00 88 PRO A C 14
ATOM 18847 O O . PRO A 1 88 ? 9.047 -27.938 2.462 1.00 0.00 88 PRO A O 14
ATOM 18858 N N . SER A 1 89 ? 6.840 -28.046 2.032 1.00 0.00 89 SER A N 14
ATOM 18859 C CA . SER A 1 89 ? 6.997 -28.921 0.876 1.00 0.00 89 SER A CA 14
ATOM 18860 C C . SER A 1 89 ? 6.938 -28.121 -0.422 1.00 0.00 89 SER A C 14
ATOM 18861 O O . SER A 1 89 ? 5.889 -27.596 -0.794 1.00 0.00 89 SER A O 14
ATOM 18869 N N . SER A 1 90 ? 8.073 -28.033 -1.108 1.00 0.00 90 SER A N 14
ATOM 18870 C CA . SER A 1 90 ? 8.154 -27.294 -2.362 1.00 0.00 90 SER A CA 14
ATOM 18871 C C . SER A 1 90 ? 7.287 -27.948 -3.434 1.00 0.00 90 SER A C 14
ATOM 18872 O O . SER A 1 90 ? 7.622 -29.010 -3.957 1.00 0.00 90 SER A O 14
ATOM 18880 N N . GLY A 1 91 ? 6.169 -27.305 -3.756 1.00 0.00 91 GLY A N 14
ATOM 18881 C CA . GLY A 1 91 ? 5.270 -27.838 -4.763 1.00 0.00 91 GLY A CA 14
ATOM 18882 C C . GLY A 1 91 ? 4.560 -29.094 -4.300 1.00 0.00 91 GLY A C 14
ATOM 18883 O O . GLY A 1 91 ? 3.729 -29.647 -5.021 1.00 0.00 91 GLY A O 14
ATOM 18887 N N . GLY A 1 1 ? 25.281 15.425 9.165 1.00 0.00 1 GLY A N 15
ATOM 18888 C CA . GLY A 1 1 ? 26.695 15.190 8.936 1.00 0.00 1 GLY A CA 15
ATOM 18889 C C . GLY A 1 1 ? 26.967 14.568 7.580 1.00 0.00 1 GLY A C 15
ATOM 18890 O O . GLY A 1 1 ? 26.263 14.847 6.609 1.00 0.00 1 GLY A O 15
ATOM 18894 N N . SER A 1 2 ? 27.992 13.725 7.513 1.00 0.00 2 SER A N 15
ATOM 18895 C CA . SER A 1 2 ? 28.360 13.066 6.265 1.00 0.00 2 SER A CA 15
ATOM 18896 C C . SER A 1 2 ? 28.284 11.549 6.408 1.00 0.00 2 SER A C 15
ATOM 18897 O O . SER A 1 2 ? 29.255 10.903 6.801 1.00 0.00 2 SER A O 15
ATOM 18905 N N . SER A 1 3 ? 27.123 10.988 6.087 1.00 0.00 3 SER A N 15
ATOM 18906 C CA . SER A 1 3 ? 26.918 9.547 6.183 1.00 0.00 3 SER A CA 15
ATOM 18907 C C . SER A 1 3 ? 25.831 9.087 5.216 1.00 0.00 3 SER A C 15
ATOM 18908 O O . SER A 1 3 ? 25.098 9.901 4.656 1.00 0.00 3 SER A O 15
ATOM 18916 N N . GLY A 1 4 ? 25.734 7.775 5.026 1.00 0.00 4 GLY A N 15
ATOM 18917 C CA . GLY A 1 4 ? 24.735 7.228 4.127 1.00 0.00 4 GLY A CA 15
ATOM 18918 C C . GLY A 1 4 ? 23.859 6.188 4.797 1.00 0.00 4 GLY A C 15
ATOM 18919 O O . GLY A 1 4 ? 22.858 6.524 5.429 1.00 0.00 4 GLY A O 15
ATOM 18923 N N . SER A 1 5 ? 24.235 4.921 4.657 1.00 0.00 5 SER A N 15
ATOM 18924 C CA . SER A 1 5 ? 23.474 3.827 5.249 1.00 0.00 5 SER A CA 15
ATOM 18925 C C . SER A 1 5 ? 21.974 4.081 5.127 1.00 0.00 5 SER A C 15
ATOM 18926 O O . SER A 1 5 ? 21.220 3.877 6.077 1.00 0.00 5 SER A O 15
ATOM 18934 N N . SER A 1 6 ? 21.550 4.527 3.949 1.00 0.00 6 SER A N 15
ATOM 18935 C CA . SER A 1 6 ? 20.142 4.813 3.702 1.00 0.00 6 SER A CA 15
ATOM 18936 C C . SER A 1 6 ? 19.517 3.739 2.815 1.00 0.00 6 SER A C 15
ATOM 18937 O O . SER A 1 6 ? 19.948 3.525 1.683 1.00 0.00 6 SER A O 15
ATOM 18945 N N . GLY A 1 7 ? 18.498 3.067 3.341 1.00 0.00 7 GLY A N 15
ATOM 18946 C CA . GLY A 1 7 ? 17.829 2.023 2.586 1.00 0.00 7 GLY A CA 15
ATOM 18947 C C . GLY A 1 7 ? 16.408 2.396 2.214 1.00 0.00 7 GLY A C 15
ATOM 18948 O O . GLY A 1 7 ? 15.975 3.525 2.443 1.00 0.00 7 GLY A O 15
ATOM 18952 N N . MET A 1 8 ? 15.680 1.446 1.636 1.00 0.00 8 MET A N 15
ATOM 18953 C CA . MET A 1 8 ? 14.299 1.682 1.231 1.00 0.00 8 MET A CA 15
ATOM 18954 C C . MET A 1 8 ? 13.436 2.054 2.433 1.00 0.00 8 MET A C 15
ATOM 18955 O O . MET A 1 8 ? 13.630 1.535 3.532 1.00 0.00 8 MET A O 15
ATOM 18969 N N . GLU A 1 9 ? 12.484 2.956 2.216 1.00 0.00 9 GLU A N 15
ATOM 18970 C CA . GLU A 1 9 ? 11.593 3.397 3.283 1.00 0.00 9 GLU A CA 15
ATOM 18971 C C . GLU A 1 9 ? 10.416 2.439 3.439 1.00 0.00 9 GLU A C 15
ATOM 18972 O O . GLU A 1 9 ? 9.899 1.887 2.468 1.00 0.00 9 GLU A O 15
ATOM 18984 N N . PRO A 1 10 ? 9.981 2.237 4.692 1.00 0.00 10 PRO A N 15
ATOM 18985 C CA . PRO A 1 10 ? 8.860 1.346 5.006 1.00 0.00 10 PRO A CA 15
ATOM 18986 C C . PRO A 1 10 ? 7.524 1.904 4.528 1.00 0.00 10 PRO A C 15
ATOM 18987 O O . PRO A 1 10 ? 7.182 3.052 4.813 1.00 0.00 10 PRO A O 15
ATOM 18998 N N . VAL A 1 11 ? 6.771 1.085 3.801 1.00 0.00 11 VAL A N 15
ATOM 18999 C CA . VAL A 1 11 ? 5.472 1.496 3.284 1.00 0.00 11 VAL A CA 15
ATOM 19000 C C . VAL A 1 11 ? 4.514 1.842 4.419 1.00 0.00 11 VAL A C 15
ATOM 19001 O O . VAL A 1 11 ? 3.450 2.417 4.193 1.00 0.00 11 VAL A O 15
ATOM 19014 N N . GLU A 1 12 ? 4.900 1.487 5.641 1.00 0.00 12 GLU A N 15
ATOM 19015 C CA . GLU A 1 12 ? 4.075 1.760 6.812 1.00 0.00 12 GLU A CA 15
ATOM 19016 C C . GLU A 1 12 ? 4.169 3.229 7.214 1.00 0.00 12 GLU A C 15
ATOM 19017 O O . GLU A 1 12 ? 3.308 3.747 7.925 1.00 0.00 12 GLU A O 15
ATOM 19029 N N . THR A 1 13 ? 5.223 3.896 6.753 1.00 0.00 13 THR A N 15
ATOM 19030 C CA . THR A 1 13 ? 5.432 5.304 7.065 1.00 0.00 13 THR A CA 15
ATOM 19031 C C . THR A 1 13 ? 5.130 6.186 5.859 1.00 0.00 13 THR A C 15
ATOM 19032 O O . THR A 1 13 ? 4.910 7.389 5.998 1.00 0.00 13 THR A O 15
ATOM 19043 N N . TRP A 1 14 ? 5.118 5.579 4.677 1.00 0.00 14 TRP A N 15
ATOM 19044 C CA . TRP A 1 14 ? 4.841 6.311 3.446 1.00 0.00 14 TRP A CA 15
ATOM 19045 C C . TRP A 1 14 ? 3.695 7.296 3.645 1.00 0.00 14 TRP A C 15
ATOM 19046 O O . TRP A 1 14 ? 2.803 7.071 4.464 1.00 0.00 14 TRP A O 15
ATOM 19067 N N . THR A 1 15 ? 3.722 8.389 2.889 1.00 0.00 15 THR A N 15
ATOM 19068 C CA . THR A 1 15 ? 2.685 9.409 2.983 1.00 0.00 15 THR A CA 15
ATOM 19069 C C . THR A 1 15 ? 1.427 8.985 2.235 1.00 0.00 15 THR A C 15
ATOM 19070 O O . THR A 1 15 ? 1.469 8.173 1.311 1.00 0.00 15 THR A O 15
ATOM 19081 N N . PRO A 1 16 ? 0.278 9.545 2.642 1.00 0.00 16 PRO A N 15
ATOM 19082 C CA . PRO A 1 16 ? -1.015 9.240 2.022 1.00 0.00 16 PRO A CA 15
ATOM 19083 C C . PRO A 1 16 ? -1.127 9.801 0.609 1.00 0.00 16 PRO A C 15
ATOM 19084 O O . PRO A 1 16 ? -2.177 9.707 -0.026 1.00 0.00 16 PRO A O 15
ATOM 19095 N N . GLY A 1 17 ? -0.037 10.386 0.120 1.00 0.00 17 GLY A N 15
ATOM 19096 C CA . GLY A 1 17 ? -0.035 10.954 -1.215 1.00 0.00 17 GLY A CA 15
ATOM 19097 C C . GLY A 1 17 ? 0.786 10.135 -2.192 1.00 0.00 17 GLY A C 15
ATOM 19098 O O . GLY A 1 17 ? 0.717 10.346 -3.403 1.00 0.00 17 GLY A O 15
ATOM 19102 N N . LYS A 1 18 ? 1.568 9.198 -1.665 1.00 0.00 18 LYS A N 15
ATOM 19103 C CA . LYS A 1 18 ? 2.407 8.344 -2.497 1.00 0.00 18 LYS A CA 15
ATOM 19104 C C . LYS A 1 18 ? 1.686 7.045 -2.844 1.00 0.00 18 LYS A C 15
ATOM 19105 O O . LYS A 1 18 ? 1.797 6.542 -3.962 1.00 0.00 18 LYS A O 15
ATOM 19124 N N . VAL A 1 19 ? 0.947 6.508 -1.879 1.00 0.00 19 VAL A N 15
ATOM 19125 C CA . VAL A 1 19 ? 0.206 5.269 -2.084 1.00 0.00 19 VAL A CA 15
ATOM 19126 C C . VAL A 1 19 ? -0.608 5.321 -3.372 1.00 0.00 19 VAL A C 15
ATOM 19127 O O . VAL A 1 19 ? -0.712 4.329 -4.093 1.00 0.00 19 VAL A O 15
ATOM 19140 N N . ALA A 1 20 ? -1.181 6.486 -3.657 1.00 0.00 20 ALA A N 15
ATOM 19141 C CA . ALA A 1 20 ? -1.983 6.669 -4.860 1.00 0.00 20 ALA A CA 15
ATOM 19142 C C . ALA A 1 20 ? -1.166 6.379 -6.114 1.00 0.00 20 ALA A C 15
ATOM 19143 O O . ALA A 1 20 ? -1.709 5.979 -7.144 1.00 0.00 20 ALA A O 15
ATOM 19150 N N . THR A 1 21 ? 0.145 6.583 -6.021 1.00 0.00 21 THR A N 15
ATOM 19151 C CA . THR A 1 21 ? 1.037 6.345 -7.148 1.00 0.00 21 THR A CA 15
ATOM 19152 C C . THR A 1 21 ? 1.371 4.864 -7.282 1.00 0.00 21 THR A C 15
ATOM 19153 O O . THR A 1 21 ? 1.596 4.367 -8.386 1.00 0.00 21 THR A O 15
ATOM 19164 N N . TRP A 1 22 ? 1.401 4.165 -6.154 1.00 0.00 22 TRP A N 15
ATOM 19165 C CA . TRP A 1 22 ? 1.707 2.739 -6.146 1.00 0.00 22 TRP A CA 15
ATOM 19166 C C . TRP A 1 22 ? 0.452 1.911 -6.402 1.00 0.00 22 TRP A C 15
ATOM 19167 O O . TRP A 1 22 ? 0.533 0.718 -6.698 1.00 0.00 22 TRP A O 15
ATOM 19188 N N . LEU A 1 23 ? -0.706 2.551 -6.287 1.00 0.00 23 LEU A N 15
ATOM 19189 C CA . LEU A 1 23 ? -1.979 1.873 -6.507 1.00 0.00 23 LEU A CA 15
ATOM 19190 C C . LEU A 1 23 ? -2.377 1.925 -7.979 1.00 0.00 23 LEU A C 15
ATOM 19191 O O . LEU A 1 23 ? -2.960 0.979 -8.508 1.00 0.00 23 LEU A O 15
ATOM 19207 N N . ARG A 1 24 ? -2.056 3.036 -8.634 1.00 0.00 24 ARG A N 15
ATOM 19208 C CA . ARG A 1 24 ? -2.379 3.211 -10.045 1.00 0.00 24 ARG A CA 15
ATOM 19209 C C . ARG A 1 24 ? -1.513 2.307 -10.917 1.00 0.00 24 ARG A C 15
ATOM 19210 O O . ARG A 1 24 ? -1.870 1.996 -12.053 1.00 0.00 24 ARG A O 15
ATOM 19231 N N . GLY A 1 25 ? -0.372 1.889 -10.378 1.00 0.00 25 GLY A N 15
ATOM 19232 C CA . GLY A 1 25 ? 0.527 1.025 -11.121 1.00 0.00 25 GLY A CA 15
ATOM 19233 C C . GLY A 1 25 ? 0.189 -0.443 -10.956 1.00 0.00 25 GLY A C 15
ATOM 19234 O O . GLY A 1 25 ? 0.433 -1.249 -11.855 1.00 0.00 25 GLY A O 15
ATOM 19238 N N . LEU A 1 26 ? -0.374 -0.793 -9.804 1.00 0.00 26 LEU A N 15
ATOM 19239 C CA . LEU A 1 26 ? -0.745 -2.176 -9.524 1.00 0.00 26 LEU A CA 15
ATOM 19240 C C . LEU A 1 26 ? -1.455 -2.803 -10.719 1.00 0.00 26 LEU A C 15
ATOM 19241 O O . LEU A 1 26 ? -0.985 -3.789 -11.286 1.00 0.00 26 LEU A O 15
ATOM 19257 N N . ASP A 1 27 ? -2.588 -2.222 -11.098 1.00 0.00 27 ASP A N 15
ATOM 19258 C CA . ASP A 1 27 ? -3.362 -2.722 -12.229 1.00 0.00 27 ASP A CA 15
ATOM 19259 C C . ASP A 1 27 ? -4.342 -1.664 -12.727 1.00 0.00 27 ASP A C 15
ATOM 19260 O O . ASP A 1 27 ? -4.932 -0.929 -11.935 1.00 0.00 27 ASP A O 15
ATOM 19269 N N . ASP A 1 28 ? -4.509 -1.592 -14.043 1.00 0.00 28 ASP A N 15
ATOM 19270 C CA . ASP A 1 28 ? -5.417 -0.624 -14.646 1.00 0.00 28 ASP A CA 15
ATOM 19271 C C . ASP A 1 28 ? -6.834 -0.797 -14.107 1.00 0.00 28 ASP A C 15
ATOM 19272 O O . ASP A 1 28 ? -7.576 0.173 -13.960 1.00 0.00 28 ASP A O 15
ATOM 19281 N N . SER A 1 29 ? -7.202 -2.041 -13.815 1.00 0.00 29 SER A N 15
ATOM 19282 C CA . SER A 1 29 ? -8.531 -2.343 -13.297 1.00 0.00 29 SER A CA 15
ATOM 19283 C C . SER A 1 29 ? -8.791 -1.589 -11.996 1.00 0.00 29 SER A C 15
ATOM 19284 O O . SER A 1 29 ? -9.922 -1.537 -11.511 1.00 0.00 29 SER A O 15
ATOM 19292 N N . LEU A 1 30 ? -7.736 -1.006 -11.437 1.00 0.00 30 LEU A N 15
ATOM 19293 C CA . LEU A 1 30 ? -7.849 -0.254 -10.192 1.00 0.00 30 LEU A CA 15
ATOM 19294 C C . LEU A 1 30 ? -7.601 1.232 -10.429 1.00 0.00 30 LEU A C 15
ATOM 19295 O O . LEU A 1 30 ? -8.096 2.079 -9.686 1.00 0.00 30 LEU A O 15
ATOM 19311 N N . GLN A 1 31 ? -6.835 1.540 -11.471 1.00 0.00 31 GLN A N 15
ATOM 19312 C CA . GLN A 1 31 ? -6.524 2.925 -11.807 1.00 0.00 31 GLN A CA 15
ATOM 19313 C C . GLN A 1 31 ? -7.785 3.782 -11.805 1.00 0.00 31 GLN A C 15
ATOM 19314 O O . GLN A 1 31 ? -7.715 5.007 -11.703 1.00 0.00 31 GLN A O 15
ATOM 19328 N N . ASP A 1 32 ? -8.938 3.131 -11.918 1.00 0.00 32 ASP A N 15
ATOM 19329 C CA . ASP A 1 32 ? -10.215 3.833 -11.928 1.00 0.00 32 ASP A CA 15
ATOM 19330 C C . ASP A 1 32 ? -10.489 4.484 -10.576 1.00 0.00 32 ASP A C 15
ATOM 19331 O O . ASP A 1 32 ? -10.802 5.672 -10.499 1.00 0.00 32 ASP A O 15
ATOM 19340 N N . TYR A 1 33 ? -10.370 3.697 -9.512 1.00 0.00 33 TYR A N 15
ATOM 19341 C CA . TYR A 1 33 ? -10.609 4.195 -8.162 1.00 0.00 33 TYR A CA 15
ATOM 19342 C C . TYR A 1 33 ? -9.778 5.445 -7.889 1.00 0.00 33 TYR A C 15
ATOM 19343 O O . TYR A 1 33 ? -8.566 5.476 -8.103 1.00 0.00 33 TYR A O 15
ATOM 19361 N N . PRO A 1 34 ? -10.445 6.503 -7.403 1.00 0.00 34 PRO A N 15
ATOM 19362 C CA . PRO A 1 34 ? -9.790 7.776 -7.088 1.00 0.00 34 PRO A CA 15
ATOM 19363 C C . PRO A 1 34 ? -8.875 7.671 -5.873 1.00 0.00 34 PRO A C 15
ATOM 19364 O O . PRO A 1 34 ? -9.252 8.053 -4.765 1.00 0.00 34 PRO A O 15
ATOM 19375 N N . PHE A 1 35 ? -7.671 7.152 -6.088 1.00 0.00 35 PHE A N 15
ATOM 19376 C CA . PHE A 1 35 ? -6.701 6.997 -5.009 1.00 0.00 35 PHE A CA 15
ATOM 19377 C C . PHE A 1 35 ? -6.290 8.355 -4.449 1.00 0.00 35 PHE A C 15
ATOM 19378 O O . PHE A 1 35 ? -6.121 8.514 -3.240 1.00 0.00 35 PHE A O 15
ATOM 19395 N N . GLU A 1 36 ? -6.129 9.332 -5.337 1.00 0.00 36 GLU A N 15
ATOM 19396 C CA . GLU A 1 36 ? -5.736 10.676 -4.931 1.00 0.00 36 GLU A CA 15
ATOM 19397 C C . GLU A 1 36 ? -6.717 11.244 -3.909 1.00 0.00 36 GLU A C 15
ATOM 19398 O O . GLU A 1 36 ? -6.412 12.212 -3.212 1.00 0.00 36 GLU A O 15
ATOM 19410 N N . ASP A 1 37 ? -7.894 10.636 -3.826 1.00 0.00 37 ASP A N 15
ATOM 19411 C CA . ASP A 1 37 ? -8.920 11.080 -2.890 1.00 0.00 37 ASP A CA 15
ATOM 19412 C C . ASP A 1 37 ? -8.902 10.233 -1.622 1.00 0.00 37 ASP A C 15
ATOM 19413 O O . ASP A 1 37 ? -9.204 10.721 -0.533 1.00 0.00 37 ASP A O 15
ATOM 19422 N N . TRP A 1 38 ? -8.548 8.962 -1.771 1.00 0.00 38 TRP A N 15
ATOM 19423 C CA . TRP A 1 38 ? -8.491 8.046 -0.637 1.00 0.00 38 TRP A CA 15
ATOM 19424 C C . TRP A 1 38 ? -7.713 8.660 0.521 1.00 0.00 38 TRP A C 15
ATOM 19425 O O . TRP A 1 38 ? -7.979 8.363 1.685 1.00 0.00 38 TRP A O 15
ATOM 19446 N N . GLN A 1 39 ? -6.751 9.517 0.193 1.00 0.00 39 GLN A N 15
ATOM 19447 C CA . GLN A 1 39 ? -5.935 10.172 1.208 1.00 0.00 39 GLN A CA 15
ATOM 19448 C C . GLN A 1 39 ? -5.584 9.204 2.333 1.00 0.00 39 GLN A C 15
ATOM 19449 O O . GLN A 1 39 ? -5.560 9.581 3.505 1.00 0.00 39 GLN A O 15
ATOM 19463 N N . LEU A 1 40 ? -5.312 7.956 1.969 1.00 0.00 40 LEU A N 15
ATOM 19464 C CA . LEU A 1 40 ? -4.962 6.932 2.948 1.00 0.00 40 LEU A CA 15
ATOM 19465 C C . LEU A 1 40 ? -3.451 6.852 3.136 1.00 0.00 40 LEU A C 15
ATOM 19466 O O . LEU A 1 40 ? -2.698 6.580 2.200 1.00 0.00 40 LEU A O 15
ATOM 19482 N N . PRO A 1 41 ? -2.994 7.093 4.374 1.00 0.00 41 PRO A N 15
ATOM 19483 C CA . PRO A 1 41 ? -1.569 7.051 4.714 1.00 0.00 41 PRO A CA 15
ATOM 19484 C C . PRO A 1 41 ? -1.005 5.635 4.676 1.00 0.00 41 PRO A C 15
ATOM 19485 O O . PRO A 1 41 ? -1.735 4.661 4.853 1.00 0.00 41 PRO A O 15
ATOM 19496 N N . GLY A 1 42 ? 0.300 5.529 4.443 1.00 0.00 42 GLY A N 15
ATOM 19497 C CA . GLY A 1 42 ? 0.939 4.227 4.386 1.00 0.00 42 GLY A CA 15
ATOM 19498 C C . GLY A 1 42 ? 0.649 3.384 5.612 1.00 0.00 42 GLY A C 15
ATOM 19499 O O . GLY A 1 42 ? 0.172 2.255 5.499 1.00 0.00 42 GLY A O 15
ATOM 19503 N N . LYS A 1 43 ? 0.938 3.933 6.787 1.00 0.00 43 LYS A N 15
ATOM 19504 C CA . LYS A 1 43 ? 0.706 3.224 8.040 1.00 0.00 43 LYS A CA 15
ATOM 19505 C C . LYS A 1 43 ? -0.620 2.471 8.001 1.00 0.00 43 LYS A C 15
ATOM 19506 O O . LYS A 1 43 ? -0.750 1.394 8.583 1.00 0.00 43 LYS A O 15
ATOM 19525 N N . ASN A 1 44 ? -1.601 3.043 7.311 1.00 0.00 44 ASN A N 15
ATOM 19526 C CA . ASN A 1 44 ? -2.917 2.424 7.196 1.00 0.00 44 ASN A CA 15
ATOM 19527 C C . ASN A 1 44 ? -2.938 1.397 6.068 1.00 0.00 44 ASN A C 15
ATOM 19528 O O . ASN A 1 44 ? -3.648 0.393 6.141 1.00 0.00 44 ASN A O 15
ATOM 19539 N N . LEU A 1 45 ? -2.155 1.655 5.026 1.00 0.00 45 LEU A N 15
ATOM 19540 C CA . LEU A 1 45 ? -2.082 0.753 3.882 1.00 0.00 45 LEU A CA 15
ATOM 19541 C C . LEU A 1 45 ? -1.805 -0.678 4.333 1.00 0.00 45 LEU A C 15
ATOM 19542 O O . LEU A 1 45 ? -2.632 -1.571 4.145 1.00 0.00 45 LEU A O 15
ATOM 19558 N N . LEU A 1 46 ? -0.637 -0.888 4.930 1.00 0.00 46 LEU A N 15
ATOM 19559 C CA . LEU A 1 46 ? -0.251 -2.210 5.410 1.00 0.00 46 LEU A CA 15
ATOM 19560 C C . LEU A 1 46 ? -1.216 -2.703 6.484 1.00 0.00 46 LEU A C 15
ATOM 19561 O O . LEU A 1 46 ? -1.248 -3.891 6.804 1.00 0.00 46 LEU A O 15
ATOM 19577 N N . GLN A 1 47 ? -2.003 -1.783 7.033 1.00 0.00 47 GLN A N 15
ATOM 19578 C CA . GLN A 1 47 ? -2.970 -2.125 8.069 1.00 0.00 47 GLN A CA 15
ATOM 19579 C C . GLN A 1 47 ? -4.395 -2.051 7.529 1.00 0.00 47 GLN A C 15
ATOM 19580 O O . GLN A 1 47 ? -5.358 -1.991 8.294 1.00 0.00 47 GLN A O 15
ATOM 19594 N N . LEU A 1 48 ? -4.522 -2.056 6.207 1.00 0.00 48 LEU A N 15
ATOM 19595 C CA . LEU A 1 48 ? -5.830 -1.990 5.563 1.00 0.00 48 LEU A CA 15
ATOM 19596 C C . LEU A 1 48 ? -6.619 -3.273 5.801 1.00 0.00 48 LEU A C 15
ATOM 19597 O O . LEU A 1 48 ? -6.050 -4.309 6.148 1.00 0.00 48 LEU A O 15
ATOM 19613 N N . CYS A 1 49 ? -7.931 -3.198 5.610 1.00 0.00 49 CYS A N 15
ATOM 19614 C CA . CYS A 1 49 ? -8.799 -4.355 5.802 1.00 0.00 49 CYS A CA 15
ATOM 19615 C C . CYS A 1 49 ? -9.852 -4.433 4.701 1.00 0.00 49 CYS A C 15
ATOM 19616 O O . CYS A 1 49 ? -10.160 -3.447 4.031 1.00 0.00 49 CYS A O 15
ATOM 19624 N N . PRO A 1 50 ? -10.417 -5.634 4.507 1.00 0.00 50 PRO A N 15
ATOM 19625 C CA . PRO A 1 50 ? -11.443 -5.871 3.487 1.00 0.00 50 PRO A CA 15
ATOM 19626 C C . PRO A 1 50 ? -12.766 -5.194 3.828 1.00 0.00 50 PRO A C 15
ATOM 19627 O O . PRO A 1 50 ? -13.590 -4.945 2.948 1.00 0.00 50 PRO A O 15
ATOM 19638 N N . GLN A 1 51 ? -12.962 -4.899 5.109 1.00 0.00 51 GLN A N 15
ATOM 19639 C CA . GLN A 1 51 ? -14.186 -4.251 5.564 1.00 0.00 51 GLN A CA 15
ATOM 19640 C C . GLN A 1 51 ? -14.045 -2.733 5.526 1.00 0.00 51 GLN A C 15
ATOM 19641 O O . GLN A 1 51 ? -15.014 -2.015 5.278 1.00 0.00 51 GLN A O 15
ATOM 19655 N N . SER A 1 52 ? -12.832 -2.249 5.774 1.00 0.00 52 SER A N 15
ATOM 19656 C CA . SER A 1 52 ? -12.565 -0.816 5.772 1.00 0.00 52 SER A CA 15
ATOM 19657 C C . SER A 1 52 ? -12.593 -0.260 4.352 1.00 0.00 52 SER A C 15
ATOM 19658 O O . SER A 1 52 ? -13.143 0.814 4.104 1.00 0.00 52 SER A O 15
ATOM 19666 N N . LEU A 1 53 ? -11.997 -0.998 3.422 1.00 0.00 53 LEU A N 15
ATOM 19667 C CA . LEU A 1 53 ? -11.954 -0.580 2.025 1.00 0.00 53 LEU A CA 15
ATOM 19668 C C . LEU A 1 53 ? -13.348 -0.223 1.520 1.00 0.00 53 LEU A C 15
ATOM 19669 O O . LEU A 1 53 ? -13.510 0.697 0.719 1.00 0.00 53 LEU A O 15
ATOM 19685 N N . GLU A 1 54 ? -14.350 -0.955 1.996 1.00 0.00 54 GLU A N 15
ATOM 19686 C CA . GLU A 1 54 ? -15.730 -0.713 1.593 1.00 0.00 54 GLU A CA 15
ATOM 19687 C C . GLU A 1 54 ? -16.086 0.765 1.728 1.00 0.00 54 GLU A C 15
ATOM 19688 O O . GLU A 1 54 ? -16.808 1.319 0.900 1.00 0.00 54 GLU A O 15
ATOM 19700 N N . ALA A 1 55 ? -15.574 1.396 2.779 1.00 0.00 55 ALA A N 15
ATOM 19701 C CA . ALA A 1 55 ? -15.835 2.809 3.023 1.00 0.00 55 ALA A CA 15
ATOM 19702 C C . ALA A 1 55 ? -15.346 3.667 1.861 1.00 0.00 55 ALA A C 15
ATOM 19703 O O . ALA A 1 55 ? -15.932 4.705 1.551 1.00 0.00 55 ALA A O 15
ATOM 19710 N N . LEU A 1 56 ? -14.267 3.228 1.221 1.00 0.00 56 LEU A N 15
ATOM 19711 C CA . LEU A 1 56 ? -13.698 3.956 0.093 1.00 0.00 56 LEU A CA 15
ATOM 19712 C C . LEU A 1 56 ? -14.400 3.580 -1.208 1.00 0.00 56 LEU A C 15
ATOM 19713 O O . LEU A 1 56 ? -13.813 3.660 -2.287 1.00 0.00 56 LEU A O 15
ATOM 19729 N N . ALA A 1 57 ? -15.660 3.172 -1.098 1.00 0.00 57 ALA A N 15
ATOM 19730 C CA . ALA A 1 57 ? -16.443 2.788 -2.265 1.00 0.00 57 ALA A CA 15
ATOM 19731 C C . ALA A 1 57 ? -15.827 1.582 -2.967 1.00 0.00 57 ALA A C 15
ATOM 19732 O O . ALA A 1 57 ? -15.869 1.476 -4.193 1.00 0.00 57 ALA A O 15
ATOM 19739 N N . VAL A 1 58 ? -15.255 0.674 -2.182 1.00 0.00 58 VAL A N 15
ATOM 19740 C CA . VAL A 1 58 ? -14.631 -0.525 -2.728 1.00 0.00 58 VAL A CA 15
ATOM 19741 C C . VAL A 1 58 ? -15.242 -1.785 -2.127 1.00 0.00 58 VAL A C 15
ATOM 19742 O O . VAL A 1 58 ? -14.600 -2.486 -1.344 1.00 0.00 58 VAL A O 15
ATOM 19755 N N . ARG A 1 59 ? -16.486 -2.069 -2.498 1.00 0.00 59 ARG A N 15
ATOM 19756 C CA . ARG A 1 59 ? -17.185 -3.245 -1.995 1.00 0.00 59 ARG A CA 15
ATOM 19757 C C . ARG A 1 59 ? -16.803 -4.488 -2.794 1.00 0.00 59 ARG A C 15
ATOM 19758 O O . ARG A 1 59 ? -16.525 -5.543 -2.224 1.00 0.00 59 ARG A O 15
ATOM 19779 N N . SER A 1 60 ? -16.793 -4.355 -4.116 1.00 0.00 60 SER A N 15
ATOM 19780 C CA . SER A 1 60 ? -16.449 -5.467 -4.994 1.00 0.00 60 SER A CA 15
ATOM 19781 C C . SER A 1 60 ? -15.135 -6.112 -4.565 1.00 0.00 60 SER A C 15
ATOM 19782 O O . SER A 1 60 ? -14.053 -5.621 -4.892 1.00 0.00 60 SER A O 15
ATOM 19790 N N . LEU A 1 61 ? -15.236 -7.214 -3.830 1.00 0.00 61 LEU A N 15
ATOM 19791 C CA . LEU A 1 61 ? -14.056 -7.928 -3.355 1.00 0.00 61 LEU A CA 15
ATOM 19792 C C . LEU A 1 61 ? -13.079 -8.186 -4.498 1.00 0.00 61 LEU A C 15
ATOM 19793 O O . LEU A 1 61 ? -11.868 -8.040 -4.338 1.00 0.00 61 LEU A O 15
ATOM 19809 N N . GLY A 1 62 ? -13.615 -8.569 -5.653 1.00 0.00 62 GLY A N 15
ATOM 19810 C CA . GLY A 1 62 ? -12.776 -8.839 -6.807 1.00 0.00 62 GLY A CA 15
ATOM 19811 C C . GLY A 1 62 ? -11.729 -7.766 -7.026 1.00 0.00 62 GLY A C 15
ATOM 19812 O O . GLY A 1 62 ? -10.674 -8.027 -7.605 1.00 0.00 62 GLY A O 15
ATOM 19816 N N . HIS A 1 63 ? -12.021 -6.553 -6.566 1.00 0.00 63 HIS A N 15
ATOM 19817 C CA . HIS A 1 63 ? -11.096 -5.435 -6.716 1.00 0.00 63 HIS A CA 15
ATOM 19818 C C . HIS A 1 63 ? -10.233 -5.273 -5.468 1.00 0.00 63 HIS A C 15
ATOM 19819 O O . HIS A 1 63 ? -9.157 -4.679 -5.521 1.00 0.00 63 HIS A O 15
ATOM 19834 N N . GLN A 1 64 ? -10.714 -5.803 -4.349 1.00 0.00 64 GLN A N 15
ATOM 19835 C CA . GLN A 1 64 ? -9.986 -5.715 -3.088 1.00 0.00 64 GLN A CA 15
ATOM 19836 C C . GLN A 1 64 ? -8.796 -6.668 -3.079 1.00 0.00 64 GLN A C 15
ATOM 19837 O O . GLN A 1 64 ? -7.747 -6.360 -2.514 1.00 0.00 64 GLN A O 15
ATOM 19851 N N . GLU A 1 65 ? -8.967 -7.827 -3.707 1.00 0.00 65 GLU A N 15
ATOM 19852 C CA . GLU A 1 65 ? -7.906 -8.825 -3.769 1.00 0.00 65 GLU A CA 15
ATOM 19853 C C . GLU A 1 65 ? -6.705 -8.296 -4.549 1.00 0.00 65 GLU A C 15
ATOM 19854 O O . GLU A 1 65 ? -5.561 -8.422 -4.110 1.00 0.00 65 GLU A O 15
ATOM 19866 N N . LEU A 1 66 ? -6.974 -7.703 -5.707 1.00 0.00 66 LEU A N 15
ATOM 19867 C CA . LEU A 1 66 ? -5.917 -7.154 -6.549 1.00 0.00 66 LEU A CA 15
ATOM 19868 C C . LEU A 1 66 ? -4.973 -6.276 -5.735 1.00 0.00 66 LEU A C 15
ATOM 19869 O O . LEU A 1 66 ? -3.754 -6.344 -5.894 1.00 0.00 66 LEU A O 15
ATOM 19885 N N . ILE A 1 67 ? -5.544 -5.453 -4.861 1.00 0.00 67 ILE A N 15
ATOM 19886 C CA . ILE A 1 67 ? -4.753 -4.564 -4.019 1.00 0.00 67 ILE A CA 15
ATOM 19887 C C . ILE A 1 67 ? -4.210 -5.301 -2.800 1.00 0.00 67 ILE A C 15
ATOM 19888 O O . ILE A 1 67 ? -3.008 -5.549 -2.695 1.00 0.00 67 ILE A O 15
ATOM 19904 N N . LEU A 1 68 ? -5.103 -5.650 -1.880 1.00 0.00 68 LEU A N 15
ATOM 19905 C CA . LEU A 1 68 ? -4.714 -6.361 -0.667 1.00 0.00 68 LEU A CA 15
ATOM 19906 C C . LEU A 1 68 ? -3.592 -7.354 -0.954 1.00 0.00 68 LEU A C 15
ATOM 19907 O O . LEU A 1 68 ? -2.660 -7.498 -0.164 1.00 0.00 68 LEU A O 15
ATOM 19923 N N . GLY A 1 69 ? -3.689 -8.036 -2.091 1.00 0.00 69 GLY A N 15
ATOM 19924 C CA . GLY A 1 69 ? -2.675 -9.006 -2.463 1.00 0.00 69 GLY A CA 15
ATOM 19925 C C . GLY A 1 69 ? -1.300 -8.383 -2.598 1.00 0.00 69 GLY A C 15
ATOM 19926 O O . GLY A 1 69 ? -0.340 -8.841 -1.979 1.00 0.00 69 GLY A O 15
ATOM 19930 N N . GLY A 1 70 ? -1.202 -7.336 -3.412 1.00 0.00 70 GLY A N 15
ATOM 19931 C CA . GLY A 1 70 ? 0.070 -6.668 -3.613 1.00 0.00 70 GLY A CA 15
ATOM 19932 C C . GLY A 1 70 ? 0.664 -6.151 -2.318 1.00 0.00 70 GLY A C 15
ATOM 19933 O O . GLY A 1 70 ? 1.879 -6.193 -2.122 1.00 0.00 70 GLY A O 15
ATOM 19937 N N . VAL A 1 71 ? -0.194 -5.658 -1.430 1.00 0.00 71 VAL A N 15
ATOM 19938 C CA . VAL A 1 71 ? 0.252 -5.129 -0.147 1.00 0.00 71 VAL A CA 15
ATOM 19939 C C . VAL A 1 71 ? 0.975 -6.197 0.666 1.00 0.00 71 VAL A C 15
ATOM 19940 O O . VAL A 1 71 ? 2.045 -5.949 1.222 1.00 0.00 71 VAL A O 15
ATOM 19953 N N . GLU A 1 72 ? 0.383 -7.386 0.731 1.00 0.00 72 GLU A N 15
ATOM 19954 C CA . GLU A 1 72 ? 0.972 -8.492 1.477 1.00 0.00 72 GLU A CA 15
ATOM 19955 C C . GLU A 1 72 ? 2.456 -8.636 1.155 1.00 0.00 72 GLU A C 15
ATOM 19956 O O . GLU A 1 72 ? 3.260 -8.970 2.026 1.00 0.00 72 GLU A O 15
ATOM 19968 N N . GLN A 1 73 ? 2.811 -8.384 -0.100 1.00 0.00 73 GLN A N 15
ATOM 19969 C CA . GLN A 1 73 ? 4.198 -8.488 -0.538 1.00 0.00 73 GLN A CA 15
ATOM 19970 C C . GLN A 1 73 ? 5.038 -7.356 0.046 1.00 0.00 73 GLN A C 15
ATOM 19971 O O . GLN A 1 73 ? 6.181 -7.565 0.454 1.00 0.00 73 GLN A O 15
ATOM 19985 N N . LEU A 1 74 ? 4.465 -6.158 0.082 1.00 0.00 74 LEU A N 15
ATOM 19986 C CA . LEU A 1 74 ? 5.162 -4.993 0.615 1.00 0.00 74 LEU A CA 15
ATOM 19987 C C . LEU A 1 74 ? 5.514 -5.195 2.086 1.00 0.00 74 LEU A C 15
ATOM 19988 O O . LEU A 1 74 ? 6.675 -5.081 2.476 1.00 0.00 74 LEU A O 15
ATOM 20004 N N . GLN A 1 75 ? 4.504 -5.498 2.895 1.00 0.00 75 GLN A N 15
ATOM 20005 C CA . GLN A 1 75 ? 4.708 -5.717 4.322 1.00 0.00 75 GLN A CA 15
ATOM 20006 C C . GLN A 1 75 ? 6.031 -6.430 4.579 1.00 0.00 75 GLN A C 15
ATOM 20007 O O . GLN A 1 75 ? 6.662 -6.234 5.617 1.00 0.00 75 GLN A O 15
ATOM 20021 N N . ALA A 1 76 ? 6.446 -7.259 3.627 1.00 0.00 76 ALA A N 15
ATOM 20022 C CA . ALA A 1 76 ? 7.695 -8.000 3.750 1.00 0.00 76 ALA A CA 15
ATOM 20023 C C . ALA A 1 76 ? 8.899 -7.071 3.634 1.00 0.00 76 ALA A C 15
ATOM 20024 O O . ALA A 1 76 ? 9.610 -6.834 4.612 1.00 0.00 76 ALA A O 15
ATOM 20031 N N . LEU A 1 77 ? 9.122 -6.547 2.434 1.00 0.00 77 LEU A N 15
ATOM 20032 C CA . LEU A 1 77 ? 10.241 -5.643 2.190 1.00 0.00 77 LEU A CA 15
ATOM 20033 C C . LEU A 1 77 ? 10.215 -4.469 3.165 1.00 0.00 77 LEU A C 15
ATOM 20034 O O . LEU A 1 77 ? 11.261 -3.945 3.548 1.00 0.00 77 LEU A O 15
ATOM 20050 N N . SER A 1 78 ? 9.014 -4.064 3.563 1.00 0.00 78 SER A N 15
ATOM 20051 C CA . SER A 1 78 ? 8.851 -2.952 4.492 1.00 0.00 78 SER A CA 15
ATOM 20052 C C . SER A 1 78 ? 9.461 -3.284 5.850 1.00 0.00 78 SER A C 15
ATOM 20053 O O . SER A 1 78 ? 10.141 -2.457 6.457 1.00 0.00 78 SER A O 15
ATOM 20061 N N . SER A 1 79 ? 9.212 -4.502 6.321 1.00 0.00 79 SER A N 15
ATOM 20062 C CA . SER A 1 79 ? 9.733 -4.945 7.609 1.00 0.00 79 SER A CA 15
ATOM 20063 C C . SER A 1 79 ? 11.203 -5.336 7.496 1.00 0.00 79 SER A C 15
ATOM 20064 O O . SER A 1 79 ? 12.038 -4.888 8.282 1.00 0.00 79 SER A O 15
ATOM 20072 N N . ARG A 1 80 ? 11.512 -6.174 6.512 1.00 0.00 80 ARG A N 15
ATOM 20073 C CA . ARG A 1 80 ? 12.881 -6.627 6.295 1.00 0.00 80 ARG A CA 15
ATOM 20074 C C . ARG A 1 80 ? 13.744 -5.501 5.735 1.00 0.00 80 ARG A C 15
ATOM 20075 O O . ARG A 1 80 ? 13.938 -5.397 4.523 1.00 0.00 80 ARG A O 15
ATOM 20096 N N . LEU A 1 81 ? 14.259 -4.659 6.624 1.00 0.00 81 LEU A N 15
ATOM 20097 C CA . LEU A 1 81 ? 15.101 -3.539 6.219 1.00 0.00 81 LEU A CA 15
ATOM 20098 C C . LEU A 1 81 ? 16.525 -4.004 5.933 1.00 0.00 81 LEU A C 15
ATOM 20099 O O . LEU A 1 81 ? 17.173 -4.609 6.786 1.00 0.00 81 LEU A O 15
ATOM 20115 N N . GLN A 1 82 ? 17.006 -3.715 4.728 1.00 0.00 82 GLN A N 15
ATOM 20116 C CA . GLN A 1 82 ? 18.354 -4.103 4.331 1.00 0.00 82 GLN A CA 15
ATOM 20117 C C . GLN A 1 82 ? 18.785 -3.361 3.070 1.00 0.00 82 GLN A C 15
ATOM 20118 O O . GLN A 1 82 ? 17.965 -2.745 2.388 1.00 0.00 82 GLN A O 15
ATOM 20132 N N . THR A 1 83 ? 20.078 -3.423 2.765 1.00 0.00 83 THR A N 15
ATOM 20133 C CA . THR A 1 83 ? 20.618 -2.756 1.587 1.00 0.00 83 THR A CA 15
ATOM 20134 C C . THR A 1 83 ? 21.519 -3.692 0.790 1.00 0.00 83 THR A C 15
ATOM 20135 O O . THR A 1 83 ? 22.303 -4.450 1.362 1.00 0.00 83 THR A O 15
ATOM 20146 N N . GLU A 1 84 ? 21.403 -3.634 -0.533 1.00 0.00 84 GLU A N 15
ATOM 20147 C CA . GLU A 1 84 ? 22.209 -4.478 -1.407 1.00 0.00 84 GLU A CA 15
ATOM 20148 C C . GLU A 1 84 ? 23.331 -3.673 -2.057 1.00 0.00 84 GLU A C 15
ATOM 20149 O O . GLU A 1 84 ? 24.495 -4.068 -2.018 1.00 0.00 84 GLU A O 15
ATOM 20161 N N . ASN A 1 85 ? 22.970 -2.543 -2.656 1.00 0.00 85 ASN A N 15
ATOM 20162 C CA . ASN A 1 85 ? 23.945 -1.683 -3.316 1.00 0.00 85 ASN A CA 15
ATOM 20163 C C . ASN A 1 85 ? 23.581 -0.212 -3.139 1.00 0.00 85 ASN A C 15
ATOM 20164 O O . ASN A 1 85 ? 22.499 0.222 -3.534 1.00 0.00 85 ASN A O 15
ATOM 20175 N N . SER A 1 86 ? 24.493 0.551 -2.543 1.00 0.00 86 SER A N 15
ATOM 20176 C CA . SER A 1 86 ? 24.266 1.972 -2.311 1.00 0.00 86 SER A CA 15
ATOM 20177 C C . SER A 1 86 ? 23.842 2.672 -3.598 1.00 0.00 86 SER A C 15
ATOM 20178 O O . SER A 1 86 ? 24.547 2.626 -4.605 1.00 0.00 86 SER A O 15
ATOM 20186 N N . GLY A 1 87 ? 22.682 3.322 -3.557 1.00 0.00 87 GLY A N 15
ATOM 20187 C CA . GLY A 1 87 ? 22.182 4.022 -4.725 1.00 0.00 87 GLY A CA 15
ATOM 20188 C C . GLY A 1 87 ? 20.687 3.853 -4.907 1.00 0.00 87 GLY A C 15
ATOM 20189 O O . GLY A 1 87 ? 20.137 2.767 -4.724 1.00 0.00 87 GLY A O 15
ATOM 20193 N N . PRO A 1 88 ? 20.004 4.947 -5.274 1.00 0.00 88 PRO A N 15
ATOM 20194 C CA . PRO A 1 88 ? 18.553 4.941 -5.487 1.00 0.00 88 PRO A CA 15
ATOM 20195 C C . PRO A 1 88 ? 18.154 4.154 -6.731 1.00 0.00 88 PRO A C 15
ATOM 20196 O O . PRO A 1 88 ? 18.789 4.269 -7.780 1.00 0.00 88 PRO A O 15
ATOM 20207 N N . SER A 1 89 ? 17.098 3.356 -6.608 1.00 0.00 89 SER A N 15
ATOM 20208 C CA . SER A 1 89 ? 16.617 2.548 -7.722 1.00 0.00 89 SER A CA 15
ATOM 20209 C C . SER A 1 89 ? 15.094 2.591 -7.805 1.00 0.00 89 SER A C 15
ATOM 20210 O O . SER A 1 89 ? 14.415 2.865 -6.816 1.00 0.00 89 SER A O 15
ATOM 20218 N N . SER A 1 90 ? 14.565 2.317 -8.993 1.00 0.00 90 SER A N 15
ATOM 20219 C CA . SER A 1 90 ? 13.122 2.327 -9.208 1.00 0.00 90 SER A CA 15
ATOM 20220 C C . SER A 1 90 ? 12.480 1.063 -8.645 1.00 0.00 90 SER A C 15
ATOM 20221 O O . SER A 1 90 ? 12.552 -0.006 -9.249 1.00 0.00 90 SER A O 15
ATOM 20229 N N . GLY A 1 91 ? 11.852 1.195 -7.480 1.00 0.00 91 GLY A N 15
ATOM 20230 C CA . GLY A 1 91 ? 11.206 0.057 -6.853 1.00 0.00 91 GLY A CA 15
ATOM 20231 C C . GLY A 1 91 ? 10.199 0.471 -5.797 1.00 0.00 91 GLY A C 15
ATOM 20232 O O . GLY A 1 91 ? 10.372 1.492 -5.132 1.00 0.00 91 GLY A O 15
ATOM 20236 N N . GLY A 1 1 ? 21.298 5.504 -12.299 1.00 0.00 1 GLY A N 16
ATOM 20237 C CA . GLY A 1 1 ? 21.056 5.363 -10.876 1.00 0.00 1 GLY A CA 16
ATOM 20238 C C . GLY A 1 1 ? 21.648 4.087 -10.311 1.00 0.00 1 GLY A C 16
ATOM 20239 O O . GLY A 1 1 ? 22.707 3.638 -10.749 1.00 0.00 1 GLY A O 16
ATOM 20243 N N . SER A 1 2 ? 20.963 3.501 -9.334 1.00 0.00 2 SER A N 16
ATOM 20244 C CA . SER A 1 2 ? 21.431 2.271 -8.704 1.00 0.00 2 SER A CA 16
ATOM 20245 C C . SER A 1 2 ? 22.925 2.347 -8.407 1.00 0.00 2 SER A C 16
ATOM 20246 O O . SER A 1 2 ? 23.666 1.393 -8.646 1.00 0.00 2 SER A O 16
ATOM 20254 N N . SER A 1 3 ? 23.362 3.489 -7.885 1.00 0.00 3 SER A N 16
ATOM 20255 C CA . SER A 1 3 ? 24.768 3.692 -7.559 1.00 0.00 3 SER A CA 16
ATOM 20256 C C . SER A 1 3 ? 24.989 3.640 -6.051 1.00 0.00 3 SER A C 16
ATOM 20257 O O . SER A 1 3 ? 24.336 4.355 -5.292 1.00 0.00 3 SER A O 16
ATOM 20265 N N . GLY A 1 4 ? 25.915 2.787 -5.623 1.00 0.00 4 GLY A N 16
ATOM 20266 C CA . GLY A 1 4 ? 26.207 2.657 -4.207 1.00 0.00 4 GLY A CA 16
ATOM 20267 C C . GLY A 1 4 ? 24.985 2.269 -3.397 1.00 0.00 4 GLY A C 16
ATOM 20268 O O . GLY A 1 4 ? 24.123 1.533 -3.876 1.00 0.00 4 GLY A O 16
ATOM 20272 N N . SER A 1 5 ? 24.912 2.765 -2.166 1.00 0.00 5 SER A N 16
ATOM 20273 C CA . SER A 1 5 ? 23.790 2.462 -1.286 1.00 0.00 5 SER A CA 16
ATOM 20274 C C . SER A 1 5 ? 22.462 2.763 -1.974 1.00 0.00 5 SER A C 16
ATOM 20275 O O . SER A 1 5 ? 22.285 3.828 -2.566 1.00 0.00 5 SER A O 16
ATOM 20283 N N . SER A 1 6 ? 21.532 1.817 -1.893 1.00 0.00 6 SER A N 16
ATOM 20284 C CA . SER A 1 6 ? 20.221 1.978 -2.511 1.00 0.00 6 SER A CA 16
ATOM 20285 C C . SER A 1 6 ? 19.156 1.213 -1.731 1.00 0.00 6 SER A C 16
ATOM 20286 O O . SER A 1 6 ? 19.326 0.036 -1.416 1.00 0.00 6 SER A O 16
ATOM 20294 N N . GLY A 1 7 ? 18.055 1.893 -1.424 1.00 0.00 7 GLY A N 16
ATOM 20295 C CA . GLY A 1 7 ? 16.977 1.263 -0.684 1.00 0.00 7 GLY A CA 16
ATOM 20296 C C . GLY A 1 7 ? 15.640 1.938 -0.919 1.00 0.00 7 GLY A C 16
ATOM 20297 O O . GLY A 1 7 ? 15.407 2.512 -1.982 1.00 0.00 7 GLY A O 16
ATOM 20301 N N . MET A 1 8 ? 14.760 1.867 0.074 1.00 0.00 8 MET A N 16
ATOM 20302 C CA . MET A 1 8 ? 13.439 2.475 -0.031 1.00 0.00 8 MET A CA 16
ATOM 20303 C C . MET A 1 8 ? 12.770 2.561 1.337 1.00 0.00 8 MET A C 16
ATOM 20304 O O . MET A 1 8 ? 12.854 1.630 2.138 1.00 0.00 8 MET A O 16
ATOM 20318 N N . GLU A 1 9 ? 12.107 3.683 1.598 1.00 0.00 9 GLU A N 16
ATOM 20319 C CA . GLU A 1 9 ? 11.424 3.889 2.870 1.00 0.00 9 GLU A CA 16
ATOM 20320 C C . GLU A 1 9 ? 10.293 2.881 3.050 1.00 0.00 9 GLU A C 16
ATOM 20321 O O . GLU A 1 9 ? 9.718 2.376 2.085 1.00 0.00 9 GLU A O 16
ATOM 20333 N N . PRO A 1 10 ? 9.965 2.579 4.315 1.00 0.00 10 PRO A N 16
ATOM 20334 C CA . PRO A 1 10 ? 8.901 1.629 4.652 1.00 0.00 10 PRO A CA 16
ATOM 20335 C C . PRO A 1 10 ? 7.514 2.170 4.318 1.00 0.00 10 PRO A C 16
ATOM 20336 O O . PRO A 1 10 ? 7.146 3.265 4.743 1.00 0.00 10 PRO A O 16
ATOM 20347 N N . VAL A 1 11 ? 6.749 1.395 3.556 1.00 0.00 11 VAL A N 16
ATOM 20348 C CA . VAL A 1 11 ? 5.403 1.796 3.167 1.00 0.00 11 VAL A CA 16
ATOM 20349 C C . VAL A 1 11 ? 4.564 2.160 4.387 1.00 0.00 11 VAL A C 16
ATOM 20350 O O . VAL A 1 11 ? 3.642 2.970 4.298 1.00 0.00 11 VAL A O 16
ATOM 20363 N N . GLU A 1 12 ? 4.890 1.555 5.524 1.00 0.00 12 GLU A N 16
ATOM 20364 C CA . GLU A 1 12 ? 4.166 1.816 6.763 1.00 0.00 12 GLU A CA 16
ATOM 20365 C C . GLU A 1 12 ? 4.258 3.290 7.147 1.00 0.00 12 GLU A C 16
ATOM 20366 O O . GLU A 1 12 ? 3.464 3.786 7.947 1.00 0.00 12 GLU A O 16
ATOM 20378 N N . THR A 1 13 ? 5.233 3.986 6.571 1.00 0.00 13 THR A N 16
ATOM 20379 C CA . THR A 1 13 ? 5.431 5.402 6.853 1.00 0.00 13 THR A CA 16
ATOM 20380 C C . THR A 1 13 ? 5.050 6.260 5.652 1.00 0.00 13 THR A C 16
ATOM 20381 O O . THR A 1 13 ? 4.704 7.432 5.800 1.00 0.00 13 THR A O 16
ATOM 20392 N N . TRP A 1 14 ? 5.116 5.670 4.464 1.00 0.00 14 TRP A N 16
ATOM 20393 C CA . TRP A 1 14 ? 4.777 6.381 3.237 1.00 0.00 14 TRP A CA 16
ATOM 20394 C C . TRP A 1 14 ? 3.608 7.333 3.465 1.00 0.00 14 TRP A C 16
ATOM 20395 O O . TRP A 1 14 ? 2.681 7.025 4.215 1.00 0.00 14 TRP A O 16
ATOM 20416 N N . THR A 1 15 ? 3.657 8.491 2.814 1.00 0.00 15 THR A N 16
ATOM 20417 C CA . THR A 1 15 ? 2.603 9.488 2.947 1.00 0.00 15 THR A CA 16
ATOM 20418 C C . THR A 1 15 ? 1.328 9.038 2.242 1.00 0.00 15 THR A C 16
ATOM 20419 O O . THR A 1 15 ? 1.356 8.227 1.316 1.00 0.00 15 THR A O 16
ATOM 20430 N N . PRO A 1 16 ? 0.183 9.574 2.689 1.00 0.00 16 PRO A N 16
ATOM 20431 C CA . PRO A 1 16 ? -1.124 9.242 2.113 1.00 0.00 16 PRO A CA 16
ATOM 20432 C C . PRO A 1 16 ? -1.296 9.802 0.705 1.00 0.00 16 PRO A C 16
ATOM 20433 O O . PRO A 1 16 ? -2.361 9.676 0.103 1.00 0.00 16 PRO A O 16
ATOM 20444 N N . GLY A 1 17 ? -0.240 10.420 0.185 1.00 0.00 17 GLY A N 16
ATOM 20445 C CA . GLY A 1 17 ? -0.295 10.989 -1.149 1.00 0.00 17 GLY A CA 16
ATOM 20446 C C . GLY A 1 17 ? 0.541 10.212 -2.146 1.00 0.00 17 GLY A C 16
ATOM 20447 O O . GLY A 1 17 ? 0.466 10.451 -3.351 1.00 0.00 17 GLY A O 16
ATOM 20451 N N . LYS A 1 18 ? 1.343 9.279 -1.643 1.00 0.00 18 LYS A N 16
ATOM 20452 C CA . LYS A 1 18 ? 2.199 8.464 -2.497 1.00 0.00 18 LYS A CA 16
ATOM 20453 C C . LYS A 1 18 ? 1.517 7.146 -2.851 1.00 0.00 18 LYS A C 16
ATOM 20454 O O . LYS A 1 18 ? 1.592 6.683 -3.989 1.00 0.00 18 LYS A O 16
ATOM 20473 N N . VAL A 1 19 ? 0.850 6.548 -1.870 1.00 0.00 19 VAL A N 16
ATOM 20474 C CA . VAL A 1 19 ? 0.153 5.285 -2.079 1.00 0.00 19 VAL A CA 16
ATOM 20475 C C . VAL A 1 19 ? -0.582 5.277 -3.414 1.00 0.00 19 VAL A C 16
ATOM 20476 O O . VAL A 1 19 ? -0.561 4.283 -4.140 1.00 0.00 19 VAL A O 16
ATOM 20489 N N . ALA A 1 20 ? -1.230 6.392 -3.733 1.00 0.00 20 ALA A N 16
ATOM 20490 C CA . ALA A 1 20 ? -1.969 6.515 -4.984 1.00 0.00 20 ALA A CA 16
ATOM 20491 C C . ALA A 1 20 ? -1.159 5.972 -6.156 1.00 0.00 20 ALA A C 16
ATOM 20492 O O . ALA A 1 20 ? -1.698 5.308 -7.042 1.00 0.00 20 ALA A O 16
ATOM 20499 N N . THR A 1 21 ? 0.139 6.260 -6.156 1.00 0.00 21 THR A N 16
ATOM 20500 C CA . THR A 1 21 ? 1.023 5.802 -7.221 1.00 0.00 21 THR A CA 16
ATOM 20501 C C . THR A 1 21 ? 1.178 4.286 -7.193 1.00 0.00 21 THR A C 16
ATOM 20502 O O . THR A 1 21 ? 1.185 3.635 -8.237 1.00 0.00 21 THR A O 16
ATOM 20513 N N . TRP A 1 22 ? 1.301 3.731 -5.993 1.00 0.00 22 TRP A N 16
ATOM 20514 C CA . TRP A 1 22 ? 1.455 2.290 -5.830 1.00 0.00 22 TRP A CA 16
ATOM 20515 C C . TRP A 1 22 ? 0.127 1.573 -6.044 1.00 0.00 22 TRP A C 16
ATOM 20516 O O . TRP A 1 22 ? 0.097 0.384 -6.367 1.00 0.00 22 TRP A O 16
ATOM 20537 N N . LEU A 1 23 ? -0.970 2.300 -5.864 1.00 0.00 23 LEU A N 16
ATOM 20538 C CA . LEU A 1 23 ? -2.302 1.733 -6.038 1.00 0.00 23 LEU A CA 16
ATOM 20539 C C . LEU A 1 23 ? -2.709 1.739 -7.508 1.00 0.00 23 LEU A C 16
ATOM 20540 O O . LEU A 1 23 ? -3.190 0.734 -8.033 1.00 0.00 23 LEU A O 16
ATOM 20556 N N . ARG A 1 24 ? -2.510 2.875 -8.167 1.00 0.00 24 ARG A N 16
ATOM 20557 C CA . ARG A 1 24 ? -2.855 3.011 -9.577 1.00 0.00 24 ARG A CA 16
ATOM 20558 C C . ARG A 1 24 ? -2.005 2.080 -10.437 1.00 0.00 24 ARG A C 16
ATOM 20559 O O . ARG A 1 24 ? -2.440 1.626 -11.495 1.00 0.00 24 ARG A O 16
ATOM 20580 N N . GLY A 1 25 ? -0.791 1.799 -9.974 1.00 0.00 25 GLY A N 16
ATOM 20581 C CA . GLY A 1 25 ? 0.100 0.923 -10.713 1.00 0.00 25 GLY A CA 16
ATOM 20582 C C . GLY A 1 25 ? -0.292 -0.536 -10.595 1.00 0.00 25 GLY A C 16
ATOM 20583 O O . GLY A 1 25 ? -0.154 -1.303 -11.550 1.00 0.00 25 GLY A O 16
ATOM 20587 N N . LEU A 1 26 ? -0.780 -0.923 -9.422 1.00 0.00 26 LEU A N 16
ATOM 20588 C CA . LEU A 1 26 ? -1.192 -2.302 -9.182 1.00 0.00 26 LEU A CA 16
ATOM 20589 C C . LEU A 1 26 ? -1.884 -2.885 -10.409 1.00 0.00 26 LEU A C 16
ATOM 20590 O O . LEU A 1 26 ? -1.395 -3.839 -11.016 1.00 0.00 26 LEU A O 16
ATOM 20606 N N . ASP A 1 27 ? -3.023 -2.305 -10.771 1.00 0.00 27 ASP A N 16
ATOM 20607 C CA . ASP A 1 27 ? -3.781 -2.765 -11.929 1.00 0.00 27 ASP A CA 16
ATOM 20608 C C . ASP A 1 27 ? -4.412 -1.588 -12.668 1.00 0.00 27 ASP A C 16
ATOM 20609 O O . ASP A 1 27 ? -4.608 -0.516 -12.095 1.00 0.00 27 ASP A O 16
ATOM 20618 N N . ASP A 1 28 ? -4.726 -1.796 -13.941 1.00 0.00 28 ASP A N 16
ATOM 20619 C CA . ASP A 1 28 ? -5.335 -0.753 -14.759 1.00 0.00 28 ASP A CA 16
ATOM 20620 C C . ASP A 1 28 ? -6.835 -0.664 -14.498 1.00 0.00 28 ASP A C 16
ATOM 20621 O O . ASP A 1 28 ? -7.481 0.321 -14.856 1.00 0.00 28 ASP A O 16
ATOM 20630 N N . SER A 1 29 ? -7.384 -1.701 -13.873 1.00 0.00 29 SER A N 16
ATOM 20631 C CA . SER A 1 29 ? -8.810 -1.743 -13.568 1.00 0.00 29 SER A CA 16
ATOM 20632 C C . SER A 1 29 ? -9.117 -0.954 -12.299 1.00 0.00 29 SER A C 16
ATOM 20633 O O . SER A 1 29 ? -10.197 -0.379 -12.157 1.00 0.00 29 SER A O 16
ATOM 20641 N N . LEU A 1 30 ? -8.161 -0.932 -11.378 1.00 0.00 30 LEU A N 16
ATOM 20642 C CA . LEU A 1 30 ? -8.327 -0.214 -10.119 1.00 0.00 30 LEU A CA 16
ATOM 20643 C C . LEU A 1 30 ? -8.017 1.270 -10.292 1.00 0.00 30 LEU A C 16
ATOM 20644 O O . LEU A 1 30 ? -8.494 2.106 -9.526 1.00 0.00 30 LEU A O 16
ATOM 20660 N N . GLN A 1 31 ? -7.218 1.587 -11.305 1.00 0.00 31 GLN A N 16
ATOM 20661 C CA . GLN A 1 31 ? -6.846 2.970 -11.580 1.00 0.00 31 GLN A CA 16
ATOM 20662 C C . GLN A 1 31 ? -8.083 3.859 -11.669 1.00 0.00 31 GLN A C 16
ATOM 20663 O O . GLN A 1 31 ? -8.002 5.072 -11.475 1.00 0.00 31 GLN A O 16
ATOM 20677 N N . ASP A 1 32 ? -9.225 3.247 -11.962 1.00 0.00 32 ASP A N 16
ATOM 20678 C CA . ASP A 1 32 ? -10.479 3.983 -12.075 1.00 0.00 32 ASP A CA 16
ATOM 20679 C C . ASP A 1 32 ? -10.847 4.637 -10.747 1.00 0.00 32 ASP A C 16
ATOM 20680 O O . ASP A 1 32 ? -11.351 5.760 -10.715 1.00 0.00 32 ASP A O 16
ATOM 20689 N N . TYR A 1 33 ? -10.593 3.928 -9.653 1.00 0.00 33 TYR A N 16
ATOM 20690 C CA . TYR A 1 33 ? -10.900 4.438 -8.323 1.00 0.00 33 TYR A CA 16
ATOM 20691 C C . TYR A 1 33 ? -10.091 5.696 -8.021 1.00 0.00 33 TYR A C 16
ATOM 20692 O O . TYR A 1 33 ? -8.914 5.805 -8.364 1.00 0.00 33 TYR A O 16
ATOM 20710 N N . PRO A 1 34 ? -10.737 6.669 -7.362 1.00 0.00 34 PRO A N 16
ATOM 20711 C CA . PRO A 1 34 ? -10.097 7.937 -6.997 1.00 0.00 34 PRO A CA 16
ATOM 20712 C C . PRO A 1 34 ? -9.045 7.763 -5.907 1.00 0.00 34 PRO A C 16
ATOM 20713 O O . PRO A 1 34 ? -9.304 8.026 -4.733 1.00 0.00 34 PRO A O 16
ATOM 20724 N N . PHE A 1 35 ? -7.857 7.318 -6.304 1.00 0.00 35 PHE A N 16
ATOM 20725 C CA . PHE A 1 35 ? -6.765 7.108 -5.360 1.00 0.00 35 PHE A CA 16
ATOM 20726 C C . PHE A 1 35 ? -6.215 8.441 -4.860 1.00 0.00 35 PHE A C 16
ATOM 20727 O O . PHE A 1 35 ? -5.494 8.492 -3.865 1.00 0.00 35 PHE A O 16
ATOM 20744 N N . GLU A 1 36 ? -6.561 9.517 -5.560 1.00 0.00 36 GLU A N 16
ATOM 20745 C CA . GLU A 1 36 ? -6.101 10.850 -5.188 1.00 0.00 36 GLU A CA 16
ATOM 20746 C C . GLU A 1 36 ? -7.022 11.472 -4.143 1.00 0.00 36 GLU A C 16
ATOM 20747 O O . GLU A 1 36 ? -6.680 12.475 -3.516 1.00 0.00 36 GLU A O 16
ATOM 20759 N N . ASP A 1 37 ? -8.193 10.870 -3.962 1.00 0.00 37 ASP A N 16
ATOM 20760 C CA . ASP A 1 37 ? -9.164 11.364 -2.993 1.00 0.00 37 ASP A CA 16
ATOM 20761 C C . ASP A 1 37 ? -9.452 10.311 -1.927 1.00 0.00 37 ASP A C 16
ATOM 20762 O O . ASP A 1 37 ? -10.519 10.311 -1.313 1.00 0.00 37 ASP A O 16
ATOM 20771 N N . TRP A 1 38 ? -8.494 9.417 -1.713 1.00 0.00 38 TRP A N 16
ATOM 20772 C CA . TRP A 1 38 ? -8.645 8.357 -0.722 1.00 0.00 38 TRP A CA 16
ATOM 20773 C C . TRP A 1 38 ? -8.132 8.811 0.641 1.00 0.00 38 TRP A C 16
ATOM 20774 O O . TRP A 1 38 ? -8.660 8.408 1.677 1.00 0.00 38 TRP A O 16
ATOM 20795 N N . GLN A 1 39 ? -7.102 9.650 0.631 1.00 0.00 39 GLN A N 16
ATOM 20796 C CA . GLN A 1 39 ? -6.518 10.156 1.868 1.00 0.00 39 GLN A CA 16
ATOM 20797 C C . GLN A 1 39 ? -6.144 9.011 2.803 1.00 0.00 39 GLN A C 16
ATOM 20798 O O . GLN A 1 39 ? -6.482 9.026 3.987 1.00 0.00 39 GLN A O 16
ATOM 20812 N N . LEU A 1 40 ? -5.446 8.018 2.264 1.00 0.00 40 LEU A N 16
ATOM 20813 C CA . LEU A 1 40 ? -5.025 6.863 3.049 1.00 0.00 40 LEU A CA 16
ATOM 20814 C C . LEU A 1 40 ? -3.506 6.815 3.177 1.00 0.00 40 LEU A C 16
ATOM 20815 O O . LEU A 1 40 ? -2.785 6.570 2.210 1.00 0.00 40 LEU A O 16
ATOM 20831 N N . PRO A 1 41 ? -3.007 7.052 4.399 1.00 0.00 41 PRO A N 16
ATOM 20832 C CA . PRO A 1 41 ? -1.568 7.039 4.683 1.00 0.00 41 PRO A CA 16
ATOM 20833 C C . PRO A 1 41 ? -0.975 5.636 4.606 1.00 0.00 41 PRO A C 16
ATOM 20834 O O . PRO A 1 41 ? -1.661 4.647 4.861 1.00 0.00 41 PRO A O 16
ATOM 20845 N N . GLY A 1 42 ? 0.304 5.558 4.253 1.00 0.00 42 GLY A N 16
ATOM 20846 C CA . GLY A 1 42 ? 0.968 4.272 4.149 1.00 0.00 42 GLY A CA 16
ATOM 20847 C C . GLY A 1 42 ? 0.716 3.390 5.356 1.00 0.00 42 GLY A C 16
ATOM 20848 O O . GLY A 1 42 ? 0.251 2.258 5.222 1.00 0.00 42 GLY A O 16
ATOM 20852 N N . LYS A 1 43 ? 1.024 3.909 6.540 1.00 0.00 43 LYS A N 16
ATOM 20853 C CA . LYS A 1 43 ? 0.829 3.163 7.777 1.00 0.00 43 LYS A CA 16
ATOM 20854 C C . LYS A 1 43 ? -0.441 2.320 7.710 1.00 0.00 43 LYS A C 16
ATOM 20855 O O . LYS A 1 43 ? -0.456 1.169 8.142 1.00 0.00 43 LYS A O 16
ATOM 20874 N N . ASN A 1 44 ? -1.504 2.903 7.165 1.00 0.00 44 ASN A N 16
ATOM 20875 C CA . ASN A 1 44 ? -2.778 2.205 7.041 1.00 0.00 44 ASN A CA 16
ATOM 20876 C C . ASN A 1 44 ? -2.749 1.223 5.873 1.00 0.00 44 ASN A C 16
ATOM 20877 O O . ASN A 1 44 ? -3.323 0.136 5.948 1.00 0.00 44 ASN A O 16
ATOM 20888 N N . LEU A 1 45 ? -2.077 1.614 4.796 1.00 0.00 45 LEU A N 16
ATOM 20889 C CA . LEU A 1 45 ? -1.972 0.768 3.612 1.00 0.00 45 LEU A CA 16
ATOM 20890 C C . LEU A 1 45 ? -1.613 -0.664 3.995 1.00 0.00 45 LEU A C 16
ATOM 20891 O O . LEU A 1 45 ? -2.261 -1.616 3.558 1.00 0.00 45 LEU A O 16
ATOM 20907 N N . LEU A 1 46 ? -0.579 -0.809 4.816 1.00 0.00 46 LEU A N 16
ATOM 20908 C CA . LEU A 1 46 ? -0.134 -2.125 5.261 1.00 0.00 46 LEU A CA 16
ATOM 20909 C C . LEU A 1 46 ? -1.099 -2.707 6.290 1.00 0.00 46 LEU A C 16
ATOM 20910 O O . LEU A 1 46 ? -1.244 -3.924 6.400 1.00 0.00 46 LEU A O 16
ATOM 20926 N N . GLN A 1 47 ? -1.756 -1.828 7.040 1.00 0.00 47 GLN A N 16
ATOM 20927 C CA . GLN A 1 47 ? -2.708 -2.255 8.058 1.00 0.00 47 GLN A CA 16
ATOM 20928 C C . GLN A 1 47 ? -4.140 -2.147 7.545 1.00 0.00 47 GLN A C 16
ATOM 20929 O O . GLN A 1 47 ? -5.085 -2.036 8.327 1.00 0.00 47 GLN A O 16
ATOM 20943 N N . LEU A 1 48 ? -4.294 -2.180 6.226 1.00 0.00 48 LEU A N 16
ATOM 20944 C CA . LEU A 1 48 ? -5.612 -2.087 5.607 1.00 0.00 48 LEU A CA 16
ATOM 20945 C C . LEU A 1 48 ? -6.438 -3.337 5.892 1.00 0.00 48 LEU A C 16
ATOM 20946 O O . LEU A 1 48 ? -5.989 -4.241 6.597 1.00 0.00 48 LEU A O 16
ATOM 20962 N N . CYS A 1 49 ? -7.644 -3.382 5.338 1.00 0.00 49 CYS A N 16
ATOM 20963 C CA . CYS A 1 49 ? -8.533 -4.522 5.531 1.00 0.00 49 CYS A CA 16
ATOM 20964 C C . CYS A 1 49 ? -9.628 -4.544 4.470 1.00 0.00 49 CYS A C 16
ATOM 20965 O O . CYS A 1 49 ? -9.916 -3.540 3.819 1.00 0.00 49 CYS A O 16
ATOM 20973 N N . PRO A 1 50 ? -10.253 -5.717 4.289 1.00 0.00 50 PRO A N 16
ATOM 20974 C CA . PRO A 1 50 ? -11.325 -5.899 3.306 1.00 0.00 50 PRO A CA 16
ATOM 20975 C C . PRO A 1 50 ? -12.603 -5.167 3.701 1.00 0.00 50 PRO A C 16
ATOM 20976 O O . PRO A 1 50 ? -13.447 -4.874 2.855 1.00 0.00 50 PRO A O 16
ATOM 20987 N N . GLN A 1 51 ? -12.738 -4.875 4.991 1.00 0.00 51 GLN A N 16
ATOM 20988 C CA . GLN A 1 51 ? -13.914 -4.177 5.496 1.00 0.00 51 GLN A CA 16
ATOM 20989 C C . GLN A 1 51 ? -13.706 -2.666 5.466 1.00 0.00 51 GLN A C 16
ATOM 20990 O O . GLN A 1 51 ? -14.617 -1.910 5.129 1.00 0.00 51 GLN A O 16
ATOM 21004 N N . SER A 1 52 ? -12.500 -2.233 5.822 1.00 0.00 52 SER A N 16
ATOM 21005 C CA . SER A 1 52 ? -12.173 -0.812 5.839 1.00 0.00 52 SER A CA 16
ATOM 21006 C C . SER A 1 52 ? -12.136 -0.245 4.423 1.00 0.00 52 SER A C 16
ATOM 21007 O O . SER A 1 52 ? -12.584 0.875 4.178 1.00 0.00 52 SER A O 16
ATOM 21015 N N . LEU A 1 53 ? -11.597 -1.028 3.494 1.00 0.00 53 LEU A N 16
ATOM 21016 C CA . LEU A 1 53 ? -11.500 -0.605 2.101 1.00 0.00 53 LEU A CA 16
ATOM 21017 C C . LEU A 1 53 ? -12.859 -0.162 1.570 1.00 0.00 53 LEU A C 16
ATOM 21018 O O . LEU A 1 53 ? -12.954 0.794 0.801 1.00 0.00 53 LEU A O 16
ATOM 21034 N N . GLU A 1 54 ? -13.909 -0.863 1.988 1.00 0.00 54 GLU A N 16
ATOM 21035 C CA . GLU A 1 54 ? -15.263 -0.540 1.555 1.00 0.00 54 GLU A CA 16
ATOM 21036 C C . GLU A 1 54 ? -15.567 0.939 1.776 1.00 0.00 54 GLU A C 16
ATOM 21037 O O . GLU A 1 54 ? -16.285 1.560 0.993 1.00 0.00 54 GLU A O 16
ATOM 21049 N N . ALA A 1 55 ? -15.016 1.496 2.850 1.00 0.00 55 ALA A N 16
ATOM 21050 C CA . ALA A 1 55 ? -15.226 2.902 3.174 1.00 0.00 55 ALA A CA 16
ATOM 21051 C C . ALA A 1 55 ? -14.744 3.804 2.043 1.00 0.00 55 ALA A C 16
ATOM 21052 O O . ALA A 1 55 ? -15.299 4.880 1.814 1.00 0.00 55 ALA A O 16
ATOM 21059 N N . LEU A 1 56 ? -13.708 3.361 1.340 1.00 0.00 56 LEU A N 16
ATOM 21060 C CA . LEU A 1 56 ? -13.151 4.129 0.232 1.00 0.00 56 LEU A CA 16
ATOM 21061 C C . LEU A 1 56 ? -13.906 3.846 -1.062 1.00 0.00 56 LEU A C 16
ATOM 21062 O O . LEU A 1 56 ? -13.395 4.084 -2.156 1.00 0.00 56 LEU A O 16
ATOM 21078 N N . ALA A 1 57 ? -15.127 3.338 -0.930 1.00 0.00 57 ALA A N 16
ATOM 21079 C CA . ALA A 1 57 ? -15.954 3.026 -2.088 1.00 0.00 57 ALA A CA 16
ATOM 21080 C C . ALA A 1 57 ? -15.376 1.857 -2.878 1.00 0.00 57 ALA A C 16
ATOM 21081 O O . ALA A 1 57 ? -15.607 1.732 -4.080 1.00 0.00 57 ALA A O 16
ATOM 21088 N N . VAL A 1 58 ? -14.622 1.002 -2.194 1.00 0.00 58 VAL A N 16
ATOM 21089 C CA . VAL A 1 58 ? -14.010 -0.157 -2.831 1.00 0.00 58 VAL A CA 16
ATOM 21090 C C . VAL A 1 58 ? -14.662 -1.452 -2.359 1.00 0.00 58 VAL A C 16
ATOM 21091 O O . VAL A 1 58 ? -13.977 -2.416 -2.019 1.00 0.00 58 VAL A O 16
ATOM 21104 N N . ARG A 1 59 ? -15.991 -1.466 -2.341 1.00 0.00 59 ARG A N 16
ATOM 21105 C CA . ARG A 1 59 ? -16.737 -2.642 -1.910 1.00 0.00 59 ARG A CA 16
ATOM 21106 C C . ARG A 1 59 ? -16.412 -3.845 -2.791 1.00 0.00 59 ARG A C 16
ATOM 21107 O O . ARG A 1 59 ? -16.428 -4.987 -2.330 1.00 0.00 59 ARG A O 16
ATOM 21128 N N . SER A 1 60 ? -16.117 -3.581 -4.059 1.00 0.00 60 SER A N 16
ATOM 21129 C CA . SER A 1 60 ? -15.792 -4.642 -5.006 1.00 0.00 60 SER A CA 16
ATOM 21130 C C . SER A 1 60 ? -14.730 -5.575 -4.432 1.00 0.00 60 SER A C 16
ATOM 21131 O O . SER A 1 60 ? -13.561 -5.206 -4.312 1.00 0.00 60 SER A O 16
ATOM 21139 N N . LEU A 1 61 ? -15.145 -6.787 -4.079 1.00 0.00 61 LEU A N 16
ATOM 21140 C CA . LEU A 1 61 ? -14.231 -7.775 -3.518 1.00 0.00 61 LEU A CA 16
ATOM 21141 C C . LEU A 1 61 ? -13.093 -8.077 -4.487 1.00 0.00 61 LEU A C 16
ATOM 21142 O O . LEU A 1 61 ? -11.933 -8.174 -4.088 1.00 0.00 61 LEU A O 16
ATOM 21158 N N . GLY A 1 62 ? -13.433 -8.222 -5.764 1.00 0.00 62 GLY A N 16
ATOM 21159 C CA . GLY A 1 62 ? -12.428 -8.509 -6.772 1.00 0.00 62 GLY A CA 16
ATOM 21160 C C . GLY A 1 62 ? -11.296 -7.502 -6.764 1.00 0.00 62 GLY A C 16
ATOM 21161 O O . GLY A 1 62 ? -10.123 -7.876 -6.721 1.00 0.00 62 GLY A O 16
ATOM 21165 N N . HIS A 1 63 ? -11.645 -6.220 -6.807 1.00 0.00 63 HIS A N 16
ATOM 21166 C CA . HIS A 1 63 ? -10.648 -5.155 -6.806 1.00 0.00 63 HIS A CA 16
ATOM 21167 C C . HIS A 1 63 ? -9.769 -5.236 -5.562 1.00 0.00 63 HIS A C 16
ATOM 21168 O O . HIS A 1 63 ? -8.563 -5.002 -5.628 1.00 0.00 63 HIS A O 16
ATOM 21183 N N . GLN A 1 64 ? -10.382 -5.567 -4.430 1.00 0.00 64 GLN A N 16
ATOM 21184 C CA . GLN A 1 64 ? -9.654 -5.676 -3.172 1.00 0.00 64 GLN A CA 16
ATOM 21185 C C . GLN A 1 64 ? -8.552 -6.725 -3.269 1.00 0.00 64 GLN A C 16
ATOM 21186 O O . GLN A 1 64 ? -7.478 -6.566 -2.690 1.00 0.00 64 GLN A O 16
ATOM 21200 N N . GLU A 1 65 ? -8.826 -7.797 -4.006 1.00 0.00 65 GLU A N 16
ATOM 21201 C CA . GLU A 1 65 ? -7.857 -8.873 -4.178 1.00 0.00 65 GLU A CA 16
ATOM 21202 C C . GLU A 1 65 ? -6.686 -8.418 -5.045 1.00 0.00 65 GLU A C 16
ATOM 21203 O O . GLU A 1 65 ? -5.556 -8.877 -4.872 1.00 0.00 65 GLU A O 16
ATOM 21215 N N . LEU A 1 66 ? -6.965 -7.513 -5.977 1.00 0.00 66 LEU A N 16
ATOM 21216 C CA . LEU A 1 66 ? -5.936 -6.995 -6.872 1.00 0.00 66 LEU A CA 16
ATOM 21217 C C . LEU A 1 66 ? -4.944 -6.121 -6.112 1.00 0.00 66 LEU A C 16
ATOM 21218 O O . LEU A 1 66 ? -3.771 -6.035 -6.478 1.00 0.00 66 LEU A O 16
ATOM 21234 N N . ILE A 1 67 ? -5.421 -5.476 -5.053 1.00 0.00 67 ILE A N 16
ATOM 21235 C CA . ILE A 1 67 ? -4.574 -4.612 -4.240 1.00 0.00 67 ILE A CA 16
ATOM 21236 C C . ILE A 1 67 ? -3.924 -5.391 -3.102 1.00 0.00 67 ILE A C 16
ATOM 21237 O O . ILE A 1 67 ? -2.699 -5.439 -2.988 1.00 0.00 67 ILE A O 16
ATOM 21253 N N . LEU A 1 68 ? -4.753 -6.003 -2.263 1.00 0.00 68 LEU A N 16
ATOM 21254 C CA . LEU A 1 68 ? -4.260 -6.783 -1.133 1.00 0.00 68 LEU A CA 16
ATOM 21255 C C . LEU A 1 68 ? -3.136 -7.719 -1.567 1.00 0.00 68 LEU A C 16
ATOM 21256 O O . LEU A 1 68 ? -2.140 -7.878 -0.862 1.00 0.00 68 LEU A O 16
ATOM 21272 N N . GLY A 1 69 ? -3.302 -8.334 -2.734 1.00 0.00 69 GLY A N 16
ATOM 21273 C CA . GLY A 1 69 ? -2.293 -9.244 -3.243 1.00 0.00 69 GLY A CA 16
ATOM 21274 C C . GLY A 1 69 ? -0.919 -8.609 -3.308 1.00 0.00 69 GLY A C 16
ATOM 21275 O O . GLY A 1 69 ? 0.096 -9.290 -3.163 1.00 0.00 69 GLY A O 16
ATOM 21279 N N . GLY A 1 70 ? -0.884 -7.298 -3.529 1.00 0.00 70 GLY A N 16
ATOM 21280 C CA . GLY A 1 70 ? 0.382 -6.592 -3.611 1.00 0.00 70 GLY A CA 16
ATOM 21281 C C . GLY A 1 70 ? 0.823 -6.036 -2.272 1.00 0.00 70 GLY A C 16
ATOM 21282 O O . GLY A 1 70 ? 2.011 -5.796 -2.052 1.00 0.00 70 GLY A O 16
ATOM 21286 N N . VAL A 1 71 ? -0.135 -5.828 -1.374 1.00 0.00 71 VAL A N 16
ATOM 21287 C CA . VAL A 1 71 ? 0.161 -5.296 -0.050 1.00 0.00 71 VAL A CA 16
ATOM 21288 C C . VAL A 1 71 ? 0.896 -6.323 0.804 1.00 0.00 71 VAL A C 16
ATOM 21289 O O . VAL A 1 71 ? 1.916 -6.017 1.419 1.00 0.00 71 VAL A O 16
ATOM 21302 N N . GLU A 1 72 ? 0.369 -7.543 0.836 1.00 0.00 72 GLU A N 16
ATOM 21303 C CA . GLU A 1 72 ? 0.975 -8.616 1.615 1.00 0.00 72 GLU A CA 16
ATOM 21304 C C . GLU A 1 72 ? 2.467 -8.730 1.317 1.00 0.00 72 GLU A C 16
ATOM 21305 O O . GLU A 1 72 ? 3.251 -9.143 2.170 1.00 0.00 72 GLU A O 16
ATOM 21317 N N . GLN A 1 73 ? 2.851 -8.360 0.099 1.00 0.00 73 GLN A N 16
ATOM 21318 C CA . GLN A 1 73 ? 4.248 -8.421 -0.313 1.00 0.00 73 GLN A CA 16
ATOM 21319 C C . GLN A 1 73 ? 5.043 -7.264 0.284 1.00 0.00 73 GLN A C 16
ATOM 21320 O O . GLN A 1 73 ? 6.236 -7.393 0.560 1.00 0.00 73 GLN A O 16
ATOM 21334 N N . LEU A 1 74 ? 4.374 -6.133 0.480 1.00 0.00 74 LEU A N 16
ATOM 21335 C CA . LEU A 1 74 ? 5.018 -4.951 1.043 1.00 0.00 74 LEU A CA 16
ATOM 21336 C C . LEU A 1 74 ? 5.341 -5.159 2.520 1.00 0.00 74 LEU A C 16
ATOM 21337 O O . LEU A 1 74 ? 6.482 -4.983 2.945 1.00 0.00 74 LEU A O 16
ATOM 21353 N N . GLN A 1 75 ? 4.329 -5.537 3.294 1.00 0.00 75 GLN A N 16
ATOM 21354 C CA . GLN A 1 75 ? 4.507 -5.770 4.722 1.00 0.00 75 GLN A CA 16
ATOM 21355 C C . GLN A 1 75 ? 5.820 -6.497 4.996 1.00 0.00 75 GLN A C 16
ATOM 21356 O O . GLN A 1 75 ? 6.379 -6.398 6.088 1.00 0.00 75 GLN A O 16
ATOM 21370 N N . ALA A 1 76 ? 6.306 -7.226 3.997 1.00 0.00 76 ALA A N 16
ATOM 21371 C CA . ALA A 1 76 ? 7.553 -7.968 4.130 1.00 0.00 76 ALA A CA 16
ATOM 21372 C C . ALA A 1 76 ? 8.758 -7.040 4.016 1.00 0.00 76 ALA A C 16
ATOM 21373 O O . ALA A 1 76 ? 9.469 -6.805 4.995 1.00 0.00 76 ALA A O 16
ATOM 21380 N N . LEU A 1 77 ? 8.984 -6.515 2.817 1.00 0.00 77 LEU A N 16
ATOM 21381 C CA . LEU A 1 77 ? 10.104 -5.613 2.575 1.00 0.00 77 LEU A CA 16
ATOM 21382 C C . LEU A 1 77 ? 10.070 -4.431 3.539 1.00 0.00 77 LEU A C 16
ATOM 21383 O O . LEU A 1 77 ? 11.100 -4.024 4.074 1.00 0.00 77 LEU A O 16
ATOM 21399 N N . SER A 1 78 ? 8.877 -3.887 3.757 1.00 0.00 78 SER A N 16
ATOM 21400 C CA . SER A 1 78 ? 8.708 -2.751 4.656 1.00 0.00 78 SER A CA 16
ATOM 21401 C C . SER A 1 78 ? 9.287 -3.057 6.034 1.00 0.00 78 SER A C 16
ATOM 21402 O O . SER A 1 78 ? 9.847 -2.182 6.693 1.00 0.00 78 SER A O 16
ATOM 21410 N N . SER A 1 79 ? 9.148 -4.308 6.462 1.00 0.00 79 SER A N 16
ATOM 21411 C CA . SER A 1 79 ? 9.654 -4.731 7.763 1.00 0.00 79 SER A CA 16
ATOM 21412 C C . SER A 1 79 ? 10.951 -5.520 7.611 1.00 0.00 79 SER A C 16
ATOM 21413 O O . SER A 1 79 ? 11.250 -6.404 8.414 1.00 0.00 79 SER A O 16
ATOM 21421 N N . ARG A 1 80 ? 11.717 -5.193 6.576 1.00 0.00 80 ARG A N 16
ATOM 21422 C CA . ARG A 1 80 ? 12.981 -5.871 6.317 1.00 0.00 80 ARG A CA 16
ATOM 21423 C C . ARG A 1 80 ? 14.140 -4.879 6.316 1.00 0.00 80 ARG A C 16
ATOM 21424 O O . ARG A 1 80 ? 14.021 -3.769 5.795 1.00 0.00 80 ARG A O 16
ATOM 21445 N N . LEU A 1 81 ? 15.261 -5.285 6.902 1.00 0.00 81 LEU A N 16
ATOM 21446 C CA . LEU A 1 81 ? 16.442 -4.432 6.969 1.00 0.00 81 LEU A CA 16
ATOM 21447 C C . LEU A 1 81 ? 16.750 -3.820 5.607 1.00 0.00 81 LEU A C 16
ATOM 21448 O O . LEU A 1 81 ? 17.271 -4.493 4.717 1.00 0.00 81 LEU A O 16
ATOM 21464 N N . GLN A 1 82 ? 16.427 -2.540 5.452 1.00 0.00 82 GLN A N 16
ATOM 21465 C CA . GLN A 1 82 ? 16.671 -1.837 4.198 1.00 0.00 82 GLN A CA 16
ATOM 21466 C C . GLN A 1 82 ? 18.033 -2.210 3.621 1.00 0.00 82 GLN A C 16
ATOM 21467 O O . GLN A 1 82 ? 19.013 -2.350 4.353 1.00 0.00 82 GLN A O 16
ATOM 21481 N N . THR A 1 83 ? 18.087 -2.371 2.302 1.00 0.00 83 THR A N 16
ATOM 21482 C CA . THR A 1 83 ? 19.328 -2.730 1.627 1.00 0.00 83 THR A CA 16
ATOM 21483 C C . THR A 1 83 ? 20.403 -1.674 1.855 1.00 0.00 83 THR A C 16
ATOM 21484 O O . THR A 1 83 ? 20.131 -0.475 1.795 1.00 0.00 83 THR A O 16
ATOM 21495 N N . GLU A 1 84 ? 21.625 -2.127 2.117 1.00 0.00 84 GLU A N 16
ATOM 21496 C CA . GLU A 1 84 ? 22.741 -1.220 2.355 1.00 0.00 84 GLU A CA 16
ATOM 21497 C C . GLU A 1 84 ? 23.664 -1.162 1.140 1.00 0.00 84 GLU A C 16
ATOM 21498 O O . GLU A 1 84 ? 23.980 -0.084 0.639 1.00 0.00 84 GLU A O 16
ATOM 21510 N N . ASN A 1 85 ? 24.092 -2.330 0.673 1.00 0.00 85 ASN A N 16
ATOM 21511 C CA . ASN A 1 85 ? 24.978 -2.414 -0.482 1.00 0.00 85 ASN A CA 16
ATOM 21512 C C . ASN A 1 85 ? 24.563 -3.554 -1.406 1.00 0.00 85 ASN A C 16
ATOM 21513 O O . ASN A 1 85 ? 24.514 -4.713 -0.995 1.00 0.00 85 ASN A O 16
ATOM 21524 N N . SER A 1 86 ? 24.264 -3.216 -2.656 1.00 0.00 86 SER A N 16
ATOM 21525 C CA . SER A 1 86 ? 23.849 -4.211 -3.638 1.00 0.00 86 SER A CA 16
ATOM 21526 C C . SER A 1 86 ? 24.983 -5.188 -3.934 1.00 0.00 86 SER A C 16
ATOM 21527 O O . SER A 1 86 ? 24.812 -6.403 -3.833 1.00 0.00 86 SER A O 16
ATOM 21535 N N . GLY A 1 87 ? 26.141 -4.648 -4.299 1.00 0.00 87 GLY A N 16
ATOM 21536 C CA . GLY A 1 87 ? 27.287 -5.485 -4.604 1.00 0.00 87 GLY A CA 16
ATOM 21537 C C . GLY A 1 87 ? 27.517 -5.632 -6.095 1.00 0.00 87 GLY A C 16
ATOM 21538 O O . GLY A 1 87 ? 26.604 -5.471 -6.905 1.00 0.00 87 GLY A O 16
ATOM 21542 N N . PRO A 1 88 ? 28.765 -5.942 -6.477 1.00 0.00 88 PRO A N 16
ATOM 21543 C CA . PRO A 1 88 ? 29.142 -6.116 -7.883 1.00 0.00 88 PRO A CA 16
ATOM 21544 C C . PRO A 1 88 ? 28.537 -7.375 -8.495 1.00 0.00 88 PRO A C 16
ATOM 21545 O O . PRO A 1 88 ? 28.546 -7.550 -9.713 1.00 0.00 88 PRO A O 16
ATOM 21556 N N . SER A 1 89 ? 28.011 -8.248 -7.641 1.00 0.00 89 SER A N 16
ATOM 21557 C CA . SER A 1 89 ? 27.404 -9.492 -8.098 1.00 0.00 89 SER A CA 16
ATOM 21558 C C . SER A 1 89 ? 26.140 -9.216 -8.907 1.00 0.00 89 SER A C 16
ATOM 21559 O O . SER A 1 89 ? 25.917 -9.818 -9.957 1.00 0.00 89 SER A O 16
ATOM 21567 N N . SER A 1 90 ? 25.316 -8.299 -8.409 1.00 0.00 90 SER A N 16
ATOM 21568 C CA . SER A 1 90 ? 24.072 -7.945 -9.082 1.00 0.00 90 SER A CA 16
ATOM 21569 C C . SER A 1 90 ? 24.274 -7.868 -10.592 1.00 0.00 90 SER A C 16
ATOM 21570 O O . SER A 1 90 ? 23.523 -8.466 -11.362 1.00 0.00 90 SER A O 16
ATOM 21578 N N . GLY A 1 91 ? 25.296 -7.127 -11.010 1.00 0.00 91 GLY A N 16
ATOM 21579 C CA . GLY A 1 91 ? 25.579 -6.984 -12.426 1.00 0.00 91 GLY A CA 16
ATOM 21580 C C . GLY A 1 91 ? 25.265 -5.595 -12.943 1.00 0.00 91 GLY A C 16
ATOM 21581 O O . GLY A 1 91 ? 24.125 -5.138 -12.862 1.00 0.00 91 GLY A O 16
ATOM 21585 N N . GLY A 1 1 ? 3.706 17.236 2.056 1.00 0.00 1 GLY A N 17
ATOM 21586 C CA . GLY A 1 1 ? 4.011 15.831 2.250 1.00 0.00 1 GLY A CA 17
ATOM 21587 C C . GLY A 1 1 ? 5.498 15.573 2.388 1.00 0.00 1 GLY A C 17
ATOM 21588 O O . GLY A 1 1 ? 6.174 16.212 3.195 1.00 0.00 1 GLY A O 17
ATOM 21592 N N . SER A 1 2 ? 6.010 14.634 1.599 1.00 0.00 2 SER A N 17
ATOM 21593 C CA . SER A 1 2 ? 7.426 14.289 1.640 1.00 0.00 2 SER A CA 17
ATOM 21594 C C . SER A 1 2 ? 8.255 15.303 0.857 1.00 0.00 2 SER A C 17
ATOM 21595 O O . SER A 1 2 ? 7.808 15.834 -0.160 1.00 0.00 2 SER A O 17
ATOM 21603 N N . SER A 1 3 ? 9.465 15.568 1.340 1.00 0.00 3 SER A N 17
ATOM 21604 C CA . SER A 1 3 ? 10.356 16.521 0.689 1.00 0.00 3 SER A CA 17
ATOM 21605 C C . SER A 1 3 ? 11.772 15.961 0.590 1.00 0.00 3 SER A C 17
ATOM 21606 O O . SER A 1 3 ? 12.481 15.854 1.589 1.00 0.00 3 SER A O 17
ATOM 21614 N N . GLY A 1 4 ? 12.177 15.604 -0.625 1.00 0.00 4 GLY A N 17
ATOM 21615 C CA . GLY A 1 4 ? 13.506 15.058 -0.834 1.00 0.00 4 GLY A CA 17
ATOM 21616 C C . GLY A 1 4 ? 13.766 13.826 0.010 1.00 0.00 4 GLY A C 17
ATOM 21617 O O . GLY A 1 4 ? 13.892 13.917 1.231 1.00 0.00 4 GLY A O 17
ATOM 21621 N N . SER A 1 5 ? 13.845 12.671 -0.642 1.00 0.00 5 SER A N 17
ATOM 21622 C CA . SER A 1 5 ? 14.087 11.414 0.057 1.00 0.00 5 SER A CA 17
ATOM 21623 C C . SER A 1 5 ? 15.011 10.510 -0.754 1.00 0.00 5 SER A C 17
ATOM 21624 O O . SER A 1 5 ? 14.935 10.468 -1.982 1.00 0.00 5 SER A O 17
ATOM 21632 N N . SER A 1 6 ? 15.883 9.789 -0.057 1.00 0.00 6 SER A N 17
ATOM 21633 C CA . SER A 1 6 ? 16.826 8.889 -0.711 1.00 0.00 6 SER A CA 17
ATOM 21634 C C . SER A 1 6 ? 16.663 7.463 -0.193 1.00 0.00 6 SER A C 17
ATOM 21635 O O . SER A 1 6 ? 16.155 7.244 0.906 1.00 0.00 6 SER A O 17
ATOM 21643 N N . GLY A 1 7 ? 17.099 6.495 -0.994 1.00 0.00 7 GLY A N 17
ATOM 21644 C CA . GLY A 1 7 ? 16.994 5.103 -0.601 1.00 0.00 7 GLY A CA 17
ATOM 21645 C C . GLY A 1 7 ? 15.558 4.671 -0.377 1.00 0.00 7 GLY A C 17
ATOM 21646 O O . GLY A 1 7 ? 14.708 5.484 -0.016 1.00 0.00 7 GLY A O 17
ATOM 21650 N N . MET A 1 8 ? 15.287 3.388 -0.592 1.00 0.00 8 MET A N 17
ATOM 21651 C CA . MET A 1 8 ? 13.943 2.850 -0.412 1.00 0.00 8 MET A CA 17
ATOM 21652 C C . MET A 1 8 ? 13.505 2.960 1.045 1.00 0.00 8 MET A C 17
ATOM 21653 O O . MET A 1 8 ? 14.336 2.979 1.952 1.00 0.00 8 MET A O 17
ATOM 21667 N N . GLU A 1 9 ? 12.195 3.033 1.260 1.00 0.00 9 GLU A N 17
ATOM 21668 C CA . GLU A 1 9 ? 11.648 3.143 2.608 1.00 0.00 9 GLU A CA 17
ATOM 21669 C C . GLU A 1 9 ? 10.433 2.235 2.777 1.00 0.00 9 GLU A C 17
ATOM 21670 O O . GLU A 1 9 ? 9.808 1.805 1.808 1.00 0.00 9 GLU A O 17
ATOM 21682 N N . PRO A 1 10 ? 10.091 1.935 4.039 1.00 0.00 10 PRO A N 17
ATOM 21683 C CA . PRO A 1 10 ? 8.950 1.075 4.366 1.00 0.00 10 PRO A CA 17
ATOM 21684 C C . PRO A 1 10 ? 7.614 1.744 4.059 1.00 0.00 10 PRO A C 17
ATOM 21685 O O . PRO A 1 10 ? 7.454 2.950 4.246 1.00 0.00 10 PRO A O 17
ATOM 21696 N N . VAL A 1 11 ? 6.656 0.952 3.588 1.00 0.00 11 VAL A N 17
ATOM 21697 C CA . VAL A 1 11 ? 5.333 1.467 3.256 1.00 0.00 11 VAL A CA 17
ATOM 21698 C C . VAL A 1 11 ? 4.580 1.897 4.510 1.00 0.00 11 VAL A C 17
ATOM 21699 O O . VAL A 1 11 ? 3.722 2.777 4.459 1.00 0.00 11 VAL A O 17
ATOM 21712 N N . GLU A 1 12 ? 4.910 1.271 5.635 1.00 0.00 12 GLU A N 17
ATOM 21713 C CA . GLU A 1 12 ? 4.264 1.589 6.903 1.00 0.00 12 GLU A CA 17
ATOM 21714 C C . GLU A 1 12 ? 4.576 3.021 7.328 1.00 0.00 12 GLU A C 17
ATOM 21715 O O . GLU A 1 12 ? 3.922 3.576 8.212 1.00 0.00 12 GLU A O 17
ATOM 21727 N N . THR A 1 13 ? 5.580 3.616 6.692 1.00 0.00 13 THR A N 17
ATOM 21728 C CA . THR A 1 13 ? 5.981 4.982 7.004 1.00 0.00 13 THR A CA 17
ATOM 21729 C C . THR A 1 13 ? 5.610 5.935 5.874 1.00 0.00 13 THR A C 17
ATOM 21730 O O . THR A 1 13 ? 5.438 7.134 6.093 1.00 0.00 13 THR A O 17
ATOM 21741 N N . TRP A 1 14 ? 5.486 5.395 4.667 1.00 0.00 14 TRP A N 17
ATOM 21742 C CA . TRP A 1 14 ? 5.134 6.199 3.502 1.00 0.00 14 TRP A CA 17
ATOM 21743 C C . TRP A 1 14 ? 4.014 7.178 3.835 1.00 0.00 14 TRP A C 17
ATOM 21744 O O . TRP A 1 14 ? 3.321 7.026 4.842 1.00 0.00 14 TRP A O 17
ATOM 21765 N N . THR A 1 15 ? 3.840 8.184 2.984 1.00 0.00 15 THR A N 17
ATOM 21766 C CA . THR A 1 15 ? 2.804 9.189 3.189 1.00 0.00 15 THR A CA 17
ATOM 21767 C C . THR A 1 15 ? 1.577 8.895 2.334 1.00 0.00 15 THR A C 17
ATOM 21768 O O . THR A 1 15 ? 1.637 8.156 1.351 1.00 0.00 15 THR A O 17
ATOM 21779 N N . PRO A 1 16 ? 0.435 9.487 2.714 1.00 0.00 16 PRO A N 17
ATOM 21780 C CA . PRO A 1 16 ? -0.829 9.304 1.994 1.00 0.00 16 PRO A CA 17
ATOM 21781 C C . PRO A 1 16 ? -0.820 9.978 0.627 1.00 0.00 16 PRO A C 17
ATOM 21782 O O . PRO A 1 16 ? -1.819 9.960 -0.092 1.00 0.00 16 PRO A O 17
ATOM 21793 N N . GLY A 1 17 ? 0.315 10.572 0.272 1.00 0.00 17 GLY A N 17
ATOM 21794 C CA . GLY A 1 17 ? 0.432 11.244 -1.009 1.00 0.00 17 GLY A CA 17
ATOM 21795 C C . GLY A 1 17 ? 1.127 10.389 -2.050 1.00 0.00 17 GLY A C 17
ATOM 21796 O O . GLY A 1 17 ? 0.975 10.613 -3.251 1.00 0.00 17 GLY A O 17
ATOM 21800 N N . LYS A 1 18 ? 1.894 9.406 -1.591 1.00 0.00 18 LYS A N 17
ATOM 21801 C CA . LYS A 1 18 ? 2.617 8.514 -2.490 1.00 0.00 18 LYS A CA 17
ATOM 21802 C C . LYS A 1 18 ? 1.798 7.262 -2.787 1.00 0.00 18 LYS A C 17
ATOM 21803 O O . LYS A 1 18 ? 1.714 6.821 -3.934 1.00 0.00 18 LYS A O 17
ATOM 21822 N N . VAL A 1 19 ? 1.193 6.694 -1.748 1.00 0.00 19 VAL A N 17
ATOM 21823 C CA . VAL A 1 19 ? 0.379 5.495 -1.899 1.00 0.00 19 VAL A CA 17
ATOM 21824 C C . VAL A 1 19 ? -0.504 5.582 -3.139 1.00 0.00 19 VAL A C 17
ATOM 21825 O O . VAL A 1 19 ? -0.794 4.572 -3.779 1.00 0.00 19 VAL A O 17
ATOM 21838 N N . ALA A 1 20 ? -0.927 6.797 -3.473 1.00 0.00 20 ALA A N 17
ATOM 21839 C CA . ALA A 1 20 ? -1.774 7.017 -4.639 1.00 0.00 20 ALA A CA 17
ATOM 21840 C C . ALA A 1 20 ? -1.049 6.635 -5.925 1.00 0.00 20 ALA A C 17
ATOM 21841 O O . ALA A 1 20 ? -1.638 6.046 -6.831 1.00 0.00 20 ALA A O 17
ATOM 21848 N N . THR A 1 21 ? 0.234 6.976 -5.999 1.00 0.00 21 THR A N 17
ATOM 21849 C CA . THR A 1 21 ? 1.039 6.671 -7.175 1.00 0.00 21 THR A CA 17
ATOM 21850 C C . THR A 1 21 ? 1.256 5.169 -7.318 1.00 0.00 21 THR A C 17
ATOM 21851 O O . THR A 1 21 ? 1.245 4.634 -8.427 1.00 0.00 21 THR A O 17
ATOM 21862 N N . TRP A 1 22 ? 1.452 4.495 -6.191 1.00 0.00 22 TRP A N 17
ATOM 21863 C CA . TRP A 1 22 ? 1.671 3.052 -6.192 1.00 0.00 22 TRP A CA 17
ATOM 21864 C C . TRP A 1 22 ? 0.376 2.306 -6.492 1.00 0.00 22 TRP A C 17
ATOM 21865 O O . TRP A 1 22 ? 0.331 1.455 -7.383 1.00 0.00 22 TRP A O 17
ATOM 21886 N N . LEU A 1 23 ? -0.674 2.627 -5.746 1.00 0.00 23 LEU A N 17
ATOM 21887 C CA . LEU A 1 23 ? -1.971 1.986 -5.933 1.00 0.00 23 LEU A CA 17
ATOM 21888 C C . LEU A 1 23 ? -2.391 2.025 -7.399 1.00 0.00 23 LEU A C 17
ATOM 21889 O O . LEU A 1 23 ? -2.846 1.023 -7.951 1.00 0.00 23 LEU A O 17
ATOM 21905 N N . ARG A 1 24 ? -2.234 3.187 -8.024 1.00 0.00 24 ARG A N 17
ATOM 21906 C CA . ARG A 1 24 ? -2.595 3.356 -9.426 1.00 0.00 24 ARG A CA 17
ATOM 21907 C C . ARG A 1 24 ? -1.628 2.600 -10.332 1.00 0.00 24 ARG A C 17
ATOM 21908 O O . ARG A 1 24 ? -2.007 2.122 -11.400 1.00 0.00 24 ARG A O 17
ATOM 21929 N N . GLY A 1 25 ? -0.376 2.496 -9.897 1.00 0.00 25 GLY A N 17
ATOM 21930 C CA . GLY A 1 25 ? 0.626 1.798 -10.681 1.00 0.00 25 GLY A CA 17
ATOM 21931 C C . GLY A 1 25 ? 0.772 0.345 -10.274 1.00 0.00 25 GLY A C 17
ATOM 21932 O O . GLY A 1 25 ? 1.730 -0.323 -10.663 1.00 0.00 25 GLY A O 17
ATOM 21936 N N . LEU A 1 26 ? -0.179 -0.145 -9.486 1.00 0.00 26 LEU A N 17
ATOM 21937 C CA . LEU A 1 26 ? -0.152 -1.528 -9.024 1.00 0.00 26 LEU A CA 17
ATOM 21938 C C . LEU A 1 26 ? -1.027 -2.414 -9.905 1.00 0.00 26 LEU A C 17
ATOM 21939 O O . LEU A 1 26 ? -0.701 -3.575 -10.153 1.00 0.00 26 LEU A O 17
ATOM 21955 N N . ASP A 1 27 ? -2.137 -1.858 -10.377 1.00 0.00 27 ASP A N 17
ATOM 21956 C CA . ASP A 1 27 ? -3.058 -2.596 -11.233 1.00 0.00 27 ASP A CA 17
ATOM 21957 C C . ASP A 1 27 ? -3.941 -1.642 -12.032 1.00 0.00 27 ASP A C 17
ATOM 21958 O O . ASP A 1 27 ? -4.391 -0.619 -11.516 1.00 0.00 27 ASP A O 17
ATOM 21967 N N . ASP A 1 28 ? -4.182 -1.983 -13.293 1.00 0.00 28 ASP A N 17
ATOM 21968 C CA . ASP A 1 28 ? -5.011 -1.157 -14.163 1.00 0.00 28 ASP A CA 17
ATOM 21969 C C . ASP A 1 28 ? -6.462 -1.159 -13.694 1.00 0.00 28 ASP A C 17
ATOM 21970 O O . ASP A 1 28 ? -7.067 -0.103 -13.511 1.00 0.00 28 ASP A O 17
ATOM 21979 N N . SER A 1 29 ? -7.015 -2.352 -13.502 1.00 0.00 29 SER A N 17
ATOM 21980 C CA . SER A 1 29 ? -8.397 -2.492 -13.059 1.00 0.00 29 SER A CA 17
ATOM 21981 C C . SER A 1 29 ? -8.665 -1.625 -11.833 1.00 0.00 29 SER A C 17
ATOM 21982 O O . SER A 1 29 ? -9.799 -1.215 -11.583 1.00 0.00 29 SER A O 17
ATOM 21990 N N . LEU A 1 30 ? -7.613 -1.349 -11.070 1.00 0.00 30 LEU A N 17
ATOM 21991 C CA . LEU A 1 30 ? -7.732 -0.530 -9.869 1.00 0.00 30 LEU A CA 17
ATOM 21992 C C . LEU A 1 30 ? -7.334 0.915 -10.153 1.00 0.00 30 LEU A C 17
ATOM 21993 O O . LEU A 1 30 ? -7.826 1.841 -9.510 1.00 0.00 30 LEU A O 17
ATOM 22009 N N . GLN A 1 31 ? -6.443 1.098 -11.122 1.00 0.00 31 GLN A N 17
ATOM 22010 C CA . GLN A 1 31 ? -5.981 2.431 -11.492 1.00 0.00 31 GLN A CA 17
ATOM 22011 C C . GLN A 1 31 ? -7.158 3.385 -11.671 1.00 0.00 31 GLN A C 17
ATOM 22012 O O . GLN A 1 31 ? -7.009 4.600 -11.541 1.00 0.00 31 GLN A O 17
ATOM 22026 N N . ASP A 1 32 ? -8.325 2.826 -11.971 1.00 0.00 32 ASP A N 17
ATOM 22027 C CA . ASP A 1 32 ? -9.528 3.627 -12.167 1.00 0.00 32 ASP A CA 17
ATOM 22028 C C . ASP A 1 32 ? -9.958 4.292 -10.863 1.00 0.00 32 ASP A C 17
ATOM 22029 O O . ASP A 1 32 ? -10.216 5.495 -10.823 1.00 0.00 32 ASP A O 17
ATOM 22038 N N . TYR A 1 33 ? -10.033 3.500 -9.799 1.00 0.00 33 TYR A N 17
ATOM 22039 C CA . TYR A 1 33 ? -10.435 4.011 -8.494 1.00 0.00 33 TYR A CA 17
ATOM 22040 C C . TYR A 1 33 ? -9.691 5.300 -8.160 1.00 0.00 33 TYR A C 17
ATOM 22041 O O . TYR A 1 33 ? -8.497 5.445 -8.425 1.00 0.00 33 TYR A O 17
ATOM 22059 N N . PRO A 1 34 ? -10.413 6.261 -7.565 1.00 0.00 34 PRO A N 17
ATOM 22060 C CA . PRO A 1 34 ? -9.843 7.556 -7.180 1.00 0.00 34 PRO A CA 17
ATOM 22061 C C . PRO A 1 34 ? -8.862 7.436 -6.019 1.00 0.00 34 PRO A C 17
ATOM 22062 O O . PRO A 1 34 ? -9.219 7.676 -4.865 1.00 0.00 34 PRO A O 17
ATOM 22073 N N . PHE A 1 35 ? -7.625 7.063 -6.330 1.00 0.00 35 PHE A N 17
ATOM 22074 C CA . PHE A 1 35 ? -6.593 6.910 -5.312 1.00 0.00 35 PHE A CA 17
ATOM 22075 C C . PHE A 1 35 ? -6.142 8.270 -4.787 1.00 0.00 35 PHE A C 17
ATOM 22076 O O . PHE A 1 35 ? -5.956 8.452 -3.584 1.00 0.00 35 PHE A O 17
ATOM 22093 N N . GLU A 1 36 ? -5.969 9.222 -5.698 1.00 0.00 36 GLU A N 17
ATOM 22094 C CA . GLU A 1 36 ? -5.538 10.565 -5.327 1.00 0.00 36 GLU A CA 17
ATOM 22095 C C . GLU A 1 36 ? -6.490 11.178 -4.304 1.00 0.00 36 GLU A C 17
ATOM 22096 O O . GLU A 1 36 ? -6.114 12.076 -3.550 1.00 0.00 36 GLU A O 17
ATOM 22108 N N . ASP A 1 37 ? -7.725 10.687 -4.285 1.00 0.00 37 ASP A N 17
ATOM 22109 C CA . ASP A 1 37 ? -8.732 11.186 -3.356 1.00 0.00 37 ASP A CA 17
ATOM 22110 C C . ASP A 1 37 ? -8.748 10.355 -2.076 1.00 0.00 37 ASP A C 17
ATOM 22111 O O . ASP A 1 37 ? -9.106 10.851 -1.008 1.00 0.00 37 ASP A O 17
ATOM 22120 N N . TRP A 1 38 ? -8.361 9.090 -2.193 1.00 0.00 38 TRP A N 17
ATOM 22121 C CA . TRP A 1 38 ? -8.333 8.190 -1.046 1.00 0.00 38 TRP A CA 17
ATOM 22122 C C . TRP A 1 38 ? -7.624 8.840 0.138 1.00 0.00 38 TRP A C 17
ATOM 22123 O O . TRP A 1 38 ? -8.088 8.751 1.274 1.00 0.00 38 TRP A O 17
ATOM 22144 N N . GLN A 1 39 ? -6.499 9.492 -0.137 1.00 0.00 39 GLN A N 17
ATOM 22145 C CA . GLN A 1 39 ? -5.727 10.155 0.907 1.00 0.00 39 GLN A CA 17
ATOM 22146 C C . GLN A 1 39 ? -5.439 9.200 2.061 1.00 0.00 39 GLN A C 17
ATOM 22147 O O . GLN A 1 39 ? -5.522 9.579 3.230 1.00 0.00 39 GLN A O 17
ATOM 22161 N N . LEU A 1 40 ? -5.100 7.960 1.725 1.00 0.00 40 LEU A N 17
ATOM 22162 C CA . LEU A 1 40 ? -4.800 6.950 2.734 1.00 0.00 40 LEU A CA 17
ATOM 22163 C C . LEU A 1 40 ? -3.296 6.847 2.970 1.00 0.00 40 LEU A C 17
ATOM 22164 O O . LEU A 1 40 ? -2.513 6.610 2.050 1.00 0.00 40 LEU A O 17
ATOM 22180 N N . PRO A 1 41 ? -2.882 7.026 4.233 1.00 0.00 41 PRO A N 17
ATOM 22181 C CA . PRO A 1 41 ? -1.470 6.955 4.620 1.00 0.00 41 PRO A CA 17
ATOM 22182 C C . PRO A 1 41 ? -0.916 5.537 4.536 1.00 0.00 41 PRO A C 17
ATOM 22183 O O . PRO A 1 41 ? -1.667 4.564 4.574 1.00 0.00 41 PRO A O 17
ATOM 22194 N N . GLY A 1 42 ? 0.404 5.427 4.422 1.00 0.00 42 GLY A N 17
ATOM 22195 C CA . GLY A 1 42 ? 1.036 4.124 4.335 1.00 0.00 42 GLY A CA 17
ATOM 22196 C C . GLY A 1 42 ? 0.743 3.256 5.543 1.00 0.00 42 GLY A C 17
ATOM 22197 O O . GLY A 1 42 ? 0.211 2.153 5.411 1.00 0.00 42 GLY A O 17
ATOM 22201 N N . LYS A 1 43 ? 1.092 3.752 6.725 1.00 0.00 43 LYS A N 17
ATOM 22202 C CA . LYS A 1 43 ? 0.864 3.015 7.962 1.00 0.00 43 LYS A CA 17
ATOM 22203 C C . LYS A 1 43 ? -0.458 2.257 7.909 1.00 0.00 43 LYS A C 17
ATOM 22204 O O . LYS A 1 43 ? -0.543 1.107 8.338 1.00 0.00 43 LYS A O 17
ATOM 22223 N N . ASN A 1 44 ? -1.488 2.909 7.378 1.00 0.00 44 ASN A N 17
ATOM 22224 C CA . ASN A 1 44 ? -2.806 2.296 7.267 1.00 0.00 44 ASN A CA 17
ATOM 22225 C C . ASN A 1 44 ? -2.855 1.318 6.098 1.00 0.00 44 ASN A C 17
ATOM 22226 O O . ASN A 1 44 ? -3.487 0.264 6.181 1.00 0.00 44 ASN A O 17
ATOM 22237 N N . LEU A 1 45 ? -2.182 1.673 5.009 1.00 0.00 45 LEU A N 17
ATOM 22238 C CA . LEU A 1 45 ? -2.148 0.826 3.821 1.00 0.00 45 LEU A CA 17
ATOM 22239 C C . LEU A 1 45 ? -1.914 -0.633 4.199 1.00 0.00 45 LEU A C 17
ATOM 22240 O O . LEU A 1 45 ? -2.778 -1.486 3.989 1.00 0.00 45 LEU A O 17
ATOM 22256 N N . LEU A 1 46 ? -0.743 -0.914 4.759 1.00 0.00 46 LEU A N 17
ATOM 22257 C CA . LEU A 1 46 ? -0.396 -2.270 5.169 1.00 0.00 46 LEU A CA 17
ATOM 22258 C C . LEU A 1 46 ? -1.372 -2.786 6.222 1.00 0.00 46 LEU A C 17
ATOM 22259 O O . LEU A 1 46 ? -1.459 -3.990 6.463 1.00 0.00 46 LEU A O 17
ATOM 22275 N N . GLN A 1 47 ? -2.104 -1.868 6.844 1.00 0.00 47 GLN A N 17
ATOM 22276 C CA . GLN A 1 47 ? -3.074 -2.231 7.870 1.00 0.00 47 GLN A CA 17
ATOM 22277 C C . GLN A 1 47 ? -4.492 -2.208 7.311 1.00 0.00 47 GLN A C 17
ATOM 22278 O O . GLN A 1 47 ? -5.467 -2.193 8.063 1.00 0.00 47 GLN A O 17
ATOM 22292 N N . LEU A 1 48 ? -4.601 -2.205 5.987 1.00 0.00 48 LEU A N 17
ATOM 22293 C CA . LEU A 1 48 ? -5.901 -2.184 5.326 1.00 0.00 48 LEU A CA 17
ATOM 22294 C C . LEU A 1 48 ? -6.741 -3.389 5.737 1.00 0.00 48 LEU A C 17
ATOM 22295 O O . LEU A 1 48 ? -6.298 -4.228 6.523 1.00 0.00 48 LEU A O 17
ATOM 22311 N N . CYS A 1 49 ? -7.952 -3.470 5.199 1.00 0.00 49 CYS A N 17
ATOM 22312 C CA . CYS A 1 49 ? -8.854 -4.574 5.508 1.00 0.00 49 CYS A CA 17
ATOM 22313 C C . CYS A 1 49 ? -9.998 -4.641 4.501 1.00 0.00 49 CYS A C 17
ATOM 22314 O O . CYS A 1 49 ? -10.291 -3.677 3.793 1.00 0.00 49 CYS A O 17
ATOM 22322 N N . PRO A 1 50 ? -10.658 -5.806 4.432 1.00 0.00 50 PRO A N 17
ATOM 22323 C CA . PRO A 1 50 ? -11.779 -6.027 3.514 1.00 0.00 50 PRO A CA 17
ATOM 22324 C C . PRO A 1 50 ? -13.020 -5.235 3.912 1.00 0.00 50 PRO A C 17
ATOM 22325 O O . PRO A 1 50 ? -13.887 -4.965 3.081 1.00 0.00 50 PRO A O 17
ATOM 22336 N N . GLN A 1 51 ? -13.096 -4.865 5.186 1.00 0.00 51 GLN A N 17
ATOM 22337 C CA . GLN A 1 51 ? -14.232 -4.104 5.693 1.00 0.00 51 GLN A CA 17
ATOM 22338 C C . GLN A 1 51 ? -13.982 -2.605 5.567 1.00 0.00 51 GLN A C 17
ATOM 22339 O O . GLN A 1 51 ? -14.883 -1.842 5.219 1.00 0.00 51 GLN A O 17
ATOM 22353 N N . SER A 1 52 ? -12.752 -2.189 5.853 1.00 0.00 52 SER A N 17
ATOM 22354 C CA . SER A 1 52 ? -12.384 -0.780 5.776 1.00 0.00 52 SER A CA 17
ATOM 22355 C C . SER A 1 52 ? -12.404 -0.291 4.330 1.00 0.00 52 SER A C 17
ATOM 22356 O O . SER A 1 52 ? -12.817 0.834 4.049 1.00 0.00 52 SER A O 17
ATOM 22364 N N . LEU A 1 53 ? -11.955 -1.146 3.418 1.00 0.00 53 LEU A N 17
ATOM 22365 C CA . LEU A 1 53 ? -11.921 -0.803 2.000 1.00 0.00 53 LEU A CA 17
ATOM 22366 C C . LEU A 1 53 ? -13.289 -0.328 1.521 1.00 0.00 53 LEU A C 17
ATOM 22367 O O . LEU A 1 53 ? -13.392 0.651 0.783 1.00 0.00 53 LEU A O 17
ATOM 22383 N N . GLU A 1 54 ? -14.336 -1.026 1.950 1.00 0.00 54 GLU A N 17
ATOM 22384 C CA . GLU A 1 54 ? -15.697 -0.673 1.565 1.00 0.00 54 GLU A CA 17
ATOM 22385 C C . GLU A 1 54 ? -15.934 0.827 1.715 1.00 0.00 54 GLU A C 17
ATOM 22386 O O . GLU A 1 54 ? -16.606 1.446 0.891 1.00 0.00 54 GLU A O 17
ATOM 22398 N N . ALA A 1 55 ? -15.375 1.405 2.774 1.00 0.00 55 ALA A N 17
ATOM 22399 C CA . ALA A 1 55 ? -15.524 2.832 3.032 1.00 0.00 55 ALA A CA 17
ATOM 22400 C C . ALA A 1 55 ? -15.073 3.657 1.831 1.00 0.00 55 ALA A C 17
ATOM 22401 O O . ALA A 1 55 ? -15.673 4.684 1.510 1.00 0.00 55 ALA A O 17
ATOM 22408 N N . LEU A 1 56 ? -14.014 3.202 1.171 1.00 0.00 56 LEU A N 17
ATOM 22409 C CA . LEU A 1 56 ? -13.482 3.899 0.005 1.00 0.00 56 LEU A CA 17
ATOM 22410 C C . LEU A 1 56 ? -14.197 3.455 -1.267 1.00 0.00 56 LEU A C 17
ATOM 22411 O O . LEU A 1 56 ? -13.627 3.496 -2.357 1.00 0.00 56 LEU A O 17
ATOM 22427 N N . ALA A 1 57 ? -15.448 3.033 -1.120 1.00 0.00 57 ALA A N 17
ATOM 22428 C CA . ALA A 1 57 ? -16.243 2.586 -2.258 1.00 0.00 57 ALA A CA 17
ATOM 22429 C C . ALA A 1 57 ? -15.642 1.334 -2.888 1.00 0.00 57 ALA A C 17
ATOM 22430 O O . ALA A 1 57 ? -15.723 1.137 -4.101 1.00 0.00 57 ALA A O 17
ATOM 22437 N N . VAL A 1 58 ? -15.039 0.490 -2.057 1.00 0.00 58 VAL A N 17
ATOM 22438 C CA . VAL A 1 58 ? -14.425 -0.744 -2.533 1.00 0.00 58 VAL A CA 17
ATOM 22439 C C . VAL A 1 58 ? -15.014 -1.959 -1.826 1.00 0.00 58 VAL A C 17
ATOM 22440 O O . VAL A 1 58 ? -14.413 -2.502 -0.899 1.00 0.00 58 VAL A O 17
ATOM 22453 N N . ARG A 1 59 ? -16.193 -2.382 -2.270 1.00 0.00 59 ARG A N 17
ATOM 22454 C CA . ARG A 1 59 ? -16.864 -3.534 -1.680 1.00 0.00 59 ARG A CA 17
ATOM 22455 C C . ARG A 1 59 ? -16.611 -4.792 -2.504 1.00 0.00 59 ARG A C 17
ATOM 22456 O O . ARG A 1 59 ? -16.363 -5.866 -1.955 1.00 0.00 59 ARG A O 17
ATOM 22477 N N . SER A 1 60 ? -16.675 -4.652 -3.824 1.00 0.00 60 SER A N 17
ATOM 22478 C CA . SER A 1 60 ? -16.457 -5.779 -4.724 1.00 0.00 60 SER A CA 17
ATOM 22479 C C . SER A 1 60 ? -15.235 -6.586 -4.297 1.00 0.00 60 SER A C 17
ATOM 22480 O O . SER A 1 60 ? -14.116 -6.072 -4.266 1.00 0.00 60 SER A O 17
ATOM 22488 N N . LEU A 1 61 ? -15.457 -7.854 -3.970 1.00 0.00 61 LEU A N 17
ATOM 22489 C CA . LEU A 1 61 ? -14.375 -8.735 -3.544 1.00 0.00 61 LEU A CA 17
ATOM 22490 C C . LEU A 1 61 ? -13.230 -8.716 -4.551 1.00 0.00 61 LEU A C 17
ATOM 22491 O O . LEU A 1 61 ? -12.088 -8.418 -4.203 1.00 0.00 61 LEU A O 17
ATOM 22507 N N . GLY A 1 62 ? -13.543 -9.036 -5.803 1.00 0.00 62 GLY A N 17
ATOM 22508 C CA . GLY A 1 62 ? -12.530 -9.047 -6.842 1.00 0.00 62 GLY A CA 17
ATOM 22509 C C . GLY A 1 62 ? -11.496 -7.954 -6.655 1.00 0.00 62 GLY A C 17
ATOM 22510 O O . GLY A 1 62 ? -10.328 -8.234 -6.382 1.00 0.00 62 GLY A O 17
ATOM 22514 N N . HIS A 1 63 ? -11.924 -6.705 -6.805 1.00 0.00 63 HIS A N 17
ATOM 22515 C CA . HIS A 1 63 ? -11.026 -5.565 -6.652 1.00 0.00 63 HIS A CA 17
ATOM 22516 C C . HIS A 1 63 ? -10.249 -5.658 -5.342 1.00 0.00 63 HIS A C 17
ATOM 22517 O O . HIS A 1 63 ? -9.040 -5.434 -5.311 1.00 0.00 63 HIS A O 17
ATOM 22532 N N . GLN A 1 64 ? -10.954 -5.987 -4.264 1.00 0.00 64 GLN A N 17
ATOM 22533 C CA . GLN A 1 64 ? -10.330 -6.107 -2.952 1.00 0.00 64 GLN A CA 17
ATOM 22534 C C . GLN A 1 64 ? -9.191 -7.122 -2.981 1.00 0.00 64 GLN A C 17
ATOM 22535 O O . GLN A 1 64 ? -8.139 -6.906 -2.381 1.00 0.00 64 GLN A O 17
ATOM 22549 N N . GLU A 1 65 ? -9.411 -8.230 -3.683 1.00 0.00 65 GLU A N 17
ATOM 22550 C CA . GLU A 1 65 ? -8.403 -9.278 -3.789 1.00 0.00 65 GLU A CA 17
ATOM 22551 C C . GLU A 1 65 ? -7.121 -8.740 -4.418 1.00 0.00 65 GLU A C 17
ATOM 22552 O O . GLU A 1 65 ? -6.019 -9.018 -3.944 1.00 0.00 65 GLU A O 17
ATOM 22564 N N . LEU A 1 66 ? -7.274 -7.968 -5.488 1.00 0.00 66 LEU A N 17
ATOM 22565 C CA . LEU A 1 66 ? -6.130 -7.390 -6.184 1.00 0.00 66 LEU A CA 17
ATOM 22566 C C . LEU A 1 66 ? -5.302 -6.520 -5.243 1.00 0.00 66 LEU A C 17
ATOM 22567 O O . LEU A 1 66 ? -4.151 -6.837 -4.941 1.00 0.00 66 LEU A O 17
ATOM 22583 N N . ILE A 1 67 ? -5.897 -5.425 -4.782 1.00 0.00 67 ILE A N 17
ATOM 22584 C CA . ILE A 1 67 ? -5.215 -4.512 -3.872 1.00 0.00 67 ILE A CA 17
ATOM 22585 C C . ILE A 1 67 ? -4.550 -5.271 -2.729 1.00 0.00 67 ILE A C 17
ATOM 22586 O O . ILE A 1 67 ? -3.337 -5.185 -2.535 1.00 0.00 67 ILE A O 17
ATOM 22602 N N . LEU A 1 68 ? -5.351 -6.015 -1.974 1.00 0.00 68 LEU A N 17
ATOM 22603 C CA . LEU A 1 68 ? -4.840 -6.791 -0.850 1.00 0.00 68 LEU A CA 17
ATOM 22604 C C . LEU A 1 68 ? -3.655 -7.651 -1.276 1.00 0.00 68 LEU A C 17
ATOM 22605 O O . LEU A 1 68 ? -2.733 -7.886 -0.495 1.00 0.00 68 LEU A O 17
ATOM 22621 N N . GLY A 1 69 ? -3.684 -8.116 -2.521 1.00 0.00 69 GLY A N 17
ATOM 22622 C CA . GLY A 1 69 ? -2.606 -8.942 -3.030 1.00 0.00 69 GLY A CA 17
ATOM 22623 C C . GLY A 1 69 ? -1.316 -8.166 -3.211 1.00 0.00 69 GLY A C 17
ATOM 22624 O O . GLY A 1 69 ? -0.226 -8.717 -3.063 1.00 0.00 69 GLY A O 17
ATOM 22628 N N . GLY A 1 70 ? -1.440 -6.882 -3.533 1.00 0.00 70 GLY A N 17
ATOM 22629 C CA . GLY A 1 70 ? -0.267 -6.050 -3.730 1.00 0.00 70 GLY A CA 17
ATOM 22630 C C . GLY A 1 70 ? 0.305 -5.535 -2.424 1.00 0.00 70 GLY A C 17
ATOM 22631 O O . GLY A 1 70 ? 1.495 -5.231 -2.336 1.00 0.00 70 GLY A O 17
ATOM 22635 N N . VAL A 1 71 ? -0.544 -5.435 -1.407 1.00 0.00 71 VAL A N 17
ATOM 22636 C CA . VAL A 1 71 ? -0.117 -4.952 -0.099 1.00 0.00 71 VAL A CA 17
ATOM 22637 C C . VAL A 1 71 ? 0.623 -6.039 0.673 1.00 0.00 71 VAL A C 17
ATOM 22638 O O . VAL A 1 71 ? 1.756 -5.841 1.110 1.00 0.00 71 VAL A O 17
ATOM 22651 N N . GLU A 1 72 ? -0.026 -7.187 0.837 1.00 0.00 72 GLU A N 17
ATOM 22652 C CA . GLU A 1 72 ? 0.571 -8.306 1.557 1.00 0.00 72 GLU A CA 17
ATOM 22653 C C . GLU A 1 72 ? 2.014 -8.529 1.115 1.00 0.00 72 GLU A C 17
ATOM 22654 O O . GLU A 1 72 ? 2.835 -9.039 1.878 1.00 0.00 72 GLU A O 17
ATOM 22666 N N . GLN A 1 73 ? 2.316 -8.142 -0.120 1.00 0.00 73 GLN A N 17
ATOM 22667 C CA . GLN A 1 73 ? 3.660 -8.301 -0.663 1.00 0.00 73 GLN A CA 17
ATOM 22668 C C . GLN A 1 73 ? 4.596 -7.226 -0.120 1.00 0.00 73 GLN A C 17
ATOM 22669 O O . GLN A 1 73 ? 5.764 -7.494 0.167 1.00 0.00 73 GLN A O 17
ATOM 22683 N N . LEU A 1 74 ? 4.078 -6.011 0.017 1.00 0.00 74 LEU A N 17
ATOM 22684 C CA . LEU A 1 74 ? 4.868 -4.895 0.525 1.00 0.00 74 LEU A CA 17
ATOM 22685 C C . LEU A 1 74 ? 5.329 -5.161 1.955 1.00 0.00 74 LEU A C 17
ATOM 22686 O O . LEU A 1 74 ? 6.522 -5.109 2.252 1.00 0.00 74 LEU A O 17
ATOM 22702 N N . GLN A 1 75 ? 4.375 -5.448 2.835 1.00 0.00 75 GLN A N 17
ATOM 22703 C CA . GLN A 1 75 ? 4.684 -5.723 4.233 1.00 0.00 75 GLN A CA 17
ATOM 22704 C C . GLN A 1 75 ? 6.015 -6.457 4.362 1.00 0.00 75 GLN A C 17
ATOM 22705 O O . GLN A 1 75 ? 6.742 -6.277 5.339 1.00 0.00 75 GLN A O 17
ATOM 22719 N N . ALA A 1 76 ? 6.328 -7.285 3.370 1.00 0.00 76 ALA A N 17
ATOM 22720 C CA . ALA A 1 76 ? 7.572 -8.044 3.372 1.00 0.00 76 ALA A CA 17
ATOM 22721 C C . ALA A 1 76 ? 8.777 -7.123 3.217 1.00 0.00 76 ALA A C 17
ATOM 22722 O O . ALA A 1 76 ? 9.549 -6.929 4.157 1.00 0.00 76 ALA A O 17
ATOM 22729 N N . LEU A 1 77 ? 8.935 -6.559 2.024 1.00 0.00 77 LEU A N 17
ATOM 22730 C CA . LEU A 1 77 ? 10.048 -5.659 1.745 1.00 0.00 77 LEU A CA 17
ATOM 22731 C C . LEU A 1 77 ? 10.071 -4.498 2.734 1.00 0.00 77 LEU A C 17
ATOM 22732 O O . LEU A 1 77 ? 11.098 -4.213 3.349 1.00 0.00 77 LEU A O 17
ATOM 22748 N N . SER A 1 78 ? 8.930 -3.832 2.883 1.00 0.00 78 SER A N 17
ATOM 22749 C CA . SER A 1 78 ? 8.819 -2.701 3.797 1.00 0.00 78 SER A CA 17
ATOM 22750 C C . SER A 1 78 ? 9.486 -3.013 5.132 1.00 0.00 78 SER A C 17
ATOM 22751 O O . SER A 1 78 ? 10.330 -2.255 5.610 1.00 0.00 78 SER A O 17
ATOM 22759 N N . SER A 1 79 ? 9.101 -4.136 5.730 1.00 0.00 79 SER A N 17
ATOM 22760 C CA . SER A 1 79 ? 9.658 -4.549 7.013 1.00 0.00 79 SER A CA 17
ATOM 22761 C C . SER A 1 79 ? 10.974 -5.295 6.819 1.00 0.00 79 SER A C 17
ATOM 22762 O O . SER A 1 79 ? 11.480 -5.403 5.702 1.00 0.00 79 SER A O 17
ATOM 22770 N N . ARG A 1 80 ? 11.524 -5.808 7.915 1.00 0.00 80 ARG A N 17
ATOM 22771 C CA . ARG A 1 80 ? 12.782 -6.543 7.867 1.00 0.00 80 ARG A CA 17
ATOM 22772 C C . ARG A 1 80 ? 13.722 -5.945 6.824 1.00 0.00 80 ARG A C 17
ATOM 22773 O O . ARG A 1 80 ? 14.236 -6.652 5.957 1.00 0.00 80 ARG A O 17
ATOM 22794 N N . LEU A 1 81 ? 13.941 -4.638 6.915 1.00 0.00 81 LEU A N 17
ATOM 22795 C CA . LEU A 1 81 ? 14.819 -3.943 5.979 1.00 0.00 81 LEU A CA 17
ATOM 22796 C C . LEU A 1 81 ? 16.019 -4.810 5.612 1.00 0.00 81 LEU A C 17
ATOM 22797 O O . LEU A 1 81 ? 16.574 -5.508 6.459 1.00 0.00 81 LEU A O 17
ATOM 22813 N N . GLN A 1 82 ? 16.414 -4.758 4.344 1.00 0.00 82 GLN A N 17
ATOM 22814 C CA . GLN A 1 82 ? 17.549 -5.537 3.865 1.00 0.00 82 GLN A CA 17
ATOM 22815 C C . GLN A 1 82 ? 18.365 -4.744 2.849 1.00 0.00 82 GLN A C 17
ATOM 22816 O O . GLN A 1 82 ? 17.873 -4.402 1.773 1.00 0.00 82 GLN A O 17
ATOM 22830 N N . THR A 1 83 ? 19.615 -4.455 3.198 1.00 0.00 83 THR A N 17
ATOM 22831 C CA . THR A 1 83 ? 20.498 -3.701 2.317 1.00 0.00 83 THR A CA 17
ATOM 22832 C C . THR A 1 83 ? 20.455 -4.248 0.895 1.00 0.00 83 THR A C 17
ATOM 22833 O O . THR A 1 83 ? 20.930 -5.352 0.631 1.00 0.00 83 THR A O 17
ATOM 22844 N N . GLU A 1 84 ? 19.883 -3.468 -0.017 1.00 0.00 84 GLU A N 17
ATOM 22845 C CA . GLU A 1 84 ? 19.779 -3.877 -1.413 1.00 0.00 84 GLU A CA 17
ATOM 22846 C C . GLU A 1 84 ? 19.819 -2.664 -2.339 1.00 0.00 84 GLU A C 17
ATOM 22847 O O . GLU A 1 84 ? 19.639 -1.529 -1.901 1.00 0.00 84 GLU A O 17
ATOM 22859 N N . ASN A 1 85 ? 20.057 -2.915 -3.622 1.00 0.00 85 ASN A N 17
ATOM 22860 C CA . ASN A 1 85 ? 20.122 -1.845 -4.611 1.00 0.00 85 ASN A CA 17
ATOM 22861 C C . ASN A 1 85 ? 18.803 -1.721 -5.367 1.00 0.00 85 ASN A C 17
ATOM 22862 O O . ASN A 1 85 ? 17.892 -2.529 -5.183 1.00 0.00 85 ASN A O 17
ATOM 22873 N N . SER A 1 86 ? 18.707 -0.704 -6.217 1.00 0.00 86 SER A N 17
ATOM 22874 C CA . SER A 1 86 ? 17.498 -0.473 -6.999 1.00 0.00 86 SER A CA 17
ATOM 22875 C C . SER A 1 86 ? 17.829 -0.322 -8.481 1.00 0.00 86 SER A C 17
ATOM 22876 O O . SER A 1 86 ? 17.306 -1.050 -9.323 1.00 0.00 86 SER A O 17
ATOM 22884 N N . GLY A 1 87 ? 18.704 0.630 -8.791 1.00 0.00 87 GLY A N 17
ATOM 22885 C CA . GLY A 1 87 ? 19.091 0.860 -10.171 1.00 0.00 87 GLY A CA 17
ATOM 22886 C C . GLY A 1 87 ? 19.292 2.331 -10.479 1.00 0.00 87 GLY A C 17
ATOM 22887 O O . GLY A 1 87 ? 18.564 3.195 -9.989 1.00 0.00 87 GLY A O 17
ATOM 22891 N N . PRO A 1 88 ? 20.302 2.633 -11.308 1.00 0.00 88 PRO A N 17
ATOM 22892 C CA . PRO A 1 88 ? 20.620 4.010 -11.699 1.00 0.00 88 PRO A CA 17
ATOM 22893 C C . PRO A 1 88 ? 19.559 4.613 -12.612 1.00 0.00 88 PRO A C 17
ATOM 22894 O O . PRO A 1 88 ? 19.329 5.823 -12.598 1.00 0.00 88 PRO A O 17
ATOM 22905 N N . SER A 1 89 ? 18.915 3.764 -13.407 1.00 0.00 89 SER A N 17
ATOM 22906 C CA . SER A 1 89 ? 17.881 4.215 -14.330 1.00 0.00 89 SER A CA 17
ATOM 22907 C C . SER A 1 89 ? 16.953 3.064 -14.710 1.00 0.00 89 SER A C 17
ATOM 22908 O O . SER A 1 89 ? 17.388 2.067 -15.286 1.00 0.00 89 SER A O 17
ATOM 22916 N N . SER A 1 90 ? 15.673 3.211 -14.383 1.00 0.00 90 SER A N 17
ATOM 22917 C CA . SER A 1 90 ? 14.684 2.184 -14.686 1.00 0.00 90 SER A CA 17
ATOM 22918 C C . SER A 1 90 ? 13.612 2.723 -15.628 1.00 0.00 90 SER A C 17
ATOM 22919 O O . SER A 1 90 ? 12.971 3.734 -15.343 1.00 0.00 90 SER A O 17
ATOM 22927 N N . GLY A 1 91 ? 13.423 2.041 -16.753 1.00 0.00 91 GLY A N 17
ATOM 22928 C CA . GLY A 1 91 ? 12.428 2.465 -17.721 1.00 0.00 91 GLY A CA 17
ATOM 22929 C C . GLY A 1 91 ? 12.797 2.079 -19.139 1.00 0.00 91 GLY A C 17
ATOM 22930 O O . GLY A 1 91 ? 12.640 2.872 -20.067 1.00 0.00 91 GLY A O 17
ATOM 22934 N N . GLY A 1 1 ? 18.204 11.319 10.181 1.00 0.00 1 GLY A N 18
ATOM 22935 C CA . GLY A 1 1 ? 19.518 11.895 9.963 1.00 0.00 1 GLY A CA 18
ATOM 22936 C C . GLY A 1 1 ? 20.561 10.850 9.625 1.00 0.00 1 GLY A C 18
ATOM 22937 O O . GLY A 1 1 ? 21.463 10.582 10.419 1.00 0.00 1 GLY A O 18
ATOM 22941 N N . SER A 1 2 ? 20.439 10.255 8.442 1.00 0.00 2 SER A N 18
ATOM 22942 C CA . SER A 1 2 ? 21.376 9.228 8.002 1.00 0.00 2 SER A CA 18
ATOM 22943 C C . SER A 1 2 ? 21.777 9.446 6.546 1.00 0.00 2 SER A C 18
ATOM 22944 O O . SER A 1 2 ? 20.944 9.365 5.643 1.00 0.00 2 SER A O 18
ATOM 22952 N N . SER A 1 3 ? 23.058 9.723 6.327 1.00 0.00 3 SER A N 18
ATOM 22953 C CA . SER A 1 3 ? 23.570 9.957 4.982 1.00 0.00 3 SER A CA 18
ATOM 22954 C C . SER A 1 3 ? 22.854 9.073 3.966 1.00 0.00 3 SER A C 18
ATOM 22955 O O . SER A 1 3 ? 23.097 7.869 3.895 1.00 0.00 3 SER A O 18
ATOM 22963 N N . GLY A 1 4 ? 21.968 9.680 3.182 1.00 0.00 4 GLY A N 18
ATOM 22964 C CA . GLY A 1 4 ? 21.229 8.933 2.181 1.00 0.00 4 GLY A CA 18
ATOM 22965 C C . GLY A 1 4 ? 20.255 7.948 2.794 1.00 0.00 4 GLY A C 18
ATOM 22966 O O . GLY A 1 4 ? 19.765 8.158 3.904 1.00 0.00 4 GLY A O 18
ATOM 22970 N N . SER A 1 5 ? 19.972 6.869 2.071 1.00 0.00 5 SER A N 18
ATOM 22971 C CA . SER A 1 5 ? 19.045 5.850 2.548 1.00 0.00 5 SER A CA 18
ATOM 22972 C C . SER A 1 5 ? 19.581 4.451 2.260 1.00 0.00 5 SER A C 18
ATOM 22973 O O . SER A 1 5 ? 20.438 4.268 1.395 1.00 0.00 5 SER A O 18
ATOM 22981 N N . SER A 1 6 ? 19.069 3.466 2.991 1.00 0.00 6 SER A N 18
ATOM 22982 C CA . SER A 1 6 ? 19.498 2.083 2.818 1.00 0.00 6 SER A CA 18
ATOM 22983 C C . SER A 1 6 ? 18.323 1.196 2.417 1.00 0.00 6 SER A C 18
ATOM 22984 O O . SER A 1 6 ? 17.169 1.502 2.715 1.00 0.00 6 SER A O 18
ATOM 22992 N N . GLY A 1 7 ? 18.626 0.094 1.737 1.00 0.00 7 GLY A N 18
ATOM 22993 C CA . GLY A 1 7 ? 17.586 -0.821 1.305 1.00 0.00 7 GLY A CA 18
ATOM 22994 C C . GLY A 1 7 ? 16.468 -0.118 0.560 1.00 0.00 7 GLY A C 18
ATOM 22995 O O . GLY A 1 7 ? 16.609 0.210 -0.618 1.00 0.00 7 GLY A O 18
ATOM 22999 N N . MET A 1 8 ? 15.354 0.112 1.247 1.00 0.00 8 MET A N 18
ATOM 23000 C CA . MET A 1 8 ? 14.207 0.780 0.642 1.00 0.00 8 MET A CA 18
ATOM 23001 C C . MET A 1 8 ? 13.207 1.215 1.708 1.00 0.00 8 MET A C 18
ATOM 23002 O O . MET A 1 8 ? 12.682 0.388 2.453 1.00 0.00 8 MET A O 18
ATOM 23016 N N . GLU A 1 9 ? 12.949 2.518 1.775 1.00 0.00 9 GLU A N 18
ATOM 23017 C CA . GLU A 1 9 ? 12.013 3.061 2.752 1.00 0.00 9 GLU A CA 18
ATOM 23018 C C . GLU A 1 9 ? 10.753 2.204 2.833 1.00 0.00 9 GLU A C 18
ATOM 23019 O O . GLU A 1 9 ? 10.197 1.775 1.822 1.00 0.00 9 GLU A O 18
ATOM 23031 N N . PRO A 1 10 ? 10.292 1.946 4.066 1.00 0.00 10 PRO A N 18
ATOM 23032 C CA . PRO A 1 10 ? 9.094 1.137 4.310 1.00 0.00 10 PRO A CA 18
ATOM 23033 C C . PRO A 1 10 ? 7.817 1.848 3.875 1.00 0.00 10 PRO A C 18
ATOM 23034 O O . PRO A 1 10 ? 7.720 3.073 3.949 1.00 0.00 10 PRO A O 18
ATOM 23045 N N . VAL A 1 11 ? 6.837 1.071 3.423 1.00 0.00 11 VAL A N 18
ATOM 23046 C CA . VAL A 1 11 ? 5.565 1.627 2.977 1.00 0.00 11 VAL A CA 18
ATOM 23047 C C . VAL A 1 11 ? 4.759 2.165 4.154 1.00 0.00 11 VAL A C 18
ATOM 23048 O O . VAL A 1 11 ? 4.161 3.238 4.070 1.00 0.00 11 VAL A O 18
ATOM 23061 N N . GLU A 1 12 ? 4.747 1.413 5.250 1.00 0.00 12 GLU A N 18
ATOM 23062 C CA . GLU A 1 12 ? 4.013 1.815 6.444 1.00 0.00 12 GLU A CA 18
ATOM 23063 C C . GLU A 1 12 ? 4.361 3.247 6.840 1.00 0.00 12 GLU A C 18
ATOM 23064 O O . GLU A 1 12 ? 3.625 3.894 7.585 1.00 0.00 12 GLU A O 18
ATOM 23076 N N . THR A 1 13 ? 5.491 3.735 6.337 1.00 0.00 13 THR A N 18
ATOM 23077 C CA . THR A 1 13 ? 5.939 5.089 6.639 1.00 0.00 13 THR A CA 18
ATOM 23078 C C . THR A 1 13 ? 5.579 6.051 5.513 1.00 0.00 13 THR A C 18
ATOM 23079 O O . THR A 1 13 ? 5.372 7.243 5.745 1.00 0.00 13 THR A O 18
ATOM 23090 N N . TRP A 1 14 ? 5.506 5.528 4.295 1.00 0.00 14 TRP A N 18
ATOM 23091 C CA . TRP A 1 14 ? 5.170 6.342 3.132 1.00 0.00 14 TRP A CA 18
ATOM 23092 C C . TRP A 1 14 ? 4.057 7.331 3.464 1.00 0.00 14 TRP A C 18
ATOM 23093 O O . TRP A 1 14 ? 3.348 7.173 4.458 1.00 0.00 14 TRP A O 18
ATOM 23114 N N . THR A 1 15 ? 3.909 8.352 2.625 1.00 0.00 15 THR A N 18
ATOM 23115 C CA . THR A 1 15 ? 2.884 9.367 2.829 1.00 0.00 15 THR A CA 18
ATOM 23116 C C . THR A 1 15 ? 1.598 9.005 2.094 1.00 0.00 15 THR A C 18
ATOM 23117 O O . THR A 1 15 ? 1.600 8.239 1.131 1.00 0.00 15 THR A O 18
ATOM 23128 N N . PRO A 1 16 ? 0.472 9.569 2.556 1.00 0.00 16 PRO A N 18
ATOM 23129 C CA . PRO A 1 16 ? -0.842 9.322 1.955 1.00 0.00 16 PRO A CA 18
ATOM 23130 C C . PRO A 1 16 ? -0.976 9.954 0.574 1.00 0.00 16 PRO A C 18
ATOM 23131 O O . PRO A 1 16 ? -2.037 9.896 -0.046 1.00 0.00 16 PRO A O 18
ATOM 23142 N N . GLY A 1 17 ? 0.109 10.557 0.096 1.00 0.00 17 GLY A N 18
ATOM 23143 C CA . GLY A 1 17 ? 0.091 11.191 -1.209 1.00 0.00 17 GLY A CA 18
ATOM 23144 C C . GLY A 1 17 ? 0.815 10.374 -2.261 1.00 0.00 17 GLY A C 18
ATOM 23145 O O . GLY A 1 17 ? 0.616 10.573 -3.459 1.00 0.00 17 GLY A O 18
ATOM 23149 N N . LYS A 1 18 ? 1.659 9.451 -1.812 1.00 0.00 18 LYS A N 18
ATOM 23150 C CA . LYS A 1 18 ? 2.417 8.600 -2.722 1.00 0.00 18 LYS A CA 18
ATOM 23151 C C . LYS A 1 18 ? 1.673 7.296 -2.994 1.00 0.00 18 LYS A C 18
ATOM 23152 O O . LYS A 1 18 ? 1.722 6.762 -4.102 1.00 0.00 18 LYS A O 18
ATOM 23171 N N . VAL A 1 19 ? 0.984 6.790 -1.977 1.00 0.00 19 VAL A N 18
ATOM 23172 C CA . VAL A 1 19 ? 0.227 5.550 -2.107 1.00 0.00 19 VAL A CA 18
ATOM 23173 C C . VAL A 1 19 ? -0.570 5.527 -3.406 1.00 0.00 19 VAL A C 18
ATOM 23174 O O . VAL A 1 19 ? -0.731 4.478 -4.029 1.00 0.00 19 VAL A O 18
ATOM 23187 N N . ALA A 1 20 ? -1.068 6.692 -3.809 1.00 0.00 20 ALA A N 18
ATOM 23188 C CA . ALA A 1 20 ? -1.847 6.806 -5.036 1.00 0.00 20 ALA A CA 18
ATOM 23189 C C . ALA A 1 20 ? -1.052 6.310 -6.239 1.00 0.00 20 ALA A C 18
ATOM 23190 O O . ALA A 1 20 ? -1.603 5.682 -7.144 1.00 0.00 20 ALA A O 18
ATOM 23197 N N . THR A 1 21 ? 0.246 6.595 -6.244 1.00 0.00 21 THR A N 18
ATOM 23198 C CA . THR A 1 21 ? 1.116 6.179 -7.336 1.00 0.00 21 THR A CA 18
ATOM 23199 C C . THR A 1 21 ? 1.297 4.665 -7.350 1.00 0.00 21 THR A C 18
ATOM 23200 O O . THR A 1 21 ? 1.311 4.042 -8.411 1.00 0.00 21 THR A O 18
ATOM 23211 N N . TRP A 1 22 ? 1.434 4.080 -6.165 1.00 0.00 22 TRP A N 18
ATOM 23212 C CA . TRP A 1 22 ? 1.613 2.638 -6.042 1.00 0.00 22 TRP A CA 18
ATOM 23213 C C . TRP A 1 22 ? 0.314 1.900 -6.349 1.00 0.00 22 TRP A C 18
ATOM 23214 O O . TRP A 1 22 ? 0.332 0.760 -6.816 1.00 0.00 22 TRP A O 18
ATOM 23235 N N . LEU A 1 23 ? -0.810 2.555 -6.084 1.00 0.00 23 LEU A N 18
ATOM 23236 C CA . LEU A 1 23 ? -2.119 1.960 -6.333 1.00 0.00 23 LEU A CA 18
ATOM 23237 C C . LEU A 1 23 ? -2.487 2.052 -7.810 1.00 0.00 23 LEU A C 18
ATOM 23238 O O . LEU A 1 23 ? -2.893 1.063 -8.421 1.00 0.00 23 LEU A O 18
ATOM 23254 N N . ARG A 1 24 ? -2.339 3.244 -8.379 1.00 0.00 24 ARG A N 18
ATOM 23255 C CA . ARG A 1 24 ? -2.655 3.464 -9.785 1.00 0.00 24 ARG A CA 18
ATOM 23256 C C . ARG A 1 24 ? -1.772 2.601 -10.682 1.00 0.00 24 ARG A C 18
ATOM 23257 O O . ARG A 1 24 ? -2.129 2.305 -11.821 1.00 0.00 24 ARG A O 18
ATOM 23278 N N . GLY A 1 25 ? -0.617 2.201 -10.159 1.00 0.00 25 GLY A N 18
ATOM 23279 C CA . GLY A 1 25 ? 0.299 1.377 -10.926 1.00 0.00 25 GLY A CA 18
ATOM 23280 C C . GLY A 1 25 ? -0.048 -0.097 -10.852 1.00 0.00 25 GLY A C 18
ATOM 23281 O O . GLY A 1 25 ? 0.093 -0.825 -11.836 1.00 0.00 25 GLY A O 18
ATOM 23285 N N . LEU A 1 26 ? -0.499 -0.539 -9.684 1.00 0.00 26 LEU A N 18
ATOM 23286 C CA . LEU A 1 26 ? -0.866 -1.937 -9.485 1.00 0.00 26 LEU A CA 18
ATOM 23287 C C . LEU A 1 26 ? -1.526 -2.511 -10.735 1.00 0.00 26 LEU A C 18
ATOM 23288 O O . LEU A 1 26 ? -1.060 -3.504 -11.295 1.00 0.00 26 LEU A O 18
ATOM 23304 N N . ASP A 1 27 ? -2.610 -1.877 -11.168 1.00 0.00 27 ASP A N 18
ATOM 23305 C CA . ASP A 1 27 ? -3.332 -2.322 -12.355 1.00 0.00 27 ASP A CA 18
ATOM 23306 C C . ASP A 1 27 ? -4.164 -1.186 -12.942 1.00 0.00 27 ASP A C 18
ATOM 23307 O O . ASP A 1 27 ? -4.378 -0.161 -12.295 1.00 0.00 27 ASP A O 18
ATOM 23316 N N . ASP A 1 28 ? -4.629 -1.376 -14.172 1.00 0.00 28 ASP A N 18
ATOM 23317 C CA . ASP A 1 28 ? -5.438 -0.367 -14.847 1.00 0.00 28 ASP A CA 18
ATOM 23318 C C . ASP A 1 28 ? -6.896 -0.457 -14.408 1.00 0.00 28 ASP A C 18
ATOM 23319 O O . ASP A 1 28 ? -7.642 0.519 -14.494 1.00 0.00 28 ASP A O 18
ATOM 23328 N N . SER A 1 29 ? -7.296 -1.634 -13.939 1.00 0.00 29 SER A N 18
ATOM 23329 C CA . SER A 1 29 ? -8.667 -1.853 -13.491 1.00 0.00 29 SER A CA 18
ATOM 23330 C C . SER A 1 29 ? -8.913 -1.177 -12.146 1.00 0.00 29 SER A C 18
ATOM 23331 O O . SER A 1 29 ? -10.052 -1.079 -11.686 1.00 0.00 29 SER A O 18
ATOM 23339 N N . LEU A 1 30 ? -7.838 -0.712 -11.519 1.00 0.00 30 LEU A N 18
ATOM 23340 C CA . LEU A 1 30 ? -7.936 -0.044 -10.226 1.00 0.00 30 LEU A CA 18
ATOM 23341 C C . LEU A 1 30 ? -7.620 1.442 -10.355 1.00 0.00 30 LEU A C 18
ATOM 23342 O O . LEU A 1 30 ? -8.201 2.273 -9.657 1.00 0.00 30 LEU A O 18
ATOM 23358 N N . GLN A 1 31 ? -6.697 1.770 -11.254 1.00 0.00 31 GLN A N 18
ATOM 23359 C CA . GLN A 1 31 ? -6.306 3.157 -11.476 1.00 0.00 31 GLN A CA 18
ATOM 23360 C C . GLN A 1 31 ? -7.532 4.055 -11.603 1.00 0.00 31 GLN A C 18
ATOM 23361 O O . GLN A 1 31 ? -7.459 5.260 -11.360 1.00 0.00 31 GLN A O 18
ATOM 23375 N N . ASP A 1 32 ? -8.658 3.461 -11.983 1.00 0.00 32 ASP A N 18
ATOM 23376 C CA . ASP A 1 32 ? -9.901 4.207 -12.142 1.00 0.00 32 ASP A CA 18
ATOM 23377 C C . ASP A 1 32 ? -10.354 4.796 -10.810 1.00 0.00 32 ASP A C 18
ATOM 23378 O O . ASP A 1 32 ? -10.822 5.934 -10.750 1.00 0.00 32 ASP A O 18
ATOM 23387 N N . TYR A 1 33 ? -10.213 4.015 -9.745 1.00 0.00 33 TYR A N 18
ATOM 23388 C CA . TYR A 1 33 ? -10.612 4.458 -8.414 1.00 0.00 33 TYR A CA 18
ATOM 23389 C C . TYR A 1 33 ? -9.839 5.707 -8.001 1.00 0.00 33 TYR A C 18
ATOM 23390 O O . TYR A 1 33 ? -8.630 5.816 -8.206 1.00 0.00 33 TYR A O 18
ATOM 23408 N N . PRO A 1 34 ? -10.553 6.673 -7.405 1.00 0.00 34 PRO A N 18
ATOM 23409 C CA . PRO A 1 34 ? -9.956 7.932 -6.949 1.00 0.00 34 PRO A CA 18
ATOM 23410 C C . PRO A 1 34 ? -9.036 7.736 -5.750 1.00 0.00 34 PRO A C 18
ATOM 23411 O O . PRO A 1 34 ? -9.425 7.986 -4.609 1.00 0.00 34 PRO A O 18
ATOM 23422 N N . PHE A 1 35 ? -7.813 7.288 -6.015 1.00 0.00 35 PHE A N 18
ATOM 23423 C CA . PHE A 1 35 ? -6.837 7.058 -4.956 1.00 0.00 35 PHE A CA 18
ATOM 23424 C C . PHE A 1 35 ? -6.403 8.376 -4.321 1.00 0.00 35 PHE A C 18
ATOM 23425 O O . PHE A 1 35 ? -6.352 8.500 -3.098 1.00 0.00 35 PHE A O 18
ATOM 23442 N N . GLU A 1 36 ? -6.091 9.357 -5.162 1.00 0.00 36 GLU A N 18
ATOM 23443 C CA . GLU A 1 36 ? -5.660 10.665 -4.683 1.00 0.00 36 GLU A CA 18
ATOM 23444 C C . GLU A 1 36 ? -6.618 11.198 -3.621 1.00 0.00 36 GLU A C 18
ATOM 23445 O O . GLU A 1 36 ? -6.234 12.003 -2.772 1.00 0.00 36 GLU A O 18
ATOM 23457 N N . ASP A 1 37 ? -7.865 10.744 -3.677 1.00 0.00 37 ASP A N 18
ATOM 23458 C CA . ASP A 1 37 ? -8.878 11.174 -2.720 1.00 0.00 37 ASP A CA 18
ATOM 23459 C C . ASP A 1 37 ? -8.800 10.351 -1.438 1.00 0.00 37 ASP A C 18
ATOM 23460 O O . ASP A 1 37 ? -9.038 10.864 -0.345 1.00 0.00 37 ASP A O 18
ATOM 23469 N N . TRP A 1 38 ? -8.466 9.074 -1.582 1.00 0.00 38 TRP A N 18
ATOM 23470 C CA . TRP A 1 38 ? -8.358 8.179 -0.435 1.00 0.00 38 TRP A CA 18
ATOM 23471 C C . TRP A 1 38 ? -7.515 8.809 0.669 1.00 0.00 38 TRP A C 18
ATOM 23472 O O . TRP A 1 38 ? -7.783 8.612 1.854 1.00 0.00 38 TRP A O 18
ATOM 23493 N N . GLN A 1 39 ? -6.498 9.566 0.272 1.00 0.00 39 GLN A N 18
ATOM 23494 C CA . GLN A 1 39 ? -5.616 10.224 1.230 1.00 0.00 39 GLN A CA 18
ATOM 23495 C C . GLN A 1 39 ? -5.238 9.275 2.362 1.00 0.00 39 GLN A C 18
ATOM 23496 O O . GLN A 1 39 ? -5.083 9.693 3.510 1.00 0.00 39 GLN A O 18
ATOM 23510 N N . LEU A 1 40 ? -5.092 7.996 2.032 1.00 0.00 40 LEU A N 18
ATOM 23511 C CA . LEU A 1 40 ? -4.732 6.987 3.022 1.00 0.00 40 LEU A CA 18
ATOM 23512 C C . LEU A 1 40 ? -3.217 6.889 3.174 1.00 0.00 40 LEU A C 18
ATOM 23513 O O . LEU A 1 40 ? -2.488 6.630 2.216 1.00 0.00 40 LEU A O 18
ATOM 23529 N N . PRO A 1 41 ? -2.731 7.099 4.406 1.00 0.00 41 PRO A N 18
ATOM 23530 C CA . PRO A 1 41 ? -1.299 7.037 4.713 1.00 0.00 41 PRO A CA 18
ATOM 23531 C C . PRO A 1 41 ? -0.750 5.617 4.632 1.00 0.00 41 PRO A C 18
ATOM 23532 O O . PRO A 1 41 ? -1.481 4.646 4.824 1.00 0.00 41 PRO A O 18
ATOM 23543 N N . GLY A 1 42 ? 0.544 5.502 4.347 1.00 0.00 42 GLY A N 18
ATOM 23544 C CA . GLY A 1 42 ? 1.169 4.197 4.246 1.00 0.00 42 GLY A CA 18
ATOM 23545 C C . GLY A 1 42 ? 0.942 3.348 5.482 1.00 0.00 42 GLY A C 18
ATOM 23546 O O . GLY A 1 42 ? 0.619 2.165 5.382 1.00 0.00 42 GLY A O 18
ATOM 23550 N N . LYS A 1 43 ? 1.114 3.954 6.652 1.00 0.00 43 LYS A N 18
ATOM 23551 C CA . LYS A 1 43 ? 0.928 3.247 7.914 1.00 0.00 43 LYS A CA 18
ATOM 23552 C C . LYS A 1 43 ? -0.354 2.421 7.890 1.00 0.00 43 LYS A C 18
ATOM 23553 O O . LYS A 1 43 ? -0.356 1.251 8.273 1.00 0.00 43 LYS A O 18
ATOM 23572 N N . ASN A 1 44 ? -1.441 3.036 7.437 1.00 0.00 44 ASN A N 18
ATOM 23573 C CA . ASN A 1 44 ? -2.729 2.356 7.363 1.00 0.00 44 ASN A CA 18
ATOM 23574 C C . ASN A 1 44 ? -2.812 1.482 6.115 1.00 0.00 44 ASN A C 18
ATOM 23575 O O . ASN A 1 44 ? -3.476 0.444 6.113 1.00 0.00 44 ASN A O 18
ATOM 23586 N N . LEU A 1 45 ? -2.133 1.908 5.056 1.00 0.00 45 LEU A N 18
ATOM 23587 C CA . LEU A 1 45 ? -2.128 1.164 3.801 1.00 0.00 45 LEU A CA 18
ATOM 23588 C C . LEU A 1 45 ? -1.835 -0.313 4.044 1.00 0.00 45 LEU A C 18
ATOM 23589 O O . LEU A 1 45 ? -2.511 -1.189 3.502 1.00 0.00 45 LEU A O 18
ATOM 23605 N N . LEU A 1 46 ? -0.826 -0.583 4.864 1.00 0.00 46 LEU A N 18
ATOM 23606 C CA . LEU A 1 46 ? -0.445 -1.955 5.182 1.00 0.00 46 LEU A CA 18
ATOM 23607 C C . LEU A 1 46 ? -1.416 -2.572 6.184 1.00 0.00 46 LEU A C 18
ATOM 23608 O O . LEU A 1 46 ? -1.553 -3.793 6.258 1.00 0.00 46 LEU A O 18
ATOM 23624 N N . GLN A 1 47 ? -2.089 -1.719 6.950 1.00 0.00 47 GLN A N 18
ATOM 23625 C CA . GLN A 1 47 ? -3.048 -2.181 7.946 1.00 0.00 47 GLN A CA 18
ATOM 23626 C C . GLN A 1 47 ? -4.466 -2.165 7.384 1.00 0.00 47 GLN A C 18
ATOM 23627 O O . GLN A 1 47 ? -5.438 -2.359 8.116 1.00 0.00 47 GLN A O 18
ATOM 23641 N N . LEU A 1 48 ? -4.578 -1.931 6.081 1.00 0.00 48 LEU A N 18
ATOM 23642 C CA . LEU A 1 48 ? -5.878 -1.889 5.421 1.00 0.00 48 LEU A CA 18
ATOM 23643 C C . LEU A 1 48 ? -6.637 -3.196 5.626 1.00 0.00 48 LEU A C 18
ATOM 23644 O O . LEU A 1 48 ? -6.041 -4.229 5.933 1.00 0.00 48 LEU A O 18
ATOM 23660 N N . CYS A 1 49 ? -7.953 -3.143 5.454 1.00 0.00 49 CYS A N 18
ATOM 23661 C CA . CYS A 1 49 ? -8.793 -4.324 5.620 1.00 0.00 49 CYS A CA 18
ATOM 23662 C C . CYS A 1 49 ? -9.951 -4.311 4.626 1.00 0.00 49 CYS A C 18
ATOM 23663 O O . CYS A 1 49 ? -10.301 -3.277 4.058 1.00 0.00 49 CYS A O 18
ATOM 23671 N N . PRO A 1 50 ? -10.558 -5.487 4.411 1.00 0.00 50 PRO A N 18
ATOM 23672 C CA . PRO A 1 50 ? -11.685 -5.638 3.485 1.00 0.00 50 PRO A CA 18
ATOM 23673 C C . PRO A 1 50 ? -12.953 -4.966 4.000 1.00 0.00 50 PRO A C 18
ATOM 23674 O O . PRO A 1 50 ? -13.920 -4.794 3.258 1.00 0.00 50 PRO A O 18
ATOM 23685 N N . GLN A 1 51 ? -12.941 -4.588 5.274 1.00 0.00 51 GLN A N 18
ATOM 23686 C CA . GLN A 1 51 ? -14.091 -3.935 5.888 1.00 0.00 51 GLN A CA 18
ATOM 23687 C C . GLN A 1 51 ? -14.008 -2.420 5.724 1.00 0.00 51 GLN A C 18
ATOM 23688 O O . GLN A 1 51 ? -15.029 -1.743 5.602 1.00 0.00 51 GLN A O 18
ATOM 23702 N N . SER A 1 52 ? -12.787 -1.896 5.723 1.00 0.00 52 SER A N 18
ATOM 23703 C CA . SER A 1 52 ? -12.571 -0.461 5.578 1.00 0.00 52 SER A CA 18
ATOM 23704 C C . SER A 1 52 ? -12.523 -0.065 4.106 1.00 0.00 52 SER A C 18
ATOM 23705 O O . SER A 1 52 ? -12.962 1.023 3.729 1.00 0.00 52 SER A O 18
ATOM 23713 N N . LEU A 1 53 ? -11.986 -0.954 3.278 1.00 0.00 53 LEU A N 18
ATOM 23714 C CA . LEU A 1 53 ? -11.879 -0.699 1.845 1.00 0.00 53 LEU A CA 18
ATOM 23715 C C . LEU A 1 53 ? -13.248 -0.403 1.241 1.00 0.00 53 LEU A C 18
ATOM 23716 O O . LEU A 1 53 ? -13.347 0.192 0.169 1.00 0.00 53 LEU A O 18
ATOM 23732 N N . GLU A 1 54 ? -14.299 -0.821 1.938 1.00 0.00 54 GLU A N 18
ATOM 23733 C CA . GLU A 1 54 ? -15.663 -0.600 1.470 1.00 0.00 54 GLU A CA 18
ATOM 23734 C C . GLU A 1 54 ? -16.048 0.871 1.594 1.00 0.00 54 GLU A C 18
ATOM 23735 O O . GLU A 1 54 ? -17.029 1.319 1.002 1.00 0.00 54 GLU A O 18
ATOM 23747 N N . ALA A 1 55 ? -15.268 1.618 2.369 1.00 0.00 55 ALA A N 18
ATOM 23748 C CA . ALA A 1 55 ? -15.526 3.039 2.570 1.00 0.00 55 ALA A CA 18
ATOM 23749 C C . ALA A 1 55 ? -14.998 3.863 1.401 1.00 0.00 55 ALA A C 18
ATOM 23750 O O . ALA A 1 55 ? -15.485 4.963 1.133 1.00 0.00 55 ALA A O 18
ATOM 23757 N N . LEU A 1 56 ? -14.000 3.327 0.707 1.00 0.00 56 LEU A N 18
ATOM 23758 C CA . LEU A 1 56 ? -13.405 4.013 -0.434 1.00 0.00 56 LEU A CA 18
ATOM 23759 C C . LEU A 1 56 ? -14.106 3.623 -1.731 1.00 0.00 56 LEU A C 18
ATOM 23760 O O . LEU A 1 56 ? -13.549 3.770 -2.818 1.00 0.00 56 LEU A O 18
ATOM 23776 N N . ALA A 1 57 ? -15.332 3.125 -1.608 1.00 0.00 57 ALA A N 18
ATOM 23777 C CA . ALA A 1 57 ? -16.112 2.717 -2.770 1.00 0.00 57 ALA A CA 18
ATOM 23778 C C . ALA A 1 57 ? -15.566 1.426 -3.371 1.00 0.00 57 ALA A C 18
ATOM 23779 O O . ALA A 1 57 ? -15.751 1.155 -4.557 1.00 0.00 57 ALA A O 18
ATOM 23786 N N . VAL A 1 58 ? -14.894 0.632 -2.544 1.00 0.00 58 VAL A N 18
ATOM 23787 C CA . VAL A 1 58 ? -14.322 -0.632 -2.993 1.00 0.00 58 VAL A CA 18
ATOM 23788 C C . VAL A 1 58 ? -14.941 -1.810 -2.251 1.00 0.00 58 VAL A C 18
ATOM 23789 O O . VAL A 1 58 ? -14.322 -2.390 -1.358 1.00 0.00 58 VAL A O 18
ATOM 23802 N N . ARG A 1 59 ? -16.167 -2.161 -2.626 1.00 0.00 59 ARG A N 18
ATOM 23803 C CA . ARG A 1 59 ? -16.871 -3.270 -1.995 1.00 0.00 59 ARG A CA 18
ATOM 23804 C C . ARG A 1 59 ? -16.529 -4.591 -2.679 1.00 0.00 59 ARG A C 18
ATOM 23805 O O . ARG A 1 59 ? -16.198 -5.576 -2.018 1.00 0.00 59 ARG A O 18
ATOM 23826 N N . SER A 1 60 ? -16.611 -4.603 -4.005 1.00 0.00 60 SER A N 18
ATOM 23827 C CA . SER A 1 60 ? -16.314 -5.803 -4.778 1.00 0.00 60 SER A CA 18
ATOM 23828 C C . SER A 1 60 ? -15.034 -6.468 -4.280 1.00 0.00 60 SER A C 18
ATOM 23829 O O . SER A 1 60 ? -13.978 -5.837 -4.214 1.00 0.00 60 SER A O 18
ATOM 23837 N N . LEU A 1 61 ? -15.136 -7.745 -3.930 1.00 0.00 61 LEU A N 18
ATOM 23838 C CA . LEU A 1 61 ? -13.987 -8.497 -3.438 1.00 0.00 61 LEU A CA 18
ATOM 23839 C C . LEU A 1 61 ? -12.899 -8.589 -4.502 1.00 0.00 61 LEU A C 18
ATOM 23840 O O . LEU A 1 61 ? -11.742 -8.252 -4.253 1.00 0.00 61 LEU A O 18
ATOM 23856 N N . GLY A 1 62 ? -13.278 -9.046 -5.692 1.00 0.00 62 GLY A N 18
ATOM 23857 C CA . GLY A 1 62 ? -12.323 -9.171 -6.778 1.00 0.00 62 GLY A CA 18
ATOM 23858 C C . GLY A 1 62 ? -11.325 -8.032 -6.806 1.00 0.00 62 GLY A C 18
ATOM 23859 O O . GLY A 1 62 ? -10.131 -8.247 -7.021 1.00 0.00 62 GLY A O 18
ATOM 23863 N N . HIS A 1 63 ? -11.812 -6.814 -6.590 1.00 0.00 63 HIS A N 18
ATOM 23864 C CA . HIS A 1 63 ? -10.953 -5.635 -6.593 1.00 0.00 63 HIS A CA 18
ATOM 23865 C C . HIS A 1 63 ? -10.033 -5.631 -5.376 1.00 0.00 63 HIS A C 18
ATOM 23866 O O . HIS A 1 63 ? -8.874 -5.226 -5.465 1.00 0.00 63 HIS A O 18
ATOM 23881 N N . GLN A 1 64 ? -10.557 -6.082 -4.241 1.00 0.00 64 GLN A N 18
ATOM 23882 C CA . GLN A 1 64 ? -9.783 -6.128 -3.007 1.00 0.00 64 GLN A CA 18
ATOM 23883 C C . GLN A 1 64 ? -8.617 -7.104 -3.132 1.00 0.00 64 GLN A C 18
ATOM 23884 O O . GLN A 1 64 ? -7.488 -6.786 -2.761 1.00 0.00 64 GLN A O 18
ATOM 23898 N N . GLU A 1 65 ? -8.900 -8.292 -3.658 1.00 0.00 65 GLU A N 18
ATOM 23899 C CA . GLU A 1 65 ? -7.874 -9.314 -3.830 1.00 0.00 65 GLU A CA 18
ATOM 23900 C C . GLU A 1 65 ? -6.676 -8.759 -4.595 1.00 0.00 65 GLU A C 18
ATOM 23901 O O . GLU A 1 65 ? -5.525 -9.009 -4.234 1.00 0.00 65 GLU A O 18
ATOM 23913 N N . LEU A 1 66 ? -6.955 -8.004 -5.652 1.00 0.00 66 LEU A N 18
ATOM 23914 C CA . LEU A 1 66 ? -5.901 -7.413 -6.469 1.00 0.00 66 LEU A CA 18
ATOM 23915 C C . LEU A 1 66 ? -4.950 -6.582 -5.614 1.00 0.00 66 LEU A C 18
ATOM 23916 O O . LEU A 1 66 ? -3.732 -6.748 -5.682 1.00 0.00 66 LEU A O 18
ATOM 23932 N N . ILE A 1 67 ? -5.515 -5.689 -4.808 1.00 0.00 67 ILE A N 18
ATOM 23933 C CA . ILE A 1 67 ? -4.718 -4.834 -3.937 1.00 0.00 67 ILE A CA 18
ATOM 23934 C C . ILE A 1 67 ? -4.204 -5.609 -2.728 1.00 0.00 67 ILE A C 18
ATOM 23935 O O . ILE A 1 67 ? -3.000 -5.824 -2.581 1.00 0.00 67 ILE A O 18
ATOM 23951 N N . LEU A 1 68 ? -5.123 -6.027 -1.865 1.00 0.00 68 LEU A N 18
ATOM 23952 C CA . LEU A 1 68 ? -4.764 -6.780 -0.669 1.00 0.00 68 LEU A CA 18
ATOM 23953 C C . LEU A 1 68 ? -3.602 -7.726 -0.950 1.00 0.00 68 LEU A C 18
ATOM 23954 O O . LEU A 1 68 ? -2.640 -7.789 -0.185 1.00 0.00 68 LEU A O 18
ATOM 23970 N N . GLY A 1 69 ? -3.696 -8.460 -2.055 1.00 0.00 69 GLY A N 18
ATOM 23971 C CA . GLY A 1 69 ? -2.645 -9.392 -2.418 1.00 0.00 69 GLY A CA 18
ATOM 23972 C C . GLY A 1 69 ? -1.279 -8.736 -2.464 1.00 0.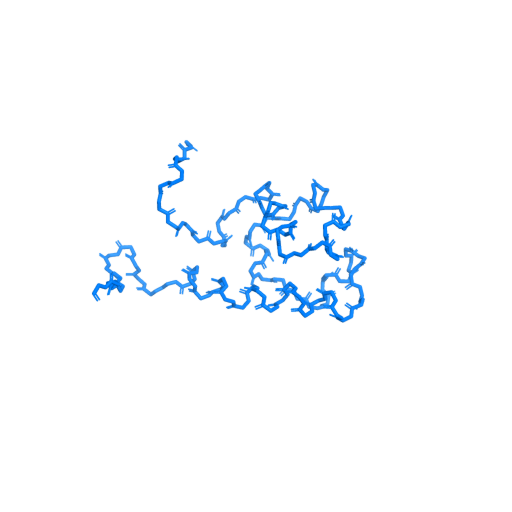00 69 GLY A C 18
ATOM 23973 O O . GLY A 1 69 ? -0.348 -9.177 -1.791 1.00 0.00 69 GLY A O 18
ATOM 23977 N N . GLY A 1 70 ? -1.157 -7.679 -3.261 1.00 0.00 70 GLY A N 18
ATOM 23978 C CA . GLY A 1 70 ? 0.109 -6.980 -3.378 1.00 0.00 70 GLY A CA 18
ATOM 23979 C C . GLY A 1 70 ? 0.590 -6.425 -2.052 1.00 0.00 70 GLY A C 18
ATOM 23980 O O . GLY A 1 70 ? 1.783 -6.460 -1.753 1.00 0.00 70 GLY A O 18
ATOM 23984 N N . VAL A 1 71 ? -0.341 -5.910 -1.255 1.00 0.00 71 VAL A N 18
ATOM 23985 C CA . VAL A 1 71 ? -0.006 -5.345 0.046 1.00 0.00 71 VAL A CA 18
ATOM 23986 C C . VAL A 1 71 ? 0.715 -6.366 0.920 1.00 0.00 71 VAL A C 18
ATOM 23987 O O . VAL A 1 71 ? 1.771 -6.079 1.482 1.00 0.00 71 VAL A O 18
ATOM 24000 N N . GLU A 1 72 ? 0.136 -7.558 1.027 1.00 0.00 72 GLU A N 18
ATOM 24001 C CA . GLU A 1 72 ? 0.725 -8.621 1.833 1.00 0.00 72 GLU A CA 18
ATOM 24002 C C . GLU A 1 72 ? 2.227 -8.722 1.588 1.00 0.00 72 GLU A C 18
ATOM 24003 O O . GLU A 1 72 ? 2.993 -9.050 2.493 1.00 0.00 72 GLU A O 18
ATOM 24015 N N . GLN A 1 73 ? 2.640 -8.439 0.357 1.00 0.00 73 GLN A N 18
ATOM 24016 C CA . GLN A 1 73 ? 4.051 -8.499 -0.008 1.00 0.00 73 GLN A CA 18
ATOM 24017 C C . GLN A 1 73 ? 4.778 -7.228 0.419 1.00 0.00 73 GLN A C 18
ATOM 24018 O O . GLN A 1 73 ? 5.966 -7.260 0.742 1.00 0.00 73 GLN A O 18
ATOM 24032 N N . LEU A 1 74 ? 4.058 -6.112 0.418 1.00 0.00 74 LEU A N 18
ATOM 24033 C CA . LEU A 1 74 ? 4.636 -4.829 0.806 1.00 0.00 74 LEU A CA 18
ATOM 24034 C C . LEU A 1 74 ? 5.077 -4.850 2.265 1.00 0.00 74 LEU A C 18
ATOM 24035 O O . LEU A 1 74 ? 6.167 -4.387 2.600 1.00 0.00 74 LEU A O 18
ATOM 24051 N N . GLN A 1 75 ? 4.225 -5.392 3.129 1.00 0.00 75 GLN A N 18
ATOM 24052 C CA . GLN A 1 75 ? 4.529 -5.474 4.553 1.00 0.00 75 GLN A CA 18
ATOM 24053 C C . GLN A 1 75 ? 5.862 -6.177 4.785 1.00 0.00 75 GLN A C 18
ATOM 24054 O O . GLN A 1 75 ? 6.581 -5.867 5.735 1.00 0.00 75 GLN A O 18
ATOM 24068 N N . ALA A 1 76 ? 6.187 -7.124 3.911 1.00 0.00 76 ALA A N 18
ATOM 24069 C CA . ALA A 1 76 ? 7.435 -7.869 4.020 1.00 0.00 76 ALA A CA 18
ATOM 24070 C C . ALA A 1 76 ? 8.623 -7.016 3.588 1.00 0.00 76 ALA A C 18
ATOM 24071 O O . ALA A 1 76 ? 9.463 -6.642 4.407 1.00 0.00 76 ALA A O 18
ATOM 24078 N N . LEU A 1 77 ? 8.688 -6.713 2.296 1.00 0.00 77 LEU A N 18
ATOM 24079 C CA . LEU A 1 77 ? 9.775 -5.904 1.754 1.00 0.00 77 LEU A CA 18
ATOM 24080 C C . LEU A 1 77 ? 9.938 -4.610 2.546 1.00 0.00 77 LEU A C 18
ATOM 24081 O O . LEU A 1 77 ? 11.051 -4.227 2.906 1.00 0.00 77 LEU A O 18
ATOM 24097 N N . SER A 1 78 ? 8.820 -3.943 2.816 1.00 0.00 78 SER A N 18
ATOM 24098 C CA . SER A 1 78 ? 8.839 -2.691 3.564 1.00 0.00 78 SER A CA 18
ATOM 24099 C C . SER A 1 78 ? 9.697 -2.822 4.819 1.00 0.00 78 SER A C 18
ATOM 24100 O O . SER A 1 78 ? 10.606 -2.024 5.049 1.00 0.00 78 SER A O 18
ATOM 24108 N N . SER A 1 79 ? 9.401 -3.833 5.628 1.00 0.00 79 SER A N 18
ATOM 24109 C CA . SER A 1 79 ? 10.141 -4.067 6.863 1.00 0.00 79 SER A CA 18
ATOM 24110 C C . SER A 1 79 ? 11.552 -4.567 6.564 1.00 0.00 79 SER A C 18
ATOM 24111 O O . SER A 1 79 ? 12.537 -3.979 7.008 1.00 0.00 79 SER A O 18
ATOM 24119 N N . ARG A 1 80 ? 11.639 -5.656 5.807 1.00 0.00 80 ARG A N 18
ATOM 24120 C CA . ARG A 1 80 ? 12.927 -6.236 5.449 1.00 0.00 80 ARG A CA 18
ATOM 24121 C C . ARG A 1 80 ? 13.921 -5.149 5.051 1.00 0.00 80 ARG A C 18
ATOM 24122 O O . ARG A 1 80 ? 13.531 -4.052 4.651 1.00 0.00 80 ARG A O 18
ATOM 24143 N N . LEU A 1 81 ? 15.208 -5.462 5.164 1.00 0.00 81 LEU A N 18
ATOM 24144 C CA . LEU A 1 81 ? 16.259 -4.511 4.816 1.00 0.00 81 LEU A CA 18
ATOM 24145 C C . LEU A 1 81 ? 16.689 -4.683 3.363 1.00 0.00 81 LEU A C 18
ATOM 24146 O O . LEU A 1 81 ? 16.693 -3.725 2.590 1.00 0.00 81 LEU A O 18
ATOM 24162 N N . GLN A 1 82 ? 17.048 -5.909 2.998 1.00 0.00 82 GLN A N 18
ATOM 24163 C CA . GLN A 1 82 ? 17.479 -6.206 1.637 1.00 0.00 82 GLN A CA 18
ATOM 24164 C C . GLN A 1 82 ? 16.521 -7.183 0.964 1.00 0.00 82 GLN A C 18
ATOM 24165 O O . GLN A 1 82 ? 16.434 -8.350 1.349 1.00 0.00 82 GLN A O 18
ATOM 24179 N N . THR A 1 83 ? 15.802 -6.700 -0.044 1.00 0.00 83 THR A N 18
ATOM 24180 C CA . THR A 1 83 ? 14.849 -7.530 -0.770 1.00 0.00 83 THR A CA 18
ATOM 24181 C C . THR A 1 83 ? 14.713 -7.074 -2.218 1.00 0.00 83 THR A C 18
ATOM 24182 O O . THR A 1 83 ? 14.538 -5.887 -2.490 1.00 0.00 83 THR A O 18
ATOM 24193 N N . GLU A 1 84 ? 14.796 -8.025 -3.144 1.00 0.00 84 GLU A N 18
ATOM 24194 C CA . GLU A 1 84 ? 14.682 -7.718 -4.565 1.00 0.00 84 GLU A CA 18
ATOM 24195 C C . GLU A 1 84 ? 13.407 -6.931 -4.852 1.00 0.00 84 GLU A C 18
ATOM 24196 O O . GLU A 1 84 ? 12.320 -7.501 -4.940 1.00 0.00 84 GLU A O 18
ATOM 24208 N N . ASN A 1 85 ? 13.549 -5.618 -4.995 1.00 0.00 85 ASN A N 18
ATOM 24209 C CA . ASN A 1 85 ? 12.408 -4.751 -5.271 1.00 0.00 85 ASN A CA 18
ATOM 24210 C C . ASN A 1 85 ? 11.783 -5.088 -6.621 1.00 0.00 85 ASN A C 18
ATOM 24211 O O . ASN A 1 85 ? 10.615 -5.471 -6.697 1.00 0.00 85 ASN A O 18
ATOM 24222 N N . SER A 1 86 ? 12.568 -4.945 -7.683 1.00 0.00 86 SER A N 18
ATOM 24223 C CA . SER A 1 86 ? 12.090 -5.231 -9.031 1.00 0.00 86 SER A CA 18
ATOM 24224 C C . SER A 1 86 ? 10.889 -4.357 -9.379 1.00 0.00 86 SER A C 18
ATOM 24225 O O . SER A 1 86 ? 9.903 -4.832 -9.940 1.00 0.00 86 SER A O 18
ATOM 24233 N N . GLY A 1 87 ? 10.980 -3.074 -9.040 1.00 0.00 87 GLY A N 18
ATOM 24234 C CA . GLY A 1 87 ? 9.895 -2.153 -9.323 1.00 0.00 87 GLY A CA 18
ATOM 24235 C C . GLY A 1 87 ? 10.067 -1.445 -10.653 1.00 0.00 87 GLY A C 18
ATOM 24236 O O . GLY A 1 87 ? 9.692 -1.959 -11.707 1.00 0.00 87 GLY A O 18
ATOM 24240 N N . PRO A 1 88 ? 10.646 -0.236 -10.613 1.00 0.00 88 PRO A N 18
ATOM 24241 C CA . PRO A 1 88 ? 10.880 0.570 -11.815 1.00 0.00 88 PRO A CA 18
ATOM 24242 C C . PRO A 1 88 ? 11.960 -0.026 -12.712 1.00 0.00 88 PRO A C 18
ATOM 24243 O O . PRO A 1 88 ? 13.068 -0.312 -12.259 1.00 0.00 88 PRO A O 18
ATOM 24254 N N . SER A 1 89 ? 11.629 -0.210 -13.986 1.00 0.00 89 SER A N 18
ATOM 24255 C CA . SER A 1 89 ? 12.570 -0.775 -14.946 1.00 0.00 89 SER A CA 18
ATOM 24256 C C . SER A 1 89 ? 13.381 0.325 -15.624 1.00 0.00 89 SER A C 18
ATOM 24257 O O . SER A 1 89 ? 14.604 0.235 -15.729 1.00 0.00 89 SER A O 18
ATOM 24265 N N . SER A 1 90 ? 12.689 1.363 -16.083 1.00 0.00 90 SER A N 18
ATOM 24266 C CA . SER A 1 90 ? 13.343 2.480 -16.756 1.00 0.00 90 SER A CA 18
ATOM 24267 C C . SER A 1 90 ? 14.456 3.060 -15.888 1.00 0.00 90 SER A C 18
ATOM 24268 O O . SER A 1 90 ? 14.229 3.438 -14.739 1.00 0.00 90 SER A O 18
ATOM 24276 N N . GLY A 1 91 ? 15.660 3.127 -16.447 1.00 0.00 91 GLY A N 18
ATOM 24277 C CA . GLY A 1 91 ? 16.791 3.661 -15.711 1.00 0.00 91 GLY A CA 18
ATOM 24278 C C . GLY A 1 91 ? 18.034 2.806 -15.857 1.00 0.00 91 GLY A C 18
ATOM 24279 O O . GLY A 1 91 ? 18.053 1.855 -16.639 1.00 0.00 91 GLY A O 18
ATOM 24283 N N . GLY A 1 1 ? 17.823 16.789 3.151 1.00 0.00 1 GLY A N 19
ATOM 24284 C CA . GLY A 1 1 ? 17.459 15.399 2.945 1.00 0.00 1 GLY A CA 19
ATOM 24285 C C . GLY A 1 1 ? 17.268 14.651 4.250 1.00 0.00 1 GLY A C 19
ATOM 24286 O O . GLY A 1 1 ? 18.239 14.281 4.910 1.00 0.00 1 GLY A O 19
ATOM 24290 N N . SER A 1 2 ? 16.012 14.430 4.625 1.00 0.00 2 SER A N 19
ATOM 24291 C CA . SER A 1 2 ? 15.696 13.726 5.862 1.00 0.00 2 SER A CA 19
ATOM 24292 C C . SER A 1 2 ? 15.856 12.219 5.686 1.00 0.00 2 SER A C 19
ATOM 24293 O O . SER A 1 2 ? 15.195 11.607 4.847 1.00 0.00 2 SER A O 19
ATOM 24301 N N . SER A 1 3 ? 16.739 11.628 6.484 1.00 0.00 3 SER A N 19
ATOM 24302 C CA . SER A 1 3 ? 16.991 10.193 6.415 1.00 0.00 3 SER A CA 19
ATOM 24303 C C . SER A 1 3 ? 17.099 9.593 7.814 1.00 0.00 3 SER A C 19
ATOM 24304 O O . SER A 1 3 ? 17.748 10.156 8.694 1.00 0.00 3 SER A O 19
ATOM 24312 N N . GLY A 1 4 ? 16.458 8.444 8.010 1.00 0.00 4 GLY A N 19
ATOM 24313 C CA . GLY A 1 4 ? 16.495 7.786 9.302 1.00 0.00 4 GLY A CA 19
ATOM 24314 C C . GLY A 1 4 ? 16.191 6.304 9.207 1.00 0.00 4 GLY A C 19
ATOM 24315 O O . GLY A 1 4 ? 15.411 5.771 9.996 1.00 0.00 4 GLY A O 19
ATOM 24319 N N . SER A 1 5 ? 16.807 5.636 8.236 1.00 0.00 5 SER A N 19
ATOM 24320 C CA . SER A 1 5 ? 16.595 4.208 8.037 1.00 0.00 5 SER A CA 19
ATOM 24321 C C . SER A 1 5 ? 17.777 3.579 7.305 1.00 0.00 5 SER A C 19
ATOM 24322 O O . SER A 1 5 ? 18.507 4.259 6.583 1.00 0.00 5 SER A O 19
ATOM 24330 N N . SER A 1 6 ? 17.959 2.277 7.497 1.00 0.00 6 SER A N 19
ATOM 24331 C CA . SER A 1 6 ? 19.054 1.556 6.859 1.00 0.00 6 SER A CA 19
ATOM 24332 C C . SER A 1 6 ? 18.703 1.198 5.418 1.00 0.00 6 SER A C 19
ATOM 24333 O O . SER A 1 6 ? 19.417 1.560 4.485 1.00 0.00 6 SER A O 19
ATOM 24341 N N . GLY A 1 7 ? 17.595 0.482 5.246 1.00 0.00 7 GLY A N 19
ATOM 24342 C CA . GLY A 1 7 ? 17.167 0.086 3.917 1.00 0.00 7 GLY A CA 19
ATOM 24343 C C . GLY A 1 7 ? 15.975 0.885 3.430 1.00 0.00 7 GLY A C 19
ATOM 24344 O O . GLY A 1 7 ? 15.567 1.855 4.068 1.00 0.00 7 GLY A O 19
ATOM 24348 N N . MET A 1 8 ? 15.417 0.479 2.295 1.00 0.00 8 MET A N 19
ATOM 24349 C CA . MET A 1 8 ? 14.264 1.165 1.722 1.00 0.00 8 MET A CA 19
ATOM 24350 C C . MET A 1 8 ? 13.273 1.565 2.810 1.00 0.00 8 MET A C 19
ATOM 24351 O O . MET A 1 8 ? 13.010 0.797 3.734 1.00 0.00 8 MET A O 19
ATOM 24365 N N . GLU A 1 9 ? 12.728 2.772 2.694 1.00 0.00 9 GLU A N 19
ATOM 24366 C CA . GLU A 1 9 ? 11.767 3.273 3.670 1.00 0.00 9 GLU A CA 19
ATOM 24367 C C . GLU A 1 9 ? 10.549 2.358 3.752 1.00 0.00 9 GLU A C 19
ATOM 24368 O O . GLU A 1 9 ? 10.059 1.842 2.748 1.00 0.00 9 GLU A O 19
ATOM 24380 N N . PRO A 1 10 ? 10.047 2.151 4.979 1.00 0.00 10 PRO A N 19
ATOM 24381 C CA . PRO A 1 10 ? 8.881 1.298 5.223 1.00 0.00 10 PRO A CA 19
ATOM 24382 C C . PRO A 1 10 ? 7.591 1.915 4.694 1.00 0.00 10 PRO A C 19
ATOM 24383 O O . PRO A 1 10 ? 7.245 3.046 5.036 1.00 0.00 10 PRO A O 19
ATOM 24394 N N . VAL A 1 11 ? 6.881 1.164 3.857 1.00 0.00 11 VAL A N 19
ATOM 24395 C CA . VAL A 1 11 ? 5.628 1.637 3.281 1.00 0.00 11 VAL A CA 19
ATOM 24396 C C . VAL A 1 11 ? 4.654 2.075 4.369 1.00 0.00 11 VAL A C 19
ATOM 24397 O O . VAL A 1 11 ? 3.761 2.886 4.125 1.00 0.00 11 VAL A O 19
ATOM 24410 N N . GLU A 1 12 ? 4.833 1.533 5.569 1.00 0.00 12 GLU A N 19
ATOM 24411 C CA . GLU A 1 12 ? 3.969 1.869 6.695 1.00 0.00 12 GLU A CA 19
ATOM 24412 C C . GLU A 1 12 ? 4.101 3.345 7.060 1.00 0.00 12 GLU A C 19
ATOM 24413 O O . GLU A 1 12 ? 3.200 3.930 7.663 1.00 0.00 12 GLU A O 19
ATOM 24425 N N . THR A 1 13 ? 5.230 3.942 6.691 1.00 0.00 13 THR A N 19
ATOM 24426 C CA . THR A 1 13 ? 5.481 5.348 6.980 1.00 0.00 13 THR A CA 19
ATOM 24427 C C . THR A 1 13 ? 5.189 6.220 5.764 1.00 0.00 13 THR A C 19
ATOM 24428 O O . THR A 1 13 ? 5.101 7.443 5.873 1.00 0.00 13 THR A O 19
ATOM 24439 N N . TRP A 1 14 ? 5.039 5.584 4.608 1.00 0.00 14 TRP A N 19
ATOM 24440 C CA . TRP A 1 14 ? 4.756 6.303 3.372 1.00 0.00 14 TRP A CA 19
ATOM 24441 C C . TRP A 1 14 ? 3.591 7.270 3.558 1.00 0.00 14 TRP A C 19
ATOM 24442 O O . TRP A 1 14 ? 2.626 6.967 4.261 1.00 0.00 14 TRP A O 19
ATOM 24463 N N . THR A 1 15 ? 3.687 8.435 2.924 1.00 0.00 15 THR A N 19
ATOM 24464 C CA . THR A 1 15 ? 2.642 9.446 3.022 1.00 0.00 15 THR A CA 19
ATOM 24465 C C . THR A 1 15 ? 1.377 9.001 2.295 1.00 0.00 15 THR A C 19
ATOM 24466 O O . THR A 1 15 ? 1.421 8.220 1.344 1.00 0.00 15 THR A O 19
ATOM 24477 N N . PRO A 1 16 ? 0.223 9.510 2.750 1.00 0.00 16 PRO A N 19
ATOM 24478 C CA . PRO A 1 16 ? -1.076 9.180 2.156 1.00 0.00 16 PRO A CA 19
ATOM 24479 C C . PRO A 1 16 ? -1.247 9.780 0.764 1.00 0.00 16 PRO A C 19
ATOM 24480 O O . PRO A 1 16 ? -2.309 9.666 0.154 1.00 0.00 16 PRO A O 19
ATOM 24491 N N . GLY A 1 17 ? -0.192 10.418 0.266 1.00 0.00 17 GLY A N 19
ATOM 24492 C CA . GLY A 1 17 ? -0.246 11.026 -1.050 1.00 0.00 17 GLY A CA 19
ATOM 24493 C C . GLY A 1 17 ? 0.545 10.246 -2.082 1.00 0.00 17 GLY A C 19
ATOM 24494 O O . GLY A 1 17 ? 0.425 10.490 -3.283 1.00 0.00 17 GLY A O 19
ATOM 24498 N N . LYS A 1 18 ? 1.358 9.305 -1.614 1.00 0.00 18 LYS A N 19
ATOM 24499 C CA . LYS A 1 18 ? 2.173 8.486 -2.503 1.00 0.00 18 LYS A CA 19
ATOM 24500 C C . LYS A 1 18 ? 1.440 7.204 -2.886 1.00 0.00 18 LYS A C 19
ATOM 24501 O O . LYS A 1 18 ? 1.409 6.820 -4.055 1.00 0.00 18 LYS A O 19
ATOM 24520 N N . VAL A 1 19 ? 0.849 6.546 -1.893 1.00 0.00 19 VAL A N 19
ATOM 24521 C CA . VAL A 1 19 ? 0.114 5.309 -2.127 1.00 0.00 19 VAL A CA 19
ATOM 24522 C C . VAL A 1 19 ? -0.729 5.401 -3.393 1.00 0.00 19 VAL A C 19
ATOM 24523 O O . VAL A 1 19 ? -0.930 4.407 -4.091 1.00 0.00 19 VAL A O 19
ATOM 24536 N N . ALA A 1 20 ? -1.218 6.601 -3.686 1.00 0.00 20 ALA A N 19
ATOM 24537 C CA . ALA A 1 20 ? -2.038 6.824 -4.870 1.00 0.00 20 ALA A CA 19
ATOM 24538 C C . ALA A 1 20 ? -1.319 6.355 -6.131 1.00 0.00 20 ALA A C 19
ATOM 24539 O O . ALA A 1 20 ? -1.918 5.723 -7.002 1.00 0.00 20 ALA A O 19
ATOM 24546 N N . THR A 1 21 ? -0.031 6.670 -6.224 1.00 0.00 21 THR A N 19
ATOM 24547 C CA . THR A 1 21 ? 0.769 6.283 -7.379 1.00 0.00 21 THR A CA 19
ATOM 24548 C C . THR A 1 21 ? 0.983 4.774 -7.419 1.00 0.00 21 THR A C 19
ATOM 24549 O O . THR A 1 21 ? 0.698 4.124 -8.425 1.00 0.00 21 THR A O 19
ATOM 24560 N N . TRP A 1 22 ? 1.485 4.223 -6.320 1.00 0.00 22 TRP A N 19
ATOM 24561 C CA . TRP A 1 22 ? 1.735 2.789 -6.231 1.00 0.00 22 TRP A CA 19
ATOM 24562 C C . TRP A 1 22 ? 0.454 1.997 -6.467 1.00 0.00 22 TRP A C 19
ATOM 24563 O O . TRP A 1 22 ? 0.493 0.864 -6.949 1.00 0.00 22 TRP A O 19
ATOM 24584 N N . LEU A 1 23 ? -0.680 2.598 -6.125 1.00 0.00 23 LEU A N 19
ATOM 24585 C CA . LEU A 1 23 ? -1.974 1.948 -6.301 1.00 0.00 23 LEU A CA 19
ATOM 24586 C C . LEU A 1 23 ? -2.436 2.039 -7.752 1.00 0.00 23 LEU A C 19
ATOM 24587 O O . LEU A 1 23 ? -3.047 1.108 -8.278 1.00 0.00 23 LEU A O 19
ATOM 24603 N N . ARG A 1 24 ? -2.140 3.165 -8.392 1.00 0.00 24 ARG A N 19
ATOM 24604 C CA . ARG A 1 24 ? -2.525 3.377 -9.782 1.00 0.00 24 ARG A CA 19
ATOM 24605 C C . ARG A 1 24 ? -1.753 2.441 -10.709 1.00 0.00 24 ARG A C 19
ATOM 24606 O O . ARG A 1 24 ? -2.252 2.042 -11.760 1.00 0.00 24 ARG A O 19
ATOM 24627 N N . GLY A 1 25 ? -0.533 2.096 -10.310 1.00 0.00 25 GLY A N 19
ATOM 24628 C CA . GLY A 1 25 ? 0.288 1.211 -11.116 1.00 0.00 25 GLY A CA 19
ATOM 24629 C C . GLY A 1 25 ? -0.077 -0.248 -10.930 1.00 0.00 25 GLY A C 19
ATOM 24630 O O . GLY A 1 25 ? 0.128 -1.066 -11.827 1.00 0.00 25 GLY A O 19
ATOM 24634 N N . LEU A 1 26 ? -0.619 -0.576 -9.763 1.00 0.00 26 LEU A N 19
ATOM 24635 C CA . LEU A 1 26 ? -1.013 -1.948 -9.460 1.00 0.00 26 LEU A CA 19
ATOM 24636 C C . LEU A 1 26 ? -1.652 -2.611 -10.676 1.00 0.00 26 LEU A C 19
ATOM 24637 O O . LEU A 1 26 ? -1.127 -3.589 -11.210 1.00 0.00 26 LEU A O 19
ATOM 24653 N N . ASP A 1 27 ? -2.785 -2.072 -11.111 1.00 0.00 27 ASP A N 19
ATOM 24654 C CA . ASP A 1 27 ? -3.494 -2.609 -12.266 1.00 0.00 27 ASP A CA 19
ATOM 24655 C C . ASP A 1 27 ? -4.282 -1.514 -12.978 1.00 0.00 27 ASP A C 19
ATOM 24656 O O . ASP A 1 27 ? -4.627 -0.494 -12.379 1.00 0.00 27 ASP A O 19
ATOM 24665 N N . ASP A 1 28 ? -4.563 -1.730 -14.258 1.00 0.00 28 ASP A N 19
ATOM 24666 C CA . ASP A 1 28 ? -5.310 -0.762 -15.051 1.00 0.00 28 ASP A CA 19
ATOM 24667 C C . ASP A 1 28 ? -6.789 -0.778 -14.677 1.00 0.00 28 ASP A C 19
ATOM 24668 O O . ASP A 1 28 ? -7.512 0.187 -14.924 1.00 0.00 28 ASP A O 19
ATOM 24677 N N . SER A 1 29 ? -7.232 -1.881 -14.082 1.00 0.00 29 SER A N 19
ATOM 24678 C CA . SER A 1 29 ? -8.625 -2.025 -13.678 1.00 0.00 29 SER A CA 19
ATOM 24679 C C . SER A 1 29 ? -8.893 -1.277 -12.375 1.00 0.00 29 SER A C 19
ATOM 24680 O O . SER A 1 29 ? -9.999 -0.785 -12.144 1.00 0.00 29 SER A O 19
ATOM 24688 N N . LEU A 1 30 ? -7.875 -1.197 -11.527 1.00 0.00 30 LEU A N 19
ATOM 24689 C CA . LEU A 1 30 ? -7.998 -0.510 -10.246 1.00 0.00 30 LEU A CA 19
ATOM 24690 C C . LEU A 1 30 ? -7.595 0.956 -10.373 1.00 0.00 30 LEU A C 19
ATOM 24691 O O . LEU A 1 30 ? -8.079 1.809 -9.629 1.00 0.00 30 LEU A O 19
ATOM 24707 N N . GLN A 1 31 ? -6.708 1.240 -11.321 1.00 0.00 31 GLN A N 19
ATOM 24708 C CA . GLN A 1 31 ? -6.242 2.603 -11.546 1.00 0.00 31 GLN A CA 19
ATOM 24709 C C . GLN A 1 31 ? -7.418 3.563 -11.700 1.00 0.00 31 GLN A C 19
ATOM 24710 O O . GLN A 1 31 ? -7.264 4.776 -11.559 1.00 0.00 31 GLN A O 19
ATOM 24724 N N . ASP A 1 32 ? -8.591 3.011 -11.990 1.00 0.00 32 ASP A N 19
ATOM 24725 C CA . ASP A 1 32 ? -9.793 3.818 -12.163 1.00 0.00 32 ASP A CA 19
ATOM 24726 C C . ASP A 1 32 ? -10.224 4.441 -10.839 1.00 0.00 32 ASP A C 19
ATOM 24727 O O . ASP A 1 32 ? -10.424 5.652 -10.747 1.00 0.00 32 ASP A O 19
ATOM 24736 N N . TYR A 1 33 ? -10.365 3.605 -9.816 1.00 0.00 33 TYR A N 19
ATOM 24737 C CA . TYR A 1 33 ? -10.775 4.074 -8.497 1.00 0.00 33 TYR A CA 19
ATOM 24738 C C . TYR A 1 33 ? -10.036 5.354 -8.119 1.00 0.00 33 TYR A C 19
ATOM 24739 O O . TYR A 1 33 ? -8.839 5.505 -8.364 1.00 0.00 33 TYR A O 19
ATOM 24757 N N . PRO A 1 34 ? -10.766 6.298 -7.508 1.00 0.00 34 PRO A N 19
ATOM 24758 C CA . PRO A 1 34 ? -10.202 7.582 -7.081 1.00 0.00 34 PRO A CA 19
ATOM 24759 C C . PRO A 1 34 ? -9.237 7.431 -5.910 1.00 0.00 34 PRO A C 19
ATOM 24760 O O . PRO A 1 34 ? -9.598 7.677 -4.759 1.00 0.00 34 PRO A O 19
ATOM 24771 N N . PHE A 1 35 ? -8.008 7.025 -6.211 1.00 0.00 35 PHE A N 19
ATOM 24772 C CA . PHE A 1 35 ? -6.991 6.840 -5.183 1.00 0.00 35 PHE A CA 19
ATOM 24773 C C . PHE A 1 35 ? -6.647 8.168 -4.513 1.00 0.00 35 PHE A C 19
ATOM 24774 O O . PHE A 1 35 ? -6.631 8.269 -3.287 1.00 0.00 35 PHE A O 19
ATOM 24791 N N . GLU A 1 36 ? -6.373 9.181 -5.328 1.00 0.00 36 GLU A N 19
ATOM 24792 C CA . GLU A 1 36 ? -6.028 10.502 -4.815 1.00 0.00 36 GLU A CA 19
ATOM 24793 C C . GLU A 1 36 ? -7.030 10.952 -3.755 1.00 0.00 36 GLU A C 19
ATOM 24794 O O . GLU A 1 36 ? -6.732 11.818 -2.932 1.00 0.00 36 GLU A O 19
ATOM 24806 N N . ASP A 1 37 ? -8.218 10.359 -3.783 1.00 0.00 37 ASP A N 19
ATOM 24807 C CA . ASP A 1 37 ? -9.264 10.697 -2.825 1.00 0.00 37 ASP A CA 19
ATOM 24808 C C . ASP A 1 37 ? -9.144 9.846 -1.565 1.00 0.00 37 ASP A C 19
ATOM 24809 O O . ASP A 1 37 ? -9.536 10.270 -0.478 1.00 0.00 37 ASP A O 19
ATOM 24818 N N . TRP A 1 38 ? -8.601 8.643 -1.720 1.00 0.00 38 TRP A N 19
ATOM 24819 C CA . TRP A 1 38 ? -8.431 7.732 -0.594 1.00 0.00 38 TRP A CA 19
ATOM 24820 C C . TRP A 1 38 ? -7.665 8.404 0.540 1.00 0.00 38 TRP A C 19
ATOM 24821 O O . TRP A 1 38 ? -8.030 8.275 1.708 1.00 0.00 38 TRP A O 19
ATOM 24842 N N . GLN A 1 39 ? -6.602 9.120 0.187 1.00 0.00 39 GLN A N 19
ATOM 24843 C CA . GLN A 1 39 ? -5.785 9.812 1.177 1.00 0.00 39 GLN A CA 19
ATOM 24844 C C . GLN A 1 39 ? -5.426 8.883 2.332 1.00 0.00 39 GLN A C 19
ATOM 24845 O O . GLN A 1 39 ? -5.375 9.303 3.488 1.00 0.00 39 GLN A O 19
ATOM 24859 N N . LEU A 1 40 ? -5.179 7.617 2.011 1.00 0.00 40 LEU A N 19
ATOM 24860 C CA . LEU A 1 40 ? -4.824 6.627 3.022 1.00 0.00 40 LEU A CA 19
ATOM 24861 C C . LEU A 1 40 ? -3.319 6.613 3.266 1.00 0.00 40 LEU A C 19
ATOM 24862 O O . LEU A 1 40 ? -2.521 6.357 2.363 1.00 0.00 40 LEU A O 19
ATOM 24878 N N . PRO A 1 41 ? -2.918 6.891 4.516 1.00 0.00 41 PRO A N 19
ATOM 24879 C CA . PRO A 1 41 ? -1.506 6.914 4.908 1.00 0.00 41 PRO A CA 19
ATOM 24880 C C . PRO A 1 41 ? -0.884 5.521 4.914 1.00 0.00 41 PRO A C 19
ATOM 24881 O O . PRO A 1 41 ? -1.519 4.549 5.322 1.00 0.00 41 PRO A O 19
ATOM 24892 N N . GLY A 1 42 ? 0.362 5.433 4.460 1.00 0.00 42 GLY A N 19
ATOM 24893 C CA . GLY A 1 42 ? 1.049 4.155 4.423 1.00 0.00 42 GLY A CA 19
ATOM 24894 C C . GLY A 1 42 ? 0.802 3.327 5.669 1.00 0.00 42 GLY A C 19
ATOM 24895 O O . GLY A 1 42 ? 0.548 2.125 5.585 1.00 0.00 42 GLY A O 19
ATOM 24899 N N . LYS A 1 43 ? 0.879 3.970 6.829 1.00 0.00 43 LYS A N 19
ATOM 24900 C CA . LYS A 1 43 ? 0.662 3.287 8.099 1.00 0.00 43 LYS A CA 19
ATOM 24901 C C . LYS A 1 43 ? -0.587 2.414 8.041 1.00 0.00 43 LYS A C 19
ATOM 24902 O O . LYS A 1 43 ? -0.609 1.309 8.580 1.00 0.00 43 LYS A O 19
ATOM 24921 N N . ASN A 1 44 ? -1.626 2.918 7.381 1.00 0.00 44 ASN A N 19
ATOM 24922 C CA . ASN A 1 44 ? -2.879 2.183 7.252 1.00 0.00 44 ASN A CA 19
ATOM 24923 C C . ASN A 1 44 ? -2.863 1.295 6.011 1.00 0.00 44 ASN A C 19
ATOM 24924 O O . ASN A 1 44 ? -3.573 0.290 5.944 1.00 0.00 44 ASN A O 19
ATOM 24935 N N . LEU A 1 45 ? -2.049 1.672 5.031 1.00 0.00 45 LEU A N 19
ATOM 24936 C CA . LEU A 1 45 ? -1.940 0.910 3.792 1.00 0.00 45 LEU A CA 19
ATOM 24937 C C . LEU A 1 45 ? -1.621 -0.554 4.079 1.00 0.00 45 LEU A C 19
ATOM 24938 O O . LEU A 1 45 ? -2.353 -1.453 3.665 1.00 0.00 45 LEU A O 19
ATOM 24954 N N . LEU A 1 46 ? -0.524 -0.786 4.793 1.00 0.00 46 LEU A N 19
ATOM 24955 C CA . LEU A 1 46 ? -0.109 -2.141 5.138 1.00 0.00 46 LEU A CA 19
ATOM 24956 C C . LEU A 1 46 ? -1.067 -2.763 6.149 1.00 0.00 46 LEU A C 19
ATOM 24957 O O . LEU A 1 46 ? -1.168 -3.986 6.251 1.00 0.00 46 LEU A O 19
ATOM 24973 N N . GLN A 1 47 ? -1.769 -1.914 6.892 1.00 0.00 47 GLN A N 19
ATOM 24974 C CA . GLN A 1 47 ? -2.720 -2.381 7.893 1.00 0.00 47 GLN A CA 19
ATOM 24975 C C . GLN A 1 47 ? -4.146 -2.329 7.356 1.00 0.00 47 GLN A C 19
ATOM 24976 O O . GLN A 1 47 ? -5.111 -2.452 8.112 1.00 0.00 47 GLN A O 19
ATOM 24990 N N . LEU A 1 48 ? -4.274 -2.145 6.046 1.00 0.00 48 LEU A N 19
ATOM 24991 C CA . LEU A 1 48 ? -5.583 -2.076 5.407 1.00 0.00 48 LEU A CA 19
ATOM 24992 C C . LEU A 1 48 ? -6.401 -3.328 5.705 1.00 0.00 48 LEU A C 19
ATOM 24993 O O . LEU A 1 48 ? -5.899 -4.283 6.299 1.00 0.00 48 LEU A O 19
ATOM 25009 N N . CYS A 1 49 ? -7.662 -3.319 5.286 1.00 0.00 49 CYS A N 19
ATOM 25010 C CA . CYS A 1 49 ? -8.549 -4.455 5.506 1.00 0.00 49 CYS A CA 19
ATOM 25011 C C . CYS A 1 49 ? -9.606 -4.540 4.409 1.00 0.00 49 CYS A C 19
ATOM 25012 O O . CYS A 1 49 ? -9.919 -3.557 3.737 1.00 0.00 49 CYS A O 19
ATOM 25020 N N . PRO A 1 50 ? -10.168 -5.743 4.222 1.00 0.00 50 PRO A N 19
ATOM 25021 C CA . PRO A 1 50 ? -11.197 -5.986 3.206 1.00 0.00 50 PRO A CA 19
ATOM 25022 C C . PRO A 1 50 ? -12.521 -5.312 3.549 1.00 0.00 50 PRO A C 19
ATOM 25023 O O . PRO A 1 50 ? -13.346 -5.062 2.671 1.00 0.00 50 PRO A O 19
ATOM 25034 N N . GLN A 1 51 ? -12.716 -5.020 4.831 1.00 0.00 51 GLN A N 19
ATOM 25035 C CA . GLN A 1 51 ? -13.941 -4.374 5.289 1.00 0.00 51 GLN A CA 19
ATOM 25036 C C . GLN A 1 51 ? -13.802 -2.856 5.254 1.00 0.00 51 GLN A C 19
ATOM 25037 O O . GLN A 1 51 ? -14.764 -2.141 4.976 1.00 0.00 51 GLN A O 19
ATOM 25051 N N . SER A 1 52 ? -12.598 -2.370 5.539 1.00 0.00 52 SER A N 19
ATOM 25052 C CA . SER A 1 52 ? -12.333 -0.936 5.545 1.00 0.00 52 SER A CA 19
ATOM 25053 C C . SER A 1 52 ? -12.287 -0.387 4.122 1.00 0.00 52 SER A C 19
ATOM 25054 O O . SER A 1 52 ? -12.817 0.689 3.842 1.00 0.00 52 SER A O 19
ATOM 25062 N N . LEU A 1 53 ? -11.648 -1.133 3.228 1.00 0.00 53 LEU A N 19
ATOM 25063 C CA . LEU A 1 53 ? -11.531 -0.723 1.833 1.00 0.00 53 LEU A CA 19
ATOM 25064 C C . LEU A 1 53 ? -12.876 -0.250 1.289 1.00 0.00 53 LEU A C 19
ATOM 25065 O O . LEU A 1 53 ? -12.939 0.683 0.490 1.00 0.00 53 LEU A O 19
ATOM 25081 N N . GLU A 1 54 ? -13.948 -0.899 1.731 1.00 0.00 54 GLU A N 19
ATOM 25082 C CA . GLU A 1 54 ? -15.292 -0.543 1.290 1.00 0.00 54 GLU A CA 19
ATOM 25083 C C . GLU A 1 54 ? -15.560 0.943 1.507 1.00 0.00 54 GLU A C 19
ATOM 25084 O O . GLU A 1 54 ? -16.207 1.594 0.688 1.00 0.00 54 GLU A O 19
ATOM 25096 N N . ALA A 1 55 ? -15.058 1.473 2.618 1.00 0.00 55 ALA A N 19
ATOM 25097 C CA . ALA A 1 55 ? -15.242 2.882 2.944 1.00 0.00 55 ALA A CA 19
ATOM 25098 C C . ALA A 1 55 ? -14.680 3.777 1.844 1.00 0.00 55 ALA A C 19
ATOM 25099 O O . ALA A 1 55 ? -15.188 4.872 1.601 1.00 0.00 55 ALA A O 19
ATOM 25106 N N . LEU A 1 56 ? -13.630 3.305 1.182 1.00 0.00 56 LEU A N 19
ATOM 25107 C CA . LEU A 1 56 ? -12.998 4.063 0.108 1.00 0.00 56 LEU A CA 19
ATOM 25108 C C . LEU A 1 56 ? -13.735 3.855 -1.211 1.00 0.00 56 LEU A C 19
ATOM 25109 O O . LEU A 1 56 ? -13.175 4.068 -2.286 1.00 0.00 56 LEU A O 19
ATOM 25125 N N . ALA A 1 57 ? -14.994 3.440 -1.121 1.00 0.00 57 ALA A N 19
ATOM 25126 C CA . ALA A 1 57 ? -15.809 3.208 -2.307 1.00 0.00 57 ALA A CA 19
ATOM 25127 C C . ALA A 1 57 ? -15.350 1.959 -3.052 1.00 0.00 57 ALA A C 19
ATOM 25128 O O . ALA A 1 57 ? -15.563 1.830 -4.258 1.00 0.00 57 ALA A O 19
ATOM 25135 N N . VAL A 1 58 ? -14.718 1.041 -2.327 1.00 0.00 58 VAL A N 19
ATOM 25136 C CA . VAL A 1 58 ? -14.229 -0.198 -2.920 1.00 0.00 58 VAL A CA 19
ATOM 25137 C C . VAL A 1 58 ? -14.995 -1.402 -2.385 1.00 0.00 58 VAL A C 19
ATOM 25138 O O . VAL A 1 58 ? -14.506 -2.127 -1.519 1.00 0.00 58 VAL A O 19
ATOM 25151 N N . ARG A 1 59 ? -16.199 -1.611 -2.907 1.00 0.00 59 ARG A N 19
ATOM 25152 C CA . ARG A 1 59 ? -17.034 -2.728 -2.482 1.00 0.00 59 ARG A CA 19
ATOM 25153 C C . ARG A 1 59 ? -16.753 -3.968 -3.325 1.00 0.00 59 ARG A C 19
ATOM 25154 O O . ARG A 1 59 ? -16.901 -5.097 -2.856 1.00 0.00 59 ARG A O 19
ATOM 25175 N N . SER A 1 60 ? -16.349 -3.751 -4.572 1.00 0.00 60 SER A N 19
ATOM 25176 C CA . SER A 1 60 ? -16.052 -4.850 -5.483 1.00 0.00 60 SER A CA 19
ATOM 25177 C C . SER A 1 60 ? -14.957 -5.747 -4.913 1.00 0.00 60 SER A C 19
ATOM 25178 O O . SER A 1 60 ? -13.781 -5.601 -5.250 1.00 0.00 60 SER A O 19
ATOM 25186 N N . LEU A 1 61 ? -15.352 -6.674 -4.047 1.00 0.00 61 LEU A N 19
ATOM 25187 C CA . LEU A 1 61 ? -14.405 -7.596 -3.429 1.00 0.00 61 LEU A CA 19
ATOM 25188 C C . LEU A 1 61 ? -13.311 -7.995 -4.414 1.00 0.00 61 LEU A C 19
ATOM 25189 O O . LEU A 1 61 ? -12.156 -8.179 -4.034 1.00 0.00 61 LEU A O 19
ATOM 25205 N N . GLY A 1 62 ? -13.684 -8.126 -5.684 1.00 0.00 62 GLY A N 19
ATOM 25206 C CA . GLY A 1 62 ? -12.723 -8.501 -6.705 1.00 0.00 62 GLY A CA 19
ATOM 25207 C C . GLY A 1 62 ? -11.498 -7.609 -6.703 1.00 0.00 62 GLY A C 19
ATOM 25208 O O . GLY A 1 62 ? -10.368 -8.093 -6.628 1.00 0.00 62 GLY A O 19
ATOM 25212 N N . HIS A 1 63 ? -11.720 -6.301 -6.787 1.00 0.00 63 HIS A N 19
ATOM 25213 C CA . HIS A 1 63 ? -10.624 -5.338 -6.796 1.00 0.00 63 HIS A CA 19
ATOM 25214 C C . HIS A 1 63 ? -9.887 -5.342 -5.460 1.00 0.00 63 HIS A C 19
ATOM 25215 O O . HIS A 1 63 ? -8.680 -5.109 -5.407 1.00 0.00 63 HIS A O 19
ATOM 25230 N N . GLN A 1 64 ? -10.622 -5.608 -4.385 1.00 0.00 64 GLN A N 19
ATOM 25231 C CA . GLN A 1 64 ? -10.037 -5.641 -3.050 1.00 0.00 64 GLN A CA 19
ATOM 25232 C C . GLN A 1 64 ? -8.905 -6.660 -2.976 1.00 0.00 64 GLN A C 19
ATOM 25233 O O . GLN A 1 64 ? -7.921 -6.458 -2.265 1.00 0.00 64 GLN A O 19
ATOM 25247 N N . GLU A 1 65 ? -9.053 -7.756 -3.714 1.00 0.00 65 GLU A N 19
ATOM 25248 C CA . GLU A 1 65 ? -8.042 -8.807 -3.731 1.00 0.00 65 GLU A CA 19
ATOM 25249 C C . GLU A 1 65 ? -6.849 -8.402 -4.592 1.00 0.00 65 GLU A C 19
ATOM 25250 O O . GLU A 1 65 ? -5.705 -8.737 -4.284 1.00 0.00 65 GLU A O 19
ATOM 25262 N N . LEU A 1 66 ? -7.126 -7.680 -5.673 1.00 0.00 66 LEU A N 19
ATOM 25263 C CA . LEU A 1 66 ? -6.076 -7.229 -6.580 1.00 0.00 66 LEU A CA 19
ATOM 25264 C C . LEU A 1 66 ? -5.074 -6.337 -5.854 1.00 0.00 66 LEU A C 19
ATOM 25265 O O . LEU A 1 66 ? -3.882 -6.347 -6.162 1.00 0.00 66 LEU A O 19
ATOM 25281 N N . ILE A 1 67 ? -5.566 -5.570 -4.887 1.00 0.00 67 ILE A N 19
ATOM 25282 C CA . ILE A 1 67 ? -4.713 -4.675 -4.115 1.00 0.00 67 ILE A CA 19
ATOM 25283 C C . ILE A 1 67 ? -4.169 -5.370 -2.872 1.00 0.00 67 ILE A C 19
ATOM 25284 O O . ILE A 1 67 ? -2.957 -5.508 -2.704 1.00 0.00 67 ILE A O 19
ATOM 25300 N N . LEU A 1 68 ? -5.074 -5.809 -2.003 1.00 0.00 68 LEU A N 19
ATOM 25301 C CA . LEU A 1 68 ? -4.685 -6.494 -0.775 1.00 0.00 68 LEU A CA 19
ATOM 25302 C C . LEU A 1 68 ? -3.492 -7.412 -1.017 1.00 0.00 68 LEU A C 19
ATOM 25303 O O . LEU A 1 68 ? -2.536 -7.422 -0.243 1.00 0.00 68 LEU A O 19
ATOM 25319 N N . GLY A 1 69 ? -3.555 -8.183 -2.098 1.00 0.00 69 GLY A N 19
ATOM 25320 C CA . GLY A 1 69 ? -2.473 -9.094 -2.425 1.00 0.00 69 GLY A CA 19
ATOM 25321 C C . GLY A 1 69 ? -1.131 -8.393 -2.507 1.00 0.00 69 GLY A C 19
ATOM 25322 O O . GLY A 1 69 ? -0.160 -8.822 -1.886 1.00 0.00 69 GLY A O 19
ATOM 25326 N N . GLY A 1 70 ? -1.076 -7.311 -3.278 1.00 0.00 70 GLY A N 19
ATOM 25327 C CA . GLY A 1 70 ? 0.161 -6.568 -3.427 1.00 0.00 70 GLY A CA 19
ATOM 25328 C C . GLY A 1 70 ? 0.677 -6.030 -2.107 1.00 0.00 70 GLY A C 19
ATOM 25329 O O . GLY A 1 70 ? 1.885 -5.990 -1.874 1.00 0.00 70 GLY A O 19
ATOM 25333 N N . VAL A 1 71 ? -0.241 -5.613 -1.241 1.00 0.00 71 VAL A N 19
ATOM 25334 C CA . VAL A 1 71 ? 0.127 -5.073 0.062 1.00 0.00 71 VAL A CA 19
ATOM 25335 C C . VAL A 1 71 ? 0.837 -6.122 0.911 1.00 0.00 71 VAL A C 19
ATOM 25336 O O . VAL A 1 71 ? 1.823 -5.825 1.585 1.00 0.00 71 VAL A O 19
ATOM 25349 N N . GLU A 1 72 ? 0.329 -7.350 0.872 1.00 0.00 72 GLU A N 19
ATOM 25350 C CA . GLU A 1 72 ? 0.915 -8.443 1.638 1.00 0.00 72 GLU A CA 19
ATOM 25351 C C . GLU A 1 72 ? 2.408 -8.572 1.347 1.00 0.00 72 GLU A C 19
ATOM 25352 O O . GLU A 1 72 ? 3.220 -8.693 2.263 1.00 0.00 72 GLU A O 19
ATOM 25364 N N . GLN A 1 73 ? 2.759 -8.546 0.065 1.00 0.00 73 GLN A N 19
ATOM 25365 C CA . GLN A 1 73 ? 4.153 -8.662 -0.346 1.00 0.00 73 GLN A CA 19
ATOM 25366 C C . GLN A 1 73 ? 4.971 -7.479 0.162 1.00 0.00 73 GLN A C 19
ATOM 25367 O O . GLN A 1 73 ? 6.138 -7.628 0.526 1.00 0.00 73 GLN A O 19
ATOM 25381 N N . LEU A 1 74 ? 4.351 -6.304 0.186 1.00 0.00 74 LEU A N 19
ATOM 25382 C CA . LEU A 1 74 ? 5.022 -5.095 0.650 1.00 0.00 74 LEU A CA 19
ATOM 25383 C C . LEU A 1 74 ? 5.430 -5.226 2.113 1.00 0.00 74 LEU A C 19
ATOM 25384 O O . LEU A 1 74 ? 6.580 -4.975 2.471 1.00 0.00 74 LEU A O 19
ATOM 25400 N N . GLN A 1 75 ? 4.480 -5.622 2.954 1.00 0.00 75 GLN A N 19
ATOM 25401 C CA . GLN A 1 75 ? 4.742 -5.788 4.379 1.00 0.00 75 GLN A CA 19
ATOM 25402 C C . GLN A 1 75 ? 6.008 -6.606 4.608 1.00 0.00 75 GLN A C 19
ATOM 25403 O O . GLN A 1 75 ? 6.605 -6.557 5.683 1.00 0.00 75 GLN A O 19
ATOM 25417 N N . ALA A 1 76 ? 6.414 -7.358 3.589 1.00 0.00 76 ALA A N 19
ATOM 25418 C CA . ALA A 1 76 ? 7.611 -8.185 3.679 1.00 0.00 76 ALA A CA 19
ATOM 25419 C C . ALA A 1 76 ? 8.871 -7.348 3.490 1.00 0.00 76 ALA A C 19
ATOM 25420 O O . ALA A 1 76 ? 9.891 -7.588 4.139 1.00 0.00 76 ALA A O 19
ATOM 25427 N N . LEU A 1 77 ? 8.796 -6.367 2.597 1.00 0.00 77 LEU A N 19
ATOM 25428 C CA . LEU A 1 77 ? 9.933 -5.495 2.322 1.00 0.00 77 LEU A CA 19
ATOM 25429 C C . LEU A 1 77 ? 9.878 -4.240 3.188 1.00 0.00 77 LEU A C 19
ATOM 25430 O O . LEU A 1 77 ? 10.877 -3.538 3.345 1.00 0.00 77 LEU A O 19
ATOM 25446 N N . SER A 1 78 ? 8.705 -3.965 3.749 1.00 0.00 78 SER A N 19
ATOM 25447 C CA . SER A 1 78 ? 8.520 -2.794 4.598 1.00 0.00 78 SER A CA 19
ATOM 25448 C C . SER A 1 78 ? 9.286 -2.946 5.908 1.00 0.00 78 SER A C 19
ATOM 25449 O O . SER A 1 78 ? 10.098 -2.093 6.267 1.00 0.00 78 SER A O 19
ATOM 25457 N N . SER A 1 79 ? 9.022 -4.038 6.618 1.00 0.00 79 SER A N 19
ATOM 25458 C CA . SER A 1 79 ? 9.683 -4.301 7.891 1.00 0.00 79 SER A CA 19
ATOM 25459 C C . SER A 1 79 ? 10.947 -5.131 7.685 1.00 0.00 79 SER A C 19
ATOM 25460 O O . SER A 1 79 ? 12.007 -4.811 8.223 1.00 0.00 79 SER A O 19
ATOM 25468 N N . ARG A 1 80 ? 10.826 -6.198 6.902 1.00 0.00 80 ARG A N 19
ATOM 25469 C CA . ARG A 1 80 ? 11.958 -7.075 6.625 1.00 0.00 80 ARG A CA 19
ATOM 25470 C C . ARG A 1 80 ? 12.549 -7.624 7.920 1.00 0.00 80 ARG A C 19
ATOM 25471 O O . ARG A 1 80 ? 13.746 -7.905 7.998 1.00 0.00 80 ARG A O 19
ATOM 25492 N N . LEU A 1 81 ? 11.704 -7.774 8.933 1.00 0.00 81 LEU A N 19
ATOM 25493 C CA . LEU A 1 81 ? 12.143 -8.289 10.226 1.00 0.00 81 LEU A CA 19
ATOM 25494 C C . LEU A 1 81 ? 11.353 -9.536 10.612 1.00 0.00 81 LEU A C 19
ATOM 25495 O O . LEU A 1 81 ? 10.811 -9.622 11.713 1.00 0.00 81 LEU A O 19
ATOM 25511 N N . GLN A 1 82 ? 11.294 -10.500 9.698 1.00 0.00 82 GLN A N 19
ATOM 25512 C CA . GLN A 1 82 ? 10.572 -11.742 9.945 1.00 0.00 82 GLN A CA 19
ATOM 25513 C C . GLN A 1 82 ? 10.943 -12.802 8.913 1.00 0.00 82 GLN A C 19
ATOM 25514 O O . GLN A 1 82 ? 11.492 -12.489 7.855 1.00 0.00 82 GLN A O 19
ATOM 25528 N N . THR A 1 83 ? 10.642 -14.058 9.226 1.00 0.00 83 THR A N 19
ATOM 25529 C CA . THR A 1 83 ? 10.946 -15.164 8.328 1.00 0.00 83 THR A CA 19
ATOM 25530 C C . THR A 1 83 ? 10.509 -14.850 6.902 1.00 0.00 83 THR A C 19
ATOM 25531 O O . THR A 1 83 ? 9.315 -14.778 6.611 1.00 0.00 83 THR A O 19
ATOM 25542 N N . GLU A 1 84 ? 11.483 -14.665 6.016 1.00 0.00 84 GLU A N 19
ATOM 25543 C CA . GLU A 1 84 ? 11.196 -14.358 4.619 1.00 0.00 84 GLU A CA 19
ATOM 25544 C C . GLU A 1 84 ? 10.833 -15.624 3.848 1.00 0.00 84 GLU A C 19
ATOM 25545 O O . GLU A 1 84 ? 11.157 -16.734 4.268 1.00 0.00 84 GLU A O 19
ATOM 25557 N N . ASN A 1 85 ? 10.158 -15.447 2.717 1.00 0.00 85 ASN A N 19
ATOM 25558 C CA . ASN A 1 85 ? 9.750 -16.574 1.886 1.00 0.00 85 ASN A CA 19
ATOM 25559 C C . ASN A 1 85 ? 9.869 -16.230 0.405 1.00 0.00 85 ASN A C 19
ATOM 25560 O O . ASN A 1 85 ? 10.202 -15.101 0.044 1.00 0.00 85 ASN A O 19
ATOM 25571 N N . SER A 1 86 ? 9.595 -17.211 -0.449 1.00 0.00 86 SER A N 19
ATOM 25572 C CA . SER A 1 86 ? 9.674 -17.013 -1.892 1.00 0.00 86 SER A CA 19
ATOM 25573 C C . SER A 1 86 ? 8.617 -17.844 -2.613 1.00 0.00 86 SER A C 19
ATOM 25574 O O . SER A 1 86 ? 8.339 -18.980 -2.233 1.00 0.00 86 SER A O 19
ATOM 25582 N N . GLY A 1 87 ? 8.031 -17.266 -3.657 1.00 0.00 87 GLY A N 19
ATOM 25583 C CA . GLY A 1 87 ? 7.010 -17.966 -4.416 1.00 0.00 87 GLY A CA 19
ATOM 25584 C C . GLY A 1 87 ? 5.847 -17.069 -4.788 1.00 0.00 87 GLY A C 19
ATOM 25585 O O . GLY A 1 87 ? 4.758 -17.162 -4.221 1.00 0.00 87 GLY A O 19
ATOM 25589 N N . PRO A 1 88 ? 6.072 -16.174 -5.761 1.00 0.00 88 PRO A N 19
ATOM 25590 C CA . PRO A 1 88 ? 5.046 -15.238 -6.229 1.00 0.00 88 PRO A CA 19
ATOM 25591 C C . PRO A 1 88 ? 3.929 -15.937 -6.996 1.00 0.00 88 PRO A C 19
ATOM 25592 O O . PRO A 1 88 ? 2.858 -15.370 -7.208 1.00 0.00 88 PRO A O 19
ATOM 25603 N N . SER A 1 89 ? 4.187 -17.174 -7.411 1.00 0.00 89 SER A N 19
ATOM 25604 C CA . SER A 1 89 ? 3.205 -17.950 -8.158 1.00 0.00 89 SER A CA 19
ATOM 25605 C C . SER A 1 89 ? 1.863 -17.970 -7.433 1.00 0.00 89 SER A C 19
ATOM 25606 O O . SER A 1 89 ? 1.772 -17.604 -6.261 1.00 0.00 89 SER A O 19
ATOM 25614 N N . SER A 1 90 ? 0.822 -18.402 -8.139 1.00 0.00 90 SER A N 19
ATOM 25615 C CA . SER A 1 90 ? -0.517 -18.467 -7.564 1.00 0.00 90 SER A CA 19
ATOM 25616 C C . SER A 1 90 ? -1.418 -19.379 -8.390 1.00 0.00 90 SER A C 19
ATOM 25617 O O . SER A 1 90 ? -1.286 -19.462 -9.611 1.00 0.00 90 SER A O 19
ATOM 25625 N N . GLY A 1 91 ? -2.336 -20.064 -7.714 1.00 0.00 91 GLY A N 19
ATOM 25626 C CA . GLY A 1 91 ? -3.246 -20.962 -8.400 1.00 0.00 91 GLY A CA 19
ATOM 25627 C C . GLY A 1 91 ? -3.428 -22.276 -7.665 1.00 0.00 91 GLY A C 19
ATOM 25628 O O . GLY A 1 91 ? -3.339 -22.326 -6.439 1.00 0.00 91 GLY A O 19
ATOM 25632 N N . GLY A 1 1 ? 25.718 8.612 0.702 1.00 0.00 1 GLY A N 20
ATOM 25633 C CA . GLY A 1 1 ? 26.343 9.333 1.796 1.00 0.00 1 GLY A CA 20
ATOM 25634 C C . GLY A 1 1 ? 27.416 8.518 2.489 1.00 0.00 1 GLY A C 20
ATOM 25635 O O . GLY A 1 1 ? 28.373 8.071 1.856 1.00 0.00 1 GLY A O 20
ATOM 25639 N N . SER A 1 2 ? 27.258 8.324 3.795 1.00 0.00 2 SER A N 20
ATOM 25640 C CA . SER A 1 2 ? 28.225 7.561 4.577 1.00 0.00 2 SER A CA 20
ATOM 25641 C C . SER A 1 2 ? 27.589 6.294 5.140 1.00 0.00 2 SER A C 20
ATOM 25642 O O . SER A 1 2 ? 26.770 6.352 6.057 1.00 0.00 2 SER A O 20
ATOM 25650 N N . SER A 1 3 ? 27.972 5.149 4.583 1.00 0.00 3 SER A N 20
ATOM 25651 C CA . SER A 1 3 ? 27.438 3.867 5.026 1.00 0.00 3 SER A CA 20
ATOM 25652 C C . SER A 1 3 ? 25.913 3.897 5.061 1.00 0.00 3 SER A C 20
ATOM 25653 O O . SER A 1 3 ? 25.289 3.328 5.956 1.00 0.00 3 SER A O 20
ATOM 25661 N N . GLY A 1 4 ? 25.318 4.567 4.078 1.00 0.00 4 GLY A N 20
ATOM 25662 C CA . GLY A 1 4 ? 23.871 4.660 4.014 1.00 0.00 4 GLY A CA 20
ATOM 25663 C C . GLY A 1 4 ? 23.237 3.422 3.411 1.00 0.00 4 GLY A C 20
ATOM 25664 O O . GLY A 1 4 ? 23.910 2.629 2.752 1.00 0.00 4 GLY A O 20
ATOM 25668 N N . SER A 1 5 ? 21.938 3.254 3.639 1.00 0.00 5 SER A N 20
ATOM 25669 C CA . SER A 1 5 ? 21.214 2.100 3.119 1.00 0.00 5 SER A CA 20
ATOM 25670 C C . SER A 1 5 ? 20.750 2.350 1.687 1.00 0.00 5 SER A C 20
ATOM 25671 O O . SER A 1 5 ? 19.954 3.253 1.429 1.00 0.00 5 SER A O 20
ATOM 25679 N N . SER A 1 6 ? 21.256 1.544 0.759 1.00 0.00 6 SER A N 20
ATOM 25680 C CA . SER A 1 6 ? 20.898 1.679 -0.649 1.00 0.00 6 SER A CA 20
ATOM 25681 C C . SER A 1 6 ? 19.595 0.944 -0.951 1.00 0.00 6 SER A C 20
ATOM 25682 O O . SER A 1 6 ? 19.473 0.270 -1.973 1.00 0.00 6 SER A O 20
ATOM 25690 N N . GLY A 1 7 ? 18.624 1.079 -0.053 1.00 0.00 7 GLY A N 20
ATOM 25691 C CA . GLY A 1 7 ? 17.344 0.423 -0.241 1.00 0.00 7 GLY A CA 20
ATOM 25692 C C . GLY A 1 7 ? 16.198 1.409 -0.358 1.00 0.00 7 GLY A C 20
ATOM 25693 O O . GLY A 1 7 ? 16.417 2.616 -0.452 1.00 0.00 7 GLY A O 20
ATOM 25697 N N . MET A 1 8 ? 14.973 0.893 -0.355 1.00 0.00 8 MET A N 20
ATOM 25698 C CA . MET A 1 8 ? 13.789 1.738 -0.463 1.00 0.00 8 MET A CA 20
ATOM 25699 C C . MET A 1 8 ? 13.115 1.905 0.895 1.00 0.00 8 MET A C 20
ATOM 25700 O O . MET A 1 8 ? 13.121 0.989 1.717 1.00 0.00 8 MET A O 20
ATOM 25714 N N . GLU A 1 9 ? 12.535 3.079 1.123 1.00 0.00 9 GLU A N 20
ATOM 25715 C CA . GLU A 1 9 ? 11.858 3.364 2.383 1.00 0.00 9 GLU A CA 20
ATOM 25716 C C . GLU A 1 9 ? 10.672 2.427 2.587 1.00 0.00 9 GLU A C 20
ATOM 25717 O O . GLU A 1 9 ? 10.077 1.921 1.635 1.00 0.00 9 GLU A O 20
ATOM 25729 N N . PRO A 1 10 ? 10.318 2.189 3.859 1.00 0.00 10 PRO A N 20
ATOM 25730 C CA . PRO A 1 10 ? 9.200 1.312 4.219 1.00 0.00 10 PRO A CA 20
ATOM 25731 C C . PRO A 1 10 ? 7.848 1.916 3.853 1.00 0.00 10 PRO A C 20
ATOM 25732 O O . PRO A 1 10 ? 7.655 3.128 3.939 1.00 0.00 10 PRO A O 20
ATOM 25743 N N . VAL A 1 11 ? 6.915 1.062 3.445 1.00 0.00 11 VAL A N 20
ATOM 25744 C CA . VAL A 1 11 ? 5.580 1.511 3.068 1.00 0.00 11 VAL A CA 20
ATOM 25745 C C . VAL A 1 11 ? 4.827 2.068 4.271 1.00 0.00 11 VAL A C 20
ATOM 25746 O O . VAL A 1 11 ? 4.001 2.969 4.134 1.00 0.00 11 VAL A O 20
ATOM 25759 N N . GLU A 1 12 ? 5.120 1.526 5.448 1.00 0.00 12 GLU A N 20
ATOM 25760 C CA . GLU A 1 12 ? 4.470 1.970 6.676 1.00 0.00 12 GLU A CA 20
ATOM 25761 C C . GLU A 1 12 ? 4.791 3.434 6.963 1.00 0.00 12 GLU A C 20
ATOM 25762 O O . GLU A 1 12 ? 4.178 4.058 7.830 1.00 0.00 12 GLU A O 20
ATOM 25774 N N . THR A 1 13 ? 5.758 3.977 6.229 1.00 0.00 13 THR A N 20
ATOM 25775 C CA . THR A 1 13 ? 6.162 5.366 6.405 1.00 0.00 13 THR A CA 20
ATOM 25776 C C . THR A 1 13 ? 5.727 6.220 5.220 1.00 0.00 13 THR A C 20
ATOM 25777 O O . THR A 1 13 ? 5.671 7.446 5.313 1.00 0.00 13 THR A O 20
ATOM 25788 N N . TRP A 1 14 ? 5.418 5.564 4.106 1.00 0.00 14 TRP A N 20
ATOM 25789 C CA . TRP A 1 14 ? 4.987 6.265 2.902 1.00 0.00 14 TRP A CA 20
ATOM 25790 C C . TRP A 1 14 ? 3.856 7.239 3.215 1.00 0.00 14 TRP A C 20
ATOM 25791 O O . TRP A 1 14 ? 3.082 7.029 4.149 1.00 0.00 14 TRP A O 20
ATOM 25812 N N . THR A 1 15 ? 3.765 8.306 2.427 1.00 0.00 15 THR A N 20
ATOM 25813 C CA . THR A 1 15 ? 2.729 9.313 2.621 1.00 0.00 15 THR A CA 20
ATOM 25814 C C . THR A 1 15 ? 1.440 8.919 1.909 1.00 0.00 15 THR A C 20
ATOM 25815 O O . THR A 1 15 ? 1.441 8.134 0.961 1.00 0.00 15 THR A O 20
ATOM 25826 N N . PRO A 1 16 ? 0.313 9.477 2.374 1.00 0.00 16 PRO A N 20
ATOM 25827 C CA . PRO A 1 16 ? -1.005 9.200 1.794 1.00 0.00 16 PRO A CA 20
ATOM 25828 C C . PRO A 1 16 ? -1.165 9.802 0.403 1.00 0.00 16 PRO A C 20
ATOM 25829 O O . PRO A 1 16 ? -2.234 9.722 -0.200 1.00 0.00 16 PRO A O 20
ATOM 25840 N N . GLY A 1 17 ? -0.093 10.405 -0.103 1.00 0.00 17 GLY A N 20
ATOM 25841 C CA . GLY A 1 17 ? -0.136 11.012 -1.421 1.00 0.00 17 GLY A CA 20
ATOM 25842 C C . GLY A 1 17 ? 0.609 10.196 -2.459 1.00 0.00 17 GLY A C 20
ATOM 25843 O O . GLY A 1 17 ? 0.445 10.408 -3.661 1.00 0.00 17 GLY A O 20
ATOM 25847 N N . LYS A 1 18 ? 1.431 9.261 -1.996 1.00 0.00 18 LYS A N 20
ATOM 25848 C CA . LYS A 1 18 ? 2.205 8.410 -2.892 1.00 0.00 18 LY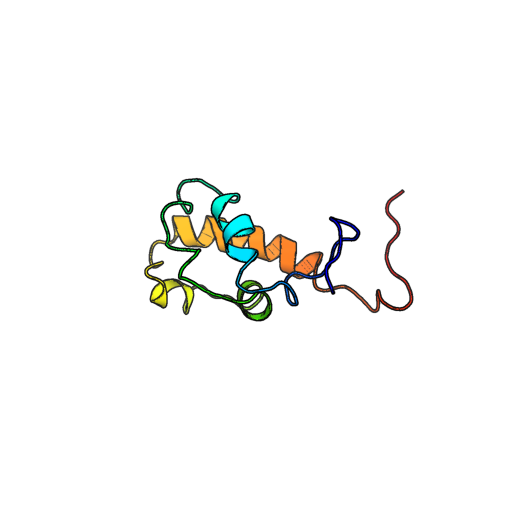S A CA 20
ATOM 25849 C C . LYS A 1 18 ? 1.448 7.124 -3.210 1.00 0.00 18 LYS A C 20
ATOM 25850 O O . LYS A 1 18 ? 1.451 6.656 -4.348 1.00 0.00 18 LYS A O 20
ATOM 25869 N N . VAL A 1 19 ? 0.798 6.560 -2.198 1.00 0.00 19 VAL A N 20
ATOM 25870 C CA . VAL A 1 19 ? 0.034 5.330 -2.370 1.00 0.00 19 VAL A CA 20
ATOM 25871 C C . VAL A 1 19 ? -0.756 5.352 -3.674 1.00 0.00 19 VAL A C 20
ATOM 25872 O O . VAL A 1 19 ? -0.959 4.317 -4.307 1.00 0.00 19 VAL A O 20
ATOM 25885 N N . ALA A 1 20 ? -1.201 6.541 -4.070 1.00 0.00 20 ALA A N 20
ATOM 25886 C CA . ALA A 1 20 ? -1.966 6.699 -5.300 1.00 0.00 20 ALA A CA 20
ATOM 25887 C C . ALA A 1 20 ? -1.199 6.152 -6.499 1.00 0.00 20 ALA A C 20
ATOM 25888 O O . ALA A 1 20 ? -1.764 5.464 -7.350 1.00 0.00 20 ALA A O 20
ATOM 25895 N N . THR A 1 21 ? 0.092 6.462 -6.561 1.00 0.00 21 THR A N 20
ATOM 25896 C CA . THR A 1 21 ? 0.937 6.003 -7.656 1.00 0.00 21 THR A CA 20
ATOM 25897 C C . THR A 1 21 ? 1.154 4.496 -7.589 1.00 0.00 21 THR A C 20
ATOM 25898 O O . THR A 1 21 ? 1.232 3.824 -8.617 1.00 0.00 21 THR A O 20
ATOM 25909 N N . TRP A 1 22 ? 1.251 3.971 -6.373 1.00 0.00 22 TRP A N 20
ATOM 25910 C CA . TRP A 1 22 ? 1.459 2.541 -6.172 1.00 0.00 22 TRP A CA 20
ATOM 25911 C C . TRP A 1 22 ? 0.167 1.766 -6.402 1.00 0.00 22 TRP A C 20
ATOM 25912 O O . TRP A 1 22 ? 0.193 0.565 -6.675 1.00 0.00 22 TRP A O 20
ATOM 25933 N N . LEU A 1 23 ? -0.961 2.458 -6.291 1.00 0.00 23 LEU A N 20
ATOM 25934 C CA . LEU A 1 23 ? -2.264 1.833 -6.488 1.00 0.00 23 LEU A CA 20
ATOM 25935 C C . LEU A 1 23 ? -2.638 1.806 -7.967 1.00 0.00 23 LEU A C 20
ATOM 25936 O O . LEU A 1 23 ? -3.102 0.788 -8.481 1.00 0.00 23 LEU A O 20
ATOM 25952 N N . ARG A 1 24 ? -2.429 2.929 -8.645 1.00 0.00 24 ARG A N 20
ATOM 25953 C CA . ARG A 1 24 ? -2.743 3.034 -10.065 1.00 0.00 24 ARG A CA 20
ATOM 25954 C C . ARG A 1 24 ? -1.888 2.071 -10.883 1.00 0.00 24 ARG A C 20
ATOM 25955 O O . ARG A 1 24 ? -2.292 1.622 -11.955 1.00 0.00 24 ARG A O 20
ATOM 25976 N N . GLY A 1 25 ? -0.702 1.757 -10.369 1.00 0.00 25 GLY A N 20
ATOM 25977 C CA . GLY A 1 25 ? 0.192 0.849 -11.065 1.00 0.00 25 GLY A CA 20
ATOM 25978 C C . GLY A 1 25 ? -0.236 -0.599 -10.934 1.00 0.00 25 GLY A C 20
ATOM 25979 O O . GLY A 1 25 ? -0.157 -1.366 -11.895 1.00 0.00 25 GLY A O 20
ATOM 25983 N N . LEU A 1 26 ? -0.689 -0.976 -9.744 1.00 0.00 26 LEU A N 20
ATOM 25984 C CA . LEU A 1 26 ? -1.129 -2.343 -9.490 1.00 0.00 26 LEU A CA 20
ATOM 25985 C C . LEU A 1 26 ? -1.911 -2.893 -10.679 1.00 0.00 26 LEU A C 20
ATOM 25986 O O . LEU A 1 26 ? -1.699 -4.030 -11.102 1.00 0.00 26 LEU A O 20
ATOM 26002 N N . ASP A 1 27 ? -2.812 -2.078 -11.216 1.00 0.00 27 ASP A N 20
ATOM 26003 C CA . ASP A 1 27 ? -3.623 -2.481 -12.359 1.00 0.00 27 ASP A CA 20
ATOM 26004 C C . ASP A 1 27 ? -4.425 -1.301 -12.900 1.00 0.00 27 ASP A C 20
ATOM 26005 O O . ASP A 1 27 ? -4.593 -0.288 -12.220 1.00 0.00 27 ASP A O 20
ATOM 26014 N N . ASP A 1 28 ? -4.917 -1.439 -14.126 1.00 0.00 28 ASP A N 20
ATOM 26015 C CA . ASP A 1 28 ? -5.702 -0.385 -14.757 1.00 0.00 28 ASP A CA 20
ATOM 26016 C C . ASP A 1 28 ? -7.140 -0.397 -14.247 1.00 0.00 28 ASP A C 20
ATOM 26017 O O . ASP A 1 28 ? -7.837 0.616 -14.301 1.00 0.00 28 ASP A O 20
ATOM 26026 N N . SER A 1 29 ? -7.577 -1.551 -13.753 1.00 0.00 29 SER A N 20
ATOM 26027 C CA . SER A 1 29 ? -8.933 -1.697 -13.237 1.00 0.00 29 SER A CA 20
ATOM 26028 C C . SER A 1 29 ? -9.148 -0.811 -12.014 1.00 0.00 29 SER A C 20
ATOM 26029 O O . SER A 1 29 ? -10.283 -0.524 -11.632 1.00 0.00 29 SER A O 20
ATOM 26037 N N . LEU A 1 30 ? -8.049 -0.380 -11.404 1.00 0.00 30 LEU A N 20
ATOM 26038 C CA . LEU A 1 30 ? -8.115 0.474 -10.223 1.00 0.00 30 LEU A CA 20
ATOM 26039 C C . LEU A 1 30 ? -7.817 1.926 -10.584 1.00 0.00 30 LEU A C 20
ATOM 26040 O O . LEU A 1 30 ? -8.248 2.848 -9.892 1.00 0.00 30 LEU A O 20
ATOM 26056 N N . GLN A 1 31 ? -7.078 2.120 -11.672 1.00 0.00 31 GLN A N 20
ATOM 26057 C CA . GLN A 1 31 ? -6.725 3.460 -12.125 1.00 0.00 31 GLN A CA 20
ATOM 26058 C C . GLN A 1 31 ? -7.939 4.382 -12.100 1.00 0.00 31 GLN A C 20
ATOM 26059 O O . GLN A 1 31 ? -7.802 5.604 -12.054 1.00 0.00 31 GLN A O 20
ATOM 26073 N N . ASP A 1 32 ? -9.127 3.788 -12.131 1.00 0.00 32 ASP A N 20
ATOM 26074 C CA . ASP A 1 32 ? -10.367 4.556 -12.111 1.00 0.00 32 ASP A CA 20
ATOM 26075 C C . ASP A 1 32 ? -10.624 5.136 -10.724 1.00 0.00 32 ASP A C 20
ATOM 26076 O O . ASP A 1 32 ? -10.913 6.324 -10.580 1.00 0.00 32 ASP A O 20
ATOM 26085 N N . TYR A 1 33 ? -10.518 4.290 -9.705 1.00 0.00 33 TYR A N 20
ATOM 26086 C CA . TYR A 1 33 ? -10.743 4.718 -8.329 1.00 0.00 33 TYR A CA 20
ATOM 26087 C C . TYR A 1 33 ? -9.947 5.981 -8.015 1.00 0.00 33 TYR A C 20
ATOM 26088 O O . TYR A 1 33 ? -8.748 6.072 -8.278 1.00 0.00 33 TYR A O 20
ATOM 26106 N N . PRO A 1 34 ? -10.630 6.981 -7.438 1.00 0.00 34 PRO A N 20
ATOM 26107 C CA . PRO A 1 34 ? -10.009 8.257 -7.073 1.00 0.00 34 PRO A CA 20
ATOM 26108 C C . PRO A 1 34 ? -9.037 8.116 -5.907 1.00 0.00 34 PRO A C 20
ATOM 26109 O O . PRO A 1 34 ? -9.388 8.384 -4.757 1.00 0.00 34 PRO A O 20
ATOM 26120 N N . PHE A 1 35 ? -7.813 7.696 -6.209 1.00 0.00 35 PHE A N 20
ATOM 26121 C CA . PHE A 1 35 ? -6.790 7.519 -5.185 1.00 0.00 35 PHE A CA 20
ATOM 26122 C C . PHE A 1 35 ? -6.506 8.835 -4.467 1.00 0.00 35 PHE A C 20
ATOM 26123 O O . PHE A 1 35 ? -6.394 8.874 -3.242 1.00 0.00 35 PHE A O 20
ATOM 26140 N N . GLU A 1 36 ? -6.391 9.911 -5.240 1.00 0.00 36 GLU A N 20
ATOM 26141 C CA . GLU A 1 36 ? -6.119 11.229 -4.677 1.00 0.00 36 GLU A CA 20
ATOM 26142 C C . GLU A 1 36 ? -7.156 11.594 -3.619 1.00 0.00 36 GLU A C 20
ATOM 26143 O O . GLU A 1 36 ? -6.956 12.518 -2.831 1.00 0.00 36 GLU A O 20
ATOM 26155 N N . ASP A 1 37 ? -8.265 10.862 -3.609 1.00 0.00 37 ASP A N 20
ATOM 26156 C CA . ASP A 1 37 ? -9.334 11.107 -2.649 1.00 0.00 37 ASP A CA 20
ATOM 26157 C C . ASP A 1 37 ? -9.178 10.214 -1.422 1.00 0.00 37 ASP A C 20
ATOM 26158 O O . ASP A 1 37 ? -9.434 10.641 -0.296 1.00 0.00 37 ASP A O 20
ATOM 26167 N N . TRP A 1 38 ? -8.758 8.975 -1.648 1.00 0.00 38 TRP A N 20
ATOM 26168 C CA . TRP A 1 38 ? -8.568 8.022 -0.560 1.00 0.00 38 TRP A CA 20
ATOM 26169 C C . TRP A 1 38 ? -7.801 8.658 0.594 1.00 0.00 38 TRP A C 20
ATOM 26170 O O . TRP A 1 38 ? -8.088 8.394 1.761 1.00 0.00 38 TRP A O 20
ATOM 26191 N N . GLN A 1 39 ? -6.826 9.496 0.259 1.00 0.00 39 GLN A N 20
ATOM 26192 C CA . GLN A 1 39 ? -6.018 10.169 1.269 1.00 0.00 39 GLN A CA 20
ATOM 26193 C C . GLN A 1 39 ? -5.611 9.200 2.375 1.00 0.00 39 GLN A C 20
ATOM 26194 O O . GLN A 1 39 ? -5.548 9.571 3.548 1.00 0.00 39 GLN A O 20
ATOM 26208 N N . LEU A 1 40 ? -5.335 7.958 1.994 1.00 0.00 40 LEU A N 20
ATOM 26209 C CA . LEU A 1 40 ? -4.934 6.935 2.953 1.00 0.00 40 LEU A CA 20
ATOM 26210 C C . LEU A 1 40 ? -3.415 6.835 3.039 1.00 0.00 40 LEU A C 20
ATOM 26211 O O . LEU A 1 40 ? -2.727 6.587 2.048 1.00 0.00 40 LEU A O 20
ATOM 26227 N N . PRO A 1 41 ? -2.876 7.029 4.252 1.00 0.00 41 PRO A N 20
ATOM 26228 C CA . PRO A 1 41 ? -1.432 6.963 4.497 1.00 0.00 41 PRO A CA 20
ATOM 26229 C C . PRO A 1 41 ? -0.888 5.544 4.376 1.00 0.00 41 PRO A C 20
ATOM 26230 O O . PRO A 1 41 ? -1.631 4.571 4.500 1.00 0.00 41 PRO A O 20
ATOM 26241 N N . GLY A 1 42 ? 0.414 5.433 4.132 1.00 0.00 42 GLY A N 20
ATOM 26242 C CA . GLY A 1 42 ? 1.035 4.128 3.998 1.00 0.00 42 GLY A CA 20
ATOM 26243 C C . GLY A 1 42 ? 0.900 3.290 5.254 1.00 0.00 42 GLY A C 20
ATOM 26244 O O . GLY A 1 42 ? 0.547 2.112 5.189 1.00 0.00 42 GLY A O 20
ATOM 26248 N N . LYS A 1 43 ? 1.182 3.897 6.401 1.00 0.00 43 LYS A N 20
ATOM 26249 C CA . LYS A 1 43 ? 1.091 3.200 7.679 1.00 0.00 43 LYS A CA 20
ATOM 26250 C C . LYS A 1 43 ? -0.156 2.322 7.732 1.00 0.00 43 LYS A C 20
ATOM 26251 O O . LYS A 1 43 ? -0.090 1.158 8.125 1.00 0.00 43 LYS A O 20
ATOM 26270 N N . ASN A 1 44 ? -1.290 2.888 7.333 1.00 0.00 44 ASN A N 20
ATOM 26271 C CA . ASN A 1 44 ? -2.551 2.156 7.334 1.00 0.00 44 ASN A CA 20
ATOM 26272 C C . ASN A 1 44 ? -2.675 1.283 6.090 1.00 0.00 44 ASN A C 20
ATOM 26273 O O . ASN A 1 44 ? -3.455 0.330 6.061 1.00 0.00 44 ASN A O 20
ATOM 26284 N N . LEU A 1 45 ? -1.900 1.613 5.062 1.00 0.00 45 LEU A N 20
ATOM 26285 C CA . LEU A 1 45 ? -1.921 0.859 3.814 1.00 0.00 45 LEU A CA 20
ATOM 26286 C C . LEU A 1 45 ? -1.427 -0.568 4.032 1.00 0.00 45 LEU A C 20
ATOM 26287 O O . LEU A 1 45 ? -1.824 -1.489 3.317 1.00 0.00 45 LEU A O 20
ATOM 26303 N N . LEU A 1 46 ? -0.562 -0.744 5.024 1.00 0.00 46 LEU A N 20
ATOM 26304 C CA . LEU A 1 46 ? -0.015 -2.059 5.338 1.00 0.00 46 LEU A CA 20
ATOM 26305 C C . LEU A 1 46 ? -0.949 -2.830 6.265 1.00 0.00 46 LEU A C 20
ATOM 26306 O O . LEU A 1 46 ? -0.924 -4.060 6.304 1.00 0.00 46 LEU A O 20
ATOM 26322 N N . GLN A 1 47 ? -1.774 -2.098 7.008 1.00 0.00 47 GLN A N 20
ATOM 26323 C CA . GLN A 1 47 ? -2.717 -2.714 7.933 1.00 0.00 47 GLN A CA 20
ATOM 26324 C C . GLN A 1 47 ? -4.154 -2.506 7.465 1.00 0.00 47 GLN A C 20
ATOM 26325 O O . GLN A 1 47 ? -5.077 -2.426 8.276 1.00 0.00 47 GLN A O 20
ATOM 26339 N N . LEU A 1 48 ? -4.336 -2.419 6.152 1.00 0.00 48 LEU A N 20
ATOM 26340 C CA . LEU A 1 48 ? -5.661 -2.220 5.575 1.00 0.00 48 LEU A CA 20
ATOM 26341 C C . LEU A 1 48 ? -6.544 -3.442 5.803 1.00 0.00 48 LEU A C 20
ATOM 26342 O O . LEU A 1 48 ? -6.046 -4.544 6.038 1.00 0.00 48 LEU A O 20
ATOM 26358 N N . CYS A 1 49 ? -7.855 -3.240 5.731 1.00 0.00 49 CYS A N 20
ATOM 26359 C CA . CYS A 1 49 ? -8.808 -4.326 5.929 1.00 0.00 49 CYS A CA 20
ATOM 26360 C C . CYS A 1 49 ? -9.946 -4.242 4.918 1.00 0.00 49 CYS A C 20
ATOM 26361 O O . CYS A 1 49 ? -10.243 -3.181 4.368 1.00 0.00 49 CYS A O 20
ATOM 26369 N N . PRO A 1 50 ? -10.599 -5.386 4.664 1.00 0.00 50 PRO A N 20
ATOM 26370 C CA . PRO A 1 50 ? -11.714 -5.467 3.716 1.00 0.00 50 PRO A CA 20
ATOM 26371 C C . PRO A 1 50 ? -12.962 -4.754 4.227 1.00 0.00 50 PRO A C 20
ATOM 26372 O O . PRO A 1 50 ? -13.935 -4.587 3.493 1.00 0.00 50 PRO A O 20
ATOM 26383 N N . GLN A 1 51 ? -12.925 -4.337 5.488 1.00 0.00 51 GLN A N 20
ATOM 26384 C CA . GLN A 1 51 ? -14.054 -3.643 6.096 1.00 0.00 51 GLN A CA 20
ATOM 26385 C C . GLN A 1 51 ? -13.937 -2.135 5.896 1.00 0.00 51 GLN A C 20
ATOM 26386 O O . GLN A 1 51 ? -14.941 -1.440 5.743 1.00 0.00 51 GLN A O 20
ATOM 26400 N N . SER A 1 52 ? -12.705 -1.637 5.900 1.00 0.00 52 SER A N 20
ATOM 26401 C CA . SER A 1 52 ? -12.457 -0.211 5.724 1.00 0.00 52 SER A CA 20
ATOM 26402 C C . SER A 1 52 ? -12.506 0.171 4.247 1.00 0.00 52 SER A C 20
ATOM 26403 O O . SER A 1 52 ? -13.164 1.140 3.866 1.00 0.00 52 SER A O 20
ATOM 26411 N N . LEU A 1 53 ? -11.807 -0.598 3.420 1.00 0.00 53 LEU A N 20
ATOM 26412 C CA . LEU A 1 53 ? -11.770 -0.343 1.985 1.00 0.00 53 LEU A CA 20
ATOM 26413 C C . LEU A 1 53 ? -13.157 0.012 1.459 1.00 0.00 53 LEU A C 20
ATOM 26414 O O . LEU A 1 53 ? -13.309 0.928 0.651 1.00 0.00 53 LEU A O 20
ATOM 26430 N N . GLU A 1 54 ? -14.166 -0.717 1.926 1.00 0.00 54 GLU A N 20
ATOM 26431 C CA . GLU A 1 54 ? -15.541 -0.477 1.503 1.00 0.00 54 GLU A CA 20
ATOM 26432 C C . GLU A 1 54 ? -15.880 1.009 1.573 1.00 0.00 54 GLU A C 20
ATOM 26433 O O . GLU A 1 54 ? -16.539 1.549 0.685 1.00 0.00 54 GLU A O 20
ATOM 26445 N N . ALA A 1 55 ? -15.425 1.664 2.636 1.00 0.00 55 ALA A N 20
ATOM 26446 C CA . ALA A 1 55 ? -15.678 3.087 2.823 1.00 0.00 55 ALA A CA 20
ATOM 26447 C C . ALA A 1 55 ? -15.176 3.895 1.631 1.00 0.00 55 ALA A C 20
ATOM 26448 O O . ALA A 1 55 ? -15.771 4.908 1.259 1.00 0.00 55 ALA A O 20
ATOM 26455 N N . LEU A 1 56 ? -14.078 3.443 1.036 1.00 0.00 56 LEU A N 20
ATOM 26456 C CA . LEU A 1 56 ? -13.495 4.124 -0.115 1.00 0.00 56 LEU A CA 20
ATOM 26457 C C . LEU A 1 56 ? -14.157 3.668 -1.411 1.00 0.00 56 LEU A C 20
ATOM 26458 O O . LEU A 1 56 ? -13.574 3.776 -2.489 1.00 0.00 56 LEU A O 20
ATOM 26474 N N . ALA A 1 57 ? -15.380 3.160 -1.298 1.00 0.00 57 ALA A N 20
ATOM 26475 C CA . ALA A 1 57 ? -16.123 2.691 -2.461 1.00 0.00 57 ALA A CA 20
ATOM 26476 C C . ALA A 1 57 ? -15.501 1.423 -3.036 1.00 0.00 57 ALA A C 20
ATOM 26477 O O . ALA A 1 57 ? -15.620 1.148 -4.230 1.00 0.00 57 ALA A O 20
ATOM 26484 N N . VAL A 1 58 ? -14.837 0.655 -2.179 1.00 0.00 58 VAL A N 20
ATOM 26485 C CA . VAL A 1 58 ? -14.196 -0.585 -2.603 1.00 0.00 58 VAL A CA 20
ATOM 26486 C C . VAL A 1 58 ? -14.792 -1.787 -1.879 1.00 0.00 58 VAL A C 20
ATOM 26487 O O . VAL A 1 58 ? -14.260 -2.240 -0.866 1.00 0.00 58 VAL A O 20
ATOM 26500 N N . ARG A 1 59 ? -15.899 -2.299 -2.406 1.00 0.00 59 ARG A N 20
ATOM 26501 C CA . ARG A 1 59 ? -16.568 -3.448 -1.810 1.00 0.00 59 ARG A CA 20
ATOM 26502 C C . ARG A 1 59 ? -16.277 -4.719 -2.604 1.00 0.00 59 ARG A C 20
ATOM 26503 O O . ARG A 1 59 ? -16.027 -5.778 -2.029 1.00 0.00 59 ARG A O 20
ATOM 26524 N N . SER A 1 60 ? -16.312 -4.605 -3.927 1.00 0.00 60 SER A N 20
ATOM 26525 C CA . SER A 1 60 ? -16.057 -5.745 -4.800 1.00 0.00 60 SER A CA 20
ATOM 26526 C C . SER A 1 60 ? -14.830 -6.522 -4.332 1.00 0.00 60 SER A C 20
ATOM 26527 O O . SER A 1 60 ? -13.826 -5.935 -3.926 1.00 0.00 60 SER A O 20
ATOM 26535 N N . LEU A 1 61 ? -14.919 -7.846 -4.393 1.00 0.00 61 LEU A N 20
ATOM 26536 C CA . LEU A 1 61 ? -13.817 -8.707 -3.976 1.00 0.00 61 LEU A CA 20
ATOM 26537 C C . LEU A 1 61 ? -12.657 -8.623 -4.964 1.00 0.00 61 LEU A C 20
ATOM 26538 O O . LEU A 1 61 ? -11.554 -8.212 -4.608 1.00 0.00 61 LEU A O 20
ATOM 26554 N N . GLY A 1 62 ? -12.917 -9.015 -6.207 1.00 0.00 62 GLY A N 20
ATOM 26555 C CA . GLY A 1 62 ? -11.886 -8.975 -7.228 1.00 0.00 62 GLY A CA 20
ATOM 26556 C C . GLY A 1 62 ? -10.951 -7.793 -7.062 1.00 0.00 62 GLY A C 20
ATOM 26557 O O . GLY A 1 62 ? -9.731 -7.943 -7.133 1.00 0.00 62 GLY A O 20
ATOM 26561 N N . HIS A 1 63 ? -11.524 -6.614 -6.843 1.00 0.00 63 HIS A N 20
ATOM 26562 C CA . HIS A 1 63 ? -10.734 -5.401 -6.668 1.00 0.00 63 HIS A CA 20
ATOM 26563 C C . HIS A 1 63 ? -9.904 -5.473 -5.390 1.00 0.00 63 HIS A C 20
ATOM 26564 O O . HIS A 1 63 ? -8.704 -5.197 -5.402 1.00 0.00 63 HIS A O 20
ATOM 26579 N N . GLN A 1 64 ? -10.551 -5.845 -4.290 1.00 0.00 64 GLN A N 20
ATOM 26580 C CA . GLN A 1 64 ? -9.872 -5.951 -3.004 1.00 0.00 64 GLN A CA 20
ATOM 26581 C C . GLN A 1 64 ? -8.661 -6.874 -3.102 1.00 0.00 64 GLN A C 20
ATOM 26582 O O . GLN A 1 64 ? -7.556 -6.508 -2.704 1.00 0.00 64 GLN A O 20
ATOM 26596 N N . GLU A 1 65 ? -8.879 -8.072 -3.635 1.00 0.00 65 GLU A N 20
ATOM 26597 C CA . GLU A 1 65 ? -7.805 -9.048 -3.784 1.00 0.00 65 GLU A CA 20
ATOM 26598 C C . GLU A 1 65 ? -6.624 -8.446 -4.541 1.00 0.00 65 GLU A C 20
ATOM 26599 O O . GLU A 1 65 ? -5.481 -8.519 -4.089 1.00 0.00 65 GLU A O 20
ATOM 26611 N N . LEU A 1 66 ? -6.910 -7.852 -5.694 1.00 0.00 66 LEU A N 20
ATOM 26612 C CA . LEU A 1 66 ? -5.872 -7.238 -6.516 1.00 0.00 66 LEU A CA 20
ATOM 26613 C C . LEU A 1 66 ? -4.914 -6.417 -5.658 1.00 0.00 66 LEU A C 20
ATOM 26614 O O . LEU A 1 66 ? -3.699 -6.612 -5.709 1.00 0.00 66 LEU A O 20
ATOM 26630 N N . ILE A 1 67 ? -5.468 -5.502 -4.870 1.00 0.00 67 ILE A N 20
ATOM 26631 C CA . ILE A 1 67 ? -4.663 -4.655 -4.000 1.00 0.00 67 ILE A CA 20
ATOM 26632 C C . ILE A 1 67 ? -4.120 -5.445 -2.814 1.00 0.00 67 ILE A C 20
ATOM 26633 O O . ILE A 1 67 ? -2.910 -5.633 -2.681 1.00 0.00 67 ILE A O 20
ATOM 26649 N N . LEU A 1 68 ? -5.022 -5.907 -1.955 1.00 0.00 68 LEU A N 20
ATOM 26650 C CA . LEU A 1 68 ? -4.634 -6.680 -0.780 1.00 0.00 68 LEU A CA 20
ATOM 26651 C C . LEU A 1 68 ? -3.462 -7.603 -1.097 1.00 0.00 68 LEU A C 20
ATOM 26652 O O . LEU A 1 68 ? -2.588 -7.824 -0.259 1.00 0.00 68 LEU A O 20
ATOM 26668 N N . GLY A 1 69 ? -3.448 -8.137 -2.315 1.00 0.00 69 GLY A N 20
ATOM 26669 C CA . GLY A 1 69 ? -2.378 -9.028 -2.722 1.00 0.00 69 GLY A CA 20
ATOM 26670 C C . GLY A 1 69 ? -1.005 -8.430 -2.487 1.00 0.00 69 GLY A C 20
ATOM 26671 O O . GLY A 1 69 ? -0.202 -8.978 -1.734 1.00 0.00 69 GLY A O 20
ATOM 26675 N N . GLY A 1 70 ? -0.733 -7.301 -3.136 1.00 0.00 70 GLY A N 20
ATOM 26676 C CA . GLY A 1 70 ? 0.553 -6.648 -2.983 1.00 0.00 70 GLY A CA 20
ATOM 26677 C C . GLY A 1 70 ? 0.800 -6.181 -1.562 1.00 0.00 70 GLY A C 20
ATOM 26678 O O . GLY A 1 70 ? 1.907 -6.317 -1.040 1.00 0.00 70 GLY A O 20
ATOM 26682 N N . VAL A 1 71 ? -0.232 -5.627 -0.935 1.00 0.00 71 VAL A N 20
ATOM 26683 C CA . VAL A 1 71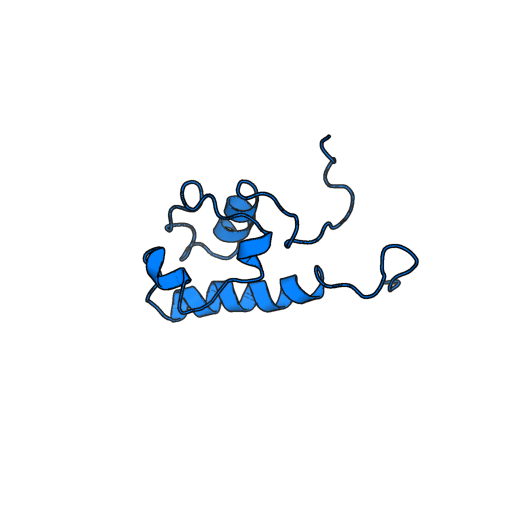 ? -0.122 -5.137 0.434 1.00 0.00 71 VAL A CA 20
ATOM 26684 C C . VAL A 1 71 ? 0.501 -6.189 1.345 1.00 0.00 71 VAL A C 20
ATOM 26685 O O . VAL A 1 71 ? 1.026 -5.868 2.411 1.00 0.00 71 VAL A O 20
ATOM 26698 N N . GLU A 1 72 ? 0.438 -7.446 0.918 1.00 0.00 72 GLU A N 20
ATOM 26699 C CA . GLU A 1 72 ? 0.996 -8.545 1.697 1.00 0.00 72 GLU A CA 20
ATOM 26700 C C . GLU A 1 72 ? 2.493 -8.690 1.439 1.00 0.00 72 GLU A C 20
ATOM 26701 O O . GLU A 1 72 ? 3.269 -8.950 2.358 1.00 0.00 72 GLU A O 20
ATOM 26713 N N . GLN A 1 73 ? 2.890 -8.521 0.182 1.00 0.00 73 GLN A N 20
ATOM 26714 C CA . GLN A 1 73 ? 4.293 -8.634 -0.198 1.00 0.00 73 GLN A CA 20
ATOM 26715 C C . GLN A 1 73 ? 5.100 -7.459 0.345 1.00 0.00 73 GLN A C 20
ATOM 26716 O O . GLN A 1 73 ? 6.295 -7.586 0.617 1.00 0.00 73 GLN A O 20
ATOM 26730 N N . LEU A 1 74 ? 4.441 -6.316 0.499 1.00 0.00 74 LEU A N 20
ATOM 26731 C CA . LEU A 1 74 ? 5.097 -5.117 1.009 1.00 0.00 74 LEU A CA 20
ATOM 26732 C C . LEU A 1 74 ? 5.471 -5.284 2.478 1.00 0.00 74 LEU A C 20
ATOM 26733 O O . LEU A 1 74 ? 6.630 -5.115 2.856 1.00 0.00 74 LEU A O 20
ATOM 26749 N N . GLN A 1 75 ? 4.483 -5.620 3.301 1.00 0.00 75 GLN A N 20
ATOM 26750 C CA . GLN A 1 75 ? 4.709 -5.811 4.728 1.00 0.00 75 GLN A CA 20
ATOM 26751 C C . GLN A 1 75 ? 6.020 -6.550 4.977 1.00 0.00 75 GLN A C 20
ATOM 26752 O O . GLN A 1 75 ? 6.638 -6.401 6.031 1.00 0.00 75 GLN A O 20
ATOM 26766 N N . ALA A 1 76 ? 6.439 -7.347 4.000 1.00 0.00 76 ALA A N 20
ATOM 26767 C CA . ALA A 1 76 ? 7.677 -8.108 4.112 1.00 0.00 76 ALA A CA 20
ATOM 26768 C C . ALA A 1 76 ? 8.893 -7.212 3.903 1.00 0.00 76 ALA A C 20
ATOM 26769 O O . ALA A 1 76 ? 9.637 -6.928 4.842 1.00 0.00 76 ALA A O 20
ATOM 26776 N N . LEU A 1 77 ? 9.090 -6.769 2.666 1.00 0.00 77 LEU A N 20
ATOM 26777 C CA . LEU A 1 77 ? 10.217 -5.905 2.333 1.00 0.00 77 LEU A CA 20
ATOM 26778 C C . LEU A 1 77 ? 10.258 -4.686 3.249 1.00 0.00 77 LEU A C 20
ATOM 26779 O O . LEU A 1 77 ? 11.325 -4.139 3.524 1.00 0.00 77 LEU A O 20
ATOM 26795 N N . SER A 1 78 ? 9.087 -4.267 3.720 1.00 0.00 78 SER A N 20
ATOM 26796 C CA . SER A 1 78 ? 8.989 -3.112 4.604 1.00 0.00 78 SER A CA 20
ATOM 26797 C C . SER A 1 78 ? 9.253 -3.512 6.052 1.00 0.00 78 SER A C 20
ATOM 26798 O O . SER A 1 78 ? 9.042 -4.661 6.439 1.00 0.00 78 SER A O 20
ATOM 26806 N N . SER A 1 79 ? 9.716 -2.554 6.849 1.00 0.00 79 SER A N 20
ATOM 26807 C CA . SER A 1 79 ? 10.013 -2.807 8.255 1.00 0.00 79 SER A CA 20
ATOM 26808 C C . SER A 1 79 ? 10.602 -4.201 8.444 1.00 0.00 79 SER A C 20
ATOM 26809 O O . SER A 1 79 ? 10.247 -4.915 9.382 1.00 0.00 79 SER A O 20
ATOM 26817 N N . ARG A 1 80 ? 11.503 -4.583 7.545 1.00 0.00 80 ARG A N 20
ATOM 26818 C CA . ARG A 1 80 ? 12.141 -5.892 7.611 1.00 0.00 80 ARG A CA 20
ATOM 26819 C C . ARG A 1 80 ? 12.377 -6.309 9.059 1.00 0.00 80 ARG A C 20
ATOM 26820 O O . ARG A 1 80 ? 12.844 -5.515 9.878 1.00 0.00 80 ARG A O 20
ATOM 26841 N N . LEU A 1 81 ? 12.052 -7.559 9.370 1.00 0.00 81 LEU A N 20
ATOM 26842 C CA . LEU A 1 81 ? 12.228 -8.083 10.720 1.00 0.00 81 LEU A CA 20
ATOM 26843 C C . LEU A 1 81 ? 13.662 -7.881 11.200 1.00 0.00 81 LEU A C 20
ATOM 26844 O O . LEU A 1 81 ? 14.522 -7.434 10.442 1.00 0.00 81 LEU A O 20
ATOM 26860 N N . GLN A 1 82 ? 13.911 -8.217 12.461 1.00 0.00 82 GLN A N 20
ATOM 26861 C CA . GLN A 1 82 ? 15.241 -8.074 13.041 1.00 0.00 82 GLN A CA 20
ATOM 26862 C C . GLN A 1 82 ? 16.145 -9.228 12.620 1.00 0.00 82 GLN A C 20
ATOM 26863 O O . GLN A 1 82 ? 16.234 -10.245 13.310 1.00 0.00 82 GLN A O 20
ATOM 26877 N N . THR A 1 83 ? 16.814 -9.066 11.483 1.00 0.00 83 THR A N 20
ATOM 26878 C CA . THR A 1 83 ? 17.710 -10.094 10.970 1.00 0.00 83 THR A CA 20
ATOM 26879 C C . THR A 1 83 ? 19.004 -9.484 10.443 1.00 0.00 83 THR A C 20
ATOM 26880 O O . THR A 1 83 ? 19.013 -8.356 9.952 1.00 0.00 83 THR A O 20
ATOM 26891 N N . GLU A 1 84 ? 20.094 -10.238 10.547 1.00 0.00 84 GLU A N 20
ATOM 26892 C CA . GLU A 1 84 ? 21.393 -9.769 10.080 1.00 0.00 84 GLU A CA 20
ATOM 26893 C C . GLU A 1 84 ? 21.728 -10.363 8.715 1.00 0.00 84 GLU A C 20
ATOM 26894 O O . GLU A 1 84 ? 21.825 -9.645 7.721 1.00 0.00 84 GLU A O 20
ATOM 26906 N N . ASN A 1 85 ? 21.903 -11.680 8.676 1.00 0.00 85 ASN A N 20
ATOM 26907 C CA . ASN A 1 85 ? 22.227 -12.372 7.434 1.00 0.00 85 ASN A CA 20
ATOM 26908 C C . ASN A 1 85 ? 20.978 -12.576 6.582 1.00 0.00 85 ASN A C 20
ATOM 26909 O O . ASN A 1 85 ? 19.883 -12.780 7.107 1.00 0.00 85 ASN A O 20
ATOM 26920 N N . SER A 1 86 ? 21.150 -12.519 5.265 1.00 0.00 86 SER A N 20
ATOM 26921 C CA . SER A 1 86 ? 20.037 -12.694 4.341 1.00 0.00 86 SER A CA 20
ATOM 26922 C C . SER A 1 86 ? 19.697 -14.172 4.173 1.00 0.00 86 SER A C 20
ATOM 26923 O O . SER A 1 86 ? 20.569 -14.992 3.889 1.00 0.00 86 SER A O 20
ATOM 26931 N N . GLY A 1 87 ? 18.422 -14.504 4.352 1.00 0.00 87 GLY A N 20
ATOM 26932 C CA . GLY A 1 87 ? 17.988 -15.882 4.217 1.00 0.00 87 GLY A CA 20
ATOM 26933 C C . GLY A 1 87 ? 17.267 -16.138 2.908 1.00 0.00 87 GLY A C 20
ATOM 26934 O O . GLY A 1 87 ? 16.068 -15.892 2.777 1.00 0.00 87 GLY A O 20
ATOM 26938 N N . PRO A 1 88 ? 18.007 -16.642 1.910 1.00 0.00 88 PRO A N 20
ATOM 26939 C CA . PRO A 1 88 ? 17.452 -16.941 0.586 1.00 0.00 88 PRO A CA 20
ATOM 26940 C C . PRO A 1 88 ? 16.499 -18.131 0.612 1.00 0.00 88 PRO A C 20
ATOM 26941 O O . PRO A 1 88 ? 15.813 -18.411 -0.370 1.00 0.00 88 PRO A O 20
ATOM 26952 N N . SER A 1 89 ? 16.462 -18.829 1.743 1.00 0.00 89 SER A N 20
ATOM 26953 C CA . SER A 1 89 ? 15.596 -19.992 1.896 1.00 0.00 89 SER A CA 20
ATOM 26954 C C . SER A 1 89 ? 14.408 -19.669 2.798 1.00 0.00 89 SER A C 20
ATOM 26955 O O . SER A 1 89 ? 14.572 -19.405 3.988 1.00 0.00 89 SER A O 20
ATOM 26963 N N . SER A 1 90 ? 13.211 -19.693 2.220 1.00 0.00 90 SER A N 20
ATOM 26964 C CA . SER A 1 90 ? 11.995 -19.400 2.969 1.00 0.00 90 SER A CA 20
ATOM 26965 C C . SER A 1 90 ? 11.876 -20.307 4.190 1.00 0.00 90 SER A C 20
ATOM 26966 O O . SER A 1 90 ? 11.757 -19.835 5.319 1.00 0.00 90 SER A O 20
ATOM 26974 N N . GLY A 1 91 ? 11.911 -21.615 3.953 1.00 0.00 91 GLY A N 20
ATOM 26975 C CA . GLY A 1 91 ? 11.806 -22.569 5.041 1.00 0.00 91 GLY A CA 20
ATOM 26976 C C . GLY A 1 91 ? 11.607 -23.990 4.550 1.00 0.00 91 GLY A C 20
ATOM 26977 O O . GLY A 1 91 ? 12.538 -24.794 4.563 1.00 0.00 91 GLY A O 20
#

InterPro domains:
  IPR001478 PDZ domain [PS50106] (196-285)
  IPR001660 Sterile alpha motif domain [PS50105] (7-70)
  IPR001660 Sterile alpha motif domain [SM00454] (4-70)
  IPR001849 Pleckstrin homology domain [PF00169] (406-501)
  IPR001849 Pleckstrin homology domain [PS50003] (403-502)
  IPR001849 Pleckstrin homology domain [SM00233] (404-504)
  IPR011993 PH-like domain superfamily [G3DSA:2.30.29.30] (402-508)
  IPR013761 Sterile alpha motif/pointed domain superfamily [G3DSA:1.10.150.50] (1-83)
  IPR013761 Sterile alpha motif/pointed domain superfamily [SSF47769] (1-76)
  IPR017874 CRIC domain [PF10534] (78-160)
  IPR017874 CRIC domain [PS51290] (78-164)
  IPR036034 PDZ superfamily [G3DSA:2.30.42.10] (194-285)
  IPR049628 CNK1-3, SAM domain [cd09511] (4-70)
  IPR051566 Connector enhancer of kinase suppressor of Ras [PTHR12844] (1-561)

Foldseek 3Di:
DPPDDPDDAALLQAFLQCVLVVLCVLDVVCVPQPSNVVRDGSNVLLVDDQVVVVVSVDNDDVSVCSSVVVSPVRVPVGPDPPDDDDDPDPD